Protein 9HFS (pdb70)

Radius of gyration: 37.98 Å; Cα contacts (8 Å, |Δi|>4): 5469; chains: 6; bounding box: 94×90×96 Å

InterPro domains:
  IPR002125 Cytidine and deoxycytidylate deaminase domain [PF00383] (88-151)
  IPR002125 Cytidine and deoxycytidylate deaminase domain [PF00383] (320-443)
  IPR002125 Cytidine and deoxycytidylate deaminase domain [PS51747] (70-168)
  IPR002125 Cytidine and deoxycytidylate deaminase domain [PS51747] (317-482)
  IPR015517 Deoxycytidylate deaminase-related [PTHR11086] (156-470)
  IPR016192 APOBEC/CMP deaminase, zinc-binding [PS00903] (398-433)
  IPR016193 Cytidine deaminase-like [SSF53927] (79-162)
  IPR016193 Cytidine deaminase-like [SSF53927] (321-460)
  IPR035105 Deoxycytidylate deaminase domain [cd01286] (319-454)

Sequence (2358 aa):
IPRLSKVNLFTLLSLWMELFPAVKRTGLVVVKNMKIVGLHCSSEDLHAGQIALIKHGSRLKNCDLYFSRKPCSACLKMIVNAGVNRISYWPADPEISLLTSEDAKLDAKAVERLKSNSRAHVCVLLQPLVCYMVQFVEETSYKCDFIQKITKTFYYECKQERIKEYEMLFLVSNEEMHKQILMTIGLENLCENPYFSNLRQNMKDLILLLATVASSVPNFKHFGFYRNQSLPQEIARHCMVQARLLAYRTEDHKTGVGAVIWAEGKSRSCDGTGAMYFVGCGYNAFPVGSEYADFPHMDDKQKDREIRKFRYIIHAAQNALTFRCQEIKPEERSMIFVTKCPCDECVPLIKGAGIKQIYAGDVDVGKKKADISYMRFGELEGVSKFTWQLNPSIPRLSKVNLFTLLSLWMELFPAVKRTGLVVVKNMKIVGLHCSSEDLHAGQIALIKHGSRLKNCDLYFSRKPCSACLKMIVNAGVNRISYWPADPEISLLTSEDAKLDAKAVERLKSNSRAHVCVLLQPLVCYMVQFVEETSYKCDFIQKITKTFYYECKQERIKEYEMLFLVSNEEMHKQILMTIGLENLCENPYFSNLRQNMKDLILLLATVASSVPNFKHFGFYRNQSLPQEIARHCMVQARLLAYRTEDHKTGVGAVIWAEGKSRSCDGTGAMYFVGCGYNAFPVGSEYADFPHMDDKQKDREIRKFRYIIHAAQNALTFRCQEIKPEERSMIFVTKCPCDECVPLIKGAGIKQIYAGDVDVGKKKADISYMRFGELEGVSKFTWQLNPSIPRLSKVNLFTLLSLWMELFPAVKRTGLVVVKNMKIVGLHCSSEDLHAGQIALIKHGSRLKNCDLYFSRKPCSACLKMIVNAGVNRISYWPADPEISLLTSEDAKLDAKAVERLKSNSRAHVCVLLQPLVCYMVQFVEETSYKCDFIQKITKTFYYECKQERIKEYEMLFLVSNEEMHKQILMTIGLENLCENPYFSNLRQNMKDLILLLATVASSVPNFKHFGFYRNQSLPQEIARHCMVQARLLAYRTEDHKTGVGAVIWAEGKSRSCDGTGAMYFVGCGYNAFPVGSEYADFPHMDDKQKDREIRKFRYIIHAAQNALTFRCQEIKPEERSMIFVTKCPCDECVPLIKGAGIKQIYAGDVDVGKKKADISYMRFGELEGVSKFTWQLNPSIPRLSKVNLFTLLSLWMELFPAVKRTGLVVVKNMKIVGLHCSSEDLHAGQIALIKHGSRLKNCDLYFSRKPCSACLKMIVNAGVNRISYWPADPEISLLTSEDAKLDAKAVERLKSNSRAHVCVLLQPLVCYMVQFVEETSYKCDFIQKITKTFYYECKQERIKEYEMLFLVSNEEMHKQILMTIGLENLCENPYFSNLRQNMKDLILLLATVASSVPNFKHFGFYRNQSLPQEIARHCMVQARLLAYRTEDHKTGVGAVIWAEGKSRSCDGTGAMYFVGCGYNAFPVGSEYADFPHMDDKQKDREIRKFRYIIHAAQNALTFRCQEIKPEERSMIFVTKCPCDECVPLIKGAGIKQIYAGDVDVGKKKADISYMRFGELEGVSKFTWQLNPSIPRLSKVNLFTLLSLWMELFPAVKRTGLVVVKNMKIVGLHCSSEDLHAGQIALIKHGSRLKNCDLYFSRKPCSACLKMIVNAGVNRISYWPADPEISLLTSEDAKLDAKAVERLKSNSRAHVCVLLQPLVCYMVQFVEETSYKCDFIQKITKTFYYECKQERIKEYEMLFLVSNEEMHKQILMTIGLENLCENPYFSNLRQNMKDLILLLATVASSVPNFKHFGFYRNQSLPQEIARHCMVQARLLAYRTEDHKTGVGAVIWAEGKSRSCDGTGAMYFVGCGYNAFPVGSEYADFPHMDDKQKDREIRKFRYIIHAAQNALTFRCQEIKPEERSMIFVTKCPCDECVPLIKGAGIKQIYAGDVDVGKKKADISYMRFGELEGVSKFTWQLNPSIPRLSKVNLFTLLSLWMELFPAVKRTGLVVVKNMKIVGLHCSSEDLHAGQIALIKHGSRLKNCDLYFSRKPCSACLKMIVNAGVNRISYWPADPEISLLTSEDAKLDAKAVERLKSNSRAHVCVLLQPLVCYMVQFVEETSYKCDFIQKITKTFYYECKQERIKEYEMLFLVSNEEMHKQILMTIGLENLCENPYFSNLRQNMKDLILLLATVASSVPNFKHFGFYRNQSLPQEIARHCMVQARLLAYRTEDHKTGVGAVIWAEGKSRSCDGTGAMYFVGCGYNAFPVGSEYADFPHMDDKQKDREIRKFRYIIHAAQNALTFRCQEIKPEERSMIFVTKCPCDECVPLIKGAGIKQIYAGDVDVGKKKADISYMRFGELEGVSKFTWQLNPS

Nearest PDB structures (foldseek):
  4p9e-assembly1_A  TM=8.039E-01  e=9.738E-06  Cyanophage S-TIM5
  4p9c-assembly1_J  TM=7.623E-01  e=2.051E-05  Cyanophage S-TIM5
  8dqc-assembly1_A  TM=7.287E-01  e=1.373E-05  Klebsiella oxytoca
  4ehi-assembly2_A  TM=5.482E-01  e=1.426E-03  Campylobacter jejuni subsp. jejuni NCTC 11168 = ATCC 700819
  4ehi-assembly2_B-2  TM=5.484E-01  e=1.599E-03  Campylobacter jejuni subsp. jejuni NCTC 11168 = ATCC 700819

Organism: Homo sapiens (NCBI:txid9606)

GO terms:
  GO:0008829 dCTP deaminase activity (F, IDA)
  GO:0006229 dUTP biosynthetic process (P, IDA)
  GO:0070207 protein homotrimerization (P, IDA)
  GO:0061676 importin-alpha family protein binding (F, IDA)
  GO:0042803 protein homodimerization activity (F, IDA)
  GO:0004126 cytidine deaminase activity (F, IDA)
  GO:0070383 DNA cytosine deamination (P, IDA)
  GO:0005634 nucleus (C, IMP)
  GO:0005737 cytoplasm (C, IMP)
  GO:0008270 zinc ion binding (F, IMP)

Secondary structure (DSSP, 8-state):
-----HHHHHHHHHHHHTT-------EEEEEETTEEEEEEE--SSS-HHHHHHHHHGGGGTT-EEEESSPPPHHHHHHHHHTT-SEEEE-SSS-SS-S---HHHHHHHHHHHHHHHTSSSEEE----PPPTTHHHHHHHHHHTSHHHHHHHH--HHHHHHHHHHHHHHHH---SHHHHHHHHHHTT-GGGSSTTHHHHHHHHHHHHHHHHHHHHHTS---TTEEEE--PPPPHHHHHHHHHHHHHHHTT---SS---EEEEEEE-SS--SSTTTTEEEEEEEE-BSSTT--TTTS--B-TTSS-GGGBGGGTPBPHHHHHHHT-SS---TTSEEEEEESS---TTTHHHHHHHT--EEEE--SSTT-B-SS-B--TTTT--SSEEEEEEE---/-----HHHHHHHHHHHHTT-------EEEEEETTEEEEEEE--SSS-HHHHHHHHHGGGGTT-EEEESSPPPHHHHHHHHHTT-SEEEE-SSS-SS-S---HHHHHHHHHHHHHHHTSSSEEE----PPPTTHHHHHHHHHHTSHHHHHHHT--HHHHHHHHHHHHHHHH----HHHHHHHHHHTT-GGGSSTTHHHHHHHHHHHHHHHHHHHHHTS---TTEEEE--PPPPHHHHHHHHHHHHHHHTT---SS---EEEEEEE-SS--SSTTTTEEEEEEEE-BSSTT--TTTS--B-TTSS-GGGBSTTTPBPHHHHHHHT-SS---TTSEEEEEESS---TTTHHHHHHHT--EEEE--SSTT-B-SS-B--TTTT--SSEEEEEEE---/-----HHHHHHHHHHHHHT-------EEEEEETTEEEEEEE--SSS-HHHHHHHHHGGGGTT-EEEESSPPPHHHHHHHHHHT-SEEEE-SSS-SS-S---HHHHHHHHHHHHHHHTSSSEEE----PPPTTHHHHHHHHHHTSHHHHHHHT--HHHHHHHHHHHHHHHH----HHHHHHHHHHTT-GGGSSTTHHHHHHHHHHHHHHHHHHHHHTS---TTEEEE--PPPPHHHHHHHHHHHHHHHTT---SS---EEEEEEE-SS--SSTTTTEEEEEEEE-BSSTT--TTTS--B-TTSS-GGGBGGGTPBPHHHHHHHT-SS---TTSEEEEEESSPPPTTTHHHHHHHT--EEEE--TTTT-B-SS-B--TTTT--SSEEEEEEE---/-----HHHHHHHHHHHHTT-------EEEEEETTEEEEEEE--SSS-HHHHHHHHHGGGGTT-EEEESSPPPHHHHHHHHHTT-SEEEE-SSS-SS-S---HHHHHHHHHHHHHHHTSSSEEE----PPPTTHHHHHHHHHHTSHHHHHHHT--HHHHHHHHHHHHHHHH----HHHHHHHHHHTT-GGGSSTTHHHHHHHHHHHHHHHHHHHHHTS---TTEEEE--PPPPHHHHHHHHHHHHHHGGG---SS---EEEEEEE-SS--SSTTTTEEEEEEEE-BSSTT--TTTS--B-TTSS-GGGBSTTTPBPHHHHHHHT-SS---TTSEEEEEESS---TTTHHHHHHHT--EEEE--SSTT-B-SS-B--TTTT--SSEEEEEEE---/-----HHHHHHHHHHHHTT-------EEEEEETTEEEEEEE--SSS-HHHHHHHHHGGGGTT-EEEESSPPPHHHHHHHHHHT-SEEEE-SSS-SS-S---HHHHHHHHHHHHHHHTSSSEEE----PPPTTHHHHHHHHHHTSHHHHHHHT--HHHHHHHHHHHHHHHH----HHHHHHHHHHTT-GGGSSTTHHHHHHHHHHHHHHHHHHHHHTS---TTEEEE--PPPPHHHHHHHHHHHHHHHTT---SS---EEEEEEE-SS--SSTTTTEEEEEEEE-BSSTT--TTTS--B-TTSS-GGGBSTTTPBPHHHHHHHT-SS---TTSEEEEEESS---TTTHHHHHHHT--EEEE--TTTT-B-SS-B--TTTT--SSEEEEEEE---/-----HHHHHHHHHHHHTT-------EEEEEETTEEEEEEE--SSS-HHHHHHHHHGGGGTT-EEEESSPPPHHHHHHHHHTT-SEEEE-SSS-SS-S---HHHHHHHHHHHHHHHTSSSEEE----PPPTTHHHHHHHHHHTSHHHHHHHH--HHHHHHHHHHHHHHHH---SHHHHHHHHHHTT-GGGSSTTHHHHHHHHHHHHHHHHHHHHHTS---TTEEEE--PPPPHHHHHHHHHHHHHHHTT---SS---EEEEEEE-SS--SSTTTTEEEEEEEE-BSSTT--TTTS--B-TTSS-GGGBGGGTPBPHHHHHHHT-SS---TTSEEEEEESS---TTTHHHHHHHT--EEEE--SSTT-B-SS-B--TTTT--SSEEEEEEE---

B-factor: mean 19.76, std 10.27, range [0.01, 57.8]

Foldseek 3Di:
DFFDDLLLLQQLQFLLLQVAPFCHKKWKFKADPSFTQFTFIAAPVGHRLVQCCVVQPLVQAQIEMEMAFADWLVSQVSSLVSHYAEYAYQLDQHSLGVVVDVVSLVRLVSNVVSCVPGNHHYYHPQDAGDPCVLVVLLVCLCVFLQVVQVVVVQLVVQLVVQLVVLCVVRHDPDLVVSLVSCVSNVNPVQNDPPSVVNSRVSSSSSSSSSSSLLSSLDPDDQWAWDPQDDDPRSNLSSQLSSQSSQQSNELQPPGGKKKWKKWAAPDFGNGSNTSIITWFIFMKYFPPPADNPRAARADVVDPDPRRHCLVGIQHTLNRRVVSTSDQDDLVIAMEMEMSAQDWPVRLVVCVVSNHAEYEYRYPQAQPDDDRIHRDCRVVPPRHHYIYTDRDPD/DFFDDLLLLQQLLFLLLQVFPQCHKKWKFKADPSFTQFTFIAAPVGHRLVQCCVVQPLVQAQIEMEMQFADWLVSQVSSLVSHYAEYAYQLDQHSLGVVVDVVSLVRLVSNVVSCVPGNYHYYHDQDAGDPCVLVVLLVCLCVFLQNVQVVVVQLVVQLVVQLVVLCVVRHDPDLVVSLVSCVSNVNPVQNDPPSVVVSRVRSSSSSSSSSSLLSSLDPDDQWAWDQQDDDPRSNLSSQLSSQSSQQSNELAPPGGKKKWKKWFAPDFGNGSNTSIITWFIFMKYFPPPDDNPRAARADVVDPDPRRHCLVGIQHTLNRRVVSTSDQDDLVIAMEMEMSAQDWPVRLVVCVVSNHAEYEYRCPQAQPDDDRIGRDCRVVPPRHGYIYTDHDPD/DFFDDLVLLQQLLFLLLQVFPFCHKKWKFKADPSFTQFTFIAAPVGHRLVQCCVVQPLVQAQIEMEMQFADWLVSQVSSLVSHYAEYAYQLDQHSLGVVVDVVSLVRLVSNVVSCVPGNHHYYHPQDAGDPCVLVVLLVCLCVFLQNVQVVVVQLVVQLVVQLVVLCVVRHDPDLVVSLVSCVSNVNPVQNDPPSVVNSRVRSSSSSSSSSSLLSSLPPDDQWAWDQQDDDDRSNLSSQLSSQSSQQSNELAPPGGKKKWKKWFAPDFGNGSNTRIITWFIFMKYFPPPDDNPRAARADVVDPDPRRHCLVGIQHTLNRRVVSTSDQDDLVIAMEMEMSAQDWPVRLVVCVVSNHAEYEHRDPQAQPDDDRIHRPCRVVPPRHGYIYTDRDPD/DFFDDLVLLQQLLFLLLQVAPFCHKKWKFKADPSFTQFTFIAAPVGHRLVQCCVVQPLVQAQIEMEMQFADWLVSLVSSLVSHYAEYAYQLDQHSQGVVVDVVSLVRLVSNVVSCVPGNYHYYHDQDAGDPCVLVVLLVVLCVFQQVVQVVVVQLVVQLVVQLVVLCVVRHDPDLVVSLVSCVSNVNPVQNDPPSVVVSRVRSSSSSSSSSSLLSSLDPDDQWAWDQQDDDPRSNLSSQLSSQSSQQSNELAPPGGKKKWKKWFAPDFGNGSNTSIITWFIFMKYFPPPADNPRAARADVVDPDPRRHCLVGIQHTLNRRVVPTSDQDDLVIAMEMEMSAQDWPVRLVVCVVSNHAEYEYRCPQAQPDDDRIGRDCRVVPPRHGYIYTDHDPD/DFFDDLLLLQQLQFLLLQVFPFCHKKWKFKADPSFTQFTFIAAPVGHRLVQCCVVQPLVQAQIEMEMQFADWLVSLVSSLVSHYAEYAYQLDQHSLGVVVDVVSLVRLVSNVVSCVPGNHHYYHDQDAGPPCPLVVLLVCLCVFLQNVQVVVVQLVVQLVVQLVVLCVVRHDPDLVVSLVSCVSNVNPVQNDPPSVVVSRVRSSSSSSSSSSLLSSLDPPDQWAWDQQDDDPRSNLSSQLSSQSSQQSNELAPPGGKKKWKKWAAPDFGNGSNTSIITWFIFMKYFPPPADNPRAANADVVDPDPRRHCLVGIQHTLNRRVVSTSDQDDLVIAMEMEMSAQDWPVRLVVCVVSNHAEYEYRPPQAQPDDDRIHRPCRVVPPRHGYIYTDRDPD/DFFDDLLLLQQLQFLLLQVAPFCHKKWKFKADPSFTQFTFIAAPVGHRLVQCCVVQPLVQAQIEMEMQFADWLVSQVSSLVSHYAEYAYQLDQHSLGVVVDVVSLVRLVSNVVSCVPGNHHYYHDQDAGDPCVLVVLLVCLCVFLQVVQVVVVPLVVQLVVQLVVLCVVRHDPDLVVSLVSCVSNVNPVQNDPPSVVVSRVRSSSSSSSSSSLLSSLDPDDQWAWDQQDDDPRSNLSSQLSSQSSQQSNELQPPGGKKKWKKWFAPDFGNGSNTSIITWFIFMKYFPPPADNPRAARADVVDPDPRRHCLVGIQHTLNRRVVSTSDQDDLVIAMEMEMSEQDWPVRLVVCVVSNHAEYEYRYPQAQPDDDRIHRDCRVVPPRHGYIHTDRDPD

Solvent-accessible surface area: 80419 Å² total; per-residue (Å²): 90,21,90,3,28,76,24,2,4,3,6,1,2,0,0,18,0,6,39,2,34,127,120,69,72,0,0,0,0,0,2,63,126,82,60,6,27,3,3,12,0,6,33,176,96,3,36,0,1,13,0,0,0,13,57,12,1,47,99,0,112,95,0,16,0,2,2,1,6,7,3,5,3,24,0,0,2,1,1,12,3,3,13,8,70,58,0,4,8,1,0,3,3,10,0,39,17,36,71,114,90,76,66,5,98,46,10,8,107,0,3,40,71,0,25,23,10,12,76,5,10,6,6,10,26,17,76,91,28,80,113,101,1,30,91,20,0,28,81,44,0,84,63,13,20,1,0,42,55,10,64,151,97,67,0,109,121,20,19,108,106,55,25,56,73,8,49,162,62,3,33,10,104,70,83,102,77,1,57,119,2,0,118,27,1,40,12,22,11,20,13,52,104,77,35,2,52,80,11,49,94,21,1,102,40,0,0,50,0,0,0,0,0,6,0,0,3,2,115,75,83,51,13,0,0,42,160,111,66,45,7,74,37,90,25,0,26,5,0,0,2,0,0,12,0,2,3,8,13,8,54,6,83,119,48,28,17,0,0,1,0,0,1,44,9,141,46,105,45,12,8,11,8,34,31,8,38,8,0,0,17,4,40,11,5,6,2,88,61,32,18,82,16,7,2,0,19,14,35,47,94,17,102,48,37,31,36,30,13,19,58,2,10,0,23,2,4,0,9,0,1,0,27,22,39,63,85,26,88,70,106,8,58,0,0,0,0,5,10,40,3,5,5,24,48,4,2,10,1,0,90,20,12,26,2,71,0,0,1,0,1,38,83,25,62,41,79,150,59,98,46,30,13,8,79,94,6,50,110,18,131,75,9,26,12,7,12,2,62,76,60,100,119,91,22,94,1,38,76,16,2,4,4,6,0,0,0,0,18,0,6,38,2,36,124,119,80,70,0,0,0,0,0,2,67,126,85,60,6,26,2,4,12,0,7,34,176,97,3,36,0,1,15,0,0,0,12,58,15,1,46,109,0,110,99,1,13,0,3,2,1,8,6,3,5,1,24,0,0,2,0,1,12,2,2,16,8,78,62,0,4,8,0,0,3,5,10,0,38,16,31,70,112,88,76,76,5,95,51,11,9,107,0,3,40,73,0,17,23,10,7,77,5,14,5,6,10,27,19,83,93,28,83,116,101,2,32,90,19,0,29,80,43,0,88,64,16,21,0,0,57,43,10,71,130,99,78,1,113,107,18,24,104,92,56,25,64,63,10,48,133,55,3,32,15,104,69,84,123,74,2,67,113,2,0,118,19,2,40,12,24,11,20,15,52,104,77,32,2,52,82,13,51,92,21,1,101,38,0,0,50,0,0,0,0,0,6,0,0,3,2,114,73,83,51,12,0,0,38,217,111,65,46,6,73,37,92,24,0,26,4,0,0,2,0,0,12,0,4,3,11,14,6,56,9,88,122,47,31,17,0,0,0,0,0,0,51,13,149,48,102,47,12,9,10,8,35,32,7,41,7,0,0,16,4,40,10,5,7,4,91,62,31,18,88,14,6,1,0,19,15,34,48,93,17,102,47,39,33,34,26,13,19,62,2,8,0,25,1,4,0,9,0,0,0,25,26,40,59,86,26,66,68,113,18,48,0,0,0,0,6,12,42,3,5,5,28,50,3,3,14,1,0,92,20,14,26,2,71,0,0,0,0,0,36,70,15,62,38,77,133,58,88,46,29,19,8,85,105,6,51,113,13,124,74,11,33,45,5,17,1,30,81,59,96,121,90,24,92,1,30,74,19,2,4,3,7,1,1,0,1,17,0,6,39,2,36,113,122,71,68,0,0,0,0,0,2,71,124,85,64,5,32,2,3,12,0,5,34,164,96,3,35,0,0,14,0,0,0,12,59,15,1,48,119,0,110,90,1,15,0,4,2,1,6,10,2,5,2,24,0,0,1,0,0,12,3,2,14,9,70,64,0,5,7,2,0,3,3,10,0,37,16,31,69,114,91,75,67,5,103,48,12,8,106,0,3,42,71,0,24,20,11,7,76,4,10,6,7,9,27,18,75,88,30,82,114,102,2,31,92,21,0,26,79,44,0,86,62,16,20,0,0,58,47,9,69,132,96,79,1,115,108,19,21,100,93,61,26,63,59,9,49,134,53,3,33,12,104,69,86,124,74,1,69,115,2,0,111,20,2,41,12,20,11,21,8,59,105,78,33,2,51,81,11,49,91,22,0,102,39,1,0,53,0,0,0,0,0,6,0,0,4,2,113,73,78,49,14,0,0,41,220,111,68,44,6,70,36,89,24,0,26,5,0,0,2,0,0,11,0,4,3,11,12,8,53,8,88,119,46,30,20,0,0,0,0,0,1,51,14,145,48,106,43,13,8,10,8,33,31,7,35,8,0,0,17,5,40,10,5,7,2,89,63,31,20,86,14,6,1,0,19,15,33,43,96,19,103,48,34,35,29,28,13,18,59,1,8,0,26,2,4,0,9,0,1,0,26,22,39,64,81,25,74,69,106,14,47,0,0,0,0,4,12,46,4,6,5,24,48,3,3,13,1,0,94,20,13,28,2,72,0,0,0,0,0,50,73,15,54,38,78,147,61,99,41,30,13,6,80,104,6,52,116,13,124,73,12,33,45,6,14,2,32,81,59,101,124,91,22,97,2,35,74,18,2,4,4,6,0,1,0,0,17,0,6,40,2,30,119,120,80,69,0,0,0,0,0,2,66,125,84,62,5,28,2,3,12,0,6,32,164,97,3,35,0,1,14,0,0,0,12,60,14,1,46,108,0,111,91,0,17,0,3,2,1,9,9,2,4,1,24,1,0,1,1,0,11,2,3,14,8,83,61,0,4,8,0,0,3,5,10,0,38,17,29,67,112,87,76,74,6,96,51,8,8,105,0,4,39,72,0,26,23,14,11,76,6,14,7,5,10,29,19,84,92,31,83,115,100,2,30,89,19,0,27,80,39,0,85,62,14,22,1,0,56,64,9,70,133,93,79,1,116,106,18,22,104,95,59,26,62,63,9,49,135,54,3,33,13,104,68,82,123,75,1,66,111,1,0,105,16,2,44,12,22,11,21,4,56,105,79,30,2,49,82,11,50,91,21,1,100,38,0,0,52,0,0,0,0,0,6,0,0,3,2,118,74,79,52,16,0,0,38,205,109,65,45,5,66,37,84,24,0,38,5,0,0,1,0,0,13,0,3,3,8,13,6,55,8,86,121,47,28,20,0,0,1,0,0,0,50,14,134,48,108,47,12,9,11,7,34,33,7,42,7,0,0,16,5,40,10,6,7,4,90,62,32,17,82,16,6,1,0,19,16,34,49,95,18,102,48,39,31,30,28,14,18,59,1,7,0,25,2,5,1,10,0,2,0,26,24,39,60,85,26,65,70,117,18,50,0,0,0,0,4,11,42,3,6,5,26,50,4,1,14,1,0,93,20,13,26,2,71,0,0,0,0,2,52,71,17,63,39,76,132,58,91,46,29,19,8,84,108,4,52,113,12,124,73,12,31,46,5,17,6,31,82,59,97,122,87,11,99,2,35,78,18,2,4,4,6,1,1,0,0,17,0,6,38,2,36,117,123,69,66,0,0,0,0,0,2,64,123,84,63,4,28,3,4,12,0,6,32,161,97,3,35,0,1,14,0,0,0,12,59,15,1,46,110,0,112,97,0,15,0,2,2,1,7,10,2,5,2,23,1,0,1,0,0,12,2,2,14,9,67,65,0,4,8,1,0,3,2,10,0,39,16,33,72,115,90,76,67,4,101,48,12,8,107,0,4,39,72,0,26,23,9,12,72,7,10,7,6,10,25,17,86,91,27,75,114,126,2,31,102,30,0,28,99,44,0,89,64,15,21,1,0,56,45,10,71,132,88,80,1,112,106,17,22,96,93,61,25,62,59,8,48,134,53,3,32,12,104,71,88,124,72,1,68,117,2,0,115,21,1,41,11,22,10,20,10,52,103,78,31,2,55,82,11,48,92,24,1,100,38,0,0,51,0,0,0,0,0,5,0,0,3,3,115,69,64,75,20,0,0,40,211,113,68,45,6,74,36,90,25,0,25,4,0,0,2,0,0,13,0,4,4,11,12,7,54,8,84,121,48,30,18,0,0,0,0,0,0,45,9,138,48,106,44,12,8,10,8,34,32,8,38,8,0,0,16,5,41,10,5,8,4,90,63,32,18,82,15,7,1,0,20,14,35,47,96,18,103,48,35,36,37,28,14,17,68,2,8,0,24,2,4,0,9,0,1,0,24,23,38,63,79,26,75,66,108,15,55,0,0,0,0,5,12,42,3,4,4,26,48,3,3,13,1,0,93,19,13,26,2,72,0,0,1,0,0,38,78,15,63,38,80,155,60,97,45,29,20,8,85,106,6,49,117,12,126,73,11,30,45,6,18,2,57,97,64,99,126,90,24,96,2,34,79,18,3,4,4,6,0,1,0,0,18,0,6,39,2,30,128,121,73,73,0,0,0,0,0,2,62,124,83,61,6,27,2,3,12,0,7,33,178,108,4,37,0,0,13,0,0,0,13,58,12,2,48,99,0,111,95,1,16,0,2,3,1,7,8,3,4,2,26,0,0,1,2,0,12,2,2,14,8,73,60,0,4,8,1,0,3,3,10,1,40,17,31,70,117,91,75,68,5,97,46,12,8,110,0,2,40,70,0,23,25,11,12,76,6,12,7,6,11,24,18,83,92,28,83,114,101,2,31,92,20,0,48,79,44,0,108,63,14,20,0,0,51,48,11,71,132,98,82,8,152,100,18,17,65,95,61,25,58,73,9,48,162,66,3,33,10,103,72,86,113,78,1,58,115,1,0,113,20,1,41,12,23,10,21,12,52,104,77,34,3,53,80,13,50,94,21,1,101,40,0,0,50,0,0,0,0,0,6,0,0,3,3,117,73,84,53,14,0,0,41,210,111,67,46,7,67,36,83,23,0,36,5,0,0,2,0,0,12,0,2,3,9,14,7,53,6,86,118,48,28,17,0,0,1,0,0,0,44,8,122,50,103,45,11,8,11,8,34,31,8,38,8,0,0,16,4,39,11,5,8,5,89,56,31,19,82,15,5,1,0,20,14,36,46,94,17,103,47,37,32,36,28,16,20,60,2,9,0,25,1,4,0,8,0,1,0,26,26,38,63,84,26,89,66,112,7,56,1,0,0,0,5,11,42,2,5,5,28,49,4,2,14,1,0,92,20,13,26,2,71,0,0,1,0,1,38,72,18,61,40,78,132,57,88,47,28,18,9,83,104,6,50,112,18,129,74,11,33,47,6,16,0,57,76,61,99,126

Structure (mmCIF, N/CA/C/O backbone):
data_9HFS
#
_entry.id   9HFS
#
_cell.length_a   1.00
_cell.length_b   1.00
_cell.length_c   1.00
_cell.angle_alpha   90.00
_cell.angle_beta   90.00
_cell.angle_gamma   90.00
#
_symmetry.space_group_name_H-M   'P 1'
#
loop_
_entity.id
_entity.type
_entity.pdbx_description
1 polymer 'Cytidine and dCMP deaminase domain-containing protein 1'
2 non-polymer 'ZINC ION'
3 non-polymer "2'-DEOXYCYTIDINE-5'-TRIPHOSPHATE"
4 water water
#
loop_
_atom_site.group_PDB
_atom_site.id
_atom_site.type_symbol
_atom_site.label_atom_id
_atom_site.label_alt_id
_atom_site.label_comp_id
_atom_site.label_asym_id
_atom_site.label_entity_id
_atom_site.label_seq_id
_atom_site.pdbx_PDB_ins_code
_atom_site.Cartn_x
_atom_site.Cartn_y
_atom_site.Cartn_z
_atom_site.occupancy
_atom_site.B_iso_or_equiv
_atom_site.auth_seq_id
_atom_sit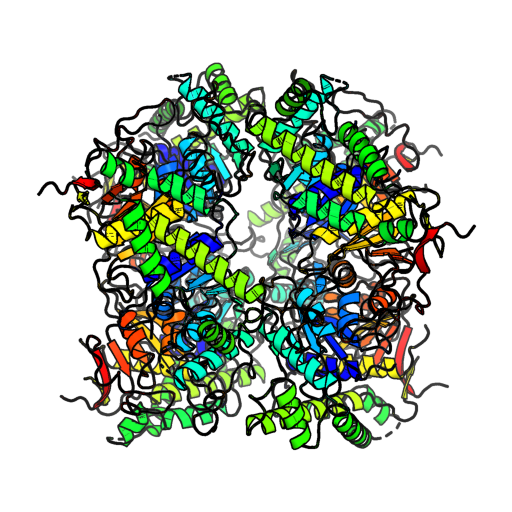e.auth_comp_id
_atom_site.auth_asym_id
_atom_site.auth_atom_id
_atom_site.pdbx_PDB_model_num
ATOM 1 N N . ILE A 1 50 ? 94.32645 68.19271 96.34264 1.000 30.16925 30 ILE A N 1
ATOM 2 C CA . ILE A 1 50 ? 95.49049 68.05509 95.47737 1.000 29.44726 30 ILE A CA 1
ATOM 3 C C . ILE A 1 50 ? 96.64957 68.88999 96.01658 1.000 29.37628 30 ILE A C 1
ATOM 4 O O . ILE A 1 50 ? 96.43814 69.96929 96.57004 1.000 30.32277 30 ILE A O 1
ATOM 9 N N . PRO A 1 51 ? 97.87247 68.38276 95.87724 1.000 24.76244 31 PRO A N 1
ATOM 10 C CA . PRO A 1 51 ? 99.03846 69.15566 96.31417 1.000 26.56351 31 PRO A CA 1
ATOM 11 C C . PRO A 1 51 ? 99.23281 70.39451 95.45649 1.000 24.72712 31 PRO A C 1
ATOM 12 O O . PRO A 1 51 ? 98.88454 70.42490 94.27403 1.000 27.19471 31 PRO A O 1
ATOM 16 N N . ARG A 1 52 ? 99.80055 71.42671 96.07094 1.000 21.19680 32 ARG A N 1
ATOM 17 C CA . ARG A 1 52 ? 100.00000 72.71482 95.42365 1.000 14.96683 32 ARG A CA 1
ATOM 18 C C . ARG A 1 52 ? 101.48529 73.03354 95.36019 1.000 20.46305 32 ARG A C 1
ATOM 19 O O . ARG A 1 52 ? 102.19334 72.91961 96.36581 1.000 29.56443 32 ARG A O 1
ATOM 27 N N . LEU A 1 53 ? 101.95045 73.42529 94.17853 1.000 17.28367 33 LEU A N 1
ATOM 28 C CA . LEU A 1 53 ? 103.31340 73.91224 94.03197 1.000 12.91598 33 LEU A CA 1
ATOM 29 C C . LEU A 1 53 ? 103.46217 75.25575 94.73607 1.000 12.11372 33 LEU A C 1
ATOM 30 O O . LEU A 1 53 ? 102.55863 76.09457 94.70204 1.000 20.57808 33 LEU A O 1
ATOM 35 N N . SER A 1 54 ? 104.59941 75.45252 95.39446 1.000 7.60450 34 SER A N 1
ATOM 36 C CA . SER A 1 54 ? 104.83222 76.70026 96.10308 1.000 8.14161 34 SER A CA 1
ATOM 37 C C . SER A 1 54 ? 105.27807 77.79566 95.13714 1.000 10.52949 34 SER A C 1
ATOM 38 O O . SER A 1 54 ? 105.70553 77.53361 94.00997 1.000 14.11156 34 SER A O 1
ATOM 41 N N . LYS A 1 55 ? 105.16219 79.04356 95.59726 1.000 11.96268 35 LYS A N 1
ATOM 42 C CA . LYS A 1 55 ? 105.53293 80.18249 94.76249 1.000 11.39753 35 LYS A CA 1
ATOM 43 C C . LYS A 1 55 ? 107.02086 80.16869 94.43581 1.000 8.58400 35 LYS A C 1
ATOM 44 O O . LYS A 1 55 ? 107.41520 80.36300 93.28060 1.000 11.04208 35 LYS A O 1
ATOM 50 N N . VAL A 1 56 ? 107.86523 79.93440 95.44338 1.000 7.58594 36 VAL A N 1
ATOM 51 C CA . VAL A 1 56 ? 109.30466 79.94797 95.20498 1.000 8.57187 36 VAL A CA 1
ATOM 52 C C . VAL A 1 56 ? 109.71743 78.78561 94.31189 1.000 5.73733 36 VAL A C 1
ATOM 53 O O . VAL A 1 56 ? 110.58660 78.94047 93.44591 1.000 11.54203 36 VAL A O 1
ATOM 57 N N . ASN A 1 57 ? 109.09753 77.61617 94.48253 1.000 2.76286 37 ASN A N 1
ATOM 58 C CA . ASN A 1 57 ? 109.41115 76.49274 93.60776 1.000 6.83194 37 ASN A CA 1
ATOM 59 C C . ASN A 1 57 ? 108.89673 76.73961 92.19671 1.000 6.39565 37 ASN A C 1
ATOM 60 O O . ASN A 1 57 ? 109.55466 76.36801 91.21961 1.000 11.15288 37 ASN A O 1
ATOM 65 N N . LEU A 1 58 ? 107.73090 77.37872 92.07055 1.000 9.40015 38 LEU A N 1
ATOM 66 C CA . LEU A 1 58 ? 107.24242 77.77958 90.75487 1.000 4.96441 38 LEU A CA 1
ATOM 67 C C . LEU A 1 58 ? 108.23401 78.70305 90.06145 1.000 4.13583 38 LEU A C 1
ATOM 68 O O . LEU A 1 58 ? 108.54033 78.52641 88.87912 1.000 3.52800 38 LEU A O 1
ATOM 73 N N . PHE A 1 59 ? 108.74634 79.69880 90.78646 1.000 6.02740 39 PHE A N 1
ATOM 74 C CA . PHE A 1 59 ? 109.66880 80.65479 90.18140 1.000 2.45386 39 PHE A CA 1
ATOM 75 C C . PHE A 1 59 ? 111.00284 80.00214 89.83266 1.000 2.60885 39 PHE A C 1
ATOM 76 O O . PHE A 1 59 ? 111.58546 80.29652 88.78282 1.000 11.64760 39 PHE A O 1
ATOM 84 N N . THR A 1 60 ? 111.49870 79.10772 90.69143 1.000 2.00231 40 THR A N 1
ATOM 85 C CA . THR A 1 60 ? 112.72805 78.38201 90.38088 1.000 3.77458 40 THR A CA 1
ATOM 86 C C . THR A 1 60 ? 112.55505 77.51582 89.13758 1.000 4.11066 40 THR A C 1
ATOM 87 O O . THR A 1 60 ? 113.41154 77.50685 88.24225 1.000 8.51326 40 THR A O 1
ATOM 91 N N . LEU A 1 61 ? 111.44070 76.78334 89.06537 1.000 0.00000 41 LEU A N 1
ATOM 92 C CA . LEU A 1 61 ? 111.16809 75.94435 87.90614 1.000 1.51156 41 LEU A CA 1
ATOM 93 C C . LEU A 1 61 ? 111.02149 76.78498 86.64816 1.000 3.24361 41 LEU A C 1
ATOM 94 O O . LEU A 1 61 ? 111.48605 76.39358 85.57359 1.000 2.38354 41 LEU A O 1
ATOM 99 N N . LEU A 1 62 ? 110.38096 77.94902 86.76411 1.000 10.99936 42 LEU A N 1
ATOM 100 C CA . LEU A 1 62 ? 110.19249 78.80814 85.60384 1.000 4.48309 42 LEU A CA 1
ATOM 101 C C . LEU A 1 62 ? 111.51029 79.40563 85.13301 1.000 3.43083 42 LEU A C 1
ATOM 102 O O . LEU A 1 62 ? 111.71884 79.56745 83.93098 1.000 8.98368 42 LEU A O 1
ATOM 107 N N . SER A 1 63 ? 112.41172 79.74538 86.05691 1.000 7.24392 43 SER A N 1
ATOM 108 C CA . SER A 1 63 ? 113.72364 80.23893 85.64304 1.000 2.62009 43 SER A CA 1
ATOM 109 C C . SER A 1 63 ? 114.53364 79.14075 84.96427 1.000 8.76179 43 SER A C 1
ATOM 110 O O . SER A 1 63 ? 115.19171 79.37952 83.93970 1.000 9.69408 43 SER A O 1
ATOM 113 N N . LEU A 1 64 ? 114.47500 77.92340 85.50761 1.000 5.99248 44 LEU A N 1
ATOM 114 C CA . LEU A 1 64 ? 115.15462 76.80058 84.87172 1.000 0.00000 44 LEU A CA 1
ATOM 115 C C . LEU A 1 64 ? 114.57983 76.52078 83.48681 1.000 6.22589 44 LEU A C 1
ATOM 116 O O . LEU A 1 64 ? 115.32172 76.19005 82.55528 1.000 19.22881 44 LEU A O 1
ATOM 121 N N . TRP A 1 65 ? 113.26000 76.64796 83.33432 1.000 5.44858 45 TRP A N 1
ATOM 122 C CA . TRP A 1 65 ? 112.62881 76.44861 82.03472 1.000 8.16479 45 TRP A CA 1
ATOM 123 C C . TRP A 1 65 ? 112.94807 77.58647 81.07124 1.000 10.13734 45 TRP A C 1
ATOM 124 O O . TRP A 1 65 ? 113.09723 77.35330 79.86686 1.000 11.30756 45 TRP A O 1
ATOM 135 N N . MET A 1 66 ? 113.05086 78.81674 81.58058 1.000 1.29004 46 MET A N 1
ATOM 136 C CA . MET A 1 66 ? 113.42818 79.95521 80.75360 1.000 5.46297 46 MET A CA 1
ATOM 137 C C . MET A 1 66 ? 114.84421 79.80742 80.22616 1.000 9.96756 46 MET A C 1
ATOM 138 O O . MET A 1 66 ? 115.14003 80.26072 79.11558 1.000 12.90321 46 MET A O 1
ATOM 143 N N . GLU A 1 67 ? 115.73041 79.18331 81.00601 1.000 10.71960 47 GLU A N 1
ATOM 144 C CA . GLU A 1 67 ? 117.05624 78.86541 80.48515 1.000 8.09496 47 GLU A CA 1
ATOM 145 C C . GLU A 1 67 ? 116.98347 77.95198 79.26401 1.000 11.62838 47 GLU A C 1
ATOM 146 O O . GLU A 1 67 ? 117.92017 77.93079 78.45817 1.000 16.88682 47 GLU A O 1
ATOM 152 N N . LEU A 1 68 ? 115.88393 77.22126 79.09402 1.000 9.79236 48 LEU A N 1
ATOM 153 C CA . LEU A 1 68 ? 115.69160 76.32769 77.96051 1.000 10.08297 48 LEU A CA 1
ATOM 154 C C . LEU A 1 68 ? 114.89287 76.96144 76.82785 1.000 9.35089 48 LEU A C 1
ATOM 155 O O . LEU A 1 68 ? 114.47917 76.24741 75.90928 1.000 11.94763 48 LEU A O 1
ATOM 160 N N . PHE A 1 69 ? 114.65638 78.26809 76.87713 1.000 10.34567 49 PHE A N 1
ATOM 161 C CA . PHE A 1 69 ? 113.87974 78.92686 75.83540 1.000 12.79256 49 PHE A CA 1
ATOM 162 C C . PHE A 1 69 ? 114.57390 78.76379 74.48572 1.000 17.66943 49 PHE A C 1
ATOM 163 O O . PHE A 1 69 ? 115.79908 78.92791 74.40067 1.000 16.58896 49 PHE A O 1
ATOM 171 N N . PRO A 1 70 ? 113.84203 78.43328 73.42278 1.000 20.07225 50 PRO A N 1
ATOM 172 C CA . PRO A 1 70 ? 114.48569 78.20434 72.12184 1.000 15.16737 50 PRO A CA 1
ATOM 173 C C . PRO A 1 70 ? 115.14503 79.46982 71.59292 1.000 21.21857 50 PRO A C 1
ATOM 174 O O . PRO A 1 70 ? 114.52995 80.53680 71.53683 1.000 25.28694 50 PRO A O 1
ATOM 178 N N . ALA A 1 71 ? 116.40827 79.33927 71.20075 1.000 25.63924 51 ALA A N 1
ATOM 179 C CA . ALA A 1 71 ? 117.17752 80.46621 70.68593 1.000 23.66341 51 ALA A CA 1
ATOM 180 C C . ALA A 1 71 ? 116.71644 80.86016 69.28642 1.000 22.48555 51 ALA A C 1
ATOM 181 O O . ALA A 1 71 ? 115.92130 80.15822 68.66278 1.000 27.78469 51 ALA A O 1
ATOM 183 N N . VAL A 1 105 ? 130.84525 81.04379 80.15421 1.000 25.06871 85 VAL A N 1
ATOM 184 C CA . VAL A 1 105 ? 129.58880 81.72538 80.43791 1.000 20.76202 85 VAL A CA 1
ATOM 185 C C . VAL A 1 105 ? 128.41523 80.88509 79.95360 1.000 23.18664 85 VAL A C 1
ATOM 186 O O . VAL A 1 105 ? 128.19297 80.74508 78.75193 1.000 25.37979 85 VAL A O 1
ATOM 190 N N . LYS A 1 106 ? 127.66615 80.32773 80.89812 1.000 22.05048 86 LYS A N 1
ATOM 191 C CA . LYS A 1 106 ? 126.54466 79.45891 80.58130 1.000 19.53533 86 LYS A CA 1
ATOM 192 C C . LYS A 1 106 ? 125.24754 80.25373 80.49157 1.000 15.36212 86 LYS A C 1
ATOM 193 O O . LYS A 1 106 ? 125.11068 81.33086 81.07752 1.000 19.88973 86 LYS A O 1
ATOM 199 N N . ARG A 1 107 ? 124.29564 79.70611 79.74069 1.000 18.69188 87 ARG A N 1
ATOM 200 C CA . ARG A 1 107 ? 122.99624 80.34099 79.57172 1.000 14.53143 87 ARG A CA 1
ATOM 201 C C . ARG A 1 107 ? 122.23834 80.36751 80.89386 1.000 12.88457 87 ARG A C 1
ATOM 202 O O . ARG A 1 107 ? 122.31449 79.42901 81.69047 1.000 19.46954 87 ARG A O 1
ATOM 210 N N . THR A 1 108 ? 121.49967 81.45031 81.12544 1.000 9.21680 88 THR A N 1
ATOM 211 C CA . THR A 1 108 ? 120.79114 81.65314 82.38216 1.000 9.62955 88 THR A CA 1
ATOM 212 C C . THR A 1 108 ? 119.35891 82.08889 82.11220 1.000 8.28418 88 THR A C 1
ATOM 213 O O . THR A 1 108 ? 119.12258 83.00246 81.31574 1.000 13.86370 88 THR A O 1
ATOM 217 N N . GLY A 1 109 ? 118.41073 81.43385 82.77615 1.000 5.26530 89 GLY A N 1
ATOM 218 C CA . GLY A 1 109 ? 117.03906 81.89543 82.79107 1.000 2.35102 89 GLY A CA 1
ATOM 219 C C . GLY A 1 109 ? 116.75767 82.73087 84.02755 1.000 1.00451 89 GLY A C 1
ATOM 220 O O . GLY A 1 109 ? 117.37553 82.55286 85.07206 1.000 2.79642 89 GLY A O 1
ATOM 221 N N . LEU A 1 110 ? 115.81297 83.65868 83.89835 1.000 5.69775 90 LEU A N 1
ATOM 222 C CA . LEU A 1 110 ? 115.53794 84.61453 84.96062 1.000 3.06243 90 LEU A CA 1
ATOM 223 C C . LEU A 1 110 ? 114.04784 84.90167 85.03698 1.000 3.75743 90 LEU A C 1
ATOM 224 O O . LEU A 1 110 ? 113.40099 85.14410 84.01301 1.000 8.92299 90 LEU A O 1
ATOM 229 N N . VAL A 1 111 ? 113.51602 84.87379 86.25520 1.000 1.51515 91 VAL A N 1
ATOM 230 C CA . VAL A 1 111 ? 112.13124 85.23307 86.53560 1.000 3.75140 91 VAL A CA 1
ATOM 231 C C . VAL A 1 111 ? 112.14300 86.45008 87.44831 1.000 0.00000 91 VAL A C 1
ATOM 232 O O . VAL A 1 111 ? 112.70306 86.40162 88.54879 1.000 2.07506 91 VAL A O 1
ATOM 236 N N . VAL A 1 112 ? 111.52758 87.53467 86.99452 1.000 7.31761 92 VAL A N 1
ATOM 237 C CA . VAL A 1 112 ? 111.38597 88.75588 87.77552 1.000 3.36153 92 VAL A CA 1
ATOM 238 C C . VAL A 1 112 ? 109.97278 88.79887 88.33207 1.000 0.00000 92 VAL A C 1
ATOM 239 O O . VAL A 1 112 ? 108.99941 88.78873 87.56577 1.000 4.97297 92 VAL A O 1
ATOM 243 N N . VAL A 1 113 ? 109.86321 88.87111 89.65871 1.000 2.31940 93 VAL A N 1
ATOM 244 C CA . VAL A 1 113 ? 108.59611 88.80671 90.37481 1.000 5.47635 93 VAL A CA 1
ATOM 245 C C . VAL A 1 113 ? 108.45479 90.06844 91.21400 1.000 4.86441 93 VAL A C 1
ATOM 246 O O . VAL A 1 113 ? 109.39924 90.46924 91.90187 1.000 11.04187 93 VAL A O 1
ATOM 250 N N . LYS A 1 114 ? 107.28208 90.69528 91.15315 1.000 12.64813 94 LYS A N 1
ATOM 251 C CA . LYS A 1 114 ? 106.97845 91.86851 91.96411 1.000 11.29032 94 LYS A CA 1
ATOM 252 C C . LYS A 1 114 ? 105.62901 91.65884 92.63236 1.000 12.50080 94 LYS A C 1
ATOM 253 O O . LYS A 1 114 ? 104.63543 91.38628 91.95076 1.000 19.61582 94 LYS A O 1
ATOM 259 N N . ASN A 1 115 ? 105.59634 91.79617 93.95997 1.000 11.93210 95 ASN A N 1
ATOM 260 C CA . ASN A 1 115 ? 104.38770 91.56247 94.75440 1.000 14.64711 95 ASN A CA 1
ATOM 261 C C . ASN A 1 115 ? 103.81365 90.17241 94.48966 1.000 15.84024 95 ASN A C 1
ATOM 262 O O . ASN A 1 115 ? 102.60545 89.99647 94.31830 1.000 15.71013 95 ASN A O 1
ATOM 267 N N . MET A 1 116 ? 104.70095 89.17770 94.44251 1.000 16.75207 96 MET A N 1
ATOM 268 C CA . MET A 1 116 ? 104.35791 87.77434 94.21081 1.000 13.44763 96 MET A CA 1
ATOM 269 C C . MET A 1 116 ? 103.71058 87.54471 92.84810 1.000 12.99198 96 MET A C 1
ATOM 270 O O . MET A 1 116 ? 103.09646 86.49896 92.61798 1.000 19.24387 96 MET A O 1
ATOM 275 N N . LYS A 1 117 ? 103.84062 88.50230 91.93538 1.000 10.97990 97 LYS A N 1
ATOM 276 C CA . LYS A 1 117 ? 103.38390 88.35785 90.56313 1.000 10.75646 97 LYS A CA 1
ATOM 277 C C . LYS A 1 117 ? 104.57900 88.43046 89.62451 1.000 11.56549 97 LYS A C 1
ATOM 278 O O . LYS A 1 117 ? 105.49168 89.23696 89.82030 1.000 13.62865 97 LYS A O 1
ATOM 284 N N . ILE A 1 118 ? 104.56496 87.58879 88.59787 1.000 8.11978 98 ILE A N 1
ATOM 285 C CA . ILE A 1 118 ? 105.65300 87.56422 87.62828 1.000 3.28902 98 ILE A CA 1
ATOM 286 C C . ILE A 1 118 ? 105.54199 88.78382 86.72609 1.000 4.88481 98 ILE A C 1
ATOM 287 O O . ILE A 1 118 ? 104.51001 89.00792 86.08360 1.000 13.59447 98 ILE A O 1
ATOM 292 N N . VAL A 1 119 ? 106.60910 89.57719 86.67639 1.000 10.72548 99 VAL A N 1
ATOM 293 C CA . VAL A 1 119 ? 106.67941 90.74302 85.80842 1.000 8.93114 99 VAL A CA 1
ATOM 294 C C . VAL A 1 119 ? 107.72787 90.59328 84.72096 1.000 3.00203 99 VAL A C 1
ATOM 295 O O . VAL A 1 119 ? 107.82738 91.46335 83.85174 1.000 13.85332 99 VAL A O 1
ATOM 299 N N . GLY A 1 120 ? 108.51476 89.52090 84.73998 1.000 0.00000 100 GLY A N 1
ATOM 300 C CA . GLY A 1 120 ? 109.47418 89.31654 83.67262 1.000 0.40578 100 GLY A CA 1
ATOM 301 C C . GLY A 1 120 ? 109.95241 87.89068 83.49762 1.000 1.28348 100 GLY A C 1
ATOM 302 O O . GLY A 1 120 ? 110.21674 87.19538 84.47862 1.000 9.42585 100 GLY A O 1
ATOM 303 N N . LEU A 1 121 ? 110.07216 87.44633 82.24911 1.000 2.13076 101 LEU A N 1
ATOM 304 C CA . LEU A 1 121 ? 110.67292 86.15877 81.92073 1.000 3.83959 101 LEU A CA 1
ATOM 305 C C . LEU A 1 121 ? 111.77343 86.40943 80.90461 1.000 7.78414 101 LEU A C 1
ATOM 306 O O . LEU A 1 121 ? 111.49544 86.86066 79.78931 1.000 18.31599 101 LEU A O 1
ATOM 311 N N . HIS A 1 122 ? 113.01602 86.11830 81.28004 1.000 4.89870 102 HIS A N 1
ATOM 312 C CA . HIS A 1 122 ? 114.15877 86.48510 80.46021 1.000 6.72913 102 HIS A CA 1
ATOM 313 C C . HIS A 1 122 ? 115.12462 85.31756 80.34361 1.000 4.92792 102 HIS A C 1
ATOM 314 O O . HIS A 1 122 ? 115.17317 84.43830 81.20488 1.000 8.98061 102 HIS A O 1
ATOM 321 N N . CYS A 1 123 ? 115.89077 85.31844 79.25872 1.000 11.19861 103 CYS A N 1
ATOM 322 C CA . CYS A 1 123 ? 116.94483 84.34134 79.05220 1.000 8.82261 103 CYS A CA 1
ATOM 323 C C . CYS A 1 123 ? 118.18629 85.05672 78.54822 1.000 7.73439 103 CYS A C 1
ATOM 324 O O . CYS A 1 123 ? 118.09582 86.07816 77.86416 1.000 15.01287 103 CYS A O 1
ATOM 327 N N . SER A 1 124 ? 119.34837 84.51654 78.90249 1.000 10.18058 104 SER A N 1
ATOM 328 C CA . SER A 1 124 ? 120.59969 85.05468 78.39086 1.000 6.81572 104 SER A CA 1
ATOM 329 C C . SER A 1 124 ? 120.66032 84.89229 76.87862 1.000 13.61696 104 SER A C 1
ATOM 330 O O . SER A 1 124 ? 120.35043 83.82510 76.34255 1.000 18.95672 104 SER A O 1
ATOM 333 N N . SER A 1 125 ? 121.05056 85.95652 76.19237 1.000 14.66183 105 SER A N 1
ATOM 334 C CA . SER A 1 125 ? 121.28189 85.91474 74.76130 1.000 11.55058 105 SER A CA 1
ATOM 335 C C . SER A 1 125 ? 122.76858 85.67780 74.50878 1.000 15.48663 105 SER A C 1
ATOM 336 O O . SER A 1 125 ? 123.54802 85.43473 75.43441 1.000 15.47440 105 SER A O 1
ATOM 339 N N . GLU A 1 126 ? 123.17521 85.74179 73.24124 1.000 22.58230 106 GLU A N 1
ATOM 340 C CA . GLU A 1 126 ? 124.58976 85.58077 72.92815 1.000 24.30311 106 GLU A CA 1
ATOM 341 C C . GLU A 1 126 ? 125.39920 86.79450 73.36339 1.000 22.46997 106 GLU A C 1
ATOM 342 O O . GLU A 1 126 ? 126.59075 86.66760 73.66613 1.000 24.63436 106 GLU A O 1
ATOM 348 N N . ASP A 1 127 ? 124.77371 87.96996 73.40738 1.000 20.71232 107 ASP A N 1
ATOM 349 C CA . ASP A 1 127 ? 125.47130 89.19979 73.75841 1.000 19.36482 107 ASP A CA 1
ATOM 350 C C . ASP A 1 127 ? 125.38726 89.52495 75.24487 1.000 17.69563 107 ASP A C 1
ATOM 351 O O . ASP A 1 127 ? 126.38383 89.94783 75.83980 1.000 23.72635 107 ASP A O 1
ATOM 356 N N . LEU A 1 128 ? 124.22363 89.33437 75.86197 1.000 12.23925 108 LEU A N 1
ATOM 357 C CA . LEU A 1 128 ? 123.97394 89.82735 77.20825 1.000 11.09919 108 LEU A CA 1
ATOM 358 C C . LEU A 1 128 ? 123.48828 88.70886 78.11640 1.000 11.62430 108 LEU A C 1
ATOM 359 O O . LEU A 1 128 ? 122.77665 87.80024 77.67893 1.000 17.23618 108 LEU A O 1
ATOM 364 N N . HIS A 1 129 ? 123.88273 88.78721 79.38393 1.000 11.48238 109 HIS A N 1
ATOM 365 C CA . HIS A 1 129 ? 123.39647 87.86773 80.39830 1.000 10.38766 109 HIS A CA 1
ATOM 366 C C . HIS A 1 129 ? 121.96332 88.21396 80.79235 1.000 9.71480 109 HIS A C 1
ATOM 367 O O . HIS A 1 129 ? 121.44994 89.29446 80.49169 1.000 9.05005 109 HIS A O 1
ATOM 374 N N . ALA A 1 130 ? 121.31842 87.27132 81.48487 1.000 10.27997 110 ALA A N 1
ATOM 375 C CA . ALA A 1 130 ? 119.93555 87.47195 81.90717 1.000 7.30947 110 ALA A CA 1
ATOM 376 C C . ALA A 1 130 ? 119.80042 88.67814 82.83015 1.000 9.51468 110 ALA A C 1
ATOM 377 O O . ALA A 1 130 ? 118.81915 89.42367 82.74403 1.000 12.06600 110 ALA A O 1
ATOM 379 N N . GLY A 1 131 ? 120.77068 88.88458 83.72328 1.000 4.99628 111 GLY A N 1
ATOM 380 C CA . GLY A 1 131 ? 120.70610 90.03063 84.61813 1.000 3.34077 111 GLY A CA 1
ATOM 381 C C . GLY A 1 131 ? 120.82931 91.35616 83.89041 1.000 9.37427 111 GLY A C 1
ATOM 382 O O . GLY A 1 131 ? 120.10790 92.31091 84.19106 1.000 13.56989 111 GLY A O 1
ATOM 383 N N . GLN A 1 132 ? 121.74787 91.43441 82.92433 1.000 12.15221 112 GLN A N 1
ATOM 384 C CA . GLN A 1 132 ? 121.88053 92.64551 82.12086 1.000 6.36638 112 GLN A CA 1
ATOM 385 C C . GLN A 1 132 ? 120.62064 92.90691 81.30567 1.000 7.69666 112 GLN A C 1
ATOM 386 O O . GLN A 1 132 ? 120.19275 94.05868 81.16197 1.000 13.84183 112 GLN A O 1
ATOM 392 N N . ILE A 1 133 ? 120.01867 91.84914 80.75916 1.000 6.37342 113 ILE A N 1
ATOM 393 C CA . ILE A 1 133 ? 118.78450 92.00486 79.99873 1.000 10.42817 113 ILE A CA 1
ATOM 394 C C . ILE A 1 133 ? 117.65937 92.48790 80.90359 1.000 10.44052 113 ILE A C 1
ATOM 395 O O . ILE A 1 133 ? 116.85823 93.34457 80.51467 1.000 8.64432 113 ILE A O 1
ATOM 400 N N . ALA A 1 134 ? 117.58071 91.94995 82.12291 1.000 10.86112 114 ALA A N 1
ATOM 401 C CA . ALA A 1 134 ? 116.57270 92.41075 83.07069 1.000 9.22193 114 ALA A CA 1
ATOM 402 C C . ALA A 1 134 ? 116.78293 93.87483 83.42202 1.000 8.00537 114 ALA A C 1
ATOM 403 O O . ALA A 1 134 ? 115.81763 94.63987 83.53124 1.000 10.15460 114 ALA A O 1
ATOM 405 N N . LEU A 1 135 ? 118.04056 94.28260 83.60470 1.000 10.96963 115 LEU A N 1
ATOM 406 C CA . LEU A 1 135 ? 118.32248 95.69339 83.83872 1.000 8.47429 115 LEU A CA 1
ATOM 407 C C . LEU A 1 135 ? 117.83702 96.54767 82.67621 1.000 9.74360 115 LEU A C 1
ATOM 408 O O . LEU A 1 135 ? 117.09249 97.51047 82.87871 1.000 15.22101 115 LEU A O 1
ATOM 413 N N . ILE A 1 136 ? 118.20578 96.17808 81.44871 1.000 8.46184 116 ILE A N 1
ATOM 414 C CA . ILE A 1 136 ? 117.80387 96.95702 80.27871 1.000 10.58079 116 ILE A CA 1
ATOM 415 C C . ILE A 1 136 ? 116.28377 97.04427 80.19084 1.000 8.15813 116 ILE A C 1
ATOM 416 O O . ILE A 1 136 ? 115.71944 98.10244 79.88876 1.000 17.49124 116 ILE A O 1
ATOM 421 N N . LYS A 1 137 ? 115.59825 95.93525 80.47298 1.000 7.88246 117 LYS A N 1
ATOM 422 C CA . LYS A 1 137 ? 114.15469 95.88322 80.27229 1.000 5.24349 117 LYS A CA 1
ATOM 423 C C . LYS A 1 137 ? 113.39557 96.63155 81.36317 1.000 8.77921 117 LYS A C 1
ATOM 424 O O . LYS A 1 137 ? 112.35778 97.24354 81.08716 1.000 18.13870 117 LYS A O 1
ATOM 430 N N . HIS A 1 138 ? 113.88187 96.59875 82.60492 1.000 8.92115 118 HIS A N 1
ATOM 431 C CA . HIS A 1 138 ? 113.10443 97.12071 83.72158 1.000 6.97575 118 HIS A CA 1
ATOM 432 C C . HIS A 1 138 ? 113.61543 98.43168 84.30169 1.000 11.64835 118 HIS A C 1
ATOM 433 O O . HIS A 1 138 ? 112.79838 99.25523 84.71538 1.000 19.00458 118 HIS A O 1
ATOM 440 N N . GLY A 1 139 ? 114.92641 98.65624 84.35215 1.000 8.67231 119 GLY A N 1
ATOM 441 C CA . GLY A 1 139 ? 115.43085 99.88841 84.93320 1.000 13.16538 119 GLY A CA 1
ATOM 442 C C . GLY A 1 139 ? 115.21539 99.92584 86.43116 1.000 15.32018 119 GLY A C 1
ATOM 443 O O . GLY A 1 139 ? 115.51097 98.96705 87.15179 1.000 16.09065 119 GLY A O 1
ATOM 444 N N . SER A 1 140 ? 114.69195 101.05190 86.91303 1.000 17.09171 120 SER A N 1
ATOM 445 C CA . SER A 1 140 ? 114.41554 101.22394 88.33216 1.000 12.18485 120 SER A CA 1
ATOM 446 C C . SER A 1 140 ? 113.21600 100.41609 88.80329 1.000 14.63008 120 SER A C 1
ATOM 447 O O . SER A 1 140 ? 112.99918 100.31250 90.01467 1.000 17.28095 120 SER A O 1
ATOM 450 N N . ARG A 1 141 ? 112.43630 99.84563 87.88271 1.000 10.21785 121 ARG A N 1
ATOM 451 C CA . ARG A 1 141 ? 111.30362 99.01054 88.25897 1.000 7.82431 121 ARG A CA 1
ATOM 452 C C . ARG A 1 141 ? 111.73204 97.71046 88.92455 1.000 12.02304 121 ARG A C 1
ATOM 453 O O . ARG A 1 141 ? 110.88428 97.02114 89.49952 1.000 16.25715 121 ARG A O 1
ATOM 461 N N . LEU A 1 142 ? 113.01919 97.36460 88.86380 1.000 12.13678 122 LEU A N 1
ATOM 462 C CA . LEU A 1 142 ? 113.54616 96.22643 89.60415 1.000 9.36327 122 LEU A CA 1
ATOM 463 C C . LEU A 1 142 ? 113.57637 96.46927 91.10620 1.000 8.37187 122 LEU A C 1
ATOM 464 O O . LEU A 1 142 ? 113.86470 95.53429 91.85885 1.000 15.72028 122 LEU A O 1
ATOM 469 N N . LYS A 1 143 ? 113.31145 97.69540 91.55255 1.000 7.55806 123 LYS A N 1
ATOM 470 C CA . LYS A 1 143 ? 113.29816 97.99776 92.97734 1.000 12.04247 123 LYS A CA 1
ATOM 471 C C . LYS A 1 143 ? 112.28120 97.12622 93.70412 1.000 9.05817 123 LYS A C 1
ATOM 472 O O . LYS A 1 143 ? 111.12993 97.00564 93.27555 1.000 16.61345 123 LYS A O 1
ATOM 478 N N . ASN A 1 144 ? 112.72026 96.51454 94.80708 1.000 9.18792 124 ASN A N 1
ATOM 479 C CA . ASN A 1 144 ? 111.88332 95.64350 95.63598 1.000 9.45091 124 ASN A CA 1
ATOM 480 C C . ASN A 1 144 ? 111.34327 94.45090 94.85174 1.000 8.87571 124 ASN A C 1
ATOM 481 O O . ASN A 1 144 ? 110.24689 93.95892 95.12707 1.000 17.23478 124 ASN A O 1
ATOM 486 N N . CYS A 1 145 ? 112.10393 93.97453 93.87350 1.000 11.46776 125 CYS A N 1
ATOM 487 C CA . CYS A 1 145 ? 111.72127 92.81364 93.08661 1.000 7.74061 125 CYS A CA 1
ATOM 488 C C . CYS A 1 145 ? 112.50328 91.58673 93.53487 1.000 7.95730 125 CYS A C 1
ATOM 489 O O . CYS A 1 145 ? 113.62067 91.68889 94.04620 1.000 13.39518 125 CYS A O 1
ATOM 492 N N . ASP A 1 146 ? 111.89801 90.42156 93.33848 1.000 6.36655 126 ASP A N 1
ATOM 493 C CA . ASP A 1 146 ? 112.54822 89.14438 93.58887 1.000 4.77156 126 ASP A CA 1
ATOM 494 C C . ASP A 1 146 ? 112.98131 88.55577 92.25293 1.000 3.53398 126 ASP A C 1
ATOM 495 O O . ASP A 1 146 ? 112.15114 88.33930 91.36418 1.000 8.62376 126 ASP A O 1
ATOM 500 N N . LEU A 1 147 ? 114.27553 88.30493 92.11118 1.000 2.31757 127 LEU A N 1
ATOM 501 C CA . LEU A 1 147 ? 114.83803 87.74296 90.89476 1.000 3.93682 127 LEU A CA 1
ATOM 502 C C . LEU A 1 147 ? 115.20549 86.29339 91.15916 1.000 0.41634 127 LEU A C 1
ATOM 503 O O . LEU A 1 147 ? 115.84470 85.98931 92.16917 1.000 5.78483 127 LEU A O 1
ATOM 508 N N . TYR A 1 148 ? 114.78553 85.40869 90.26302 1.000 0.00000 128 TYR A N 1
ATOM 509 C CA . TYR A 1 148 ? 115.04343 83.97862 90.36716 1.000 1.36573 128 TYR A CA 1
ATOM 510 C C . TYR A 1 148 ? 115.88968 83.58087 89.16824 1.000 0.26436 128 TYR A C 1
ATOM 511 O O . TYR A 1 148 ? 115.40130 83.57158 88.03484 1.000 5.94181 128 TYR A O 1
ATOM 520 N N . PHE A 1 149 ? 117.15742 83.28536 89.42138 1.000 0.70272 129 PHE A N 1
ATOM 521 C CA . PHE A 1 149 ? 118.12658 82.95460 88.39151 1.000 4.24416 129 PHE A CA 1
ATOM 522 C C . PHE A 1 149 ? 118.29176 81.44494 88.30645 1.000 6.82946 129 PHE A C 1
ATOM 523 O O . PHE A 1 149 ? 118.26277 80.74959 89.32500 1.000 13.23432 129 PHE A O 1
ATOM 531 N N . SER A 1 150 ? 118.46663 80.94066 87.08688 1.000 1.58127 130 SER A N 1
ATOM 532 C CA . SER A 1 150 ? 118.79789 79.53380 86.91448 1.000 5.46304 130 SER A CA 1
ATOM 533 C C . SER A 1 150 ? 120.25497 79.23957 87.24961 1.000 8.05726 130 SER A C 1
ATOM 534 O O . SER A 1 150 ? 120.60382 78.07759 87.47732 1.000 11.33162 130 SER A O 1
ATOM 537 N N . ARG A 1 151 ? 121.10713 80.26233 87.27558 1.000 9.70334 131 ARG A N 1
ATOM 538 C CA . ARG A 1 151 ? 122.49803 80.13902 87.68410 1.000 4.15915 131 ARG A CA 1
ATOM 539 C C . ARG A 1 151 ? 122.86631 81.36697 88.50043 1.000 9.53090 131 ARG A C 1
ATOM 540 O O . ARG A 1 151 ? 122.26736 82.43151 88.33957 1.000 13.38720 131 ARG A O 1
ATOM 548 N N . LYS A 1 152 ? 123.85842 81.21955 89.36762 1.000 11.37446 132 LYS A N 1
ATOM 549 C CA . LYS A 1 152 ? 124.29215 82.34437 90.18378 1.000 4.76093 132 LYS A CA 1
ATOM 550 C C . LYS A 1 152 ? 124.84037 83.44699 89.28471 1.000 4.77407 132 LYS A C 1
ATOM 551 O O . LYS A 1 152 ? 125.77250 83.19465 88.50650 1.000 9.84013 132 LYS A O 1
ATOM 557 N N . PRO A 1 153 ? 124.29921 84.66093 89.34821 1.000 8.12685 133 PRO A N 1
ATOM 558 C CA . PRO A 1 153 ? 124.75021 85.71773 88.43755 1.000 8.57347 133 PRO A CA 1
ATOM 559 C C . PRO A 1 153 ? 126.18900 86.12811 88.70498 1.000 10.38687 133 PRO A C 1
ATOM 560 O O . PRO A 1 153 ? 126.71079 85.98589 89.81336 1.000 10.39300 133 PRO A O 1
ATOM 564 N N . CYS A 1 154 ? 126.83094 86.63829 87.65800 1.000 11.99217 134 CYS A N 1
ATOM 565 C CA . CYS A 1 154 ? 128.19256 87.13347 87.76440 1.000 7.12116 134 CYS A CA 1
ATOM 566 C C . CYS A 1 154 ? 128.22389 88.44325 88.55178 1.000 7.22220 134 CYS A C 1
ATOM 567 O O . CYS A 1 154 ? 127.19201 89.05003 88.85089 1.000 13.49336 134 CYS A O 1
ATOM 570 N N . SER A 1 155 ? 129.43986 88.87613 88.89344 1.000 10.14722 135 SER A N 1
ATOM 571 C CA . SER A 1 155 ? 129.59768 90.10527 89.66433 1.000 11.53958 135 SER A CA 1
ATOM 572 C C . SER A 1 155 ? 129.11372 91.31821 88.87953 1.000 8.22126 135 SER A C 1
ATOM 573 O O . SER A 1 155 ? 128.51995 92.23908 89.45239 1.000 7.75489 135 SER A O 1
ATOM 576 N N . ALA A 1 156 ? 129.35853 91.33739 87.56648 1.000 12.30075 136 ALA A N 1
ATOM 577 C CA . ALA A 1 156 ? 128.89342 92.44971 86.74421 1.000 7.32379 136 ALA A CA 1
ATOM 578 C C . ALA A 1 156 ? 127.37244 92.52458 86.72814 1.000 9.96604 136 ALA A C 1
ATOM 579 O O . ALA A 1 156 ? 126.79800 93.61733 86.78947 1.000 11.82035 136 ALA A O 1
ATOM 581 N N . CYS A 1 157 ? 126.70327 91.37433 86.64246 1.000 10.13019 137 CYS A N 1
ATOM 582 C CA . CYS A 1 157 ? 125.24780 91.36287 86.72538 1.000 9.84315 137 CYS A CA 1
ATOM 583 C C . CYS A 1 157 ? 124.77129 91.70083 88.13117 1.000 10.91344 137 CYS A C 1
ATOM 584 O O . CYS A 1 157 ? 123.81471 92.46610 88.30025 1.000 12.96407 137 CYS A O 1
ATOM 587 N N . LEU A 1 158 ? 125.42551 91.13666 89.14976 1.000 10.18581 138 LEU A N 1
ATOM 588 C CA . LEU A 1 158 ? 124.96098 91.31345 90.52097 1.000 9.88674 138 LEU A CA 1
ATOM 589 C C . LEU A 1 158 ? 125.06139 92.76526 90.96818 1.000 7.95946 138 LEU A C 1
ATOM 590 O O . LEU A 1 158 ? 124.16372 93.26662 91.65322 1.000 11.89475 138 LEU A O 1
ATOM 595 N N . LYS A 1 159 ? 126.15057 93.45236 90.61319 1.000 8.76013 139 LYS A N 1
ATOM 596 C CA . LYS A 1 159 ? 126.30198 94.83722 91.04769 1.000 6.05042 139 LYS A CA 1
ATOM 597 C C . LYS A 1 159 ? 125.21736 95.72357 90.44823 1.000 6.67774 139 LYS A C 1
ATOM 598 O O . LYS A 1 159 ? 124.63295 96.55350 91.15053 1.000 12.34891 139 LYS A O 1
ATOM 604 N N . MET A 1 160 ? 124.90381 95.53576 89.16498 1.000 9.25294 140 MET A N 1
ATOM 605 C CA . MET A 1 160 ? 123.84489 96.32137 88.54324 1.000 5.89549 140 MET A CA 1
ATOM 606 C C . MET A 1 160 ? 122.47599 95.95747 89.10216 1.000 5.23627 140 MET A C 1
ATOM 607 O O . MET A 1 160 ? 121.62268 96.83688 89.27526 1.000 12.31004 140 MET A O 1
ATOM 612 N N . ILE A 1 161 ? 122.25379 94.67690 89.40300 1.000 5.65784 141 ILE A N 1
ATOM 613 C CA . ILE A 1 161 ? 120.96838 94.25364 89.94576 1.000 9.90386 141 ILE A CA 1
ATOM 614 C C . ILE A 1 161 ? 120.74896 94.84104 91.33702 1.000 9.97048 141 ILE A C 1
ATOM 615 O O . ILE A 1 161 ? 119.65995 95.33766 91.64788 1.000 7.11894 141 ILE A O 1
ATOM 620 N N . VAL A 1 162 ? 121.77438 94.80709 92.19320 1.000 10.57863 142 VAL A N 1
ATOM 621 C CA . VAL A 1 162 ? 121.62799 95.38753 93.52628 1.000 6.86751 142 VAL A CA 1
ATOM 622 C C . VAL A 1 162 ? 121.58450 96.90968 93.45533 1.000 12.76790 142 VAL A C 1
ATOM 623 O O . VAL A 1 162 ? 120.94848 97.55549 94.29649 1.000 18.66404 142 VAL A O 1
ATOM 627 N N . ASN A 1 163 ? 122.25369 97.50993 92.46665 1.000 9.60320 143 ASN A N 1
ATOM 628 C CA . ASN A 1 163 ? 122.14428 98.94858 92.26208 1.000 1.32951 143 ASN A CA 1
ATOM 629 C C . ASN A 1 163 ? 120.72044 99.33927 91.89142 1.000 5.90290 143 ASN A C 1
ATOM 630 O O . ASN A 1 163 ? 120.22342 100.38668 92.32096 1.000 8.14171 143 ASN A O 1
ATOM 635 N N . ALA A 1 164 ? 120.04752 98.50736 91.09327 1.000 5.33365 144 ALA A N 1
ATOM 636 C CA . ALA A 1 164 ? 118.65527 98.75950 90.74455 1.000 5.91300 144 ALA A CA 1
ATOM 637 C C . ALA A 1 164 ? 117.71509 98.64664 91.93872 1.000 10.39706 144 ALA A C 1
ATOM 638 O O . ALA A 1 164 ? 116.57201 99.10489 91.84607 1.000 14.86015 144 ALA A O 1
ATOM 640 N N . GLY A 1 165 ? 118.15871 98.05362 93.04489 1.000 10.30859 145 GLY A N 1
ATOM 641 C CA . GLY A 1 165 ? 117.37402 98.04523 94.26158 1.000 8.26811 145 GLY A CA 1
ATOM 642 C C . GLY A 1 165 ? 116.49070 96.83863 94.47406 1.000 10.67074 145 GLY A C 1
ATOM 643 O O . GLY A 1 165 ? 115.45285 96.95623 95.13470 1.000 12.06351 145 GLY A O 1
ATOM 644 N N . VAL A 1 166 ? 116.86976 95.67412 93.94446 1.000 13.81587 146 VAL A N 1
ATOM 645 C CA . VAL A 1 166 ? 116.04744 94.48144 94.11579 1.000 12.20784 146 VAL A CA 1
ATOM 646 C C . VAL A 1 166 ? 116.07131 94.03021 95.57336 1.000 12.71494 146 VAL A C 1
ATOM 647 O O . VAL A 1 166 ? 116.94634 94.40252 96.36370 1.000 21.06541 146 VAL A O 1
ATOM 651 N N . ASN A 1 167 ? 115.08654 93.20753 95.93103 1.000 13.48931 147 ASN A N 1
ATOM 652 C CA . ASN A 1 167 ? 114.97730 92.69143 97.29163 1.000 9.82130 147 ASN A CA 1
ATOM 653 C C . ASN A 1 167 ? 115.74841 91.38476 97.46940 1.000 12.41183 147 ASN A C 1
ATOM 654 O O . ASN A 1 167 ? 116.64579 91.29670 98.31254 1.000 16.96092 147 ASN A O 1
ATOM 659 N N . ARG A 1 168 ? 115.40902 90.36442 96.68419 1.000 13.25882 148 ARG A N 1
ATOM 660 C CA . ARG A 1 168 ? 115.99368 89.03743 96.82677 1.000 9.72236 148 ARG A CA 1
ATOM 661 C C . ARG A 1 168 ? 116.51909 88.55219 95.48575 1.000 12.73778 148 ARG A C 1
ATOM 662 O O . ARG A 1 168 ? 115.89305 88.78672 94.44865 1.000 12.82584 148 ARG A O 1
ATOM 670 N N . ILE A 1 169 ? 117.67416 87.89620 95.51152 1.000 11.11271 149 ILE A N 1
ATOM 671 C CA . ILE A 1 169 ? 118.20720 87.16098 94.37260 1.000 7.69594 149 ILE A CA 1
ATOM 672 C C . ILE A 1 169 ? 118.29978 85.70154 94.79479 1.000 8.07740 149 ILE A C 1
ATOM 673 O O . ILE A 1 169 ? 119.23206 85.31169 95.50646 1.000 18.56373 149 ILE A O 1
ATOM 678 N N . SER A 1 170 ? 117.34561 84.88930 94.36143 1.000 4.57711 150 SER A N 1
ATOM 679 C CA . SER A 1 170 ? 117.39615 83.45119 94.56152 1.000 6.30271 150 SER A CA 1
ATOM 680 C C . SER A 1 170 ? 118.05471 82.82089 93.34682 1.000 4.50701 150 SER A C 1
ATOM 681 O O . SER A 1 170 ? 117.78907 83.22620 92.21365 1.000 8.54901 150 SER A O 1
ATOM 684 N N . TYR A 1 171 ? 118.93538 81.85369 93.57967 1.000 10.32424 151 TYR A N 1
ATOM 685 C CA . TYR A 1 171 ? 119.60632 81.20848 92.46108 1.000 6.05239 151 TYR A CA 1
ATOM 686 C C . TYR A 1 171 ? 119.61072 79.69817 92.63821 1.000 7.75965 151 TYR A C 1
ATOM 687 O O . TYR A 1 171 ? 119.58227 79.18045 93.75714 1.000 11.25235 151 TYR A O 1
ATOM 696 N N . TRP A 1 172 ? 119.63947 79.00589 91.50710 1.000 5.57568 152 TRP A N 1
ATOM 697 C CA . TRP A 1 172 ? 119.74698 77.55478 91.48205 1.000 4.61745 152 TRP A CA 1
ATOM 698 C C . TRP A 1 172 ? 121.19878 77.16772 91.74112 1.000 8.24073 152 TRP A C 1
ATOM 699 O O . TRP A 1 172 ? 122.08308 77.59249 90.98958 1.000 8.62791 152 TRP A O 1
ATOM 710 N N . PRO A 1 173 ? 121.49196 76.38068 92.78133 1.000 9.16213 153 PRO A N 1
ATOM 711 C CA . PRO A 1 173 ? 122.88902 76.21049 93.20349 1.000 12.56228 153 PRO A CA 1
ATOM 712 C C . PRO A 1 173 ? 123.65935 75.17366 92.40016 1.000 9.02701 153 PRO A C 1
ATOM 713 O O . PRO A 1 173 ? 124.37429 74.34236 92.96735 1.000 18.63283 153 PRO A O 1
ATOM 717 N N . ALA A 1 174 ? 123.51992 75.21674 91.08220 1.000 11.28433 154 ALA A N 1
ATOM 718 C CA . ALA A 1 174 ? 124.36427 74.45462 90.17428 1.000 11.20106 154 ALA A CA 1
ATOM 719 C C . ALA A 1 174 ? 125.53748 75.33769 89.74476 1.000 13.17853 154 ALA A C 1
ATOM 720 O O . ALA A 1 174 ? 125.82493 76.35474 90.38117 1.000 20.42171 154 ALA A O 1
ATOM 722 N N . ASP A 1 175 ? 126.24649 74.93667 88.69434 1.000 16.65833 155 ASP A N 1
ATOM 723 C CA . ASP A 1 175 ? 127.29990 75.74043 88.09484 1.000 16.26459 155 ASP A CA 1
ATOM 724 C C . ASP A 1 175 ? 126.80593 77.16816 87.85332 1.000 12.85929 155 ASP A C 1
ATOM 725 O O . ASP A 1 175 ? 125.77745 77.35550 87.18676 1.000 18.56156 155 ASP A O 1
ATOM 730 N N . PRO A 1 176 ? 127.49752 78.18915 88.37140 1.000 16.49411 156 PRO A N 1
ATOM 731 C CA . PRO A 1 176 ? 127.01988 79.56853 88.19974 1.000 10.69984 156 PRO A CA 1
ATOM 732 C C . PRO A 1 176 ? 127.16029 80.08559 86.77674 1.000 11.97965 156 PRO A C 1
ATOM 733 O O . PRO A 1 176 ? 127.56618 79.34949 85.87211 1.000 18.27596 156 PRO A O 1
ATOM 737 N N . GLU A 1 177 ? 126.81160 81.35929 86.57795 1.000 13.05487 157 GLU A N 1
ATOM 738 C CA . GLU A 1 177 ? 126.86550 81.95965 85.24774 1.000 13.69711 157 GLU A CA 1
ATOM 739 C C . GLU A 1 177 ? 128.27335 81.89265 84.66866 1.000 16.93498 157 GLU A C 1
ATOM 740 O O . GLU A 1 177 ? 128.46803 81.46152 83.52670 1.000 20.60017 157 GLU A O 1
ATOM 746 N N . ILE A 1 178 ? 129.26838 82.31855 85.44146 1.000 18.47756 158 ILE A N 1
ATOM 747 C CA . ILE A 1 178 ? 130.66551 82.12434 85.06870 1.000 18.77774 158 ILE A CA 1
ATOM 748 C C . ILE A 1 178 ? 131.04437 80.70989 85.49131 1.000 17.30617 158 ILE A C 1
ATOM 749 O O . ILE A 1 178 ? 131.18034 80.42473 86.68326 1.000 20.14575 158 ILE A O 1
ATOM 754 N N . SER A 1 179 ? 131.20287 79.82145 84.51269 1.000 19.62208 159 SER A N 1
ATOM 755 C CA . SER A 1 179 ? 131.31942 78.39746 84.79684 1.000 19.34885 159 SER A CA 1
ATOM 756 C C . SER A 1 179 ? 132.53532 78.10219 85.66503 1.000 21.56589 159 SER A C 1
ATOM 757 O O . SER A 1 179 ? 133.64896 78.54867 85.37584 1.000 25.44274 159 SER A O 1
ATOM 760 N N . LEU A 1 180 ? 132.31118 77.34523 86.73498 1.000 22.66837 160 LEU A N 1
ATOM 761 C CA . LEU A 1 180 ? 133.37886 76.85003 87.58964 1.000 21.78176 160 LEU A CA 1
ATOM 762 C C . LEU A 1 180 ? 133.86973 75.47343 87.16672 1.000 21.87798 160 LEU A C 1
ATOM 763 O O . LEU A 1 180 ? 134.83974 74.97140 87.74327 1.000 21.10605 160 LEU A O 1
ATOM 768 N N . LEU A 1 181 ? 133.22506 74.85695 86.17847 1.000 24.00808 161 LEU A N 1
ATOM 769 C CA . LEU A 1 181 ? 133.61014 73.54697 85.67592 1.000 26.66492 161 LEU A CA 1
ATOM 770 C C . LEU A 1 181 ? 134.49346 73.62480 84.43935 1.000 28.03797 161 LEU A C 1
ATOM 771 O O . LEU A 1 181 ? 134.83200 72.58288 83.86970 1.000 29.62907 161 LEU A O 1
ATOM 776 N N . THR A 1 182 ? 134.87200 74.82467 84.01275 1.000 28.72354 162 THR A N 1
ATOM 777 C CA . THR A 1 182 ? 135.70826 74.99086 82.83094 1.000 31.25651 162 THR A CA 1
ATOM 778 C C . THR A 1 182 ? 137.17883 74.75909 83.16236 1.000 31.84302 162 THR A C 1
ATOM 779 O O . THR A 1 182 ? 137.70113 73.66001 82.97745 1.000 31.21382 162 THR A O 1
ATOM 781 N N . SER A 1 187 ? 139.30360 79.40149 85.04111 1.000 33.19505 167 SER A N 1
ATOM 782 C CA . SER A 1 187 ? 139.25404 78.85133 86.39006 1.000 32.74899 167 SER A CA 1
ATOM 783 C C . SER A 1 187 ? 139.50375 79.93547 87.43180 1.000 32.79844 167 SER A C 1
ATOM 784 O O . SER A 1 187 ? 138.65919 80.19010 88.28973 1.000 34.18251 167 SER A O 1
ATOM 786 N N . GLU A 1 188 ? 140.67675 80.56806 87.35129 1.000 34.57724 168 GLU A N 1
ATOM 787 C CA . GLU A 1 188 ? 141.00599 81.63939 88.28576 1.000 32.39161 168 GLU A CA 1
ATOM 788 C C . GLU A 1 188 ? 140.05655 82.82027 88.12849 1.000 31.56902 168 GLU A C 1
ATOM 789 O O . GLU A 1 188 ? 139.63811 83.42634 89.12178 1.000 32.62607 168 GLU A O 1
ATOM 791 N N . ASP A 1 189 ? 139.71241 83.16696 86.88555 1.000 28.65321 169 ASP A N 1
ATOM 792 C CA . ASP A 1 189 ? 138.78499 84.26949 86.65280 1.000 29.41653 169 ASP A CA 1
ATOM 793 C C . ASP A 1 189 ? 137.40803 83.96661 87.23118 1.000 25.43972 169 ASP A C 1
ATOM 794 O O . ASP A 1 189 ? 136.77003 84.84329 87.82490 1.000 25.37769 169 ASP A O 1
ATOM 796 N N . ALA A 1 190 ? 136.93245 82.72961 87.06612 1.000 25.42739 170 ALA A N 1
ATOM 797 C CA . ALA A 1 190 ? 135.63761 82.35104 87.62360 1.000 24.00862 170 ALA A CA 1
ATOM 798 C C . ALA A 1 190 ? 135.65259 82.40075 89.14667 1.000 25.37348 170 ALA A C 1
ATOM 799 O O . ALA A 1 190 ? 134.68373 82.85188 89.76948 1.000 27.06908 170 ALA A O 1
ATOM 801 N N . LYS A 1 191 ? 136.74154 81.93821 89.76421 1.000 20.70132 171 LYS A N 1
ATOM 802 C CA . LYS A 1 191 ? 136.85037 82.00411 91.21763 1.000 21.34466 171 LYS A CA 1
ATOM 803 C C . LYS A 1 191 ? 136.88749 83.44826 91.70373 1.000 24.46517 171 LYS A C 1
ATOM 804 O O . LYS A 1 191 ? 136.26517 83.78667 92.71738 1.000 26.72880 171 LYS A O 1
ATOM 810 N N . LEU A 1 192 ? 137.61024 84.31561 90.99204 1.000 21.68041 172 LEU A N 1
ATOM 811 C CA . LEU A 1 192 ? 137.63254 85.72926 91.35249 1.000 19.04862 172 LEU A CA 1
ATOM 812 C C . LEU A 1 192 ? 136.24775 86.35128 91.21934 1.000 24.47423 172 LEU A C 1
ATOM 813 O O . LEU A 1 192 ? 135.83809 87.16336 92.05796 1.000 26.80133 172 LEU A O 1
ATOM 818 N N . ASP A 1 193 ? 135.51364 85.98325 90.16663 1.000 20.07095 173 ASP A N 1
ATOM 819 C CA . ASP A 1 193 ? 134.15110 86.47685 90.00207 1.000 20.34976 173 ASP A CA 1
ATOM 820 C C . ASP A 1 193 ? 133.25525 86.00831 91.14126 1.000 20.57104 173 ASP A C 1
ATOM 821 O O . ASP A 1 193 ? 132.41954 86.77148 91.63594 1.000 20.28090 173 ASP A O 1
ATOM 826 N N . ALA A 1 194 ? 133.41076 84.75247 91.56655 1.000 15.01690 174 ALA A N 1
ATOM 827 C CA . ALA A 1 194 ? 132.62542 84.24999 92.69073 1.000 17.67843 174 ALA A CA 1
ATOM 828 C C . ALA A 1 194 ? 132.95988 84.99457 93.97927 1.000 20.31021 174 ALA A C 1
ATOM 829 O O . ALA A 1 194 ? 132.06441 85.31866 94.77028 1.000 18.93596 174 ALA A O 1
ATOM 831 N N . LYS A 1 195 ? 134.24634 85.27073 94.20965 1.000 21.64148 175 LYS A N 1
ATOM 832 C CA . LYS A 1 195 ? 134.63758 86.04478 95.38535 1.000 18.64475 175 LYS A CA 1
ATOM 833 C C . LYS A 1 195 ? 134.04569 87.44891 95.34337 1.000 18.30288 175 LYS A C 1
ATOM 834 O O . LYS A 1 195 ? 133.58316 87.96964 96.36648 1.000 22.50756 175 LYS A O 1
ATOM 840 N N . ALA A 1 196 ? 134.05516 88.07947 94.16701 1.000 17.82379 176 ALA A N 1
ATOM 841 C CA . ALA A 1 196 ? 133.45155 89.40037 94.03158 1.000 14.76768 176 ALA A CA 1
ATOM 842 C C . ALA A 1 196 ? 131.94663 89.35608 94.25932 1.000 15.48242 176 ALA A C 1
ATOM 843 O O . ALA A 1 196 ? 131.38401 90.28476 94.84847 1.000 17.62741 176 ALA A O 1
ATOM 845 N N . VAL A 1 197 ? 131.28264 88.29436 93.79732 1.000 17.48870 177 VAL A N 1
ATOM 846 C CA . VAL A 1 197 ? 129.85465 88.13157 94.05618 1.000 16.88062 177 VAL A CA 1
ATOM 847 C C . VAL A 1 197 ? 129.59747 88.02105 95.55203 1.000 15.83517 177 VAL A C 1
ATOM 848 O O . VAL A 1 197 ? 128.66200 88.63107 96.08402 1.000 17.76606 177 VAL A O 1
ATOM 852 N N . GLU A 1 198 ? 130.42286 87.24142 96.25345 1.000 16.03267 178 GLU A N 1
ATOM 853 C CA . GLU A 1 198 ? 130.26428 87.11407 97.69928 1.000 17.35980 178 GLU A CA 1
ATOM 854 C C . GLU A 1 198 ? 130.47295 88.45195 98.40035 1.000 17.49261 178 GLU A C 1
ATOM 855 O O . GLU A 1 198 ? 129.72884 88.79911 99.32610 1.000 19.58227 178 GLU A O 1
ATOM 861 N N . ARG A 1 199 ? 131.48040 89.21760 97.97206 1.000 19.08956 179 ARG A N 1
ATOM 862 C CA . ARG A 1 199 ? 131.72207 90.52515 98.57739 1.000 14.07704 179 ARG A CA 1
ATOM 863 C C . ARG A 1 199 ? 130.56477 91.48323 98.31622 1.000 17.10962 179 ARG A C 1
ATOM 864 O O . ARG A 1 199 ? 130.17342 92.24773 99.20564 1.000 22.00151 179 ARG A O 1
ATOM 872 N N . LEU A 1 200 ? 130.01174 91.46334 97.10071 1.000 14.70211 180 LEU A N 1
ATOM 873 C CA . LEU A 1 200 ? 128.84345 92.28519 96.80060 1.000 12.25304 180 LEU A CA 1
ATOM 874 C C . LEU A 1 200 ? 127.65441 91.88209 97.66078 1.000 16.28379 180 LEU A C 1
ATOM 875 O O . LEU A 1 200 ? 126.90320 92.73947 98.13895 1.000 19.56567 180 LEU A O 1
ATOM 880 N N . LYS A 1 201 ? 127.46555 90.57661 97.85951 1.000 18.26856 181 LYS A N 1
ATOM 881 C CA . LYS A 1 201 ? 126.36667 90.09350 98.68751 1.000 15.49360 181 LYS A CA 1
ATOM 882 C C . LYS A 1 201 ? 126.53033 90.52813 100.13844 1.000 17.36043 181 LYS A C 1
ATOM 883 O O . LYS A 1 201 ? 125.54906 90.87975 100.80324 1.000 22.51783 181 LYS A O 1
ATOM 889 N N . SER A 1 202 ? 127.76400 90.50815 100.64817 1.000 14.25764 182 SER A N 1
ATOM 890 C CA . SER A 1 202 ? 127.99071 90.85050 102.04879 1.000 14.12102 182 SER A CA 1
ATOM 891 C C . SER A 1 202 ? 127.70504 92.32002 102.33760 1.000 16.28889 182 SER A C 1
ATOM 892 O O . SER A 1 202 ? 127.27224 92.65573 103.44538 1.000 20.47474 182 SER A O 1
ATOM 895 N N . ASN A 1 203 ? 127.93519 93.20612 101.36795 1.000 21.46886 183 ASN A N 1
ATOM 896 C CA . ASN A 1 203 ? 127.84007 94.64575 101.58030 1.000 17.86202 183 ASN A CA 1
ATOM 897 C C . ASN A 1 203 ? 126.65281 95.26950 100.85084 1.000 16.67826 183 ASN A C 1
ATOM 898 O O . ASN A 1 203 ? 126.71266 96.43091 100.44141 1.000 21.80703 183 ASN A O 1
ATOM 903 N N . SER A 1 204 ? 125.56876 94.51725 100.68186 1.000 14.18104 184 SER A N 1
ATOM 904 C CA . SER A 1 204 ? 124.36929 95.02258 100.03249 1.000 13.44507 184 SER A CA 1
ATOM 905 C C . SER A 1 204 ? 123.14086 94.63065 100.83855 1.000 15.59517 184 SER A C 1
ATOM 906 O O . SER A 1 204 ? 123.13179 93.61022 101.53197 1.000 16.88071 184 SER A O 1
ATOM 909 N N . ARG A 1 205 ? 122.09694 95.45473 100.73610 1.000 16.79956 185 ARG A N 1
ATOM 910 C CA . ARG A 1 205 ? 120.83263 95.14123 101.38730 1.000 12.47252 185 ARG A CA 1
ATOM 911 C C . ARG A 1 205 ? 120.06757 94.04131 100.66650 1.000 17.24159 185 ARG A C 1
ATOM 912 O O . ARG A 1 205 ? 119.15991 93.44645 101.25729 1.000 23.11287 185 ARG A O 1
ATOM 920 N N . ALA A 1 206 ? 120.40930 93.76253 99.41151 1.000 17.70825 186 ALA A N 1
ATOM 921 C CA . ALA A 1 206 ? 119.78049 92.66706 98.69033 1.000 16.50273 186 ALA A CA 1
ATOM 922 C C . ALA A 1 206 ? 120.21292 91.33043 99.27799 1.000 16.53989 186 ALA A C 1
ATOM 923 O O . ALA A 1 206 ? 121.37834 91.13475 99.63254 1.000 18.64753 186 ALA A O 1
ATOM 925 N N . HIS A 1 207 ? 119.26453 90.40621 99.37308 1.000 14.05573 187 HIS A N 1
ATOM 926 C CA . HIS A 1 207 ? 119.48931 89.09750 99.97422 1.000 8.85627 187 HIS A CA 1
ATOM 927 C C . HIS A 1 207 ? 119.70138 88.07224 98.86620 1.000 12.46150 187 HIS A C 1
ATOM 928 O O . HIS A 1 207 ? 118.76300 87.73223 98.14345 1.000 22.22273 187 HIS A O 1
ATOM 935 N N . VAL A 1 208 ? 120.92713 87.57433 98.73929 1.000 13.09660 188 VAL A N 1
ATOM 936 C CA . VAL A 1 208 ? 121.26720 86.55698 97.75056 1.000 12.08993 188 VAL A CA 1
ATOM 937 C C . VAL A 1 208 ? 121.22649 85.20289 98.44396 1.000 17.92007 188 VAL A C 1
ATOM 938 O O . VAL A 1 208 ? 121.93027 84.98358 99.43683 1.000 25.76531 188 VAL A O 1
ATOM 942 N N . CYS A 1 209 ? 120.40427 84.29385 97.92596 1.000 12.76290 189 CYS A N 1
ATOM 943 C CA . CYS A 1 209 ? 120.10744 83.05829 98.63261 1.000 11.74642 189 CYS A CA 1
ATOM 944 C C . CYS A 1 209 ? 119.69614 81.96571 97.65398 1.000 12.86514 189 CYS A C 1
ATOM 945 O O . CYS A 1 209 ? 119.60670 82.17462 96.43921 1.000 18.09339 189 CYS A O 1
ATOM 948 N N . VAL A 1 210 ? 119.46608 80.78235 98.21444 1.000 12.59539 190 VAL A N 1
ATOM 949 C CA . VAL A 1 210 ? 118.89154 79.64384 97.51055 1.000 11.90309 190 VAL A CA 1
ATOM 950 C C . VAL A 1 210 ? 117.53238 79.38314 98.14435 1.000 10.91495 190 VAL A C 1
ATOM 951 O O . VAL A 1 210 ? 117.45007 78.95405 99.30141 1.000 18.49723 190 VAL A O 1
ATOM 955 N N . LEU A 1 211 ? 116.46188 79.64594 97.39686 1.000 16.23120 191 LEU A N 1
ATOM 956 C CA . LEU A 1 211 ? 115.11504 79.59523 97.94814 1.000 10.09398 191 LEU A CA 1
ATOM 957 C C . LEU A 1 211 ? 114.36281 78.31420 97.61963 1.000 12.10917 191 LEU A C 1
ATOM 958 O O . LEU A 1 211 ? 113.22494 78.15806 98.07373 1.000 22.77947 191 LEU A O 1
ATOM 963 N N . LEU A 1 212 ? 114.95082 77.40434 96.84642 1.000 14.44445 192 LEU A N 1
ATOM 964 C CA . LEU A 1 212 ? 114.26227 76.16164 96.52697 1.000 13.21103 192 LEU A CA 1
ATOM 965 C C . LEU A 1 212 ? 114.01966 75.35722 97.79827 1.000 16.46948 192 LEU A C 1
ATOM 966 O O . LEU A 1 212 ? 114.90217 75.23503 98.65268 1.000 18.89529 192 LEU A O 1
ATOM 971 N N . GLN A 1 213 ? 112.81419 74.82313 97.92592 1.000 14.55865 193 GLN A N 1
ATOM 972 C CA . GLN A 1 213 ? 112.37827 74.09951 99.10541 1.000 14.94943 193 GLN A CA 1
ATOM 973 C C . GLN A 1 213 ? 111.90231 72.70878 98.71002 1.000 17.79210 193 GLN A C 1
ATOM 974 O O . GLN A 1 213 ? 111.56152 72.47010 97.54552 1.000 20.33322 193 GLN A O 1
ATOM 980 N N . PRO A 1 214 ? 111.89362 71.75766 99.64505 1.000 20.49570 194 PRO A N 1
ATOM 981 C CA . PRO A 1 214 ? 111.44159 70.40346 99.30377 1.000 19.08556 194 PRO A CA 1
ATOM 982 C C . PRO A 1 214 ? 110.00162 70.39960 98.81353 1.000 16.71031 194 PRO A C 1
ATOM 983 O O . PRO A 1 214 ? 109.15117 71.14020 99.31069 1.000 19.82593 194 PRO A O 1
ATOM 987 N N . LEU A 1 215 ? 109.73926 69.55530 97.82136 1.000 17.51048 195 LEU A N 1
ATOM 988 C CA . LEU A 1 215 ? 108.39272 69.39533 97.30168 1.000 18.36276 195 LEU A CA 1
ATOM 989 C C . LEU A 1 215 ? 107.53798 68.58720 98.27263 1.000 23.59015 195 LEU A C 1
ATOM 990 O O . LEU A 1 215 ? 108.04209 67.87822 99.14841 1.000 26.17328 195 LEU A O 1
ATOM 995 N N . VAL A 1 216 ? 106.21872 68.71509 98.11376 1.000 27.35817 196 VAL A N 1
ATOM 996 C CA . VAL A 1 216 ? 105.30220 67.84715 98.83769 1.000 28.93427 196 VAL A CA 1
ATOM 997 C C . VAL A 1 216 ? 105.59278 66.39603 98.45662 1.000 29.99629 196 VAL A C 1
ATOM 998 O O . VAL A 1 216 ? 106.04091 66.09963 97.34136 1.000 32.54076 196 VAL A O 1
ATOM 1002 N N . CYS A 1 217 ? 105.35062 65.48273 99.40144 1.000 32.68408 197 CYS A N 1
ATOM 1003 C CA . CYS A 1 217 ? 105.68675 64.07802 99.18299 1.000 35.17655 197 CYS A CA 1
ATOM 1004 C C . CYS A 1 217 ? 104.93417 63.50119 97.98984 1.000 35.17801 197 CYS A C 1
ATOM 1005 O O . CYS A 1 217 ? 105.47739 62.67991 97.24192 1.000 34.98225 197 CYS A O 1
ATOM 1007 N N . TYR A 1 218 ? 103.68485 63.91429 97.79797 1.000 31.45541 198 TYR A N 1
ATOM 1008 C CA . TYR A 1 218 ? 102.85765 63.43002 96.70172 1.000 31.38301 198 TYR A CA 1
ATOM 1009 C C . TYR A 1 218 ? 102.93292 64.32577 95.46785 1.000 31.53641 198 TYR A C 1
ATOM 1010 O O . TYR A 1 218 ? 102.30865 64.01219 94.44934 1.000 33.55343 198 TYR A O 1
ATOM 1019 N N . MET A 1 219 ? 103.70660 65.41329 95.52363 1.000 30.56850 199 MET A N 1
ATOM 1020 C CA . MET A 1 219 ? 103.67785 66.40366 94.45041 1.000 27.58120 199 MET A CA 1
ATOM 1021 C C . MET A 1 219 ? 104.13692 65.81553 93.12071 1.000 28.84666 199 MET A C 1
ATOM 1022 O O . MET A 1 219 ? 103.52016 66.06870 92.08101 1.000 29.64129 199 MET A O 1
ATOM 1027 N N . VAL A 1 220 ? 105.21235 65.02586 93.12989 1.000 27.98633 200 VAL A N 1
ATOM 1028 C CA . VAL A 1 220 ? 105.74925 64.50235 91.87634 1.000 26.56669 200 VAL A CA 1
ATOM 1029 C C . VAL A 1 220 ? 104.80085 63.47488 91.26865 1.000 29.32585 200 VAL A C 1
ATOM 1030 O O . VAL A 1 220 ? 104.55475 63.47736 90.05531 1.000 29.90862 200 VAL A O 1
ATOM 1034 N N . GLN A 1 221 ? 104.25244 62.58305 92.09673 1.000 30.47477 201 GLN A N 1
ATOM 1035 C CA . GLN A 1 221 ? 103.30792 61.59126 91.59328 1.000 24.67537 201 GLN A CA 1
ATOM 1036 C C . GLN A 1 221 ? 102.05329 62.25817 91.04353 1.000 27.92241 201 GLN A C 1
ATOM 1037 O O . GLN A 1 221 ? 101.53557 61.85838 89.99377 1.000 28.92743 201 GLN A O 1
ATOM 1043 N N . PHE A 1 222 ? 101.55238 63.28094 91.74053 1.000 28.67850 202 PHE A N 1
ATOM 1044 C CA . PHE A 1 222 ? 100.38216 64.00997 91.26250 1.000 26.83061 202 PHE A CA 1
ATOM 1045 C C . PHE A 1 222 ? 100.67342 64.73242 89.95304 1.000 25.92073 202 PHE A C 1
ATOM 1046 O O . PHE A 1 222 ? 99.82726 64.75866 89.05038 1.000 27.35606 202 PHE A O 1
ATOM 1054 N N . VAL A 1 223 ? 101.85995 65.33300 89.83496 1.000 22.75783 203 VAL A N 1
ATOM 1055 C CA . VAL A 1 223 ? 102.22851 66.00846 88.59490 1.000 24.68918 203 VAL A CA 1
ATOM 1056 C C . VAL A 1 223 ? 102.30059 65.00937 87.44921 1.000 23.42044 203 VAL A C 1
ATOM 1057 O O . VAL A 1 223 ? 101.83152 65.28525 86.34142 1.000 24.42128 203 VAL A O 1
ATOM 1061 N N . GLU A 1 224 ? 102.87722 63.83084 87.69686 1.000 27.70308 204 GLU A N 1
ATOM 1062 C CA . GLU A 1 224 ? 102.92422 62.80370 86.65913 1.000 28.49144 204 GLU A CA 1
ATOM 1063 C C . GLU A 1 224 ? 101.52258 62.36095 86.25427 1.000 31.12482 204 GLU A C 1
ATOM 1064 O O . GLU A 1 224 ? 101.22333 62.22906 85.05898 1.000 31.39551 204 GLU A O 1
ATOM 1070 N N . GLU A 1 225 ? 100.64657 62.14177 87.23844 1.000 30.02916 205 GLU A N 1
ATOM 1071 C CA . GLU A 1 225 ? 99.28602 61.70166 86.94698 1.000 26.33612 205 GLU A CA 1
ATOM 1072 C C . GLU A 1 225 ? 98.54151 62.73334 86.11003 1.000 29.91839 205 GLU A C 1
ATOM 1073 O O . GLU A 1 225 ? 97.87701 62.38987 85.12565 1.000 32.38318 205 GLU A O 1
ATOM 1079 N N . THR A 1 226 ? 98.63926 64.00935 86.48980 1.000 28.05505 206 THR A N 1
ATOM 1080 C CA . THR A 1 226 ? 97.93685 65.05090 85.74821 1.000 24.46914 206 THR A CA 1
ATOM 1081 C C . THR A 1 226 ? 98.56407 65.29660 84.38178 1.000 26.41695 206 THR A C 1
ATOM 1082 O O . THR A 1 226 ? 97.85088 65.62233 83.42662 1.000 28.97505 206 THR A O 1
ATOM 1086 N N . SER A 1 227 ? 99.88640 65.15325 84.26731 1.000 26.31173 207 SER A N 1
ATOM 1087 C CA . SER A 1 227 ? 100.54996 65.36260 82.98719 1.000 24.34764 207 SER A CA 1
ATOM 1088 C C . SER A 1 227 ? 100.18206 64.27328 81.99228 1.000 26.96463 207 SER A C 1
ATOM 1089 O O . SER A 1 227 ? 99.99809 64.54824 80.80095 1.000 28.08073 207 SER A O 1
ATOM 1092 N N . TYR A 1 228 ? 100.07890 63.02547 82.45741 1.000 31.91170 208 TYR A N 1
ATOM 1093 C CA . TYR A 1 228 ? 99.63124 61.96497 81.56224 1.000 31.80858 208 TYR A CA 1
ATOM 1094 C C . TYR A 1 228 ? 98.18326 62.17054 81.13480 1.000 32.23632 208 TYR A C 1
ATOM 1095 O O . TYR A 1 228 ? 97.79414 61.74370 80.04225 1.000 36.87420 208 TYR A O 1
ATOM 1104 N N . LYS A 1 229 ? 97.37747 62.82162 81.97119 1.000 30.08566 209 LYS A N 1
ATOM 1105 C CA . LYS A 1 229 ? 95.96862 63.05266 81.68660 1.000 28.46619 209 LYS A CA 1
ATOM 1106 C C . LYS A 1 229 ? 95.69518 64.44819 81.13826 1.000 28.64814 209 LYS A C 1
ATOM 1107 O O . LYS A 1 229 ? 94.52879 64.83253 81.01070 1.000 31.11807 209 LYS A O 1
ATOM 1109 N N . CYS A 1 230 ? 96.73485 65.21141 80.80977 1.000 26.97834 210 CYS A N 1
ATOM 1110 C CA . CYS A 1 230 ? 96.53615 66.55336 80.28682 1.000 28.35832 210 CYS A CA 1
ATOM 1111 C C . CYS A 1 230 ? 96.00553 66.49133 78.85474 1.000 28.67905 210 CYS A C 1
ATOM 1112 O O . CYS A 1 230 ? 95.99704 65.44101 78.20758 1.000 29.88630 210 CYS A O 1
ATOM 1115 N N . ASP A 1 231 ? 95.55641 67.64896 78.36272 1.000 29.36552 211 ASP A N 1
ATOM 1116 C CA . ASP A 1 231 ? 94.87627 67.70077 77.07142 1.000 29.03196 211 ASP A CA 1
ATOM 1117 C C . ASP A 1 231 ? 95.77414 67.21824 75.93924 1.000 28.26137 211 ASP A C 1
ATOM 1118 O O . ASP A 1 231 ? 95.31900 66.50401 75.04060 1.000 35.34416 211 ASP A O 1
ATOM 1123 N N . PHE A 1 232 ? 97.05101 67.60008 75.96307 1.000 22.36077 212 PHE A N 1
ATOM 1124 C CA . PHE A 1 232 ? 97.93431 67.32216 74.83424 1.000 24.26316 212 PHE A CA 1
ATOM 1125 C C . PHE A 1 232 ? 98.33502 65.85112 74.78219 1.000 26.47380 212 PHE A C 1
ATOM 1126 O O . PHE A 1 232 ? 98.30975 65.22910 73.70991 1.000 27.72663 212 PHE A O 1
ATOM 1134 N N . ILE A 1 233 ? 98.68926 65.27327 75.93216 1.000 27.90580 213 ILE A N 1
ATOM 1135 C CA . ILE A 1 233 ? 99.01532 63.85215 75.97866 1.000 29.74241 213 ILE A CA 1
ATOM 1136 C C . ILE A 1 233 ? 97.79625 63.01862 75.60947 1.000 30.70628 213 ILE A C 1
ATOM 1137 O O . ILE A 1 233 ? 97.90187 62.02957 74.87478 1.000 29.69776 213 ILE A O 1
ATOM 1142 N N . GLN A 1 234 ? 96.62001 63.40689 76.10774 1.000 33.75129 214 GLN A N 1
ATOM 1143 C CA . GLN A 1 234 ? 95.39535 62.69545 75.75886 1.000 33.11400 214 GLN A CA 1
ATOM 1144 C C . GLN A 1 234 ? 95.10547 62.79567 74.26670 1.000 33.56215 214 GLN A C 1
ATOM 1145 O O . GLN A 1 234 ? 94.69589 61.81233 73.63978 1.000 36.15686 214 GLN A O 1
ATOM 1151 N N . LYS A 1 235 ? 95.31689 63.97638 73.68004 1.000 31.44841 215 LYS A N 1
ATOM 1152 C CA . LYS A 1 235 ? 95.06992 64.15422 72.25333 1.000 32.99769 215 LYS A CA 1
ATOM 1153 C C . LYS A 1 235 ? 96.00133 63.28422 71.42222 1.000 33.22099 215 LYS A C 1
ATOM 1154 O O . LYS A 1 235 ? 95.58412 62.70240 70.41398 1.000 36.94009 215 LYS A O 1
ATOM 1160 N N . ILE A 1 236 ? 97.26950 63.18525 71.82528 1.000 33.60801 216 ILE A N 1
ATOM 1161 C CA . ILE A 1 236 ? 98.17875 62.26981 71.13920 1.000 33.90760 216 ILE A CA 1
ATOM 1162 C C . ILE A 1 236 ? 97.71364 60.82837 71.31363 1.000 35.41687 216 ILE A C 1
ATOM 1163 O O . ILE A 1 236 ? 97.76925 60.02394 70.37497 1.000 36.82693 216 ILE A O 1
ATOM 1168 N N . THR A 1 237 ? 97.24877 60.47933 72.51653 1.000 36.90602 217 THR A N 1
ATOM 1169 C CA . THR A 1 237 ? 96.79986 59.11382 72.77538 1.000 38.48635 217 THR A CA 1
ATOM 1170 C C . THR A 1 237 ? 95.59546 58.74707 71.91426 1.000 39.88019 217 THR A C 1
ATOM 1171 O O . THR A 1 237 ? 95.53771 57.64654 71.35355 1.000 43.59721 217 THR A O 1
ATOM 1175 N N . LYS A 1 238 ? 94.62644 59.65714 71.78793 1.000 39.35697 218 LYS A N 1
ATOM 1176 C CA . LYS A 1 238 ? 93.45311 59.38542 70.96446 1.000 39.50707 218 LYS A CA 1
ATOM 1177 C C . LYS A 1 238 ? 93.76433 59.38026 69.47431 1.000 40.70438 218 LYS A C 1
ATOM 1178 O O . LYS A 1 238 ? 92.89898 58.99354 68.68179 1.000 43.26531 218 LYS A O 1
ATOM 1184 N N . THR A 1 239 ? 94.96049 59.79896 69.07579 1.000 40.08188 219 THR A N 1
ATOM 1185 C CA . THR A 1 239 ? 95.32814 59.83686 67.66718 1.000 42.17538 219 THR A CA 1
ATOM 1186 C C . THR A 1 239 ? 96.41691 58.81628 67.35464 1.000 41.63535 219 THR A C 1
ATOM 1187 O O . THR A 1 239 ? 96.23309 57.61624 67.55802 1.000 43.21619 219 THR A O 1
ATOM 1191 N N . PHE A 1 247 ? 104.34091 56.33284 74.96262 1.000 32.84188 227 PHE A N 1
ATOM 1192 C CA . PHE A 1 247 ? 105.07822 57.39980 74.29805 1.000 33.54618 227 PHE A CA 1
ATOM 1193 C C . PHE A 1 247 ? 105.45602 58.49396 75.29047 1.000 35.43274 227 PHE A C 1
ATOM 1194 O O . PHE A 1 247 ? 106.50874 59.12028 75.17125 1.000 36.72952 227 PHE A O 1
ATOM 1202 N N . TYR A 1 248 ? 104.57963 58.72166 76.27051 1.000 33.65012 228 TYR A N 1
ATOM 1203 C CA . TYR A 1 248 ? 104.78985 59.81864 77.20742 1.000 31.00831 228 TYR A CA 1
ATOM 1204 C C . TYR A 1 248 ? 105.91125 59.50719 78.18974 1.000 33.23088 228 TYR A C 1
ATOM 1205 O O . TYR A 1 248 ? 106.71809 60.38440 78.51424 1.000 34.15182 228 TYR A O 1
ATOM 1214 N N . TYR A 1 249 ? 105.97897 58.26640 78.67552 1.000 35.56125 229 TYR A N 1
ATOM 1215 C CA . TYR A 1 249 ? 106.99059 57.91895 79.66876 1.000 33.98947 229 TYR A CA 1
ATOM 1216 C C . TYR A 1 249 ? 108.38446 57.85477 79.05335 1.000 35.36610 229 TYR A C 1
ATOM 1217 O O . TYR A 1 249 ? 109.37288 58.19655 79.71130 1.000 35.01633 229 TYR A O 1
ATOM 1226 N N . GLU A 1 250 ? 108.48825 57.42820 77.79315 1.000 35.83683 230 GLU A N 1
ATOM 1227 C CA . GLU A 1 250 ? 109.78767 57.42471 77.12621 1.000 36.19557 230 GLU A CA 1
ATOM 1228 C C . GLU A 1 250 ? 110.30561 58.84465 76.92237 1.000 37.53483 230 GLU A C 1
ATOM 1229 O O . GLU A 1 250 ? 111.48449 59.13074 77.17830 1.000 38.92026 230 GLU A O 1
ATOM 1235 N N . CYS A 1 251 ? 109.43507 59.74852 76.46646 1.000 34.36879 231 CYS A N 1
ATOM 1236 C CA . CYS A 1 251 ? 109.81480 61.15191 76.35961 1.000 34.59062 231 CYS A CA 1
ATOM 1237 C C . CYS A 1 251 ? 110.15444 61.72729 77.72696 1.000 33.85503 231 CYS A C 1
ATOM 1238 O O . CYS A 1 251 ? 111.06482 62.55351 77.85188 1.000 32.58214 231 CYS A O 1
ATOM 1241 N N . LYS A 1 252 ? 109.43061 61.30249 78.76557 1.000 29.67693 232 LYS A N 1
ATOM 1242 C CA . LYS A 1 252 ? 109.74277 61.75537 80.11534 1.000 29.28054 232 LYS A CA 1
ATOM 1243 C C . LYS A 1 252 ? 111.13505 61.31091 80.53725 1.000 29.10215 232 LYS A C 1
ATOM 1244 O O . LYS A 1 252 ? 111.87788 62.08415 81.14442 1.000 32.66667 232 LYS A O 1
ATOM 1250 N N . GLN A 1 253 ? 111.50420 60.06732 80.22635 1.000 31.22772 233 GLN A N 1
ATOM 1251 C CA . GLN A 1 253 ? 112.84758 59.58917 80.54292 1.000 32.67036 233 GLN A CA 1
ATOM 1252 C C . GLN A 1 253 ? 113.90703 60.37815 79.78172 1.000 32.89212 233 GLN A C 1
ATOM 1253 O O . GLN A 1 253 ? 114.96088 60.72255 80.33674 1.000 34.08045 233 GLN A O 1
ATOM 1259 N N . GLU A 1 254 ? 113.64504 60.66846 78.50447 1.000 33.50903 234 GLU A N 1
ATOM 1260 C CA . GLU A 1 254 ? 114.58274 61.47100 77.72281 1.000 32.04896 234 GLU A CA 1
ATOM 1261 C C . GLU A 1 254 ? 114.76582 62.85800 78.33226 1.000 32.09474 234 GLU A C 1
ATOM 1262 O O . GLU A 1 254 ? 115.89790 63.34470 78.46908 1.000 35.04253 234 GLU A O 1
ATOM 1268 N N . ARG A 1 255 ? 113.66075 63.50512 78.71257 1.000 29.82562 235 ARG A N 1
ATOM 1269 C CA . ARG A 1 255 ? 113.74845 64.81765 79.34384 1.000 25.99872 235 ARG A CA 1
ATOM 1270 C C . ARG A 1 255 ? 114.44653 64.73607 80.69392 1.000 26.87318 235 ARG A C 1
ATOM 1271 O O . ARG A 1 255 ? 115.19096 65.64757 81.06358 1.000 27.60601 235 ARG A O 1
ATOM 1279 N N . ILE A 1 256 ? 114.21328 63.65830 81.44620 1.000 28.96908 236 ILE A N 1
ATOM 1280 C CA . ILE A 1 256 ? 114.88995 63.47956 82.72741 1.000 27.59374 236 ILE A CA 1
ATOM 1281 C C . ILE A 1 256 ? 116.39513 63.44820 82.52100 1.000 27.62499 236 ILE A C 1
ATOM 1282 O O . ILE A 1 256 ? 117.14707 64.15744 83.19822 1.000 30.44193 236 ILE A O 1
ATOM 1287 N N . LYS A 1 257 ? 116.85360 62.64027 81.56216 1.000 27.71492 237 LYS A N 1
ATOM 1288 C CA . LYS A 1 257 ? 118.28723 62.55685 81.30044 1.000 29.42300 237 LYS A CA 1
ATOM 1289 C C . LYS A 1 257 ? 118.85088 63.90398 80.86073 1.000 27.72517 237 LYS A C 1
ATOM 1290 O O . LYS A 1 257 ? 119.86803 64.36439 81.39892 1.000 32.94868 237 LYS A O 1
ATOM 1292 N N . GLU A 1 258 ? 118.18700 64.56508 79.90722 1.000 26.80384 238 GLU A N 1
ATOM 1293 C CA . GLU A 1 258 ? 118.70892 65.82710 79.38861 1.000 28.46162 238 GLU A CA 1
ATOM 1294 C C . GLU A 1 258 ? 118.74924 66.90613 80.46668 1.000 27.22742 238 GLU A C 1
ATOM 1295 O O . GLU A 1 258 ? 119.74772 67.62536 80.59935 1.000 28.05306 238 GLU A O 1
ATOM 1301 N N . TYR A 1 259 ? 117.68749 67.02052 81.26415 1.000 20.17442 239 TYR A N 1
ATOM 1302 C CA . TYR A 1 259 ? 117.61421 68.08189 82.25758 1.000 20.23634 239 TYR A CA 1
ATOM 1303 C C . TYR A 1 259 ? 118.49197 67.79186 83.46551 1.000 23.90727 239 TYR A C 1
ATOM 1304 O O . TYR A 1 259 ? 118.98964 68.72887 84.09688 1.000 22.36506 239 TYR A O 1
ATOM 1313 N N . GLU A 1 260 ? 118.70245 66.51614 83.80258 1.000 27.10203 240 GLU A N 1
ATOM 1314 C CA . GLU A 1 260 ? 119.66729 66.18954 84.84318 1.000 25.84486 240 GLU A CA 1
ATOM 1315 C C . GLU A 1 260 ? 121.08864 66.46976 84.38063 1.000 27.80496 240 GLU A C 1
ATOM 1316 O O . GLU A 1 260 ? 121.93598 66.85919 85.19119 1.000 30.54842 240 GLU A O 1
ATOM 1322 N N . MET A 1 261 ? 121.37140 66.27523 83.08976 1.000 27.11205 241 MET A N 1
ATOM 1323 C CA . MET A 1 261 ? 122.65771 66.70799 82.55417 1.000 26.40886 241 MET A CA 1
ATOM 1324 C C . MET A 1 261 ? 122.80957 68.22286 82.63229 1.000 26.30345 241 MET A C 1
ATOM 1325 O O . MET A 1 261 ? 123.86534 68.73005 83.02855 1.000 25.89790 241 MET A O 1
ATOM 1330 N N . LEU A 1 262 ? 121.76282 68.96181 82.25950 1.000 22.30321 242 LEU A N 1
ATOM 1331 C CA . LEU A 1 262 ? 121.88880 70.41055 82.12664 1.000 17.58857 242 LEU A CA 1
ATOM 1332 C C . LEU A 1 262 ? 121.89669 71.12875 83.47406 1.000 18.36785 242 LEU A C 1
ATOM 1333 O O . LEU A 1 262 ? 122.63842 72.10096 83.65223 1.000 22.69615 242 LEU A O 1
ATOM 1338 N N . PHE A 1 263 ? 121.09198 70.67316 84.43425 1.000 21.75088 243 PHE A N 1
ATOM 1339 C CA . PHE A 1 263 ? 120.83919 71.43911 85.64625 1.000 16.14601 243 PHE A CA 1
ATOM 1340 C C . PHE A 1 263 ? 121.45399 70.84584 86.90501 1.000 15.76354 243 PHE A C 1
ATOM 1341 O O . PHE A 1 263 ? 121.52092 71.54333 87.92225 1.000 15.00580 243 PHE A O 1
ATOM 1349 N N . LEU A 1 264 ? 121.88850 69.59218 86.87990 1.000 17.66247 244 LEU A N 1
ATOM 1350 C CA . LEU A 1 264 ? 122.44452 68.95259 88.06059 1.000 16.13728 244 LEU A CA 1
ATOM 1351 C C . LEU A 1 264 ? 123.93574 68.70510 87.88397 1.000 18.81540 244 LEU A C 1
ATOM 1352 O O . LEU A 1 264 ? 124.45562 68.64480 86.76692 1.000 25.94634 244 LEU A O 1
ATOM 1357 N N . VAL A 1 265 ? 124.61871 68.56989 89.01350 1.000 25.58116 245 VAL A N 1
ATOM 1358 C CA . VAL A 1 265 ? 126.02979 68.21176 89.05888 1.000 24.18114 245 VAL A CA 1
ATOM 1359 C C . VAL A 1 265 ? 126.09381 66.80745 89.64402 1.000 24.16646 245 VAL A C 1
ATOM 1360 O O . VAL A 1 265 ? 126.03459 66.62789 90.86546 1.000 27.71874 245 VAL A O 1
ATOM 1364 N N . SER A 1 266 ? 126.20575 65.80505 88.76875 1.000 25.52712 246 SER A N 1
ATOM 1365 C CA . SER A 1 266 ? 126.14490 64.41610 89.21502 1.000 29.42965 246 SER A CA 1
ATOM 1366 C C . SER A 1 266 ? 127.29934 64.07870 90.14962 1.000 28.45562 246 SER A C 1
ATOM 1367 O O . SER A 1 266 ? 127.11884 63.35039 91.13241 1.000 31.53926 246 SER A O 1
ATOM 1370 N N . ASN A 1 267 ? 128.49013 64.59609 89.86263 1.000 28.23743 247 ASN A N 1
ATOM 1371 C CA . ASN A 1 267 ? 129.64209 64.34976 90.71977 1.000 29.19523 247 ASN A CA 1
ATOM 1372 C C . ASN A 1 267 ? 129.49072 65.13354 92.01769 1.000 30.32744 247 ASN A C 1
ATOM 1373 O O . ASN A 1 267 ? 129.39985 66.36546 92.00033 1.000 31.08024 247 ASN A O 1
ATOM 1378 N N . GLU A 1 268 ? 129.45918 64.41734 93.14412 1.000 29.75061 248 GLU A N 1
ATOM 1379 C CA . GLU A 1 268 ? 129.24745 65.07125 94.43098 1.000 31.62854 248 GLU A CA 1
ATOM 1380 C C . GLU A 1 268 ? 130.41390 65.97422 94.81115 1.000 33.51870 248 GLU A C 1
ATOM 1381 O O . GLU A 1 268 ? 130.20147 67.03280 95.41086 1.000 36.21315 248 GLU A O 1
ATOM 1387 N N . GLU A 1 269 ? 131.64565 65.57975 94.48091 1.000 31.37940 249 GLU A N 1
ATOM 1388 C CA . GLU A 1 269 ? 132.79456 66.41081 94.82567 1.000 32.59894 249 GLU A CA 1
ATOM 1389 C C . GLU A 1 269 ? 132.84724 67.67963 93.98429 1.000 31.77154 249 GLU A C 1
ATOM 1390 O O . GLU A 1 269 ? 133.21154 68.74434 94.49585 1.000 33.93588 249 GLU A O 1
ATOM 1396 N N . MET A 1 270 ? 132.48815 67.59190 92.70151 1.000 32.71185 250 MET A N 1
ATOM 1397 C CA . MET A 1 270 ? 132.41030 68.79278 91.87582 1.000 31.89381 250 MET A CA 1
ATOM 1398 C C . MET A 1 270 ? 131.34430 69.74631 92.40108 1.000 29.78808 250 MET A C 1
ATOM 1399 O O . MET A 1 270 ? 131.55398 70.96576 92.44764 1.000 31.81601 250 MET A O 1
ATOM 1404 N N . HIS A 1 271 ? 130.19478 69.20540 92.81132 1.000 23.83355 251 HIS A N 1
ATOM 1405 C CA . HIS A 1 271 ? 129.15019 70.04101 93.39103 1.000 26.23884 251 HIS A CA 1
ATOM 1406 C C . HIS A 1 271 ? 129.60797 70.66709 94.70162 1.000 27.03769 251 HIS A C 1
ATOM 1407 O O . HIS A 1 271 ? 129.29138 71.82723 94.98146 1.000 25.99645 251 HIS A O 1
ATOM 1414 N N . LYS A 1 272 ? 130.34454 69.91310 95.52150 1.000 27.44208 252 LYS A N 1
ATOM 1415 C CA . LYS A 1 272 ? 130.87879 70.47211 96.75918 1.000 26.73086 252 LYS A CA 1
ATOM 1416 C C . LYS A 1 272 ? 131.85382 71.60569 96.47300 1.000 27.69113 252 LYS A C 1
ATOM 1417 O O . LYS A 1 272 ? 131.84329 72.63244 97.16179 1.000 31.03653 252 LYS A O 1
ATOM 1423 N N . GLN A 1 273 ? 132.70760 71.43387 95.46099 1.000 25.69362 253 GLN A N 1
ATOM 1424 C CA . GLN A 1 273 ? 133.61549 72.50549 95.06600 1.000 29.66513 253 GLN A CA 1
ATOM 1425 C C . GLN A 1 273 ? 132.84352 73.74142 94.62462 1.000 28.67416 253 GLN A C 1
ATOM 1426 O O . GLN A 1 273 ? 133.18859 74.86804 95.00305 1.000 29.42001 253 GLN A O 1
ATOM 1432 N N . ILE A 1 274 ? 131.79215 73.54744 93.82487 1.000 26.50556 254 ILE A N 1
ATOM 1433 C CA . ILE A 1 274 ? 130.98264 74.67548 93.36899 1.000 23.08249 254 ILE A CA 1
ATOM 1434 C C . ILE A 1 274 ? 130.34891 75.38906 94.55725 1.000 23.14320 254 ILE A C 1
ATOM 1435 O O . ILE A 1 274 ? 130.39067 76.62038 94.65981 1.000 22.99555 254 ILE A O 1
ATOM 1440 N N . LEU A 1 275 ? 129.76216 74.62172 95.47915 1.000 24.03425 255 LEU A N 1
ATOM 1441 C CA . LEU A 1 275 ? 129.07827 75.21973 96.62153 1.000 25.35690 255 LEU A CA 1
ATOM 1442 C C . LEU A 1 275 ? 130.05298 75.96857 97.52088 1.000 26.22604 255 LEU A C 1
ATOM 1443 O O . LEU A 1 275 ? 129.72801 77.04196 98.04121 1.000 27.43731 255 LEU A O 1
ATOM 1448 N N . MET A 1 276 ? 131.25010 75.41368 97.72450 1.000 26.18491 256 MET A N 1
ATOM 1449 C CA . MET A 1 276 ? 132.26912 76.11792 98.49453 1.000 29.05624 256 MET A CA 1
ATOM 1450 C C . MET A 1 276 ? 132.68377 77.41120 97.80460 1.000 28.34142 256 MET A C 1
ATOM 1451 O O . MET A 1 276 ? 132.85453 78.44631 98.45919 1.000 29.66216 256 MET A O 1
ATOM 1456 N N . THR A 1 277 ? 132.85376 77.36980 96.48063 1.000 24.64898 257 THR A N 1
ATOM 1457 C CA . THR A 1 277 ? 133.28184 78.55897 95.75086 1.000 24.51140 257 THR A CA 1
ATOM 1458 C C . THR A 1 277 ? 132.22131 79.65473 95.78999 1.000 27.47267 257 THR A C 1
ATOM 1459 O O . THR A 1 277 ? 132.55205 80.84063 95.90356 1.000 27.39758 257 THR A O 1
ATOM 1463 N N . ILE A 1 278 ? 130.94485 79.28230 95.70894 1.000 22.25584 258 ILE A N 1
ATOM 1464 C CA . ILE A 1 278 ? 129.86564 80.26111 95.62467 1.000 18.56739 258 ILE A CA 1
ATOM 1465 C C . ILE A 1 278 ? 129.33998 80.58191 97.01824 1.000 21.40633 258 ILE A C 1
ATOM 1466 O O . ILE A 1 278 ? 128.25795 81.16034 97.16891 1.000 24.85464 258 ILE A O 1
ATOM 1471 N N . GLY A 1 279 ? 130.10453 80.21738 98.04162 1.000 22.72465 259 GLY A N 1
ATOM 1472 C CA . GLY A 1 279 ? 129.75831 80.56483 99.40908 1.000 21.67745 259 GLY A CA 1
ATOM 1473 C C . GLY A 1 279 ? 128.53549 79.87164 99.96866 1.000 25.65710 259 GLY A C 1
ATOM 1474 O O . GLY A 1 279 ? 127.72960 80.50809 100.65919 1.000 28.00555 259 GLY A O 1
ATOM 1475 N N . LEU A 1 280 ? 128.37561 78.58206 99.69020 1.000 25.89983 260 LEU A N 1
ATOM 1476 C CA . LEU A 1 280 ? 127.30814 77.77059 100.25959 1.000 21.46727 260 LEU A CA 1
ATOM 1477 C C . LEU A 1 280 ? 127.88509 76.66954 101.14150 1.000 23.78171 260 LEU A C 1
ATOM 1478 O O . LEU A 1 280 ? 127.46952 75.51072 101.07751 1.000 26.44650 260 LEU A O 1
ATOM 1483 N N . GLU A 1 281 ? 128.86345 77.03106 101.97671 1.000 26.69886 261 GLU A N 1
ATOM 1484 C CA . GLU A 1 281 ? 129.50073 76.06521 102.86450 1.000 27.13089 261 GLU A CA 1
ATOM 1485 C C . GLU A 1 281 ? 128.52886 75.47642 103.87772 1.000 27.82443 261 GLU A C 1
ATOM 1486 O O . GLU A 1 281 ? 128.76223 74.36793 104.37068 1.000 29.09977 261 GLU A O 1
ATOM 1488 N N . ASN A 1 282 ? 127.44717 76.18807 104.19944 1.000 29.38636 262 ASN A N 1
ATOM 1489 C CA . ASN A 1 282 ? 126.44101 75.66519 105.11473 1.000 30.21009 262 ASN A CA 1
ATOM 1490 C C . ASN A 1 282 ? 125.68567 74.47394 104.54163 1.000 32.15238 262 ASN A C 1
ATOM 1491 O O . ASN A 1 282 ? 124.99086 73.78407 105.29519 1.000 33.70187 262 ASN A O 1
ATOM 1496 N N . LEU A 1 283 ? 125.80176 74.21845 103.23686 1.000 28.86858 263 LEU A N 1
ATOM 1497 C CA . LEU A 1 283 ? 125.13146 73.09828 102.58733 1.000 27.37455 263 LEU A CA 1
ATOM 1498 C C . LEU A 1 283 ? 126.12328 72.11431 101.97709 1.000 28.35920 263 LEU A C 1
ATOM 1499 O O . LEU A 1 283 ? 125.76942 71.37815 101.05206 1.000 31.41139 263 LEU A O 1
ATOM 1504 N N . CYS A 1 284 ? 127.36125 72.09015 102.46893 1.000 29.67207 264 CYS A N 1
ATOM 1505 C CA . CYS A 1 284 ? 128.39838 71.23361 101.91077 1.000 28.59025 264 CYS A CA 1
ATOM 1506 C C . CYS A 1 284 ? 128.59275 69.93343 102.67866 1.000 32.37844 264 CYS A C 1
ATOM 1507 O O . CYS A 1 284 ? 129.34013 69.06744 102.21339 1.000 35.98826 264 CYS A O 1
ATOM 1510 N N . GLU A 1 285 ? 127.94827 69.77184 103.83012 1.000 30.15203 265 GLU A N 1
ATOM 1511 C CA . GLU A 1 285 ? 128.05380 68.55189 104.61478 1.000 31.37960 265 GLU A CA 1
ATOM 1512 C C . GLU A 1 285 ? 126.66668 67.98816 104.88353 1.000 32.13212 265 GLU A C 1
ATOM 1513 O O . GLU A 1 285 ? 125.67969 68.72492 104.95678 1.000 32.25334 265 GLU A O 1
ATOM 1519 N N . ASN A 1 286 ? 126.60778 66.66704 105.02527 1.000 32.69715 266 ASN A N 1
ATOM 1520 C CA . ASN A 1 286 ? 125.33967 65.98301 105.20338 1.000 31.42354 266 ASN A CA 1
ATOM 1521 C C . ASN A 1 286 ? 124.72485 66.33289 106.55863 1.000 31.69543 266 ASN A C 1
ATOM 1522 O O . ASN A 1 286 ? 125.44081 66.65278 107.51075 1.000 33.80093 266 ASN A O 1
ATOM 1527 N N . PRO A 1 287 ? 123.38966 66.27835 106.67358 1.000 27.65061 267 PRO A N 1
ATOM 1528 C CA . PRO A 1 287 ? 122.40837 65.87066 105.65899 1.000 29.05797 267 PRO A CA 1
ATOM 1529 C C . PRO A 1 287 ? 121.99994 67.00648 104.72807 1.000 27.57527 267 PRO A C 1
ATOM 1530 O O . PRO A 1 287 ? 121.24753 66.79501 103.78373 1.000 28.72713 267 PRO A O 1
ATOM 1534 N N . TYR A 1 288 ? 122.49375 68.22133 104.97356 1.000 27.38726 268 TYR A N 1
ATOM 1535 C CA . TYR A 1 288 ? 122.06865 69.37431 104.18551 1.000 25.87958 268 TYR A CA 1
ATOM 1536 C C . TYR A 1 288 ? 122.53026 69.26591 102.73757 1.000 26.66569 268 TYR A C 1
ATOM 1537 O O . TYR A 1 288 ? 121.80241 69.65912 101.82035 1.000 28.58675 268 TYR A O 1
ATOM 1546 N N . PHE A 1 289 ? 123.73477 68.73779 102.51271 1.000 26.47619 269 PHE A N 1
ATOM 1547 C CA . PHE A 1 289 ? 124.21396 68.53181 101.14927 1.000 22.39068 269 PHE A CA 1
ATOM 1548 C C . PHE A 1 289 ? 123.33108 67.53896 100.40158 1.000 24.69705 269 PHE A C 1
ATOM 1549 O O . PHE A 1 289 ? 122.87280 67.81450 99.28281 1.000 26.00256 269 PHE A O 1
ATOM 1557 N N . SER A 1 290 ? 123.06222 66.38622 101.01928 1.000 22.86709 270 SER A N 1
ATOM 1558 C CA . SER A 1 290 ? 122.21450 65.38106 100.38986 1.000 18.77377 270 SER A CA 1
ATOM 1559 C C . SER A 1 290 ? 120.78258 65.87683 100.24731 1.000 19.18579 270 SER A C 1
ATOM 1560 O O . SER A 1 290 ? 120.12331 65.59518 99.24194 1.000 20.12563 270 SER A O 1
ATOM 1563 N N . ASN A 1 291 ? 120.28176 66.61094 101.24408 1.000 22.20205 271 ASN A N 1
ATOM 1564 C CA . ASN A 1 291 ? 118.93340 67.16061 101.14690 1.000 19.92753 271 ASN A CA 1
ATOM 1565 C C . ASN A 1 291 ? 118.82085 68.14391 99.98981 1.000 22.69475 271 ASN A C 1
ATOM 1566 O O . ASN A 1 291 ? 117.83859 68.11982 99.23995 1.000 21.69844 271 ASN A O 1
ATOM 1571 N N . LEU A 1 292 ? 119.81968 69.01528 99.82657 1.000 21.25719 272 LEU A N 1
ATOM 1572 C CA . LEU A 1 292 ? 119.79997 69.96642 98.72072 1.000 17.96437 272 LEU A CA 1
ATOM 1573 C C . LEU A 1 292 ? 119.86471 69.25147 97.37838 1.000 18.83335 272 LEU A C 1
ATOM 1574 O O . LEU A 1 292 ? 119.13369 69.60254 96.44261 1.000 22.25926 272 LEU A O 1
ATOM 1579 N N . ARG A 1 293 ? 120.72996 68.24041 97.26475 1.000 20.27835 273 ARG A N 1
ATOM 1580 C CA . ARG A 1 293 ? 120.82750 67.51115 96.00423 1.000 19.40590 273 ARG A CA 1
ATOM 1581 C C . ARG A 1 293 ? 119.53176 66.77070 95.68882 1.000 20.88836 273 ARG A C 1
ATOM 1582 O O . ARG A 1 293 ? 119.09124 66.74512 94.53380 1.000 25.49584 273 ARG A O 1
ATOM 1590 N N . GLN A 1 294 ? 118.89942 66.17487 96.70281 1.000 20.21476 274 GLN A N 1
ATOM 1591 C CA . GLN A 1 294 ? 117.63385 65.48183 96.48685 1.000 17.62045 274 GLN A CA 1
ATOM 1592 C C . GLN A 1 294 ? 116.52493 66.45355 96.10228 1.000 21.99955 274 GLN A C 1
ATOM 1593 O O . GLN A 1 294 ? 115.68621 66.13813 95.25194 1.000 21.98051 274 GLN A O 1
ATOM 1599 N N . ASN A 1 295 ? 116.49656 67.63489 96.72362 1.000 17.15543 275 ASN A N 1
ATOM 1600 C CA . ASN A 1 295 ? 115.50434 68.63974 96.35716 1.000 15.85735 275 ASN A CA 1
ATOM 1601 C C . ASN A 1 295 ? 115.69158 69.09132 94.91510 1.000 19.02148 275 ASN A C 1
ATOM 1602 O O . ASN A 1 295 ? 114.71567 69.23859 94.16524 1.000 21.88579 275 ASN A O 1
ATOM 1607 N N . MET A 1 296 ? 116.94427 69.31260 94.50967 1.000 13.40418 276 MET A N 1
ATOM 1608 C CA . MET A 1 296 ? 117.22006 69.67868 93.12581 1.000 12.60845 276 MET A CA 1
ATOM 1609 C C . MET A 1 296 ? 116.79312 68.57359 92.16842 1.000 16.53571 276 MET A C 1
ATOM 1610 O O . MET A 1 296 ? 116.20536 68.84991 91.11687 1.000 18.42044 276 MET A O 1
ATOM 1615 N N . LYS A 1 297 ? 117.07454 67.31620 92.51959 1.000 17.14433 277 LYS A N 1
ATOM 1616 C CA . LYS A 1 297 ? 116.66882 66.19858 91.67364 1.000 12.38301 277 LYS A CA 1
ATOM 1617 C C . LYS A 1 297 ? 115.15219 66.11373 91.55554 1.000 15.18602 277 LYS A C 1
ATOM 1618 O O . LYS A 1 297 ? 114.62204 65.84355 90.47324 1.000 17.82852 277 LYS A O 1
ATOM 1624 N N . ASP A 1 298 ? 114.43750 66.33338 92.66110 1.000 16.93352 278 ASP A N 1
ATOM 1625 C CA . ASP A 1 298 ? 112.97883 66.28947 92.62512 1.000 14.22289 278 ASP A CA 1
ATOM 1626 C C . ASP A 1 298 ? 112.41196 67.40273 91.75244 1.000 15.62612 278 ASP A C 1
ATOM 1627 O O . ASP A 1 298 ? 111.47439 67.17731 90.97404 1.000 20.79765 278 ASP A O 1
ATOM 1632 N N . LEU A 1 299 ? 112.96795 68.61163 91.86469 1.000 13.62390 279 LEU A N 1
ATOM 1633 C CA . LEU A 1 299 ? 112.50216 69.70168 91.01460 1.000 11.38890 279 LEU A CA 1
ATOM 1634 C C . LEU A 1 299 ? 112.81739 69.44190 89.54593 1.000 11.23182 279 LEU A C 1
ATOM 1635 O O . LEU A 1 299 ? 112.00218 69.76300 88.67427 1.000 15.02378 279 LEU A O 1
ATOM 1640 N N . ILE A 1 300 ? 113.97553 68.84673 89.25229 1.000 13.16299 280 ILE A N 1
ATOM 1641 C CA . ILE A 1 300 ? 114.30072 68.50312 87.87090 1.000 12.80145 280 ILE A CA 1
ATOM 1642 C C . ILE A 1 300 ? 113.35006 67.43456 87.34697 1.000 12.54409 280 ILE A C 1
ATOM 1643 O O . ILE A 1 300 ? 112.93808 67.46856 86.18232 1.000 14.93611 280 ILE A O 1
ATOM 1648 N N . LEU A 1 301 ? 112.98701 66.47082 88.19488 1.000 14.02223 281 LEU A N 1
ATOM 1649 C CA . LEU A 1 301 ? 112.02383 65.45249 87.79264 1.000 12.09115 281 LEU A CA 1
ATOM 1650 C C . LEU A 1 301 ? 110.67093 66.07260 87.47329 1.000 14.58533 281 LEU A C 1
ATOM 1651 O O . LEU A 1 301 ? 110.03747 65.71945 86.47101 1.000 16.49569 281 LEU A O 1
ATOM 1656 N N . LEU A 1 302 ? 110.21487 67.00455 88.31303 1.000 13.97737 282 LEU A N 1
ATOM 1657 C CA . LEU A 1 302 ? 108.94503 67.67354 88.04651 1.000 11.96327 282 LEU A CA 1
ATOM 1658 C C . LEU A 1 302 ? 109.01301 68.47765 86.75137 1.000 12.22524 282 LEU A C 1
ATOM 1659 O O . LEU A 1 302 ? 108.06132 68.47768 85.95850 1.000 11.80121 282 LEU A O 1
ATOM 1664 N N . LEU A 1 303 ? 110.12967 69.17661 86.52440 1.000 13.00216 283 LEU A N 1
ATOM 1665 C CA . LEU A 1 303 ? 110.28658 69.94549 85.29336 1.000 10.39773 283 LEU A CA 1
ATOM 1666 C C . LEU A 1 303 ? 110.26875 69.04200 84.06849 1.000 13.23146 283 LEU A C 1
ATOM 1667 O O . LEU A 1 303 ? 109.64371 69.37273 83.05580 1.000 14.42555 283 LEU A O 1
ATOM 1672 N N . ALA A 1 304 ? 110.95831 67.90204 84.13835 1.000 11.51778 284 ALA A N 1
ATOM 1673 C CA . ALA A 1 304 ? 110.94900 66.96041 83.02497 1.000 17.94736 284 ALA A CA 1
ATOM 1674 C C . ALA A 1 304 ? 109.54823 66.41879 82.77913 1.000 16.45754 284 ALA A C 1
ATOM 1675 O O . ALA A 1 304 ? 109.12433 66.27311 81.62808 1.000 15.88582 284 ALA A O 1
ATOM 1677 N N . THR A 1 305 ? 108.81343 66.12413 83.85276 1.000 15.45018 285 THR A N 1
ATOM 1678 C CA . THR A 1 305 ? 107.43816 65.65477 83.71933 1.000 16.06532 285 THR A CA 1
ATOM 1679 C C . THR A 1 305 ? 106.56983 66.68409 83.00108 1.000 17.05048 285 THR A C 1
ATOM 1680 O O . THR A 1 305 ? 105.85150 66.35878 82.04495 1.000 18.57529 285 THR A O 1
ATOM 1684 N N . VAL A 1 306 ? 106.64293 67.94310 83.43551 1.000 13.92361 286 VAL A N 1
ATOM 1685 C CA . VAL A 1 306 ? 105.80003 68.97603 82.83996 1.000 11.70775 286 VAL A CA 1
ATOM 1686 C C . VAL A 1 306 ? 106.21557 69.24893 81.39737 1.000 17.19674 286 VAL A C 1
ATOM 1687 O O . VAL A 1 306 ? 105.36637 69.47644 80.52730 1.000 21.79387 286 VAL A O 1
ATOM 1691 N N . ALA A 1 307 ? 107.52131 69.22551 81.11497 1.000 14.02014 287 ALA A N 1
ATOM 1692 C CA . ALA A 1 307 ? 107.98565 69.46097 79.75246 1.000 16.75067 287 ALA A CA 1
ATOM 1693 C C . ALA A 1 307 ? 107.60730 68.31577 78.82478 1.000 17.68732 287 ALA A C 1
ATOM 1694 O O . ALA A 1 307 ? 107.35936 68.54054 77.63497 1.000 23.95493 287 ALA A O 1
ATOM 1696 N N . SER A 1 308 ? 107.55961 67.08853 79.34447 1.000 14.56647 288 SER A N 1
ATOM 1697 C CA . SER A 1 308 ? 107.09843 65.95072 78.56385 1.000 19.45054 288 SER A CA 1
ATOM 1698 C C . SER A 1 308 ? 105.59115 65.95547 78.36895 1.000 19.56270 288 SER A C 1
ATOM 1699 O O . SER A 1 308 ? 105.10310 65.35292 77.40748 1.000 22.19324 288 SER A O 1
ATOM 1702 N N . SER A 1 309 ? 104.84707 66.61211 79.26296 1.000 19.42522 289 SER A N 1
ATOM 1703 C CA . SER A 1 309 ? 103.40403 66.72892 79.07824 1.000 15.99529 289 SER A CA 1
ATOM 1704 C C . SER A 1 309 ? 103.03659 67.43815 77.77811 1.000 18.91682 289 SER A C 1
ATOM 1705 O O . SER A 1 309 ? 101.91047 67.27666 77.29699 1.000 22.14368 289 SER A O 1
ATOM 1708 N N . VAL A 1 310 ? 103.94945 68.21667 77.20454 1.000 16.83262 290 VAL A N 1
ATOM 1709 C CA . VAL A 1 310 ? 103.74015 68.83772 75.89859 1.000 20.02984 290 VAL A CA 1
ATOM 1710 C C . VAL A 1 310 ? 104.92087 68.39968 75.03816 1.000 17.93873 290 VAL A C 1
ATOM 1711 O O . VAL A 1 310 ? 105.88746 69.15673 74.86513 1.000 21.75428 290 VAL A O 1
ATOM 1715 N N . PRO A 1 311 ? 104.90445 67.17674 74.51819 1.000 25.87443 291 PRO A N 1
ATOM 1716 C CA . PRO A 1 311 ? 106.12003 66.59691 73.94367 1.000 24.86363 291 PRO A CA 1
ATOM 1717 C C . PRO A 1 311 ? 106.34708 66.98043 72.49084 1.000 23.16903 291 PRO A C 1
ATOM 1718 O O . PRO A 1 311 ? 105.41977 67.30531 71.74586 1.000 26.36732 291 PRO A O 1
ATOM 1722 N N . ASN A 1 312 ? 107.62084 66.93374 72.09862 1.000 26.22339 292 ASN A N 1
ATOM 1723 C CA . ASN A 1 312 ? 108.02208 67.01040 70.69477 1.000 28.58265 292 ASN A CA 1
ATOM 1724 C C . ASN A 1 312 ? 107.92666 65.60208 70.11331 1.000 31.84566 292 ASN A C 1
ATOM 1725 O O . ASN A 1 312 ? 108.92106 64.90089 69.91014 1.000 34.76324 292 ASN A O 1
ATOM 1730 N N . PHE A 1 313 ? 106.69351 65.18365 69.84389 1.000 33.98327 293 PHE A N 1
ATOM 1731 C CA . PHE A 1 313 ? 106.38736 63.81033 69.46950 1.000 34.40051 293 PHE A CA 1
ATOM 1732 C C . PHE A 1 313 ? 105.71369 63.78134 68.10694 1.000 33.41961 293 PHE A C 1
ATOM 1733 O O . PHE A 1 313 ? 104.74739 64.51527 67.87352 1.000 36.24758 293 PHE A O 1
ATOM 1741 N N . LYS A 1 314 ? 106.22210 62.92296 67.22123 1.000 33.44667 294 LYS A N 1
ATOM 1742 C CA . LYS A 1 314 ? 105.66866 62.69098 65.87956 1.000 35.19462 294 LYS A CA 1
ATOM 1743 C C . LYS A 1 314 ? 105.57119 64.04113 65.16878 1.000 35.49223 294 LYS A C 1
ATOM 1744 O O . LYS A 1 314 ? 106.56091 64.78552 65.14468 1.000 37.14722 294 LYS A O 1
ATOM 1746 N N . HIS A 1 315 ? 104.42648 64.39409 64.58775 1.000 33.00774 295 HIS A N 1
ATOM 1747 C CA . HIS A 1 315 ? 104.22452 65.69810 63.97016 1.000 33.49865 295 HIS A CA 1
ATOM 1748 C C . HIS A 1 315 ? 103.17271 66.50495 64.72377 1.000 33.53897 295 HIS A C 1
ATOM 1749 O O . HIS A 1 315 ? 102.48884 67.34754 64.14014 1.000 36.91283 295 HIS A O 1
ATOM 1751 N N . PHE A 1 316 ? 103.03412 66.25450 66.02309 1.000 30.62923 296 PHE A N 1
ATOM 1752 C CA . PHE A 1 316 ? 102.05771 66.96888 66.83213 1.000 31.31461 296 PHE A CA 1
ATOM 1753 C C . PHE A 1 316 ? 102.56752 68.36388 67.16496 1.000 30.09172 296 PHE A C 1
ATOM 1754 O O . PHE A 1 316 ? 103.71180 68.53451 67.59670 1.000 35.74634 296 PHE A O 1
ATOM 1762 N N . GLY A 1 317 ? 101.71300 69.35606 66.96018 1.000 22.53031 297 GLY A N 1
ATOM 1763 C CA . GLY A 1 317 ? 102.05238 70.72961 67.24143 1.000 22.81899 297 GLY A CA 1
ATOM 1764 C C . GLY A 1 317 ? 100.79509 71.56258 67.31550 1.000 20.83782 297 GLY A C 1
ATOM 1765 O O . GLY A 1 317 ? 99.68327 71.03827 67.38072 1.000 24.33486 297 GLY A O 1
ATOM 1766 N N . PHE A 1 318 ? 100.97758 72.87514 67.29336 1.000 18.05976 298 PHE A N 1
ATOM 1767 C CA . PHE A 1 318 ? 99.86137 73.80497 67.38130 1.000 20.72274 298 PHE A CA 1
ATOM 1768 C C . PHE A 1 318 ? 99.50117 74.28236 65.98106 1.000 19.33318 298 PHE A C 1
ATOM 1769 O O . PHE A 1 318 ? 100.30259 74.95205 65.32134 1.000 23.16459 298 PHE A O 1
ATOM 1777 N N . TYR A 1 319 ? 98.29878 73.92937 65.53239 1.000 21.69482 299 TYR A N 1
ATOM 1778 C CA . TYR A 1 319 ? 97.84849 74.28531 64.19374 1.000 22.04358 299 TYR A CA 1
ATOM 1779 C C . TYR A 1 319 ? 96.35900 74.58668 64.22018 1.000 25.45586 299 TYR A C 1
ATOM 1780 O O . TYR A 1 319 ? 95.65858 74.24794 65.17691 1.000 29.07550 299 TYR A O 1
ATOM 1789 N N . ARG A 1 320 ? 95.91120 75.28071 63.16997 1.000 27.63341 300 ARG A N 1
ATOM 1790 C CA . ARG A 1 320 ? 94.51195 75.37389 62.72410 1.000 26.85411 300 ARG A CA 1
ATOM 1791 C C . ARG A 1 320 ? 94.39074 76.49199 61.69498 1.000 28.13510 300 ARG A C 1
ATOM 1792 O O . ARG A 1 320 ? 94.92110 77.58579 61.88870 1.000 29.26583 300 ARG A O 1
ATOM 1800 N N . ASN A 1 331 ? 97.90621 85.54746 62.34773 1.000 27.72626 311 ASN A N 1
ATOM 1801 C CA . ASN A 1 331 ? 97.39515 84.48568 61.48902 1.000 30.33121 311 ASN A CA 1
ATOM 1802 C C . ASN A 1 331 ? 98.44378 83.39936 61.27461 1.000 30.47852 311 ASN A C 1
ATOM 1803 O O . ASN A 1 331 ? 98.11059 82.25124 60.98215 1.000 32.05102 311 ASN A O 1
ATOM 1805 N N . GLN A 1 332 ? 99.71207 83.76965 61.42251 1.000 26.62879 312 GLN A N 1
ATOM 1806 C CA . GLN A 1 332 ? 100.82553 82.84540 61.25952 1.000 27.10370 312 GLN A CA 1
ATOM 1807 C C . GLN A 1 332 ? 101.25321 82.32198 62.62356 1.000 27.00341 312 GLN A C 1
ATOM 1808 O O . GLN A 1 332 ? 101.45486 83.10358 63.55879 1.000 27.00213 312 GLN A O 1
ATOM 1810 N N . SER A 1 333 ? 101.38906 81.00376 62.73194 1.000 23.97392 313 SER A N 1
ATOM 1811 C CA . SER A 1 333 ? 101.74908 80.39377 64.00034 1.000 22.46062 313 SER A CA 1
ATOM 1812 C C . SER A 1 333 ? 103.21705 80.64830 64.33119 1.000 24.03385 313 SER A C 1
ATOM 1813 O O . SER A 1 333 ? 104.03808 80.96696 63.46667 1.000 29.34380 313 SER A O 1
ATOM 1816 N N . LEU A 1 334 ? 103.53652 80.50247 65.61351 1.000 20.92322 314 LEU A N 1
ATOM 1817 C CA . LEU A 1 334 ? 104.89960 80.61112 66.08901 1.000 18.19335 314 LEU A CA 1
ATOM 1818 C C . LEU A 1 334 ? 105.68203 79.36416 65.69498 1.000 20.35344 314 LEU A C 1
ATOM 1819 O O . LEU A 1 334 ? 105.09844 78.34939 65.30688 1.000 27.14240 314 LEU A O 1
ATOM 1824 N N . PRO A 1 335 ? 107.01237 79.41356 65.76263 1.000 23.00917 315 PRO A N 1
ATOM 1825 C CA . PRO A 1 335 ? 107.78374 78.16868 65.69025 1.000 19.24448 315 PRO A CA 1
ATOM 1826 C C . PRO A 1 335 ? 107.32614 77.21252 66.78050 1.000 19.38211 315 PRO A C 1
ATOM 1827 O O . PRO A 1 335 ? 107.04961 77.61915 67.91094 1.000 20.23061 315 PRO A O 1
ATOM 1831 N N . GLN A 1 336 ? 107.23322 75.92987 66.42361 1.000 20.11735 316 GLN A N 1
ATOM 1832 C CA . GLN A 1 336 ? 106.60457 74.96026 67.31430 1.000 15.76024 316 GLN A CA 1
ATOM 1833 C C . GLN A 1 336 ? 107.36606 74.81352 68.62466 1.000 16.08760 316 GLN A C 1
ATOM 1834 O O . GLN A 1 336 ? 106.76199 74.51579 69.66127 1.000 22.52905 316 GLN A O 1
ATOM 1840 N N . GLU A 1 337 ? 108.68327 75.02844 68.60413 1.000 14.23853 317 GLU A N 1
ATOM 1841 C CA . GLU A 1 337 ? 109.46522 74.94273 69.83230 1.000 16.34246 317 GLU A CA 1
ATOM 1842 C C . GLU A 1 337 ? 109.06786 76.02422 70.83014 1.000 16.67044 317 GLU A C 1
ATOM 1843 O O . GLU A 1 337 ? 108.91086 75.73893 72.02306 1.000 21.72816 317 GLU A O 1
ATOM 1849 N N . ILE A 1 338 ? 108.87315 77.25709 70.36272 1.000 14.11748 318 ILE A N 1
ATOM 1850 C CA . ILE A 1 338 ? 108.48523 78.33862 71.26141 1.000 13.56353 318 ILE A CA 1
ATOM 1851 C C . ILE A 1 338 ? 107.06027 78.14167 71.76217 1.000 16.07170 318 ILE A C 1
ATOM 1852 O O . ILE A 1 338 ? 106.75273 78.43406 72.92362 1.000 22.23637 318 ILE A O 1
ATOM 1857 N N . ALA A 1 339 ? 106.16801 77.65338 70.89766 1.000 16.23768 319 ALA A N 1
ATOM 1858 C CA . ALA A 1 339 ? 104.80647 77.36468 71.33230 1.000 14.66413 319 ALA A CA 1
ATOM 1859 C C . ALA A 1 339 ? 104.79341 76.28678 72.40762 1.000 12.52973 319 ALA A C 1
ATOM 1860 O O . ALA A 1 339 ? 104.07347 76.40408 73.40637 1.000 19.48906 319 ALA A O 1
ATOM 1862 N N . ARG A 1 340 ? 105.60112 75.23813 72.23086 1.000 14.95398 320 ARG A N 1
ATOM 1863 C CA . ARG A 1 340 ? 105.70285 74.20224 73.25286 1.000 16.36820 320 ARG A CA 1
ATOM 1864 C C . ARG A 1 340 ? 106.28195 74.75844 74.54788 1.000 10.69241 320 ARG A C 1
ATOM 1865 O O . ARG A 1 340 ? 105.81572 74.41431 75.63871 1.000 16.37400 320 ARG A O 1
ATOM 1873 N N . HIS A 1 341 ? 107.29578 75.62146 74.44746 1.000 9.23290 321 HIS A N 1
ATOM 1874 C CA . HIS A 1 341 ? 107.89944 76.20446 75.64248 1.000 9.42555 321 HIS A CA 1
ATOM 1875 C C . HIS A 1 341 ? 106.89205 77.05152 76.41660 1.000 5.49869 321 HIS A C 1
ATOM 1876 O O . HIS A 1 341 ? 106.79362 76.95017 77.64689 1.000 2.21962 321 HIS A O 1
ATOM 1883 N N . CYS A 1 342 ? 106.11505 77.87506 75.70836 1.000 9.12825 322 CYS A N 1
ATOM 1884 C CA . CYS A 1 342 ? 105.11096 78.70410 76.37053 1.000 3.45921 322 CYS A CA 1
ATOM 1885 C C . CYS A 1 342 ? 103.98901 77.85461 76.95670 1.000 5.91437 322 CYS A C 1
ATOM 1886 O O . CYS A 1 342 ? 103.47943 78.14698 78.04817 1.000 11.17894 322 CYS A O 1
ATOM 1889 N N . MET A 1 343 ? 103.59131 76.79498 76.25033 1.000 8.48086 323 MET A N 1
ATOM 1890 C CA . MET A 1 343 ? 102.57189 75.90506 76.78775 1.000 5.94079 323 MET A CA 1
ATOM 1891 C C . MET A 1 343 ? 103.06386 75.20719 78.04833 1.000 8.42869 323 MET A C 1
ATOM 1892 O O . MET A 1 343 ? 102.28982 74.98459 78.98338 1.000 8.85966 323 MET A O 1
ATOM 1897 N N . VAL A 1 344 ? 104.34935 74.85322 78.09320 1.000 7.42849 324 VAL A N 1
ATOM 1898 C CA . VAL A 1 344 ? 104.90994 74.26453 79.30530 1.000 3.25244 324 VAL A CA 1
ATOM 1899 C C . VAL A 1 344 ? 104.94875 75.29199 80.43193 1.000 1.60185 324 VAL A C 1
ATOM 1900 O O . VAL A 1 344 ? 104.74871 74.95084 81.60262 1.000 7.43770 324 VAL A O 1
ATOM 1904 N N . GLN A 1 345 ? 105.21046 76.56125 80.10475 1.000 10.05632 325 GLN A N 1
ATOM 1905 C CA . GLN A 1 345 ? 105.09305 77.61349 81.11510 1.000 3.23667 325 GLN A CA 1
ATOM 1906 C C . GLN A 1 345 ? 103.69147 77.63414 81.71467 1.000 2.77943 325 GLN A C 1
ATOM 1907 O O . GLN A 1 345 ? 103.51881 77.68679 82.94103 1.000 11.77375 325 GLN A O 1
ATOM 1913 N N . ALA A 1 346 ? 102.67469 77.59352 80.85105 1.000 10.27100 326 ALA A N 1
ATOM 1914 C CA . ALA A 1 346 ? 101.29407 77.59739 81.32713 1.000 1.18341 326 ALA A CA 1
ATOM 1915 C C . ALA A 1 346 ? 100.98623 76.34787 82.14760 1.000 7.61266 326 ALA A C 1
ATOM 1916 O O . ALA A 1 346 ? 100.27242 76.41589 83.15441 1.000 11.81507 326 ALA A O 1
ATOM 1918 N N . ARG A 1 347 ? 101.51511 75.19601 81.73060 1.000 4.44568 327 ARG A N 1
ATOM 1919 C CA . ARG A 1 347 ? 101.29874 73.96000 82.47754 1.000 5.10466 327 ARG A CA 1
ATOM 1920 C C . ARG A 1 347 ? 101.93814 74.02912 83.85892 1.000 4.93180 327 ARG A C 1
ATOM 1921 O O . ARG A 1 347 ? 101.36024 73.55063 84.84130 1.000 11.22759 327 ARG A O 1
ATOM 1929 N N . LEU A 1 348 ? 103.13450 74.61339 83.95024 1.000 9.97200 328 LEU A N 1
ATOM 1930 C CA . LEU A 1 348 ? 103.77025 74.81392 85.24784 1.000 4.19980 328 LEU A CA 1
ATOM 1931 C C . LEU A 1 348 ? 102.93871 75.73796 86.12543 1.000 6.61070 328 LEU A C 1
ATOM 1932 O O . LEU A 1 348 ? 102.79923 75.50274 87.33120 1.000 10.46361 328 LEU A O 1
ATOM 1937 N N . LEU A 1 349 ? 102.38482 76.80165 85.53797 1.000 10.47534 329 LEU A N 1
ATOM 1938 C CA . LEU A 1 349 ? 101.51219 77.68899 86.30235 1.000 8.19897 329 LEU A CA 1
ATOM 1939 C C . LEU A 1 349 ? 100.24471 76.98256 86.76567 1.000 10.95216 329 LEU A C 1
ATOM 1940 O O . LEU A 1 349 ? 99.70841 77.31170 87.82931 1.000 12.84562 329 LEU A O 1
ATOM 1945 N N . ALA A 1 350 ? 99.75038 76.02227 85.98133 1.000 8.82159 330 ALA A N 1
ATOM 1946 C CA . ALA A 1 350 ? 98.51430 75.32818 86.32752 1.000 4.32770 330 ALA A CA 1
ATOM 1947 C C . ALA A 1 350 ? 98.61219 74.57249 87.64707 1.000 9.88193 330 ALA A C 1
ATOM 1948 O O . ALA A 1 350 ? 97.57692 74.24873 88.23796 1.000 18.82241 330 ALA A O 1
ATOM 1950 N N . TYR A 1 351 ? 99.82152 74.28824 88.12430 1.000 11.07843 331 TYR A N 1
ATOM 1951 C CA . TYR A 1 351 ? 100.01588 73.59314 89.38958 1.000 8.20287 331 TYR A CA 1
ATOM 1952 C C . TYR A 1 351 ? 99.98550 74.52639 90.59229 1.000 12.35924 331 TYR A C 1
ATOM 1953 O O . TYR A 1 351 ? 100.12158 74.05743 91.72594 1.000 21.19096 331 TYR A O 1
ATOM 1962 N N . ARG A 1 352 ? 99.81530 75.82664 90.37371 1.000 13.25618 332 ARG A N 1
ATOM 1963 C CA . ARG A 1 352 ? 99.55757 76.78298 91.43970 1.000 11.84180 332 ARG A CA 1
ATOM 1964 C C . ARG A 1 352 ? 98.07066 76.96108 91.70378 1.000 10.16437 332 ARG A C 1
ATOM 1965 O O . ARG A 1 352 ? 97.69142 77.84699 92.47561 1.000 18.03560 332 ARG A O 1
ATOM 1973 N N . THR A 1 353 ? 97.23051 76.14016 91.07899 1.000 10.38737 333 THR A N 1
ATOM 1974 C CA . THR A 1 353 ? 95.78890 76.33052 91.12828 1.000 14.96462 333 THR A CA 1
ATOM 1975 C C . THR A 1 353 ? 95.25520 76.21284 92.55138 1.000 18.54944 333 THR A C 1
ATOM 1976 O O . THR A 1 353 ? 95.78133 75.46911 93.38394 1.000 20.77042 333 THR A O 1
ATOM 1980 N N . GLU A 1 354 ? 94.20359 76.98143 92.82769 1.000 21.28283 334 GLU A N 1
ATOM 1981 C CA . GLU A 1 354 ? 93.45166 76.84233 94.06469 1.000 20.02999 334 GLU A CA 1
ATOM 1982 C C . GLU A 1 354 ? 92.24445 75.92976 93.91209 1.000 23.11672 334 GLU A C 1
ATOM 1983 O O . GLU A 1 354 ? 91.69019 75.48317 94.92249 1.000 28.46088 334 GLU A O 1
ATOM 1989 N N . ASP A 1 355 ? 91.82475 75.65048 92.68079 1.000 26.21316 335 ASP A N 1
ATOM 1990 C CA . ASP A 1 355 ? 90.75430 74.69208 92.45356 1.000 26.09026 335 ASP A CA 1
ATOM 1991 C C . ASP A 1 355 ? 91.21576 73.29557 92.84800 1.000 27.99318 335 ASP A C 1
ATOM 1992 O O . ASP A 1 355 ? 92.34329 72.88917 92.55475 1.000 34.00577 335 ASP A O 1
ATOM 1997 N N . HIS A 1 356 ? 90.33417 72.55898 93.51992 1.000 29.35107 336 HIS A N 1
ATOM 1998 C CA . HIS A 1 356 ? 90.70257 71.27019 94.08808 1.000 29.73221 336 HIS A CA 1
ATOM 1999 C C . HIS A 1 356 ? 90.62849 70.12449 93.08806 1.000 30.32951 336 HIS A C 1
ATOM 2000 O O . HIS A 1 356 ? 91.04139 69.00969 93.42358 1.000 35.16936 336 HIS A O 1
ATOM 2007 N N . LYS A 1 357 ? 90.11922 70.35994 91.88061 1.000 31.70937 337 LYS A N 1
ATOM 2008 C CA . LYS A 1 357 ? 89.96450 69.30481 90.88775 1.000 30.23656 337 LYS A CA 1
ATOM 2009 C C . LYS A 1 357 ? 90.81469 69.51923 89.64490 1.000 32.71085 337 LYS A C 1
ATOM 2010 O O . LYS A 1 357 ? 91.56602 68.62242 89.25071 1.000 35.88694 337 LYS A O 1
ATOM 2016 N N . THR A 1 358 ? 90.72204 70.68722 89.01250 1.000 26.77480 338 THR A N 1
ATOM 2017 C CA . THR A 1 358 ? 91.38050 70.93464 87.73638 1.000 27.00788 338 THR A CA 1
ATOM 2018 C C . THR A 1 358 ? 92.24854 72.17953 87.83133 1.000 26.20573 338 THR A C 1
ATOM 2019 O O . THR A 1 358 ? 91.78642 73.23011 88.28723 1.000 26.92020 338 THR A O 1
ATOM 2023 N N . GLY A 1 359 ? 93.50115 72.05750 87.39836 1.000 19.67128 339 GLY A N 1
ATOM 2024 C CA . GLY A 1 359 ? 94.41496 73.18379 87.34160 1.000 12.55422 339 GLY A CA 1
ATOM 2025 C C . GLY A 1 359 ? 94.57903 73.67560 85.91560 1.000 9.74302 339 GLY A C 1
ATOM 2026 O O . GLY A 1 359 ? 94.83384 72.89017 85.00018 1.000 17.85274 339 GLY A O 1
ATOM 2027 N N . VAL A 1 360 ? 94.42730 74.98524 85.74036 1.000 12.18874 340 VAL A N 1
ATOM 2028 C CA . VAL A 1 360 ? 94.52986 75.63037 84.43775 1.000 10.59936 340 VAL A CA 1
ATOM 2029 C C . VAL A 1 360 ? 95.56137 76.74401 84.52947 1.000 6.47089 340 VAL A C 1
ATOM 2030 O O . VAL A 1 360 ? 95.58116 77.50305 85.50342 1.000 9.59284 340 VAL A O 1
ATOM 2034 N N . GLY A 1 361 ? 96.41818 76.83693 83.52115 1.000 6.80185 341 GLY A N 1
ATOM 2035 C CA . GLY A 1 361 ? 97.40930 77.89151 83.46095 1.000 1.65360 341 GLY A CA 1
ATOM 2036 C C . GLY A 1 361 ? 97.34193 78.62981 82.14141 1.000 5.31825 341 GLY A C 1
ATOM 2037 O O . GLY A 1 361 ? 96.92061 78.08668 81.12157 1.000 5.64856 341 GLY A O 1
ATOM 2038 N N . ALA A 1 362 ? 97.76935 79.89106 82.17606 1.000 7.43824 342 ALA A N 1
ATOM 2039 C CA . ALA A 1 362 ? 97.73396 80.75510 81.00480 1.000 5.18316 342 ALA A CA 1
ATOM 2040 C C . ALA A 1 362 ? 98.92641 81.69799 81.02680 1.000 5.96435 342 ALA A C 1
ATOM 2041 O O . ALA A 1 362 ? 99.23060 82.29702 82.06241 1.000 8.49444 342 ALA A O 1
ATOM 2043 N N . VAL A 1 363 ? 99.59683 81.81888 79.88421 1.000 5.14414 343 VAL A N 1
ATOM 2044 C CA . VAL A 1 363 ? 100.68095 82.77543 79.69014 1.000 7.84270 343 VAL A CA 1
ATOM 2045 C C . VAL A 1 363 ? 100.37756 83.61871 78.46078 1.000 6.52502 343 VAL A C 1
ATOM 2046 O O . VAL A 1 363 ? 100.00166 83.09200 77.41161 1.000 8.67761 343 VAL A O 1
ATOM 2050 N N . ILE A 1 364 ? 100.55684 84.92736 78.58509 1.000 8.71977 344 ILE A N 1
ATOM 2051 C CA . ILE A 1 364 ? 100.40916 85.85988 77.47771 1.000 5.48205 344 ILE A CA 1
ATOM 2052 C C . ILE A 1 364 ? 101.78964 86.38713 77.12385 1.000 6.01790 344 ILE A C 1
ATOM 2053 O O . ILE A 1 364 ? 102.48156 86.95512 77.97984 1.000 12.46000 344 ILE A O 1
ATOM 2058 N N . TRP A 1 365 ? 102.17568 86.19769 75.86303 1.000 6.39061 345 TRP A N 1
ATOM 2059 C CA . TRP A 1 365 ? 103.42717 86.67308 75.29700 1.000 6.63715 345 TRP A CA 1
ATOM 2060 C C . TRP A 1 365 ? 103.10580 87.56977 74.11131 1.000 8.88156 345 TRP A C 1
ATOM 2061 O O . TRP A 1 365 ? 102.01865 87.49183 73.53726 1.000 11.91813 345 TRP A O 1
ATOM 2072 N N . ALA A 1 366 ? 104.04235 88.44384 73.76054 1.000 15.21221 346 ALA A N 1
ATOM 2073 C CA . ALA A 1 366 ? 103.88341 89.29964 72.59494 1.000 9.55702 346 ALA A CA 1
ATOM 2074 C C . ALA A 1 366 ? 105.18050 89.34335 71.80225 1.000 13.58022 346 ALA A C 1
ATOM 2075 O O . ALA A 1 366 ? 106.27483 89.28447 72.36608 1.000 18.67057 346 ALA A O 1
ATOM 2077 N N . GLU A 1 367 ? 105.04200 89.45164 70.48439 1.000 22.40100 347 GLU A N 1
ATOM 2078 C CA . GLU A 1 367 ? 106.17066 89.51187 69.56014 1.000 22.86640 347 GLU A CA 1
ATOM 2079 C C . GLU A 1 367 ? 106.36038 90.96650 69.14599 1.000 24.16009 347 GLU A C 1
ATOM 2080 O O . GLU A 1 367 ? 105.56348 91.51476 68.38075 1.000 28.77712 347 GLU A O 1
ATOM 2086 N N . GLY A 1 368 ? 107.41622 91.59174 69.66015 1.000 26.01132 348 GLY A N 1
ATOM 2087 C CA . GLY A 1 368 ? 107.70070 92.96545 69.29987 1.000 25.25914 348 GLY A CA 1
ATOM 2088 C C . GLY A 1 368 ? 108.15386 93.09468 67.85803 1.000 29.21882 348 GLY A C 1
ATOM 2089 O O . GLY A 1 368 ? 108.69509 92.16546 67.26018 1.000 27.46316 348 GLY A O 1
ATOM 2090 N N . LYS A 1 369 ? 107.92312 94.27892 67.29075 1.000 34.82339 349 LYS A N 1
ATOM 2091 C CA . LYS A 1 369 ? 108.29387 94.51780 65.90051 1.000 34.93717 349 LYS A CA 1
ATOM 2092 C C . LYS A 1 369 ? 109.79440 94.73321 65.74343 1.000 36.04443 349 LYS A C 1
ATOM 2093 O O . LYS A 1 369 ? 110.38196 94.31037 64.74177 1.000 36.89372 349 LYS A O 1
ATOM 2099 N N . SER A 1 370 ? 110.42736 95.37994 66.71489 1.000 34.51017 350 SER A N 1
ATOM 2100 C CA . SER A 1 370 ? 111.83458 95.73678 66.63050 1.000 34.87809 350 SER A CA 1
ATOM 2101 C C . SER A 1 370 ? 112.70412 94.70375 67.34013 1.000 36.49033 350 SER A C 1
ATOM 2102 O O . SER A 1 370 ? 112.22155 93.83155 68.06606 1.000 36.04298 350 SER A O 1
ATOM 2105 N N . ARG A 1 371 ? 114.01056 94.81669 67.11336 1.000 34.84517 351 ARG A N 1
ATOM 2106 C CA . ARG A 1 371 ? 114.97065 93.92057 67.74004 1.000 33.28027 351 ARG A CA 1
ATOM 2107 C C . ARG A 1 371 ? 115.00754 94.13769 69.24860 1.000 34.31974 351 ARG A C 1
ATOM 2108 O O . ARG A 1 371 ? 114.80962 95.24899 69.74631 1.000 35.56185 351 ARG A O 1
ATOM 2110 N N . SER A 1 372 ? 115.26455 93.05561 69.97801 1.000 28.09035 352 SER A N 1
ATOM 2111 C CA . SER A 1 372 ? 115.31770 93.08769 71.43017 1.000 24.81491 352 SER A CA 1
ATOM 2112 C C . SER A 1 372 ? 116.63726 92.50197 71.91198 1.000 22.04609 352 SER A C 1
ATOM 2113 O O . SER A 1 372 ? 117.28186 91.70866 71.22180 1.000 27.90597 352 SER A O 1
ATOM 2116 N N . CYS A 1 373 ? 117.03471 92.91503 73.11547 1.000 19.05425 353 CYS A N 1
ATOM 2117 C CA . CYS A 1 373 ? 118.25769 92.41607 73.72945 1.000 17.05702 353 CYS A CA 1
ATOM 2118 C C . CYS A 1 373 ? 118.06782 91.07007 74.41494 1.000 16.71923 353 CYS A C 1
ATOM 2119 O O . CYS A 1 373 ? 119.06061 90.41554 74.74887 1.000 21.87754 353 CYS A O 1
ATOM 2122 N N . ASP A 1 374 ? 116.82524 90.64687 74.62772 1.000 18.70052 354 ASP A N 1
ATOM 2123 C CA . ASP A 1 374 ? 116.54649 89.43003 75.37294 1.000 14.66138 354 ASP A CA 1
ATOM 2124 C C . ASP A 1 374 ? 116.95257 88.19181 74.57875 1.000 17.18328 354 ASP A C 1
ATOM 2125 O O . ASP A 1 374 ? 117.05914 88.21006 73.34972 1.000 20.08525 354 ASP A O 1
ATOM 2130 N N . GLY A 1 375 ? 117.18172 87.10028 75.30897 1.000 11.85212 355 GLY A N 1
ATOM 2131 C CA . GLY A 1 375 ? 117.40971 85.81157 74.68356 1.000 7.83214 355 GLY A CA 1
ATOM 2132 C C . GLY A 1 375 ? 116.16658 85.17888 74.09876 1.000 11.40063 355 GLY A C 1
ATOM 2133 O O . GLY A 1 375 ? 116.27948 84.18497 73.37354 1.000 22.40807 355 GLY A O 1
ATOM 2134 N N . THR A 1 376 ? 114.99128 85.72904 74.39660 1.000 13.94908 356 THR A N 1
ATOM 2135 C CA . THR A 1 376 ? 113.74128 85.28820 73.79438 1.000 11.90340 356 THR A CA 1
ATOM 2136 C C . THR A 1 376 ? 113.48256 85.93859 72.44255 1.000 13.97665 356 THR A C 1
ATOM 2137 O O . THR A 1 376 ? 112.43106 85.69004 71.84407 1.000 17.75270 356 THR A O 1
ATOM 2141 N N . GLY A 1 377 ? 114.40757 86.76205 71.95442 1.000 14.90663 357 GLY A N 1
ATOM 2142 C CA . GLY A 1 377 ? 114.20014 87.43338 70.68359 1.000 14.29568 357 GLY A CA 1
ATOM 2143 C C . GLY A 1 377 ? 113.19965 88.56447 70.81547 1.000 18.06551 357 GLY A C 1
ATOM 2144 O O . GLY A 1 377 ? 113.12772 89.25040 71.84060 1.000 23.92612 357 GLY A O 1
ATOM 2145 N N . ALA A 1 378 ? 112.40997 88.76407 69.75903 1.000 20.72429 358 ALA A N 1
ATOM 2146 C CA . ALA A 1 378 ? 111.39722 89.81152 69.77218 1.000 20.48645 358 ALA A CA 1
ATOM 2147 C C . ALA A 1 378 ? 110.26103 89.50677 70.73806 1.000 21.93321 358 ALA A C 1
ATOM 2148 O O . ALA A 1 378 ? 109.49733 90.41399 71.08409 1.000 23.06977 358 ALA A O 1
ATOM 2150 N N . MET A 1 379 ? 110.13278 88.25884 71.17763 1.000 19.17942 359 MET A N 1
ATOM 2151 C CA . MET A 1 379 ? 109.05796 87.87546 72.07939 1.000 15.00100 359 MET A CA 1
ATOM 2152 C C . MET A 1 379 ? 109.37029 88.31787 73.50216 1.000 12.33382 359 MET A C 1
ATOM 2153 O O . MET A 1 379 ? 110.48569 88.12307 73.99326 1.000 19.75746 359 MET A O 1
ATOM 2158 N N . TYR A 1 380 ? 108.38376 88.91928 74.16004 1.000 11.43497 360 TYR A N 1
ATOM 2159 C CA . TYR A 1 380 ? 108.51743 89.34736 75.54222 1.000 10.61778 360 TYR A CA 1
ATOM 2160 C C . TYR A 1 380 ? 107.29107 88.91833 76.33344 1.000 5.11001 360 TYR A C 1
ATOM 2161 O O . TYR A 1 380 ? 106.17493 88.86923 75.81036 1.000 5.88736 360 TYR A O 1
ATOM 2170 N N . PHE A 1 381 ? 107.51990 88.59957 77.60265 1.000 6.11701 361 PHE A N 1
ATOM 2171 C CA . PHE A 1 381 ? 106.45609 88.12293 78.47294 1.000 5.41846 361 PHE A CA 1
ATOM 2172 C C . PHE A 1 381 ? 105.50917 89.26257 78.82999 1.000 5.91813 361 PHE A C 1
ATOM 2173 O O . PHE A 1 381 ? 105.94033 90.36253 79.18526 1.000 14.90552 361 PHE A O 1
ATOM 2181 N N . VAL A 1 382 ? 104.21044 88.99451 78.73354 1.000 5.73488 362 VAL A N 1
ATOM 2182 C CA . VAL A 1 382 ? 103.17502 89.98998 78.97890 1.000 8.75730 362 VAL A CA 1
ATOM 2183 C C . VAL A 1 382 ? 102.43287 89.71525 80.28173 1.000 8.80585 362 VAL A C 1
ATOM 2184 O O . VAL A 1 382 ? 102.22591 90.62133 81.08878 1.000 12.73373 362 VAL A O 1
ATOM 2188 N N . GLY A 1 383 ? 102.02598 88.47412 80.50476 1.000 4.27797 363 GLY A N 1
ATOM 2189 C CA . GLY A 1 383 ? 101.24922 88.17474 81.69788 1.000 0.59065 363 GLY A CA 1
ATOM 2190 C C . GLY A 1 383 ? 101.15489 86.68561 81.94189 1.000 3.05782 363 GLY A C 1
ATOM 2191 O O . GLY A 1 383 ? 101.46809 85.86942 81.07407 1.000 9.49798 363 GLY A O 1
ATOM 2192 N N . CYS A 1 384 ? 100.71867 86.34640 83.15152 1.000 2.74255 364 CYS A N 1
ATOM 2193 C CA . CYS A 1 384 ? 100.56715 84.94907 83.52600 1.000 3.08302 364 CYS A CA 1
ATOM 2194 C C . CYS A 1 384 ? 99.45332 84.82417 84.55364 1.000 6.19902 364 CYS A C 1
ATOM 2195 O O . CYS A 1 384 ? 99.12571 85.77856 85.26262 1.000 7.64853 364 CYS A O 1
ATOM 2198 N N . GLY A 1 385 ? 98.87551 83.63135 84.62899 1.000 6.10979 365 GLY A N 1
ATOM 2199 C CA . GLY A 1 385 ? 97.81139 83.39095 85.58274 1.000 2.03198 365 GLY A CA 1
ATOM 2200 C C . GLY A 1 385 ? 97.44182 81.92849 85.65547 1.000 5.45184 365 GLY A C 1
ATOM 2201 O O . GLY A 1 385 ? 97.79865 81.12886 84.78492 1.000 8.60026 365 GLY A O 1
ATOM 2202 N N . TYR A 1 386 ? 96.72777 81.58933 86.72379 1.000 9.09320 366 TYR A N 1
ATOM 2203 C CA . TYR A 1 386 ? 96.15588 80.26786 86.92279 1.000 7.80835 366 TYR A CA 1
ATOM 2204 C C . TYR A 1 386 ? 94.76189 80.43405 87.50972 1.000 5.07422 366 TYR A C 1
ATOM 2205 O O . TYR A 1 386 ? 94.39035 81.51120 87.98154 1.000 12.64442 366 TYR A O 1
ATOM 2214 N N . ASN A 1 387 ? 93.97998 79.35942 87.47897 1.000 7.20080 367 ASN A N 1
ATOM 2215 C CA . ASN A 1 387 ? 92.63356 79.41303 88.02799 1.000 6.56657 367 ASN A CA 1
ATOM 2216 C C . ASN A 1 387 ? 92.69324 79.40522 89.55056 1.000 7.69568 367 ASN A C 1
ATOM 2217 O O . ASN A 1 387 ? 93.27801 78.50339 90.15772 1.000 14.90915 367 ASN A O 1
ATOM 2222 N N . ALA A 1 388 ? 92.09869 80.42522 90.16167 1.000 11.71973 368 ALA A N 1
ATOM 2223 C CA . ALA A 1 388 ? 92.13374 80.58989 91.60702 1.000 11.53165 368 ALA A CA 1
ATOM 2224 C C . ALA A 1 388 ? 90.98014 81.49142 92.01718 1.000 14.16179 368 ALA A C 1
ATOM 2225 O O . ALA A 1 388 ? 90.35806 82.15573 91.18775 1.000 16.70554 368 ALA A O 1
ATOM 2227 N N . PHE A 1 389 ? 90.69636 81.49430 93.30915 1.000 15.37781 369 PHE A N 1
ATOM 2228 C CA . PHE A 1 389 ? 89.69573 82.38192 93.87117 1.000 15.95818 369 PHE A CA 1
ATOM 2229 C C . PHE A 1 389 ? 90.26692 83.79287 93.99894 1.000 15.18644 369 PHE A C 1
ATOM 2230 O O . PHE A 1 389 ? 91.48396 83.98023 93.93361 1.000 21.26796 369 PHE A O 1
ATOM 2238 N N . PRO A 1 390 ? 89.41032 84.80828 94.15531 1.000 16.15753 370 PRO A N 1
ATOM 2239 C CA . PRO A 1 390 ? 89.90544 86.19200 94.14652 1.000 16.61352 370 PRO A CA 1
ATOM 2240 C C . PRO A 1 390 ? 90.98044 86.42461 95.19826 1.000 18.82608 370 PRO A C 1
ATOM 2241 O O . PRO A 1 390 ? 90.94585 85.85107 96.28833 1.000 19.84096 370 PRO A O 1
ATOM 2245 N N . VAL A 1 391 ? 91.95088 87.27063 94.83949 1.000 17.18573 371 VAL A N 1
ATOM 2246 C CA . VAL A 1 391 ? 93.14014 87.47273 95.65808 1.000 20.40493 371 VAL A CA 1
ATOM 2247 C C . VAL A 1 391 ? 92.75193 87.87092 97.07595 1.000 23.22292 371 VAL A C 1
ATOM 2248 O O . VAL A 1 391 ? 91.86188 88.70093 97.29026 1.000 25.51682 371 VAL A O 1
ATOM 2252 N N . GLY A 1 392 ? 93.42605 87.26704 98.05216 1.000 28.03233 372 GLY A N 1
ATOM 2253 C CA . GLY A 1 392 ? 93.14709 87.52922 99.44804 1.000 27.85092 372 GLY A CA 1
ATOM 2254 C C . GLY A 1 392 ? 92.04515 86.69207 100.05046 1.000 29.19234 372 GLY A C 1
ATOM 2255 O O . GLY A 1 392 ? 91.48693 87.08095 101.08214 1.000 33.22056 372 GLY A O 1
ATOM 2256 N N . SER A 1 393 ? 91.71201 85.55763 99.44473 1.000 28.96373 373 SER A N 1
ATOM 2257 C CA . SER A 1 393 ? 90.63674 84.70072 99.91936 1.000 29.03982 373 SER A CA 1
ATOM 2258 C C . SER A 1 393 ? 91.19949 83.54130 100.72958 1.000 30.01894 373 SER A C 1
ATOM 2259 O O . SER A 1 393 ? 92.22254 82.95335 100.36751 1.000 30.82166 373 SER A O 1
ATOM 2262 N N . GLU A 1 394 ? 90.52537 83.22145 101.82954 1.000 34.35804 374 GLU A N 1
ATOM 2263 C CA . GLU A 1 394 ? 90.86396 82.05243 102.62106 1.000 34.10009 374 GLU A CA 1
ATOM 2264 C C . GLU A 1 394 ? 90.30527 80.79218 101.96328 1.000 32.50262 374 GLU A C 1
ATOM 2265 O O . GLU A 1 394 ? 89.53928 80.84766 100.99784 1.000 33.42856 374 GLU A O 1
ATOM 2267 N N . TYR A 1 395 ? 90.70642 79.63769 102.50056 1.000 36.31420 375 TYR A N 1
ATOM 2268 C CA . TYR A 1 395 ? 90.27975 78.36437 101.92716 1.000 32.73595 375 TYR A CA 1
ATOM 2269 C C . TYR A 1 395 ? 88.76760 78.19108 102.01226 1.000 35.70566 375 TYR A C 1
ATOM 2270 O O . TYR A 1 395 ? 88.13685 77.70771 101.06486 1.000 38.42393 375 TYR A O 1
ATOM 2272 N N . ALA A 1 396 ? 88.16822 78.57914 103.13481 1.000 34.78451 376 ALA A N 1
ATOM 2273 C CA . ALA A 1 396 ? 86.73628 78.42365 103.35011 1.000 33.86534 376 ALA A CA 1
ATOM 2274 C C . ALA A 1 396 ? 85.93221 79.64678 102.92472 1.000 34.32027 376 ALA A C 1
ATOM 2275 O O . ALA A 1 396 ? 84.72097 79.68773 103.16310 1.000 34.06521 376 ALA A O 1
ATOM 2277 N N . ASP A 1 397 ? 86.57566 80.64305 102.31109 1.000 34.38053 377 ASP A N 1
ATOM 2278 C CA . ASP A 1 397 ? 85.86123 81.85235 101.91171 1.000 32.13810 377 ASP A CA 1
ATOM 2279 C C . ASP A 1 397 ? 84.79633 81.55683 100.86377 1.000 31.71572 377 ASP A C 1
ATOM 2280 O O . ASP A 1 397 ? 83.67894 82.08046 100.93945 1.000 36.81014 377 ASP A O 1
ATOM 2285 N N . PHE A 1 398 ? 85.11819 80.72227 99.88266 1.000 29.77889 378 PHE A N 1
ATOM 2286 C CA . PHE A 1 398 ? 84.22825 80.49606 98.75784 1.000 29.96031 378 PHE A CA 1
ATOM 2287 C C . PHE A 1 398 ? 83.95780 79.01035 98.59040 1.000 27.87161 378 PHE A C 1
ATOM 2288 O O . PHE A 1 398 ? 84.77374 78.17576 98.99420 1.000 29.55029 378 PHE A O 1
ATOM 2296 N N . PRO A 1 399 ? 82.80993 78.65235 98.01760 1.000 28.18280 379 PRO A N 1
ATOM 2297 C CA . PRO A 1 399 ? 82.53872 77.23735 97.74351 1.000 30.14057 379 PRO A CA 1
ATOM 2298 C C . PRO A 1 399 ? 83.56048 76.65475 96.77801 1.000 31.82660 379 PRO A C 1
ATOM 2299 O O . PRO A 1 399 ? 83.97517 77.30219 95.81468 1.000 32.11910 379 PRO A O 1
ATOM 2303 N N . HIS A 1 400 ? 83.96243 75.41465 97.04712 1.000 33.11238 380 HIS A N 1
ATOM 2304 C CA . HIS A 1 400 ? 84.92193 74.70136 96.21765 1.000 31.36779 380 HIS A CA 1
ATOM 2305 C C . HIS A 1 400 ? 84.28478 73.57632 95.41607 1.000 32.71760 380 HIS A C 1
ATOM 2306 O O . HIS A 1 400 ? 85.00075 72.83910 94.73078 1.000 36.15191 380 HIS A O 1
ATOM 2313 N N . MET A 1 401 ? 82.96550 73.42688 95.48018 1.000 34.92789 381 MET A N 1
ATOM 2314 C CA . MET A 1 401 ? 82.28621 72.29615 94.87179 1.000 36.69340 381 MET A CA 1
ATOM 2315 C C . MET A 1 401 ? 82.12154 72.49713 93.36639 1.000 38.57060 381 MET A C 1
ATOM 2316 O O . MET A 1 401 ? 82.36231 73.57518 92.81749 1.000 37.30234 381 MET A O 1
ATOM 2321 N N . ASP A 1 402 ? 81.69702 71.42932 92.70263 1.000 40.60494 382 ASP A N 1
ATOM 2322 C CA . ASP A 1 402 ? 81.45980 71.38933 91.26687 1.000 38.64206 382 ASP A CA 1
ATOM 2323 C C . ASP A 1 402 ? 79.98485 71.07709 91.00913 1.000 40.56739 382 ASP A C 1
ATOM 2324 O O . ASP A 1 402 ? 79.15072 71.11951 91.91821 1.000 40.10588 382 ASP A O 1
ATOM 2329 N N . ASP A 1 403 ? 79.66821 70.77094 89.74806 1.000 42.13973 383 ASP A N 1
ATOM 2330 C CA . ASP A 1 403 ? 78.28870 70.50204 89.35571 1.000 41.57546 383 ASP A CA 1
ATOM 2331 C C . ASP A 1 403 ? 77.67384 69.33937 90.12548 1.000 42.30384 383 ASP A C 1
ATOM 2332 O O . ASP A 1 403 ? 76.44374 69.22911 90.17363 1.000 43.35330 383 ASP A O 1
ATOM 2334 N N . LYS A 1 404 ? 78.49500 68.46437 90.71474 1.000 42.49428 384 LYS A N 1
ATOM 2335 C CA . LYS A 1 404 ? 77.95735 67.38263 91.53448 1.000 43.27674 384 LYS A CA 1
ATOM 2336 C C . LYS A 1 404 ? 77.14654 67.91737 92.70843 1.000 43.44397 384 LYS A C 1
ATOM 2337 O O . LYS A 1 404 ? 76.16352 67.28990 93.11905 1.000 43.64972 384 LYS A O 1
ATOM 2339 N N . GLN A 1 405 ? 77.54288 69.06012 93.26514 1.000 43.61113 385 GLN A N 1
ATOM 2340 C CA . GLN A 1 405 ? 76.74149 69.70187 94.29788 1.000 43.91004 385 GLN A CA 1
ATOM 2341 C C . GLN A 1 405 ? 75.39685 70.13441 93.72587 1.000 45.23756 385 GLN A C 1
ATOM 2342 O O . GLN A 1 405 ? 75.32019 70.68880 92.62607 1.000 41.95531 385 GLN A O 1
ATOM 2344 N N . LYS A 1 406 ? 74.32895 69.87234 94.48261 1.000 47.12969 386 LYS A N 1
ATOM 2345 C CA . LYS A 1 406 ? 72.98152 70.13290 93.98377 1.000 46.30232 386 LYS A CA 1
ATOM 2346 C C . LYS A 1 406 ? 72.72617 71.62659 93.81459 1.000 45.70689 386 LYS A C 1
ATOM 2347 O O . LYS A 1 406 ? 72.21860 72.06542 92.77602 1.000 45.96724 386 LYS A O 1
ATOM 2349 N N . ASP A 1 407 ? 73.07092 72.42359 94.82221 1.000 44.35943 387 ASP A N 1
ATOM 2350 C CA . ASP A 1 407 ? 72.78283 73.85250 94.79616 1.000 44.88811 387 ASP A CA 1
ATOM 2351 C C . ASP A 1 407 ? 73.82899 74.57885 93.95860 1.000 45.60122 387 ASP A C 1
ATOM 2352 O O . ASP A 1 407 ? 75.02808 74.50108 94.24642 1.000 46.02075 387 ASP A O 1
ATOM 2354 N N . ARG A 1 408 ? 73.37391 75.28572 92.92127 1.000 41.84594 388 ARG A N 1
ATOM 2355 C CA . ARG A 1 408 ? 74.28618 76.05322 92.08212 1.000 40.51006 388 ARG A CA 1
ATOM 2356 C C . ARG A 1 408 ? 74.86748 77.25732 92.81008 1.000 42.09755 388 ARG A C 1
ATOM 2357 O O . ARG A 1 408 ? 75.93789 77.74060 92.42588 1.000 41.42874 388 ARG A O 1
ATOM 2359 N N . GLU A 1 409 ? 74.18821 77.75079 93.84819 1.000 41.68647 389 GLU A N 1
ATOM 2360 C CA . GLU A 1 409 ? 74.68824 78.89553 94.59966 1.000 41.42054 389 GLU A CA 1
ATOM 2361 C C . GLU A 1 409 ? 75.95278 78.57107 95.38305 1.000 40.43809 389 GLU A C 1
ATOM 2362 O O . GLU A 1 409 ? 76.67767 79.49219 95.77335 1.000 41.34502 389 GLU A O 1
ATOM 2364 N N . ILE A 1 410 ? 76.23658 77.29168 95.61722 1.000 40.36525 390 ILE A N 1
ATOM 2365 C CA . ILE A 1 410 ? 77.40203 76.89366 96.39766 1.000 39.55659 390 ILE A CA 1
ATOM 2366 C C . ILE A 1 410 ? 78.37397 76.12327 95.51320 1.000 40.44279 390 ILE A C 1
ATOM 2367 O O . ILE A 1 410 ? 79.05234 75.19851 95.97333 1.000 41.89580 390 ILE A O 1
ATOM 2372 N N . ARG A 1 411 ? 78.43850 76.48771 94.23745 1.000 36.87154 391 ARG A N 1
ATOM 2373 C CA . ARG A 1 411 ? 79.42599 75.93773 93.32225 1.000 36.57480 391 ARG A CA 1
ATOM 2374 C C . ARG A 1 411 ? 80.53514 76.95350 93.07297 1.000 36.14565 391 ARG A C 1
ATOM 2375 O O . ARG A 1 411 ? 80.33114 78.16514 93.18008 1.000 37.66835 391 ARG A O 1
ATOM 2383 N N . LYS A 1 412 ? 81.71983 76.43854 92.73779 1.000 30.56536 392 LYS A N 1
ATOM 2384 C CA . LYS A 1 412 ? 82.91046 77.27212 92.60974 1.000 29.55269 392 LYS A CA 1
ATOM 2385 C C . LYS A 1 412 ? 82.86269 78.20598 91.40686 1.000 28.99851 392 LYS A C 1
ATOM 2386 O O . LYS A 1 412 ? 83.59809 79.19807 91.38447 1.000 31.69722 392 LYS A O 1
ATOM 2392 N N . PHE A 1 413 ? 82.01741 77.91390 90.41543 1.000 29.34899 393 PHE A N 1
ATOM 2393 C CA . PHE A 1 413 ? 82.17976 78.50981 89.09164 1.000 26.91322 393 PHE A CA 1
ATOM 2394 C C . PHE A 1 413 ? 81.98564 80.02159 89.11216 1.000 26.58773 393 PHE A C 1
ATOM 2395 O O . PHE A 1 413 ? 82.72827 80.75656 88.45066 1.000 32.02751 393 PHE A O 1
ATOM 2403 N N . ARG A 1 414 ? 80.99797 80.50833 89.86016 1.000 22.67348 394 ARG A N 1
ATOM 2404 C CA . ARG A 1 414 ? 80.73134 81.94024 89.88869 1.000 24.71936 394 ARG A CA 1
ATOM 2405 C C . ARG A 1 414 ? 81.73947 82.72149 90.71984 1.000 23.68113 394 ARG A C 1
ATOM 2406 O O . ARG A 1 414 ? 81.69865 83.95614 90.70912 1.000 24.04215 394 ARG A O 1
ATOM 2414 N N . TYR A 1 415 ? 82.63878 82.04352 91.43141 1.000 21.36157 395 TYR A N 1
ATOM 2415 C CA . TYR A 1 415 ? 83.61764 82.71108 92.27247 1.000 19.23650 395 TYR A CA 1
ATOM 2416 C C . TYR A 1 415 ? 85.05954 82.44100 91.87297 1.000 21.31625 395 TYR A C 1
ATOM 2417 O O . TYR A 1 415 ? 85.95895 83.10575 92.39723 1.000 24.69611 395 TYR A O 1
ATOM 2426 N N . ILE A 1 416 ? 85.30825 81.50491 90.96676 1.000 18.08786 396 ILE A N 1
ATOM 2427 C CA . ILE A 1 416 ? 86.66472 81.13804 90.58073 1.000 18.65994 396 ILE A CA 1
ATOM 2428 C C . ILE A 1 416 ? 87.13270 82.05755 89.45736 1.000 11.62029 396 ILE A C 1
ATOM 2429 O O . ILE A 1 416 ? 86.41105 82.28442 88.47873 1.000 15.87693 396 ILE A O 1
ATOM 2434 N N . ILE A 1 417 ? 88.32414 82.62435 89.61849 1.000 9.02101 397 ILE A N 1
ATOM 2435 C CA . ILE A 1 417 ? 88.93655 83.43320 88.56968 1.000 12.98628 397 ILE A CA 1
ATOM 2436 C C . ILE A 1 417 ? 89.70543 82.50265 87.64266 1.000 9.66829 397 ILE A C 1
ATOM 2437 O O . ILE A 1 417 ? 90.57626 81.75008 88.08816 1.000 13.52778 397 ILE A O 1
ATOM 2442 N N . HIS A 1 418 ? 89.38801 82.55320 86.35402 1.000 5.78917 398 HIS A N 1
ATOM 2443 C CA . HIS A 1 418 ? 90.01563 81.65442 85.40000 1.000 9.25381 398 HIS A CA 1
ATOM 2444 C C . HIS A 1 418 ? 91.46178 82.06553 85.13234 1.000 12.82969 398 HIS A C 1
ATOM 2445 O O . HIS A 1 418 ? 91.89471 83.17455 85.45663 1.000 14.55023 398 HIS A O 1
ATOM 2452 N N . ALA A 1 419 ? 92.21451 81.13695 84.53485 1.000 9.97252 399 ALA A N 1
ATOM 2453 C CA . ALA A 1 419 ? 93.63042 81.37627 84.27225 1.000 4.93501 399 ALA A CA 1
ATOM 2454 C C . ALA A 1 419 ? 93.83438 82.55580 83.32959 1.000 4.90036 399 ALA A C 1
ATOM 2455 O O . ALA A 1 419 ? 94.70708 83.39926 83.56148 1.000 10.70506 399 ALA A O 1
ATOM 2457 N N . ALA A 1 420 ? 93.04362 82.62981 82.25702 1.000 5.59694 400 ALA A N 1
ATOM 2458 C CA . ALA A 1 420 ? 93.16776 83.74675 81.32581 1.000 3.72488 400 ALA A CA 1
ATOM 2459 C C . ALA A 1 420 ? 92.75478 85.05962 81.97900 1.000 10.48890 400 ALA A C 1
ATOM 2460 O O . ALA A 1 420 ? 93.36282 86.10617 81.72269 1.000 14.00431 400 ALA A O 1
ATOM 2462 N N . GLN A 1 421 ? 91.72133 85.02331 82.82404 1.000 10.94255 401 GLN A N 1
ATOM 2463 C CA . GLN A 1 421 ? 91.30317 86.22544 83.53638 1.000 10.96341 401 GLN A CA 1
ATOM 2464 C C . GLN A 1 421 ? 92.41350 86.74159 84.44148 1.000 8.26680 401 GLN A C 1
ATOM 2465 O O . GLN A 1 421 ? 92.66663 87.94994 84.49943 1.000 11.09206 401 GLN A O 1
ATOM 2471 N N . ASN A 1 422 ? 93.09408 85.83752 85.14931 1.000 7.23054 402 ASN A N 1
ATOM 2472 C CA . ASN A 1 422 ? 94.20013 86.24585 86.00724 1.000 8.67522 402 ASN A CA 1
ATOM 2473 C C . ASN A 1 422 ? 95.39986 86.71292 85.19469 1.000 4.52744 402 ASN A C 1
ATOM 2474 O O . ASN A 1 422 ? 96.10674 87.63627 85.61257 1.000 7.40988 402 ASN A O 1
ATOM 2479 N N . ALA A 1 423 ? 95.64935 86.08619 84.04327 1.000 7.43663 403 ALA A N 1
ATOM 2480 C CA . ALA A 1 423 ? 96.75346 86.51252 83.19121 1.000 5.52625 403 ALA A CA 1
ATOM 2481 C C . ALA A 1 423 ? 96.52244 87.91796 82.65385 1.000 6.70485 403 ALA A C 1
ATOM 2482 O O . ALA A 1 423 ? 97.45924 88.72047 82.57360 1.000 11.21802 403 ALA A O 1
ATOM 2484 N N . LEU A 1 424 ? 95.28152 88.23240 82.27897 1.000 10.65481 404 LEU A N 1
ATOM 2485 C CA . LEU A 1 424 ? 94.97479 89.57808 81.80780 1.000 5.57633 404 LEU A CA 1
ATOM 2486 C C . LEU A 1 424 ? 94.97115 90.58168 82.95444 1.000 11.51487 404 LEU A C 1
ATOM 2487 O O . LEU A 1 424 ? 95.39161 91.73074 82.77992 1.000 13.83410 404 LEU A O 1
ATOM 2492 N N . THR A 1 425 ? 94.49600 90.16894 84.13158 1.000 10.09360 405 THR A N 1
ATOM 2493 C CA . THR A 1 425 ? 94.40043 91.08772 85.26202 1.000 6.82413 405 THR A CA 1
ATOM 2494 C C . THR A 1 425 ? 95.77772 91.54944 85.72344 1.000 8.72868 405 THR A C 1
ATOM 2495 O O . THR A 1 425 ? 96.00878 92.74597 85.92788 1.000 15.05334 405 THR A O 1
ATOM 2499 N N . PHE A 1 426 ? 96.70851 90.61394 85.89016 1.000 5.86668 406 PHE A N 1
ATOM 2500 C CA . PHE A 1 426 ? 98.02631 90.91095 86.44678 1.000 10.22640 406 PHE A CA 1
ATOM 2501 C C . PHE A 1 426 ? 99.10609 90.93671 85.37502 1.000 11.15381 406 PHE A C 1
ATOM 2502 O O . PHE A 1 426 ? 100.24138 90.51330 85.60731 1.000 19.32808 406 PHE A O 1
ATOM 2510 N N . ARG A 1 427 ? 98.76811 91.43025 84.18815 1.000 7.98074 407 ARG A N 1
ATOM 2511 C CA . ARG A 1 427 ? 99.74800 91.56892 83.12253 1.000 9.67044 407 ARG A CA 1
ATOM 2512 C C . ARG A 1 427 ? 100.76049 92.65503 83.46669 1.000 9.73752 407 ARG A C 1
ATOM 2513 O O . ARG A 1 427 ? 100.41309 93.70197 84.01966 1.000 13.64680 407 ARG A O 1
ATOM 2521 N N . CYS A 1 428 ? 102.02583 92.39217 83.15285 1.000 14.16799 408 CYS A N 1
ATOM 2522 C CA . CYS A 1 428 ? 103.08488 93.37054 83.35392 1.000 9.71423 408 CYS A CA 1
ATOM 2523 C C . CYS A 1 428 ? 103.28575 94.27965 82.15036 1.000 11.42366 408 CYS A C 1
ATOM 2524 O O . CYS A 1 428 ? 104.04038 95.25262 82.24682 1.000 14.37019 408 CYS A O 1
ATOM 2527 N N . GLN A 1 429 ? 102.63393 93.98806 81.02818 1.000 16.88176 409 GLN A N 1
ATOM 2528 C CA . GLN A 1 429 ? 102.76823 94.76818 79.80917 1.000 10.75968 409 GLN A CA 1
ATOM 2529 C C . GLN A 1 429 ? 101.39210 95.01918 79.21387 1.000 12.42312 409 GLN A C 1
ATOM 2530 O O . GLN A 1 429 ? 100.45834 94.23912 79.41663 1.000 19.99249 409 GLN A O 1
ATOM 2536 N N . GLU A 1 430 ? 101.27626 96.11762 78.47535 1.000 19.58970 410 GLU A N 1
ATOM 2537 C CA . GLU A 1 430 ? 100.04567 96.42207 77.76309 1.000 19.77583 410 GLU A CA 1
ATOM 2538 C C . GLU A 1 430 ? 100.00452 95.66808 76.44136 1.000 20.66087 410 GLU A C 1
ATOM 2539 O O . GLU A 1 430 ? 101.03254 95.47819 75.78584 1.000 24.16246 410 GLU A O 1
ATOM 2545 N N . ILE A 1 431 ? 98.80889 95.23387 76.05377 1.000 19.88153 411 ILE A N 1
ATOM 2546 C CA . ILE A 1 431 ? 98.61974 94.54542 74.78114 1.000 19.82318 411 ILE A CA 1
ATOM 2547 C C . ILE A 1 431 ? 98.66402 95.59324 73.67406 1.000 19.16956 411 ILE A C 1
ATOM 2548 O O . ILE A 1 431 ? 97.75355 96.41448 73.54651 1.000 21.41004 411 ILE A O 1
ATOM 2553 N N . LYS A 1 432 ? 99.72165 95.56903 72.87730 1.000 26.75664 412 LYS A N 1
ATOM 2554 C CA . LYS A 1 432 ? 99.86606 96.53774 71.79785 1.000 25.94077 412 LYS A CA 1
ATOM 2555 C C . LYS A 1 432 ? 99.08079 96.07398 70.57604 1.000 25.49911 412 LYS A C 1
ATOM 2556 O O . LYS A 1 432 ? 99.28797 94.95187 70.10418 1.000 27.80583 412 LYS A O 1
ATOM 2562 N N . PRO A 1 433 ? 98.16957 96.89714 70.05128 1.000 27.14978 413 PRO A N 1
ATOM 2563 C CA . PRO A 1 433 ? 97.33282 96.44808 68.92504 1.000 27.71885 413 PRO A CA 1
ATOM 2564 C C . PRO A 1 433 ? 98.12160 96.05995 67.68779 1.000 29.16175 413 PRO A C 1
ATOM 2565 O O . PRO A 1 433 ? 97.71236 95.14004 66.96905 1.000 29.03894 413 PRO A O 1
ATOM 2569 N N . GLU A 1 434 ? 99.24013 96.72960 67.41388 1.000 27.64584 414 GLU A N 1
ATOM 2570 C CA . GLU A 1 434 ? 100.02070 96.44308 66.21787 1.000 29.30417 414 GLU A CA 1
ATOM 2571 C C . GLU A 1 434 ? 100.91072 95.21624 66.36404 1.000 30.44883 414 GLU A C 1
ATOM 2572 O O . GLU A 1 434 ? 101.40314 94.70664 65.35212 1.000 32.40221 414 GLU A O 1
ATOM 2578 N N . GLU A 1 435 ? 101.12632 94.73255 67.58205 1.000 27.86140 415 GLU A N 1
ATOM 2579 C CA . GLU A 1 435 ? 101.96973 93.57186 67.81733 1.000 24.38372 415 GLU A CA 1
ATOM 2580 C C . GLU A 1 435 ? 101.14748 92.29083 67.77746 1.000 24.18210 415 GLU A C 1
ATOM 2581 O O . GLU A 1 435 ? 99.94241 92.29327 68.04115 1.000 26.75358 415 GLU A O 1
ATOM 2587 N N . ARG A 1 436 ? 101.81437 91.18992 67.44122 1.000 20.61657 416 ARG A N 1
ATOM 2588 C CA . ARG A 1 436 ? 101.19661 89.87361 67.52524 1.000 19.36428 416 ARG A CA 1
ATOM 2589 C C . ARG A 1 436 ? 101.25297 89.38738 68.96804 1.000 21.11312 416 ARG A C 1
ATOM 2590 O O . ARG A 1 436 ? 102.33792 89.21901 69.53144 1.000 19.06838 416 ARG A O 1
ATOM 2598 N N . SER A 1 437 ? 100.09197 89.13993 69.56044 1.000 18.92677 417 SER A N 1
ATOM 2599 C CA . SER A 1 437 ? 100.00267 88.71877 70.94933 1.000 14.11366 417 SER A CA 1
ATOM 2600 C C . SER A 1 437 ? 99.35247 87.34602 71.02493 1.000 13.05642 417 SER A C 1
ATOM 2601 O O . SER A 1 437 ? 98.35786 87.07956 70.34570 1.000 19.38563 417 SER A O 1
ATOM 2604 N N . MET A 1 438 ? 99.92746 86.47755 71.85184 1.000 11.17608 418 MET A N 1
ATOM 2605 C CA . MET A 1 438 ? 99.53698 85.07980 71.94096 1.000 11.54656 418 MET A CA 1
ATOM 2606 C C . MET A 1 438 ? 99.23929 84.74260 73.39194 1.000 9.76720 418 MET A C 1
ATOM 2607 O O . MET A 1 438 ? 100.01675 85.09176 74.28496 1.000 10.68289 418 MET A O 1
ATOM 2612 N N . ILE A 1 439 ? 98.12226 84.06447 73.62918 1.000 9.68370 419 ILE A N 1
ATOM 2613 C CA . ILE A 1 439 ? 97.80433 83.52018 74.94348 1.000 9.88058 419 ILE A CA 1
ATOM 2614 C C . ILE A 1 439 ? 97.79571 82.00071 74.84257 1.000 8.67341 419 ILE A C 1
ATOM 2615 O O . ILE A 1 439 ? 97.10016 81.42822 73.99807 1.000 14.04531 419 ILE A O 1
ATOM 2620 N N . PHE A 1 440 ? 98.58289 81.35494 75.69399 1.000 5.46319 420 PHE A N 1
ATOM 2621 C CA . PHE A 1 440 ? 98.68771 79.90533 75.76629 1.000 7.21335 420 PHE A CA 1
ATOM 2622 C C . PHE A 1 440 ? 97.95833 79.46100 77.02188 1.000 6.88234 420 PHE A C 1
ATOM 2623 O O . PHE A 1 440 ? 98.30675 79.89124 78.12602 1.000 14.48029 420 PHE A O 1
ATOM 2631 N N . VAL A 1 441 ? 96.94881 78.61439 76.85470 1.000 5.91871 421 VAL A N 1
ATOM 2632 C CA . VAL A 1 441 ? 96.12648 78.16067 77.96810 1.000 9.81082 421 VAL A CA 1
ATOM 2633 C C . VAL A 1 441 ? 96.01184 76.64347 77.90229 1.000 9.49454 421 VAL A C 1
ATOM 2634 O O . VAL A 1 441 ? 95.76931 76.07795 76.83079 1.000 12.39067 421 VAL A O 1
ATOM 2638 N N . THR A 1 442 ? 96.21133 75.98673 79.04794 1.000 12.08279 422 THR A N 1
ATOM 2639 C CA . THR A 1 442 ? 96.28320 74.53039 79.09073 1.000 9.57258 422 THR A CA 1
ATOM 2640 C C . THR A 1 442 ? 94.93975 73.86401 78.82570 1.000 15.44341 422 THR A C 1
ATOM 2641 O O . THR A 1 442 ? 94.90689 72.67203 78.50446 1.000 20.58080 422 THR A O 1
ATOM 2645 N N . LYS A 1 443 ? 93.84014 74.59846 78.95533 1.000 18.41642 423 LYS A N 1
ATOM 2646 C CA . LYS A 1 443 ? 92.50837 74.08802 78.67696 1.000 17.89968 423 LYS A CA 1
ATOM 2647 C C . LYS A 1 443 ? 91.82496 75.04359 77.70865 1.000 19.69083 423 LYS A C 1
ATOM 2648 O O . LYS A 1 443 ? 92.15892 76.22800 77.64357 1.000 26.56119 423 LYS A O 1
ATOM 2654 N N . CYS A 1 444 ? 90.88399 74.51242 76.93471 1.000 22.88478 424 CYS A N 1
ATOM 2655 C CA . CYS A 1 444 ? 90.14965 75.33421 75.98400 1.000 24.02637 424 CYS A CA 1
ATOM 2656 C C . CYS A 1 444 ? 89.49747 76.50789 76.70847 1.000 21.93805 424 CYS A C 1
ATOM 2657 O O . CYS A 1 444 ? 88.86898 76.30947 77.75681 1.000 22.07131 424 CYS A O 1
ATOM 2660 N N . PRO A 1 445 ? 89.65005 77.73490 76.21185 1.000 23.84685 425 PRO A N 1
ATOM 2661 C CA . PRO A 1 445 ? 89.04616 78.88484 76.89480 1.000 24.37906 425 PRO A CA 1
ATOM 2662 C C . PRO A 1 445 ? 87.53114 78.76272 76.95822 1.000 22.78858 425 PRO A C 1
ATOM 2663 O O . PRO A 1 445 ? 86.88122 78.32732 76.00580 1.000 26.85823 425 PRO A O 1
ATOM 2667 N N . CYS A 1 446 ? 86.97277 79.15872 78.09808 1.000 20.84537 426 CYS A N 1
ATOM 2668 C CA . CYS A 1 446 ? 85.54330 79.04731 78.33267 1.000 19.82130 426 CYS A CA 1
ATOM 2669 C C . CYS A 1 446 ? 84.80842 80.24471 77.73160 1.000 22.36204 426 CYS A C 1
ATOM 2670 O O . CYS A 1 446 ? 85.40939 81.16222 77.16618 1.000 21.07318 426 CYS A O 1
ATOM 2673 N N . ASP A 1 447 ? 83.47911 80.23296 77.85740 1.000 26.89678 427 ASP A N 1
ATOM 2674 C CA . ASP A 1 447 ? 82.65237 81.23235 77.19115 1.000 20.67572 427 ASP A CA 1
ATOM 2675 C C . ASP A 1 447 ? 82.71810 82.60179 77.85446 1.000 22.75706 427 ASP A C 1
ATOM 2676 O O . ASP A 1 447 ? 82.30937 83.58856 77.23550 1.000 28.06475 427 ASP A O 1
ATOM 2681 N N . GLU A 1 448 ? 83.19483 82.69254 79.09387 1.000 20.71760 428 GLU A N 1
ATOM 2682 C CA . GLU A 1 448 ? 83.40866 83.98665 79.72700 1.000 21.49523 428 GLU A CA 1
ATOM 2683 C C . GLU A 1 448 ? 84.85506 84.45194 79.63433 1.000 23.57533 428 GLU A C 1
ATOM 2684 O O . GLU A 1 448 ? 85.16414 85.56233 80.07514 1.000 28.36381 428 GLU A O 1
ATOM 2690 N N . CYS A 1 449 ? 85.74294 83.63468 79.07067 1.000 25.20993 429 CYS A N 1
ATOM 2691 C CA . CYS A 1 449 ? 87.12915 84.02079 78.84311 1.000 19.35246 429 CYS A CA 1
ATOM 2692 C C . CYS A 1 449 ? 87.40621 84.42947 77.40619 1.000 18.00906 429 CYS A C 1
ATOM 2693 O O . CYS A 1 449 ? 88.21878 85.33084 77.17716 1.000 17.64219 429 CYS A O 1
ATOM 2696 N N . VAL A 1 450 ? 86.75643 83.77971 76.43824 1.000 16.02499 430 VAL A N 1
ATOM 2697 C CA . VAL A 1 450 ? 86.97451 84.11797 75.02988 1.000 16.39839 430 VAL A CA 1
ATOM 2698 C C . VAL A 1 450 ? 86.62999 85.57785 74.73361 1.000 20.20014 430 VAL A C 1
ATOM 2699 O O . VAL A 1 450 ? 87.42949 86.25297 74.06671 1.000 22.48701 430 VAL A O 1
ATOM 2703 N N . PRO A 1 451 ? 85.48130 86.11639 75.16732 1.000 20.69404 431 PRO A N 1
ATOM 2704 C CA . PRO A 1 451 ? 85.23960 87.55123 74.94165 1.000 13.84349 431 PRO A CA 1
ATOM 2705 C C . PRO A 1 451 ? 86.27340 88.44819 75.59483 1.000 11.08492 431 PRO A C 1
ATOM 2706 O O . PRO A 1 451 ? 86.62034 89.48536 75.02216 1.000 15.83693 431 PRO A O 1
ATOM 2710 N N . LEU A 1 452 ? 86.78831 88.07988 76.76967 1.000 15.96859 432 LEU A N 1
ATOM 2711 C CA . LEU A 1 452 ? 87.82791 88.88757 77.40056 1.000 12.59626 432 LEU A CA 1
ATOM 2712 C C . LEU A 1 452 ? 89.11885 88.85905 76.59277 1.000 13.57099 432 LEU A C 1
ATOM 2713 O O . LEU A 1 452 ? 89.78179 89.89073 76.43482 1.000 19.05553 432 LEU A O 1
ATOM 2718 N N . ILE A 1 453 ? 89.49257 87.68588 76.07850 1.000 14.84263 433 ILE A N 1
ATOM 2719 C CA . ILE A 1 453 ? 90.68865 87.57982 75.24740 1.000 14.82873 433 ILE A CA 1
ATOM 2720 C C . ILE A 1 453 ? 90.52185 88.40458 73.97792 1.000 13.08345 433 ILE A C 1
ATOM 2721 O O . ILE A 1 453 ? 91.43942 89.11465 73.54994 1.000 12.71895 433 ILE A O 1
ATOM 2726 N N . LYS A 1 454 ? 89.34313 88.31979 73.35681 1.000 13.54139 434 LYS A N 1
ATOM 2727 C CA . LYS A 1 454 ? 89.08602 89.08053 72.13828 1.000 14.65461 434 LYS A CA 1
ATOM 2728 C C . LYS A 1 454 ? 89.11185 90.58246 72.39995 1.000 16.99586 434 LYS A C 1
ATOM 2729 O O . LYS A 1 454 ? 89.69225 91.34542 71.61904 1.000 20.55076 434 LYS A O 1
ATOM 2735 N N . GLY A 1 455 ? 88.49132 91.02672 73.49507 1.000 13.12301 435 GLY A N 1
ATOM 2736 C CA . GLY A 1 455 ? 88.46743 92.44458 73.80328 1.000 10.15044 435 GLY A CA 1
ATOM 2737 C C . GLY A 1 455 ? 89.81101 92.98981 74.23665 1.000 9.98056 435 GLY A C 1
ATOM 2738 O O . GLY A 1 455 ? 90.09232 94.17593 74.04582 1.000 14.66166 435 GLY A O 1
ATOM 2739 N N . ALA A 1 456 ? 90.65588 92.14352 74.82595 1.000 11.99500 436 ALA A N 1
ATOM 2740 C CA . ALA A 1 456 ? 91.99528 92.56801 75.20720 1.000 9.42974 436 ALA A CA 1
ATOM 2741 C C . ALA A 1 456 ? 92.89898 92.81264 74.00828 1.000 13.62009 436 ALA A C 1
ATOM 2742 O O . ALA A 1 456 ? 93.95690 93.42910 74.16922 1.000 20.13387 436 ALA A O 1
ATOM 2744 N N . GLY A 1 457 ? 92.51176 92.35545 72.82227 1.000 13.31515 437 GLY A N 1
ATOM 2745 C CA . GLY A 1 457 ? 93.32640 92.51563 71.63973 1.000 12.83283 437 GLY A CA 1
ATOM 2746 C C . GLY A 1 457 ? 94.28868 91.38550 71.36395 1.000 12.99749 437 GLY A C 1
ATOM 2747 O O . GLY A 1 457 ? 95.14143 91.52608 70.48004 1.000 21.28760 437 GLY A O 1
ATOM 2748 N N . ILE A 1 458 ? 94.18341 90.27108 72.08810 1.000 13.19046 438 ILE A N 1
ATOM 2749 C CA . ILE A 1 458 ? 95.08610 89.14794 71.87270 1.000 14.83759 438 ILE A CA 1
ATOM 2750 C C . ILE A 1 458 ? 94.79157 88.51712 70.51898 1.000 15.90288 438 ILE A C 1
ATOM 2751 O O . ILE A 1 458 ? 93.64523 88.16415 70.21405 1.000 15.05378 438 ILE A O 1
ATOM 2756 N N . LYS A 1 459 ? 95.83284 88.37392 69.69734 1.000 9.51616 439 LYS A N 1
ATOM 2757 C CA . LYS A 1 459 ? 95.64365 87.96195 68.31113 1.000 13.20593 439 LYS A CA 1
ATOM 2758 C C . LYS A 1 459 ? 95.50360 86.45105 68.17282 1.000 15.22201 439 LYS A C 1
ATOM 2759 O O . LYS A 1 459 ? 94.75314 85.97397 67.31531 1.000 18.10194 439 LYS A O 1
ATOM 2765 N N . GLN A 1 460 ? 96.22221 85.68383 68.98918 1.000 13.63141 440 GLN A N 1
ATOM 2766 C CA . GLN A 1 460 ? 96.28381 84.23775 68.83984 1.000 15.33924 440 GLN A CA 1
ATOM 2767 C C . GLN A 1 460 ? 96.03263 83.55302 70.17434 1.000 14.34015 440 GLN A C 1
ATOM 2768 O O . GLN A 1 460 ? 96.49804 84.01233 71.22144 1.000 17.99248 440 GLN A O 1
ATOM 2774 N N . ILE A 1 461 ? 95.28271 82.45707 70.12439 1.000 13.86062 441 ILE A N 1
ATOM 2775 C CA . ILE A 1 461 ? 95.03519 81.60073 71.27621 1.000 11.26123 441 ILE A CA 1
ATOM 2776 C C . ILE A 1 461 ? 95.58226 80.21798 70.96076 1.000 13.69506 441 ILE A C 1
ATOM 2777 O O . ILE A 1 461 ? 95.10073 79.55192 70.03913 1.000 18.99563 441 ILE A O 1
ATOM 2782 N N . TYR A 1 462 ? 96.56525 79.77964 71.73624 1.000 15.05533 442 TYR A N 1
ATOM 2783 C CA . TYR A 1 462 ? 97.08300 78.42066 71.67719 1.000 12.92525 442 TYR A CA 1
ATOM 2784 C C . TYR A 1 462 ? 96.48156 77.66197 72.84935 1.000 13.56265 442 TYR A C 1
ATOM 2785 O O . TYR A 1 462 ? 96.57228 78.11573 73.99640 1.000 14.69504 442 TYR A O 1
ATOM 2794 N N . ALA A 1 463 ? 95.84154 76.53244 72.56156 1.000 18.43445 443 ALA A N 1
ATOM 2795 C CA . ALA A 1 463 ? 95.09485 75.84968 73.60657 1.000 17.40891 443 ALA A CA 1
ATOM 2796 C C . ALA A 1 463 ? 94.97587 74.36620 73.30217 1.000 19.76194 443 ALA A C 1
ATOM 2797 O O . ALA A 1 463 ? 95.12803 73.92691 72.16036 1.000 22.72183 443 ALA A O 1
ATOM 2799 N N . GLY A 1 464 ? 94.70957 73.59809 74.35579 1.000 22.97031 444 GLY A N 1
ATOM 2800 C CA . GLY A 1 464 ? 94.23221 72.23723 74.20483 1.000 26.16967 444 GLY A CA 1
ATOM 2801 C C . GLY A 1 464 ? 92.71252 72.23845 74.16516 1.000 27.60513 444 GLY A C 1
ATOM 2802 O O . GLY A 1 464 ? 92.05892 72.91852 74.95185 1.000 30.16007 444 GLY A O 1
ATOM 2803 N N . ASP A 1 465 ? 92.15789 71.46178 73.23761 1.000 32.32531 445 ASP A N 1
ATOM 2804 C CA . ASP A 1 465 ? 90.73232 71.55186 72.94603 1.000 30.36292 445 ASP A CA 1
ATOM 2805 C C . ASP A 1 465 ? 90.00065 70.24773 73.23817 1.000 32.29856 445 ASP A C 1
ATOM 2806 O O . ASP A 1 465 ? 89.21435 69.77088 72.41440 1.000 34.69520 445 ASP A O 1
ATOM 2811 N N . VAL A 1 466 ? 90.26001 69.65715 74.40482 1.000 32.51349 446 VAL A N 1
ATOM 2812 C CA . VAL A 1 466 ? 89.51160 68.47308 74.81239 1.000 30.35338 446 VAL A CA 1
ATOM 2813 C C . VAL A 1 466 ? 88.06490 68.83762 75.12771 1.000 32.93123 446 VAL A C 1
ATOM 2814 O O . VAL A 1 466 ? 87.13120 68.12065 74.74706 1.000 34.06713 446 VAL A O 1
ATOM 2818 N N . ASP A 1 467 ? 87.85433 69.96396 75.80493 1.000 34.26107 447 ASP A N 1
ATOM 2819 C CA . ASP A 1 467 ? 86.54203 70.35710 76.29896 1.000 32.17348 447 ASP A CA 1
ATOM 2820 C C . ASP A 1 467 ? 85.78324 71.27351 75.34567 1.000 32.76909 447 ASP A C 1
ATOM 2821 O O . ASP A 1 467 ? 84.72132 71.78142 75.71914 1.000 32.53478 447 ASP A O 1
ATOM 2826 N N . VAL A 1 468 ? 86.29959 71.50769 74.13638 1.000 30.10297 448 VAL A N 1
ATOM 2827 C CA . VAL A 1 468 ? 85.60747 72.38398 73.19800 1.000 29.83914 448 VAL A CA 1
ATOM 2828 C C . VAL A 1 468 ? 84.24911 71.78814 72.85364 1.000 32.87632 448 VAL A C 1
ATOM 2829 O O . VAL A 1 468 ? 84.12449 70.58868 72.57462 1.000 31.98460 448 VAL A O 1
ATOM 2833 N N . GLY A 1 469 ? 83.21316 72.62413 72.90620 1.000 30.13910 449 GLY A N 1
ATOM 2834 C CA . GLY A 1 469 ? 81.85870 72.19047 72.65087 1.000 32.31919 449 GLY A CA 1
ATOM 2835 C C . GLY A 1 469 ? 81.08492 71.73966 73.87094 1.000 32.99230 449 GLY A C 1
ATOM 2836 O O . GLY A 1 469 ? 79.87397 71.50742 73.76337 1.000 36.18314 449 GLY A O 1
ATOM 2837 N N . LYS A 1 470 ? 81.73659 71.60601 75.02309 1.000 30.84607 450 LYS A N 1
ATOM 2838 C CA . LYS A 1 470 ? 81.03732 71.19497 76.23200 1.000 32.53881 450 LYS A CA 1
ATOM 2839 C C . LYS A 1 470 ? 80.16185 72.32883 76.75159 1.000 33.76838 450 LYS A C 1
ATOM 2840 O O . LYS A 1 470 ? 80.55206 73.49937 76.72723 1.000 31.06886 450 LYS A O 1
ATOM 2846 N N . LYS A 1 471 ? 78.96811 71.97402 77.22712 1.000 35.94891 451 LYS A N 1
ATOM 2847 C CA . LYS A 1 471 ? 77.98522 72.94036 77.71896 1.000 36.20164 451 LYS A CA 1
ATOM 2848 C C . LYS A 1 471 ? 77.47813 72.46866 79.07896 1.000 38.21763 451 LYS A C 1
ATOM 2849 O O . LYS A 1 471 ? 76.51511 71.70210 79.16224 1.000 40.88631 451 LYS A O 1
ATOM 2855 N N . LYS A 1 472 ? 78.13072 72.92362 80.14212 1.000 34.65840 452 LYS A N 1
ATOM 2856 C CA . LYS A 1 472 ? 77.67569 72.67396 81.50044 1.000 34.98710 452 LYS A CA 1
ATOM 2857 C C . LYS A 1 472 ? 76.86137 73.86313 82.00211 1.000 37.90799 452 LYS A C 1
ATOM 2858 O O . LYS A 1 472 ? 76.79786 74.91906 81.36849 1.000 36.27726 452 LYS A O 1
ATOM 2864 N N . ALA A 1 473 ? 76.22489 73.67196 83.16057 1.000 38.19643 453 ALA A N 1
ATOM 2865 C CA . ALA A 1 473 ? 75.28010 74.66596 83.66221 1.000 38.22804 453 ALA A CA 1
ATOM 2866 C C . ALA A 1 473 ? 75.95946 75.99945 83.95111 1.000 38.11759 453 ALA A C 1
ATOM 2867 O O . ALA A 1 473 ? 75.42821 77.06133 83.60557 1.000 40.69004 453 ALA A O 1
ATOM 2869 N N . ASP A 1 474 ? 77.13201 75.96983 84.58042 1.000 37.51327 454 ASP A N 1
ATOM 2870 C CA . ASP A 1 474 ? 77.81250 77.18832 84.99464 1.000 38.04626 454 ASP A CA 1
ATOM 2871 C C . ASP A 1 474 ? 79.06891 77.48639 84.18791 1.000 36.16058 454 ASP A C 1
ATOM 2872 O O . ASP A 1 474 ? 79.74710 78.47898 84.47264 1.000 37.39510 454 ASP A O 1
ATOM 2874 N N . ILE A 1 475 ? 79.39625 76.66626 83.19328 1.000 35.21148 455 ILE A N 1
ATOM 2875 C CA . ILE A 1 475 ? 80.56867 76.89994 82.35670 1.000 32.94816 455 ILE A CA 1
ATOM 2876 C C . ILE A 1 475 ? 80.34397 76.20161 81.02311 1.000 32.93598 455 ILE A C 1
ATOM 2877 O O . ILE A 1 475 ? 79.81486 75.08892 80.97025 1.000 35.45341 455 ILE A O 1
ATOM 2882 N N . SER A 1 476 ? 80.73582 76.87190 79.94208 1.000 32.11489 456 SER A N 1
ATOM 2883 C CA . SER A 1 476 ? 80.52863 76.35475 78.59853 1.000 31.30785 456 SER A CA 1
ATOM 2884 C C . SER A 1 476 ? 81.74068 76.67491 77.73658 1.000 31.25340 456 SER A C 1
ATOM 2885 O O . SER A 1 476 ? 82.53980 77.55929 78.05194 1.000 31.47386 456 SER A O 1
ATOM 2888 N N . TYR A 1 477 ? 81.86621 75.93722 76.63692 1.000 32.39345 457 TYR A N 1
ATOM 2889 C CA . TYR A 1 477 ? 82.98397 76.06040 75.70729 1.000 30.43745 457 TYR A CA 1
ATOM 2890 C C . TYR A 1 477 ? 82.47359 76.13440 74.27533 1.000 30.90370 457 TYR A C 1
ATOM 2891 O O . TYR A 1 477 ? 82.98881 75.48027 73.36684 1.000 35.16566 457 TYR A O 1
ATOM 2900 N N . MET A 1 478 ? 81.43886 76.94349 74.05735 1.000 31.18299 458 MET A N 1
ATOM 2901 C CA . MET A 1 478 ? 80.82711 77.05451 72.73957 1.000 31.56929 458 MET A CA 1
ATOM 2902 C C . MET A 1 478 ? 81.40746 78.18606 71.90489 1.000 33.33075 458 MET A C 1
ATOM 2903 O O . MET A 1 478 ? 81.38993 78.10588 70.67141 1.000 37.00038 458 MET A O 1
ATOM 2908 N N . ARG A 1 479 ? 81.92135 79.23537 72.54120 1.000 31.04820 459 ARG A N 1
ATOM 2909 C CA . ARG A 1 479 ? 82.36504 80.42074 71.82223 1.000 32.59330 459 ARG A CA 1
ATOM 2910 C C . ARG A 1 479 ? 83.78607 80.30844 71.28591 1.000 31.70410 459 ARG A C 1
ATOM 2911 O O . ARG A 1 479 ? 84.18711 81.14369 70.46907 1.000 34.60327 459 ARG A O 1
ATOM 2919 N N . PHE A 1 480 ? 84.55565 79.30662 71.71635 1.000 29.85709 460 PHE A N 1
ATOM 2920 C CA . PHE A 1 480 ? 85.90313 79.14307 71.18024 1.000 28.43594 460 PHE A CA 1
ATOM 2921 C C . PHE A 1 480 ? 85.87205 78.58319 69.76384 1.000 30.60028 460 PHE A C 1
ATOM 2922 O O . PHE A 1 480 ? 86.63629 79.02629 68.89982 1.000 31.47030 460 PHE A O 1
ATOM 2930 N N . GLY A 1 481 ? 84.99690 77.60929 69.50628 1.000 34.79181 461 GLY A N 1
ATOM 2931 C CA . GLY A 1 481 ? 84.92376 77.02113 68.18026 1.000 32.61678 461 GLY A CA 1
ATOM 2932 C C . GLY A 1 481 ? 84.46418 77.99373 67.11402 1.000 35.23305 461 GLY A C 1
ATOM 2933 O O . GLY A 1 481 ? 84.91564 77.92071 65.96756 1.000 37.57942 461 GLY A O 1
ATOM 2934 N N . GLU A 1 482 ? 83.56787 78.91156 67.46909 1.000 37.32384 462 GLU A N 1
ATOM 2935 C CA . GLU A 1 482 ? 83.00812 79.87721 66.53474 1.000 36.44800 462 GLU A CA 1
ATOM 2936 C C . GLU A 1 482 ? 83.66046 81.24992 66.64290 1.000 36.85920 462 GLU A C 1
ATOM 2937 O O . GLU A 1 482 ? 83.14854 82.21390 66.06586 1.000 36.57506 462 GLU A O 1
ATOM 2943 N N . LEU A 1 483 ? 84.77313 81.35992 67.36450 1.000 35.18972 463 LEU A N 1
ATOM 2944 C CA . LEU A 1 483 ? 85.39368 82.65624 67.60434 1.000 31.91829 463 LEU A CA 1
ATOM 2945 C C . LEU A 1 483 ? 85.93815 83.24793 66.30916 1.000 32.40908 463 LEU A C 1
ATOM 2946 O O . LEU A 1 483 ? 86.65505 82.57903 65.55895 1.000 34.00253 463 LEU A O 1
ATOM 2951 N N . GLU A 1 484 ? 85.59952 84.50864 66.05353 1.000 29.25005 464 GLU A N 1
ATOM 2952 C CA . GLU A 1 484 ? 86.03745 85.22570 64.86640 1.000 31.52078 464 GLU A CA 1
ATOM 2953 C C . GLU A 1 484 ? 86.98576 86.35423 65.24997 1.000 32.39370 464 GLU A C 1
ATOM 2954 O O . GLU A 1 484 ? 86.84759 86.97375 66.30831 1.000 35.29867 464 GLU A O 1
ATOM 2960 N N . GLY A 1 485 ? 87.95599 86.61286 64.37528 1.000 29.42377 465 GLY A N 1
ATOM 2961 C CA . GLY A 1 485 ? 88.89837 87.69217 64.56346 1.000 27.49871 465 GLY A CA 1
ATOM 2962 C C . GLY A 1 485 ? 90.12024 87.34310 65.38241 1.000 27.42187 465 GLY A C 1
ATOM 2963 O O . GLY A 1 485 ? 91.04010 88.16564 65.47308 1.000 27.45004 465 GLY A O 1
ATOM 2964 N N . VAL A 1 486 ? 90.16069 86.15755 65.98275 1.000 25.25294 466 VAL A N 1
ATOM 2965 C CA . VAL A 1 486 ? 91.31068 85.68701 66.74313 1.000 24.94030 466 VAL A CA 1
ATOM 2966 C C . VAL A 1 486 ? 91.74857 84.35411 66.15629 1.000 22.43450 466 VAL A C 1
ATOM 2967 O O . VAL A 1 486 ? 90.93974 83.42598 66.04149 1.000 30.11487 466 VAL A O 1
ATOM 2971 N N . SER A 1 487 ? 93.02049 84.26386 65.77938 1.000 18.64854 467 SER A N 1
ATOM 2972 C CA . SER A 1 487 ? 93.56681 83.00480 65.29424 1.000 21.33674 467 SER A CA 1
ATOM 2973 C C . SER A 1 487 ? 93.62573 81.99934 66.43572 1.000 22.55358 467 SER A C 1
ATOM 2974 O O . SER A 1 487 ? 93.97666 82.34983 67.56494 1.000 23.24350 467 SER A O 1
ATOM 2977 N N . LYS A 1 488 ? 93.25477 80.75573 66.15028 1.000 23.40462 468 LYS A N 1
ATOM 2978 C CA . LYS A 1 488 ? 93.25331 79.69009 67.14189 1.000 18.85366 468 LYS A CA 1
ATOM 2979 C C . LYS A 1 488 ? 94.17101 78.57075 66.67770 1.000 23.65613 468 LYS A C 1
ATOM 2980 O O . LYS A 1 488 ? 94.10635 78.15078 65.51930 1.000 26.98970 468 LYS A O 1
ATOM 2986 N N . PHE A 1 489 ? 95.03164 78.10496 67.57722 1.000 24.03948 469 PHE A N 1
ATOM 2987 C CA . PHE A 1 489 ? 95.92888 76.99077 67.31822 1.000 19.54637 469 PHE A CA 1
ATOM 2988 C C . PHE A 1 489 ? 95.75155 75.96549 68.42635 1.000 19.89090 469 PHE A C 1
ATOM 2989 O O . PHE A 1 489 ? 95.83569 76.30367 69.61378 1.000 21.24072 469 PHE A O 1
ATOM 2997 N N . THR A 1 490 ? 95.49546 74.72266 68.03637 1.000 20.71751 470 THR A N 1
ATOM 2998 C CA . THR A 1 490 ? 95.26859 73.63834 68.97319 1.000 21.84191 470 THR A CA 1
ATOM 2999 C C . THR A 1 490 ? 96.31867 72.55772 68.76977 1.000 20.65459 470 THR A C 1
ATOM 3000 O O . THR A 1 490 ? 96.94616 72.47006 67.70750 1.000 21.85700 470 THR A O 1
ATOM 3004 N N . TRP A 1 491 ? 96.52167 71.76129 69.81750 1.000 24.72068 471 TRP A N 1
ATOM 3005 C CA . TRP A 1 491 ? 97.37176 70.58491 69.71940 1.000 21.56787 471 TRP A CA 1
ATOM 3006 C C . TRP A 1 491 ? 96.74849 69.59627 68.74550 1.000 25.68951 471 TRP A C 1
ATOM 3007 O O . TRP A 1 491 ? 95.58414 69.21344 68.89094 1.000 29.69668 471 TRP A O 1
ATOM 3018 N N . GLN A 1 492 ? 97.53033 69.17363 67.75856 1.000 26.21888 472 GLN A N 1
ATOM 3019 C CA . GLN A 1 492 ? 96.96113 68.51033 66.59676 1.000 26.96093 472 GLN A CA 1
ATOM 3020 C C . GLN A 1 492 ? 98.08957 67.96991 65.73530 1.000 31.09183 472 GLN A C 1
ATOM 3021 O O . GLN A 1 492 ? 99.21010 68.48700 65.76585 1.000 30.50893 472 GLN A O 1
ATOM 3027 N N . LEU A 1 493 ? 97.78320 66.92501 64.97187 1.000 35.53487 473 LEU A N 1
ATOM 3028 C CA . LEU A 1 493 ? 98.67108 66.52452 63.89244 1.000 34.65361 473 LEU A CA 1
ATOM 3029 C C . LEU A 1 493 ? 98.73394 67.63253 62.84979 1.000 34.94053 473 LEU A C 1
ATOM 3030 O O . LEU A 1 493 ? 97.75808 68.35068 62.61780 1.000 36.20443 473 LEU A O 1
ATOM 3035 N N . ASN A 1 494 ? 99.89514 67.77920 62.22960 1.000 36.03928 474 ASN A N 1
ATOM 3036 C CA . ASN A 1 494 ? 100.06328 68.80163 61.20917 1.000 34.36461 474 ASN A CA 1
ATOM 3037 C C . ASN A 1 494 ? 99.13430 68.50204 60.03740 1.000 39.35484 474 ASN A C 1
ATOM 3038 O O . ASN A 1 494 ? 99.23617 67.42028 59.43848 1.000 41.57197 474 ASN A O 1
ATOM 3043 N N . PRO A 1 495 ? 98.21595 69.40667 59.68752 1.000 43.60121 475 PRO A N 1
ATOM 3044 C CA . PRO A 1 495 ? 97.30733 69.13025 58.56265 1.000 41.15678 475 PRO A CA 1
ATOM 3045 C C . PRO A 1 495 ? 98.01640 68.98177 57.23000 1.000 42.14545 475 PRO A C 1
ATOM 3046 O O . PRO A 1 495 ? 97.45760 68.36490 56.31468 1.000 43.72273 475 PRO A O 1
ATOM 3050 N N . SER A 1 496 ? 99.22239 69.52138 57.08919 1.000 42.82743 476 SER A N 1
ATOM 3051 C CA . SER A 1 496 ? 99.98026 69.39118 55.85181 1.000 44.01025 476 SER A CA 1
ATOM 3052 C C . SER A 1 496 ? 100.66727 68.03205 55.77810 1.000 45.83418 476 SER A C 1
ATOM 3053 O O . SER A 1 496 ? 101.41642 67.65515 56.67926 1.000 45.54304 476 SER A O 1
ATOM 3055 N N . ILE B 1 50 ? 139.09494 113.35090 96.35430 1.000 27.75959 30 ILE B N 1
ATOM 3056 C CA . ILE B 1 50 ? 138.62531 114.42865 95.49394 1.000 29.74016 30 ILE B CA 1
ATOM 3057 C C . ILE B 1 50 ? 137.32055 115.00633 96.03670 1.000 27.10160 30 ILE B C 1
ATOM 3058 O O . ILE B 1 50 ? 136.49848 114.27882 96.59432 1.000 26.29962 30 ILE B O 1
ATOM 3063 N N . PRO B 1 51 ? 137.13893 116.31747 95.89621 1.000 26.22304 31 PRO B N 1
ATOM 3064 C CA . PRO B 1 51 ? 135.88218 116.93182 96.33233 1.000 24.97872 31 PRO B CA 1
ATOM 3065 C C . PRO B 1 51 ? 134.71557 116.47098 95.47540 1.000 24.49545 31 PRO B C 1
ATOM 3066 O O . PRO B 1 51 ? 134.86223 116.17311 94.28789 1.000 26.14891 31 PRO B O 1
ATOM 3070 N N . ARG B 1 52 ? 133.54178 116.41809 96.09561 1.000 20.76168 32 ARG B N 1
ATOM 3071 C CA . ARG B 1 52 ? 132.32963 115.94494 95.44410 1.000 14.26317 32 ARG B CA 1
ATOM 3072 C C . ARG B 1 52 ? 131.32050 117.07850 95.35850 1.000 19.90423 32 ARG B C 1
ATOM 3073 O O . ARG B 1 52 ? 131.05521 117.75694 96.35595 1.000 25.11865 32 ARG B O 1
ATOM 3081 N N . LEU B 1 53 ? 130.76763 117.28133 94.16747 1.000 16.88456 33 LEU B N 1
ATOM 3082 C CA . LEU B 1 53 ? 129.69801 118.25108 93.99327 1.000 12.87685 33 LEU B CA 1
ATOM 3083 C C . LEU B 1 53 ? 128.43850 117.77081 94.70405 1.000 11.98349 33 LEU B C 1
ATOM 3084 O O . LEU B 1 53 ? 128.10388 116.58407 94.67506 1.000 19.93869 33 LEU B O 1
ATOM 3089 N N . SER B 1 54 ? 127.74966 118.69706 95.36222 1.000 9.62080 34 SER B N 1
ATOM 3090 C CA . SER B 1 54 ? 126.53106 118.35374 96.07651 1.000 7.79875 34 SER B CA 1
ATOM 3091 C C . SER B 1 54 ? 125.39911 118.05537 95.09585 1.000 9.89037 34 SER B C 1
ATOM 3092 O O . SER B 1 54 ? 125.39571 118.51332 93.95045 1.000 14.08531 34 SER B O 1
ATOM 3095 N N . LYS B 1 55 ? 124.43058 117.26092 95.56048 1.000 9.17513 35 LYS B N 1
ATOM 3096 C CA . LYS B 1 55 ? 123.26005 116.96957 94.73795 1.000 14.69047 35 LYS B CA 1
ATOM 3097 C C . LYS B 1 55 ? 122.49169 118.24058 94.40714 1.000 7.91225 35 LYS B C 1
ATOM 3098 O O . LYS B 1 55 ? 122.11714 118.46840 93.25051 1.000 8.77222 35 LYS B O 1
ATOM 3104 N N . VAL B 1 56 ? 122.25785 119.08666 95.41141 1.000 6.79391 36 VAL B N 1
ATOM 3105 C CA . VAL B 1 56 ? 121.47850 120.29696 95.18921 1.000 9.22167 36 VAL B CA 1
ATOM 3106 C C . VAL B 1 56 ? 122.24363 121.28522 94.31666 1.000 4.66045 36 VAL B C 1
ATOM 3107 O O . VAL B 1 56 ? 121.65036 121.95672 93.46401 1.000 11.54414 36 VAL B O 1
ATOM 3111 N N . ASN B 1 57 ? 123.56416 121.37721 94.48580 1.000 1.57103 37 ASN B N 1
ATOM 3112 C CA . ASN B 1 57 ? 124.35501 122.23018 93.60929 1.000 7.56712 37 ASN B CA 1
ATOM 3113 C C . ASN B 1 57 ? 124.43206 121.66399 92.19961 1.000 6.37495 37 ASN B C 1
ATOM 3114 O O . ASN B 1 57 ? 124.43530 122.43044 91.23213 1.000 9.51939 37 ASN B O 1
ATOM 3119 N N . LEU B 1 58 ? 124.47594 120.33636 92.06396 1.000 9.59847 38 LEU B N 1
ATOM 3120 C CA . LEU B 1 58 ? 124.37751 119.72259 90.74383 1.000 5.54385 38 LEU B CA 1
ATOM 3121 C C . LEU B 1 58 ? 123.07188 120.10487 90.06086 1.000 2.26040 38 LEU B C 1
ATOM 3122 O O . LEU B 1 58 ? 123.06023 120.46978 88.88190 1.000 0.09614 38 LEU B O 1
ATOM 3127 N N . PHE B 1 59 ? 121.95766 120.02753 90.79154 1.000 6.18261 39 PHE B N 1
ATOM 3128 C CA . PHE B 1 59 ? 120.66312 120.35961 90.20234 1.000 1.82067 39 PHE B CA 1
ATOM 3129 C C . PHE B 1 59 ? 120.56762 121.84252 89.85682 1.000 3.54741 39 PHE B C 1
ATOM 3130 O O . PHE B 1 59 ? 120.00674 122.20624 88.81692 1.000 10.67228 39 PHE B O 1
ATOM 3138 N N . THR B 1 60 ? 121.10887 122.71305 90.71191 1.000 1.46951 40 THR B N 1
ATOM 3139 C CA . THR B 1 60 ? 121.11854 124.14290 90.41170 1.000 2.69913 40 THR B CA 1
ATOM 3140 C C . THR B 1 60 ? 121.93918 124.43743 89.15984 1.000 6.56617 40 THR B C 1
ATOM 3141 O O . THR B 1 60 ? 121.50398 125.18652 88.27327 1.000 9.48139 40 THR B O 1
ATOM 3145 N N . LEU B 1 61 ? 123.13347 123.84571 89.07050 1.000 0.11870 41 LEU B N 1
ATOM 3146 C CA . LEU B 1 61 ? 123.97639 124.03334 87.89692 1.000 1.18580 41 LEU B CA 1
ATOM 3147 C C . LEU B 1 61 ? 123.30109 123.48805 86.64878 1.000 5.79543 41 LEU B C 1
ATOM 3148 O O . LEU B 1 61 ? 123.39519 124.08505 85.57247 1.000 5.10462 41 LEU B O 1
ATOM 3153 N N . LEU B 1 62 ? 122.61191 122.35311 86.77429 1.000 13.11129 42 LEU B N 1
ATOM 3154 C CA . LEU B 1 62 ? 121.94689 121.76188 85.62175 1.000 5.64679 42 LEU B CA 1
ATOM 3155 C C . LEU B 1 62 ? 120.76460 122.60552 85.16845 1.000 3.54822 42 LEU B C 1
ATOM 3156 O O . LEU B 1 62 ? 120.49995 122.70088 83.97073 1.000 8.31003 42 LEU B O 1
ATOM 3161 N N . SER B 1 63 ? 120.03935 123.22417 86.10296 1.000 10.36942 43 SER B N 1
ATOM 3162 C CA . SER B 1 63 ? 118.96317 124.13077 85.70725 1.000 1.56967 43 SER B CA 1
ATOM 3163 C C . SER B 1 63 ? 119.51451 125.36826 85.00698 1.000 6.01407 43 SER B C 1
ATOM 3164 O O . SER B 1 63 ? 118.97701 125.80487 83.97698 1.000 5.37781 43 SER B O 1
ATOM 3167 N N . LEU B 1 64 ? 120.60230 125.93259 85.53853 1.000 5.70844 44 LEU B N 1
ATOM 3168 C CA . LEU B 1 64 ? 121.22905 127.07472 84.88101 1.000 0.00000 44 LEU B CA 1
ATOM 3169 C C . LEU B 1 64 ? 121.71754 126.70437 83.48475 1.000 5.40490 44 LEU B C 1
ATOM 3170 O O . LEU B 1 64 ? 121.56868 127.48538 82.53831 1.000 15.67433 44 LEU B O 1
ATOM 3175 N N . TRP B 1 65 ? 122.30266 125.51385 83.33853 1.000 5.66799 45 TRP B N 1
ATOM 3176 C CA . TRP B 1 65 ? 122.78015 125.06141 82.03693 1.000 6.81800 45 TRP B CA 1
ATOM 3177 C C . TRP B 1 65 ? 121.62832 124.74341 81.08929 1.000 10.18045 45 TRP B C 1
ATOM 3178 O O . TRP B 1 65 ? 121.74354 124.96753 79.87951 1.000 11.11454 45 TRP B O 1
ATOM 3189 N N . MET B 1 66 ? 120.52143 124.21391 81.61646 1.000 0.87858 46 MET B N 1
ATOM 3190 C CA . MET B 1 66 ? 119.33901 123.96123 80.80416 1.000 6.48663 46 MET B CA 1
ATOM 3191 C C . MET B 1 66 ? 118.75864 125.25559 80.26464 1.000 8.82804 46 MET B C 1
ATOM 3192 O O . MET B 1 66 ? 118.21570 125.27678 79.15491 1.000 9.65164 46 MET B O 1
ATOM 3197 N N . GLU B 1 67 ? 118.85993 126.34273 81.03347 1.000 12.43404 47 GLU B N 1
ATOM 3198 C CA . GLU B 1 67 ? 118.47368 127.64348 80.49636 1.000 7.95784 47 GLU B CA 1
ATOM 3199 C C . GLU B 1 67 ? 119.30494 128.02728 79.27495 1.000 9.40440 47 GLU B C 1
ATOM 3200 O O . GLU B 1 67 ? 118.85499 128.84115 78.46169 1.000 13.25079 47 GLU B O 1
ATOM 3206 N N . LEU B 1 68 ? 120.49103 127.44465 79.11596 1.000 10.76379 48 LEU B N 1
ATOM 3207 C CA . LEU B 1 68 ? 121.36869 127.72386 77.98808 1.000 9.86782 48 LEU B CA 1
ATOM 3208 C C . LEU B 1 68 ? 121.21316 126.72628 76.84671 1.000 9.61559 48 LEU B C 1
ATOM 3209 O O . LEU B 1 68 ? 122.02881 126.73978 75.91979 1.000 11.86991 48 LEU B O 1
ATOM 3214 N N . PHE B 1 69 ? 120.20545 125.86144 76.89714 1.000 10.60334 49 PHE B N 1
ATOM 3215 C CA . PHE B 1 69 ? 120.00626 124.88652 75.83349 1.000 11.60975 49 PHE B CA 1
ATOM 3216 C C . PHE B 1 69 ? 119.78435 125.60599 74.50585 1.000 15.95717 49 PHE B C 1
ATOM 3217 O O . PHE B 1 69 ? 118.96311 126.53102 74.43708 1.000 16.52595 49 PHE B O 1
ATOM 3225 N N . PRO B 1 70 ? 120.49349 125.22669 73.44281 1.000 20.20344 50 PRO B N 1
ATOM 3226 C CA . PRO B 1 70 ? 120.37017 125.95615 72.17205 1.000 16.34828 50 PRO B CA 1
ATOM 3227 C C . PRO B 1 70 ? 118.99411 125.75978 71.55213 1.000 19.58679 50 PRO B C 1
ATOM 3228 O O . PRO B 1 70 ? 118.52333 124.63193 71.39011 1.000 24.02884 50 PRO B O 1
ATOM 3232 N N . ALA B 1 71 ? 118.35404 126.87157 71.20450 1.000 23.16412 51 ALA B N 1
ATOM 3233 C CA . ALA B 1 71 ? 117.02307 126.84207 70.60999 1.000 21.75444 51 ALA B CA 1
ATOM 3234 C C . ALA B 1 71 ? 117.09394 126.58204 69.10896 1.000 20.73069 51 ALA B C 1
ATOM 3235 O O . ALA B 1 71 ? 117.92412 125.80325 68.64150 1.000 24.70979 51 ALA B O 1
ATOM 3237 N N . VAL B 1 105 ? 109.64603 138.57232 80.14855 1.000 22.64899 85 VAL B N 1
ATOM 3238 C CA . VAL B 1 105 ? 109.71344 137.14430 80.43067 1.000 21.95574 85 VAL B CA 1
ATOM 3239 C C . VAL B 1 105 ? 111.04005 136.57709 79.94351 1.000 21.29774 85 VAL B C 1
ATOM 3240 O O . VAL B 1 105 ? 111.32555 136.57889 78.74696 1.000 21.38181 85 VAL B O 1
ATOM 3244 N N . LYS B 1 106 ? 111.84740 136.09160 80.87951 1.000 20.55726 86 LYS B N 1
ATOM 3245 C CA . LYS B 1 106 ? 113.17225 135.57327 80.58028 1.000 17.84122 86 LYS B CA 1
ATOM 3246 C C . LYS B 1 106 ? 113.14923 134.05219 80.48778 1.000 15.36208 86 LYS B C 1
ATOM 3247 O O . LYS B 1 106 ? 112.29811 133.38601 81.08227 1.000 21.55992 86 LYS B O 1
ATOM 3253 N N . ARG B 1 107 ? 114.09699 133.51263 79.72409 1.000 16.77546 87 ARG B N 1
ATOM 3254 C CA . ARG B 1 107 ? 114.20899 132.06998 79.55757 1.000 14.83737 87 ARG B CA 1
ATOM 3255 C C . ARG B 1 107 ? 114.57408 131.40763 80.88051 1.000 14.37879 87 ARG B C 1
ATOM 3256 O O . ARG B 1 107 ? 115.34299 131.95316 81.67551 1.000 16.73274 87 ARG B O 1
ATOM 3264 N N . THR B 1 108 ? 114.01916 130.22107 81.11516 1.000 10.35510 88 THR B N 1
ATOM 3265 C CA . THR B 1 108 ? 114.19919 129.51695 82.37740 1.000 11.26798 88 THR B CA 1
ATOM 3266 C C . THR B 1 108 ? 114.52838 128.05530 82.11704 1.000 6.60061 88 THR B C 1
ATOM 3267 O O . THR B 1 108 ? 113.84003 127.38865 81.33823 1.000 10.37056 88 THR B O 1
ATOM 3271 N N . GLY B 1 109 ? 115.57699 127.56372 82.77041 1.000 4.76946 89 GLY B N 1
ATOM 3272 C CA . GLY B 1 109 ? 115.85551 126.14405 82.79485 1.000 3.40148 89 GLY B CA 1
ATOM 3273 C C . GLY B 1 109 ? 115.24458 125.48758 84.02013 1.000 1.29665 89 GLY B C 1
ATOM 3274 O O . GLY B 1 109 ? 115.04796 126.12034 85.05214 1.000 2.19977 89 GLY B O 1
ATOM 3275 N N . LEU B 1 110 ? 114.93997 124.19915 83.89469 1.000 2.88629 90 LEU B N 1
ATOM 3276 C CA . LEU B 1 110 ? 114.24193 123.47569 84.94471 1.000 2.45305 90 LEU B CA 1
ATOM 3277 C C . LEU B 1 110 ? 114.74870 122.04549 85.02594 1.000 1.45226 90 LEU B C 1
ATOM 3278 O O . LEU B 1 110 ? 114.88293 121.36160 84.00645 1.000 6.04020 90 LEU B O 1
ATOM 3283 N N . VAL B 1 111 ? 115.02216 121.60431 86.24964 1.000 1.12032 91 VAL B N 1
ATOM 3284 C CA . VAL B 1 111 ? 115.41394 120.22962 86.53560 1.000 2.94288 91 VAL B CA 1
ATOM 3285 C C . VAL B 1 111 ? 114.36121 119.62744 87.45382 1.000 0.00000 91 VAL B C 1
ATOM 3286 O O . VAL B 1 111 ? 114.14341 120.12198 88.56538 1.000 0.00000 91 VAL B O 1
ATOM 3290 N N . VAL B 1 112 ? 113.71179 118.56672 86.99007 1.000 6.85355 92 VAL B N 1
ATOM 3291 C CA . VAL B 1 112 ? 112.72619 117.82968 87.76907 1.000 5.46125 92 VAL B CA 1
ATOM 3292 C C . VAL B 1 112 ? 113.40610 116.58513 88.31623 1.000 0.00000 92 VAL B C 1
ATOM 3293 O O . VAL B 1 112 ? 113.90623 115.75648 87.54422 1.000 1.25929 92 VAL B O 1
ATOM 3297 N N . VAL B 1 113 ? 113.40232 116.44794 89.64159 1.000 0.44645 93 VAL B N 1
ATOM 3298 C CA . VAL B 1 113 ? 114.09179 115.37971 90.35259 1.000 6.43484 93 VAL B CA 1
ATOM 3299 C C . VAL B 1 113 ? 113.07079 114.63045 91.19610 1.000 1.35605 93 VAL B C 1
ATOM 3300 O O . VAL B 1 113 ? 112.27544 115.25081 91.90848 1.000 5.25588 93 VAL B O 1
ATOM 3304 N N . LYS B 1 114 ? 113.08820 113.30281 91.11330 1.000 12.79886 94 LYS B N 1
ATOM 3305 C CA . LYS B 1 114 ? 112.21725 112.46338 91.92461 1.000 10.40388 94 LYS B CA 1
ATOM 3306 C C . LYS B 1 114 ? 113.05600 111.39193 92.60263 1.000 8.89901 94 LYS B C 1
ATOM 3307 O O . LYS B 1 114 ? 113.79984 110.66857 91.93284 1.000 17.37209 94 LYS B O 1
ATOM 3313 N N . ASN B 1 115 ? 112.92395 111.28915 93.92692 1.000 12.10573 95 ASN B N 1
ATOM 3314 C CA . ASN B 1 115 ? 113.71544 110.35862 94.73535 1.000 14.32376 95 ASN B CA 1
ATOM 3315 C C . ASN B 1 115 ? 115.21056 110.55137 94.49165 1.000 14.38011 95 ASN B C 1
ATOM 3316 O O . ASN B 1 115 ? 115.96567 109.59045 94.32819 1.000 16.93209 95 ASN B O 1
ATOM 3321 N N . MET B 1 116 ? 115.63340 111.81586 94.45237 1.000 14.82921 96 MET B N 1
ATOM 3322 C CA . MET B 1 116 ? 117.02472 112.21590 94.24104 1.000 14.14053 96 MET B CA 1
ATOM 3323 C C . MET B 1 116 ? 117.56330 111.77566 92.88276 1.000 10.10088 96 MET B C 1
ATOM 3324 O O . MET B 1 116 ? 118.77923 111.75283 92.67247 1.000 16.55450 96 MET B O 1
ATOM 3329 N N . LYS B 1 117 ? 116.68027 111.42952 91.95098 1.000 10.26142 97 LYS B N 1
ATOM 3330 C CA . LYS B 1 117 ? 117.05470 111.09575 90.58533 1.000 9.77263 97 LYS B CA 1
ATOM 3331 C C . LYS B 1 117 ? 116.42036 112.09838 89.63440 1.000 11.96343 97 LYS B C 1
ATOM 3332 O O . LYS B 1 117 ? 115.26056 112.48226 89.80869 1.000 9.25093 97 LYS B O 1
ATOM 3338 N N . ILE B 1 118 ? 117.17766 112.51339 88.62605 1.000 7.45402 98 ILE B N 1
ATOM 3339 C CA . ILE B 1 118 ? 116.67041 113.45963 87.64046 1.000 3.94530 98 ILE B CA 1
ATOM 3340 C C . ILE B 1 118 ? 115.67916 112.74646 86.73368 1.000 4.41757 98 ILE B C 1
ATOM 3341 O O . ILE B 1 118 ? 116.00506 111.73068 86.10915 1.000 10.11978 98 ILE B O 1
ATOM 3346 N N . VAL B 1 119 ? 114.46241 113.27940 86.65922 1.000 11.83043 99 VAL B N 1
ATOM 3347 C CA . VAL B 1 119 ? 113.42354 112.74363 85.79266 1.000 5.49639 99 VAL B CA 1
ATOM 3348 C C . VAL B 1 119 ? 112.99906 113.72993 84.71968 1.000 2.90099 99 VAL B C 1
ATOM 3349 O O . VAL B 1 119 ? 112.16421 113.38770 83.87796 1.000 14.59368 99 VAL B O 1
ATOM 3353 N N . GLY B 1 120 ? 113.54098 114.94457 84.72339 1.000 0.00000 100 GLY B N 1
ATOM 3354 C CA . GLY B 1 120 ? 113.22556 115.87591 83.65817 1.000 2.08680 100 GLY B CA 1
ATOM 3355 C C . GLY B 1 120 ? 114.20961 117.01412 83.48803 1.000 0.73150 100 GLY B C 1
ATOM 3356 O O . GLY B 1 120 ? 114.65403 117.60713 84.47097 1.000 7.10910 100 GLY B O 1
ATOM 3357 N N . LEU B 1 121 ? 114.55629 117.32911 82.24337 1.000 2.05827 101 LEU B N 1
ATOM 3358 C CA . LEU B 1 121 ? 115.35003 118.50649 81.91294 1.000 2.93061 101 LEU B CA 1
ATOM 3359 C C . LEU B 1 121 ? 114.56426 119.32685 80.90385 1.000 8.81339 101 LEU B C 1
ATOM 3360 O O . LEU B 1 121 ? 114.27628 118.84685 79.80269 1.000 18.59102 101 LEU B O 1
ATOM 3365 N N . HIS B 1 122 ? 114.21817 120.55717 81.27227 1.000 2.48583 102 HIS B N 1
ATOM 3366 C CA . HIS B 1 122 ? 113.32551 121.36611 80.45953 1.000 2.45075 102 HIS B CA 1
ATOM 3367 C C . HIS B 1 122 ? 113.85995 122.78310 80.33503 1.000 4.91308 102 HIS B C 1
ATOM 3368 O O . HIS B 1 122 ? 114.59533 123.26785 81.19611 1.000 9.30650 102 HIS B O 1
ATOM 3375 N N . CYS B 1 123 ? 113.48361 123.43936 79.24483 1.000 13.10532 103 CYS B N 1
ATOM 3376 C CA . CYS B 1 123 ? 113.79074 124.84199 79.03050 1.000 10.01548 103 CYS B CA 1
ATOM 3377 C C . CYS B 1 123 ? 112.55039 125.54654 78.50821 1.000 8.07144 103 CYS B C 1
ATOM 3378 O O . CYS B 1 123 ? 111.72519 124.94806 77.81477 1.000 14.30205 103 CYS B O 1
ATOM 3381 N N . SER B 1 124 ? 112.42116 126.82294 78.85695 1.000 10.57016 104 SER B N 1
ATOM 3382 C CA . SER B 1 124 ? 111.31336 127.61960 78.35172 1.000 8.29311 104 SER B CA 1
ATOM 3383 C C . SER B 1 124 ? 111.42395 127.77556 76.84172 1.000 11.60887 104 SER B C 1
ATOM 3384 O O . SER B 1 124 ? 112.49722 128.07523 76.31218 1.000 16.69426 104 SER B O 1
ATOM 3387 N N . SER B 1 125 ? 110.31265 127.55997 76.14898 1.000 11.84999 105 SER B N 1
ATOM 3388 C CA . SER B 1 125 ? 110.24193 127.80448 74.71855 1.000 11.08874 105 SER B CA 1
ATOM 3389 C C . SER B 1 125 ? 109.71078 129.21796 74.48675 1.000 14.54029 105 SER B C 1
ATOM 3390 O O . SER B 1 125 ? 109.52905 129.99755 75.42517 1.000 16.06955 105 SER B O 1
ATOM 3393 N N . GLU B 1 126 ? 109.45893 129.56866 73.22543 1.000 20.97806 106 GLU B N 1
ATOM 3394 C CA . GLU B 1 126 ? 108.90273 130.88485 72.93632 1.000 23.56458 106 GLU B CA 1
ATOM 3395 C C . GLU B 1 126 ? 107.45282 130.99099 73.38834 1.000 20.49216 106 GLU B C 1
ATOM 3396 O O . GLU B 1 126 ? 106.97565 132.09242 73.68295 1.000 22.66702 106 GLU B O 1
ATOM 3402 N N . ASP B 1 127 ? 106.74271 129.86571 73.45493 1.000 20.11807 107 ASP B N 1
ATOM 3403 C CA . ASP B 1 127 ? 105.33411 129.86710 73.82652 1.000 19.93799 107 ASP B CA 1
ATOM 3404 C C . ASP B 1 127 ? 105.11382 129.60563 75.31140 1.000 18.60295 107 ASP B C 1
ATOM 3405 O O . ASP B 1 127 ? 104.28824 130.27671 75.93928 1.000 25.51897 107 ASP B O 1
ATOM 3410 N N . LEU B 1 128 ? 105.83413 128.64912 75.88943 1.000 13.94887 108 LEU B N 1
ATOM 3411 C CA . LEU B 1 128 ? 105.54492 128.15490 77.22701 1.000 12.59552 108 LEU B CA 1
ATOM 3412 C C . LEU B 1 128 ? 106.75956 128.28525 78.13342 1.000 11.71661 108 LEU B C 1
ATOM 3413 O O . LEU B 1 128 ? 107.89579 128.05540 77.70868 1.000 15.87935 108 LEU B O 1
ATOM 3418 N N . HIS B 1 129 ? 106.50521 128.65783 79.38402 1.000 10.80999 109 HIS B N 1
ATOM 3419 C CA . HIS B 1 129 ? 107.54053 128.68422 80.40285 1.000 9.25680 109 HIS B CA 1
ATOM 3420 C C . HIS B 1 129 ? 107.93942 127.26479 80.79773 1.000 9.59976 109 HIS B C 1
ATOM 3421 O O . HIS B 1 129 ? 107.24549 126.28883 80.50178 1.000 8.64154 109 HIS B O 1
ATOM 3428 N N . ALA B 1 130 ? 109.08138 127.16269 81.48292 1.000 10.69036 110 ALA B N 1
ATOM 3429 C CA . ALA B 1 130 ? 109.59092 125.85770 81.89375 1.000 6.75014 110 ALA B CA 1
ATOM 3430 C C . ALA B 1 130 ? 108.61292 125.13607 82.81493 1.000 8.76227 110 ALA B C 1
ATOM 3431 O O . ALA B 1 130 ? 108.45526 123.91399 82.72377 1.000 11.16150 110 ALA B O 1
ATOM 3433 N N . GLY B 1 131 ? 107.95359 125.87028 83.71371 1.000 6.78899 111 GLY B N 1
ATOM 3434 C CA . GLY B 1 131 ? 106.99577 125.23912 84.60901 1.000 4.76424 111 GLY B CA 1
ATOM 3435 C C . GLY B 1 131 ? 105.78258 124.68757 83.88361 1.000 5.93904 111 GLY B C 1
ATOM 3436 O O . GLY B 1 131 ? 105.31354 123.58629 84.18658 1.000 9.66819 111 GLY B O 1
ATOM 3437 N N . GLN B 1 132 ? 105.25847 125.44257 82.91516 1.000 10.16149 112 GLN B N 1
ATOM 3438 C CA . GLN B 1 132 ? 104.14224 124.95219 82.11334 1.000 5.90597 112 GLN B CA 1
ATOM 3439 C C . GLN B 1 132 ? 104.54564 123.72829 81.30109 1.000 8.56255 112 GLN B C 1
ATOM 3440 O O . GLN B 1 132 ? 103.76232 122.78194 81.15435 1.000 13.34617 112 GLN B O 1
ATOM 3446 N N . ILE B 1 133 ? 105.76541 123.73346 80.76073 1.000 8.77937 113 ILE B N 1
ATOM 3447 C CA . ILE B 1 133 ? 106.25269 122.58581 80.00451 1.000 8.83623 113 ILE B CA 1
ATOM 3448 C C . ILE B 1 133 ? 106.38607 121.36853 80.90938 1.000 7.78848 113 ILE B C 1
ATOM 3449 O O . ILE B 1 133 ? 106.04271 120.24796 80.51713 1.000 9.13076 113 ILE B O 1
ATOM 3454 N N . ALA B 1 134 ? 106.89085 121.56515 82.12968 1.000 10.65347 114 ALA B N 1
ATOM 3455 C CA . ALA B 1 134 ? 106.98794 120.45953 83.07589 1.000 9.60240 114 ALA B CA 1
ATOM 3456 C C . ALA B 1 134 ? 105.61126 119.91417 83.42104 1.000 6.31220 114 ALA B C 1
ATOM 3457 O O . ALA B 1 134 ? 105.42552 118.69571 83.52467 1.000 7.63166 114 ALA B O 1
ATOM 3459 N N . LEU B 1 135 ? 104.63303 120.80329 83.60635 1.000 9.60066 115 LEU B N 1
ATOM 3460 C CA . LEU B 1 135 ? 103.26833 120.34638 83.83787 1.000 7.88123 115 LEU B CA 1
ATOM 3461 C C . LEU B 1 135 ? 102.76875 119.50274 82.67344 1.000 9.11290 115 LEU B C 1
ATOM 3462 O O . LEU B 1 135 ? 102.28002 118.38818 82.87563 1.000 15.93207 115 LEU B O 1
ATOM 3467 N N . ILE B 1 136 ? 102.92967 119.99600 81.44454 1.000 7.94802 116 ILE B N 1
ATOM 3468 C CA . ILE B 1 136 ? 102.45367 119.25499 80.27855 1.000 8.94956 116 ILE B CA 1
ATOM 3469 C C . ILE B 1 136 ? 103.13748 117.89538 80.19079 1.000 7.18916 116 ILE B C 1
ATOM 3470 O O . ILE B 1 136 ? 102.49833 116.87870 79.89386 1.000 14.46430 116 ILE B O 1
ATOM 3475 N N . LYS B 1 137 ? 104.44130 117.85206 80.46441 1.000 9.24603 117 LYS B N 1
ATOM 3476 C CA . LYS B 1 137 ? 105.20934 116.62745 80.27542 1.000 1.59288 117 LYS B CA 1
ATOM 3477 C C . LYS B 1 137 ? 104.95089 115.59912 81.37195 1.000 6.13136 117 LYS B C 1
ATOM 3478 O O . LYS B 1 137 ? 105.00480 114.39309 81.10935 1.000 13.35860 117 LYS B O 1
ATOM 3484 N N . HIS B 1 138 ? 104.67361 116.03735 82.60094 1.000 8.83441 118 HIS B N 1
ATOM 3485 C CA . HIS B 1 138 ? 104.60863 115.10752 83.72125 1.000 7.94148 118 HIS B CA 1
ATOM 3486 C C . HIS B 1 138 ? 103.21834 114.89889 84.30393 1.000 9.38321 118 HIS B C 1
ATOM 3487 O O . HIS B 1 138 ? 102.94594 113.80998 84.81033 1.000 13.65160 118 HIS B O 1
ATOM 3494 N N . GLY B 1 139 ? 102.33200 115.88918 84.25465 1.000 8.78100 119 GLY B N 1
ATOM 3495 C CA . GLY B 1 139 ? 101.02191 115.71818 84.85858 1.000 11.40219 119 GLY B CA 1
ATOM 3496 C C . GLY B 1 139 ? 101.12467 115.66074 86.36800 1.000 13.29554 119 GLY B C 1
ATOM 3497 O O . GLY B 1 139 ? 101.81083 116.47130 86.99926 1.000 15.09879 119 GLY B O 1
ATOM 3498 N N . SER B 1 140 ? 100.43720 114.68852 86.96066 1.000 15.90753 120 SER B N 1
ATOM 3499 C CA . SER B 1 140 ? 100.47864 114.49115 88.40228 1.000 10.22465 120 SER B CA 1
ATOM 3500 C C . SER B 1 140 ? 101.69464 113.69251 88.84939 1.000 13.03540 120 SER B C 1
ATOM 3501 O O . SER B 1 140 ? 101.85907 113.46771 90.05253 1.000 13.35180 120 SER B O 1
ATOM 3504 N N . ARG B 1 141 ? 102.54700 113.26233 87.91613 1.000 10.42725 121 ARG B N 1
ATOM 3505 C CA . ARG B 1 141 ? 103.81428 112.64264 88.28003 1.000 7.37917 121 ARG B CA 1
ATOM 3506 C C . ARG B 1 141 ? 104.77234 113.62806 88.93298 1.000 8.45974 121 ARG B C 1
ATOM 3507 O O . ARG B 1 141 ? 105.79020 113.20265 89.48781 1.000 11.97687 121 ARG B O 1
ATOM 3515 N N . LEU B 1 142 ? 104.47031 114.92651 88.87907 1.000 9.62068 122 LEU B N 1
ATOM 3516 C CA . LEU B 1 142 ? 105.21732 115.92816 89.62629 1.000 9.12373 122 LEU B CA 1
ATOM 3517 C C . LEU B 1 142 ? 104.97597 115.83660 91.12586 1.000 5.66455 122 LEU B C 1
ATOM 3518 O O . LEU B 1 142 ? 105.61552 116.57341 91.88182 1.000 12.48328 122 LEU B O 1
ATOM 3523 N N . LYS B 1 143 ? 104.05989 114.97608 91.56565 1.000 9.87296 123 LYS B N 1
ATOM 3524 C CA . LYS B 1 143 ? 103.79123 114.81312 92.98782 1.000 12.31641 123 LYS B CA 1
ATOM 3525 C C . LYS B 1 143 ? 105.05495 114.39919 93.73108 1.000 8.44219 123 LYS B C 1
ATOM 3526 O O . LYS B 1 143 ? 105.76377 113.47960 93.31196 1.000 14.05853 123 LYS B O 1
ATOM 3532 N N . ASN B 1 144 ? 105.33214 115.09187 94.83802 1.000 7.60664 124 ASN B N 1
ATOM 3533 C CA . ASN B 1 144 ? 106.49905 114.82996 95.68326 1.000 7.47134 124 ASN B CA 1
ATOM 3534 C C . ASN B 1 144 ? 107.80831 114.96378 94.91085 1.000 8.09330 124 ASN B C 1
ATOM 3535 O O . ASN B 1 144 ? 108.80184 114.31009 95.23555 1.000 14.71377 124 ASN B O 1
ATOM 3540 N N . CYS B 1 145 ? 107.82514 115.80857 93.88707 1.000 10.83707 125 CYS B N 1
ATOM 3541 C CA . CYS B 1 145 ? 109.02445 116.05013 93.10223 1.000 5.93471 125 CYS B CA 1
ATOM 3542 C C . CYS B 1 145 ? 109.69740 117.34130 93.54700 1.000 5.45240 125 CYS B C 1
ATOM 3543 O O . CYS B 1 145 ? 109.05456 118.25291 94.07275 1.000 11.53879 125 CYS B O 1
ATOM 3546 N N . ASP B 1 146 ? 111.00503 117.40580 93.33055 1.000 3.87746 126 ASP B N 1
ATOM 3547 C CA . ASP B 1 146 ? 111.78364 118.60988 93.57011 1.000 5.57942 126 ASP B CA 1
ATOM 3548 C C . ASP B 1 146 ? 112.06890 119.28359 92.23612 1.000 2.82486 126 ASP B C 1
ATOM 3549 O O . ASP B 1 146 ? 112.62863 118.66520 91.32623 1.000 3.84380 126 ASP B O 1
ATOM 3554 N N . LEU B 1 147 ? 111.68371 120.54601 92.12281 1.000 0.00000 127 LEU B N 1
ATOM 3555 C CA . LEU B 1 147 ? 111.89138 121.32059 90.91037 1.000 3.48717 127 LEU B CA 1
ATOM 3556 C C . LEU B 1 147 ? 112.97964 122.34622 91.17524 1.000 1.58063 127 LEU B C 1
ATOM 3557 O O . LEU B 1 147 ? 112.97047 123.00421 92.21759 1.000 7.13994 127 LEU B O 1
ATOM 3562 N N . TYR B 1 148 ? 113.93183 122.44665 90.25448 1.000 0.00000 128 TYR B N 1
ATOM 3563 C CA . TYR B 1 148 ? 115.04048 123.38791 90.35370 1.000 2.84808 128 TYR B CA 1
ATOM 3564 C C . TYR B 1 148 ? 114.95442 124.32852 89.16240 1.000 0.00000 128 TYR B C 1
ATOM 3565 O O . TYR B 1 148 ? 115.14895 123.90739 88.01826 1.000 5.75061 128 TYR B O 1
ATOM 3574 N N . PHE B 1 149 ? 114.64895 125.58980 89.43708 1.000 0.00000 129 PHE B N 1
ATOM 3575 C CA . PHE B 1 149 ? 114.41246 126.59893 88.41931 1.000 4.31865 129 PHE B CA 1
ATOM 3576 C C . PHE B 1 149 ? 115.62155 127.51617 88.31016 1.000 4.68357 129 PHE B C 1
ATOM 3577 O O . PHE B 1 149 ? 116.21929 127.89437 89.32112 1.000 5.98968 129 PHE B O 1
ATOM 3585 N N . SER B 1 150 ? 115.98103 127.87123 87.07689 1.000 2.54355 130 SER B N 1
ATOM 3586 C CA . SER B 1 150 ? 117.03524 128.85660 86.87889 1.000 7.17225 130 SER B CA 1
ATOM 3587 C C . SER B 1 150 ? 116.57048 130.26542 87.22749 1.000 5.17958 130 SER B C 1
ATOM 3588 O O . SER B 1 150 ? 117.40643 131.13761 87.48035 1.000 9.44665 130 SER B O 1
ATOM 3591 N N . ARG B 1 151 ? 115.26101 130.50683 87.22622 1.000 7.63975 131 ARG B N 1
ATOM 3592 C CA . ARG B 1 151 ? 114.67447 131.76196 87.67121 1.000 4.52083 131 ARG B CA 1
ATOM 3593 C C . ARG B 1 151 ? 113.41720 131.44205 88.46297 1.000 8.42726 131 ARG B C 1
ATOM 3594 O O . ARG B 1 151 ? 112.78445 130.40752 88.24502 1.000 12.35189 131 ARG B O 1
ATOM 3602 N N . LYS B 1 152 ? 113.05367 132.33268 89.37569 1.000 9.41660 132 LYS B N 1
ATOM 3603 C CA . LYS B 1 152 ? 111.86213 132.10676 90.18113 1.000 4.60462 132 LYS B CA 1
ATOM 3604 C C . LYS B 1 152 ? 110.63083 132.07284 89.28258 1.000 4.13987 132 LYS B C 1
ATOM 3605 O O . LYS B 1 152 ? 110.39355 133.03184 88.53266 1.000 8.41692 132 LYS B O 1
ATOM 3611 N N . PRO B 1 153 ? 109.83551 131.00702 89.31863 1.000 10.07857 133 PRO B N 1
ATOM 3612 C CA . PRO B 1 153 ? 108.69681 130.90423 88.40120 1.000 10.05069 133 PRO B CA 1
ATOM 3613 C C . PRO B 1 153 ? 107.63077 131.94826 88.69030 1.000 13.02260 133 PRO B C 1
ATOM 3614 O O . PRO B 1 153 ? 107.49505 132.44716 89.80994 1.000 8.61084 133 PRO B O 1
ATOM 3618 N N . CYS B 1 154 ? 106.87168 132.27772 87.64940 1.000 13.25039 134 CYS B N 1
ATOM 3619 C CA . CYS B 1 154 ? 105.76634 133.21216 87.77407 1.000 8.61650 134 CYS B CA 1
ATOM 3620 C C . CYS B 1 154 ? 104.61345 132.57567 88.55029 1.000 6.07495 134 CYS B C 1
ATOM 3621 O O . CYS B 1 154 ? 104.60127 131.37481 88.83326 1.000 12.66339 134 CYS B O 1
ATOM 3624 N N . SER B 1 155 ? 103.63159 133.40970 88.90104 1.000 11.18102 135 SER B N 1
ATOM 3625 C CA . SER B 1 155 ? 102.48596 132.92510 89.66425 1.000 10.44311 135 SER B CA 1
ATOM 3626 C C . SER B 1 155 ? 101.69043 131.89342 88.87493 1.000 8.69076 135 SER B C 1
ATOM 3627 O O . SER B 1 155 ? 101.19899 130.91224 89.44411 1.000 8.59177 135 SER B O 1
ATOM 3630 N N . ALA B 1 156 ? 101.55154 132.09835 87.56229 1.000 14.01489 136 ALA B N 1
ATOM 3631 C CA . ALA B 1 156 ? 100.82560 131.13831 86.73721 1.000 8.08560 136 ALA B CA 1
ATOM 3632 C C . ALA B 1 156 ? 101.52305 129.78469 86.72561 1.000 11.58942 136 ALA B C 1
ATOM 3633 O O . ALA B 1 156 ? 100.86712 128.73886 86.78857 1.000 15.84520 136 ALA B O 1
ATOM 3635 N N . CYS B 1 157 ? 102.85425 129.78311 86.64465 1.000 9.40147 137 CYS B N 1
ATOM 3636 C CA . CYS B 1 157 ? 103.59240 128.52817 86.72301 1.000 9.80381 137 CYS B CA 1
ATOM 3637 C C . CYS B 1 157 ? 103.54806 127.94780 88.12959 1.000 11.22385 137 CYS B C 1
ATOM 3638 O O . CYS B 1 157 ? 103.39666 126.73239 88.30063 1.000 11.10481 137 CYS B O 1
ATOM 3641 N N . LEU B 1 158 ? 103.67861 128.80239 89.14706 1.000 9.52575 138 LEU B N 1
ATOM 3642 C CA . LEU B 1 158 ? 103.75668 128.31488 90.51908 1.000 9.31619 138 LEU B CA 1
ATOM 3643 C C . LEU B 1 158 ? 102.45242 127.66603 90.96195 1.000 7.78816 138 LEU B C 1
ATOM 3644 O O . LEU B 1 158 ? 102.47257 126.63715 91.64382 1.000 12.77740 138 LEU B O 1
ATOM 3649 N N . LYS B 1 159 ? 101.30931 128.25476 90.60195 1.000 10.01746 139 LYS B N 1
ATOM 3650 C CA . LYS B 1 159 ? 100.03577 127.68169 91.02662 1.000 3.89310 139 LYS B CA 1
ATOM 3651 C C . LYS B 1 159 ? 99.81351 126.30892 90.40343 1.000 5.43402 139 LYS B C 1
ATOM 3652 O O . LYS B 1 159 ? 99.31991 125.39348 91.07002 1.000 10.53901 139 LYS B O 1
ATOM 3658 N N . MET B 1 160 ? 100.18648 126.14062 89.13311 1.000 9.54270 140 MET B N 1
ATOM 3659 C CA . MET B 1 160 ? 100.02435 124.84579 88.48174 1.000 5.11492 140 MET B CA 1
ATOM 3660 C C . MET B 1 160 ? 101.01303 123.82493 89.02847 1.000 5.74736 140 MET B C 1
ATOM 3661 O O . MET B 1 160 ? 100.68051 122.64218 89.16607 1.000 12.99976 140 MET B O 1
ATOM 3666 N N . ILE B 1 161 ? 102.23521 124.26114 89.33583 1.000 9.13634 141 ILE B N 1
ATOM 3667 C CA . ILE B 1 161 ? 103.22940 123.35720 89.90237 1.000 7.87391 141 ILE B CA 1
ATOM 3668 C C . ILE B 1 161 ? 102.80440 122.89366 91.29263 1.000 8.06350 141 ILE B C 1
ATOM 3669 O O . ILE B 1 161 ? 102.92327 121.71029 91.63087 1.000 5.63321 141 ILE B O 1
ATOM 3674 N N . VAL B 1 162 ? 102.29279 123.81251 92.11418 1.000 12.13178 142 VAL B N 1
ATOM 3675 C CA . VAL B 1 162 ? 101.82501 123.45673 93.45028 1.000 8.98957 142 VAL B CA 1
ATOM 3676 C C . VAL B 1 162 ? 100.59193 122.56619 93.36698 1.000 11.75656 142 VAL B C 1
ATOM 3677 O O . VAL B 1 162 ? 100.45418 121.59941 94.12633 1.000 17.12069 142 VAL B O 1
ATOM 3681 N N . ASN B 1 163 ? 99.67913 122.87554 92.44292 1.000 8.24248 143 ASN B N 1
ATOM 3682 C CA . ASN B 1 163 ? 98.48778 122.05498 92.25941 1.000 3.44743 143 ASN B CA 1
ATOM 3683 C C . ASN B 1 163 ? 98.85579 120.62240 91.89206 1.000 8.55878 143 ASN B C 1
ATOM 3684 O O . ASN B 1 163 ? 98.15227 119.67703 92.26614 1.000 10.37757 143 ASN B O 1
ATOM 3689 N N . ALA B 1 164 ? 99.96060 120.44149 91.16522 1.000 5.34473 144 ALA B N 1
ATOM 3690 C CA . ALA B 1 164 ? 100.42616 119.10801 90.80709 1.000 3.86830 144 ALA B CA 1
ATOM 3691 C C . ALA B 1 164 ? 101.01104 118.34659 91.98971 1.000 10.30210 144 ALA B C 1
ATOM 3692 O O . ALA B 1 164 ? 101.25577 117.14270 91.86429 1.000 16.65423 144 ALA B O 1
ATOM 3694 N N . GLY B 1 165 ? 101.24307 119.00802 93.12095 1.000 6.28049 145 GLY B N 1
ATOM 3695 C CA . GLY B 1 165 ? 101.66782 118.31886 94.32072 1.000 6.73243 145 GLY B CA 1
ATOM 3696 C C . GLY B 1 165 ? 103.15903 118.16655 94.50421 1.000 8.18923 145 GLY B C 1
ATOM 3697 O O . GLY B 1 165 ? 103.59324 117.22392 95.17548 1.000 11.94732 145 GLY B O 1
ATOM 3698 N N . VAL B 1 166 ? 103.96353 119.06472 93.93422 1.000 10.98106 146 VAL B N 1
ATOM 3699 C CA . VAL B 1 166 ? 105.41001 118.96232 94.07561 1.000 11.44528 146 VAL B CA 1
ATOM 3700 C C . VAL B 1 166 ? 105.80879 119.20057 95.52709 1.000 9.84143 146 VAL B C 1
ATOM 3701 O O . VAL B 1 166 ? 105.08750 119.84111 96.30349 1.000 17.85718 146 VAL B O 1
ATOM 3705 N N . ASN B 1 167 ? 106.97296 118.67232 95.90032 1.000 8.79440 147 ASN B N 1
ATOM 3706 C CA . ASN B 1 167 ? 107.44933 118.81178 97.27046 1.000 9.55940 147 ASN B CA 1
ATOM 3707 C C . ASN B 1 167 ? 108.14121 120.15174 97.49410 1.000 11.27183 147 ASN B C 1
ATOM 3708 O O . ASN B 1 167 ? 107.83580 120.86171 98.45785 1.000 13.98097 147 ASN B O 1
ATOM 3713 N N . ARG B 1 168 ? 109.07270 120.51536 96.61591 1.000 13.73171 148 ARG B N 1
ATOM 3714 C CA . ARG B 1 168 ? 110.00599 121.59532 96.90144 1.000 9.05621 148 ARG B CA 1
ATOM 3715 C C . ARG B 1 168 ? 110.44913 122.27394 95.61458 1.000 10.11823 148 ARG B C 1
ATOM 3716 O O . ARG B 1 168 ? 110.96957 121.61394 94.71152 1.000 12.57720 148 ARG B O 1
ATOM 3724 N N . ILE B 1 169 ? 110.25137 123.58812 95.54127 1.000 9.36394 149 ILE B N 1
ATOM 3725 C CA . ILE B 1 169 ? 110.70273 124.40555 94.42134 1.000 5.48506 149 ILE B CA 1
ATOM 3726 C C . ILE B 1 169 ? 111.90424 125.21421 94.88905 1.000 6.32501 149 ILE B C 1
ATOM 3727 O O . ILE B 1 169 ? 111.75875 126.14250 95.69186 1.000 16.40211 149 ILE B O 1
ATOM 3732 N N . SER B 1 170 ? 113.08106 124.88518 94.37271 1.000 3.03040 150 SER B N 1
ATOM 3733 C CA . SER B 1 170 ? 114.28540 125.66953 94.58773 1.000 6.81132 150 SER B CA 1
ATOM 3734 C C . SER B 1 170 ? 114.52030 126.54217 93.36644 1.000 4.81658 150 SER B C 1
ATOM 3735 O O . SER B 1 170 ? 114.27334 126.11469 92.23657 1.000 6.52549 150 SER B O 1
ATOM 3738 N N . TYR B 1 171 ? 114.97467 127.77071 93.59055 1.000 8.97094 151 TYR B N 1
ATOM 3739 C CA . TYR B 1 171 ? 115.20453 128.66937 92.46859 1.000 4.20764 151 TYR B CA 1
ATOM 3740 C C . TYR B 1 171 ? 116.50539 129.43746 92.64714 1.000 4.76186 151 TYR B C 1
ATOM 3741 O O . TYR B 1 171 ? 116.97045 129.66683 93.76600 1.000 8.46061 151 TYR B O 1
ATOM 3750 N N . TRP B 1 172 ? 117.08338 129.82135 91.51576 1.000 6.11930 152 TRP B N 1
ATOM 3751 C CA . TRP B 1 172 ? 118.27784 130.65394 91.48770 1.000 4.46866 152 TRP B CA 1
ATOM 3752 C C . TRP B 1 172 ? 117.88057 132.10031 91.76222 1.000 6.82598 152 TRP B C 1
ATOM 3753 O O . TRP B 1 172 ? 117.05212 132.65143 91.02942 1.000 5.20703 152 TRP B O 1
ATOM 3764 N N . PRO B 1 173 ? 118.43431 132.74811 92.79341 1.000 8.87441 153 PRO B N 1
ATOM 3765 C CA . PRO B 1 173 ? 117.89648 134.04713 93.22269 1.000 10.48165 153 PRO B CA 1
ATOM 3766 C C . PRO B 1 173 ? 118.39896 135.23086 92.40921 1.000 7.54008 153 PRO B C 1
ATOM 3767 O O . PRO B 1 173 ? 118.77640 136.26432 92.96912 1.000 16.37453 153 PRO B O 1
ATOM 3771 N N . ALA B 1 174 ? 118.40570 135.08806 91.09204 1.000 9.61343 154 ALA B N 1
ATOM 3772 C CA . ALA B 1 174 ? 118.64208 136.17500 90.15901 1.000 9.31493 154 ALA B CA 1
ATOM 3773 C C . ALA B 1 174 ? 117.29583 136.77930 89.75337 1.000 14.61108 154 ALA B C 1
ATOM 3774 O O . ALA B 1 174 ? 116.27701 136.55676 90.41739 1.000 19.35483 154 ALA B O 1
ATOM 3776 N N . ASP B 1 175 ? 117.29155 137.57177 88.68797 1.000 15.53590 155 ASP B N 1
ATOM 3777 C CA . ASP B 1 175 ? 116.05233 138.10493 88.14666 1.000 14.58500 155 ASP B CA 1
ATOM 3778 C C . ASP B 1 175 ? 115.08051 136.96116 87.85341 1.000 12.54793 155 ASP B C 1
ATOM 3779 O O . ASP B 1 175 ? 115.44698 136.00903 87.15085 1.000 18.29153 155 ASP B O 1
ATOM 3784 N N . PRO B 1 176 ? 113.84663 137.01340 88.36677 1.000 15.69856 156 PRO B N 1
ATOM 3785 C CA . PRO B 1 176 ? 112.91823 135.89032 88.17511 1.000 10.77887 156 PRO B CA 1
ATOM 3786 C C . PRO B 1 176 ? 112.38560 135.77782 86.75578 1.000 11.16005 156 PRO B C 1
ATOM 3787 O O . PRO B 1 176 ? 112.81465 136.50846 85.85763 1.000 14.99731 156 PRO B O 1
ATOM 3791 N N . GLU B 1 177 ? 111.44883 134.84736 86.55453 1.000 11.95310 157 GLU B N 1
ATOM 3792 C CA . GLU B 1 177 ? 110.88545 134.60696 85.22897 1.000 12.08961 157 GLU B CA 1
ATOM 3793 C C . GLU B 1 177 ? 110.25964 135.87145 84.65342 1.000 15.38922 157 GLU B C 1
ATOM 3794 O O . GLU B 1 177 ? 110.53687 136.25271 83.51108 1.000 15.90335 157 GLU B O 1
ATOM 3800 N N . ILE B 1 178 ? 109.40790 136.53291 85.43153 1.000 17.33360 158 ILE B N 1
ATOM 3801 C CA . ILE B 1 178 ? 108.89070 137.84534 85.05969 1.000 14.84798 158 ILE B CA 1
ATOM 3802 C C . ILE B 1 178 ? 109.93671 138.87150 85.47878 1.000 16.38048 158 ILE B C 1
ATOM 3803 O O . ILE B 1 178 ? 110.13076 139.12161 86.67056 1.000 19.15169 158 ILE B O 1
ATOM 3808 N N . SER B 1 179 ? 110.61958 139.45597 84.49712 1.000 20.10510 159 SER B N 1
ATOM 3809 C CA . SER B 1 179 ? 111.78769 140.28006 84.77644 1.000 18.22323 159 SER B CA 1
ATOM 3810 C C . SER B 1 179 ? 111.42544 141.48217 85.63839 1.000 19.72007 159 SER B C 1
ATOM 3811 O O . SER B 1 179 ? 110.48681 142.22410 85.33569 1.000 25.38277 159 SER B O 1
ATOM 3814 N N . LEU B 1 180 ? 112.17882 141.66747 86.71814 1.000 21.93945 160 LEU B N 1
ATOM 3815 C CA . LEU B 1 180 ? 112.07121 142.84874 87.55982 1.000 21.76405 160 LEU B CA 1
ATOM 3816 C C . LEU B 1 180 ? 113.01856 143.95728 87.12589 1.000 24.63239 160 LEU B C 1
ATOM 3817 O O . LEU B 1 180 ? 113.00518 145.03691 87.72547 1.000 23.92814 160 LEU B O 1
ATOM 3822 N N . LEU B 1 181 ? 113.83642 143.71403 86.10356 1.000 25.43873 161 LEU B N 1
ATOM 3823 C CA . LEU B 1 181 ? 114.75836 144.70382 85.56771 1.000 27.31848 161 LEU B CA 1
ATOM 3824 C C . LEU B 1 181 ? 114.26727 145.31043 84.26051 1.000 28.13888 161 LEU B C 1
ATOM 3825 O O . LEU B 1 181 ? 115.04649 145.96563 83.56160 1.000 29.18316 161 LEU B O 1
ATOM 3830 N N . THR B 1 182 ? 113.00048 145.10556 83.91482 1.000 27.16454 162 THR B N 1
ATOM 3831 C CA . THR B 1 182 ? 112.44933 145.61358 82.66396 1.000 28.43912 162 THR B CA 1
ATOM 3832 C C . THR B 1 182 ? 112.34568 147.13614 82.67104 1.000 31.05266 162 THR B C 1
ATOM 3833 O O . THR B 1 182 ? 112.53452 147.77842 83.70359 1.000 30.56791 162 THR B O 1
ATOM 3835 N N . SER B 1 187 ? 106.92057 146.57579 85.04710 1.000 30.13180 167 SER B N 1
ATOM 3836 C CA . SER B 1 187 ? 107.42174 146.87018 86.38375 1.000 32.31434 167 SER B CA 1
ATOM 3837 C C . SER B 1 187 ? 106.36898 146.55432 87.43900 1.000 32.55428 167 SER B C 1
ATOM 3838 O O . SER B 1 187 ? 106.57786 145.70054 88.30028 1.000 33.27738 167 SER B O 1
ATOM 3840 N N . GLU B 1 188 ? 105.23576 147.25640 87.36586 1.000 33.52123 168 GLU B N 1
ATOM 3841 C CA . GLU B 1 188 ? 104.14844 147.00702 88.30640 1.000 31.05806 168 GLU B CA 1
ATOM 3842 C C . GLU B 1 188 ? 103.59622 145.59600 88.14913 1.000 29.63722 168 GLU B C 1
ATOM 3843 O O . GLU B 1 188 ? 103.29079 144.92609 89.14305 1.000 29.41291 168 GLU B O 1
ATOM 3845 N N . ASP B 1 189 ? 103.45692 145.12952 86.90551 1.000 26.51781 169 ASP B N 1
ATOM 3846 C CA . ASP B 1 189 ? 102.96019 143.77745 86.67286 1.000 26.12949 169 ASP B CA 1
ATOM 3847 C C . ASP B 1 189 ? 103.91463 142.73346 87.23896 1.000 24.23403 169 ASP B C 1
ATOM 3848 O O . ASP B 1 189 ? 103.47854 141.74373 87.83668 1.000 23.25367 169 ASP B O 1
ATOM 3850 N N . ALA B 1 190 ? 105.22248 142.93860 87.06279 1.000 24.16126 170 ALA B N 1
ATOM 3851 C CA . ALA B 1 190 ? 106.20056 142.00097 87.60605 1.000 22.27645 170 ALA B CA 1
ATOM 3852 C C . ALA B 1 190 ? 106.16635 141.98240 89.12942 1.000 23.78787 170 ALA B C 1
ATOM 3853 O O . ALA B 1 190 ? 106.24119 140.91366 89.74807 1.000 24.72637 170 ALA B O 1
ATOM 3855 N N . LYS B 1 191 ? 106.06080 143.15742 89.75327 1.000 19.63460 171 LYS B N 1
ATOM 3856 C CA . LYS B 1 191 ? 105.98305 143.21432 91.20911 1.000 20.26407 171 LYS B CA 1
ATOM 3857 C C . LYS B 1 191 ? 104.71855 142.53611 91.72188 1.000 23.88597 171 LYS B C 1
ATOM 3858 O O . LYS B 1 191 ? 104.75167 141.82304 92.73218 1.000 26.73565 171 LYS B O 1
ATOM 3864 N N . LEU B 1 192 ? 103.59366 142.74126 91.03519 1.000 20.74976 172 LEU B N 1
ATOM 3865 C CA . LEU B 1 192 ? 102.35467 142.08715 91.43936 1.000 20.29164 172 LEU B CA 1
ATOM 3866 C C . LEU B 1 192 ? 102.45531 140.57614 91.26441 1.000 21.30467 172 LEU B C 1
ATOM 3867 O O . LEU B 1 192 ? 101.93456 139.81300 92.08659 1.000 23.13081 172 LEU B O 1
ATOM 3872 N N . ASP B 1 193 ? 103.12548 140.12771 90.20009 1.000 18.90083 173 ASP B N 1
ATOM 3873 C CA . ASP B 1 193 ? 103.35732 138.70018 90.01536 1.000 17.71815 173 ASP B CA 1
ATOM 3874 C C . ASP B 1 193 ? 104.21008 138.13255 91.14141 1.000 21.53148 173 ASP B C 1
ATOM 3875 O O . ASP B 1 193 ? 103.95140 137.02703 91.62662 1.000 19.60798 173 ASP B O 1
ATOM 3880 N N . ALA B 1 194 ? 105.23617 138.87343 91.56575 1.000 14.61806 174 ALA B N 1
ATOM 3881 C CA . ALA B 1 194 ? 106.06206 138.42382 92.68350 1.000 17.01168 174 ALA B CA 1
ATOM 3882 C C . ALA B 1 194 ? 105.25414 138.34639 93.97501 1.000 17.62443 174 ALA B C 1
ATOM 3883 O O . ALA B 1 194 ? 105.41366 137.40534 94.76407 1.000 18.14037 174 ALA B O 1
ATOM 3885 N N . LYS B 1 195 ? 104.38561 139.33295 94.21124 1.000 19.35212 175 LYS B N 1
ATOM 3886 C CA . LYS B 1 195 ? 103.52325 139.29255 95.38992 1.000 17.42436 175 LYS B CA 1
ATOM 3887 C C . LYS B 1 195 ? 102.58869 138.08858 95.34953 1.000 15.31093 175 LYS B C 1
ATOM 3888 O O . LYS B 1 195 ? 102.37495 137.42164 96.36994 1.000 19.56617 175 LYS B O 1
ATOM 3894 N N . ALA B 1 196 ? 102.01693 137.79913 94.17845 1.000 16.03000 176 ALA B N 1
ATOM 3895 C CA . ALA B 1 196 ? 101.16389 136.62373 94.04141 1.000 14.91214 176 ALA B CA 1
ATOM 3896 C C . ALA B 1 196 ? 101.94789 135.33460 94.25048 1.000 13.18795 176 ALA B C 1
ATOM 3897 O O . ALA B 1 196 ? 101.42377 134.38177 94.83677 1.000 16.06071 176 ALA B O 1
ATOM 3899 N N . VAL B 1 197 ? 103.19715 135.28854 93.78137 1.000 16.08579 177 VAL B N 1
ATOM 3900 C CA . VAL B 1 197 ? 104.05026 134.12633 94.01609 1.000 16.79696 177 VAL B CA 1
ATOM 3901 C C . VAL B 1 197 ? 104.27176 133.92389 95.50768 1.000 12.50215 177 VAL B C 1
ATOM 3902 O O . VAL B 1 197 ? 104.18779 132.79999 96.01827 1.000 13.96875 177 VAL B O 1
ATOM 3906 N N . GLU B 1 198 ? 104.56280 135.00732 96.22922 1.000 13.43260 178 GLU B N 1
ATOM 3907 C CA . GLU B 1 198 ? 104.77050 134.89151 97.66897 1.000 15.08502 178 GLU B CA 1
ATOM 3908 C C . GLU B 1 198 ? 103.49906 134.46153 98.39179 1.000 15.44763 178 GLU B C 1
ATOM 3909 O O . GLU B 1 198 ? 103.56467 133.65817 99.33047 1.000 19.04093 178 GLU B O 1
ATOM 3915 N N . ARG B 1 199 ? 102.34019 134.97737 97.97293 1.000 17.28717 179 ARG B N 1
ATOM 3916 C CA . ARG B 1 199 ? 101.08221 134.54050 98.57295 1.000 12.93120 179 ARG B CA 1
ATOM 3917 C C . ARG B 1 199 ? 100.82601 133.06124 98.30797 1.000 16.34971 179 ARG B C 1
ATOM 3918 O O . ARG B 1 199 ? 100.36113 132.33854 99.19685 1.000 19.88473 179 ARG B O 1
ATOM 3926 N N . LEU B 1 200 ? 101.11713 132.59481 97.09044 1.000 13.02031 180 LEU B N 1
ATOM 3927 C CA . LEU B 1 200 ? 100.98672 131.17270 96.78834 1.000 10.52933 180 LEU B CA 1
ATOM 3928 C C . LEU B 1 200 ? 101.91697 130.33966 97.65812 1.000 14.16520 180 LEU B C 1
ATOM 3929 O O . LEU B 1 200 ? 101.53406 129.26963 98.14435 1.000 19.77020 180 LEU B O 1
ATOM 3934 N N . LYS B 1 201 ? 103.14789 130.81418 97.85672 1.000 15.45576 181 LYS B N 1
ATOM 3935 C CA . LYS B 1 201 ? 104.10189 130.09323 98.69239 1.000 12.94989 181 LYS B CA 1
ATOM 3936 C C . LYS B 1 201 ? 103.62584 130.01587 100.13787 1.000 15.99867 181 LYS B C 1
ATOM 3937 O O . LYS B 1 201 ? 103.77037 128.97680 100.79226 1.000 21.57708 181 LYS B O 1
ATOM 3943 N N . SER B 1 202 ? 103.04854 131.10487 100.65140 1.000 14.09198 182 SER B N 1
ATOM 3944 C CA . SER B 1 202 ? 102.63438 131.13383 102.05083 1.000 11.68750 182 SER B CA 1
ATOM 3945 C C . SER B 1 202 ? 101.48465 130.17313 102.33410 1.000 16.30125 182 SER B C 1
ATOM 3946 O O . SER B 1 202 ? 101.39143 129.63656 103.44344 1.000 16.66583 182 SER B O 1
ATOM 3949 N N . ASN B 1 203 ? 100.60498 129.94209 101.35900 1.000 22.81109 183 ASN B N 1
ATOM 3950 C CA . ASN B 1 203 ? 99.39658 129.15136 101.56187 1.000 17.15731 183 ASN B CA 1
ATOM 3951 C C . ASN B 1 203 ? 99.45323 127.80346 100.84798 1.000 15.27842 183 ASN B C 1
ATOM 3952 O O . ASN B 1 203 ? 98.41836 127.26373 100.45096 1.000 20.35946 183 ASN B O 1
ATOM 3957 N N . SER B 1 204 ? 100.64915 127.24666 100.67836 1.000 14.65585 184 SER B N 1
ATOM 3958 C CA . SER B 1 204 ? 100.81743 125.95635 100.02868 1.000 13.05565 184 SER B CA 1
ATOM 3959 C C . SER B 1 204 ? 101.76886 125.08905 100.83769 1.000 14.02689 184 SER B C 1
ATOM 3960 O O . SER B 1 204 ? 102.65243 125.59164 101.53674 1.000 17.85091 184 SER B O 1
ATOM 3963 N N . ARG B 1 205 ? 101.58118 123.77304 100.73028 1.000 12.99212 185 ARG B N 1
ATOM 3964 C CA . ARG B 1 205 ? 102.47724 122.83596 101.39297 1.000 11.34005 185 ARG B CA 1
ATOM 3965 C C . ARG B 1 205 ? 103.80723 122.69465 100.66782 1.000 18.34032 185 ARG B C 1
ATOM 3966 O O . ARG B 1 205 ? 104.76824 122.18959 101.25702 1.000 20.86334 185 ARG B O 1
ATOM 3974 N N . ALA B 1 206 ? 103.88292 123.12302 99.41093 1.000 18.22123 186 ALA B N 1
ATOM 3975 C CA . ALA B 1 206 ? 105.15186 123.13218 98.69999 1.000 15.46048 186 ALA B CA 1
ATOM 3976 C C . ALA B 1 206 ? 106.07238 124.19597 99.28320 1.000 17.33438 186 ALA B C 1
ATOM 3977 O O . ALA B 1 206 ? 105.63721 125.29722 99.63006 1.000 16.37818 186 ALA B O 1
ATOM 3979 N N . HIS B 1 207 ? 107.35336 123.86199 99.38516 1.000 12.21549 187 HIS B N 1
ATOM 3980 C CA . HIS B 1 207 ? 108.35454 124.73857 99.97997 1.000 8.19420 187 HIS B CA 1
ATOM 3981 C C . HIS B 1 207 ? 109.13167 125.43313 98.86739 1.000 11.00651 187 HIS B C 1
ATOM 3982 O O . HIS B 1 207 ? 109.84933 124.78132 98.10624 1.000 17.20270 187 HIS B O 1
ATOM 3989 N N . VAL B 1 208 ? 108.99807 126.75302 98.78335 1.000 12.12756 188 VAL B N 1
ATOM 3990 C CA . VAL B 1 208 ? 109.70156 127.56099 97.79316 1.000 10.13266 188 VAL B CA 1
ATOM 3991 C C . VAL B 1 208 ? 110.91549 128.17711 98.47366 1.000 13.90469 188 VAL B C 1
ATOM 3992 O O . VAL B 1 208 ? 110.78000 128.89633 99.47025 1.000 24.88227 188 VAL B O 1
ATOM 3996 N N . CYS B 1 209 ? 112.10267 127.89757 97.94239 1.000 10.13730 189 CYS B N 1
ATOM 3997 C CA . CYS B 1 209 ? 113.33242 128.23116 98.64228 1.000 9.52380 189 CYS B CA 1
ATOM 3998 C C . CYS B 1 209 ? 114.47524 128.43489 97.65597 1.000 9.88003 189 CYS B C 1
ATOM 3999 O O . CYS B 1 209 ? 114.36183 128.16052 96.45623 1.000 15.33437 189 CYS B O 1
ATOM 4002 N N . VAL B 1 210 ? 115.57673 128.95265 98.19013 1.000 9.91709 190 VAL B N 1
ATOM 4003 C CA . VAL B 1 210 ? 116.86113 129.01810 97.50688 1.000 13.23174 190 VAL B CA 1
ATOM 4004 C C . VAL B 1 210 ? 117.75726 127.98749 98.17753 1.000 11.07063 190 VAL B C 1
ATOM 4005 O O . VAL B 1 210 ? 118.11554 128.13363 99.35220 1.000 17.75502 190 VAL B O 1
ATOM 4009 N N . LEU B 1 211 ? 118.11790 126.94047 97.44148 1.000 15.42533 191 LEU B N 1
ATOM 4010 C CA . LEU B 1 211 ? 118.79772 125.79114 98.01914 1.000 11.06886 191 LEU B CA 1
ATOM 4011 C C . LEU B 1 211 ? 120.27282 125.70211 97.66121 1.000 10.62213 191 LEU B C 1
ATOM 4012 O O . LEU B 1 211 ? 120.93366 124.74526 98.07779 1.000 22.09587 191 LEU B O 1
ATOM 4017 N N . LEU B 1 212 ? 120.80718 126.65450 96.90165 1.000 9.32049 192 LEU B N 1
ATOM 4018 C CA . LEU B 1 212 ? 122.20708 126.58018 96.50754 1.000 12.69601 192 LEU B CA 1
ATOM 4019 C C . LEU B 1 212 ? 123.10954 126.67167 97.73299 1.000 15.72410 192 LEU B C 1
ATOM 4020 O O . LEU B 1 212 ? 122.89142 127.49685 98.62484 1.000 15.76282 192 LEU B O 1
ATOM 4025 N N . GLN B 1 213 ? 124.11376 125.80826 97.77873 1.000 13.34755 193 GLN B N 1
ATOM 4026 C CA . GLN B 1 213 ? 125.03615 125.70815 98.89410 1.000 10.83179 193 GLN B CA 1
ATOM 4027 C C . GLN B 1 213 ? 126.40873 126.23734 98.50880 1.000 16.03192 193 GLN B C 1
ATOM 4028 O O . GLN B 1 213 ? 126.76830 126.26281 97.32711 1.000 18.39429 193 GLN B O 1
ATOM 4034 N N . PRO B 1 214 ? 127.19976 126.68781 99.48075 1.000 21.69502 194 PRO B N 1
ATOM 4035 C CA . PRO B 1 214 ? 128.60062 127.00683 99.18781 1.000 18.05477 194 PRO B CA 1
ATOM 4036 C C . PRO B 1 214 ? 129.35691 125.76093 98.75338 1.000 13.22960 194 PRO B C 1
ATOM 4037 O O . PRO B 1 214 ? 129.13515 124.66476 99.27111 1.000 16.30023 194 PRO B O 1
ATOM 4041 N N . LEU B 1 215 ? 130.25296 125.93643 97.78929 1.000 15.14243 195 LEU B N 1
ATOM 4042 C CA . LEU B 1 215 ? 131.13840 124.85487 97.39646 1.000 18.30724 195 LEU B CA 1
ATOM 4043 C C . LEU B 1 215 ? 132.27357 124.71988 98.40526 1.000 22.66952 195 LEU B C 1
ATOM 4044 O O . LEU B 1 215 ? 132.58834 125.65056 99.15208 1.000 22.32989 195 LEU B O 1
ATOM 4049 N N . VAL B 1 216 ? 132.89173 123.53685 98.42682 1.000 24.72558 196 VAL B N 1
ATOM 4050 C CA . VAL B 1 216 ? 134.06986 123.36488 99.26716 1.000 26.54711 196 VAL B CA 1
ATOM 4051 C C . VAL B 1 216 ? 135.20956 124.22371 98.72687 1.000 26.90999 196 VAL B C 1
ATOM 4052 O O . VAL B 1 216 ? 135.18506 124.70340 97.58666 1.000 27.56007 196 VAL B O 1
ATOM 4056 N N . CYS B 1 217 ? 136.22295 124.42830 99.57175 1.000 32.79588 197 CYS B N 1
ATOM 4057 C CA . CYS B 1 217 ? 137.29560 125.35893 99.23179 1.000 34.10545 197 CYS B CA 1
ATOM 4058 C C . CYS B 1 217 ? 138.04792 124.93276 97.97749 1.000 32.43930 197 CYS B C 1
ATOM 4059 O O . CYS B 1 217 ? 138.51469 125.78673 97.21512 1.000 30.62850 197 CYS B O 1
ATOM 4061 N N . TYR B 1 218 ? 138.17554 123.62895 97.74496 1.000 29.44548 198 TYR B N 1
ATOM 4062 C CA . TYR B 1 218 ? 138.96633 123.10423 96.64109 1.000 29.14030 198 TYR B CA 1
ATOM 4063 C C . TYR B 1 218 ? 138.12326 122.72774 95.42547 1.000 28.79102 198 TYR B C 1
ATOM 4064 O O . TYR B 1 218 ? 138.68208 122.30745 94.40823 1.000 30.77948 198 TYR B O 1
ATOM 4073 N N . MET B 1 219 ? 136.79839 122.88933 95.49348 1.000 31.55172 199 MET B N 1
ATOM 4074 C CA . MET B 1 219 ? 135.93690 122.37580 94.43057 1.000 26.95164 199 MET B CA 1
ATOM 4075 C C . MET B 1 219 ? 136.22092 123.05100 93.09415 1.000 28.45013 199 MET B C 1
ATOM 4076 O O . MET B 1 219 ? 136.31369 122.37840 92.06236 1.000 26.95154 199 MET B O 1
ATOM 4081 N N . VAL B 1 220 ? 136.36664 124.37701 93.08967 1.000 26.04584 200 VAL B N 1
ATOM 4082 C CA . VAL B 1 220 ? 136.56124 125.09039 91.83051 1.000 25.19946 200 VAL B CA 1
ATOM 4083 C C . VAL B 1 220 ? 137.93333 124.78262 91.24276 1.000 26.72202 200 VAL B C 1
ATOM 4084 O O . VAL B 1 220 ? 138.07218 124.57233 90.03095 1.000 28.36800 200 VAL B O 1
ATOM 4088 N N . GLN B 1 221 ? 138.96730 124.75006 92.08624 1.000 27.07914 201 GLN B N 1
ATOM 4089 C CA . GLN B 1 221 ? 140.30313 124.41920 91.60173 1.000 22.62022 201 GLN B CA 1
ATOM 4090 C C . GLN B 1 221 ? 140.35191 122.99772 91.05505 1.000 26.99340 201 GLN B C 1
ATOM 4091 O O . GLN B 1 221 ? 140.96270 122.74593 90.00956 1.000 25.34133 201 GLN B O 1
ATOM 4097 N N . PHE B 1 222 ? 139.71215 122.05446 91.75091 1.000 28.14553 202 PHE B N 1
ATOM 4098 C CA . PHE B 1 222 ? 139.66378 120.67721 91.27050 1.000 26.11552 202 PHE B CA 1
ATOM 4099 C C . PHE B 1 222 ? 138.90688 120.57658 89.95195 1.000 22.80973 202 PHE B C 1
ATOM 4100 O O . PHE B 1 222 ? 139.31216 119.83350 89.04825 1.000 24.39196 202 PHE B O 1
ATOM 4108 N N . VAL B 1 223 ? 137.80102 121.31408 89.82573 1.000 21.66290 203 VAL B N 1
ATOM 4109 C CA . VAL B 1 223 ? 137.03740 121.30301 88.58235 1.000 24.37075 203 VAL B CA 1
ATOM 4110 C C . VAL B 1 223 ? 137.87786 121.85385 87.43879 1.000 22.20304 203 VAL B C 1
ATOM 4111 O O . VAL B 1 223 ? 137.87898 121.30184 86.33533 1.000 24.25827 203 VAL B O 1
ATOM 4115 N N . GLU B 1 224 ? 138.61773 122.93813 87.68466 1.000 24.99676 204 GLU B N 1
ATOM 4116 C CA . GLU B 1 224 ? 139.49362 123.48275 86.64884 1.000 27.10513 204 GLU B CA 1
ATOM 4117 C C . GLU B 1 224 ? 140.58286 122.48814 86.26027 1.000 29.44944 204 GLU B C 1
ATOM 4118 O O . GLU B 1 224 ? 140.86637 122.29601 85.06861 1.000 27.74439 204 GLU B O 1
ATOM 4124 N N . GLU B 1 225 ? 141.19651 121.83959 87.25379 1.000 29.66277 205 GLU B N 1
ATOM 4125 C CA . GLU B 1 225 ? 142.26593 120.88544 86.97689 1.000 25.95803 205 GLU B CA 1
ATOM 4126 C C . GLU B 1 225 ? 141.76014 119.71599 86.14281 1.000 28.31684 205 GLU B C 1
ATOM 4127 O O . GLU B 1 225 ? 142.42167 119.28465 85.19153 1.000 31.29644 205 GLU B O 1
ATOM 4133 N N . THR B 1 226 ? 140.58515 119.18562 86.48720 1.000 27.88566 206 THR B N 1
ATOM 4134 C CA . THR B 1 226 ? 140.02735 118.07890 85.71884 1.000 22.41001 206 THR B CA 1
ATOM 4135 C C . THR B 1 226 ? 139.48934 118.53036 84.36665 1.000 25.75405 206 THR B C 1
ATOM 4136 O O . THR B 1 226 ? 139.44688 117.72831 83.42728 1.000 30.23498 206 THR B O 1
ATOM 4140 N N . SER B 1 227 ? 139.06572 119.79150 84.24750 1.000 25.30122 207 SER B N 1
ATOM 4141 C CA . SER B 1 227 ? 138.55764 120.28752 82.97439 1.000 23.44438 207 SER B CA 1
ATOM 4142 C C . SER B 1 227 ? 139.67912 120.48249 81.96779 1.000 27.46182 2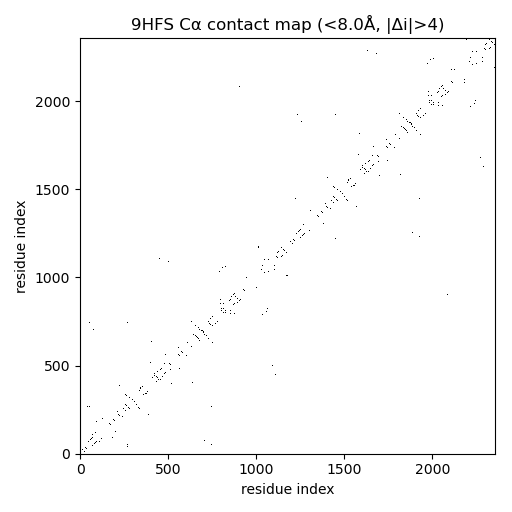07 SER B C 1
ATOM 4143 O O . SER B 1 227 ? 139.50255 120.20585 80.77660 1.000 27.91147 207 SER B O 1
ATOM 4146 N N . TYR B 1 228 ? 140.83539 120.97030 82.41791 1.000 30.02293 208 TYR B N 1
ATOM 4147 C CA . TYR B 1 228 ? 141.95861 121.07744 81.49616 1.000 29.80616 208 TYR B CA 1
ATOM 4148 C C . TYR B 1 228 ? 142.46172 119.70428 81.06163 1.000 31.80618 208 TYR B C 1
ATOM 4149 O O . TYR B 1 228 ? 143.01170 119.56487 79.96343 1.000 34.51052 208 TYR B O 1
ATOM 4158 N N . LYS B 1 229 ? 142.27212 118.68140 81.89218 1.000 28.83817 209 LYS B N 1
ATOM 4159 C CA . LYS B 1 229 ? 142.82170 117.35694 81.63810 1.000 28.29011 209 LYS B CA 1
ATOM 4160 C C . LYS B 1 229 ? 141.79529 116.37747 81.07966 1.000 28.36031 209 LYS B C 1
ATOM 4161 O O . LYS B 1 229 ? 142.07633 115.17740 81.01222 1.000 29.29598 209 LYS B O 1
ATOM 4163 N N . CYS B 1 230 ? 140.62078 116.85330 80.67757 1.000 27.51783 210 CYS B N 1
ATOM 4164 C CA . CYS B 1 230 ? 139.58342 115.95898 80.19067 1.000 27.89417 210 CYS B CA 1
ATOM 4165 C C . CYS B 1 230 ? 139.86445 115.52751 78.75385 1.000 28.17329 210 CYS B C 1
ATOM 4166 O O . CYS B 1 230 ? 140.76141 116.04053 78.08251 1.000 28.83911 210 CYS B O 1
ATOM 4169 N N . ASP B 1 231 ? 139.05808 114.57258 78.28282 1.000 27.50983 211 ASP B N 1
ATOM 4170 C CA . ASP B 1 231 ? 139.28445 113.97203 76.97189 1.000 28.74684 211 ASP B CA 1
ATOM 4171 C C . ASP B 1 231 ? 139.23130 115.00942 75.85759 1.000 28.74348 211 ASP B C 1
ATOM 4172 O O . ASP B 1 231 ? 140.05772 114.98522 74.94038 1.000 33.46314 211 ASP B O 1
ATOM 4177 N N . PHE B 1 232 ? 138.26566 115.92594 75.91716 1.000 22.94411 212 PHE B N 1
ATOM 4178 C CA . PHE B 1 232 ? 138.05371 116.86821 74.82306 1.000 22.66352 212 PHE B CA 1
ATOM 4179 C C . PHE B 1 232 ? 139.13365 117.94466 74.77984 1.000 25.46523 212 PHE B C 1
ATOM 4180 O O . PHE B 1 232 ? 139.67488 118.24544 73.70665 1.000 28.24379 212 PHE B O 1
ATOM 4188 N N . ILE B 1 233 ? 139.47104 118.52121 75.93526 1.000 27.00103 213 ILE B N 1
ATOM 4189 C CA . ILE B 1 233 ? 140.52984 119.52361 75.98055 1.000 27.59620 213 ILE B CA 1
ATOM 4190 C C . ILE B 1 233 ? 141.86862 118.89689 75.61513 1.000 27.80488 213 ILE B C 1
ATOM 4191 O O . ILE B 1 233 ? 142.66976 119.49329 74.88665 1.000 28.70454 213 ILE B O 1
ATOM 4196 N N . GLN B 1 234 ? 142.13179 117.68409 76.10950 1.000 30.32135 214 GLN B N 1
ATOM 4197 C CA . GLN B 1 234 ? 143.36666 116.99335 75.75404 1.000 31.66793 214 GLN B CA 1
ATOM 4198 C C . GLN B 1 234 ? 143.41856 116.66539 74.26766 1.000 31.83430 214 GLN B C 1
ATOM 4199 O O . GLN B 1 234 ? 144.48909 116.74449 73.65510 1.000 33.87621 214 GLN B O 1
ATOM 4205 N N . LYS B 1 235 ? 142.28148 116.29304 73.67554 1.000 27.97738 215 LYS B N 1
ATOM 4206 C CA . LYS B 1 235 ? 142.24664 115.99238 72.24881 1.000 31.41157 215 LYS B CA 1
ATOM 4207 C C . LYS B 1 235 ? 142.51496 117.23815 71.41663 1.000 32.13372 215 LYS B C 1
ATOM 4208 O O . LYS B 1 235 ? 143.22633 117.17457 70.40732 1.000 36.63714 215 LYS B O 1
ATOM 4214 N N . ILE B 1 236 ? 141.95060 118.37908 71.81790 1.000 29.21241 216 ILE B N 1
ATOM 4215 C CA . ILE B 1 236 ? 142.26600 119.62652 71.12665 1.000 30.48259 216 ILE B CA 1
ATOM 4216 C C . ILE B 1 236 ? 143.74231 119.97003 71.29300 1.000 32.77572 216 ILE B C 1
ATOM 4217 O O . ILE B 1 236 ? 144.40647 120.39407 70.33921 1.000 33.62472 216 ILE B O 1
ATOM 4222 N N . THR B 1 237 ? 144.27779 119.79436 72.50415 1.000 33.68806 217 THR B N 1
ATOM 4223 C CA . THR B 1 237 ? 145.68629 120.09048 72.75010 1.000 35.51484 217 THR B CA 1
ATOM 4224 C C . THR B 1 237 ? 146.59525 119.20127 71.90914 1.000 35.74446 217 THR B C 1
ATOM 4225 O O . THR B 1 237 ? 147.59368 119.67145 71.35137 1.000 35.33285 217 THR B O 1
ATOM 4229 N N . LYS B 1 238 ? 146.25934 117.91599 71.79367 1.000 36.18440 218 LYS B N 1
ATOM 4230 C CA . LYS B 1 238 ? 147.05187 116.98918 70.99319 1.000 37.30921 218 LYS B CA 1
ATOM 4231 C C . LYS B 1 238 ? 146.91713 117.22960 69.49596 1.000 38.00820 218 LYS B C 1
ATOM 4232 O O . LYS B 1 238 ? 147.54563 116.50665 68.71490 1.000 36.82504 218 LYS B O 1
ATOM 4238 N N . THR B 1 239 ? 146.12224 118.20852 69.07755 1.000 36.85585 219 THR B N 1
ATOM 4239 C CA . THR B 1 239 ? 145.92107 118.48124 67.66177 1.000 37.78744 219 THR B CA 1
ATOM 4240 C C . THR B 1 239 ? 146.27786 119.92434 67.32029 1.000 38.59673 219 THR B C 1
ATOM 4241 O O . THR B 1 239 ? 147.33633 120.42069 67.70558 1.000 37.29793 219 THR B O 1
ATOM 4245 N N . PHE B 1 247 ? 144.33814 127.98478 74.91243 1.000 29.23488 227 PHE B N 1
ATOM 4246 C CA . PHE B 1 247 ? 143.04395 128.09644 74.25206 1.000 32.64305 227 PHE B CA 1
ATOM 4247 C C . PHE B 1 247 ? 141.91125 127.87567 75.24839 1.000 33.50518 227 PHE B C 1
ATOM 4248 O O . PHE B 1 247 ? 140.85586 128.50154 75.15459 1.000 34.73599 227 PHE B O 1
ATOM 4256 N N . TYR B 1 248 ? 142.14187 126.97284 76.20386 1.000 31.54412 228 TYR B N 1
ATOM 4257 C CA . TYR B 1 248 ? 141.08915 126.60681 77.14352 1.000 30.16181 228 TYR B CA 1
ATOM 4258 C C . TYR B 1 248 ? 140.80612 127.73021 78.13117 1.000 32.59725 228 TYR B C 1
ATOM 4259 O O . TYR B 1 248 ? 139.64630 127.98462 78.46991 1.000 31.12768 228 TYR B O 1
ATOM 4268 N N . TYR B 1 249 ? 141.84950 128.41234 78.60628 1.000 34.06113 229 TYR B N 1
ATOM 4269 C CA . TYR B 1 249 ? 141.64922 129.46044 79.60203 1.000 33.06814 229 TYR B CA 1
ATOM 4270 C C . TYR B 1 249 ? 141.00987 130.70294 78.99099 1.000 33.71056 229 TYR B C 1
ATOM 4271 O O . TYR B 1 249 ? 140.23984 131.40060 79.65970 1.000 32.19812 229 TYR B O 1
ATOM 4280 N N . GLU B 1 250 ? 141.30172 130.99356 77.72165 1.000 33.41183 230 GLU B N 1
ATOM 4281 C CA . GLU B 1 250 ? 140.65195 132.12663 77.06798 1.000 34.90714 230 GLU B CA 1
ATOM 4282 C C . GLU B 1 250 ? 139.15951 131.87226 76.87817 1.000 34.00398 230 GLU B C 1
ATOM 4283 O O . GLU B 1 250 ? 138.32978 132.75249 77.14805 1.000 34.59893 230 GLU B O 1
ATOM 4289 N N . CYS B 1 251 ? 138.79872 130.67079 76.42051 1.000 32.08705 231 CYS B N 1
ATOM 4290 C CA . CYS B 1 251 ? 137.38873 130.30722 76.33816 1.000 33.37893 231 CYS B CA 1
ATOM 4291 C C . CYS B 1 251 ? 136.75322 130.28999 77.72126 1.000 32.38850 231 CYS B C 1
ATOM 4292 O O . CYS B 1 251 ? 135.57819 130.63880 77.87816 1.000 32.43194 231 CYS B O 1
ATOM 4295 N N . LYS B 1 252 ? 137.51973 129.88873 78.73770 1.000 27.55812 232 LYS B N 1
ATOM 4296 C CA . LYS B 1 252 ? 137.02235 129.92689 80.10722 1.000 25.18897 232 LYS B CA 1
ATOM 4297 C C . LYS B 1 252 ? 136.68507 131.34951 80.52786 1.000 27.82627 232 LYS B C 1
ATOM 4298 O O . LYS B 1 252 ? 135.63868 131.59053 81.13436 1.000 33.41542 232 LYS B O 1
ATOM 4304 N N . GLN B 1 253 ? 137.55641 132.30571 80.20187 1.000 30.34707 233 GLN B N 1
ATOM 4305 C CA . GLN B 1 253 ? 137.28469 133.70510 80.51876 1.000 29.91276 233 GLN B CA 1
ATOM 4306 C C . GLN B 1 253 ? 136.05844 134.21220 79.76814 1.000 28.23220 233 GLN B C 1
ATOM 4307 O O . GLN B 1 253 ? 135.23392 134.94894 80.32819 1.000 32.41982 233 GLN B O 1
ATOM 4313 N N . GLU B 1 254 ? 135.92637 133.83215 78.49404 1.000 29.74696 234 GLU B N 1
ATOM 4314 C CA . GLU B 1 254 ? 134.75493 134.23814 77.72075 1.000 30.77445 234 GLU B CA 1
ATOM 4315 C C . GLU B 1 254 ? 133.46824 133.70370 78.34177 1.000 29.50641 234 GLU B C 1
ATOM 4316 O O . GLU B 1 254 ? 132.48262 134.44109 78.48587 1.000 32.80187 234 GLU B O 1
ATOM 4322 N N . ARG B 1 255 ? 133.46179 132.42299 78.72100 1.000 25.28419 235 ARG B N 1
ATOM 4323 C CA . ARG B 1 255 ? 132.28587 131.84643 79.36361 1.000 24.66172 235 ARG B CA 1
ATOM 4324 C C . ARG B 1 255 ? 132.02312 132.49195 80.71635 1.000 24.64568 235 ARG B C 1
ATOM 4325 O O . ARG B 1 255 ? 130.86554 132.69124 81.09370 1.000 24.88296 235 ARG B O 1
ATOM 4333 N N . ILE B 1 256 ? 133.08084 132.81490 81.46441 1.000 25.80537 236 ILE B N 1
ATOM 4334 C CA . ILE B 1 256 ? 132.90719 133.49635 82.74395 1.000 25.70723 236 ILE B CA 1
ATOM 4335 C C . ILE B 1 256 ? 132.17595 134.81312 82.53865 1.000 25.18259 236 ILE B C 1
ATOM 4336 O O . ILE B 1 256 ? 131.18518 135.10496 83.21695 1.000 26.97585 236 ILE B O 1
ATOM 4341 N N . LYS B 1 257 ? 132.64003 135.61583 81.57792 1.000 25.66831 237 LYS B N 1
ATOM 4342 C CA . LYS B 1 257 ? 131.99674 136.90138 81.32276 1.000 28.07386 237 LYS B CA 1
ATOM 4343 C C . LYS B 1 257 ? 130.54673 136.72033 80.88593 1.000 27.24451 237 LYS B C 1
ATOM 4344 O O . LYS B 1 257 ? 129.64068 137.37196 81.42495 1.000 30.00017 237 LYS B O 1
ATOM 4346 N N . GLU B 1 258 ? 130.30330 135.81812 79.92990 1.000 22.83760 238 GLU B N 1
ATOM 4347 C CA . GLU B 1 258 ? 128.94974 135.64399 79.40855 1.000 24.47062 238 GLU B CA 1
ATOM 4348 C C . GLU B 1 258 ? 127.99247 135.13964 80.48392 1.000 24.91248 238 GLU B C 1
ATOM 4349 O O . GLU B 1 258 ? 126.87377 135.65098 80.61976 1.000 25.17286 238 GLU B O 1
ATOM 4355 N N . TYR B 1 259 ? 128.41664 134.15282 81.27259 1.000 20.77449 239 TYR B N 1
ATOM 4356 C CA . TYR B 1 259 ? 127.53098 133.56154 82.26481 1.000 19.00914 239 TYR B CA 1
ATOM 4357 C C . TYR B 1 259 ? 127.35728 134.46041 83.47956 1.000 20.96147 239 TYR B C 1
ATOM 4358 O O . TYR B 1 259 ? 126.30198 134.42408 84.11863 1.000 21.12798 239 TYR B O 1
ATOM 4367 N N . GLU B 1 260 ? 128.36311 135.27376 83.81442 1.000 25.34811 240 GLU B N 1
ATOM 4368 C CA . GLU B 1 260 ? 128.17003 136.28023 84.84895 1.000 25.03491 240 GLU B CA 1
ATOM 4369 C C . GLU B 1 260 ? 127.19720 137.35586 84.39209 1.000 26.01434 240 GLU B C 1
ATOM 4370 O O . GLU B 1 260 ? 126.41553 137.86613 85.20167 1.000 27.91287 240 GLU B O 1
ATOM 4376 N N . MET B 1 261 ? 127.23077 137.71601 83.10656 1.000 25.95885 241 MET B N 1
ATOM 4377 C CA . MET B 1 261 ? 126.22148 138.62793 82.57953 1.000 23.81305 241 MET B CA 1
ATOM 4378 C C . MET B 1 261 ? 124.82933 138.01053 82.64827 1.000 24.88034 241 MET B C 1
ATOM 4379 O O . MET B 1 261 ? 123.86631 138.67258 83.05224 1.000 21.14946 241 MET B O 1
ATOM 4384 N N . LEU B 1 262 ? 124.70517 136.73909 82.26276 1.000 22.06779 242 LEU B N 1
ATOM 4385 C CA . LEU B 1 262 ? 123.38430 136.13069 82.13043 1.000 16.27042 242 LEU B CA 1
ATOM 4386 C C . LEU B 1 262 ? 122.76601 135.76420 83.47772 1.000 16.25212 242 LEU B C 1
ATOM 4387 O O . LEU B 1 262 ? 121.55677 135.93180 83.66927 1.000 22.17388 242 LEU B O 1
ATOM 4392 N N . PHE B 1 263 ? 123.56684 135.27333 84.42400 1.000 22.36623 243 PHE B N 1
ATOM 4393 C CA . PHE B 1 263 ? 123.03873 134.66005 85.63400 1.000 16.96428 243 PHE B CA 1
ATOM 4394 C C . PHE B 1 263 ? 123.23503 135.48874 86.89483 1.000 16.15103 243 PHE B C 1
ATOM 4395 O O . PHE B 1 263 ? 122.61903 135.17398 87.91833 1.000 15.42158 243 PHE B O 1
ATOM 4403 N N . LEU B 1 264 ? 124.06736 136.52362 86.86171 1.000 20.26033 244 LEU B N 1
ATOM 4404 C CA . LEU B 1 264 ? 124.36073 137.31328 88.04658 1.000 17.15848 244 LEU B CA 1
ATOM 4405 C C . LEU B 1 264 ? 123.88359 138.74545 87.85989 1.000 21.66405 244 LEU B C 1
ATOM 4406 O O . LEU B 1 264 ? 123.80866 139.25441 86.73797 1.000 26.46693 244 LEU B O 1
ATOM 4411 N N . VAL B 1 265 ? 123.55513 139.38500 88.97545 1.000 26.46646 245 VAL B N 1
ATOM 4412 C CA . VAL B 1 265 ? 123.18658 140.79375 89.01185 1.000 23.85088 245 VAL B CA 1
ATOM 4413 C C . VAL B 1 265 ? 124.38712 141.53519 89.58444 1.000 23.44703 245 VAL B C 1
ATOM 4414 O O . VAL B 1 265 ? 124.60847 141.53672 90.80042 1.000 27.22766 245 VAL B O 1
ATOM 4418 N N . SER B 1 266 ? 125.17263 142.16116 88.70448 1.000 25.75575 246 SER B N 1
ATOM 4419 C CA . SER B 1 266 ? 126.40915 142.80571 89.13734 1.000 28.64481 246 SER B CA 1
ATOM 4420 C C . SER B 1 266 ? 126.13381 143.94656 90.10846 1.000 27.27535 246 SER B C 1
ATOM 4421 O O . SER B 1 266 ? 126.86268 144.12352 91.09144 1.000 26.92483 246 SER B O 1
ATOM 4424 N N . ASN B 1 267 ? 125.09070 144.73043 89.85180 1.000 26.91734 247 ASN B N 1
ATOM 4425 C CA . ASN B 1 267 ? 124.73999 145.82970 90.74129 1.000 27.43764 247 ASN B CA 1
ATOM 4426 C C . ASN B 1 267 ? 124.17099 145.27531 92.04186 1.000 29.26404 247 ASN B C 1
ATOM 4427 O O . ASN B 1 267 ? 123.16803 144.55403 92.03209 1.000 30.04606 247 ASN B O 1
ATOM 4432 N N . GLU B 1 268 ? 124.81672 145.60879 93.16142 1.000 27.59110 248 GLU B N 1
ATOM 4433 C CA . GLU B 1 268 ? 124.35744 145.11589 94.45577 1.000 29.49895 248 GLU B CA 1
ATOM 4434 C C . GLU B 1 268 ? 122.99542 145.69304 94.82088 1.000 32.38373 248 GLU B C 1
ATOM 4435 O O . GLU B 1 268 ? 122.16434 145.00088 95.41800 1.000 33.60680 248 GLU B O 1
ATOM 4441 N N . GLU B 1 269 ? 122.75227 146.96148 94.48380 1.000 31.06396 249 GLU B N 1
ATOM 4442 C CA . GLU B 1 269 ? 121.46775 147.57624 94.80506 1.000 30.17763 249 GLU B CA 1
ATOM 4443 C C . GLU B 1 269 ? 120.33248 146.94315 94.00916 1.000 29.96004 249 GLU B C 1
ATOM 4444 O O . GLU B 1 269 ? 119.24718 146.70112 94.55063 1.000 32.20568 249 GLU B O 1
ATOM 4450 N N . MET B 1 270 ? 120.56250 146.66763 92.72330 1.000 32.03969 250 MET B N 1
ATOM 4451 C CA . MET B 1 270 ? 119.54562 146.00026 91.91644 1.000 30.32820 250 MET B CA 1
ATOM 4452 C C . MET B 1 270 ? 119.26259 144.59710 92.43899 1.000 29.10591 250 MET B C 1
ATOM 4453 O O . MET B 1 270 ? 118.10418 144.16312 92.47946 1.000 32.70801 250 MET B O 1
ATOM 4458 N N . HIS B 1 271 ? 120.30831 143.87495 92.84797 1.000 24.64447 251 HIS B N 1
ATOM 4459 C CA . HIS B 1 271 ? 120.10911 142.54782 93.41851 1.000 26.89520 251 HIS B CA 1
ATOM 4460 C C . HIS B 1 271 ? 119.33765 142.62011 94.73019 1.000 24.87415 251 HIS B C 1
ATOM 4461 O O . HIS B 1 271 ? 118.47790 141.77383 94.99423 1.000 24.61768 251 HIS B O 1
ATOM 4468 N N . LYS B 1 272 ? 119.63744 143.61620 95.56814 1.000 25.97220 252 LYS B N 1
ATOM 4469 C CA . LYS B 1 272 ? 118.88351 143.79792 96.80483 1.000 26.74302 252 LYS B CA 1
ATOM 4470 C C . LYS B 1 272 ? 117.41814 144.08789 96.51311 1.000 26.70163 252 LYS B C 1
ATOM 4471 O O . LYS B 1 272 ? 116.52552 143.57150 97.19559 1.000 29.02133 252 LYS B O 1
ATOM 4477 N N . GLN B 1 273 ? 117.15526 144.91933 95.50297 1.000 23.68675 253 GLN B N 1
ATOM 4478 C CA . GLN B 1 273 ? 115.78131 145.19709 95.09960 1.000 26.74037 253 GLN B CA 1
ATOM 4479 C C . GLN B 1 273 ? 115.07179 143.92421 94.65505 1.000 27.41176 253 GLN B C 1
ATOM 4480 O O . GLN B 1 273 ? 113.92169 143.67534 95.03974 1.000 26.68523 253 GLN B O 1
ATOM 4486 N N . ILE B 1 274 ? 115.75066 143.10041 93.85299 1.000 26.47590 254 ILE B N 1
ATOM 4487 C CA . ILE B 1 274 ? 115.16050 141.84485 93.39563 1.000 21.62013 254 ILE B CA 1
ATOM 4488 C C . ILE B 1 274 ? 114.86084 140.93312 94.57850 1.000 22.24382 254 ILE B C 1
ATOM 4489 O O . ILE B 1 274 ? 113.77525 140.34759 94.67106 1.000 20.19458 254 ILE B O 1
ATOM 4494 N N . LEU B 1 275 ? 115.81382 140.80548 95.50452 1.000 22.05997 255 LEU B N 1
ATOM 4495 C CA . LEU B 1 275 ? 115.62827 139.91627 96.64671 1.000 21.30702 255 LEU B CA 1
ATOM 4496 C C . LEU B 1 275 ? 114.48732 140.39041 97.53739 1.000 25.11519 255 LEU B C 1
ATOM 4497 O O . LEU B 1 275 ? 113.71397 139.57383 98.05073 1.000 26.32108 255 LEU B O 1
ATOM 4502 N N . MET B 1 276 ? 114.37158 141.70488 97.73961 1.000 23.33834 256 MET B N 1
ATOM 4503 C CA . MET B 1 276 ? 113.24647 142.23871 98.49869 1.000 24.45513 256 MET B CA 1
ATOM 4504 C C . MET B 1 276 ? 111.92527 141.95760 97.79486 1.000 24.82000 256 MET B C 1
ATOM 4505 O O . MET B 1 276 ? 110.93029 141.61109 98.44193 1.000 26.12961 256 MET B O 1
ATOM 4510 N N . THR B 1 277 ? 111.89464 142.10700 96.46797 1.000 20.68247 257 THR B N 1
ATOM 4511 C CA . THR B 1 277 ? 110.65717 141.87783 95.72858 1.000 20.72830 257 THR B CA 1
ATOM 4512 C C . THR B 1 277 ? 110.22761 140.41498 95.78851 1.000 23.67097 257 THR B C 1
ATOM 4513 O O . THR B 1 277 ? 109.03234 140.11938 95.90004 1.000 23.47216 257 THR B O 1
ATOM 4517 N N . ILE B 1 278 ? 111.18154 139.48682 95.72779 1.000 19.07513 258 ILE B N 1
ATOM 4518 C CA . ILE B 1 278 ? 110.86125 138.06464 95.65335 1.000 16.76698 258 ILE B CA 1
ATOM 4519 C C . ILE B 1 278 ? 110.86953 137.44813 97.04678 1.000 19.06416 258 ILE B C 1
ATOM 4520 O O . ILE B 1 278 ? 110.93735 136.22287 97.19636 1.000 21.78248 258 ILE B O 1
ATOM 4525 N N . GLY B 1 279 ? 110.79153 138.28987 98.07147 1.000 21.39657 259 GLY B N 1
ATOM 4526 C CA . GLY B 1 279 ? 110.67524 137.81073 99.43822 1.000 20.62701 259 GLY B CA 1
ATOM 4527 C C . GLY B 1 279 ? 111.89773 137.11112 99.99077 1.000 22.93848 259 GLY B C 1
ATOM 4528 O O . GLY B 1 279 ? 111.76442 136.09147 100.67932 1.000 25.09270 259 GLY B O 1
ATOM 4529 N N . LEU B 1 280 ? 113.08720 137.63202 99.70819 1.000 25.77542 260 LEU B N 1
ATOM 4530 C CA . LEU B 1 280 ? 114.33301 137.12352 100.26627 1.000 21.23359 260 LEU B CA 1
ATOM 4531 C C . LEU B 1 280 ? 114.99788 138.17852 101.14241 1.000 25.09470 260 LEU B C 1
ATOM 4532 O O . LEU B 1 280 ? 116.20733 138.40518 101.06960 1.000 27.05450 260 LEU B O 1
ATOM 4537 N N . GLU B 1 281 ? 114.19791 138.84178 101.98213 1.000 25.39408 261 GLU B N 1
ATOM 4538 C CA . GLU B 1 281 ? 114.71809 139.87814 102.86660 1.000 25.21284 261 GLU B CA 1
ATOM 4539 C C . GLU B 1 281 ? 115.71907 139.33277 103.87561 1.000 26.41437 261 GLU B C 1
ATOM 4540 O O . GLU B 1 281 ? 116.56205 140.09099 104.36652 1.000 26.56404 261 GLU B O 1
ATOM 4542 N N . ASN B 1 282 ? 115.64707 138.04006 104.19686 1.000 29.03396 262 ASN B N 1
ATOM 4543 C CA . ASN B 1 282 ? 116.61078 137.42994 105.10321 1.000 28.89136 262 ASN B CA 1
ATOM 4544 C C . ASN B 1 282 ? 118.01988 137.39257 104.52791 1.000 30.70133 262 ASN B C 1
ATOM 4545 O O . ASN B 1 282 ? 118.96872 137.14959 105.28078 1.000 31.70340 262 ASN B O 1
ATOM 4550 N N . LEU B 1 283 ? 118.17978 137.62109 103.22235 1.000 27.03717 263 LEU B N 1
ATOM 4551 C CA . LEU B 1 283 ? 119.48422 137.59165 102.57106 1.000 25.62015 263 LEU B CA 1
ATOM 4552 C C . LEU B 1 283 ? 119.84578 138.93528 101.94680 1.000 27.30388 263 LEU B C 1
ATOM 4553 O O . LEU B 1 283 ? 120.66899 138.98406 101.02922 1.000 29.07115 263 LEU B O 1
ATOM 4558 N N . CYS B 1 284 ? 119.24245 140.02758 102.41620 1.000 28.25288 264 CYS B N 1
ATOM 4559 C CA . CYS B 1 284 ? 119.48182 141.34799 101.84682 1.000 27.64218 264 CYS B CA 1
ATOM 4560 C C . CYS B 1 284 ? 120.52042 142.16146 102.60523 1.000 32.19389 264 CYS B C 1
ATOM 4561 O O . CYS B 1 284 ? 120.90410 143.23667 102.13280 1.000 34.43368 264 CYS B O 1
ATOM 4564 N N . GLU B 1 285 ? 120.98456 141.68453 103.75393 1.000 29.39220 265 GLU B N 1
ATOM 4565 C CA . GLU B 1 285 ? 122.00752 142.37419 104.52261 1.000 29.76591 265 GLU B CA 1
ATOM 4566 C C . GLU B 1 285 ? 123.16744 141.43964 104.84376 1.000 29.72577 265 GLU B C 1
ATOM 4567 O O . GLU B 1 285 ? 123.00462 140.21852 104.93104 1.000 30.39927 265 GLU B O 1
ATOM 4573 N N . ASN B 1 286 ? 124.34460 142.03761 105.01506 1.000 29.10212 266 ASN B N 1
ATOM 4574 C CA . ASN B 1 286 ? 125.56598 141.27415 105.20350 1.000 29.53819 266 ASN B CA 1
ATOM 4575 C C . ASN B 1 286 ? 125.55473 140.55529 106.55369 1.000 30.98111 266 ASN B C 1
ATOM 4576 O O . ASN B 1 286 ? 124.90204 141.00114 107.50146 1.000 31.69784 266 ASN B O 1
ATOM 4581 N N . PRO B 1 287 ? 126.26999 139.42730 106.66563 1.000 27.35280 267 PRO B N 1
ATOM 4582 C CA . PRO B 1 287 ? 127.10741 138.78566 105.64252 1.000 27.94787 267 PRO B CA 1
ATOM 4583 C C . PRO B 1 287 ? 126.31870 137.86992 104.71245 1.000 26.20324 267 PRO B C 1
ATOM 4584 O O . PRO B 1 287 ? 126.86985 137.31902 103.76613 1.000 27.02109 267 PRO B O 1
ATOM 4588 N N . TYR B 1 288 ? 125.01843 137.70343 104.96241 1.000 25.88976 268 TYR B N 1
ATOM 4589 C CA . TYR B 1 288 ? 124.21425 136.77918 104.16925 1.000 25.05417 268 TYR B CA 1
ATOM 4590 C C . TYR B 1 288 ? 124.07499 137.23780 102.72327 1.000 25.35582 268 TYR B C 1
ATOM 4591 O O . TYR B 1 288 ? 124.09178 136.40613 101.81046 1.000 26.16218 268 TYR B O 1
ATOM 4600 N N . PHE B 1 289 ? 123.93839 138.54548 102.49452 1.000 26.68337 269 PHE B N 1
ATOM 4601 C CA . PHE B 1 289 ? 123.88202 139.05925 101.12916 1.000 21.89842 269 PHE B CA 1
ATOM 4602 C C . PHE B 1 289 ? 125.17910 138.77296 100.38126 1.000 22.22642 269 PHE B C 1
ATOM 4603 O O . PHE B 1 289 ? 125.16196 138.23193 99.26599 1.000 25.37149 269 PHE B O 1
ATOM 4611 N N . SER B 1 290 ? 126.31647 139.10912 100.99339 1.000 23.21225 270 SER B N 1
ATOM 4612 C CA . SER B 1 290 ? 127.61092 138.84912 100.37870 1.000 20.73939 270 SER B CA 1
ATOM 4613 C C . SER B 1 290 ? 127.89107 137.35974 100.25177 1.000 19.22316 270 SER B C 1
ATOM 4614 O O . SER B 1 290 ? 128.47091 136.93103 99.25069 1.000 20.91021 270 SER B O 1
ATOM 4617 N N . ASN B 1 291 ? 127.49198 136.56151 101.24498 1.000 20.80758 271 ASN B N 1
ATOM 4618 C CA . ASN B 1 291 ? 127.67844 135.11760 101.14853 1.000 19.55398 271 ASN B CA 1
ATOM 4619 C C . ASN B 1 291 ? 126.88094 134.53580 99.98945 1.000 19.56912 271 ASN B C 1
ATOM 4620 O O . ASN B 1 291 ? 127.38916 133.69727 99.23648 1.000 19.62700 271 ASN B O 1
ATOM 4625 N N . LEU B 1 292 ? 125.62877 134.97150 99.82829 1.000 21.43225 272 LEU B N 1
ATOM 4626 C CA . LEU B 1 292 ? 124.81417 134.48996 98.71833 1.000 17.99447 272 LEU B CA 1
ATOM 4627 C C . LEU B 1 292 ? 125.41159 134.89853 97.37919 1.000 18.79845 272 LEU B C 1
ATOM 4628 O O . LEU B 1 292 ? 125.47936 134.08699 96.44699 1.000 23.21763 272 LEU B O 1
ATOM 4633 N N . ARG B 1 293 ? 125.85518 136.15287 97.26375 1.000 17.45476 273 ARG B N 1
ATOM 4634 C CA . ARG B 1 293 ? 126.43801 136.59996 96.00269 1.000 17.01127 273 ARG B CA 1
ATOM 4635 C C . ARG B 1 293 ? 127.72891 135.85033 95.68941 1.000 19.80455 273 ARG B C 1
ATOM 4636 O O . ARG B 1 293 ? 127.97427 135.48437 94.53438 1.000 23.81822 273 ARG B O 1
ATOM 4644 N N . GLN B 1 294 ? 128.55854 135.59701 96.70475 1.000 18.33784 274 GLN B N 1
ATOM 4645 C CA . GLN B 1 294 ? 129.79629 134.85692 96.48537 1.000 15.69751 274 GLN B CA 1
ATOM 4646 C C . GLN B 1 294 ? 129.51917 133.40795 96.10454 1.000 19.23888 274 GLN B C 1
ATOM 4647 O O . GLN B 1 294 ? 130.21465 132.84333 95.25456 1.000 20.38249 274 GLN B O 1
ATOM 4653 N N . ASN B 1 295 ? 128.51507 132.78552 96.72651 1.000 15.20914 275 ASN B N 1
ATOM 4654 C CA . ASN B 1 295 ? 128.15453 131.42040 96.35877 1.000 16.41392 275 ASN B CA 1
ATOM 4655 C C . ASN B 1 295 ? 127.64757 131.35648 94.92435 1.000 19.23710 275 ASN B C 1
ATOM 4656 O O . ASN B 1 295 ? 127.99260 130.43473 94.17149 1.000 19.80347 275 ASN B O 1
ATOM 4661 N N . MET B 1 296 ? 126.82768 132.33310 94.52848 1.000 13.92854 276 MET B N 1
ATOM 4662 C CA . MET B 1 296 ? 126.35576 132.38923 93.15039 1.000 12.80774 276 MET B CA 1
ATOM 4663 C C . MET B 1 296 ? 127.51576 132.57307 92.18100 1.000 16.92358 276 MET B C 1
ATOM 4664 O O . MET B 1 296 ? 127.56498 131.92388 91.13008 1.000 17.19508 276 MET B O 1
ATOM 4669 N N . LYS B 1 297 ? 128.46386 133.44896 92.52341 1.000 18.93879 277 LYS B N 1
ATOM 4670 C CA . LYS B 1 297 ? 129.63014 133.65766 91.67209 1.000 14.89999 277 LYS B CA 1
ATOM 4671 C C . LYS B 1 297 ? 130.46700 132.38978 91.55742 1.000 18.32759 277 LYS B C 1
ATOM 4672 O O . LYS B 1 297 ? 130.96549 132.06384 90.47575 1.000 18.38764 277 LYS B O 1
ATOM 4678 N N . ASP B 1 298 ? 130.63927 131.66596 92.66552 1.000 16.95331 278 ASP B N 1
ATOM 4679 C CA . ASP B 1 298 ? 131.41303 130.42877 92.63341 1.000 13.48395 278 ASP B CA 1
ATOM 4680 C C . ASP B 1 298 ? 130.73864 129.37642 91.76222 1.000 14.71331 278 ASP B C 1
ATOM 4681 O O . ASP B 1 298 ? 131.40378 128.68464 90.97927 1.000 20.11892 278 ASP B O 1
ATOM 4686 N N . LEU B 1 299 ? 129.41583 129.23986 91.88122 1.000 13.27826 279 LEU B N 1
ATOM 4687 C CA . LEU B 1 299 ? 128.71170 128.28106 91.03682 1.000 14.01217 279 LEU B CA 1
ATOM 4688 C C . LEU B 1 299 ? 128.75841 128.68506 89.56736 1.000 12.22211 279 LEU B C 1
ATOM 4689 O O . LEU B 1 299 ? 128.87613 127.81918 88.69355 1.000 15.25031 279 LEU B O 1
ATOM 4694 N N . ILE B 1 300 ? 128.68453 129.98469 89.27296 1.000 13.99033 280 ILE B N 1
ATOM 4695 C CA . ILE B 1 300 ? 128.79453 130.43174 87.88741 1.000 13.23124 280 ILE B CA 1
ATOM 4696 C C . ILE B 1 300 ? 130.19694 130.17003 87.35091 1.000 12.19602 280 ILE B C 1
ATOM 4697 O O . ILE B 1 300 ? 130.37116 129.80759 86.18249 1.000 15.44094 280 ILE B O 1
ATOM 4702 N N . LEU B 1 301 ? 131.21693 130.34468 88.19309 1.000 16.46125 281 LEU B N 1
ATOM 4703 C CA . LEU B 1 301 ? 132.58038 130.02282 87.78654 1.000 14.75939 281 LEU B CA 1
ATOM 4704 C C . LEU B 1 301 ? 132.72428 128.53878 87.47733 1.000 15.62791 281 LEU B C 1
ATOM 4705 O O . LEU B 1 301 ? 133.35628 128.16079 86.48331 1.000 17.65132 281 LEU B O 1
ATOM 4710 N N . LEU B 1 302 ? 132.13705 127.68317 88.31692 1.000 14.71415 282 LEU B N 1
ATOM 4711 C CA . LEU B 1 302 ? 132.17512 126.24749 88.05498 1.000 12.72627 282 LEU B CA 1
ATOM 4712 C C . LEU B 1 302 ? 131.46190 125.90897 86.75020 1.000 12.66327 282 LEU B C 1
ATOM 4713 O O . LEU B 1 302 ? 131.94928 125.09032 85.95841 1.000 13.11866 282 LEU B O 1
ATOM 4718 N N . LEU B 1 303 ? 130.30263 126.52876 86.51210 1.000 11.37223 283 LEU B N 1
ATOM 4719 C CA . LEU B 1 303 ? 129.56957 126.28448 85.27393 1.000 10.49527 283 LEU B CA 1
ATOM 4720 C C . LEU B 1 303 ? 130.37172 126.72667 84.05766 1.000 11.22863 283 LEU B C 1
ATOM 4721 O O . LEU B 1 303 ? 130.40668 126.02464 83.04242 1.000 13.70208 283 LEU B O 1
ATOM 4726 N N . ALA B 1 304 ? 131.01501 127.89237 84.13775 1.000 12.42235 284 ALA B N 1
ATOM 4727 C CA . ALA B 1 304 ? 131.83310 128.36438 83.02664 1.000 17.85818 284 ALA B CA 1
ATOM 4728 C C . ALA B 1 304 ? 133.00938 127.43114 82.77718 1.000 14.58410 284 ALA B C 1
ATOM 4729 O O . ALA B 1 304 ? 133.34382 127.14041 81.62422 1.000 15.70390 284 ALA B O 1
ATOM 4731 N N . THR B 1 305 ? 133.63646 126.94229 83.84818 1.000 14.30993 285 THR B N 1
ATOM 4732 C CA . THR B 1 305 ? 134.72999 125.98596 83.71183 1.000 15.47705 285 THR B CA 1
ATOM 4733 C C . THR B 1 305 ? 134.27027 124.72275 82.99056 1.000 18.07999 285 THR B C 1
ATOM 4734 O O . THR B 1 305 ? 134.90028 124.27425 82.02139 1.000 17.66620 285 THR B O 1
ATOM 4738 N N . VAL B 1 306 ? 133.15472 124.14618 83.44194 1.000 15.18874 286 VAL B N 1
ATOM 4739 C CA . VAL B 1 306 ? 132.66412 122.90790 82.84474 1.000 11.88557 286 VAL B CA 1
ATOM 4740 C C . VAL B 1 306 ? 132.24794 123.13156 81.39469 1.000 14.80510 286 VAL B C 1
ATOM 4741 O O . VAL B 1 306 ? 132.52528 122.29956 80.52287 1.000 19.67493 286 VAL B O 1
ATOM 4745 N N . ALA B 1 307 ? 131.58548 124.25521 81.10742 1.000 13.33518 287 ALA B N 1
ATOM 4746 C CA . ALA B 1 307 ? 131.16175 124.53125 79.73945 1.000 16.17322 287 ALA B CA 1
ATOM 4747 C C . ALA B 1 307 ? 132.35020 124.78802 78.82513 1.000 16.41426 287 ALA B C 1
ATOM 4748 O O . ALA B 1 307 ? 132.28667 124.48384 77.62905 1.000 23.81283 287 ALA B O 1
ATOM 4750 N N . SER B 1 308 ? 133.43556 125.34483 79.36233 1.000 13.27609 288 SER B N 1
ATOM 4751 C CA . SER B 1 308 ? 134.65216 125.52321 78.58618 1.000 20.29551 288 SER B CA 1
ATOM 4752 C C . SER B 1 308 ? 135.39855 124.21793 78.37113 1.000 18.50308 288 SER B C 1
ATOM 4753 O O . SER B 1 308 ? 136.15866 124.10745 77.40383 1.000 20.27266 288 SER B O 1
ATOM 4756 N N . SER B 1 309 ? 135.20648 123.23343 79.25056 1.000 18.60889 289 SER B N 1
ATOM 4757 C CA . SER B 1 309 ? 135.84352 121.93772 79.05176 1.000 14.78692 289 SER B CA 1
ATOM 4758 C C . SER B 1 309 ? 135.39978 121.24809 77.76531 1.000 21.40465 289 SER B C 1
ATOM 4759 O O . SER B 1 309 ? 136.09561 120.33952 77.30062 1.000 19.34129 289 SER B O 1
ATOM 4762 N N . VAL B 1 310 ? 134.27338 121.65136 77.18449 1.000 18.49247 290 VAL B N 1
ATOM 4763 C CA . VAL B 1 310 ? 133.83036 121.16010 75.88079 1.000 20.32918 290 VAL B CA 1
ATOM 4764 C C . VAL B 1 310 ? 133.62312 122.38190 74.99315 1.000 17.45499 290 VAL B C 1
ATOM 4765 O O . VAL B 1 310 ? 132.47745 122.77942 74.73754 1.000 22.74648 290 VAL B O 1
ATOM 4769 N N . PRO B 1 311 ? 134.69166 123.00155 74.50303 1.000 22.77938 291 PRO B N 1
ATOM 4770 C CA . PRO B 1 311 ? 134.57430 124.34371 73.92931 1.000 23.65530 291 PRO B CA 1
ATOM 4771 C C . PRO B 1 311 ? 134.12400 124.34769 72.47763 1.000 23.13805 291 PRO B C 1
ATOM 4772 O O . PRO B 1 311 ? 134.30789 123.38411 71.73031 1.000 25.66852 291 PRO B O 1
ATOM 4776 N N . ASN B 1 312 ? 133.51952 125.47114 72.08932 1.000 25.36605 292 ASN B N 1
ATOM 4777 C CA . ASN B 1 312 ? 133.24115 125.77561 70.68683 1.000 28.45626 292 ASN B CA 1
ATOM 4778 C C . ASN B 1 312 ? 134.50493 126.39683 70.09776 1.000 29.72860 292 ASN B C 1
ATOM 4779 O O . ASN B 1 312 ? 134.61021 127.60712 69.88355 1.000 31.48333 292 ASN B O 1
ATOM 4784 N N . PHE B 1 313 ? 135.48752 125.53899 69.83768 1.000 32.46922 293 PHE B N 1
ATOM 4785 C CA . PHE B 1 313 ? 136.82735 125.95995 69.45339 1.000 32.83842 293 PHE B CA 1
ATOM 4786 C C . PHE B 1 313 ? 137.18267 125.38343 68.09211 1.000 33.74922 293 PHE B C 1
ATOM 4787 O O . PHE B 1 313 ? 137.01683 124.18063 67.86242 1.000 35.43746 293 PHE B O 1
ATOM 4795 N N . LYS B 1 314 ? 137.68354 126.24412 67.20401 1.000 32.64014 294 LYS B N 1
ATOM 4796 C CA . LYS B 1 314 ? 138.15618 125.86963 65.86343 1.000 33.40341 294 LYS B CA 1
ATOM 4797 C C . LYS B 1 314 ? 137.03210 125.10604 65.16267 1.000 34.76068 294 LYS B C 1
ATOM 4798 O O . LYS B 1 314 ? 135.88643 125.57689 65.16590 1.000 35.58053 294 LYS B O 1
ATOM 4800 N N . HIS B 1 315 ? 137.30250 123.94961 64.56024 1.000 32.92368 295 HIS B N 1
ATOM 4801 C CA . HIS B 1 315 ? 136.27315 123.11152 63.96075 1.000 31.67781 295 HIS B CA 1
ATOM 4802 C C . HIS B 1 315 ? 136.09516 121.80696 64.73142 1.000 32.01619 295 HIS B C 1
ATOM 4803 O O . HIS B 1 315 ? 135.63907 120.80583 64.17489 1.000 33.54726 295 HIS B O 1
ATOM 4805 N N . PHE B 1 316 ? 136.45533 121.80615 66.01238 1.000 29.83700 296 PHE B N 1
ATOM 4806 C CA . PHE B 1 316 ? 136.33396 120.60291 66.82290 1.000 31.48937 296 PHE B CA 1
ATOM 4807 C C . PHE B 1 316 ? 134.87456 120.33745 67.16495 1.000 29.29116 296 PHE B C 1
ATOM 4808 O O . PHE B 1 316 ? 134.14798 121.23892 67.59334 1.000 33.76948 296 PHE B O 1
ATOM 4816 N N . GLY B 1 317 ? 134.45060 119.09678 66.97044 1.000 23.54016 297 GLY B N 1
ATOM 4817 C CA . GLY B 1 317 ? 133.09618 118.70059 67.26933 1.000 22.79105 297 GLY B CA 1
ATOM 4818 C C . GLY B 1 317 ? 132.98701 117.19463 67.29120 1.000 18.02237 297 GLY B C 1
ATOM 4819 O O . GLY B 1 317 ? 133.98769 116.47930 67.23254 1.000 22.72626 297 GLY B O 1
ATOM 4820 N N . PHE B 1 318 ? 131.75226 116.71625 67.36251 1.000 15.94967 298 PHE B N 1
ATOM 4821 C CA . PHE B 1 318 ? 131.47690 115.28757 67.40326 1.000 19.95999 298 PHE B CA 1
ATOM 4822 C C . PHE B 1 318 ? 131.21811 114.79953 65.98443 1.000 18.12658 298 PHE B C 1
ATOM 4823 O O . PHE B 1 318 ? 130.24198 115.21159 65.34954 1.000 20.86201 298 PHE B O 1
ATOM 4831 N N . TYR B 1 319 ? 132.09472 113.92727 65.49114 1.000 20.15496 299 TYR B N 1
ATOM 4832 C CA . TYR B 1 319 ? 132.02899 113.46644 64.11053 1.000 21.70907 299 TYR B CA 1
ATOM 4833 C C . TYR B 1 319 ? 132.27227 111.96457 64.05837 1.000 23.23587 299 TYR B C 1
ATOM 4834 O O . TYR B 1 319 ? 132.47617 111.31054 65.08655 1.000 23.18409 299 TYR B O 1
ATOM 4843 N N . ARG B 1 320 ? 132.25283 111.43700 62.83219 1.000 32.43343 300 ARG B N 1
ATOM 4844 C CA . ARG B 1 320 ? 132.31979 110.00632 62.51790 1.000 27.27708 300 ARG B CA 1
ATOM 4845 C C . ARG B 1 320 ? 131.02333 109.31021 62.90548 1.000 29.67131 300 ARG B C 1
ATOM 4846 O O . ARG B 1 320 ? 130.29324 108.81818 62.04549 1.000 32.15444 300 ARG B O 1
ATOM 4854 N N . ASN B 1 331 ? 122.29698 107.73110 62.37711 1.000 25.80210 311 ASN B N 1
ATOM 4855 C CA . ASN B 1 331 ? 123.43482 107.85099 61.47346 1.000 28.71455 311 ASN B CA 1
ATOM 4856 C C . ASN B 1 331 ? 123.82742 109.31115 61.27378 1.000 28.20191 311 ASN B C 1
ATOM 4857 O O . ASN B 1 331 ? 124.98943 109.62074 61.01169 1.000 28.37282 311 ASN B O 1
ATOM 4859 N N . GLN B 1 332 ? 122.85035 110.20512 61.39962 1.000 23.87598 312 GLN B N 1
ATOM 4860 C CA . GLN B 1 332 ? 123.08159 111.63395 61.24098 1.000 25.22802 312 GLN B CA 1
ATOM 4861 C C . GLN B 1 332 ? 123.36511 112.26219 62.59894 1.000 24.83763 312 GLN B C 1
ATOM 4862 O O . GLN B 1 332 ? 122.60757 112.06197 63.55372 1.000 23.44454 312 GLN B O 1
ATOM 4864 N N . SER B 1 333 ? 124.45534 113.01917 62.67954 1.000 22.80316 313 SER B N 1
ATOM 4865 C CA . SER B 1 333 ? 124.84661 113.63356 63.93653 1.000 21.46023 313 SER B CA 1
ATOM 4866 C C . SER B 1 333 ? 123.89880 114.77065 64.30592 1.000 23.55722 313 SER B C 1
ATOM 4867 O O . SER B 1 333 ? 123.20332 115.34422 63.46301 1.000 27.24877 313 SER B O 1
ATOM 4870 N N . LEU B 1 334 ? 123.88078 115.08901 65.59560 1.000 18.55901 314 LEU B N 1
ATOM 4871 C CA . LEU B 1 334 ? 123.11919 116.21782 66.08790 1.000 16.71426 314 LEU B CA 1
ATOM 4872 C C . LEU B 1 334 ? 123.80945 117.52251 65.70209 1.000 21.42226 314 LEU B C 1
ATOM 4873 O O . LEU B 1 334 ? 124.98220 117.52441 65.31965 1.000 22.66184 314 LEU B O 1
ATOM 4878 N N . PRO B 1 335 ? 123.09769 118.64714 65.77412 1.000 22.54459 315 PRO B N 1
ATOM 4879 C CA . PRO B 1 335 ? 123.78399 119.94033 65.69116 1.000 19.24868 315 PRO B CA 1
ATOM 4880 C C . PRO B 1 335 ? 124.83679 120.04115 66.78399 1.000 18.00776 315 PRO B C 1
ATOM 4881 O O . PRO B 1 335 ? 124.63090 119.58884 67.91208 1.000 20.55845 315 PRO B O 1
ATOM 4885 N N . GLN B 1 336 ? 125.98170 120.63039 66.43224 1.000 16.35024 316 GLN B N 1
ATOM 4886 C CA . GLN B 1 336 ? 127.13093 120.60453 67.33098 1.000 14.22677 316 GLN B CA 1
ATOM 4887 C C . GLN B 1 336 ? 126.84994 121.33636 68.63629 1.000 14.69732 316 GLN B C 1
ATOM 4888 O O . GLN B 1 336 ? 127.40841 120.97750 69.67879 1.000 21.27832 316 GLN B O 1
ATOM 4894 N N . GLU B 1 337 ? 125.98646 122.35312 68.60428 1.000 12.98155 317 GLU B N 1
ATOM 4895 C CA . GLU B 1 337 ? 125.64796 123.07450 69.82659 1.000 15.11107 317 GLU B CA 1
ATOM 4896 C C . GLU B 1 337 ? 124.91277 122.17662 70.81605 1.000 16.23106 317 GLU B C 1
ATOM 4897 O O . GLU B 1 337 ? 125.22518 122.17468 72.01298 1.000 18.65183 317 GLU B O 1
ATOM 4903 N N . ILE B 1 338 ? 123.94940 121.38982 70.33302 1.000 13.52933 318 ILE B N 1
ATOM 4904 C CA . ILE B 1 338 ? 123.20306 120.50345 71.22026 1.000 14.52742 318 ILE B CA 1
ATOM 4905 C C . ILE B 1 338 ? 124.09721 119.38158 71.73361 1.000 17.24743 318 ILE B C 1
ATOM 4906 O O . ILE B 1 338 ? 123.99522 118.96984 72.89623 1.000 20.50203 318 ILE B O 1
ATOM 4911 N N . ALA B 1 339 ? 124.97902 118.86199 70.87618 1.000 17.09638 319 ALA B N 1
ATOM 4912 C CA . ALA B 1 339 ? 125.91270 117.83103 71.31484 1.000 12.66470 319 ALA B CA 1
ATOM 4913 C C . ALA B 1 339 ? 126.84303 118.36014 72.39796 1.000 10.63935 319 ALA B C 1
ATOM 4914 O O . ALA B 1 339 ? 127.09959 117.67579 73.39618 1.000 15.05466 319 ALA B O 1
ATOM 4916 N N . ARG B 1 340 ? 127.34131 119.58734 72.22778 1.000 17.28965 320 ARG B N 1
ATOM 4917 C CA . ARG B 1 340 ? 128.17655 120.19712 73.25610 1.000 14.17542 320 ARG B CA 1
ATOM 4918 C C . ARG B 1 340 ? 127.39697 120.40213 74.54870 1.000 10.17574 320 ARG B C 1
ATOM 4919 O O . ARG B 1 340 ? 127.92362 120.16281 75.64057 1.000 17.64937 320 ARG B O 1
ATOM 4927 N N . HIS B 1 341 ? 126.13952 120.83906 74.44430 1.000 8.64840 321 HIS B N 1
ATOM 4928 C CA . HIS B 1 341 ? 125.32584 121.05715 75.63667 1.000 9.85325 321 HIS B CA 1
ATOM 4929 C C . HIS B 1 341 ? 125.09693 119.75539 76.40031 1.000 6.43684 321 HIS B C 1
ATOM 4930 O O . HIS B 1 341 ? 125.22269 119.71526 77.63092 1.000 1.12050 321 HIS B O 1
ATOM 4937 N N . CYS B 1 342 ? 124.78119 118.67362 75.68427 1.000 8.40207 322 CYS B N 1
ATOM 4938 C CA . CYS B 1 342 ? 124.55769 117.38791 76.34082 1.000 3.38428 322 CYS B CA 1
ATOM 4939 C C . CYS B 1 342 ? 125.84841 116.83522 76.93529 1.000 4.71504 322 CYS B C 1
ATOM 4940 O O . CYS B 1 342 ? 125.83884 116.24216 78.02426 1.000 9.42376 322 CYS B O 1
ATOM 4943 N N . MET B 1 343 ? 126.97119 117.01994 76.23730 1.000 8.82578 323 MET B N 1
ATOM 4944 C CA . MET B 1 343 ? 128.24878 116.58563 76.78507 1.000 7.08481 323 MET B CA 1
ATOM 4945 C C . MET B 1 343 ? 128.59460 117.35916 78.05065 1.000 7.18225 323 MET B C 1
ATOM 4946 O O . MET B 1 343 ? 129.14905 116.79198 78.99647 1.000 6.87433 323 MET B O 1
ATOM 4951 N N . VAL B 1 344 ? 128.27018 118.65352 78.09089 1.000 6.06895 324 VAL B N 1
ATOM 4952 C CA . VAL B 1 344 ? 128.48777 119.42745 79.30870 1.000 3.11204 324 VAL B CA 1
ATOM 4953 C C . VAL B 1 344 ? 127.56109 118.95595 80.42415 1.000 3.61906 324 VAL B C 1
ATOM 4954 O O . VAL B 1 344 ? 127.94993 118.95186 81.59755 1.000 8.90151 324 VAL B O 1
ATOM 4958 N N . GLN B 1 345 ? 126.33027 118.55543 80.09011 1.000 11.46295 325 GLN B N 1
ATOM 4959 C CA . GLN B 1 345 ? 125.45755 117.95139 81.09685 1.000 5.80790 325 GLN B CA 1
ATOM 4960 C C . GLN B 1 345 ? 126.11651 116.72546 81.71722 1.000 4.59757 325 GLN B C 1
ATOM 4961 O O . GLN B 1 345 ? 126.19629 116.59188 82.94806 1.000 12.55229 325 GLN B O 1
ATOM 4967 N N . ALA B 1 346 ? 126.59626 115.81661 80.86593 1.000 10.22571 326 ALA B N 1
ATOM 4968 C CA . ALA B 1 346 ? 127.24651 114.60666 81.35898 1.000 1.11062 326 ALA B CA 1
ATOM 4969 C C . ALA B 1 346 ? 128.49449 114.94416 82.16445 1.000 8.47234 326 ALA B C 1
ATOM 4970 O O . ALA B 1 346 ? 128.79526 114.28981 83.16900 1.000 11.16940 326 ALA B O 1
ATOM 4972 N N . ARG B 1 347 ? 129.22759 115.97212 81.74256 1.000 7.64409 327 ARG B N 1
ATOM 4973 C CA . ARG B 1 347 ? 130.42979 116.37484 82.45859 1.000 7.12455 327 ARG B CA 1
ATOM 4974 C C . ARG B 1 347 ? 130.10339 116.92167 83.84356 1.000 9.09371 327 ARG B C 1
ATOM 4975 O O . ARG B 1 347 ? 130.82041 116.64458 84.81225 1.000 11.27588 327 ARG B O 1
ATOM 4983 N N . LEU B 1 348 ? 129.03736 117.71764 83.95130 1.000 11.51430 328 LEU B N 1
ATOM 4984 C CA . LEU B 1 348 ? 128.58917 118.18600 85.25810 1.000 6.34621 328 LEU B CA 1
ATOM 4985 C C . LEU B 1 348 ? 128.18704 117.01561 86.14277 1.000 7.22130 328 LEU B C 1
ATOM 4986 O O . LEU B 1 348 ? 128.45833 117.01706 87.34880 1.000 8.91123 328 LEU B O 1
ATOM 4991 N N . LEU B 1 349 ? 127.52691 116.01016 85.56307 1.000 9.14863 329 LEU B N 1
ATOM 4992 C CA . LEU B 1 349 ? 127.21176 114.81173 86.33716 1.000 8.30909 329 LEU B CA 1
ATOM 4993 C C . LEU B 1 349 ? 128.46676 114.05579 86.75860 1.000 11.23860 329 LEU B C 1
ATOM 4994 O O . LEU B 1 349 ? 128.46737 113.39462 87.80279 1.000 9.93231 329 LEU B O 1
ATOM 4999 N N . ALA B 1 350 ? 129.53487 114.13383 85.96207 1.000 11.22642 330 ALA B N 1
ATOM 5000 C CA . ALA B 1 350 ? 130.76134 113.40828 86.27970 1.000 3.75371 330 ALA B CA 1
ATOM 5001 C C . ALA B 1 350 ? 131.38286 113.84795 87.60031 1.000 11.04273 330 ALA B C 1
ATOM 5002 O O . ALA B 1 350 ? 132.18548 113.10118 88.16917 1.000 17.49783 330 ALA B O 1
ATOM 5004 N N . TYR B 1 351 ? 131.03589 115.03162 88.10141 1.000 11.38050 331 TYR B N 1
ATOM 5005 C CA . TYR B 1 351 ? 131.55770 115.52654 89.36897 1.000 5.60709 331 TYR B CA 1
ATOM 5006 C C . TYR B 1 351 ? 130.77237 115.03158 90.57629 1.000 11.88091 331 TYR B C 1
ATOM 5007 O O . TYR B 1 351 ? 131.14125 115.35204 91.70986 1.000 22.26548 331 TYR B O 1
ATOM 5016 N N . ARG B 1 352 ? 129.70658 114.26603 90.36457 1.000 14.49132 332 ARG B N 1
ATOM 5017 C CA . ARG B 1 352 ? 129.00534 113.57723 91.43789 1.000 11.90883 332 ARG B CA 1
ATOM 5018 C C . ARG B 1 352 ? 129.58194 112.19625 91.70897 1.000 8.82535 332 ARG B C 1
ATOM 5019 O O . ARG B 1 352 ? 128.99512 111.43220 92.48119 1.000 18.59580 332 ARG B O 1
ATOM 5027 N N . THR B 1 353 ? 130.71296 111.86779 91.09069 1.000 11.13718 333 THR B N 1
ATOM 5028 C CA . THR B 1 353 ? 131.25530 110.51887 91.14468 1.000 14.53134 333 THR B CA 1
ATOM 5029 C C . THR B 1 353 ? 131.63860 110.12242 92.56607 1.000 18.12813 333 THR B C 1
ATOM 5030 O O . THR B 1 353 ? 132.02629 110.95424 93.39126 1.000 18.18715 333 THR B O 1
ATOM 5034 N N . GLU B 1 354 ? 131.50654 108.82844 92.84854 1.000 20.10569 334 GLU B N 1
ATOM 5035 C CA . GLU B 1 354 ? 132.03515 108.23942 94.06856 1.000 18.36353 334 GLU B CA 1
ATOM 5036 C C . GLU B 1 354 ? 133.42890 107.65909 93.87740 1.000 20.68051 334 GLU B C 1
ATOM 5037 O O . GLU B 1 354 ? 134.09141 107.33651 94.86894 1.000 24.72872 334 GLU B O 1
ATOM 5043 N N . ASP B 1 355 ? 133.87936 107.51156 92.63349 1.000 24.81800 335 ASP B N 1
ATOM 5044 C CA . ASP B 1 355 ? 135.25050 107.09864 92.37554 1.000 23.89586 335 ASP B CA 1
ATOM 5045 C C . ASP B 1 355 ? 136.21482 108.16924 92.86821 1.000 26.43838 335 ASP B C 1
ATOM 5046 O O . ASP B 1 355 ? 135.97900 109.36830 92.69860 1.000 29.90194 335 ASP B O 1
ATOM 5051 N N . HIS B 1 356 ? 137.30881 107.72953 93.48201 1.000 27.67056 336 HIS B N 1
ATOM 5052 C CA . HIS B 1 356 ? 138.26963 108.64550 94.07749 1.000 27.83579 336 HIS B CA 1
ATOM 5053 C C . HIS B 1 356 ? 139.29712 109.17117 93.08457 1.000 29.48720 336 HIS B C 1
ATOM 5054 O O . HIS B 1 356 ? 140.06812 110.06972 93.43669 1.000 33.30700 336 HIS B O 1
ATOM 5061 N N . LYS B 1 357 ? 139.32973 108.64348 91.86292 1.000 30.61485 337 LYS B N 1
ATOM 5062 C CA . LYS B 1 357 ? 140.31765 109.05422 90.87334 1.000 28.70205 337 LYS B CA 1
ATOM 5063 C C . LYS B 1 357 ? 139.69568 109.67432 89.63289 1.000 32.46315 337 LYS B C 1
ATOM 5064 O O . LYS B 1 357 ? 140.08356 110.78110 89.24092 1.000 35.31619 337 LYS B O 1
ATOM 5070 N N . THR B 1 358 ? 138.73881 108.99807 89.00040 1.000 26.61638 338 THR B N 1
ATOM 5071 C CA . THR B 1 358 ? 138.19972 109.42708 87.71634 1.000 27.27482 338 THR B CA 1
ATOM 5072 C C . THR B 1 358 ? 136.68770 109.56076 87.80502 1.000 23.91065 338 THR B C 1
ATOM 5073 O O . THR B 1 358 ? 136.00229 108.62623 88.23119 1.000 23.76941 338 THR B O 1
ATOM 5077 N N . GLY B 1 359 ? 136.17388 110.71880 87.39750 1.000 18.82644 339 GLY B N 1
ATOM 5078 C CA . GLY B 1 359 ? 134.74272 110.95277 87.33764 1.000 13.24338 339 GLY B CA 1
ATOM 5079 C C . GLY B 1 359 ? 134.24068 110.85859 85.90897 1.000 9.43946 339 GLY B C 1
ATOM 5080 O O . GLY B 1 359 ? 134.77465 111.50597 85.00575 1.000 17.46143 339 GLY B O 1
ATOM 5081 N N . VAL B 1 360 ? 133.20780 110.04329 85.71773 1.000 10.17236 340 VAL B N 1
ATOM 5082 C CA . VAL B 1 360 ? 132.60225 109.81553 84.41199 1.000 11.33528 340 VAL B CA 1
ATOM 5083 C C . VAL B 1 360 ? 131.11436 110.11761 84.50877 1.000 5.84037 340 VAL B C 1
ATOM 5084 O O . VAL B 1 360 ? 130.45356 109.71845 85.47288 1.000 6.50327 340 VAL B O 1
ATOM 5088 N N . GLY B 1 361 ? 130.59316 110.82626 83.51559 1.000 5.36151 341 GLY B N 1
ATOM 5089 C CA . GLY B 1 361 ? 129.17868 111.13342 83.46272 1.000 3.54866 341 GLY B CA 1
ATOM 5090 C C . GLY B 1 361 ? 128.57746 110.72941 82.13382 1.000 3.11024 341 GLY B C 1
ATOM 5091 O O . GLY B 1 361 ? 129.25914 110.66559 81.11195 1.000 5.66431 341 GLY B O 1
ATOM 5092 N N . ALA B 1 362 ? 127.27540 110.45113 82.16369 1.000 7.86920 342 ALA B N 1
ATOM 5093 C CA . ALA B 1 362 ? 126.54938 110.01137 80.98303 1.000 5.46103 342 ALA B CA 1
ATOM 5094 C C . ALA B 1 362 ? 125.13214 110.56198 81.01140 1.000 4.51039 342 ALA B C 1
ATOM 5095 O O . ALA B 1 362 ? 124.46244 110.52701 82.04770 1.000 7.17588 342 ALA B O 1
ATOM 5097 N N . VAL B 1 363 ? 124.68657 111.07226 79.86605 1.000 4.41184 343 VAL B N 1
ATOM 5098 C CA . VAL B 1 363 ? 123.31093 111.52343 79.67965 1.000 8.49274 343 VAL B CA 1
ATOM 5099 C C . VAL B 1 363 ? 122.72658 110.84543 78.44783 1.000 4.29978 343 VAL B C 1
ATOM 5100 O O . VAL B 1 363 ? 123.36241 110.79217 77.39287 1.000 6.15255 343 VAL B O 1
ATOM 5104 N N . ILE B 1 364 ? 121.51433 110.32201 78.58244 1.000 8.61274 344 ILE B N 1
ATOM 5105 C CA . ILE B 1 364 ? 120.77378 109.73144 77.47719 1.000 6.92699 344 ILE B CA 1
ATOM 5106 C C . ILE B 1 364 ? 119.62809 110.66544 77.12676 1.000 5.33677 344 ILE B C 1
ATOM 5107 O O . ILE B 1 364 ? 118.80280 110.99556 77.98929 1.000 10.16766 344 ILE B O 1
ATOM 5112 N N . TRP B 1 365 ? 119.57926 111.06973 75.85898 1.000 6.55269 345 TRP B N 1
ATOM 5113 C CA . TRP B 1 365 ? 118.54379 111.92098 75.29781 1.000 5.67020 345 TRP B CA 1
ATOM 5114 C C . TRP B 1 365 ? 117.91823 111.19708 74.11565 1.000 6.57148 345 TRP B C 1
ATOM 5115 O O . TRP B 1 365 ? 118.52677 110.30026 73.53049 1.000 7.50827 345 TRP B O 1
ATOM 5126 N N . ALA B 1 366 ? 116.68721 111.56546 73.78189 1.000 14.34832 346 ALA B N 1
ATOM 5127 C CA . ALA B 1 366 ? 116.01887 111.00904 72.61605 1.000 8.01898 346 ALA B CA 1
ATOM 5128 C C . ALA B 1 366 ? 115.31308 112.11614 71.84981 1.000 13.16134 346 ALA B C 1
ATOM 5129 O O . ALA B 1 366 ? 114.83973 113.09291 72.43403 1.000 18.92372 346 ALA B O 1
ATOM 5131 N N . GLU B 1 367 ? 115.24384 111.94951 70.53215 1.000 21.96129 347 GLU B N 1
ATOM 5132 C CA . GLU B 1 367 ? 114.57997 112.90031 69.64899 1.000 20.98171 347 GLU B CA 1
ATOM 5133 C C . GLU B 1 367 ? 113.23594 112.31446 69.23457 1.000 19.78627 347 GLU B C 1
ATOM 5134 O O . GLU B 1 367 ? 113.18383 111.31429 68.51187 1.000 23.05735 347 GLU B O 1
ATOM 5140 N N . GLY B 1 368 ? 112.15370 112.93656 69.69348 1.000 25.08633 348 GLY B N 1
ATOM 5141 C CA . GLY B 1 368 ? 110.83256 112.47770 69.32004 1.000 23.74558 348 GLY B CA 1
ATOM 5142 C C . GLY B 1 368 ? 110.52474 112.75156 67.86028 1.000 26.83241 348 GLY B C 1
ATOM 5143 O O . GLY B 1 368 ? 111.03288 113.69432 67.25365 1.000 24.96885 348 GLY B O 1
ATOM 5144 N N . LYS B 1 369 ? 109.67473 111.89742 67.28732 1.000 33.15257 349 LYS B N 1
ATOM 5145 C CA . LYS B 1 369 ? 109.26843 112.07944 65.89771 1.000 31.72172 349 LYS B CA 1
ATOM 5146 C C . LYS B 1 369 ? 108.43430 113.34274 65.72485 1.000 32.76984 349 LYS B C 1
ATOM 5147 O O . LYS B 1 369 ? 108.57932 114.05800 64.72678 1.000 33.36668 349 LYS B O 1
ATOM 5153 N N . SER B 1 370 ? 107.56360 113.63450 66.68389 1.000 32.00425 350 SER B N 1
ATOM 5154 C CA . SER B 1 370 ? 106.63689 114.75175 66.59801 1.000 32.15825 350 SER B CA 1
ATOM 5155 C C . SER B 1 370 ? 107.14334 115.94665 67.39797 1.000 33.30362 350 SER B C 1
ATOM 5156 O O . SER B 1 370 ? 108.02363 115.82943 68.25431 1.000 32.69945 350 SER B O 1
ATOM 5159 N N . ARG B 1 371 ? 106.56760 117.10876 67.10124 1.000 32.17363 351 ARG B N 1
ATOM 5160 C CA . ARG B 1 371 ? 106.92475 118.33149 67.80473 1.000 33.54090 351 ARG B CA 1
ATOM 5161 C C . ARG B 1 371 ? 106.45768 118.27748 69.25509 1.000 31.62500 351 ARG B C 1
ATOM 5162 O O . ARG B 1 371 ? 105.43407 117.67127 69.58208 1.000 32.60832 351 ARG B O 1
ATOM 5164 N N . SER B 1 372 ? 107.22440 118.92100 70.12853 1.000 24.43783 352 SER B N 1
ATOM 5165 C CA . SER B 1 372 ? 106.92117 118.98001 71.54895 1.000 24.64490 352 SER B CA 1
ATOM 5166 C C . SER B 1 372 ? 106.82001 120.43154 71.99939 1.000 22.20470 352 SER B C 1
ATOM 5167 O O . SER B 1 372 ? 107.20370 121.36213 71.28615 1.000 25.18188 352 SER B O 1
ATOM 5170 N N . CYS B 1 373 ? 106.28456 120.61175 73.20640 1.000 18.33466 353 CYS B N 1
ATOM 5171 C CA . CYS B 1 373 ? 106.13491 121.93816 73.78840 1.000 17.15506 353 CYS B CA 1
ATOM 5172 C C . CYS B 1 373 ? 107.41559 122.44963 74.43300 1.000 15.22643 353 CYS B C 1
ATOM 5173 O O . CYS B 1 373 ? 107.50975 123.64595 74.72568 1.000 17.51204 353 CYS B O 1
ATOM 5176 N N . ASP B 1 374 ? 108.39425 121.57801 74.65711 1.000 20.64810 354 ASP B N 1
ATOM 5177 C CA . ASP B 1 374 ? 109.59634 121.94954 75.38518 1.000 13.96185 354 ASP B CA 1
ATOM 5178 C C . ASP B 1 374 ? 110.45579 122.91561 74.57451 1.000 15.44506 354 ASP B C 1
ATOM 5179 O O . ASP B 1 374 ? 110.36424 122.99909 73.34694 1.000 19.80638 354 ASP B O 1
ATOM 5184 N N . GLY B 1 375 ? 111.30270 123.65664 75.28902 1.000 10.67484 355 GLY B N 1
ATOM 5185 C CA . GLY B 1 375 ? 112.29436 124.49660 74.64509 1.000 7.79336 355 GLY B CA 1
ATOM 5186 C C . GLY B 1 375 ? 113.46701 123.73715 74.06619 1.000 11.63843 355 GLY B C 1
ATOM 5187 O O . GLY B 1 375 ? 114.26795 124.32966 73.33547 1.000 22.02008 355 GLY B O 1
ATOM 5188 N N . THR B 1 376 ? 113.58514 122.44753 74.37519 1.000 12.63875 356 THR B N 1
ATOM 5189 C CA . THR B 1 376 ? 114.60402 121.58908 73.78799 1.000 8.55050 356 THR B CA 1
ATOM 5190 C C . THR B 1 376 ? 114.18756 121.02621 72.43621 1.000 13.90985 356 THR B C 1
ATOM 5191 O O . THR B 1 376 ? 114.95595 120.26836 71.83525 1.000 16.28296 356 THR B O 1
ATOM 5195 N N . GLY B 1 377 ? 112.99817 121.37239 71.95031 1.000 17.20322 357 GLY B N 1
ATOM 5196 C CA . GLY B 1 377 ? 112.50882 120.85730 70.68811 1.000 13.79400 357 GLY B CA 1
ATOM 5197 C C . GLY B 1 377 ? 112.00255 119.43576 70.79941 1.000 16.66851 357 GLY B C 1
ATOM 5198 O O . GLY B 1 377 ? 111.40708 119.06082 71.81303 1.000 21.74162 357 GLY B O 1
ATOM 5199 N N . ALA B 1 378 ? 112.23726 118.63041 69.76241 1.000 19.49474 358 ALA B N 1
ATOM 5200 C CA . ALA B 1 378 ? 111.82135 117.23477 69.79876 1.000 18.50044 358 ALA B CA 1
ATOM 5201 C C . ALA B 1 378 ? 112.66868 116.40668 70.75395 1.000 19.33706 358 ALA B C 1
ATOM 5202 O O . ALA B 1 378 ? 112.27743 115.28737 71.10024 1.000 18.41354 358 ALA B O 1
ATOM 5204 N N . MET B 1 379 ? 113.81249 116.92885 71.18448 1.000 18.45805 359 MET B N 1
ATOM 5205 C CA . MET B 1 379 ? 114.68606 116.20505 72.09300 1.000 15.53103 359 MET B CA 1
ATOM 5206 C C . MET B 1 379 ? 114.15822 116.26845 73.51879 1.000 10.18566 359 MET B C 1
ATOM 5207 O O . MET B 1 379 ? 113.77222 117.33263 74.00900 1.000 17.21558 359 MET B O 1
ATOM 5212 N N . TYR B 1 380 ? 114.13993 115.11589 74.18243 1.000 10.97815 360 TYR B N 1
ATOM 5213 C CA . TYR B 1 380 ? 113.70398 115.03166 75.56616 1.000 10.23254 360 TYR B CA 1
ATOM 5214 C C . TYR B 1 380 ? 114.69469 114.19239 76.35779 1.000 3.94515 360 TYR B C 1
ATOM 5215 O O . TYR B 1 380 ? 115.31120 113.26312 75.83110 1.000 3.92635 360 TYR B O 1
ATOM 5224 N N . PHE B 1 381 ? 114.84309 114.54187 77.63082 1.000 6.52785 361 PHE B N 1
ATOM 5225 C CA . PHE B 1 381 ? 115.78167 113.85607 78.50528 1.000 4.49611 361 PHE B CA 1
ATOM 5226 C C . PHE B 1 381 ? 115.27059 112.46206 78.84815 1.000 5.02861 361 PHE B C 1
ATOM 5227 O O . PHE B 1 381 ? 114.10094 112.27912 79.19558 1.000 12.57009 361 PHE B O 1
ATOM 5235 N N . VAL B 1 382 ? 116.15549 111.47487 78.74752 1.000 5.31592 362 VAL B N 1
ATOM 5236 C CA . VAL B 1 382 ? 115.82150 110.08122 79.01068 1.000 6.84416 362 VAL B CA 1
ATOM 5237 C C . VAL B 1 382 ? 116.43571 109.59697 80.31882 1.000 6.21046 362 VAL B C 1
ATOM 5238 O O . VAL B 1 382 ? 115.75350 108.99259 81.14628 1.000 8.86591 362 VAL B O 1
ATOM 5242 N N . GLY B 1 383 ? 117.72220 109.85169 80.52350 1.000 3.50956 363 GLY B N 1
ATOM 5243 C CA . GLY B 1 383 ? 118.37468 109.33433 81.71405 1.000 0.00000 363 GLY B CA 1
ATOM 5244 C C . GLY B 1 383 ? 119.70885 109.99562 81.96187 1.000 2.21305 363 GLY B C 1
ATOM 5245 O O . GLY B 1 383 ? 120.27284 110.64811 81.08270 1.000 10.94465 363 GLY B O 1
ATOM 5246 N N . CYS B 1 384 ? 120.20158 109.82964 83.18567 1.000 0.61165 364 CYS B N 1
ATOM 5247 C CA . CYS B 1 384 ? 121.49376 110.37947 83.56424 1.000 3.05680 364 CYS B CA 1
ATOM 5248 C C . CYS B 1 384 ? 122.16894 109.44516 84.55598 1.000 6.46350 364 CYS B C 1
ATOM 5249 O O . CYS B 1 384 ? 121.51345 108.67145 85.25728 1.000 6.49565 364 CYS B O 1
ATOM 5252 N N . GLY B 1 385 ? 123.49211 109.53074 84.61273 1.000 2.56494 365 GLY B N 1
ATOM 5253 C CA . GLY B 1 385 ? 124.24019 108.70538 85.53889 1.000 2.46462 365 GLY B CA 1
ATOM 5254 C C . GLY B 1 385 ? 125.68363 109.13833 85.63428 1.000 7.76704 365 GLY B C 1
ATOM 5255 O O . GLY B 1 385 ? 126.20044 109.85492 84.77211 1.000 10.73601 365 GLY B O 1
ATOM 5256 N N . TYR B 1 386 ? 126.32463 108.69753 86.71118 1.000 10.40194 366 TYR B N 1
ATOM 5257 C CA . TYR B 1 386 ? 127.75213 108.86898 86.92540 1.000 8.74460 366 TYR B CA 1
ATOM 5258 C C . TYR B 1 386 ? 128.29983 107.57900 87.51744 1.000 2.50242 366 TYR B C 1
ATOM 5259 O O . TYR B 1 386 ? 127.54889 106.72757 87.99909 1.000 9.46788 366 TYR B O 1
ATOM 5268 N N . ASN B 1 387 ? 129.61964 107.42630 87.47729 1.000 3.50862 367 ASN B N 1
ATOM 5269 C CA . ASN B 1 387 ? 130.23554 106.22750 88.02575 1.000 6.06319 367 ASN B CA 1
ATOM 5270 C C . ASN B 1 387 ? 130.21130 106.28231 89.54812 1.000 6.48905 367 ASN B C 1
ATOM 5271 O O . ASN B 1 387 ? 130.70960 107.23396 90.15639 1.000 14.16468 367 ASN B O 1
ATOM 5276 N N . ALA B 1 388 ? 129.61582 105.26150 90.15804 1.000 12.00973 368 ALA B N 1
ATOM 5277 C CA . ALA B 1 388 ? 129.45620 105.21256 91.60276 1.000 11.46999 368 ALA B CA 1
ATOM 5278 C C . ALA B 1 388 ? 129.23155 103.76848 92.01844 1.000 14.07075 368 ALA B C 1
ATOM 5279 O O . ALA B 1 388 ? 128.92070 102.90697 91.19493 1.000 16.40289 368 ALA B O 1
ATOM 5281 N N . PHE B 1 389 ? 129.40384 103.51694 93.30522 1.000 16.02587 369 PHE B N 1
ATOM 5282 C CA . PHE B 1 389 ? 129.12639 102.21101 93.87313 1.000 14.05744 369 PHE B CA 1
ATOM 5283 C C . PHE B 1 389 ? 127.61811 102.01350 94.00978 1.000 13.26525 369 PHE B C 1
ATOM 5284 O O . PHE B 1 389 ? 126.85575 102.98131 93.95724 1.000 17.73741 369 PHE B O 1
ATOM 5292 N N . PRO B 1 390 ? 127.15726 100.76686 94.15982 1.000 16.05049 370 PRO B N 1
ATOM 5293 C CA . PRO B 1 390 ? 125.70951 100.51418 94.14681 1.000 15.29433 370 PRO B CA 1
ATOM 5294 C C . PRO B 1 390 ? 124.97509 101.32405 95.20517 1.000 17.34289 370 PRO B C 1
ATOM 5295 O O . PRO B 1 390 ? 125.49136 101.57114 96.29664 1.000 20.33115 370 PRO B O 1
ATOM 5299 N N . VAL B 1 391 ? 123.75930 101.75018 94.84923 1.000 15.64981 371 VAL B N 1
ATOM 5300 C CA . VAL B 1 391 ? 122.99081 102.67228 95.67639 1.000 20.37286 371 VAL B CA 1
ATOM 5301 C C . VAL B 1 391 ? 122.83693 102.12354 97.08838 1.000 22.07272 371 VAL B C 1
ATOM 5302 O O . VAL B 1 391 ? 122.56530 100.93519 97.29104 1.000 23.79989 371 VAL B O 1
ATOM 5306 N N . GLY B 1 392 ? 123.01587 103.00138 98.07286 1.000 25.40180 372 GLY B N 1
ATOM 5307 C CA . GLY B 1 392 ? 122.91654 102.63051 99.46693 1.000 26.14355 372 GLY B CA 1
ATOM 5308 C C . GLY B 1 392 ? 124.19500 102.12831 100.09450 1.000 27.76663 372 GLY B C 1
ATOM 5309 O O . GLY B 1 392 ? 124.15330 101.62472 101.22284 1.000 31.05397 372 GLY B O 1
ATOM 5310 N N . SER B 1 393 ? 125.32562 102.24730 99.40773 1.000 28.99789 373 SER B N 1
ATOM 5311 C CA . SER B 1 393 ? 126.59957 101.78329 99.93144 1.000 27.57183 373 SER B CA 1
ATOM 5312 C C . SER B 1 393 ? 127.28511 102.88101 100.73488 1.000 30.25605 373 SER B C 1
ATOM 5313 O O . SER B 1 393 ? 127.20426 104.06659 100.40365 1.000 30.94836 373 SER B O 1
ATOM 5316 N N . GLU B 1 394 ? 127.96155 102.46988 101.80277 1.000 34.37311 374 GLU B N 1
ATOM 5317 C CA . GLU B 1 394 ? 128.76520 103.38138 102.59766 1.000 31.38022 374 GLU B CA 1
ATOM 5318 C C . GLU B 1 394 ? 130.14425 103.55713 101.96510 1.000 31.05422 374 GLU B C 1
ATOM 5319 O O . GLU B 1 394 ? 130.50221 102.89160 100.99007 1.000 31.68344 374 GLU B O 1
ATOM 5321 N N . TYR B 1 395 ? 130.92447 104.47752 102.53620 1.000 34.32619 375 TYR B N 1
ATOM 5322 C CA . TYR B 1 395 ? 132.24774 104.76931 101.99256 1.000 32.89176 375 TYR B CA 1
ATOM 5323 C C . TYR B 1 395 ? 133.16791 103.55659 102.07568 1.000 35.46040 375 TYR B C 1
ATOM 5324 O O . TYR B 1 395 ? 133.92322 103.27690 101.13802 1.000 36.29640 375 TYR B O 1
ATOM 5326 N N . ALA B 1 396 ? 133.12251 102.82558 103.18612 1.000 34.96015 376 ALA B N 1
ATOM 5327 C CA . ALA B 1 396 ? 133.99870 101.68176 103.39973 1.000 33.67992 376 ALA B CA 1
ATOM 5328 C C . ALA B 1 396 ? 133.37910 100.36099 102.95714 1.000 33.76289 376 ALA B C 1
ATOM 5329 O O . ALA B 1 396 ? 133.97791 99.30527 103.18602 1.000 33.87777 376 ALA B O 1
ATOM 5331 N N . ASP B 1 397 ? 132.19655 100.39276 102.33820 1.000 31.38401 377 ASP B N 1
ATOM 5332 C CA . ASP B 1 397 ? 131.53438 99.15196 101.94485 1.000 30.35157 377 ASP B CA 1
ATOM 5333 C C . ASP B 1 397 ? 132.32350 98.40226 100.87930 1.000 29.62365 377 ASP B C 1
ATOM 5334 O O . ASP B 1 397 ? 132.45450 97.17483 100.94674 1.000 30.68772 377 ASP B O 1
ATOM 5339 N N . PHE B 1 398 ? 132.85660 99.11442 99.89375 1.000 30.17743 378 PHE B N 1
ATOM 5340 C CA . PHE B 1 398 ? 133.48762 98.46849 98.75661 1.000 28.39869 378 PHE B CA 1
ATOM 5341 C C . PHE B 1 398 ? 134.90602 98.98300 98.57685 1.000 25.70324 378 PHE B C 1
ATOM 5342 O O . PHE B 1 398 ? 135.21468 100.11696 98.95770 1.000 28.01646 378 PHE B O 1
ATOM 5350 N N . PRO B 1 399 ? 135.79300 98.16315 98.01517 1.000 25.15704 379 PRO B N 1
ATOM 5351 C CA . PRO B 1 399 ? 137.15503 98.63351 97.74183 1.000 28.78164 379 PRO B CA 1
ATOM 5352 C C . PRO B 1 399 ? 137.15221 99.79842 96.76329 1.000 30.59856 379 PRO B C 1
ATOM 5353 O O . PRO B 1 399 ? 136.37569 99.83127 95.80672 1.000 31.57684 379 PRO B O 1
ATOM 5357 N N . HIS B 1 400 ? 138.03763 100.75998 97.01384 1.000 30.05547 380 HIS B N 1
ATOM 5358 C CA . HIS B 1 400 ? 138.17476 101.93958 96.17335 1.000 29.59629 380 HIS B CA 1
ATOM 5359 C C . HIS B 1 400 ? 139.46617 101.94225 95.36954 1.000 32.90802 380 HIS B C 1
ATOM 5360 O O . HIS B 1 400 ? 139.72831 102.90833 94.64591 1.000 34.18340 380 HIS B O 1
ATOM 5367 N N . MET B 1 401 ? 140.27404 100.89178 95.47409 1.000 33.66159 381 MET B N 1
ATOM 5368 C CA . MET B 1 401 ? 141.58604 100.85958 94.85174 1.000 34.68968 381 MET B CA 1
ATOM 5369 C C . MET B 1 401 ? 141.47596 100.59338 93.35155 1.000 36.00984 381 MET B C 1
ATOM 5370 O O . MET B 1 401 ? 140.42041 100.23344 92.82425 1.000 35.72288 381 MET B O 1
ATOM 5375 N N . ASP B 1 402 ? 142.59743 100.77663 92.66644 1.000 35.18563 382 ASP B N 1
ATOM 5376 C CA . ASP B 1 402 ? 142.73347 100.54825 91.23522 1.000 36.17594 382 ASP B CA 1
ATOM 5377 C C . ASP B 1 402 ? 143.77268 99.45124 90.99860 1.000 37.74780 382 ASP B C 1
ATOM 5378 O O . ASP B 1 402 ? 144.20325 98.76392 91.92933 1.000 38.12775 382 ASP B O 1
ATOM 5383 N N . ASP B 1 403 ? 144.16410 99.28490 89.73135 1.000 36.92181 383 ASP B N 1
ATOM 5384 C CA . ASP B 1 403 ? 145.12152 98.24898 89.35349 1.000 38.60055 383 ASP B CA 1
ATOM 5385 C C . ASP B 1 403 ? 146.43153 98.32879 90.13028 1.000 39.13999 383 ASP B C 1
ATOM 5386 O O . ASP B 1 403 ? 147.20737 97.36643 90.11152 1.000 39.23215 383 ASP B O 1
ATOM 5388 N N . LYS B 1 404 ? 146.70358 99.45041 90.80393 1.000 37.71013 384 LYS B N 1
ATOM 5389 C CA . LYS B 1 404 ? 147.90321 99.54166 91.63105 1.000 38.28404 384 LYS B CA 1
ATOM 5390 C C . LYS B 1 404 ? 147.86523 98.52937 92.76948 1.000 40.80609 384 LYS B C 1
ATOM 5391 O O . LYS B 1 404 ? 148.89520 97.94297 93.12259 1.000 40.45552 384 LYS B O 1
ATOM 5393 N N . GLN B 1 405 ? 146.69201 98.32178 93.36456 1.000 41.20452 385 GLN B N 1
ATOM 5394 C CA . GLN B 1 405 ? 146.54119 97.28792 94.37982 1.000 39.81240 385 GLN B CA 1
ATOM 5395 C C . GLN B 1 405 ? 146.82731 95.91765 93.77840 1.000 40.85644 385 GLN B C 1
ATOM 5396 O O . GLN B 1 405 ? 146.34592 95.59093 92.68965 1.000 37.60483 385 GLN B O 1
ATOM 5398 N N . LYS B 1 406 ? 147.62053 95.11671 94.49314 1.000 41.54558 386 LYS B N 1
ATOM 5399 C CA . LYS B 1 406 ? 148.05756 93.83055 93.95761 1.000 40.37626 386 LYS B CA 1
ATOM 5400 C C . LYS B 1 406 ? 146.88851 92.86524 93.79639 1.000 41.63148 386 LYS B C 1
ATOM 5401 O O . LYS B 1 406 ? 146.75029 92.21105 92.75632 1.000 39.25007 386 LYS B O 1
ATOM 5403 N N . ASP B 1 407 ? 146.03611 92.76277 94.81232 1.000 41.33086 387 ASP B N 1
ATOM 5404 C CA . ASP B 1 407 ? 144.93959 91.80242 94.79223 1.000 41.47235 387 ASP B CA 1
ATOM 5405 C C . ASP B 1 407 ? 143.78718 92.34803 93.95704 1.000 41.01762 387 ASP B C 1
ATOM 5406 O O . ASP B 1 407 ? 143.24407 93.41609 94.25872 1.000 40.69141 387 ASP B O 1
ATOM 5408 N N . ARG B 1 408 ? 143.41821 91.61567 92.90328 1.000 38.52817 388 ARG B N 1
ATOM 5409 C CA . ARG B 1 408 ? 142.29254 92.01830 92.06877 1.000 38.43742 388 ARG B CA 1
ATOM 5410 C C . ARG B 1 408 ? 140.96524 91.94176 92.81043 1.000 38.03508 388 ARG B C 1
ATOM 5411 O O . ARG B 1 408 ? 140.02138 92.64798 92.44024 1.000 38.54434 388 ARG B O 1
ATOM 5413 N N . GLU B 1 409 ? 140.87199 91.10229 93.84444 1.000 37.24702 389 GLU B N 1
ATOM 5414 C CA . GLU B 1 409 ? 139.63148 90.97003 94.59876 1.000 36.97618 389 GLU B CA 1
ATOM 5415 C C . GLU B 1 409 ? 139.29040 92.22655 95.38829 1.000 38.06791 389 GLU B C 1
ATOM 5416 O O . GLU B 1 409 ? 138.13167 92.40017 95.78005 1.000 37.47989 389 GLU B O 1
ATOM 5418 N N . ILE B 1 410 ? 140.26279 93.10427 95.62664 1.000 37.08702 390 ILE B N 1
ATOM 5419 C CA . ILE B 1 410 ? 140.03198 94.30729 96.41774 1.000 34.78732 390 ILE B CA 1
ATOM 5420 C C . ILE B 1 410 ? 140.21347 95.54302 95.54559 1.000 36.70334 390 ILE B C 1
ATOM 5421 O O . ILE B 1 410 ? 140.67318 96.58877 96.01699 1.000 36.86795 390 ILE B O 1
ATOM 5426 N N . ARG B 1 411 ? 139.86537 95.43035 94.26938 1.000 35.45011 391 ARG B N 1
ATOM 5427 C CA . ARG B 1 411 ? 139.83488 96.57279 93.36975 1.000 34.45994 391 ARG B CA 1
ATOM 5428 C C . ARG B 1 411 ? 138.39653 97.01878 93.12734 1.000 34.69936 391 ARG B C 1
ATOM 5429 O O . ARG B 1 411 ? 137.44603 96.24619 93.26871 1.000 35.17097 391 ARG B O 1
ATOM 5437 N N . LYS B 1 412 ? 138.25166 98.29245 92.75648 1.000 29.55067 392 LYS B N 1
ATOM 5438 C CA . LYS B 1 412 ? 136.93374 98.90523 92.63092 1.000 27.49970 392 LYS B CA 1
ATOM 5439 C C . LYS B 1 412 ? 136.15672 98.40963 91.41794 1.000 27.19600 392 LYS B C 1
ATOM 5440 O O . LYS B 1 412 ? 134.93179 98.56361 91.38288 1.000 27.81729 392 LYS B O 1
ATOM 5446 N N . PHE B 1 413 ? 136.83667 97.82142 90.43102 1.000 26.31915 393 PHE B N 1
ATOM 5447 C CA . PHE B 1 413 ? 136.23773 97.63733 89.11148 1.000 26.77835 393 PHE B CA 1
ATOM 5448 C C . PHE B 1 413 ? 135.03575 96.70049 89.15044 1.000 27.29607 393 PHE B C 1
ATOM 5449 O O . PHE B 1 413 ? 134.01845 96.96394 88.49884 1.000 27.84387 393 PHE B O 1
ATOM 5457 N N . ARG B 1 414 ? 135.12803 95.60370 89.90206 1.000 23.09512 394 ARG B N 1
ATOM 5458 C CA . ARG B 1 414 ? 134.03455 94.64067 89.93568 1.000 22.32057 394 ARG B CA 1
ATOM 5459 C C . ARG B 1 414 ? 132.82915 95.13454 90.72405 1.000 22.06009 394 ARG B C 1
ATOM 5460 O O . ARG B 1 414 ? 131.78035 94.48300 90.68573 1.000 20.70592 394 ARG B O 1
ATOM 5468 N N . TYR B 1 415 ? 132.94593 96.25959 91.42876 1.000 19.60854 395 TYR B N 1
ATOM 5469 C CA . TYR B 1 415 ? 131.86409 96.76894 92.25470 1.000 17.30134 395 TYR B CA 1
ATOM 5470 C C . TYR B 1 415 ? 131.39059 98.16032 91.86397 1.000 19.48284 395 TYR B C 1
ATOM 5471 O O . TYR B 1 415 ? 130.38011 98.62078 92.40508 1.000 22.82506 395 TYR B O 1
ATOM 5480 N N . ILE B 1 416 ? 132.07311 98.83661 90.94928 1.000 15.94827 396 ILE B N 1
ATOM 5481 C CA . ILE B 1 416 ? 131.71981 100.19761 90.56610 1.000 17.64657 396 ILE B CA 1
ATOM 5482 C C . ILE B 1 416 ? 130.69143 100.14997 89.44013 1.000 10.35570 396 ILE B C 1
ATOM 5483 O O . ILE B 1 416 ? 130.85928 99.41948 88.45605 1.000 13.57131 396 ILE B O 1
ATOM 5488 N N . ILE B 1 417 ? 129.60238 100.89402 89.60478 1.000 8.53452 397 ILE B N 1
ATOM 5489 C CA . ILE B 1 417 ? 128.60598 101.03126 88.54837 1.000 12.31178 397 ILE B CA 1
ATOM 5490 C C . ILE B 1 417 ? 129.02917 102.16585 87.62827 1.000 7.49615 397 ILE B C 1
ATOM 5491 O O . ILE B 1 417 ? 129.25798 103.29260 88.07977 1.000 9.39067 397 ILE B O 1
ATOM 5496 N N . HIS B 1 418 ? 129.13328 101.87342 86.33685 1.000 6.74433 398 HIS B N 1
ATOM 5497 C CA . HIS B 1 418 ? 129.59685 102.86899 85.38525 1.000 9.24905 398 HIS B CA 1
ATOM 5498 C C . HIS B 1 418 ? 128.51341 103.91071 85.11528 1.000 13.34196 398 HIS B C 1
ATOM 5499 O O . HIS B 1 418 ? 127.33772 103.72829 85.44245 1.000 13.93936 398 HIS B O 1
ATOM 5506 N N . ALA B 1 419 ? 128.93614 105.02546 84.51195 1.000 9.20371 399 ALA B N 1
ATOM 5507 C CA . ALA B 1 419 ? 128.01936 106.13150 84.25304 1.000 4.19000 399 ALA B CA 1
ATOM 5508 C C . ALA B 1 419 ? 126.89121 105.71807 83.31583 1.000 5.65787 399 ALA B C 1
ATOM 5509 O O . ALA B 1 419 ? 125.72779 106.06565 83.54541 1.000 6.93578 399 ALA B O 1
ATOM 5511 N N . ALA B 1 420 ? 127.21381 104.97903 82.25181 1.000 7.40977 400 ALA B N 1
ATOM 5512 C CA . ALA B 1 420 ? 126.17960 104.53862 81.32061 1.000 3.11856 400 ALA B CA 1
ATOM 5513 C C . ALA B 1 420 ? 125.24086 103.53172 81.97249 1.000 7.28024 400 ALA B C 1
ATOM 5514 O O . ALA B 1 420 ? 124.03206 103.54145 81.71088 1.000 10.37634 400 ALA B O 1
ATOM 5516 N N . GLN B 1 421 ? 125.77948 102.65378 82.82229 1.000 8.73198 401 GLN B N 1
ATOM 5517 C CA . GLN B 1 421 ? 124.93725 101.69440 83.52786 1.000 11.18007 401 GLN B CA 1
ATOM 5518 C C . GLN B 1 421 ? 123.94570 102.40198 84.44155 1.000 7.03210 401 GLN B C 1
ATOM 5519 O O . GLN B 1 421 ? 122.76946 102.02740 84.50287 1.000 7.37081 401 GLN B O 1
ATOM 5525 N N . ASN B 1 422 ? 124.40062 103.43524 85.15335 1.000 8.46295 402 ASN B N 1
ATOM 5526 C CA . ASN B 1 422 ? 123.49968 104.19427 86.01235 1.000 9.30086 402 ASN B CA 1
ATOM 5527 C C . ASN B 1 422 ? 122.50694 105.01288 85.19863 1.000 1.96859 402 ASN B C 1
ATOM 5528 O O . ASN B 1 422 ? 121.35952 105.19003 85.62117 1.000 4.93191 402 ASN B O 1
ATOM 5533 N N . ALA B 1 423 ? 122.92923 105.52357 84.04024 1.000 3.92091 403 ALA B N 1
ATOM 5534 C CA . ALA B 1 423 ? 122.01645 106.26944 83.18169 1.000 4.22360 403 ALA B CA 1
ATOM 5535 C C . ALA B 1 423 ? 120.90679 105.37374 82.64824 1.000 5.33049 403 ALA B C 1
ATOM 5536 O O . ALA B 1 423 ? 119.74815 105.79538 82.56062 1.000 6.52003 403 ALA B O 1
ATOM 5538 N N . LEU B 1 424 ? 121.24352 104.13506 82.28537 1.000 10.74892 404 LEU B N 1
ATOM 5539 C CA . LEU B 1 424 ? 120.22709 103.20079 81.81451 1.000 5.72275 404 LEU B CA 1
ATOM 5540 C C . LEU B 1 424 ? 119.34799 102.71144 82.95906 1.000 8.06783 404 LEU B C 1
ATOM 5541 O O . LEU B 1 424 ? 118.14263 102.50695 82.77771 1.000 13.01900 404 LEU B O 1
ATOM 5546 N N . THR B 1 425 ? 119.93362 102.51180 84.14187 1.000 8.69731 405 THR B N 1
ATOM 5547 C CA . THR B 1 425 ? 119.18009 101.96459 85.26614 1.000 7.09729 405 THR B CA 1
ATOM 5548 C C . THR B 1 425 ? 118.09859 102.93020 85.73582 1.000 9.21741 405 THR B C 1
ATOM 5549 O O . THR B 1 425 ? 116.94068 102.54135 85.92331 1.000 13.72805 405 THR B O 1
ATOM 5553 N N . PHE B 1 426 ? 118.45701 104.19867 85.92894 1.000 7.54822 406 PHE B N 1
ATOM 5554 C CA . PHE B 1 426 ? 117.54626 105.19182 86.48274 1.000 10.58416 406 PHE B CA 1
ATOM 5555 C C . PHE B 1 426 ? 116.96448 106.10554 85.41077 1.000 10.11328 406 PHE B C 1
ATOM 5556 O O . PHE B 1 426 ? 116.73448 107.29313 85.66156 1.000 18.43074 406 PHE B O 1
ATOM 5564 N N . ARG B 1 427 ? 116.72599 105.57065 84.21758 1.000 6.06910 407 ARG B N 1
ATOM 5565 C CA . ARG B 1 427 ? 116.11239 106.34905 83.15341 1.000 10.74214 407 ARG B CA 1
ATOM 5566 C C . ARG B 1 427 ? 114.65874 106.65977 83.48945 1.000 10.85692 407 ARG B C 1
ATOM 5567 O O . ARG B 1 427 ? 113.94042 105.82997 84.05342 1.000 12.57805 407 ARG B O 1
ATOM 5575 N N . CYS B 1 428 ? 114.23194 107.87396 83.15567 1.000 14.75151 408 CYS B N 1
ATOM 5576 C CA . CYS B 1 428 ? 112.84862 108.28368 83.34779 1.000 10.44900 408 CYS B CA 1
ATOM 5577 C C . CYS B 1 428 ? 111.97635 108.00926 82.13157 1.000 10.56050 408 CYS B C 1
ATOM 5578 O O . CYS B 1 428 ? 110.75655 108.18707 82.20975 1.000 14.52705 408 CYS B O 1
ATOM 5581 N N . GLN B 1 429 ? 112.56782 107.58571 81.01802 1.000 15.64020 409 GLN B N 1
ATOM 5582 C CA . GLN B 1 429 ? 111.83981 107.31352 79.78977 1.000 8.45464 409 GLN B CA 1
ATOM 5583 C C . GLN B 1 429 ? 112.31397 105.99545 79.19936 1.000 10.93899 409 GLN B C 1
ATOM 5584 O O . GLN B 1 429 ? 113.45411 105.57557 79.41184 1.000 19.49152 409 GLN B O 1
ATOM 5590 N N . GLU B 1 430 ? 111.42647 105.34744 78.45357 1.000 17.54899 410 GLU B N 1
ATOM 5591 C CA . GLU B 1 430 ? 111.79176 104.14672 77.72169 1.000 16.88579 410 GLU B CA 1
ATOM 5592 C C . GLU B 1 430 ? 112.45163 104.51580 76.39934 1.000 19.77935 410 GLU B C 1
ATOM 5593 O O . GLU B 1 430 ? 112.12846 105.53396 75.78180 1.000 25.03928 410 GLU B O 1
ATOM 5599 N N . ILE B 1 431 ? 113.39034 103.67786 75.96952 1.000 18.99608 411 ILE B N 1
ATOM 5600 C CA . ILE B 1 431 ? 114.08154 103.88796 74.70165 1.000 19.85100 411 ILE B CA 1
ATOM 5601 C C . ILE B 1 431 ? 113.15584 103.42633 73.58097 1.000 15.63406 411 ILE B C 1
ATOM 5602 O O . ILE B 1 431 ? 112.91361 102.22890 73.41674 1.000 19.13249 411 ILE B O 1
ATOM 5607 N N . LYS B 1 432 ? 112.63461 104.37375 72.81352 1.000 24.07349 412 LYS B N 1
ATOM 5608 C CA . LYS B 1 432 ? 111.75659 104.03429 71.70003 1.000 22.33352 412 LYS B CA 1
ATOM 5609 C C . LYS B 1 432 ? 112.58353 103.52236 70.52623 1.000 21.63450 412 LYS B C 1
ATOM 5610 O O . LYS B 1 432 ? 113.50127 104.21474 70.07531 1.000 24.71762 412 LYS B O 1
ATOM 5616 N N . PRO B 1 433 ? 112.29972 102.32075 70.01849 1.000 25.26845 413 PRO B N 1
ATOM 5617 C CA . PRO B 1 433 ? 113.09180 101.79458 68.89414 1.000 24.23628 413 PRO B CA 1
ATOM 5618 C C . PRO B 1 433 ? 113.03095 102.65797 67.64759 1.000 24.25982 413 PRO B C 1
ATOM 5619 O O . PRO B 1 433 ? 114.02800 102.75131 66.92121 1.000 25.50927 413 PRO B O 1
ATOM 5623 N N . GLU B 1 434 ? 111.89194 103.29357 67.37532 1.000 22.28831 414 GLU B N 1
ATOM 5624 C CA . GLU B 1 434 ? 111.74467 104.11885 66.18419 1.000 24.81380 414 GLU B CA 1
ATOM 5625 C C . GLU B 1 434 ? 112.37767 105.49550 66.32992 1.000 24.34730 414 GLU B C 1
ATOM 5626 O O . GLU B 1 434 ? 112.58371 106.17366 65.31805 1.000 26.45376 414 GLU B O 1
ATOM 5632 N N . GLU B 1 435 ? 112.69101 105.91987 67.54830 1.000 23.14716 415 GLU B N 1
ATOM 5633 C CA . GLU B 1 435 ? 113.27014 107.23135 67.78718 1.000 22.15572 415 GLU B CA 1
ATOM 5634 C C . GLU B 1 435 ? 114.79026 107.16288 67.75699 1.000 19.68895 415 GLU B C 1
ATOM 5635 O O . GLU B 1 435 ? 115.39177 106.12241 68.03511 1.000 21.45116 415 GLU B O 1
ATOM 5641 N N . ARG B 1 436 ? 115.40918 108.28854 67.41372 1.000 18.42835 416 ARG B N 1
ATOM 5642 C CA . ARG B 1 436 ? 116.85399 108.42005 67.53281 1.000 16.87949 416 ARG B CA 1
ATOM 5643 C C . ARG B 1 436 ? 117.20483 108.68194 68.99210 1.000 19.93341 416 ARG B C 1
ATOM 5644 O O . ARG B 1 436 ? 116.68316 109.61756 69.60637 1.000 14.89476 416 ARG B O 1
ATOM 5652 N N . SER B 1 437 ? 118.07723 107.85372 69.55211 1.000 17.04392 417 SER B N 1
ATOM 5653 C CA . SER B 1 437 ? 118.48742 107.97718 70.94152 1.000 10.83182 417 SER B CA 1
ATOM 5654 C C . SER B 1 437 ? 120.00106 108.10154 71.01322 1.000 11.28117 417 SER B C 1
ATOM 5655 O O . SER B 1 437 ? 120.72677 107.38207 70.32305 1.000 17.46056 417 SER B O 1
ATOM 5658 N N . MET B 1 438 ? 120.46863 109.02394 71.84854 1.000 12.26916 418 MET B N 1
ATOM 5659 C CA . MET B 1 438 ? 121.87699 109.37230 71.94294 1.000 10.13169 418 MET B CA 1
ATOM 5660 C C . MET B 1 438 ? 122.31393 109.26737 73.39366 1.000 8.58900 418 MET B C 1
ATOM 5661 O O . MET B 1 438 ? 121.60507 109.72776 74.29317 1.000 7.99308 418 MET B O 1
ATOM 5666 N N . ILE B 1 439 ? 123.47353 108.66188 73.62285 1.000 10.13860 419 ILE B N 1
ATOM 5667 C CA . ILE B 1 439 ? 124.10223 108.64973 74.93787 1.000 10.55535 419 ILE B CA 1
ATOM 5668 C C . ILE B 1 439 ? 125.42152 109.40562 74.84441 1.000 7.83619 419 ILE B C 1
ATOM 5669 O O . ILE B 1 439 ? 126.26145 109.10741 73.98964 1.000 11.89162 419 ILE B O 1
ATOM 5674 N N . PHE B 1 440 ? 125.58697 110.39787 75.71051 1.000 3.67271 420 PHE B N 1
ATOM 5675 C CA . PHE B 1 440 ? 126.77527 111.23509 75.77777 1.000 7.29266 420 PHE B CA 1
ATOM 5676 C C . PHE B 1 440 ? 127.55136 110.82633 77.01794 1.000 6.24998 420 PHE B C 1
ATOM 5677 O O . PHE B 1 440 ? 127.04364 110.95562 78.13714 1.000 11.89507 420 PHE B O 1
ATOM 5685 N N . VAL B 1 441 ? 128.76618 110.32540 76.81768 1.000 6.19611 421 VAL B N 1
ATOM 5686 C CA . VAL B 1 441 ? 129.60823 109.83705 77.90182 1.000 8.02157 421 VAL B CA 1
ATOM 5687 C C . VAL B 1 441 ? 130.92987 110.58820 77.85028 1.000 7.82022 421 VAL B C 1
ATOM 5688 O O . VAL B 1 441 ? 131.54415 110.70055 76.78369 1.000 13.49419 421 VAL B O 1
ATOM 5692 N N . THR B 1 442 ? 131.36348 111.10221 79.00193 1.000 11.24023 422 THR B N 1
ATOM 5693 C CA . THR B 1 442 ? 132.58747 111.89119 79.06837 1.000 10.18681 422 THR B CA 1
ATOM 5694 C C . THR B 1 442 ? 133.84217 111.06096 78.83545 1.000 16.09798 422 THR B C 1
ATOM 5695 O O . THR B 1 442 ? 134.90308 111.63497 78.57006 1.000 19.29947 422 THR B O 1
ATOM 5699 N N . LYS B 1 443 ? 133.74667 109.73855 78.92655 1.000 15.33383 423 LYS B N 1
ATOM 5700 C CA . LYS B 1 443 ? 134.86242 108.83960 78.68608 1.000 14.22400 423 LYS B CA 1
ATOM 5701 C C . LYS B 1 443 ? 134.41663 107.78959 77.67695 1.000 18.85621 423 LYS B C 1
ATOM 5702 O O . LYS B 1 443 ? 133.22066 107.57498 77.47015 1.000 23.77196 423 LYS B O 1
ATOM 5708 N N . CYS B 1 444 ? 135.38424 107.15456 77.02654 1.000 22.27901 424 CYS B N 1
ATOM 5709 C CA . CYS B 1 444 ? 135.06341 106.09743 76.07907 1.000 21.08110 424 CYS B CA 1
ATOM 5710 C C . CYS B 1 444 ? 134.31303 104.97536 76.79006 1.000 17.64898 424 CYS B C 1
ATOM 5711 O O . CYS B 1 444 ? 134.74168 104.53509 77.86506 1.000 19.01875 424 CYS B O 1
ATOM 5714 N N . PRO B 1 445 ? 133.18989 104.50781 76.24756 1.000 23.89354 425 PRO B N 1
ATOM 5715 C CA . PRO B 1 445 ? 132.46977 103.40301 76.89032 1.000 23.54842 425 PRO B CA 1
ATOM 5716 C C . PRO B 1 445 ? 133.33036 102.15045 76.95855 1.000 19.63188 425 PRO B C 1
ATOM 5717 O O . PRO B 1 445 ? 134.05730 101.81938 76.01991 1.000 25.64018 425 PRO B O 1
ATOM 5721 N N . CYS B 1 446 ? 133.23814 101.45243 78.08625 1.000 18.91332 426 CYS B N 1
ATOM 5722 C CA . CYS B 1 446 ? 134.04768 100.26941 78.32322 1.000 18.72441 426 CYS B CA 1
ATOM 5723 C C . CYS B 1 446 ? 133.37630 99.03454 77.72362 1.000 24.02654 426 CYS B C 1
ATOM 5724 O O . CYS B 1 446 ? 132.28085 99.09728 77.15901 1.000 20.32810 426 CYS B O 1
ATOM 5727 N N . ASP B 1 447 ? 134.04868 97.88789 77.84996 1.000 26.96817 427 ASP B N 1
ATOM 5728 C CA . ASP B 1 447 ? 133.58851 96.67371 77.18683 1.000 18.90232 427 ASP B CA 1
ATOM 5729 C C . ASP B 1 447 ? 132.38726 96.03756 77.87339 1.000 23.29160 427 ASP B C 1
ATOM 5730 O O . ASP B 1 447 ? 131.72399 95.19374 77.26336 1.000 28.45875 427 ASP B O 1
ATOM 5735 N N . GLU B 1 448 ? 132.09982 96.39508 79.12178 1.000 23.39080 428 GLU B N 1
ATOM 5736 C CA . GLU B 1 448 ? 130.87740 95.93685 79.76751 1.000 21.86040 428 GLU B CA 1
ATOM 5737 C C . GLU B 1 448 ? 129.74640 96.95045 79.66122 1.000 22.23007 428 GLU B C 1
ATOM 5738 O O . GLU B 1 448 ? 128.63196 96.66392 80.10878 1.000 27.65611 428 GLU B O 1
ATOM 5744 N N . CYS B 1 449 ? 130.00478 98.12004 79.07886 1.000 23.69018 429 CYS B N 1
ATOM 5745 C CA . CYS B 1 449 ? 128.97872 99.13033 78.85850 1.000 19.82503 429 CYS B CA 1
ATOM 5746 C C . CYS B 1 449 ? 128.48827 99.18094 77.42086 1.000 18.09781 429 CYS B C 1
ATOM 5747 O O . CYS B 1 449 ? 127.30380 99.44510 77.19308 1.000 15.71123 429 CYS B O 1
ATOM 5750 N N . VAL B 1 450 ? 129.37481 98.94519 76.45070 1.000 16.26986 430 VAL B N 1
ATOM 5751 C CA . VAL B 1 450 ? 128.96871 98.97799 75.04408 1.000 15.21443 430 VAL B CA 1
ATOM 5752 C C . VAL B 1 450 ? 127.87447 97.95774 74.74015 1.000 20.55704 430 VAL B C 1
ATOM 5753 O O . VAL B 1 450 ? 126.89077 98.32224 74.07573 1.000 21.40748 430 VAL B O 1
ATOM 5757 N N . PRO B 1 451 ? 127.97448 96.69029 75.16521 1.000 21.40759 431 PRO B N 1
ATOM 5758 C CA . PRO B 1 451 ? 126.84670 95.77218 74.93787 1.000 14.52623 431 PRO B CA 1
ATOM 5759 C C . PRO B 1 451 ? 125.55847 96.22281 75.59903 1.000 11.53063 431 PRO B C 1
ATOM 5760 O O . PRO B 1 451 ? 124.48289 96.00634 75.03327 1.000 16.12894 431 PRO B O 1
ATOM 5764 N N . LEU B 1 452 ? 125.62872 96.85194 76.77402 1.000 15.38290 432 LEU B N 1
ATOM 5765 C CA . LEU B 1 452 ? 124.41457 97.35200 77.41177 1.000 12.44448 432 LEU B CA 1
ATOM 5766 C C . LEU B 1 452 ? 123.78782 98.47955 76.60183 1.000 12.06767 432 LEU B C 1
ATOM 5767 O O . LEU B 1 452 ? 122.56282 98.52964 76.44112 1.000 17.77539 432 LEU B O 1
ATOM 5772 N N . ILE B 1 453 ? 124.61275 99.39244 76.08556 1.000 14.90914 433 ILE B N 1
ATOM 5773 C CA . ILE B 1 453 ? 124.10301 100.47848 75.25284 1.000 14.25463 433 ILE B CA 1
ATOM 5774 C C . ILE B 1 453 ? 123.47485 99.91888 73.98324 1.000 13.66251 433 ILE B C 1
ATOM 5775 O O . ILE B 1 453 ? 122.40059 100.35582 73.55338 1.000 13.25281 433 ILE B O 1
ATOM 5780 N N . LYS B 1 454 ? 124.14158 98.94250 73.36315 1.000 13.76397 434 LYS B N 1
ATOM 5781 C CA . LYS B 1 454 ? 123.61643 98.33998 72.14238 1.000 14.23720 434 LYS B CA 1
ATOM 5782 C C . LYS B 1 454 ? 122.30089 97.61344 72.39911 1.000 17.70892 434 LYS B C 1
ATOM 5783 O O . LYS B 1 454 ? 121.35347 97.73488 71.61406 1.000 20.82577 434 LYS B O 1
ATOM 5789 N N . GLY B 1 455 ? 122.22070 96.85674 73.49576 1.000 13.85714 435 GLY B N 1
ATOM 5790 C CA . GLY B 1 455 ? 121.00246 96.13038 73.80274 1.000 10.51952 435 GLY B CA 1
ATOM 5791 C C . GLY B 1 455 ? 119.86238 97.02340 74.24214 1.000 10.21120 435 GLY B C 1
ATOM 5792 O O . GLY B 1 455 ? 118.69281 96.66895 74.07126 1.000 15.31709 435 GLY B O 1
ATOM 5793 N N . ALA B 1 456 ? 120.17815 98.18559 74.81572 1.000 11.70126 436 ALA B N 1
ATOM 5794 C CA . ALA B 1 456 ? 119.13592 99.12411 75.20838 1.000 9.46347 436 ALA B CA 1
ATOM 5795 C C . ALA B 1 456 ? 118.46695 99.78044 74.00997 1.000 10.90694 436 ALA B C 1
ATOM 5796 O O . ALA B 1 456 ? 117.38681 100.36022 74.16002 1.000 19.71392 436 ALA B O 1
ATOM 5798 N N . GLY B 1 457 ? 119.07685 99.70111 72.83212 1.000 12.03259 437 GLY B N 1
ATOM 5799 C CA . GLY B 1 457 ? 118.53314 100.32461 71.64711 1.000 11.78667 437 GLY B CA 1
ATOM 5800 C C . GLY B 1 457 ? 119.02575 101.72555 71.37310 1.000 12.37511 437 GLY B C 1
ATOM 5801 O O . GLY B 1 457 ? 118.46053 102.40103 70.50559 1.000 18.11192 437 GLY B O 1
ATOM 5802 N N . ILE B 1 458 ? 120.05697 102.18541 72.07933 1.000 11.94346 438 ILE B N 1
ATOM 5803 C CA . ILE B 1 458 ? 120.56664 103.53671 71.87746 1.000 15.59769 438 ILE B CA 1
ATOM 5804 C C . ILE B 1 458 ? 121.26339 103.60411 70.52455 1.000 11.89082 438 ILE B C 1
ATOM 5805 O O . ILE B 1 458 ? 122.20033 102.84512 70.25163 1.000 12.26880 438 ILE B O 1
ATOM 5810 N N . LYS B 1 459 ? 120.80406 104.51937 69.66995 1.000 9.40519 439 LYS B N 1
ATOM 5811 C CA . LYS B 1 459 ? 121.26689 104.56110 68.28749 1.000 11.86820 439 LYS B CA 1
ATOM 5812 C C . LYS B 1 459 ? 122.65633 105.17407 68.15951 1.000 14.02525 439 LYS B C 1
ATOM 5813 O O . LYS B 1 459 ? 123.44027 104.75726 67.30041 1.000 16.71266 439 LYS B O 1
ATOM 5819 N N . GLN B 1 460 ? 122.97642 106.16742 68.98552 1.000 13.46196 440 GLN B N 1
ATOM 5820 C CA . GLN B 1 460 ? 124.20144 106.93720 68.83120 1.000 15.25011 440 GLN B CA 1
ATOM 5821 C C . GLN B 1 460 ? 124.91608 107.08273 70.16569 1.000 14.08304 440 GLN B C 1
ATOM 5822 O O . GLN B 1 460 ? 124.28236 107.25833 71.21043 1.000 14.34645 440 GLN B O 1
ATOM 5828 N N . ILE B 1 461 ? 126.24171 107.00273 70.11752 1.000 15.27512 441 ILE B N 1
ATOM 5829 C CA . ILE B 1 461 ? 127.10281 107.24217 71.26657 1.000 9.12618 441 ILE B CA 1
ATOM 5830 C C . ILE B 1 461 ? 128.01863 108.40800 70.93058 1.000 12.92191 441 ILE B C 1
ATOM 5831 O O . ILE B 1 461 ? 128.84010 108.30894 70.01465 1.000 16.99559 441 ILE B O 1
ATOM 5836 N N . TYR B 1 462 ? 127.89313 109.49509 71.68071 1.000 15.49565 442 TYR B N 1
ATOM 5837 C CA . TYR B 1 462 ? 128.81919 110.61685 71.62224 1.000 11.22721 442 TYR B CA 1
ATOM 5838 C C . TYR B 1 462 ? 129.75859 110.47521 72.80849 1.000 10.86572 442 TYR B C 1
ATOM 5839 O O . TYR B 1 462 ? 129.30185 110.38951 73.95396 1.000 12.19233 442 TYR B O 1
ATOM 5848 N N . ALA B 1 463 ? 131.05958 110.42280 72.53869 1.000 17.64392 443 ALA B N 1
ATOM 5849 C CA . ALA B 1 463 ? 131.98628 110.10130 73.61363 1.000 17.97547 443 ALA B CA 1
ATOM 5850 C C . ALA B 1 463 ? 133.37007 110.65960 73.32802 1.000 20.11803 443 ALA B C 1
ATOM 5851 O O . ALA B 1 463 ? 133.71026 110.99514 72.19103 1.000 20.62060 443 ALA B O 1
ATOM 5853 N N . GLY B 1 464 ? 134.16147 110.76290 74.39504 1.000 23.14015 444 GLY B N 1
ATOM 5854 C CA . GLY B 1 464 ? 135.58638 110.94779 74.24190 1.000 23.12146 444 GLY B CA 1
ATOM 5855 C C . GLY B 1 464 ? 136.27083 109.66244 73.82031 1.000 27.66449 444 GLY B C 1
ATOM 5856 O O . GLY B 1 464 ? 135.73205 108.56294 73.94780 1.000 30.22013 444 GLY B O 1
ATOM 5857 N N . ASP B 1 465 ? 137.49233 109.80281 73.30582 1.000 30.91544 445 ASP B N 1
ATOM 5858 C CA . ASP B 1 465 ? 138.16879 108.66639 72.69328 1.000 31.21342 445 ASP B CA 1
ATOM 5859 C C . ASP B 1 465 ? 139.62014 108.54725 73.14473 1.000 32.28292 445 ASP B C 1
ATOM 5860 O O . ASP B 1 465 ? 140.46026 108.02331 72.40527 1.000 32.54486 445 ASP B O 1
ATOM 5865 N N . VAL B 1 466 ? 139.93554 109.02587 74.34905 1.000 31.85640 446 VAL B N 1
ATOM 5866 C CA . VAL B 1 466 ? 141.30223 108.91673 74.84965 1.000 30.69741 446 VAL B CA 1
ATOM 5867 C C . VAL B 1 466 ? 141.64657 107.46549 75.16707 1.000 32.19998 446 VAL B C 1
ATOM 5868 O O . VAL B 1 466 ? 142.72239 106.97475 74.80346 1.000 33.40461 446 VAL B O 1
ATOM 5872 N N . ASP B 1 467 ? 140.73981 106.75257 75.83032 1.000 33.05344 447 ASP B N 1
ATOM 5873 C CA . ASP B 1 467 ? 141.00164 105.39687 76.29524 1.000 31.30919 447 ASP B CA 1
ATOM 5874 C C . ASP B 1 467 ? 140.65140 104.32392 75.27203 1.000 30.75711 447 ASP B C 1
ATOM 5875 O O . ASP B 1 467 ? 140.75421 103.13607 75.59342 1.000 29.22340 447 ASP B O 1
ATOM 5880 N N . VAL B 1 468 ? 140.23504 104.70380 74.06325 1.000 29.30338 448 VAL B N 1
ATOM 5881 C CA . VAL B 1 468 ? 139.88642 103.74031 73.02263 1.000 28.63717 448 VAL B CA 1
ATOM 5882 C C . VAL B 1 468 ? 141.06561 102.81133 72.76559 1.000 31.85825 448 VAL B C 1
ATOM 5883 O O . VAL B 1 468 ? 142.17240 103.26419 72.45317 1.000 32.14147 448 VAL B O 1
ATOM 5887 N N . GLY B 1 469 ? 140.83425 101.50546 72.89573 1.000 28.90858 449 GLY B N 1
ATOM 5888 C CA . GLY B 1 469 ? 141.86118 100.51313 72.67594 1.000 29.87128 449 GLY B CA 1
ATOM 5889 C C . GLY B 1 469 ? 142.62842 100.08772 73.90891 1.000 31.83129 449 GLY B C 1
ATOM 5890 O O . GLY B 1 469 ? 143.40814 99.12996 73.82991 1.000 34.80528 449 GLY B O 1
ATOM 5891 N N . LYS B 1 470 ? 142.44101 100.76160 75.04061 1.000 30.55027 450 LYS B N 1
ATOM 5892 C CA . LYS B 1 470 ? 143.13344 100.37182 76.26059 1.000 31.68257 450 LYS B CA 1
ATOM 5893 C C . LYS B 1 470 ? 142.60360 99.03619 76.76787 1.000 32.50964 450 LYS B C 1
ATOM 5894 O O . LYS B 1 470 ? 141.39574 98.78315 76.75828 1.000 30.27062 450 LYS B O 1
ATOM 5900 N N . LYS B 1 471 ? 143.51935 98.17787 77.21675 1.000 33.92582 451 LYS B N 1
ATOM 5901 C CA . LYS B 1 471 ? 143.19290 96.82582 77.67153 1.000 34.70429 451 LYS B CA 1
ATOM 5902 C C . LYS B 1 471 ? 143.85653 96.61071 79.02941 1.000 36.21991 451 LYS B C 1
ATOM 5903 O O . LYS B 1 471 ? 145.03875 96.26678 79.10899 1.000 38.13133 451 LYS B O 1
ATOM 5909 N N . LYS B 1 472 ? 143.09571 96.82676 80.09619 1.000 35.59656 452 LYS B N 1
ATOM 5910 C CA . LYS B 1 472 ? 143.55421 96.56263 81.45064 1.000 34.47508 452 LYS B CA 1
ATOM 5911 C C . LYS B 1 472 ? 142.91897 95.27813 81.97520 1.000 35.91783 452 LYS B C 1
ATOM 5912 O O . LYS B 1 472 ? 142.03569 94.68853 81.34854 1.000 34.88430 452 LYS B O 1
ATOM 5918 N N . ALA B 1 473 ? 143.39262 94.84344 83.14587 1.000 35.48595 453 ALA B N 1
ATOM 5919 C CA . ALA B 1 473 ? 142.99169 93.54185 83.67254 1.000 35.92452 453 ALA B CA 1
ATOM 5920 C C . ALA B 1 473 ? 141.49501 93.48049 83.95397 1.000 35.86749 453 ALA B C 1
ATOM 5921 O O . ALA B 1 473 ? 140.83188 92.49597 83.60731 1.000 36.75657 453 ALA B O 1
ATOM 5923 N N . ASP B 1 474 ? 140.94269 94.51844 84.57812 1.000 34.36806 454 ASP B N 1
ATOM 5924 C CA . ASP B 1 474 ? 139.54447 94.51596 84.98312 1.000 35.00282 454 ASP B CA 1
ATOM 5925 C C . ASP B 1 474 ? 138.67722 95.47424 84.17832 1.000 34.36940 454 ASP B C 1
ATOM 5926 O O . ASP B 1 474 ? 137.48534 95.60353 84.47633 1.000 36.26193 454 ASP B O 1
ATOM 5928 N N . ILE B 1 475 ? 139.23203 96.14195 83.17059 1.000 34.84303 455 ILE B N 1
ATOM 5929 C CA . ILE B 1 475 ? 138.45957 97.05429 82.33395 1.000 32.69864 455 ILE B CA 1
ATOM 5930 C C . ILE B 1 475 ? 139.17427 97.18875 80.99700 1.000 31.77035 455 ILE B C 1
ATOM 5931 O O . ILE B 1 475 ? 140.40284 97.27884 80.94003 1.000 34.38433 455 ILE B O 1
ATOM 5936 N N . SER B 1 476 ? 138.39522 97.18533 79.91802 1.000 30.05136 456 SER B N 1
ATOM 5937 C CA . SER B 1 476 ? 138.94256 97.25394 78.57225 1.000 30.28658 456 SER B CA 1
ATOM 5938 C C . SER B 1 476 ? 138.05531 98.13796 77.70869 1.000 29.05298 456 SER B C 1
ATOM 5939 O O . SER B 1 476 ? 136.89186 98.39094 78.02900 1.000 28.40337 456 SER B O 1
ATOM 5942 N N . TYR B 1 477 ? 138.62514 98.60788 76.60251 1.000 29.78942 457 TYR B N 1
ATOM 5943 C CA . TYR B 1 477 ? 137.95836 99.51910 75.67823 1.000 28.47115 457 TYR B CA 1
ATOM 5944 C C . TYR B 1 477 ? 138.13543 99.04172 74.24367 1.000 29.48013 457 TYR B C 1
ATOM 5945 O O . TYR B 1 477 ? 138.47059 99.80951 73.33983 1.000 34.49727 457 TYR B O 1
ATOM 5954 N N . MET B 1 478 ? 137.91136 97.74879 74.01824 1.000 30.46809 458 MET B N 1
ATOM 5955 C CA . MET B 1 478 ? 138.08268 97.16873 72.69257 1.000 29.62922 458 MET B CA 1
ATOM 5956 C C . MET B 1 478 ? 136.79062 97.12196 71.89072 1.000 31.26332 458 MET B C 1
ATOM 5957 O O . MET B 1 478 ? 136.83587 97.17416 70.65640 1.000 35.18922 458 MET B O 1
ATOM 5962 N N . ARG B 1 479 ? 135.64036 97.02814 72.55771 1.000 30.17799 459 ARG B N 1
ATOM 5963 C CA . ARG B 1 479 ? 134.37977 96.84504 71.85098 1.000 29.95749 459 ARG B CA 1
ATOM 5964 C C . ARG B 1 479 ? 133.81962 98.14059 71.28031 1.000 30.57757 459 ARG B C 1
ATOM 5965 O O . ARG B 1 479 ? 132.91774 98.08694 70.43805 1.000 32.56668 459 ARG B O 1
ATOM 5973 N N . PHE B 1 480 ? 134.32516 99.29799 71.71150 1.000 26.95865 460 PHE B N 1
ATOM 5974 C CA . PHE B 1 480 ? 133.82299 100.55592 71.16845 1.000 25.09343 460 PHE B CA 1
ATOM 5975 C C . PHE B 1 480 ? 134.33294 100.79120 69.75238 1.000 28.69458 460 PHE B C 1
ATOM 5976 O O . PHE B 1 480 ? 133.58098 101.25000 68.88604 1.000 30.43302 460 PHE B O 1
ATOM 5984 N N . GLY B 1 481 ? 135.60566 100.48441 69.49731 1.000 30.66026 461 GLY B N 1
ATOM 5985 C CA . GLY B 1 481 ? 136.15391 100.69856 68.16791 1.000 28.20209 461 GLY B CA 1
ATOM 5986 C C . GLY B 1 481 ? 135.51324 99.81394 67.11576 1.000 32.79838 461 GLY B C 1
ATOM 5987 O O . GLY B 1 481 ? 135.34145 100.22667 65.96575 1.000 34.50663 461 GLY B O 1
ATOM 5988 N N . GLU B 1 482 ? 135.15108 98.58971 67.49210 1.000 35.50817 462 GLU B N 1
ATOM 5989 C CA . GLU B 1 482 ? 134.57929 97.61449 66.57516 1.000 34.72059 462 GLU B CA 1
ATOM 5990 C C . GLU B 1 482 ? 133.06268 97.51720 66.68587 1.000 32.88637 462 GLU B C 1
ATOM 5991 O O . GLU B 1 482 ? 132.46948 96.59018 66.12565 1.000 34.46054 462 GLU B O 1
ATOM 5997 N N . LEU B 1 483 ? 132.42489 98.44726 67.39203 1.000 32.42970 463 LEU B N 1
ATOM 5998 C CA . LEU B 1 483 ? 130.98639 98.37323 67.60930 1.000 28.66907 463 LEU B CA 1
ATOM 5999 C C . LEU B 1 483 ? 130.23001 98.60269 66.30610 1.000 28.85121 463 LEU B C 1
ATOM 6000 O O . LEU B 1 483 ? 130.50100 99.56075 65.57610 1.000 30.48471 463 LEU B O 1
ATOM 6005 N N . GLU B 1 484 ? 129.27472 97.72143 66.02030 1.000 25.77113 464 GLU B N 1
ATOM 6006 C CA . GLU B 1 484 ? 128.45849 97.79606 64.81882 1.000 28.76991 464 GLU B CA 1
ATOM 6007 C C . GLU B 1 484 ? 126.99355 97.97338 65.19281 1.000 30.71203 464 GLU B C 1
ATOM 6008 O O . GLU B 1 484 ? 126.53505 97.48461 66.22948 1.000 32.09117 464 GLU B O 1
ATOM 6014 N N . GLY B 1 485 ? 126.26256 98.68256 64.33511 1.000 26.62269 465 GLY B N 1
ATOM 6015 C CA . GLY B 1 485 ? 124.85726 98.94220 64.54835 1.000 26.00663 465 GLY B CA 1
ATOM 6016 C C . GLY B 1 485 ? 124.55534 100.16639 65.38207 1.000 27.07770 465 GLY B C 1
ATOM 6017 O O . GLY B 1 485 ? 123.38234 100.54197 65.49990 1.000 24.25994 465 GLY B O 1
ATOM 6018 N N . VAL B 1 486 ? 125.57049 100.79635 65.96609 1.000 23.21714 466 VAL B N 1
ATOM 6019 C CA . VAL B 1 486 ? 125.41218 102.02058 66.73897 1.000 22.34607 466 VAL B CA 1
ATOM 6020 C C . VAL B 1 486 ? 126.36467 103.06043 66.16974 1.000 20.87053 466 VAL B C 1
ATOM 6021 O O . VAL B 1 486 ? 127.57175 102.81341 66.07244 1.000 26.29411 466 VAL B O 1
ATOM 6025 N N . SER B 1 487 ? 125.82505 104.21413 65.78830 1.000 18.52704 467 SER B N 1
ATOM 6026 C CA . SER B 1 487 ? 126.66326 105.30200 65.30650 1.000 18.60143 467 SER B CA 1
ATOM 6027 C C . SER B 1 487 ? 127.52751 105.83352 66.44174 1.000 19.92464 467 SER B C 1
ATOM 6028 O O . SER B 1 487 ? 127.07963 105.93866 67.58502 1.000 21.82802 467 SER B O 1
ATOM 6031 N N . LYS B 1 488 ? 128.78213 106.14165 66.12930 1.000 22.02978 468 LYS B N 1
ATOM 6032 C CA . LYS B 1 488 ? 129.73859 106.63070 67.11230 1.000 17.27867 468 LYS B CA 1
ATOM 6033 C C . LYS B 1 488 ? 130.25978 107.99157 66.67990 1.000 20.53266 468 LYS B C 1
ATOM 6034 O O . LYS B 1 488 ? 130.76197 108.14036 65.56281 1.000 24.69530 468 LYS B O 1
ATOM 6040 N N . PHE B 1 489 ? 130.15003 108.97520 67.56772 1.000 22.61407 469 PHE B N 1
ATOM 6041 C CA . PHE B 1 489 ? 130.61908 110.32981 67.31638 1.000 18.89972 469 PHE B CA 1
ATOM 6042 C C . PHE B 1 489 ? 131.61987 110.70774 68.39737 1.000 17.99706 469 PHE B C 1
ATOM 6043 O O . PHE B 1 489 ? 131.29632 110.68906 69.59293 1.000 21.14603 469 PHE B O 1
ATOM 6051 N N . THR B 1 490 ? 132.82837 111.04592 67.96866 1.000 19.36389 470 THR B N 1
ATOM 6052 C CA . THR B 1 490 ? 133.92246 111.38626 68.85981 1.000 19.50491 470 THR B CA 1
ATOM 6053 C C . THR B 1 490 ? 134.33527 112.83589 68.65009 1.000 19.26857 470 THR B C 1
ATOM 6054 O O . THR B 1 490 ? 134.08571 113.43203 67.59690 1.000 20.50603 470 THR B O 1
ATOM 6058 N N . TRP B 1 491 ? 134.95024 113.39564 69.68949 1.000 22.83172 471 TRP B N 1
ATOM 6059 C CA . TRP B 1 491 ? 135.50144 114.74242 69.63190 1.000 21.72509 471 TRP B CA 1
ATOM 6060 C C . TRP B 1 491 ? 136.73021 114.74900 68.73218 1.000 25.05939 471 TRP B C 1
ATOM 6061 O O . TRP B 1 491 ? 137.71248 114.05250 69.00796 1.000 28.76661 471 TRP B O 1
ATOM 6072 N N . GLN B 1 492 ? 136.67970 115.53769 67.66451 1.000 24.69683 472 GLN B N 1
ATOM 6073 C CA . GLN B 1 492 ? 137.73416 115.54458 66.65896 1.000 24.90260 472 GLN B CA 1
ATOM 6074 C C . GLN B 1 492 ? 137.51516 116.73758 65.74065 1.000 28.62512 472 GLN B C 1
ATOM 6075 O O . GLN B 1 492 ? 136.46385 117.38277 65.76782 1.000 29.07108 472 GLN B O 1
ATOM 6081 N N . LEU B 1 493 ? 138.52895 117.02564 64.92806 1.000 33.06319 473 LEU B N 1
ATOM 6082 C CA . LEU B 1 493 ? 138.36065 117.98699 63.84914 1.000 31.41293 473 LEU B CA 1
ATOM 6083 C C . LEU B 1 493 ? 137.35008 117.45977 62.83939 1.000 32.09972 473 LEU B C 1
ATOM 6084 O O . LEU B 1 493 ? 137.21955 116.25077 62.63273 1.000 34.09690 473 LEU B O 1
ATOM 6089 N N . ASN B 1 494 ? 136.62698 118.37633 62.21359 1.000 31.81001 474 ASN B N 1
ATOM 6090 C CA . ASN B 1 494 ? 135.66315 117.99103 61.19543 1.000 30.11436 474 ASN B CA 1
ATOM 6091 C C . ASN B 1 494 ? 136.39885 117.34811 60.02467 1.000 34.73927 474 ASN B C 1
ATOM 6092 O O . ASN B 1 494 ? 137.27698 117.99059 59.42847 1.000 34.26796 474 ASN B O 1
ATOM 6097 N N . PRO B 1 495 ? 136.09402 116.09613 59.67320 1.000 39.89777 475 PRO B N 1
ATOM 6098 C CA . PRO B 1 495 ? 136.79635 115.46079 58.54628 1.000 38.40771 475 PRO B CA 1
ATOM 6099 C C . PRO B 1 495 ? 136.56141 116.15129 57.21635 1.000 39.44344 475 PRO B C 1
ATOM 6100 O O . PRO B 1 495 ? 137.37742 115.99046 56.30046 1.000 39.38583 475 PRO B O 1
ATOM 6104 N N . SER B 1 496 ? 135.48081 116.91203 57.07857 1.000 39.50514 476 SER B N 1
ATOM 6105 C CA . SER B 1 496 ? 135.20599 117.63624 55.84479 1.000 41.27737 476 SER B CA 1
ATOM 6106 C C . SER B 1 496 ? 136.04440 118.90725 55.76490 1.000 41.11753 476 SER B C 1
ATOM 6107 O O . SER B 1 496 ? 136.01326 119.74067 56.67037 1.000 41.56356 476 SER B O 1
ATOM 6109 N N . ILE C 1 50 ? 77.66600 129.53176 96.32073 1.000 28.09537 30 ILE C N 1
ATOM 6110 C CA . ILE C 1 50 ? 76.94590 128.59539 95.46775 1.000 32.38910 30 ILE C CA 1
ATOM 6111 C C . ILE C 1 50 ? 77.08268 127.17447 96.00904 1.000 30.40243 30 ILE C C 1
ATOM 6112 O O . ILE C 1 50 ? 78.12549 126.81078 96.55353 1.000 27.35877 30 ILE C O 1
ATOM 6117 N N . PRO C 1 51 ? 76.02406 126.37732 95.88167 1.000 25.89838 31 PRO C N 1
ATOM 6118 C CA . PRO C 1 51 ? 76.10495 124.98068 96.31719 1.000 26.00437 31 PRO C CA 1
ATOM 6119 C C . PRO C 1 51 ? 77.06999 124.18876 95.45170 1.000 23.40964 31 PRO C C 1
ATOM 6120 O O . PRO C 1 51 ? 77.24160 124.45737 94.26056 1.000 27.73509 31 PRO C O 1
ATOM 6124 N N . ARG C 1 52 ? 77.70267 123.19685 96.06867 1.000 21.79904 32 ARG C N 1
ATOM 6125 C CA . ARG C 1 52 ? 78.72320 122.39028 95.41652 1.000 15.13545 32 ARG C CA 1
ATOM 6126 C C . ARG C 1 52 ? 78.27104 120.93978 95.36159 1.000 18.09282 32 ARG C C 1
ATOM 6127 O O . ARG C 1 52 ? 77.86516 120.37158 96.38047 1.000 27.11763 32 ARG C O 1
ATOM 6135 N N . LEU C 1 53 ? 78.33648 120.35052 94.17241 1.000 15.70185 33 LEU C N 1
ATOM 6136 C CA . LEU C 1 53 ? 78.06401 118.92956 94.02389 1.000 12.48389 33 LEU C CA 1
ATOM 6137 C C . LEU C 1 53 ? 79.16168 118.11858 94.70172 1.000 11.12989 33 LEU C C 1
ATOM 6138 O O . LEU C 1 53 ? 80.34558 118.45269 94.61348 1.000 20.73656 33 LEU C O 1
ATOM 6143 N N . SER C 1 54 ? 78.76480 117.05870 95.39796 1.000 8.03534 34 SER C N 1
ATOM 6144 C CA . SER C 1 54 ? 79.73423 116.23663 96.10291 1.000 7.33423 34 SER C CA 1
ATOM 6145 C C . SER C 1 54 ? 80.47902 115.32749 95.12850 1.000 7.22375 34 SER C C 1
ATOM 6146 O O . SER C 1 54 ? 80.01997 115.05194 94.01703 1.000 13.60333 34 SER C O 1
ATOM 6149 N N . LYS C 1 55 ? 81.65450 114.86667 95.56356 1.000 8.11336 35 LYS C N 1
ATOM 6150 C CA . LYS C 1 55 ? 82.46660 113.99242 94.72263 1.000 15.95336 35 LYS C CA 1
ATOM 6151 C C . LYS C 1 55 ? 81.73315 112.69791 94.40044 1.000 6.79495 35 LYS C C 1
ATOM 6152 O O . LYS C 1 55 ? 81.71225 112.25513 93.24533 1.000 9.05404 35 LYS C O 1
ATOM 6158 N N . VAL C 1 56 ? 81.11437 112.08329 95.40940 1.000 6.95168 36 VAL C N 1
ATOM 6159 C CA . VAL C 1 56 ? 80.44942 110.80507 95.19639 1.000 7.60183 36 VAL C CA 1
ATOM 6160 C C . VAL C 1 56 ? 79.20793 110.97144 94.32691 1.000 3.73365 36 VAL C C 1
ATOM 6161 O O . VAL C 1 56 ? 78.92980 110.12856 93.46507 1.000 10.85391 36 VAL C O 1
ATOM 6165 N N . ASN C 1 57 ? 78.45861 112.06021 94.50643 1.000 1.77744 37 ASN C N 1
ATOM 6166 C CA . ASN C 1 57 ? 77.31632 112.30391 93.63670 1.000 5.57639 37 ASN C CA 1
ATOM 6167 C C . ASN C 1 57 ? 77.75695 112.65566 92.22401 1.000 4.80225 37 ASN C C 1
ATOM 6168 O O . ASN C 1 57 ? 77.08724 112.27151 91.26118 1.000 9.68335 37 ASN C O 1
ATOM 6173 N N . LEU C 1 58 ? 78.87741 113.36819 92.08140 1.000 11.31122 38 LEU C N 1
ATOM 6174 C CA . LEU C 1 58 ? 79.45131 113.59227 90.75861 1.000 4.34002 38 LEU C CA 1
ATOM 6175 C C . LEU C 1 58 ? 79.76918 112.27224 90.07100 1.000 0.00000 38 LEU C C 1
ATOM 6176 O O . LEU C 1 58 ? 79.44638 112.07919 88.89494 1.000 0.20041 38 LEU C O 1
ATOM 6181 N N . PHE C 1 59 ? 80.40779 111.34949 90.79325 1.000 5.74113 39 PHE C N 1
ATOM 6182 C CA . PHE C 1 59 ? 80.77371 110.06987 90.19339 1.000 0.33578 39 PHE C CA 1
ATOM 6183 C C . PHE C 1 59 ? 79.54066 109.24021 89.85340 1.000 2.64815 39 PHE C C 1
ATOM 6184 O O . PHE C 1 59 ? 79.50049 108.58128 88.80867 1.000 11.25236 39 PHE C O 1
ATOM 6192 N N . THR C 1 60 ? 78.52107 109.26666 90.71335 1.000 0.19086 40 THR C N 1
ATOM 6193 C CA . THR C 1 60 ? 77.27782 108.56448 90.40643 1.000 0.72637 40 THR C CA 1
ATOM 6194 C C . THR C 1 60 ? 76.61989 109.13698 89.15368 1.000 2.94018 40 THR C C 1
ATOM 6195 O O . THR C 1 60 ? 76.21512 108.39298 88.24759 1.000 9.63765 40 THR C O 1
ATOM 6199 N N . LEU C 1 61 ? 76.51475 110.46634 89.08344 1.000 0.00000 41 LEU C N 1
ATOM 6200 C CA . LEU C 1 61 ? 75.91419 111.10486 87.91992 1.000 0.40941 41 LEU C CA 1
ATOM 6201 C C . LEU C 1 61 ? 76.70513 110.79142 86.66245 1.000 5.00742 41 LEU C C 1
ATOM 6202 O O . LEU C 1 61 ? 76.12430 110.54425 85.60194 1.000 5.10488 41 LEU C O 1
ATOM 6207 N N . LEU C 1 62 ? 78.03393 110.76817 86.77041 1.000 14.32479 42 LEU C N 1
ATOM 6208 C CA . LEU C 1 62 ? 78.86738 110.46468 85.61630 1.000 6.47558 42 LEU C CA 1
ATOM 6209 C C . LEU C 1 62 ? 78.71221 109.01315 85.18175 1.000 2.04714 42 LEU C C 1
ATOM 6210 O O . LEU C 1 62 ? 78.76540 108.71913 83.98849 1.000 10.24117 42 LEU C O 1
ATOM 6215 N N . SER C 1 63 ? 78.52607 108.08799 86.12619 1.000 9.59790 43 SER C N 1
ATOM 6216 C CA . SER C 1 63 ? 78.31553 106.69235 85.74233 1.000 0.00000 43 SER C CA 1
ATOM 6217 C C . SER C 1 63 ? 76.98363 106.50893 85.01919 1.000 4.79619 43 SER C C 1
ATOM 6218 O O . SER C 1 63 ? 76.91848 105.84427 83.97216 1.000 6.55426 43 SER C O 1
ATOM 6221 N N . LEU C 1 64 ? 75.91270 107.10763 85.54959 1.000 3.38036 44 LEU C N 1
ATOM 6222 C CA . LEU C 1 64 ? 74.63270 107.05563 84.84288 1.000 0.00000 44 LEU C CA 1
ATOM 6223 C C . LEU C 1 64 ? 74.70414 107.74771 83.48386 1.000 5.66545 44 LEU C C 1
ATOM 6224 O O . LEU C 1 64 ? 74.08616 107.28680 82.51803 1.000 19.30298 44 LEU C O 1
ATOM 6229 N N . TRP C 1 65 ? 75.44607 108.85219 83.38150 1.000 4.58012 45 TRP C N 1
ATOM 6230 C CA . TRP C 1 65 ? 75.59311 109.51242 82.08800 1.000 6.72482 45 TRP C CA 1
ATOM 6231 C C . TRP C 1 65 ? 76.43211 108.68330 81.12146 1.000 9.04563 45 TRP C C 1
ATOM 6232 O O . TRP C 1 65 ? 76.16615 108.68372 79.91469 1.000 10.78883 45 TRP C O 1
ATOM 6243 N N . MET C 1 66 ? 77.45007 107.98413 81.62952 1.000 0.00000 46 MET C N 1
ATOM 6244 C CA . MET C 1 66 ? 78.26076 107.10684 80.79517 1.000 4.38706 46 MET C CA 1
ATOM 6245 C C . MET C 1 66 ? 77.44472 105.94174 80.26568 1.000 10.48104 46 MET C C 1
ATOM 6246 O O . MET C 1 66 ? 77.71271 105.44629 79.16585 1.000 14.73053 46 MET C O 1
ATOM 6251 N N . GLU C 1 67 ? 76.45426 105.48401 81.03494 1.000 11.33787 47 GLU C N 1
ATOM 6252 C CA . GLU C 1 67 ? 75.52748 104.49148 80.49989 1.000 7.13562 47 GLU C CA 1
ATOM 6253 C C . GLU C 1 67 ? 74.79073 105.01422 79.26866 1.000 11.04251 47 GLU C C 1
ATOM 6254 O O . GLU C 1 67 ? 74.36795 104.21827 78.42311 1.000 16.45722 47 GLU C O 1
ATOM 6260 N N . LEU C 1 68 ? 74.66170 106.33221 79.13102 1.000 10.61093 48 LEU C N 1
ATOM 6261 C CA . LEU C 1 68 ? 73.98546 106.95563 78.00153 1.000 10.66229 48 LEU C CA 1
ATOM 6262 C C . LEU C 1 68 ? 74.92777 107.31122 76.85717 1.000 10.64557 48 LEU C C 1
ATOM 6263 O O . LEU C 1 68 ? 74.50415 107.99260 75.91852 1.000 13.14517 48 LEU C O 1
ATOM 6268 N N . PHE C 1 69 ? 76.18540 106.88635 76.91831 1.000 9.69754 49 PHE C N 1
ATOM 6269 C CA . PHE C 1 69 ? 77.13192 107.20366 75.85718 1.000 11.26226 49 PHE C CA 1
ATOM 6270 C C . PHE C 1 69 ? 76.62853 106.64838 74.52738 1.000 16.80831 49 PHE C C 1
ATOM 6271 O O . PHE C 1 69 ? 76.24238 105.47312 74.45766 1.000 16.62976 49 PHE C O 1
ATOM 6279 N N . PRO C 1 70 ? 76.60524 107.45173 73.46294 1.000 23.02475 50 PRO C N 1
ATOM 6280 C CA . PRO C 1 70 ? 76.04078 106.98819 72.18410 1.000 16.90152 50 PRO C CA 1
ATOM 6281 C C . PRO C 1 70 ? 76.89945 105.89229 71.56966 1.000 19.66715 50 PRO C C 1
ATOM 6282 O O . PRO C 1 70 ? 78.10546 106.06192 71.37950 1.000 22.03340 50 PRO C O 1
ATOM 6286 N N . ALA C 1 71 ? 76.26725 104.76544 71.25824 1.000 25.47571 51 ALA C N 1
ATOM 6287 C CA . ALA C 1 71 ? 76.96252 103.62903 70.66675 1.000 23.86547 51 ALA C CA 1
ATOM 6288 C C . ALA C 1 71 ? 77.03289 103.75817 69.14933 1.000 21.68988 51 ALA C C 1
ATOM 6289 O O . ALA C 1 71 ? 77.57606 104.72905 68.62372 1.000 25.32954 51 ALA C O 1
ATOM 6291 N N . VAL C 1 105 ? 70.46561 91.40766 80.12471 1.000 22.11058 85 VAL C N 1
ATOM 6292 C CA . VAL C 1 105 ? 71.66305 92.18272 80.42184 1.000 21.32260 85 VAL C CA 1
ATOM 6293 C C . VAL C 1 105 ? 71.48818 93.61837 79.94614 1.000 21.53437 85 VAL C C 1
ATOM 6294 O O . VAL C 1 105 ? 71.33732 93.87365 78.75228 1.000 21.92125 85 VAL C O 1
ATOM 6298 N N . LYS C 1 106 ? 71.51001 94.55326 80.88874 1.000 23.27991 86 LYS C N 1
ATOM 6299 C CA . LYS C 1 106 ? 71.30542 95.96286 80.59863 1.000 20.75934 86 LYS C CA 1
ATOM 6300 C C . LYS C 1 106 ? 72.63885 96.69509 80.50743 1.000 14.81409 86 LYS C C 1
ATOM 6301 O O . LYS C 1 106 ? 73.63602 96.29062 81.11042 1.000 18.20771 86 LYS C O 1
ATOM 6307 N N . ARG C 1 107 ? 72.64151 97.78024 79.73654 1.000 17.11927 87 ARG C N 1
ATOM 6308 C CA . ARG C 1 107 ? 73.84163 98.58717 79.56473 1.000 13.46269 87 ARG C CA 1
ATOM 6309 C C . ARG C 1 107 ? 74.23308 99.24779 80.88132 1.000 13.97301 87 ARG C C 1
ATOM 6310 O O . ARG C 1 107 ? 73.37664 99.66190 81.66625 1.000 16.59358 87 ARG C O 1
ATOM 6318 N N . THR C 1 108 ? 75.53811 99.34696 81.12238 1.000 10.49496 88 THR C N 1
ATOM 6319 C CA . THR C 1 108 ? 76.05830 99.87345 82.37679 1.000 10.16538 88 THR C CA 1
ATOM 6320 C C . THR C 1 108 ? 77.15362 100.89127 82.09971 1.000 7.07883 88 THR C C 1
ATOM 6321 O O . THR C 1 108 ? 78.05347 100.63750 81.29313 1.000 12.83000 88 THR C O 1
ATOM 6325 N N . GLY C 1 109 ? 77.07292 102.03599 82.76900 1.000 5.18772 89 GLY C N 1
ATOM 6326 C CA . GLY C 1 109 ? 78.14174 103.01327 82.77241 1.000 1.51993 89 GLY C CA 1
ATOM 6327 C C . GLY C 1 109 ? 78.99389 102.85829 84.01824 1.000 0.00000 89 GLY C C 1
ATOM 6328 O O . GLY C 1 109 ? 78.50218 102.49033 85.08077 1.000 2.54343 89 GLY C O 1
ATOM 6329 N N . LEU C 1 110 ? 80.28538 103.14243 83.87861 1.000 4.32226 90 LEU C N 1
ATOM 6330 C CA . LEU C 1 110 ? 81.23974 102.90544 84.95051 1.000 2.55478 90 LEU C CA 1
ATOM 6331 C C . LEU C 1 110 ? 82.23021 104.05430 85.03132 1.000 1.77583 90 LEU C C 1
ATOM 6332 O O . LEU C 1 110 ? 82.77253 104.49099 84.01100 1.000 8.02784 90 LEU C O 1
ATOM 6337 N N . VAL C 1 111 ? 82.46182 104.53153 86.24962 1.000 0.64490 91 VAL C N 1
ATOM 6338 C CA . VAL C 1 111 ? 83.45332 105.56176 86.53126 1.000 1.82858 91 VAL C CA 1
ATOM 6339 C C . VAL C 1 111 ? 84.50744 104.95313 87.44387 1.000 0.00000 91 VAL C C 1
ATOM 6340 O O . VAL C 1 111 ? 84.19113 104.49056 88.54501 1.000 0.00000 91 VAL C O 1
ATOM 6344 N N . VAL C 1 112 ? 85.75289 104.95217 86.98792 1.000 7.56441 92 VAL C N 1
ATOM 6345 C CA . VAL C 1 112 ? 86.88392 104.45915 87.76124 1.000 1.54847 92 VAL C CA 1
ATOM 6346 C C . VAL C 1 112 ? 87.62428 105.66451 88.31698 1.000 0.00000 92 VAL C C 1
ATOM 6347 O O . VAL C 1 112 ? 88.10080 106.51171 87.55016 1.000 0.62759 92 VAL C O 1
ATOM 6351 N N . VAL C 1 113 ? 87.74064 105.72263 89.64347 1.000 0.00000 93 VAL C N 1
ATOM 6352 C CA . VAL C 1 113 ? 88.32145 106.84865 90.36215 1.000 3.85084 93 VAL C CA 1
ATOM 6353 C C . VAL C 1 113 ? 89.48525 106.33398 91.19662 1.000 0.00000 93 VAL C C 1
ATOM 6354 O O . VAL C 1 113 ? 89.36051 105.31011 91.87558 1.000 8.66417 93 VAL C O 1
ATOM 6358 N N . LYS C 1 114 ? 90.61474 107.03489 91.14002 1.000 11.18407 94 LYS C N 1
ATOM 6359 C CA . LYS C 1 114 ? 91.77665 106.70514 91.95441 1.000 7.85993 94 LYS C CA 1
ATOM 6360 C C . LYS C 1 114 ? 92.28240 107.96941 92.63027 1.000 8.65741 94 LYS C C 1
ATOM 6361 O O . LYS C 1 114 ? 92.53215 108.97528 91.95872 1.000 19.68691 94 LYS C O 1
ATOM 6367 N N . ASN C 1 115 ? 92.43967 107.90881 93.95459 1.000 12.61916 95 ASN C N 1
ATOM 6368 C CA . ASN C 1 115 ? 92.85059 109.06191 94.75941 1.000 15.76547 95 ASN C CA 1
ATOM 6369 C C . ASN C 1 115 ? 91.93512 110.25885 94.51304 1.000 15.09023 95 ASN C C 1
ATOM 6370 O O . ASN C 1 115 ? 92.38797 111.39492 94.35701 1.000 16.18699 95 ASN C O 1
ATOM 6375 N N . MET C 1 116 ? 90.62978 109.98976 94.46355 1.000 17.25344 96 MET C N 1
ATOM 6376 C CA . MET C 1 116 ? 89.58867 110.99001 94.22766 1.000 16.11653 96 MET C CA 1
ATOM 6377 C C . MET C 1 116 ? 89.72193 111.66553 92.86573 1.000 10.35646 96 MET C C 1
ATOM 6378 O O . MET C 1 116 ? 89.12887 112.72306 92.63384 1.000 18.02751 96 MET C O 1
ATOM 6383 N N . LYS C 1 117 ? 90.48606 111.07057 91.95599 1.000 9.96073 97 LYS C N 1
ATOM 6384 C CA . LYS C 1 117 ? 90.60441 111.54055 90.58563 1.000 8.63326 97 LYS C CA 1
ATOM 6385 C C . LYS C 1 117 ? 90.04828 110.48993 89.63521 1.000 10.06235 97 LYS C C 1
ATOM 6386 O O . LYS C 1 117 ? 90.26139 109.28926 89.81972 1.000 6.37975 97 LYS C O 1
ATOM 6392 N N . ILE C 1 118 ? 89.34211 110.95028 88.60979 1.000 8.90015 98 ILE C N 1
ATOM 6393 C CA . ILE C 1 118 ? 88.76310 110.04447 87.62584 1.000 3.12152 98 ILE C CA 1
ATOM 6394 C C . ILE C 1 118 ? 89.87003 109.51627 86.72654 1.000 3.60447 98 ILE C C 1
ATOM 6395 O O . ILE C 1 118 ? 90.61586 110.28940 86.11491 1.000 8.75019 98 ILE C O 1
ATOM 6400 N N . VAL C 1 119 ? 89.97858 108.19292 86.64334 1.000 12.86465 99 VAL C N 1
ATOM 6401 C CA . VAL C 1 119 ? 90.94954 107.54052 85.77807 1.000 5.54783 99 VAL C CA 1
ATOM 6402 C C . VAL C 1 119 ? 90.29191 106.68954 84.70671 1.000 0.00000 99 VAL C C 1
ATOM 6403 O O . VAL C 1 119 ? 90.99499 106.13347 83.85855 1.000 16.84860 99 VAL C O 1
ATOM 6407 N N . GLY C 1 120 ? 88.96745 106.56565 84.71704 1.000 0.00000 100 GLY C N 1
ATOM 6408 C CA . GLY C 1 120 ? 88.31076 105.82699 83.65603 1.000 0.00000 100 GLY C CA 1
ATOM 6409 C C . GLY C 1 120 ? 86.83569 106.11881 83.47866 1.000 0.00000 100 GLY C C 1
ATOM 6410 O O . GLY C 1 120 ? 86.09511 106.21103 84.45721 1.000 9.90681 100 GLY C O 1
ATOM 6411 N N . LEU C 1 121 ? 86.39576 106.26166 82.23201 1.000 2.02593 101 LEU C N 1
ATOM 6412 C CA . LEU C 1 121 ? 84.98154 106.37722 81.89735 1.000 3.23663 101 LEU C CA 1
ATOM 6413 C C . LEU C 1 121 ? 84.65415 105.29272 80.88468 1.000 8.72165 101 LEU C C 1
ATOM 6414 O O . LEU C 1 121 ? 85.17432 105.31168 79.76454 1.000 19.81005 101 LEU C O 1
ATOM 6419 N N . HIS C 1 122 ? 83.79800 104.35084 81.27165 1.000 0.98244 102 HIS C N 1
ATOM 6420 C CA . HIS C 1 122 ? 83.54226 103.17658 80.45418 1.000 4.22392 102 HIS C CA 1
ATOM 6421 C C . HIS C 1 122 ? 82.04726 102.93391 80.33245 1.000 0.13686 102 HIS C C 1
ATOM 6422 O O . HIS C 1 122 ? 81.26138 103.34350 81.18743 1.000 10.30719 102 HIS C O 1
ATOM 6429 N N . CYS C 1 123 ? 81.66336 102.26876 79.25068 1.000 10.83684 103 CYS C N 1
ATOM 6430 C CA . CYS C 1 123 ? 80.29236 101.83733 79.04632 1.000 10.76198 103 CYS C CA 1
ATOM 6431 C C . CYS C 1 123 ? 80.29269 100.40877 78.52969 1.000 6.59420 103 CYS C C 1
ATOM 6432 O O . CYS C 1 123 ? 81.21822 99.98572 77.83361 1.000 17.13685 103 CYS C O 1
ATOM 6435 N N . SER C 1 124 ? 79.25093 99.66441 78.88823 1.000 9.31477 104 SER C N 1
ATOM 6436 C CA . SER C 1 124 ? 79.09529 98.31640 78.36464 1.000 6.43999 104 SER C CA 1
ATOM 6437 C C . SER C 1 124 ? 78.90589 98.35733 76.85460 1.000 10.79728 104 SER C C 1
ATOM 6438 O O . SER C 1 124 ? 78.14511 99.17270 76.32761 1.000 19.73164 104 SER C O 1
ATOM 6441 N N . SER C 1 125 ? 79.61165 97.47795 76.15886 1.000 13.21845 105 SER C N 1
ATOM 6442 C CA . SER C 1 125 ? 79.44311 97.30112 74.72942 1.000 8.49353 105 SER C CA 1
ATOM 6443 C C . SER C 1 125 ? 78.50468 96.12160 74.48763 1.000 15.13756 105 SER C C 1
ATOM 6444 O O . SER C 1 125 ? 77.94681 95.54156 75.42347 1.000 16.20151 105 SER C O 1
ATOM 6447 N N . GLU C 1 126 ? 78.31427 95.76080 73.21841 1.000 23.53487 106 GLU C N 1
ATOM 6448 C CA . GLU C 1 126 ? 77.47600 94.60762 72.91289 1.000 26.40048 106 GLU C CA 1
ATOM 6449 C C . GLU C 1 126 ? 78.13864 93.30583 73.34180 1.000 23.01849 106 GLU C C 1
ATOM 6450 O O . GLU C 1 126 ? 77.44713 92.31278 73.59343 1.000 24.96457 106 GLU C O 1
ATOM 6456 N N . ASP C 1 127 ? 79.46707 93.29254 73.43752 1.000 25.21566 107 ASP C N 1
ATOM 6457 C CA . ASP C 1 127 ? 80.20689 92.08588 73.78096 1.000 23.33411 107 ASP C CA 1
ATOM 6458 C C . ASP C 1 127 ? 80.51150 91.99625 75.27274 1.000 19.92779 107 ASP C C 1
ATOM 6459 O O . ASP C 1 127 ? 80.29380 90.94992 75.89039 1.000 25.77761 107 ASP C O 1
ATOM 6464 N N . LEU C 1 128 ? 81.00743 93.07865 75.86453 1.000 14.01994 108 LEU C N 1
ATOM 6465 C CA . LEU C 1 128 ? 81.54551 93.04972 77.21475 1.000 11.14558 108 LEU C CA 1
ATOM 6466 C C . LEU C 1 128 ? 80.81464 94.03223 78.11849 1.000 11.18211 108 LEU C C 1
ATOM 6467 O O . LEU C 1 128 ? 80.36980 95.09764 77.68210 1.000 17.64531 108 LEU C O 1
ATOM 6472 N N . HIS C 1 129 ? 80.69537 93.65367 79.38726 1.000 11.42137 109 HIS C N 1
ATOM 6473 C CA . HIS C 1 129 ? 80.13797 94.53401 80.39931 1.000 7.26141 109 HIS C CA 1
ATOM 6474 C C . HIS C 1 129 ? 81.14978 95.60479 80.79652 1.000 9.51291 109 HIS C C 1
ATOM 6475 O O . HIS C 1 129 ? 82.34205 95.51735 80.49290 1.000 9.14230 109 HIS C O 1
ATOM 6482 N N . ALA C 1 130 ? 80.65160 96.62734 81.49612 1.000 9.39129 110 ALA C N 1
ATOM 6483 C CA . ALA C 1 130 ? 81.51257 97.72318 81.92935 1.000 4.42993 110 ALA C CA 1
ATOM 6484 C C . ALA C 1 130 ? 82.62677 97.23132 82.84686 1.000 6.63132 110 ALA C C 1
ATOM 6485 O O . ALA C 1 130 ? 83.76556 97.70073 82.75314 1.000 11.53219 110 ALA C O 1
ATOM 6487 N N . GLY C 1 131 ? 82.31936 96.29282 83.74457 1.000 3.21583 111 GLY C N 1
ATOM 6488 C CA . GLY C 1 131 ? 83.34678 95.76876 84.63172 1.000 1.84001 111 GLY C CA 1
ATOM 6489 C C . GLY C 1 131 ? 84.42140 94.98887 83.89736 1.000 3.22928 111 GLY C C 1
ATOM 6490 O O . GLY C 1 131 ? 85.61200 95.12334 84.19487 1.000 11.96846 111 GLY C O 1
ATOM 6491 N N . GLN C 1 132 ? 84.01850 94.16351 82.92816 1.000 10.97105 112 GLN C N 1
ATOM 6492 C CA . GLN C 1 132 ? 84.99145 93.43410 82.12146 1.000 4.92688 112 GLN C CA 1
ATOM 6493 C C . GLN C 1 132 ? 85.85550 94.38834 81.30654 1.000 9.08876 112 GLN C C 1
ATOM 6494 O O . GLN C 1 132 ? 87.06706 94.17956 81.16653 1.000 14.26030 112 GLN C O 1
ATOM 6500 N N . ILE C 1 133 ? 85.24568 95.43970 80.75595 1.000 6.26489 113 ILE C N 1
ATOM 6501 C CA . ILE C 1 133 ? 86.00257 96.42948 79.99845 1.000 9.15666 113 ILE C CA 1
ATOM 6502 C C . ILE C 1 133 ? 86.99036 97.15257 80.90380 1.000 8.58636 113 ILE C C 1
ATOM 6503 O O . ILE C 1 133 ? 88.13353 97.41114 80.51318 1.000 6.79090 113 ILE C O 1
ATOM 6508 N N . ALA C 1 134 ? 86.56722 97.49369 82.12307 1.000 10.84720 114 ALA C N 1
ATOM 6509 C CA . ALA C 1 134 ? 87.47432 98.13385 83.06876 1.000 9.73821 114 ALA C CA 1
ATOM 6510 C C . ALA C 1 134 ? 88.63533 97.21673 83.41804 1.000 6.11752 114 ALA C C 1
ATOM 6511 O O . ALA C 1 134 ? 89.78252 97.66696 83.52157 1.000 7.29974 114 ALA C O 1
ATOM 6513 N N . LEU C 1 135 ? 88.35526 95.92548 83.60843 1.000 9.80065 115 LEU C N 1
ATOM 6514 C CA . LEU C 1 135 ? 89.43333 94.97137 83.83693 1.000 7.02343 115 LEU C CA 1
ATOM 6515 C C . LEU C 1 135 ? 90.41078 94.96302 82.67032 1.000 6.61950 115 LEU C C 1
ATOM 6516 O O . LEU C 1 135 ? 91.61998 95.10740 82.86868 1.000 16.35057 115 LEU C O 1
ATOM 6521 N N . ILE C 1 136 ? 89.89903 94.85407 81.44368 1.000 6.73939 116 ILE C N 1
ATOM 6522 C CA . ILE C 1 136 ? 90.77117 94.81100 80.27161 1.000 6.83996 116 ILE C CA 1
ATOM 6523 C C . ILE C 1 136 ? 91.61304 96.08020 80.18483 1.000 7.32388 116 ILE C C 1
ATOM 6524 O O . ILE C 1 136 ? 92.81096 96.03461 79.88098 1.000 14.57290 116 ILE C O 1
ATOM 6529 N N . LYS C 1 137 ? 91.00081 97.23116 80.46720 1.000 7.88999 117 LYS C N 1
ATOM 6530 C CA . LYS C 1 137 ? 91.68090 98.50558 80.26380 1.000 0.68197 117 LYS C CA 1
ATOM 6531 C C . LYS C 1 137 ? 92.71379 98.78453 81.35041 1.000 5.14248 117 LYS C C 1
ATOM 6532 O O . LYS C 1 137 ? 93.76336 99.37486 81.07132 1.000 14.60828 117 LYS C O 1
ATOM 6538 N N . HIS C 1 138 ? 92.44521 98.37846 82.59222 1.000 6.72716 118 HIS C N 1
ATOM 6539 C CA . HIS C 1 138 ? 93.28925 98.78731 83.70759 1.000 6.05226 118 HIS C CA 1
ATOM 6540 C C . HIS C 1 138 ? 94.16875 97.68770 84.28539 1.000 8.93803 118 HIS C C 1
ATOM 6541 O O . HIS C 1 138 ? 95.25714 97.99535 84.77232 1.000 18.40102 118 HIS C O 1
ATOM 6548 N N . GLY C 1 139 ? 93.74715 96.42542 84.25451 1.000 4.95047 119 GLY C N 1
ATOM 6549 C CA . GLY C 1 139 ? 94.56090 95.37755 84.84566 1.000 9.54256 119 GLY C CA 1
ATOM 6550 C C . GLY C 1 139 ? 94.58507 95.48813 86.35496 1.000 10.26071 119 GLY C C 1
ATOM 6551 O O . GLY C 1 139 ? 93.55109 95.66533 87.00708 1.000 14.39112 119 GLY C O 1
ATOM 6552 N N . SER C 1 140 ? 95.78196 95.38288 86.92508 1.000 15.03491 120 SER C N 1
ATOM 6553 C CA . SER C 1 140 ? 95.95684 95.50673 88.36487 1.000 10.75507 120 SER C CA 1
ATOM 6554 C C . SER C 1 140 ? 96.02376 96.95615 88.82361 1.000 12.55233 120 SER C C 1
ATOM 6555 O O . SER C 1 140 ? 96.13064 97.20227 90.02907 1.000 11.99804 120 SER C O 1
ATOM 6558 N N . ARG C 1 141 ? 95.96316 97.91550 87.89687 1.000 9.40554 121 ARG C N 1
ATOM 6559 C CA . ARG C 1 141 ? 95.86339 99.32151 88.26499 1.000 8.52696 121 ARG C CA 1
ATOM 6560 C C . ARG C 1 141 ? 94.53232 99.65435 88.92293 1.000 8.21844 121 ARG C C 1
ATOM 6561 O O . ARG C 1 141 ? 94.39179 100.74725 89.48050 1.000 14.22958 121 ARG C O 1
ATOM 6569 N N . LEU C 1 142 ? 93.56033 98.74177 88.87062 1.000 9.69428 122 LEU C N 1
ATOM 6570 C CA . LEU C 1 142 ? 92.31958 98.88702 89.61843 1.000 9.21599 122 LEU C CA 1
ATOM 6571 C C . LEU C 1 142 ? 92.52258 98.73224 91.11822 1.000 5.48129 122 LEU C C 1
ATOM 6572 O O . LEU C 1 142 ? 91.56588 98.91929 91.87556 1.000 12.58499 122 LEU C O 1
ATOM 6577 N N . LYS C 1 143 ? 93.72910 98.37765 91.55580 1.000 9.75129 123 LYS C N 1
ATOM 6578 C CA . LYS C 1 143 ? 94.01569 98.24283 92.97722 1.000 10.95409 123 LYS C CA 1
ATOM 6579 C C . LYS C 1 143 ? 93.72654 99.54731 93.70963 1.000 8.33153 123 LYS C C 1
ATOM 6580 O O . LYS C 1 143 ? 94.15648 100.62233 93.28180 1.000 13.95303 123 LYS C O 1
ATOM 6586 N N . ASN C 1 144 ? 92.98469 99.44401 94.81334 1.000 8.45434 124 ASN C N 1
ATOM 6587 C CA . ASN C 1 144 ? 92.60773 100.57662 95.65859 1.000 7.73349 124 ASN C CA 1
ATOM 6588 C C . ASN C 1 144 ? 91.78750 101.62076 94.90844 1.000 6.71041 124 ASN C C 1
ATOM 6589 O O . ASN C 1 144 ? 91.76001 102.79064 95.30139 1.000 16.51987 124 ASN C O 1
ATOM 6594 N N . CYS C 1 145 ? 91.11462 101.22571 93.83404 1.000 10.07248 125 CYS C N 1
ATOM 6595 C CA . CYS C 1 145 ? 90.28717 102.14386 93.06867 1.000 8.46243 125 CYS C CA 1
ATOM 6596 C C . CYS C 1 145 ? 88.83406 102.06047 93.51676 1.000 4.72132 125 CYS C C 1
ATOM 6597 O O . CYS C 1 145 ? 88.37543 101.03577 94.02734 1.000 14.62147 125 CYS C O 1
ATOM 6600 N N . ASP C 1 146 ? 88.11411 103.15915 93.32187 1.000 2.47102 126 ASP C N 1
ATOM 6601 C CA . ASP C 1 146 ? 86.68243 103.22170 93.57265 1.000 3.26269 126 ASP C CA 1
ATOM 6602 C C . ASP C 1 146 ? 85.94551 103.14915 92.24263 1.000 1.38078 126 ASP C C 1
ATOM 6603 O O . ASP C 1 146 ? 86.18914 103.96141 91.34498 1.000 5.10754 126 ASP C O 1
ATOM 6608 N N . LEU C 1 147 ? 85.05199 102.17730 92.11577 1.000 1.20146 127 LEU C N 1
ATOM 6609 C CA . LEU C 1 147 ? 84.29012 101.97064 90.89490 1.000 1.91571 127 LEU C CA 1
ATOM 6610 C C . LEU C 1 147 ? 82.84168 102.35540 91.14409 1.000 2.54943 127 LEU C C 1
ATOM 6611 O O . LEU C 1 147 ? 82.23192 101.89105 92.11058 1.000 8.93821 127 LEU C O 1
ATOM 6616 N N . TYR C 1 148 ? 82.29721 103.18971 90.26566 1.000 0.00000 128 TYR C N 1
ATOM 6617 C CA . TYR C 1 148 ? 80.92620 103.67339 90.36138 1.000 1.47006 128 TYR C CA 1
ATOM 6618 C C . TYR C 1 148 ? 80.16125 103.12168 89.16817 1.000 0.00000 128 TYR C C 1
ATOM 6619 O O . TYR C 1 148 ? 80.40597 103.52582 88.02784 1.000 7.26657 128 TYR C O 1
ATOM 6628 N N . PHE C 1 149 ? 79.25315 102.19308 89.43643 1.000 0.00000 129 PHE C N 1
ATOM 6629 C CA . PHE C 1 149 ? 78.49386 101.49036 88.41633 1.000 3.16121 129 PHE C CA 1
ATOM 6630 C C . PHE C 1 149 ? 77.09118 102.07281 88.32436 1.000 3.25049 129 PHE C C 1
ATOM 6631 O O . PHE C 1 149 ? 76.47122 102.38686 89.34384 1.000 10.02602 129 PHE C O 1
ATOM 6639 N N . SER C 1 150 ? 76.59397 102.21910 87.09762 1.000 0.00000 130 SER C N 1
ATOM 6640 C CA . SER C 1 150 ? 75.21308 102.64097 86.90926 1.000 7.79966 130 SER C CA 1
ATOM 6641 C C . SER C 1 150 ? 74.21973 101.53569 87.24632 1.000 3.09467 130 SER C C 1
ATOM 6642 O O . SER C 1 150 ? 73.04450 101.82754 87.48622 1.000 10.47222 130 SER C O 1
ATOM 6645 N N . ARG C 1 151 ? 74.66273 100.27980 87.25087 1.000 6.87256 131 ARG C N 1
ATOM 6646 C CA . ARG C 1 151 ? 73.86585 99.14810 87.70056 1.000 4.65800 131 ARG C CA 1
ATOM 6647 C C . ARG C 1 151 ? 74.77493 98.21561 88.48496 1.000 8.08253 131 ARG C C 1
ATOM 6648 O O . ARG C 1 151 ? 75.99048 98.20105 88.28663 1.000 11.40560 131 ARG C O 1
ATOM 6656 N N . LYS C 1 152 ? 74.18250 97.42904 89.37133 1.000 8.75989 132 LYS C N 1
ATOM 6657 C CA . LYS C 1 152 ? 74.98149 96.51065 90.17552 1.000 3.98074 132 LYS C CA 1
ATOM 6658 C C . LYS C 1 152 ? 75.62354 95.46611 89.27226 1.000 4.94216 132 LYS C C 1
ATOM 6659 O O . LYS C 1 152 ? 74.90895 94.77180 88.53791 1.000 10.07820 132 LYS C O 1
ATOM 6665 N N . PRO C 1 153 ? 76.94662 95.32554 89.28412 1.000 6.95269 133 PRO C N 1
ATOM 6666 C CA . PRO C 1 153 ? 77.59990 94.39397 88.35940 1.000 7.99901 133 PRO C CA 1
ATOM 6667 C C . PRO C 1 153 ? 77.23817 92.94608 88.64781 1.000 12.28013 133 PRO C C 1
ATOM 6668 O O . PRO C 1 153 ? 76.93181 92.56496 89.78002 1.000 10.15651 133 PRO C O 1
ATOM 6672 N N . CYS C 1 154 ? 77.27655 92.13724 87.59263 1.000 14.05074 134 CYS C N 1
ATOM 6673 C CA . CYS C 1 154 ? 77.04069 90.70866 87.71458 1.000 7.56953 134 CYS C CA 1
ATOM 6674 C C . CYS C 1 154 ? 78.15930 90.04846 88.52072 1.000 6.75570 134 CYS C C 1
ATOM 6675 O O . CYS C 1 154 ? 79.19021 90.65447 88.82550 1.000 12.46225 134 CYS C O 1
ATOM 6678 N N . SER C 1 155 ? 77.93866 88.77918 88.87095 1.000 10.43666 135 SER C N 1
ATOM 6679 C CA . SER C 1 155 ? 78.92799 88.04712 89.65497 1.000 9.40191 135 SER C CA 1
ATOM 6680 C C . SER C 1 155 ? 80.22701 87.86867 88.87992 1.000 9.66949 135 SER C C 1
ATOM 6681 O O . SER C 1 155 ? 81.31623 87.93267 89.46062 1.000 6.61729 135 SER C O 1
ATOM 6684 N N . ALA C 1 156 ? 80.13251 87.64178 87.56682 1.000 15.62654 136 ALA C N 1
ATOM 6685 C CA . ALA C 1 156 ? 81.33536 87.49434 86.75354 1.000 6.79074 136 ALA C CA 1
ATOM 6686 C C . ALA C 1 156 ? 82.16059 88.77440 86.75338 1.000 12.00126 136 ALA C C 1
ATOM 6687 O O . ALA C 1 156 ? 83.39200 88.72887 86.85046 1.000 15.06480 136 ALA C O 1
ATOM 6689 N N . CYS C 1 157 ? 81.50032 89.92768 86.64350 1.000 11.96665 137 CYS C N 1
ATOM 6690 C CA . CYS C 1 157 ? 82.21682 91.19507 86.72387 1.000 10.45187 137 CYS C CA 1
ATOM 6691 C C . CYS C 1 157 ? 82.73341 91.45036 88.13297 1.000 11.24177 137 CYS C C 1
ATOM 6692 O O . CYS C 1 157 ? 83.86557 91.91637 88.30968 1.000 11.34202 137 CYS C O 1
ATOM 6695 N N . LEU C 1 158 ? 81.91385 91.15707 89.14594 1.000 6.69922 138 LEU C N 1
ATOM 6696 C CA . LEU C 1 158 ? 82.29289 91.46507 90.51989 1.000 10.54604 138 LEU C CA 1
ATOM 6697 C C . LEU C 1 158 ? 83.50221 90.65442 90.96549 1.000 5.66802 138 LEU C C 1
ATOM 6698 O O . LEU C 1 158 ? 84.38666 91.18410 91.64477 1.000 13.34348 138 LEU C O 1
ATOM 6703 N N . LYS C 1 159 ? 83.55646 89.36757 90.61128 1.000 7.87881 139 LYS C N 1
ATOM 6704 C CA . LYS C 1 159 ? 84.68442 88.54716 91.04193 1.000 3.76182 139 LYS C CA 1
ATOM 6705 C C . LYS C 1 159 ? 85.98768 89.03695 90.42306 1.000 6.03366 139 LYS C C 1
ATOM 6706 O O . LYS C 1 159 ? 87.01519 89.10841 91.10435 1.000 11.20593 139 LYS C O 1
ATOM 6712 N N . MET C 1 160 ? 85.96024 89.40192 89.13907 1.000 9.52415 140 MET C N 1
ATOM 6713 C CA . MET C 1 160 ? 87.15783 89.92472 88.49001 1.000 4.00935 140 MET C CA 1
ATOM 6714 C C . MET C 1 160 ? 87.56418 91.26952 89.07946 1.000 5.57131 140 MET C C 1
ATOM 6715 O O . MET C 1 160 ? 88.75559 91.52912 89.29022 1.000 12.94829 140 MET C O 1
ATOM 6720 N N . ILE C 1 161 ? 86.58683 92.13447 89.35485 1.000 9.10675 141 ILE C N 1
ATOM 6721 C CA . ILE C 1 161 ? 86.88485 93.44304 89.92487 1.000 7.33344 141 ILE C CA 1
ATOM 6722 C C . ILE C 1 161 ? 87.49322 93.29731 91.31654 1.000 7.59353 141 ILE C C 1
ATOM 6723 O O . ILE C 1 161 ? 88.45641 93.99073 91.66309 1.000 4.34479 141 ILE C O 1
ATOM 6728 N N . VAL C 1 162 ? 86.94953 92.39065 92.13140 1.000 14.17264 142 VAL C N 1
ATOM 6729 C CA . VAL C 1 162 ? 87.49836 92.14808 93.46345 1.000 7.43072 142 VAL C CA 1
ATOM 6730 C C . VAL C 1 162 ? 88.89370 91.54492 93.36731 1.000 12.37600 142 VAL C C 1
ATOM 6731 O O . VAL C 1 162 ? 89.80398 91.92676 94.11321 1.000 17.26208 142 VAL C O 1
ATOM 6735 N N . ASN C 1 163 ? 89.08434 90.59382 92.44910 1.000 8.21186 143 ASN C N 1
ATOM 6736 C CA . ASN C 1 163 ? 90.40010 89.99999 92.24685 1.000 0.71343 143 ASN C CA 1
ATOM 6737 C C . ASN C 1 163 ? 91.42334 91.05578 91.84900 1.000 7.37070 143 ASN C C 1
ATOM 6738 O O . ASN C 1 163 ? 92.59825 90.96449 92.22292 1.000 9.70665 143 ASN C O 1
ATOM 6743 N N . ALA C 1 164 ? 90.99478 92.06879 91.09239 1.000 3.06941 144 ALA C N 1
ATOM 6744 C CA . ALA C 1 164 ? 91.88734 93.15955 90.72155 1.000 6.10036 144 ALA C CA 1
ATOM 6745 C C . ALA C 1 164 ? 92.28468 94.03060 91.90734 1.000 11.40398 144 ALA C C 1
ATOM 6746 O O . ALA C 1 164 ? 93.26348 94.77624 91.80048 1.000 15.68785 144 ALA C O 1
ATOM 6748 N N . GLY C 1 165 ? 91.55951 93.96033 93.02167 1.000 7.18706 145 GLY C N 1
ATOM 6749 C CA . GLY C 1 165 ? 91.96929 94.64533 94.22983 1.000 5.20905 145 GLY C CA 1
ATOM 6750 C C . GLY C 1 165 ? 91.37221 96.01470 94.45521 1.000 7.52114 145 GLY C C 1
ATOM 6751 O O . GLY C 1 165 ? 91.99822 96.84630 95.12168 1.000 11.35417 145 GLY C O 1
ATOM 6752 N N . VAL C 1 166 ? 90.17530 96.28047 93.92836 1.000 11.09273 146 VAL C N 1
ATOM 6753 C CA . VAL C 1 166 ? 89.56685 97.59405 94.11033 1.000 9.63698 146 VAL C CA 1
ATOM 6754 C C . VAL C 1 166 ? 89.15806 97.78827 95.56779 1.000 8.50570 146 VAL C C 1
ATOM 6755 O O . VAL C 1 166 ? 89.03545 96.83832 96.34981 1.000 17.55902 146 VAL C O 1
ATOM 6759 N N . ASN C 1 167 ? 88.94442 99.05101 95.93516 1.000 8.93646 147 ASN C N 1
ATOM 6760 C CA . ASN C 1 167 ? 88.55512 99.40072 97.29763 1.000 8.50328 147 ASN C CA 1
ATOM 6761 C C . ASN C 1 167 ? 87.03815 99.39182 97.47843 1.000 11.51070 147 ASN C C 1
ATOM 6762 O O . ASN C 1 167 ? 86.51240 98.66201 98.32386 1.000 14.31709 147 ASN C O 1
ATOM 6767 N N . ARG C 1 168 ? 86.32541 100.19719 96.69419 1.000 11.09564 148 ARG C N 1
ATOM 6768 C CA . ARG C 1 168 ? 84.88505 100.35411 96.83629 1.000 6.90788 148 ARG C CA 1
ATOM 6769 C C . ARG C 1 168 ? 84.19599 100.12825 95.50050 1.000 10.11430 148 ARG C C 1
ATOM 6770 O O . ARG C 1 168 ? 84.71050 100.52511 94.45257 1.000 11.70192 148 ARG C O 1
ATOM 6778 N N . ILE C 1 169 ? 83.03958 99.47555 95.54445 1.000 10.10994 149 ILE C N 1
ATOM 6779 C CA . ILE C 1 169 ? 82.13616 99.37274 94.40688 1.000 4.43597 149 ILE C CA 1
ATOM 6780 C C . ILE C 1 169 ? 80.82597 100.02387 94.82602 1.000 5.54567 149 ILE C C 1
ATOM 6781 O O . ILE C 1 169 ? 80.01226 99.40641 95.52196 1.000 17.27904 149 ILE C O 1
ATOM 6786 N N . SER C 1 170 ? 80.61064 101.26285 94.40659 1.000 4.01442 150 SER C N 1
ATOM 6787 C CA . SER C 1 170 ? 79.33373 101.93027 94.59728 1.000 8.13820 150 SER C CA 1
ATOM 6788 C C . SER C 1 170 ? 78.47091 101.68395 93.37223 1.000 3.37199 150 SER C C 1
ATOM 6789 O O . SER C 1 170 ? 78.96137 101.73151 92.24326 1.000 8.05010 150 SER C O 1
ATOM 6792 N N . TYR C 1 171 ? 77.19449 101.39377 93.59366 1.000 8.65537 151 TYR C N 1
ATOM 6793 C CA . TYR C 1 171 ? 76.29882 101.14369 92.47418 1.000 3.67092 151 TYR C CA 1
ATOM 6794 C C . TYR C 1 171 ? 74.98222 101.88573 92.64845 1.000 4.76746 151 TYR C C 1
ATOM 6795 O O . TYR C 1 171 ? 74.52776 102.14104 93.76647 1.000 9.55998 151 TYR C O 1
ATOM 6804 N N . TRP C 1 172 ? 74.38342 102.22700 91.51490 1.000 5.53510 152 TRP C N 1
ATOM 6805 C CA . TRP C 1 172 ? 73.06538 102.84373 91.48417 1.000 1.72222 152 TRP C CA 1
ATOM 6806 C C . TRP C 1 172 ? 72.01420 101.76586 91.72458 1.000 7.01746 152 TRP C C 1
ATOM 6807 O O . TRP C 1 172 ? 71.96005 100.79201 90.96587 1.000 4.17660 152 TRP C O 1
ATOM 6818 N N . PRO C 1 173 ? 71.16508 101.89040 92.76329 1.000 8.97852 153 PRO C N 1
ATOM 6819 C CA . PRO C 1 173 ? 70.29340 100.78731 93.18954 1.000 10.61725 153 PRO C CA 1
ATOM 6820 C C . PRO C 1 173 ? 69.00036 100.65245 92.38544 1.000 8.17783 153 PRO C C 1
ATOM 6821 O O . PRO C 1 173 ? 67.91619 100.47466 92.94143 1.000 14.92714 153 PRO C O 1
ATOM 6825 N N . ALA C 1 174 ? 69.11995 100.73341 91.06815 1.000 11.72885 154 ALA C N 1
ATOM 6826 C CA . ALA C 1 174 ? 68.03508 100.41171 90.15321 1.000 9.20011 154 ALA C CA 1
ATOM 6827 C C . ALA C 1 174 ? 68.16316 98.94327 89.74408 1.000 13.36102 154 ALA C C 1
ATOM 6828 O O . ALA C 1 174 ? 68.85326 98.16291 90.40513 1.000 20.49362 154 ALA C O 1
ATOM 6830 N N . ASP C 1 175 ? 67.47177 98.54742 88.68209 1.000 15.56361 155 ASP C N 1
ATOM 6831 C CA . ASP C 1 175 ? 67.61962 97.20789 88.13747 1.000 14.44415 155 ASP C CA 1
ATOM 6832 C C . ASP C 1 175 ? 69.09469 96.92842 87.84599 1.000 12.88875 155 ASP C C 1
ATOM 6833 O O . ASP C 1 175 ? 69.74247 97.71876 87.14583 1.000 18.04443 155 ASP C O 1
ATOM 6838 N N . PRO C 1 176 ? 69.65926 95.82975 88.36027 1.000 16.43169 156 PRO C N 1
ATOM 6839 C CA . PRO C 1 176 ? 71.09764 95.58684 88.18228 1.000 10.56092 156 PRO C CA 1
ATOM 6840 C C . PRO C 1 176 ? 71.47421 95.18458 86.76559 1.000 11.80041 156 PRO C C 1
ATOM 6841 O O . PRO C 1 176 ? 70.63444 95.19019 85.86024 1.000 18.45959 156 PRO C O 1
ATOM 6845 N N . GLU C 1 177 ? 72.74944 94.83903 86.57360 1.000 10.37569 157 GLU C N 1
ATOM 6846 C CA . GLU C 1 177 ? 73.24919 94.50656 85.24274 1.000 12.65040 157 GLU C CA 1
ATOM 6847 C C . GLU C 1 177 ? 72.51117 93.30740 84.66009 1.000 16.07486 157 GLU C C 1
ATOM 6848 O O . GLU C 1 177 ? 72.09007 93.32667 83.49807 1.000 14.77617 157 GLU C O 1
ATOM 6854 N N . ILE C 1 178 ? 72.34416 92.25424 85.45320 1.000 17.59575 158 ILE C N 1
ATOM 6855 C CA . ILE C 1 178 ? 71.49041 91.13175 85.08390 1.000 15.28538 158 ILE C CA 1
ATOM 6856 C C . ILE C 1 178 ? 70.07496 91.50350 85.50565 1.000 18.84074 158 ILE C C 1
ATOM 6857 O O . ILE C 1 178 ? 69.76644 91.55273 86.69905 1.000 20.50312 158 ILE C O 1
ATOM 6862 N N . SER C 1 179 ? 69.21788 91.77152 84.52361 1.000 23.32760 159 SER C N 1
ATOM 6863 C CA . SER C 1 179 ? 67.92187 92.37676 84.79828 1.000 19.56752 159 SER C CA 1
ATOM 6864 C C . SER C 1 179 ? 67.06156 91.47467 85.67315 1.000 20.75545 159 SER C C 1
ATOM 6865 O O . SER C 1 179 ? 66.88175 90.28865 85.38313 1.000 26.51633 159 SER C O 1
ATOM 6868 N N . LEU C 1 180 ? 66.53128 92.04791 86.74966 1.000 21.63313 160 LEU C N 1
ATOM 6869 C CA . LEU C 1 180 ? 65.56018 91.37882 87.60118 1.000 22.81715 160 LEU C CA 1
ATOM 6870 C C . LEU C 1 180 ? 64.12705 91.64430 87.16459 1.000 24.12948 160 LEU C C 1
ATOM 6871 O O . LEU C 1 180 ? 63.19865 91.08166 87.75360 1.000 22.03778 160 LEU C O 1
ATOM 6876 N N . LEU C 1 181 ? 63.92899 92.48551 86.15138 1.000 28.00291 161 LEU C N 1
ATOM 6877 C CA . LEU C 1 181 ? 62.60919 92.80483 85.62878 1.000 29.76401 161 LEU C CA 1
ATOM 6878 C C . LEU C 1 181 ? 62.26603 92.00380 84.38053 1.000 29.08123 161 LEU C C 1
ATOM 6879 O O . LEU C 1 181 ? 61.22289 92.24819 83.76633 1.000 31.25537 161 LEU C O 1
ATOM 6884 N N . THR C 1 182 ? 63.11550 91.05865 83.99302 1.000 29.93127 162 THR C N 1
ATOM 6885 C CA . THR C 1 182 ? 62.87445 90.25047 82.80470 1.000 33.19418 162 THR C CA 1
ATOM 6886 C C . THR C 1 182 ? 61.93353 89.09028 83.11226 1.000 34.98254 162 THR C C 1
ATOM 6887 O O . THR C 1 182 ? 60.71388 89.22503 83.01589 1.000 34.00450 162 THR C O 1
ATOM 6889 N N . SER C 1 187 ? 65.02124 85.04976 85.01872 1.000 29.30716 167 SER C N 1
ATOM 6890 C CA . SER C 1 187 ? 64.46779 85.29933 86.34396 1.000 31.46538 167 SER C CA 1
ATOM 6891 C C . SER C 1 187 ? 65.24799 84.53938 87.40934 1.000 31.07511 167 SER C C 1
ATOM 6892 O O . SER C 1 187 ? 65.87513 85.14145 88.28024 1.000 31.27060 167 SER C O 1
ATOM 6894 N N . GLU C 1 188 ? 65.19795 83.20750 87.33466 1.000 33.64604 168 GLU C N 1
ATOM 6895 C CA . GLU C 1 188 ? 65.94874 82.38555 88.27770 1.000 32.00926 168 GLU C CA 1
ATOM 6896 C C . GLU C 1 188 ? 67.44858 82.60130 88.12281 1.000 29.75355 168 GLU C C 1
ATOM 6897 O O . GLU C 1 188 ? 68.18326 82.64213 89.11644 1.000 29.33996 168 GLU C O 1
ATOM 6899 N N . ASP C 1 189 ? 67.92222 82.73283 86.88114 1.000 26.16714 169 ASP C N 1
ATOM 6900 C CA . ASP C 1 189 ? 69.34007 82.99107 86.65199 1.000 26.72206 169 ASP C CA 1
ATOM 6901 C C . ASP C 1 189 ? 69.75532 84.34088 87.22417 1.000 24.04362 169 ASP C C 1
ATOM 6902 O O . ASP C 1 189 ? 70.83646 84.46852 87.80964 1.000 23.55052 169 ASP C O 1
ATOM 6904 N N . ALA C 1 190 ? 68.90969 85.36191 87.06172 1.000 23.59621 170 ALA C N 1
ATOM 6905 C CA . ALA C 1 190 ? 69.21705 86.67542 87.61953 1.000 20.59223 170 ALA C CA 1
ATOM 6906 C C . ALA C 1 190 ? 69.26105 86.63416 89.14219 1.000 21.23226 170 ALA C C 1
ATOM 6907 O O . ALA C 1 190 ? 70.13445 87.25107 89.76425 1.000 24.92700 170 ALA C O 1
ATOM 6909 N N . LYS C 1 191 ? 68.32420 85.91307 89.76116 1.000 19.21951 171 LYS C N 1
ATOM 6910 C CA . LYS C 1 191 ? 68.33444 85.77909 91.21393 1.000 20.70856 171 LYS C CA 1
ATOM 6911 C C . LYS C 1 191 ? 69.57115 85.02685 91.69178 1.000 21.64455 171 LYS C C 1
ATOM 6912 O O . LYS C 1 191 ? 70.17083 85.39036 92.70994 1.000 27.85175 171 LYS C O 1
ATOM 6918 N N . LEU C 1 192 ? 69.96745 83.97584 90.97112 1.000 17.60932 172 LEU C N 1
ATOM 6919 C CA . LEU C 1 192 ? 71.18715 83.25645 91.32252 1.000 18.87324 172 LEU C CA 1
ATOM 6920 C C . LEU C 1 192 ? 72.41084 84.15549 91.19507 1.000 23.59479 172 LEU C C 1
ATOM 6921 O O . LEU C 1 192 ? 73.32107 84.10341 92.03099 1.000 25.88907 172 LEU C O 1
ATOM 6926 N N . ASP C 1 193 ? 72.45171 84.98342 90.14881 1.000 17.06498 173 ASP C N 1
ATOM 6927 C CA . ASP C 1 193 ? 73.55266 85.92656 89.99041 1.000 18.17196 173 ASP C CA 1
ATOM 6928 C C . ASP C 1 193 ? 73.58622 86.92992 91.13581 1.000 21.33803 173 ASP C C 1
ATOM 6929 O O . ASP C 1 193 ? 74.66190 87.27601 91.63450 1.000 18.97183 173 ASP C O 1
ATOM 6934 N N . ALA C 1 194 ? 72.41695 87.41363 91.56134 1.000 11.83879 174 ALA C N 1
ATOM 6935 C CA . ALA C 1 194 ? 72.36483 88.33241 92.69528 1.000 15.18835 174 ALA C CA 1
ATOM 6936 C C . ALA C 1 194 ? 72.85141 87.66269 93.97634 1.000 18.16728 174 ALA C C 1
ATOM 6937 O O . ALA C 1 194 ? 73.57543 88.27538 94.77150 1.000 18.34540 174 ALA C O 1
ATOM 6939 N N . LYS C 1 195 ? 72.45705 86.40573 94.19695 1.000 18.64482 175 LYS C N 1
ATOM 6940 C CA . LYS C 1 195 ? 72.93787 85.67159 95.36491 1.000 16.25261 175 LYS C CA 1
ATOM 6941 C C . LYS C 1 195 ? 74.45158 85.49850 95.32377 1.000 14.32698 175 LYS C C 1
ATOM 6942 O O . LYS C 1 195 ? 75.13127 85.64511 96.34758 1.000 21.52496 175 LYS C O 1
ATOM 6948 N N . ALA C 1 196 ? 74.99646 85.17638 94.14861 1.000 15.40606 176 ALA C N 1
ATOM 6949 C CA . ALA C 1 196 ? 76.44319 85.05059 94.01436 1.000 13.35798 176 ALA C CA 1
ATOM 6950 C C . ALA C 1 196 ? 77.14606 86.38110 94.24860 1.000 13.24422 176 ALA C C 1
ATOM 6951 O O . ALA C 1 196 ? 78.23144 86.40960 94.83711 1.000 16.24207 176 ALA C O 1
ATOM 6953 N N . VAL C 1 197 ? 76.54699 87.48557 93.79756 1.000 16.42299 177 VAL C N 1
ATOM 6954 C CA . VAL C 1 197 ? 77.10789 88.80744 94.06544 1.000 17.04690 177 VAL C CA 1
ATOM 6955 C C . VAL C 1 197 ? 77.13676 89.07767 95.56306 1.000 12.08967 177 VAL C C 1
ATOM 6956 O O . VAL C 1 197 ? 78.12921 89.58538 96.09943 1.000 13.05858 177 VAL C O 1
ATOM 6960 N N . GLU C 1 198 ? 76.04863 88.74467 96.26052 1.000 14.80368 178 GLU C N 1
ATOM 6961 C CA . GLU C 1 198 ? 76.01179 88.93730 97.70739 1.000 15.27952 178 GLU C CA 1
ATOM 6962 C C . GLU C 1 198 ? 77.07544 88.09741 98.40563 1.000 15.78767 178 GLU C C 1
ATOM 6963 O O . GLU C 1 198 ? 77.75290 88.57687 99.32347 1.000 20.47081 178 GLU C O 1
ATOM 6969 N N . ARG C 1 199 ? 77.23730 86.84078 97.98306 1.000 17.21872 179 ARG C N 1
ATOM 6970 C CA . ARG C 1 199 ? 78.25545 85.98381 98.58555 1.000 13.26016 179 ARG C CA 1
ATOM 6971 C C . ARG C 1 199 ? 79.65926 86.51788 98.32360 1.000 16.25838 179 ARG C C 1
ATOM 6972 O O . ARG C 1 199 ? 80.51278 86.49786 99.21794 1.000 21.66743 179 ARG C O 1
ATOM 6980 N N . LEU C 1 200 ? 79.91835 86.99259 97.10265 1.000 14.72343 180 LEU C N 1
ATOM 6981 C CA . LEU C 1 200 ? 81.21287 87.59045 96.79335 1.000 11.10153 180 LEU C CA 1
ATOM 6982 C C . LEU C 1 200 ? 81.46771 88.82174 97.65098 1.000 13.22681 180 LEU C C 1
ATOM 6983 O O . LEU C 1 200 ? 82.58571 89.03176 98.13476 1.000 21.66979 180 LEU C O 1
ATOM 6988 N N . LYS C 1 201 ? 80.44089 89.65183 97.84122 1.000 16.04761 181 LYS C N 1
ATOM 6989 C CA . LYS C 1 201 ? 80.58513 90.84872 98.66173 1.000 12.17621 181 LYS C CA 1
ATOM 6990 C C . LYS C 1 201 ? 80.87034 90.49872 100.11689 1.000 17.46152 181 LYS C C 1
ATOM 6991 O O . LYS C 1 201 ? 81.70607 91.14138 100.76252 1.000 23.37975 181 LYS C O 1
ATOM 6997 N N . SER C 1 202 ? 80.19158 89.48275 100.64958 1.000 13.77167 182 SER C N 1
ATOM 6998 C CA . SER C 1 202 ? 80.34421 89.12783 102.05460 1.000 11.17277 182 SER C CA 1
ATOM 6999 C C . SER C 1 202 ? 81.68578 88.47963 102.37316 1.000 16.55728 182 SER C C 1
ATOM 7000 O O . SER C 1 202 ? 82.05958 88.42370 103.54913 1.000 15.74270 182 SER C O 1
ATOM 7003 N N . ASN C 1 203 ? 82.41904 87.99668 101.36828 1.000 23.35334 183 ASN C N 1
ATOM 7004 C CA . ASN C 1 203 ? 83.68304 87.30222 101.58887 1.000 16.96891 183 ASN C CA 1
ATOM 7005 C C . ASN C 1 203 ? 84.85752 88.00736 100.92045 1.000 14.10086 183 ASN C C 1
ATOM 7006 O O . ASN C 1 203 ? 85.86117 87.36294 100.60195 1.000 18.36296 183 ASN C O 1
ATOM 7011 N N . SER C 1 204 ? 84.75739 89.31514 100.70102 1.000 13.79480 184 SER C N 1
ATOM 7012 C CA . SER C 1 204 ? 85.81344 90.07843 100.05617 1.000 13.59437 184 SER C CA 1
ATOM 7013 C C . SER C 1 204 ? 86.10087 91.33988 100.85448 1.000 16.82747 184 SER C C 1
ATOM 7014 O O . SER C 1 204 ? 85.22443 91.87612 101.53743 1.000 17.80771 184 SER C O 1
ATOM 7017 N N . ARG C 1 205 ? 87.34405 91.81280 100.75685 1.000 14.97890 185 ARG C N 1
ATOM 7018 C CA . ARG C 1 205 ? 87.71475 93.06892 101.39321 1.000 11.30101 185 ARG C CA 1
ATOM 7019 C C . ARG C 1 205 ? 87.16174 94.27680 100.65139 1.000 18.47572 185 ARG C C 1
ATOM 7020 O O . ARG C 1 205 ? 87.12886 95.37403 101.21817 1.000 20.74894 185 ARG C O 1
ATOM 7028 N N . ALA C 1 206 ? 86.73225 94.10045 99.40469 1.000 20.15417 186 ALA C N 1
ATOM 7029 C CA . ALA C 1 206 ? 86.08371 95.17861 98.67479 1.000 17.70580 186 ALA C CA 1
ATOM 7030 C C . ALA C 1 206 ? 84.71176 95.46653 99.26945 1.000 16.74639 186 ALA C C 1
ATOM 7031 O O . ALA C 1 206 ? 83.96647 94.55166 99.62985 1.000 17.44702 186 ALA C O 1
ATOM 7033 N N . HIS C 1 207 ? 84.37910 96.74767 99.36647 1.000 11.56252 187 HIS C N 1
ATOM 7034 C CA . HIS C 1 207 ? 83.12880 97.19688 99.96562 1.000 9.96252 187 HIS C CA 1
ATOM 7035 C C . HIS C 1 207 ? 82.14020 97.52464 98.85232 1.000 12.33038 187 HIS C C 1
ATOM 7036 O O . HIS C 1 207 ? 82.31357 98.51198 98.13540 1.000 18.93602 187 HIS C O 1
ATOM 7043 N N . VAL C 1 208 ? 81.10387 96.70340 98.71298 1.000 12.16686 188 VAL C N 1
ATOM 7044 C CA . VAL C 1 208 ? 80.06092 96.90913 97.71359 1.000 10.65733 188 VAL C CA 1
ATOM 7045 C C . VAL C 1 208 ? 78.89069 97.59956 98.39640 1.000 17.45306 188 VAL C C 1
ATOM 7046 O O . VAL C 1 208 ? 78.31635 97.06748 99.35340 1.000 29.15877 188 VAL C O 1
ATOM 7050 N N . CYS C 1 209 ? 78.53325 98.78219 97.90761 1.000 11.51532 189 CYS C N 1
ATOM 7051 C CA . CYS C 1 209 ? 77.59550 99.63312 98.61939 1.000 12.25600 189 CYS C CA 1
ATOM 7052 C C . CYS C 1 209 ? 76.89856 100.58682 97.65617 1.000 9.85521 189 CYS C C 1
ATOM 7053 O O . CYS C 1 209 ? 77.19532 100.63831 96.45737 1.000 18.12797 189 CYS C O 1
ATOM 7056 N N . VAL C 1 210 ? 75.92794 101.31276 98.20366 1.000 11.93599 190 VAL C N 1
ATOM 7057 C CA . VAL C 1 210 ? 75.22813 102.39254 97.51917 1.000 13.97671 190 VAL C CA 1
ATOM 7058 C C . VAL C 1 210 ? 75.66470 103.68904 98.18658 1.000 11.37141 190 VAL C C 1
ATOM 7059 O O . VAL C 1 210 ? 75.36224 103.92492 99.36259 1.000 19.50243 190 VAL C O 1
ATOM 7063 N N . LEU C 1 211 ? 76.38143 104.53059 97.44556 1.000 14.60794 191 LEU C N 1
ATOM 7064 C CA . LEU C 1 211 ? 77.00812 105.71625 98.01127 1.000 10.40831 191 LEU C CA 1
ATOM 7065 C C . LEU C 1 211 ? 76.30623 107.01903 97.65975 1.000 10.39569 191 LEU C C 1
ATOM 7066 O O . LEU C 1 211 ? 76.76379 108.08006 98.09537 1.000 18.90020 191 LEU C O 1
ATOM 7071 N N . LEU C 1 212 ? 75.22756 106.98245 96.88196 1.000 11.42619 192 LEU C N 1
ATOM 7072 C CA . LEU C 1 212 ? 74.53720 108.21912 96.54510 1.000 10.77627 192 LEU C CA 1
ATOM 7073 C C . LEU C 1 212 ? 73.96129 108.85834 97.80326 1.000 17.50070 192 LEU C C 1
ATOM 7074 O O . LEU C 1 212 ? 73.40006 108.17999 98.66789 1.000 19.76826 192 LEU C O 1
ATOM 7079 N N . GLN C 1 213 ? 74.11531 110.16877 97.90680 1.000 15.26053 193 GLN C N 1
ATOM 7080 C CA . GLN C 1 213 ? 73.71801 110.93001 99.07816 1.000 12.94023 193 GLN C CA 1
ATOM 7081 C C . GLN C 1 213 ? 72.79859 112.06144 98.65326 1.000 16.63900 193 GLN C C 1
ATOM 7082 O O . GLN C 1 213 ? 72.83254 112.49788 97.49779 1.000 21.07962 193 GLN C O 1
ATOM 7088 N N . PRO C 1 214 ? 71.94659 112.54473 99.55784 1.000 21.26266 194 PRO C N 1
ATOM 7089 C CA . PRO C 1 214 ? 71.03291 113.63385 99.19310 1.000 18.37438 194 PRO C CA 1
ATOM 7090 C C . PRO C 1 214 ? 71.78593 114.88976 98.78209 1.000 13.53076 194 PRO C C 1
ATOM 7091 O O . PRO C 1 214 ? 72.82281 115.23308 99.35294 1.000 17.80515 194 PRO C O 1
ATOM 7095 N N . LEU C 1 215 ? 71.25100 115.57239 97.77571 1.000 14.24178 195 LEU C N 1
ATOM 7096 C CA . LEU C 1 215 ? 71.74749 116.88363 97.39992 1.000 17.77261 195 LEU C CA 1
ATOM 7097 C C . LEU C 1 215 ? 71.28953 117.92274 98.41704 1.000 22.89972 195 LEU C C 1
ATOM 7098 O O . LEU C 1 215 ? 70.33619 117.71163 99.17171 1.000 25.80562 195 LEU C O 1
ATOM 7103 N N . VAL C 1 216 ? 71.98731 119.06024 98.43743 1.000 26.48492 196 VAL C N 1
ATOM 7104 C CA . VAL C 1 216 ? 71.52861 120.16021 99.27620 1.000 27.94567 196 VAL C CA 1
ATOM 7105 C C . VAL C 1 216 ? 70.20267 120.69108 98.73864 1.000 26.95804 196 VAL C C 1
ATOM 7106 O O . VAL C 1 216 ? 69.79898 120.41589 97.60199 1.000 29.80671 196 VAL C O 1
ATOM 7110 N N . CYS C 1 217 ? 69.50977 121.46111 99.58116 1.000 33.74917 197 CYS C N 1
ATOM 7111 C CA . CYS C 1 217 ? 68.15906 121.90214 99.24372 1.000 36.28766 197 CYS C CA 1
ATOM 7112 C C . CYS C 1 217 ? 68.13430 122.76229 97.98650 1.000 34.87527 197 CYS C C 1
ATOM 7113 O O . CYS C 1 217 ? 67.17987 122.68876 97.20409 1.000 31.00046 197 CYS C O 1
ATOM 7115 N N . TYR C 1 218 ? 69.16375 123.57785 97.77470 1.000 28.91165 198 TYR C N 1
ATOM 7116 C CA . TYR C 1 218 ? 69.20106 124.52426 96.66918 1.000 29.65188 198 TYR C CA 1
ATOM 7117 C C . TYR C 1 218 ? 69.94063 123.98673 95.44640 1.000 29.18748 198 TYR C C 1
ATOM 7118 O O . TYR C 1 218 ? 70.00656 124.67844 94.42607 1.000 33.99787 198 TYR C O 1
ATOM 7127 N N . MET C 1 219 ? 70.47414 122.76367 95.51164 1.000 30.24349 199 MET C N 1
ATOM 7128 C CA . MET C 1 219 ? 71.35022 122.27785 94.44739 1.000 24.01334 199 MET C CA 1
ATOM 7129 C C . MET C 1 219 ? 70.61946 122.18821 93.11274 1.000 25.86528 199 MET C C 1
ATOM 7130 O O . MET C 1 219 ? 71.14725 122.60639 92.07754 1.000 24.49640 199 MET C O 1
ATOM 7135 N N . VAL C 1 220 ? 69.40042 121.64666 93.11510 1.000 25.17622 200 VAL C N 1
ATOM 7136 C CA . VAL C 1 220 ? 68.68099 121.45457 91.85906 1.000 24.52730 200 VAL C CA 1
ATOM 7137 C C . VAL C 1 220 ? 68.26445 122.79509 91.26548 1.000 27.09255 200 VAL C C 1
ATOM 7138 O O . VAL C 1 220 ? 68.38226 123.01668 90.05335 1.000 28.03989 200 VAL C O 1
ATOM 7142 N N . GLN C 1 221 ? 67.77432 123.71043 92.10427 1.000 27.29758 201 GLN C N 1
ATOM 7143 C CA . GLN C 1 221 ? 67.38977 125.02885 91.61164 1.000 21.26253 201 GLN C CA 1
ATOM 7144 C C . GLN C 1 221 ? 68.59562 125.78523 91.06684 1.000 25.18653 201 GLN C C 1
ATOM 7145 O O . GLN C 1 221 ? 68.50638 126.44446 90.02424 1.000 20.35744 201 GLN C O 1
ATOM 7151 N N . PHE C 1 222 ? 69.73487 125.69851 91.75819 1.000 26.74253 202 PHE C N 1
ATOM 7152 C CA . PHE C 1 222 ? 70.94889 126.35125 91.27774 1.000 26.38345 202 PHE C CA 1
ATOM 7153 C C . PHE C 1 222 ? 71.42102 125.74588 89.96186 1.000 23.29742 202 PHE C C 1
ATOM 7154 O O . PHE C 1 222 ? 71.86472 126.47008 89.06060 1.000 25.16605 202 PHE C O 1
ATOM 7162 N N . VAL C 1 223 ? 71.34125 124.41919 89.83737 1.000 18.69082 203 VAL C N 1
ATOM 7163 C CA . VAL C 1 223 ? 71.73301 123.76465 88.59396 1.000 23.19617 203 VAL C CA 1
ATOM 7164 C C . VAL C 1 223 ? 70.83115 124.21412 87.45316 1.000 21.76254 203 VAL C C 1
ATOM 7165 O O . VAL C 1 223 ? 71.30575 124.50338 86.35168 1.000 22.52915 203 VAL C O 1
ATOM 7169 N N . GLU C 1 224 ? 69.52196 124.30350 87.70160 1.000 24.80514 204 GLU C N 1
ATOM 7170 C CA . GLU C 1 224 ? 68.60785 124.78433 86.66761 1.000 26.77799 204 GLU C CA 1
ATOM 7171 C C . GLU C 1 224 ? 68.91920 126.22513 86.27480 1.000 27.83645 204 GLU C C 1
ATOM 7172 O O . GLU C 1 224 ? 68.93511 126.56416 85.08242 1.000 28.15236 204 GLU C O 1
ATOM 7178 N N . GLU C 1 225 ? 69.17876 127.08388 87.26506 1.000 29.58864 205 GLU C N 1
ATOM 7179 C CA . GLU C 1 225 ? 69.47312 128.48607 86.98405 1.000 24.82625 205 GLU C CA 1
ATOM 7180 C C . GLU C 1 225 ? 70.73237 128.62792 86.13909 1.000 28.87629 205 GLU C C 1
ATOM 7181 O O . GLU C 1 225 ? 70.75854 129.39091 85.16697 1.000 31.49556 205 GLU C O 1
ATOM 7187 N N . THR C 1 226 ? 71.79318 127.90096 86.49883 1.000 26.94546 206 THR C N 1
ATOM 7188 C CA . THR C 1 226 ? 73.02785 127.97941 85.72444 1.000 22.58818 206 THR C CA 1
ATOM 7189 C C . THR C 1 226 ? 72.89650 127.28224 84.37519 1.000 25.27070 206 THR C C 1
ATOM 7190 O O . THR C 1 226 ? 73.61978 127.62510 83.43282 1.000 29.70941 206 THR C O 1
ATOM 7194 N N . SER C 1 227 ? 71.99919 126.29745 84.26442 1.000 26.66313 207 SER C N 1
ATOM 7195 C CA . SER C 1 227 ? 71.81355 125.59685 82.99888 1.000 23.93327 207 SER C CA 1
ATOM 7196 C C . SER C 1 227 ? 71.07358 126.45798 81.99042 1.000 29.11700 207 SER C C 1
ATOM 7197 O O . SER C 1 227 ? 71.38207 126.41981 80.79535 1.000 28.30837 207 SER C O 1
ATOM 7200 N N . TYR C 1 228 ? 70.08331 127.22698 82.44050 1.000 32.59151 208 TYR C N 1
ATOM 7201 C CA . TYR C 1 228 ? 69.44252 128.14734 81.51169 1.000 31.16910 208 TYR C CA 1
ATOM 7202 C C . TYR C 1 228 ? 70.40257 129.24445 81.06249 1.000 33.57229 208 TYR C C 1
ATOM 7203 O O . TYR C 1 228 ? 70.26862 129.77172 79.95209 1.000 35.93248 208 TYR C O 1
ATOM 7212 N N . LYS C 1 229 ? 71.38177 129.58847 81.89507 1.000 31.55972 209 LYS C N 1
ATOM 7213 C CA . LYS C 1 229 ? 72.26277 130.71857 81.63915 1.000 30.75559 209 LYS C CA 1
ATOM 7214 C C . LYS C 1 229 ? 73.61771 130.31114 81.07073 1.000 28.93276 209 LYS C C 1
ATOM 7215 O O . LYS C 1 229 ? 74.51733 131.15221 80.99117 1.000 28.16723 209 LYS C O 1
ATOM 7217 N N . CYS C 1 230 ? 73.78978 129.05281 80.67545 1.000 28.65227 210 CYS C N 1
ATOM 7218 C CA . CYS C 1 230 ? 75.08814 128.61239 80.19059 1.000 30.75627 210 CYS C CA 1
ATOM 7219 C C . CYS C 1 230 ? 75.32010 129.08036 78.75722 1.000 30.35208 210 CYS C C 1
ATOM 7220 O O . CYS C 1 230 ? 74.42712 129.60528 78.09017 1.000 28.96390 210 CYS C O 1
ATOM 7223 N N . ASP C 1 231 ? 76.54751 128.85739 78.28189 1.000 30.77172 211 ASP C N 1
ATOM 7224 C CA . ASP C 1 231 ? 76.95261 129.36570 76.97540 1.000 31.99013 211 ASP C CA 1
ATOM 7225 C C . ASP C 1 231 ? 76.08493 128.80440 75.85587 1.000 31.57432 211 ASP C C 1
ATOM 7226 O O . ASP C 1 231 ? 75.71011 129.53173 74.93089 1.000 37.99451 211 ASP C O 1
ATOM 7231 N N . PHE C 1 232 ? 75.75801 127.51355 75.91915 1.000 24.37759 212 PHE C N 1
ATOM 7232 C CA . PHE C 1 232 ? 75.05028 126.86247 74.82097 1.000 25.18750 212 PHE C CA 1
ATOM 7233 C C . PHE C 1 232 ? 73.57849 127.26181 74.77274 1.000 28.41651 212 PHE C C 1
ATOM 7234 O O . PHE C 1 232 ? 73.05206 127.58302 73.69793 1.000 32.26320 212 PHE C O 1
ATOM 7242 N N . ILE C 1 233 ? 72.90578 127.26688 75.92563 1.000 29.04510 213 ILE C N 1
ATOM 7243 C CA . ILE C 1 233 ? 71.51455 127.70401 75.96808 1.000 30.49449 213 ILE C CA 1
ATOM 7244 C C . ILE C 1 233 ? 71.41143 129.18008 75.60915 1.000 30.74253 213 ILE C C 1
ATOM 7245 O O . ILE C 1 233 ? 70.48856 129.59678 74.90000 1.000 32.19229 213 ILE C O 1
ATOM 7250 N N . GLN C 1 234 ? 72.35597 129.99347 76.08857 1.000 33.28232 214 GLN C N 1
ATOM 7251 C CA . GLN C 1 234 ? 72.35749 131.41009 75.73872 1.000 33.63521 214 GLN C CA 1
ATOM 7252 C C . GLN C 1 234 ? 72.58308 131.60724 74.24510 1.000 32.09286 214 GLN C C 1
ATOM 7253 O O . GLN C 1 234 ? 71.95886 132.47574 73.62485 1.000 33.50585 214 GLN C O 1
ATOM 7259 N N . LYS C 1 235 ? 73.47598 130.81144 73.65149 1.000 32.14959 215 LYS C N 1
ATOM 7260 C CA . LYS C 1 235 ? 73.74292 130.92365 72.22182 1.000 33.31010 215 LYS C CA 1
ATOM 7261 C C . LYS C 1 235 ? 72.51921 130.54370 71.40008 1.000 31.78310 215 LYS C C 1
ATOM 7262 O O . LYS C 1 235 ? 72.21968 131.18949 70.38912 1.000 35.33754 215 LYS C O 1
ATOM 7268 N N . ILE C 1 236 ? 71.80251 129.49584 71.81197 1.000 31.74974 216 ILE C N 1
ATOM 7269 C CA . ILE C 1 236 ? 70.56005 129.14968 71.12468 1.000 33.41899 216 ILE C CA 1
ATOM 7270 C C . ILE C 1 236 ? 69.52967 130.26023 71.29492 1.000 34.70202 216 ILE C C 1
ATOM 7271 O O . ILE C 1 236 ? 68.82273 130.62259 70.34619 1.000 36.48611 216 ILE C O 1
ATOM 7276 N N . THR C 1 237 ? 69.42632 130.81549 72.50565 1.000 35.29053 217 THR C N 1
ATOM 7277 C CA . THR C 1 237 ? 68.46323 131.88379 72.75802 1.000 38.04828 217 THR C CA 1
ATOM 7278 C C . THR C 1 237 ? 68.76370 133.11487 71.91062 1.000 38.57541 217 THR C C 1
ATOM 7279 O O . THR C 1 237 ? 67.84810 133.73728 71.36009 1.000 39.44451 217 THR C O 1
ATOM 7283 N N . LYS C 1 238 ? 70.04106 133.47602 71.78353 1.000 39.47495 218 LYS C N 1
ATOM 7284 C CA . LYS C 1 238 ? 70.42731 134.62310 70.96921 1.000 41.07889 218 LYS C CA 1
ATOM 7285 C C . LYS C 1 238 ? 70.31964 134.35537 69.47450 1.000 41.87213 218 LYS C C 1
ATOM 7286 O O . LYS C 1 238 ? 70.69750 135.22563 68.68212 1.000 41.38039 218 LYS C O 1
ATOM 7292 N N . THR C 1 239 ? 69.82418 133.19053 69.07068 1.000 39.34202 219 THR C N 1
ATOM 7293 C CA . THR C 1 239 ? 69.72506 132.84635 67.65963 1.000 40.72974 219 THR C CA 1
ATOM 7294 C C . THR C 1 239 ? 68.30043 132.45172 67.28468 1.000 42.08122 219 THR C C 1
ATOM 7295 O O . THR C 1 239 ? 67.33512 133.06184 67.74439 1.000 42.50113 219 THR C O 1
ATOM 7299 N N . PHE C 1 247 ? 62.26742 126.69641 74.91365 1.000 31.42383 227 PHE C N 1
ATOM 7300 C CA . PHE C 1 247 ? 62.84887 125.54279 74.23924 1.000 35.36603 227 PHE C CA 1
ATOM 7301 C C . PHE C 1 247 ? 63.62031 124.67474 75.22716 1.000 33.58898 227 PHE C C 1
ATOM 7302 O O . PHE C 1 247 ? 63.64279 123.44989 75.10895 1.000 34.31904 227 PHE C O 1
ATOM 7310 N N . TYR C 1 248 ? 64.25658 125.32412 76.20407 1.000 31.60268 228 TYR C N 1
ATOM 7311 C CA . TYR C 1 248 ? 65.09418 124.59511 77.14858 1.000 30.20528 228 TYR C CA 1
ATOM 7312 C C . TYR C 1 248 ? 64.25686 123.79491 78.13657 1.000 32.60703 228 TYR C C 1
ATOM 7313 O O . TYR C 1 248 ? 64.60890 122.66124 78.47729 1.000 32.24974 228 TYR C O 1
ATOM 7322 N N . TYR C 1 249 ? 63.14859 124.36607 78.61076 1.000 36.58948 229 TYR C N 1
ATOM 7323 C CA . TYR C 1 249 ? 62.34337 123.68186 79.61730 1.000 32.57040 229 TYR C CA 1
ATOM 7324 C C . TYR C 1 249 ? 61.59720 122.49028 79.02677 1.000 33.36029 229 TYR C C 1
ATOM 7325 O O . TYR C 1 249 ? 61.42954 121.46596 79.69700 1.000 35.38125 229 TYR C O 1
ATOM 7334 N N . GLU C 1 250 ? 61.15165 122.59351 77.77306 1.000 35.47642 230 GLU C N 1
ATOM 7335 C CA . GLU C 1 250 ? 60.49571 121.45359 77.13755 1.000 34.95740 230 GLU C CA 1
ATOM 7336 C C . GLU C 1 250 ? 61.47860 120.30959 76.90710 1.000 35.54938 230 GLU C C 1
ATOM 7337 O O . GLU C 1 250 ? 61.15306 119.13826 77.14929 1.000 36.44143 230 GLU C O 1
ATOM 7343 N N . CYS C 1 251 ? 62.68953 120.63028 76.44526 1.000 33.17892 231 CYS C N 1
ATOM 7344 C CA . CYS C 1 251 ? 63.71953 119.60709 76.30990 1.000 32.69623 231 CYS C CA 1
ATOM 7345 C C . CYS C 1 251 ? 64.07571 119.01501 77.66610 1.000 31.59495 231 CYS C C 1
ATOM 7346 O O . CYS C 1 251 ? 64.33186 117.81117 77.77862 1.000 31.89242 231 CYS C O 1
ATOM 7349 N N . LYS C 1 252 ? 64.09292 119.84780 78.70957 1.000 25.84295 232 LYS C N 1
ATOM 7350 C CA . LYS C 1 252 ? 64.34516 119.34396 80.05375 1.000 27.93669 232 LYS C CA 1
ATOM 7351 C C . LYS C 1 252 ? 63.25886 118.37149 80.48833 1.000 27.81222 232 LYS C C 1
ATOM 7352 O O . LYS C 1 252 ? 63.55115 117.34964 81.11163 1.000 31.45098 232 LYS C O 1
ATOM 7358 N N . GLN C 1 253 ? 61.99805 118.67833 80.17697 1.000 32.35366 233 GLN C N 1
ATOM 7359 C CA . GLN C 1 253 ? 60.90842 117.75878 80.49505 1.000 31.69688 233 GLN C CA 1
ATOM 7360 C C . GLN C 1 253 ? 61.06642 116.43885 79.74878 1.000 30.46429 233 GLN C C 1
ATOM 7361 O O . GLN C 1 253 ? 60.83365 115.36006 80.31377 1.000 34.96182 233 GLN C O 1
ATOM 7367 N N . GLU C 1 254 ? 61.45668 116.50745 78.47302 1.000 31.61401 234 GLU C N 1
ATOM 7368 C CA . GLU C 1 254 ? 61.70146 115.28619 77.70924 1.000 32.06150 234 GLU C CA 1
ATOM 7369 C C . GLU C 1 254 ? 62.81078 114.45216 78.34202 1.000 31.00950 234 GLU C C 1
ATOM 7370 O O . GLU C 1 254 ? 62.67659 113.22881 78.48797 1.000 34.82044 234 GLU C O 1
ATOM 7376 N N . ARG C 1 255 ? 63.91379 115.10034 78.72683 1.000 27.44797 235 ARG C N 1
ATOM 7377 C CA . ARG C 1 255 ? 65.00544 114.38575 79.38096 1.000 23.73403 235 ARG C CA 1
ATOM 7378 C C . ARG C 1 255 ? 64.56484 113.80879 80.71886 1.000 24.40448 235 ARG C C 1
ATOM 7379 O O . ARG C 1 255 ? 64.96892 112.70079 81.08093 1.000 26.30667 235 ARG C O 1
ATOM 7387 N N . ILE C 1 256 ? 63.74771 114.54961 81.47032 1.000 27.38638 236 ILE C N 1
ATOM 7388 C CA . ILE C 1 256 ? 63.24469 114.05206 82.74743 1.000 27.31798 236 ILE C CA 1
ATOM 7389 C C . ILE C 1 256 ? 62.46481 112.76501 82.53625 1.000 26.36936 236 ILE C C 1
ATOM 7390 O O . ILE C 1 256 ? 62.70078 111.75838 83.21272 1.000 29.87667 236 ILE C O 1
ATOM 7395 N N . LYS C 1 257 ? 61.53617 112.77390 81.57689 1.000 24.98007 237 LYS C N 1
ATOM 7396 C CA . LYS C 1 257 ? 60.74100 111.57702 81.31921 1.000 28.62324 237 LYS C CA 1
ATOM 7397 C C . LYS C 1 257 ? 61.62115 110.41119 80.88164 1.000 25.95723 237 LYS C C 1
ATOM 7398 O O . LYS C 1 257 ? 61.50945 109.30034 81.42026 1.000 30.76287 237 LYS C O 1
ATOM 7400 N N . GLU C 1 258 ? 62.52638 110.65298 79.92826 1.000 23.09734 238 GLU C N 1
ATOM 7401 C CA . GLU C 1 258 ? 63.35637 109.57037 79.40680 1.000 26.42007 238 GLU C CA 1
ATOM 7402 C C . GLU C 1 258 ? 64.26953 108.99248 80.48308 1.000 26.01601 238 GLU C C 1
ATOM 7403 O O . GLU C 1 258 ? 64.39153 107.76795 80.61306 1.000 25.70089 238 GLU C O 1
ATOM 7409 N N . TYR C 1 259 ? 64.90157 109.85219 81.28093 1.000 20.46497 239 TYR C N 1
ATOM 7410 C CA . TYR C 1 259 ? 65.85600 109.38039 82.27333 1.000 18.57280 239 TYR C CA 1
ATOM 7411 C C . TYR C 1 259 ? 65.16347 108.77362 83.48405 1.000 20.47320 239 TYR C C 1
ATOM 7412 O O . TYR C 1 259 ? 65.72730 107.88316 84.12621 1.000 19.54149 239 TYR C O 1
ATOM 7421 N N . GLU C 1 260 ? 63.95061 109.22658 83.81188 1.000 26.18388 240 GLU C N 1
ATOM 7422 C CA . GLU C 1 260 ? 63.18194 108.55849 84.85343 1.000 26.04590 240 GLU C CA 1
ATOM 7423 C C . GLU C 1 260 ? 62.73271 107.17985 84.39341 1.000 24.36757 240 GLU C C 1
ATOM 7424 O O . GLU C 1 260 ? 62.66825 106.24234 85.19620 1.000 29.17472 240 GLU C O 1
ATOM 7430 N N . MET C 1 261 ? 62.41224 107.03668 83.10492 1.000 23.40871 241 MET C N 1
ATOM 7431 C CA . MET C 1 261 ? 62.13068 105.70905 82.57011 1.000 25.29752 241 MET C CA 1
ATOM 7432 C C . MET C 1 261 ? 63.36396 104.81444 82.63372 1.000 25.10948 241 MET C C 1
ATOM 7433 O O . MET C 1 261 ? 63.27285 103.64369 83.02114 1.000 23.42952 241 MET C O 1
ATOM 7438 N N . LEU C 1 262 ? 64.52836 105.35084 82.26227 1.000 20.20230 242 LEU C N 1
ATOM 7439 C CA . LEU C 1 262 ? 65.71790 104.51567 82.11991 1.000 14.33618 242 LEU C CA 1
ATOM 7440 C C . LEU C 1 262 ? 66.35614 104.16009 83.46122 1.000 15.55261 242 LEU C C 1
ATOM 7441 O O . LEU C 1 262 ? 66.81804 103.02882 83.64528 1.000 21.26550 242 LEU C O 1
ATOM 7446 N N . PHE C 1 263 ? 66.39085 105.09630 84.41004 1.000 20.72410 243 PHE C N 1
ATOM 7447 C CA . PHE C 1 263 ? 67.18735 104.93368 85.61795 1.000 16.66848 243 PHE C CA 1
ATOM 7448 C C . PHE C 1 263 ? 66.37210 104.70120 86.88114 1.000 12.50868 243 PHE C C 1
ATOM 7449 O O . PHE C 1 263 ? 66.95397 104.33853 87.90880 1.000 10.54769 243 PHE C O 1
ATOM 7457 N N . LEU C 1 264 ? 65.05999 104.90484 86.84706 1.000 18.14405 244 LEU C N 1
ATOM 7458 C CA . LEU C 1 264 ? 64.23079 104.77022 88.03331 1.000 13.57213 244 LEU C CA 1
ATOM 7459 C C . LEU C 1 264 ? 63.25004 103.62015 87.86547 1.000 17.41758 244 LEU C C 1
ATOM 7460 O O . LEU C 1 264 ? 62.87840 103.25288 86.74730 1.000 27.76169 244 LEU C O 1
ATOM 7465 N N . VAL C 1 265 ? 62.84388 103.05235 88.99353 1.000 23.18200 245 VAL C N 1
ATOM 7466 C CA . VAL C 1 265 ? 61.80864 102.02968 89.04745 1.000 23.11061 245 VAL C CA 1
ATOM 7467 C C . VAL C 1 265 ? 60.57742 102.70250 89.63898 1.000 22.53852 245 VAL C C 1
ATOM 7468 O O . VAL C 1 265 ? 60.47468 102.87338 90.85873 1.000 26.26408 245 VAL C O 1
ATOM 7472 N N . SER C 1 266 ? 59.64236 103.09644 88.77089 1.000 25.94801 246 SER C N 1
ATOM 7473 C CA . SER C 1 266 ? 58.47657 103.84997 89.22349 1.000 28.55413 246 SER C CA 1
ATOM 7474 C C . SER C 1 266 ? 57.61838 103.02976 90.17790 1.000 26.78863 246 SER C C 1
ATOM 7475 O O . SER C 1 266 ? 57.10190 103.55822 91.16936 1.000 27.63267 246 SER C O 1
ATOM 7478 N N . ASN C 1 267 ? 57.45320 101.74052 89.89700 1.000 28.23844 247 ASN C N 1
ATOM 7479 C CA . ASN C 1 267 ? 56.66427 100.87601 90.76466 1.000 28.47203 247 ASN C CA 1
ATOM 7480 C C . ASN C 1 267 ? 57.41515 100.63631 92.06924 1.000 29.08248 247 ASN C C 1
ATOM 7481 O O . ASN C 1 267 ? 58.53963 100.12482 92.06219 1.000 29.91688 247 ASN C O 1
ATOM 7486 N N . GLU C 1 268 ? 56.79404 101.01285 93.18924 1.000 27.10296 248 GLU C N 1
ATOM 7487 C CA . GLU C 1 268 ? 57.44112 100.84702 94.48686 1.000 30.26288 248 GLU C CA 1
ATOM 7488 C C . GLU C 1 268 ? 57.62576 99.37522 94.83600 1.000 32.28619 248 GLU C C 1
ATOM 7489 O O . GLU C 1 268 ? 58.64289 98.99745 95.42668 1.000 35.03741 248 GLU C O 1
ATOM 7495 N N . GLU C 1 269 ? 56.64954 98.53178 94.49344 1.000 29.94079 249 GLU C N 1
ATOM 7496 C CA . GLU C 1 269 ? 56.75801 97.11102 94.81157 1.000 29.95813 249 GLU C CA 1
ATOM 7497 C C . GLU C 1 269 ? 57.87314 96.44477 94.01424 1.000 28.52917 249 GLU C C 1
ATOM 7498 O O . GLU C 1 269 ? 58.62834 95.62811 94.55528 1.000 28.18253 249 GLU C O 1
ATOM 7504 N N . MET C 1 270 ? 57.99376 96.78151 92.72814 1.000 33.52370 250 MET C N 1
ATOM 7505 C CA . MET C 1 270 ? 59.07878 96.23676 91.91806 1.000 31.79052 250 MET C CA 1
ATOM 7506 C C . MET C 1 270 ? 60.43633 96.69316 92.43852 1.000 28.43044 250 MET C C 1
ATOM 7507 O O . MET C 1 270 ? 61.39104 95.90643 92.47914 1.000 33.43316 250 MET C O 1
ATOM 7512 N N . HIS C 1 271 ? 60.53933 97.95922 92.84923 1.000 22.95626 251 HIS C N 1
ATOM 7513 C CA . HIS C 1 271 ? 61.79279 98.45053 93.40919 1.000 24.65210 251 HIS C CA 1
ATOM 7514 C C . HIS C 1 271 ? 62.12166 97.75465 94.72377 1.000 24.81479 251 HIS C C 1
ATOM 7515 O O . HIS C 1 271 ? 63.28577 97.43687 94.98506 1.000 24.93861 251 HIS C O 1
ATOM 7522 N N . LYS C 1 272 ? 61.11350 97.51936 95.56768 1.000 26.29827 252 LYS C N 1
ATOM 7523 C CA . LYS C 1 272 ? 61.34163 96.77935 96.80500 1.000 26.08690 252 LYS C CA 1
ATOM 7524 C C . LYS C 1 272 ? 61.81854 95.36376 96.51457 1.000 26.56325 252 LYS C C 1
ATOM 7525 O O . LYS C 1 272 ? 62.71309 94.84849 97.19519 1.000 27.30755 252 LYS C O 1
ATOM 7531 N N . GLN C 1 273 ? 61.22499 94.71892 95.50841 1.000 23.60691 253 GLN C N 1
ATOM 7532 C CA . GLN C 1 273 ? 61.66990 93.38877 95.10832 1.000 25.50662 253 GLN C CA 1
ATOM 7533 C C . GLN C 1 273 ? 63.12559 93.40990 94.65839 1.000 25.07094 253 GLN C C 1
ATOM 7534 O O . GLN C 1 273 ? 63.91760 92.53917 95.04233 1.000 24.93747 253 GLN C O 1
ATOM 7540 N N . ILE C 1 274 ? 63.49750 94.40913 93.85481 1.000 25.29184 254 ILE C N 1
ATOM 7541 C CA . ILE C 1 274 ? 64.87920 94.52516 93.39265 1.000 21.36964 254 ILE C CA 1
ATOM 7542 C C . ILE C 1 274 ? 65.82064 94.72213 94.57489 1.000 20.71644 254 ILE C C 1
ATOM 7543 O O . ILE C 1 274 ? 66.86747 94.07172 94.67387 1.000 18.43875 254 ILE C O 1
ATOM 7548 N N . LEU C 1 275 ? 65.45487 95.61857 95.49426 1.000 19.96888 255 LEU C N 1
ATOM 7549 C CA . LEU C 1 275 ? 66.32366 95.92248 96.62689 1.000 21.91318 255 LEU C CA 1
ATOM 7550 C C . LEU C 1 275 ? 66.49248 94.71143 97.53510 1.000 25.43690 255 LEU C C 1
ATOM 7551 O O . LEU C 1 275 ? 67.58848 94.46149 98.04981 1.000 25.93109 255 LEU C O 1
ATOM 7556 N N . MET C 1 276 ? 65.41589 93.95165 97.75163 1.000 23.20861 256 MET C N 1
ATOM 7557 C CA . MET C 1 276 ? 65.52822 92.71657 98.51990 1.000 24.92215 256 MET C CA 1
ATOM 7558 C C . MET C 1 276 ? 66.42229 91.70793 97.81030 1.000 26.63417 256 MET C C 1
ATOM 7559 O O . MET C 1 276 ? 67.22547 91.01998 98.45122 1.000 27.63267 256 MET C O 1
ATOM 7564 N N . THR C 1 277 ? 66.29440 91.60322 96.48497 1.000 24.70322 257 THR C N 1
ATOM 7565 C CA . THR C 1 277 ? 67.10413 90.64588 95.73802 1.000 22.35999 257 THR C CA 1
ATOM 7566 C C . THR C 1 277 ? 68.58666 91.00439 95.78480 1.000 25.70043 257 THR C C 1
ATOM 7567 O O . THR C 1 277 ? 69.44107 90.11591 95.88085 1.000 27.20131 257 THR C O 1
ATOM 7571 N N . ILE C 1 278 ? 68.91368 92.29501 95.73054 1.000 19.62357 258 ILE C N 1
ATOM 7572 C CA . ILE C 1 278 ? 70.30509 92.72832 95.64440 1.000 17.11808 258 ILE C CA 1
ATOM 7573 C C . ILE C 1 278 ? 70.84934 93.02921 97.03545 1.000 20.62424 258 ILE C C 1
ATOM 7574 O O . ILE C 1 278 ? 71.88036 93.69558 97.18108 1.000 19.98977 258 ILE C O 1
ATOM 7579 N N . GLY C 1 279 ? 70.16720 92.53392 98.06220 1.000 18.74321 259 GLY C N 1
ATOM 7580 C CA . GLY C 1 279 ? 70.64736 92.66541 99.42727 1.000 19.80919 259 GLY C CA 1
ATOM 7581 C C . GLY C 1 279 ? 70.64094 94.07030 99.98917 1.000 24.40549 259 GLY C C 1
ATOM 7582 O O . GLY C 1 279 ? 71.59350 94.46310 100.67454 1.000 27.31097 259 GLY C O 1
ATOM 7583 N N . LEU C 1 280 ? 69.59088 94.83843 99.71828 1.000 24.95931 260 LEU C N 1
ATOM 7584 C CA . LEU C 1 280 ? 69.40885 96.16959 100.28171 1.000 19.65333 260 LEU C CA 1
ATOM 7585 C C . LEU C 1 280 ? 68.16667 96.21411 101.16384 1.000 23.31272 260 LEU C C 1
ATOM 7586 O O . LEU C 1 280 ? 67.36004 97.14349 101.09119 1.000 24.88619 260 LEU C O 1
ATOM 7591 N N . GLU C 1 281 ? 68.00203 95.19168 102.00865 1.000 24.36431 261 GLU C N 1
ATOM 7592 C CA . GLU C 1 281 ? 66.83591 95.12210 102.88351 1.000 25.04635 261 GLU C CA 1
ATOM 7593 C C . GLU C 1 281 ? 66.81157 96.26615 103.88863 1.000 25.90604 261 GLU C C 1
ATOM 7594 O O . GLU C 1 281 ? 65.73595 96.65673 104.35574 1.000 28.23650 261 GLU C O 1
ATOM 7596 N N . ASN C 1 282 ? 67.97807 96.81393 104.23538 1.000 27.09711 262 ASN C N 1
ATOM 7597 C CA . ASN C 1 282 ? 68.03524 97.95708 105.13780 1.000 25.64054 262 ASN C CA 1
ATOM 7598 C C . ASN C 1 282 ? 67.40350 99.20872 104.54401 1.000 28.80901 262 ASN C C 1
ATOM 7599 O O . ASN C 1 282 ? 67.12576 100.15328 105.29040 1.000 33.01658 262 ASN C O 1
ATOM 7604 N N . LEU C 1 283 ? 67.17443 99.24041 103.22964 1.000 24.87855 263 LEU C N 1
ATOM 7605 C CA . LEU C 1 283 ? 66.56110 100.38191 102.56131 1.000 22.07828 263 LEU C CA 1
ATOM 7606 C C . LEU C 1 283 ? 65.19075 100.04096 101.98661 1.000 23.55636 263 LEU C C 1
ATOM 7607 O O . LEU C 1 283 ? 64.69242 100.76036 101.11701 1.000 27.72850 263 LEU C O 1
ATOM 7612 N N . CYS C 1 284 ? 64.57516 98.95135 102.44354 1.000 28.54981 264 CYS C N 1
ATOM 7613 C CA . CYS C 1 284 ? 63.28000 98.52360 101.93284 1.000 26.56542 264 CYS C CA 1
ATOM 7614 C C . CYS C 1 284 ? 62.10692 98.99863 102.77837 1.000 29.22279 264 CYS C C 1
ATOM 7615 O O . CYS C 1 284 ? 60.95658 98.80581 102.37253 1.000 32.85885 264 CYS C O 1
ATOM 7618 N N . GLU C 1 285 ? 62.36135 99.60925 103.93029 1.000 29.12366 265 GLU C N 1
ATOM 7619 C CA . GLU C 1 285 ? 61.30890 100.09679 104.80634 1.000 28.66129 265 GLU C CA 1
ATOM 7620 C C . GLU C 1 285 ? 61.41582 101.60766 104.95362 1.000 29.64083 265 GLU C C 1
ATOM 7621 O O . GLU C 1 285 ? 62.51098 102.17633 104.92155 1.000 31.67700 265 GLU C O 1
ATOM 7627 N N . ASN C 1 286 ? 60.26307 102.25106 105.11235 1.000 28.75162 266 ASN C N 1
ATOM 7628 C CA . ASN C 1 286 ? 60.22813 103.69544 105.25266 1.000 28.79238 266 ASN C CA 1
ATOM 7629 C C . ASN C 1 286 ? 60.82555 104.11424 106.59603 1.000 29.96959 266 ASN C C 1
ATOM 7630 O O . ASN C 1 286 ? 60.76087 103.36561 107.57438 1.000 32.77438 266 ASN C O 1
ATOM 7635 N N . PRO C 1 287 ? 61.41497 105.31530 106.67205 1.000 27.89170 267 PRO C N 1
ATOM 7636 C CA . PRO C 1 287 ? 61.52695 106.33879 105.62515 1.000 28.82968 267 PRO C CA 1
ATOM 7637 C C . PRO C 1 287 ? 62.72996 106.13331 104.71142 1.000 26.83037 267 PRO C C 1
ATOM 7638 O O . PRO C 1 287 ? 62.95117 106.91465 103.79287 1.000 28.04454 267 PRO C O 1
ATOM 7642 N N . TYR C 1 288 ? 63.52022 105.08343 104.94327 1.000 26.35570 268 TYR C N 1
ATOM 7643 C CA . TYR C 1 288 ? 64.73545 104.87864 104.16076 1.000 24.74558 268 TYR C CA 1
ATOM 7644 C C . TYR C 1 288 ? 64.41706 104.54350 102.70905 1.000 24.33176 268 TYR C C 1
ATOM 7645 O O . TYR C 1 288 ? 65.12242 104.98786 101.79734 1.000 26.60087 268 TYR C O 1
ATOM 7654 N N . PHE C 1 289 ? 63.36129 103.76238 102.47528 1.000 25.48263 269 PHE C N 1
ATOM 7655 C CA . PHE C 1 289 ? 62.94727 103.45421 101.10968 1.000 19.12652 269 PHE C CA 1
ATOM 7656 C C . PHE C 1 289 ? 62.54681 104.72162 100.36293 1.000 18.47075 269 PHE C C 1
ATOM 7657 O O . PHE C 1 289 ? 63.02748 104.98760 99.25186 1.000 20.30208 269 PHE C O 1
ATOM 7665 N N . SER C 1 290 ? 61.68466 105.53380 100.97919 1.000 23.86742 270 SER C N 1
ATOM 7666 C CA . SER C 1 290 ? 61.24967 106.77446 100.35128 1.000 19.54141 270 SER C CA 1
ATOM 7667 C C . SER C 1 290 ? 62.39008 107.77417 100.23502 1.000 14.68531 270 SER C C 1
ATOM 7668 O O . SER C 1 290 ? 62.46996 108.50083 99.24083 1.000 18.36672 270 SER C O 1
ATOM 7671 N N . ASN C 1 291 ? 63.27583 107.82914 101.23273 1.000 17.98202 271 ASN C N 1
ATOM 7672 C CA . ASN C 1 291 ? 64.42393 108.72618 101.14904 1.000 17.03580 271 ASN C CA 1
ATOM 7673 C C . ASN C 1 291 ? 65.33894 108.34396 99.99348 1.000 16.71511 271 ASN C C 1
ATOM 7674 O O . ASN C 1 291 ? 65.80300 109.21294 99.24614 1.000 18.24002 271 ASN C O 1
ATOM 7679 N N . LEU C 1 292 ? 65.60782 107.04597 99.82986 1.000 19.14181 272 LEU C N 1
ATOM 7680 C CA . LEU C 1 292 ? 66.44259 106.59539 98.72202 1.000 15.20305 272 LEU C CA 1
ATOM 7681 C C . LEU C 1 292 ? 65.78830 106.89827 97.38147 1.000 17.01932 272 LEU C C 1
ATOM 7682 O O . LEU C 1 292 ? 66.45553 107.35845 96.44599 1.000 22.07546 272 LEU C O 1
ATOM 7687 N N . ARG C 1 293 ? 64.48067 106.65107 97.26806 1.000 17.43781 273 ARG C N 1
ATOM 7688 C CA . ARG C 1 293 ? 63.79953 106.93372 96.00877 1.000 14.71452 273 ARG C CA 1
ATOM 7689 C C . ARG C 1 293 ? 63.80245 108.42676 95.69831 1.000 17.78151 273 ARG C C 1
ATOM 7690 O O . ARG C 1 293 ? 63.99182 108.82428 94.54343 1.000 22.22260 273 ARG C O 1
ATOM 7698 N N . GLN C 1 294 ? 63.60639 109.26929 96.71563 1.000 17.65686 274 GLN C N 1
ATOM 7699 C CA . GLN C 1 294 ? 63.63206 110.71215 96.50220 1.000 12.97531 274 GLN C CA 1
ATOM 7700 C C . GLN C 1 294 ? 65.02355 111.19349 96.11118 1.000 16.63105 274 GLN C C 1
ATOM 7701 O O . GLN C 1 294 ? 65.16094 112.07388 95.25580 1.000 19.41155 274 GLN C O 1
ATOM 7707 N N . ASN C 1 295 ? 66.06724 110.63911 96.73215 1.000 13.06989 275 ASN C N 1
ATOM 7708 C CA . ASN C 1 295 ? 67.42687 111.01329 96.35752 1.000 14.67586 275 ASN C CA 1
ATOM 7709 C C . ASN C 1 295 ? 67.73319 110.60221 94.92351 1.000 17.14603 275 ASN C C 1
ATOM 7710 O O . ASN C 1 295 ? 68.35589 111.36282 94.16939 1.000 13.89492 275 ASN C O 1
ATOM 7715 N N . MET C 1 296 ? 67.29709 109.40367 94.52909 1.000 14.32669 276 MET C N 1
ATOM 7716 C CA . MET C 1 296 ? 67.47952 108.96995 93.14943 1.000 10.66773 276 MET C CA 1
ATOM 7717 C C . MET C 1 296 ? 66.73173 109.88039 92.18394 1.000 14.78292 276 MET C C 1
ATOM 7718 O O . MET C 1 296 ? 67.26029 110.23847 91.12579 1.000 17.02994 276 MET C O 1
ATOM 7723 N N . LYS C 1 297 ? 65.50496 110.27197 92.53768 1.000 17.50630 277 LYS C N 1
ATOM 7724 C CA . LYS C 1 297 ? 64.73865 111.18259 91.69334 1.000 13.26439 277 LYS C CA 1
ATOM 7725 C C . LYS C 1 297 ? 65.42775 112.53529 91.56646 1.000 13.29588 277 LYS C C 1
ATOM 7726 O O . LYS C 1 297 ? 65.46359 113.12031 90.47975 1.000 15.81768 277 LYS C O 1
ATOM 7732 N N . ASP C 1 298 ? 65.97042 113.05347 92.67018 1.000 11.71699 278 ASP C N 1
ATOM 7733 C CA . ASP C 1 298 ? 66.65934 114.33972 92.62616 1.000 11.28480 278 ASP C CA 1
ATOM 7734 C C . ASP C 1 298 ? 67.90722 114.27002 91.75459 1.000 13.35975 278 ASP C C 1
ATOM 7735 O O . ASP C 1 298 ? 68.18153 115.18924 90.97083 1.000 22.21527 278 ASP C O 1
ATOM 7740 N N . LEU C 1 299 ? 68.67841 113.18657 91.87610 1.000 9.09123 279 LEU C N 1
ATOM 7741 C CA . LEU C 1 299 ? 69.85592 113.03824 91.02790 1.000 7.49101 279 LEU C CA 1
ATOM 7742 C C . LEU C 1 299 ? 69.47500 112.88342 89.55982 1.000 7.83060 279 LEU C C 1
ATOM 7743 O O . LEU C 1 299 ? 70.15935 113.42598 88.68542 1.000 12.54811 279 LEU C O 1
ATOM 7748 N N . ILE C 1 300 ? 68.38547 112.16900 89.26873 1.000 13.17557 280 ILE C N 1
ATOM 7749 C CA . ILE C 1 300 ? 67.92913 112.04760 87.88711 1.000 9.68190 280 ILE C CA 1
ATOM 7750 C C . ILE C 1 300 ? 67.47347 113.39973 87.35283 1.000 9.84628 280 ILE C C 1
ATOM 7751 O O . ILE C 1 300 ? 67.70892 113.73186 86.18626 1.000 12.57620 280 ILE C O 1
ATOM 7756 N N . LEU C 1 301 ? 66.81410 114.19919 88.19331 1.000 13.24789 281 LEU C N 1
ATOM 7757 C CA . LEU C 1 301 ? 66.40109 115.53531 87.77919 1.000 11.06120 281 LEU C CA 1
ATOM 7758 C C . LEU C 1 301 ? 67.60654 116.40978 87.46442 1.000 13.15583 281 LEU C C 1
ATOM 7759 O O . LEU C 1 301 ? 67.61492 117.13261 86.46065 1.000 17.62971 281 LEU C O 1
ATOM 7764 N N . LEU C 1 302 ? 68.63746 116.35270 88.31005 1.000 13.12100 282 LEU C N 1
ATOM 7765 C CA . LEU C 1 302 ? 69.84831 117.12302 88.04448 1.000 9.92679 282 LEU C CA 1
ATOM 7766 C C . LEU C 1 302 ? 70.51767 116.65829 86.75462 1.000 10.06402 282 LEU C C 1
ATOM 7767 O O . LEU C 1 302 ? 70.99476 117.48023 85.96041 1.000 15.34352 282 LEU C O 1
ATOM 7772 N N . LEU C 1 303 ? 70.56981 115.34090 86.53367 1.000 11.48036 283 LEU C N 1
ATOM 7773 C CA . LEU C 1 303 ? 71.16272 114.81723 85.30660 1.000 8.89456 283 LEU C CA 1
ATOM 7774 C C . LEU C 1 303 ? 70.38745 115.26965 84.07707 1.000 9.87990 283 LEU C C 1
ATOM 7775 O O . LEU C 1 303 ? 70.98530 115.63485 83.06072 1.000 11.07173 283 LEU C O 1
ATOM 7780 N N . ALA C 1 304 ? 69.05563 115.23993 84.14537 1.000 11.20700 284 ALA C N 1
ATOM 7781 C CA . ALA C 1 304 ? 68.24615 115.70627 83.02503 1.000 16.45918 284 ALA C CA 1
ATOM 7782 C C . ALA C 1 304 ? 68.46749 117.19073 82.77020 1.000 14.09490 284 ALA C C 1
ATOM 7783 O O . ALA C 1 304 ? 68.55850 117.62433 81.61616 1.000 15.42460 284 ALA C O 1
ATOM 7785 N N . THR C 1 305 ? 68.56602 117.98139 83.84019 1.000 13.86858 285 THR C N 1
ATOM 7786 C CA . THR C 1 305 ? 68.84165 119.40744 83.70360 1.000 12.83112 285 THR C CA 1
ATOM 7787 C C . THR C 1 305 ? 70.16630 119.64442 82.98548 1.000 16.55069 285 THR C C 1
ATOM 7788 O O . THR C 1 305 ? 70.23941 120.41499 82.01787 1.000 15.76232 285 THR C O 1
ATOM 7792 N N . VAL C 1 306 ? 71.22231 118.96268 83.43294 1.000 12.96285 286 VAL C N 1
ATOM 7793 C CA . VAL C 1 306 ? 72.53869 119.14545 82.82863 1.000 11.96177 286 VAL C CA 1
ATOM 7794 C C . VAL C 1 306 ? 72.54519 118.66017 81.38264 1.000 13.55444 286 VAL C C 1
ATOM 7795 O O . VAL C 1 306 ? 73.13119 119.30255 80.50325 1.000 19.22717 286 VAL C O 1
ATOM 7799 N N . ALA C 1 307 ? 71.89550 117.52569 81.10994 1.000 10.80606 287 ALA C N 1
ATOM 7800 C CA . ALA C 1 307 ? 71.87994 116.98609 79.75471 1.000 15.42862 287 ALA C CA 1
ATOM 7801 C C . ALA C 1 307 ? 71.12486 117.90228 78.80219 1.000 16.30213 287 ALA C C 1
ATOM 7802 O O . ALA C 1 307 ? 71.53522 118.08446 77.65011 1.000 26.49006 287 ALA C O 1
ATOM 7804 N N . SER C 1 308 ? 70.01671 118.48618 79.25943 1.000 11.56894 288 SER C N 1
ATOM 7805 C CA . SER C 1 308 ? 69.27763 119.43081 78.43527 1.000 20.76043 288 SER C CA 1
ATOM 7806 C C . SER C 1 308 ? 69.96348 120.78438 78.33100 1.000 18.68033 288 SER C C 1
ATOM 7807 O O . SER C 1 308 ? 69.62318 121.56293 77.43478 1.000 19.70152 288 SER C O 1
ATOM 7810 N N . SER C 1 309 ? 70.91704 121.08367 79.21524 1.000 18.54461 289 SER C N 1
ATOM 7811 C CA . SER C 1 309 ? 71.69831 122.30437 79.05927 1.000 15.31194 289 SER C CA 1
ATOM 7812 C C . SER C 1 309 ? 72.52894 122.30296 77.77902 1.000 20.64338 289 SER C C 1
ATOM 7813 O O . SER C 1 309 ? 72.92820 123.37527 77.31310 1.000 21.59204 289 SER C O 1
ATOM 7816 N N . VAL C 1 310 ? 72.79086 121.13370 77.20118 1.000 15.07877 290 VAL C N 1
ATOM 7817 C CA . VAL C 1 310 ? 73.45325 121.01814 75.90287 1.000 20.81125 290 VAL C CA 1
ATOM 7818 C C . VAL C 1 310 ? 72.50216 120.23517 75.00416 1.000 16.11031 290 VAL C C 1
ATOM 7819 O O . VAL C 1 310 ? 72.72616 119.04435 74.74187 1.000 21.73221 290 VAL C O 1
ATOM 7823 N N . PRO C 1 311 ? 71.43029 120.85610 74.52219 1.000 24.43745 291 PRO C N 1
ATOM 7824 C CA . PRO C 1 311 ? 70.32733 120.09195 73.93660 1.000 24.51705 291 PRO C CA 1
ATOM 7825 C C . PRO C 1 311 ? 70.55362 119.71700 72.48157 1.000 22.91543 291 PRO C C 1
ATOM 7826 O O . PRO C 1 311 ? 71.32380 120.34762 71.75386 1.000 29.14497 291 PRO C O 1
ATOM 7830 N N . ASN C 1 312 ? 69.85579 118.65899 72.06678 1.000 24.17515 292 ASN C N 1
ATOM 7831 C CA . ASN C 1 312 ? 69.75117 118.29254 70.65554 1.000 29.31091 292 ASN C CA 1
ATOM 7832 C C . ASN C 1 312 ? 68.58817 119.08334 70.06316 1.000 31.05185 292 ASN C C 1
ATOM 7833 O O . ASN C 1 312 ? 67.49640 118.56720 69.81607 1.000 33.01574 292 ASN C O 1
ATOM 7838 N N . PHE C 1 313 ? 68.83846 120.36922 69.83413 1.000 33.32149 293 PHE C N 1
ATOM 7839 C CA . PHE C 1 313 ? 67.81162 121.31697 69.42490 1.000 34.51468 293 PHE C CA 1
ATOM 7840 C C . PHE C 1 313 ? 68.16650 121.89755 68.06530 1.000 33.23389 293 PHE C C 1
ATOM 7841 O O . PHE C 1 313 ? 69.28875 122.37515 67.86605 1.000 37.51822 293 PHE C O 1
ATOM 7849 N N . LYS C 1 314 ? 67.20297 121.86139 67.14148 1.000 32.51999 294 LYS C N 1
ATOM 7850 C CA . LYS C 1 314 ? 67.37171 122.39860 65.79548 1.000 34.54565 294 LYS C CA 1
ATOM 7851 C C . LYS C 1 314 ? 68.61699 121.82902 65.12976 1.000 36.16027 294 LYS C C 1
ATOM 7852 O O . LYS C 1 314 ? 68.86943 120.62189 65.19905 1.000 36.31251 294 LYS C O 1
ATOM 7854 N N . HIS C 1 315 ? 69.39852 122.69033 64.48080 1.000 33.36518 295 HIS C N 1
ATOM 7855 C CA . HIS C 1 315 ? 70.66858 122.30315 63.88176 1.000 32.67684 295 HIS C CA 1
ATOM 7856 C C . HIS C 1 315 ? 71.85280 122.79902 64.70647 1.000 34.94734 295 HIS C C 1
ATOM 7857 O O . HIS C 1 315 ? 72.96916 122.91362 64.19576 1.000 35.21181 295 HIS C O 1
ATOM 7859 N N . PHE C 1 316 ? 71.62183 123.09675 65.98271 1.000 30.97210 296 PHE C N 1
ATOM 7860 C CA . PHE C 1 316 ? 72.69661 123.56421 66.84646 1.000 32.36074 296 PHE C CA 1
ATOM 7861 C C . PHE C 1 316 ? 73.63624 122.41868 67.19485 1.000 30.22463 296 PHE C C 1
ATOM 7862 O O . PHE C 1 316 ? 73.20214 121.35260 67.64114 1.000 36.03005 296 PHE C O 1
ATOM 7870 N N . GLY C 1 317 ? 74.92498 122.64571 66.98593 1.000 24.70785 297 GLY C N 1
ATOM 7871 C CA . GLY C 1 317 ? 75.93405 121.66174 67.29178 1.000 23.32508 297 GLY C CA 1
ATOM 7872 C C . GLY C 1 317 ? 77.29856 122.30834 67.30473 1.000 16.86987 297 GLY C C 1
ATOM 7873 O O . GLY C 1 317 ? 77.42925 123.52943 67.21161 1.000 24.46450 297 GLY C O 1
ATOM 7874 N N . PHE C 1 318 ? 78.32204 121.47173 67.41245 1.000 13.46642 298 PHE C N 1
ATOM 7875 C CA . PHE C 1 318 ? 79.69722 121.94810 67.43345 1.000 20.59975 298 PHE C CA 1
ATOM 7876 C C . PHE C 1 318 ? 80.23769 121.95936 66.00923 1.000 18.22188 298 PHE C C 1
ATOM 7877 O O . PHE C 1 318 ? 80.37861 120.90351 65.38348 1.000 25.73182 298 PHE C O 1
ATOM 7885 N N . TYR C 1 319 ? 80.53215 123.15346 65.49906 1.000 20.24357 299 TYR C N 1
ATOM 7886 C CA . TYR C 1 319 ? 80.96655 123.31827 64.11830 1.000 22.68029 299 TYR C CA 1
ATOM 7887 C C . TYR C 1 319 ? 82.11064 124.32038 64.05643 1.000 24.27689 299 TYR C C 1
ATOM 7888 O O . TYR C 1 319 ? 82.61588 124.78588 65.08329 1.000 23.05880 299 TYR C O 1
ATOM 7897 N N . ARG C 1 320 ? 82.50498 124.64350 62.82408 1.000 36.38648 300 ARG C N 1
ATOM 7898 C CA . ARG C 1 320 ? 83.61631 125.54073 62.50396 1.000 31.02729 300 ARG C CA 1
ATOM 7899 C C . ARG C 1 320 ? 84.94618 124.91610 62.90052 1.000 30.69788 300 ARG C C 1
ATOM 7900 O O . ARG C 1 320 ? 85.68795 124.42515 62.04990 1.000 35.72573 300 ARG C O 1
ATOM 7908 N N . ASN C 1 331 ? 90.84501 117.80841 62.36186 1.000 24.72175 311 ASN C N 1
ATOM 7909 C CA . ASN C 1 331 ? 90.13138 118.72266 61.47839 1.000 29.58104 311 ASN C CA 1
ATOM 7910 C C . ASN C 1 331 ? 88.68841 118.27420 61.27381 1.000 29.62455 311 ASN C C 1
ATOM 7911 O O . ASN C 1 331 ? 87.80245 119.09367 61.03242 1.000 30.61065 311 ASN C O 1
ATOM 7913 N N . GLN C 1 332 ? 88.45908 116.96753 61.37165 1.000 25.28911 312 GLN C N 1
ATOM 7914 C CA . GLN C 1 332 ? 87.12809 116.40052 61.20751 1.000 24.30111 312 GLN C CA 1
ATOM 7915 C C . GLN C 1 332 ? 86.40668 116.38557 62.54862 1.000 25.59518 312 GLN C C 1
ATOM 7916 O O . GLN C 1 332 ? 86.93436 115.87167 63.54005 1.000 23.17565 312 GLN C O 1
ATOM 7918 N N . SER C 1 333 ? 85.20324 116.95006 62.57339 1.000 25.01952 313 SER C N 1
ATOM 7919 C CA . SER C 1 333 ? 84.43519 117.02456 63.80429 1.000 20.58905 313 SER C CA 1
ATOM 7920 C C . SER C 1 333 ? 83.94242 115.64242 64.22325 1.000 23.19975 313 SER C C 1
ATOM 7921 O O . SER C 1 333 ? 83.79116 114.72695 63.40958 1.000 27.30149 313 SER C O 1
ATOM 7924 N N . LEU C 1 334 ? 83.69297 115.50397 65.52116 1.000 20.75656 314 LEU C N 1
ATOM 7925 C CA . LEU C 1 334 ? 83.11672 114.28806 66.05713 1.000 17.22502 314 LEU C CA 1
ATOM 7926 C C . LEU C 1 334 ? 81.64309 114.19399 65.67379 1.000 20.94268 314 LEU C C 1
ATOM 7927 O O . LEU C 1 334 ? 81.03170 115.18876 65.27619 1.000 25.77189 314 LEU C O 1
ATOM 7932 N N . PRO C 1 335 ? 81.05244 113.00282 65.76469 1.000 21.80846 315 PRO C N 1
ATOM 7933 C CA . PRO C 1 335 ? 79.58983 112.91738 65.70118 1.000 18.51076 315 PRO C CA 1
ATOM 7934 C C . PRO C 1 335 ? 78.97251 113.79085 66.78232 1.000 18.69816 315 PRO C C 1
ATOM 7935 O O . PRO C 1 335 ? 79.45333 113.83777 67.91644 1.000 20.35256 315 PRO C O 1
ATOM 7939 N N . GLN C 1 336 ? 77.90195 114.49797 66.41410 1.000 17.06815 316 GLN C N 1
ATOM 7940 C CA . GLN C 1 336 ? 77.35648 115.52451 67.29607 1.000 14.58882 316 GLN C CA 1
ATOM 7941 C C . GLN C 1 336 ? 76.85115 114.93785 68.60715 1.000 15.30466 316 GLN C C 1
ATOM 7942 O O . GLN C 1 336 ? 76.89395 115.61050 69.64346 1.000 22.48227 316 GLN C O 1
ATOM 7948 N N . GLU C 1 337 ? 76.37877 113.68998 68.58626 1.000 14.47382 317 GLU C N 1
ATOM 7949 C CA . GLU C 1 337 ? 75.90962 113.05556 69.81348 1.000 14.27434 317 GLU C CA 1
ATOM 7950 C C . GLU C 1 337 ? 77.04953 112.85712 70.80658 1.000 15.62307 317 GLU C C 1
ATOM 7951 O O . GLU C 1 337 ? 76.89339 113.12947 72.00283 1.000 21.86742 317 GLU C O 1
ATOM 7957 N N . ILE C 1 338 ? 78.21004 112.40528 70.32797 1.000 10.63658 318 ILE C N 1
ATOM 7958 C CA . ILE C 1 338 ? 79.34639 112.19861 71.21999 1.000 12.09464 318 ILE C CA 1
ATOM 7959 C C . ILE C 1 338 ? 79.87970 113.53319 71.72559 1.000 16.17214 318 ILE C C 1
ATOM 7960 O O . ILE C 1 338 ? 80.29535 113.65278 72.88501 1.000 21.16086 318 ILE C O 1
ATOM 7965 N N . ALA C 1 339 ? 79.88614 114.55416 70.86532 1.000 16.56369 319 ALA C N 1
ATOM 7966 C CA . ALA C 1 339 ? 80.31419 115.87870 71.29977 1.000 11.20784 319 ALA C CA 1
ATOM 7967 C C . ALA C 1 339 ? 79.39496 116.42157 72.38556 1.000 9.17770 319 ALA C C 1
ATOM 7968 O O . ALA C 1 339 ? 79.86355 116.98183 73.38382 1.000 17.88456 319 ALA C O 1
ATOM 7970 N N . ARG C 1 340 ? 78.08209 116.24344 72.21892 1.000 14.69412 320 ARG C N 1
ATOM 7971 C CA . ARG C 1 340 ? 77.14083 116.66569 73.25010 1.000 13.30972 320 ARG C CA 1
ATOM 7972 C C . ARG C 1 340 ? 77.34672 115.88173 74.54034 1.000 9.83440 320 ARG C C 1
ATOM 7973 O O . ARG C 1 340 ? 77.28368 116.45198 75.63468 1.000 18.00159 320 ARG C O 1
ATOM 7981 N N . HIS C 1 341 ? 77.60164 114.57570 74.43204 1.000 8.44933 321 HIS C N 1
ATOM 7982 C CA . HIS C 1 341 ? 77.81192 113.75787 75.62291 1.000 7.66606 321 HIS C CA 1
ATOM 7983 C C . HIS C 1 341 ? 79.05633 114.19832 76.38931 1.000 4.60890 321 HIS C C 1
ATOM 7984 O O . HIS C 1 341 ? 79.02694 114.31747 77.62046 1.000 0.00000 321 HIS C O 1
ATOM 7991 N N . CYS C 1 342 ? 80.15502 114.46079 75.67760 1.000 8.54500 322 CYS C N 1
ATOM 7992 C CA . CYS C 1 342 ? 81.37390 114.92011 76.33799 1.000 3.03890 322 CYS C CA 1
ATOM 7993 C C . CYS C 1 342 ? 81.20424 116.31660 76.92381 1.000 4.02334 322 CYS C C 1
ATOM 7994 O O . CYS C 1 342 ? 81.72483 116.60532 78.01200 1.000 9.48390 322 CYS C O 1
ATOM 7997 N N . MET C 1 343 ? 80.47985 117.19302 76.22533 1.000 6.65612 323 MET C N 1
ATOM 7998 C CA . MET C 1 343 ? 80.20356 118.51224 76.77520 1.000 3.48892 323 MET C CA 1
ATOM 7999 C C . MET C 1 343 ? 79.37536 118.41120 78.04850 1.000 7.57203 323 MET C C 1
ATOM 8000 O O . MET C 1 343 ? 79.59210 119.17139 78.99588 1.000 6.28984 323 MET C O 1
ATOM 8005 N N . VAL C 1 344 ? 78.42689 117.47439 78.09383 1.000 9.03136 324 VAL C N 1
ATOM 8006 C CA . VAL C 1 344 ? 77.64902 117.27159 79.31183 1.000 0.03413 324 VAL C CA 1
ATOM 8007 C C . VAL C 1 344 ? 78.52787 116.70831 80.42405 1.000 0.00000 324 VAL C C 1
ATOM 8008 O O . VAL C 1 344 ? 78.34418 117.03931 81.60002 1.000 7.54395 324 VAL C O 1
ATOM 8012 N N . GLN C 1 345 ? 79.48727 115.84431 80.07873 1.000 12.38924 325 GLN C N 1
ATOM 8013 C CA . GLN C 1 345 ? 80.45141 115.38383 81.07812 1.000 5.39814 325 GLN C CA 1
ATOM 8014 C C . GLN C 1 345 ? 81.17881 116.56382 81.71202 1.000 1.62845 325 GLN C C 1
ATOM 8015 O O . GLN C 1 345 ? 81.24161 116.69411 82.94436 1.000 12.82419 325 GLN C O 1
ATOM 8021 N N . ALA C 1 346 ? 81.73150 117.44048 80.87112 1.000 10.21638 326 ALA C N 1
ATOM 8022 C CA . ALA C 1 346 ? 82.44876 118.60573 81.37949 1.000 0.00000 326 ALA C CA 1
ATOM 8023 C C . ALA C 1 346 ? 81.52120 119.52084 82.16865 1.000 7.56731 326 ALA C C 1
ATOM 8024 O O . ALA C 1 346 ? 81.92730 120.12447 83.16754 1.000 11.61056 326 ALA C O 1
ATOM 8026 N N . ARG C 1 347 ? 80.26714 119.62879 81.73765 1.000 8.94249 327 ARG C N 1
ATOM 8027 C CA . ARG C 1 347 ? 79.30674 120.47035 82.43612 1.000 4.38272 327 ARG C CA 1
ATOM 8028 C C . ARG C 1 347 ? 78.98443 119.92578 83.82346 1.000 4.27698 327 ARG C C 1
ATOM 8029 O O . ARG C 1 347 ? 78.85197 120.69296 84.78415 1.000 7.81929 327 ARG C O 1
ATOM 8037 N N . LEU C 1 348 ? 78.83572 118.60497 83.94173 1.000 10.99730 328 LEU C N 1
ATOM 8038 C CA . LEU C 1 348 ? 78.65464 117.98863 85.25110 1.000 3.99784 328 LEU C CA 1
ATOM 8039 C C . LEU C 1 348 ? 79.87219 118.22279 86.13237 1.000 6.17750 328 LEU C C 1
ATOM 8040 O O . LEU C 1 348 ? 79.73730 118.43928 87.34156 1.000 8.01104 328 LEU C O 1
ATOM 8045 N N . LEU C 1 349 ? 81.07153 118.16682 85.54799 1.000 5.99781 329 LEU C N 1
ATOM 8046 C CA . LEU C 1 349 ? 82.26707 118.48648 86.32478 1.000 6.42984 329 LEU C CA 1
ATOM 8047 C C . LEU C 1 349 ? 82.29427 119.94931 86.75371 1.000 9.58450 329 LEU C C 1
ATOM 8048 O O . LEU C 1 349 ? 82.85521 120.27462 87.80595 1.000 8.81622 329 LEU C O 1
ATOM 8053 N N . ALA C 1 350 ? 81.70014 120.83841 85.95527 1.000 8.62731 330 ALA C N 1
ATOM 8054 C CA . ALA C 1 350 ? 81.69792 122.26246 86.27665 1.000 3.23677 330 ALA C CA 1
ATOM 8055 C C . ALA C 1 350 ? 81.01844 122.56838 87.60622 1.000 10.23898 330 ALA C C 1
ATOM 8056 O O . ALA C 1 350 ? 81.27455 123.62811 88.18658 1.000 18.16789 330 ALA C O 1
ATOM 8058 N N . TYR C 1 351 ? 80.16277 121.67682 88.10094 1.000 9.50831 331 TYR C N 1
ATOM 8059 C CA . TYR C 1 351 ? 79.46940 121.88310 89.36584 1.000 4.70544 331 TYR C CA 1
ATOM 8060 C C . TYR C 1 351 ? 80.28458 121.44516 90.57567 1.000 10.66062 331 TYR C C 1
ATOM 8061 O O . TYR C 1 351 ? 79.80762 121.57892 91.70618 1.000 20.80529 331 TYR C O 1
ATOM 8070 N N . ARG C 1 352 ? 81.49166 120.92714 90.36910 1.000 14.07869 332 ARG C N 1
ATOM 8071 C CA . ARG C 1 352 ? 82.43769 120.67549 91.44674 1.000 11.42840 332 ARG C CA 1
ATOM 8072 C C . ARG C 1 352 ? 83.33730 121.87245 91.71265 1.000 10.20055 332 ARG C C 1
ATOM 8073 O O . ARG C 1 352 ? 84.28658 121.75925 92.49394 1.000 19.34155 332 ARG C O 1
ATOM 8081 N N . THR C 1 353 ? 83.05497 123.00784 91.07939 1.000 8.60232 333 THR C N 1
ATOM 8082 C CA . THR C 1 353 ? 83.93948 124.16192 91.13274 1.000 12.64147 333 THR C CA 1
ATOM 8083 C C . THR C 1 353 ? 84.09690 124.68532 92.55618 1.000 16.76119 333 THR C C 1
ATOM 8084 O O . THR C 1 353 ? 83.17526 124.63027 93.37511 1.000 16.22024 333 THR C O 1
ATOM 8088 N N . GLU C 1 354 ? 85.29783 125.17757 92.85008 1.000 21.70475 334 GLU C N 1
ATOM 8089 C CA . GLU C 1 354 ? 85.55184 125.92479 94.07138 1.000 17.27992 334 GLU C CA 1
ATOM 8090 C C . GLU C 1 354 ? 85.36847 127.42397 93.88426 1.000 20.98201 334 GLU C C 1
ATOM 8091 O O . GLU C 1 354 ? 85.32844 128.15737 94.87752 1.000 27.44774 334 GLU C O 1
ATOM 8097 N N . ASP C 1 355 ? 85.26495 127.89103 92.64194 1.000 25.30399 335 ASP C N 1
ATOM 8098 C CA . ASP C 1 355 ? 84.94582 129.28787 92.38937 1.000 24.05780 335 ASP C CA 1
ATOM 8099 C C . ASP C 1 355 ? 83.54217 129.59592 92.89252 1.000 27.66913 335 ASP C C 1
ATOM 8100 O O . ASP C 1 355 ? 82.62199 128.78546 92.75539 1.000 33.73948 335 ASP C O 1
ATOM 8105 N N . HIS C 1 356 ? 83.38082 130.77763 93.47889 1.000 29.13430 336 HIS C N 1
ATOM 8106 C CA . HIS C 1 356 ? 82.11485 131.16156 94.08398 1.000 30.92831 336 HIS C CA 1
ATOM 8107 C C . HIS C 1 356 ? 81.14371 131.79676 93.09825 1.000 31.52239 336 HIS C C 1
ATOM 8108 O O . HIS C 1 356 ? 79.98412 132.02342 93.45844 1.000 35.91717 336 HIS C O 1
ATOM 8115 N N . LYS C 1 357 ? 81.57856 132.08789 91.87412 1.000 31.28168 337 LYS C N 1
ATOM 8116 C CA . LYS C 1 357 ? 80.72323 132.73329 90.88613 1.000 31.36615 337 LYS C CA 1
ATOM 8117 C C . LYS C 1 357 ? 80.49703 131.88211 89.64730 1.000 33.33531 337 LYS C C 1
ATOM 8118 O O . LYS C 1 357 ? 79.34446 131.66198 89.25691 1.000 35.59348 337 LYS C O 1
ATOM 8124 N N . THR C 1 358 ? 81.56166 131.39202 89.01488 1.000 28.47711 338 THR C N 1
ATOM 8125 C CA . THR C 1 358 ? 81.46299 130.71781 87.72669 1.000 28.87688 338 THR C CA 1
ATOM 8126 C C . THR C 1 358 ? 82.10323 129.34092 87.80880 1.000 25.54803 338 THR C C 1
ATOM 8127 O O . THR C 1 358 ? 83.25466 129.21211 88.23606 1.000 27.74109 338 THR C O 1
ATOM 8131 N N . GLY C 1 359 ? 81.35778 128.31923 87.39483 1.000 18.40749 339 GLY C N 1
ATOM 8132 C CA . GLY C 1 359 ? 81.86758 126.96131 87.33735 1.000 9.57178 339 GLY C CA 1
ATOM 8133 C C . GLY C 1 359 ? 82.19213 126.56332 85.90936 1.000 7.67871 339 GLY C C 1
ATOM 8134 O O . GLY C 1 359 ? 81.35193 126.67540 85.01415 1.000 16.80898 339 GLY C O 1
ATOM 8135 N N . VAL C 1 360 ? 83.42181 126.09774 85.71015 1.000 8.46360 340 VAL C N 1
ATOM 8136 C CA . VAL C 1 360 ? 83.91325 125.67308 84.40549 1.000 10.65037 340 VAL C CA 1
ATOM 8137 C C . VAL C 1 360 ? 84.40003 124.23571 84.51414 1.000 5.14704 340 VAL C C 1
ATOM 8138 O O . VAL C 1 360 ? 85.07999 123.87405 85.47973 1.000 9.11995 340 VAL C O 1
ATOM 8142 N N . GLY C 1 361 ? 84.04600 123.41853 83.52693 1.000 3.63368 341 GLY C N 1
ATOM 8143 C CA . GLY C 1 361 ? 84.47099 122.03358 83.48048 1.000 0.03523 341 GLY C CA 1
ATOM 8144 C C . GLY C 1 361 ? 85.16303 121.71721 82.16904 1.000 0.00000 341 GLY C C 1
ATOM 8145 O O . GLY C 1 361 ? 84.93449 122.37623 81.15433 1.000 2.80222 341 GLY C O 1
ATOM 8146 N N . ALA C 1 362 ? 86.01664 120.69554 82.19847 1.000 7.71877 342 ALA C N 1
ATOM 8147 C CA . ALA C 1 362 ? 86.79332 120.31134 81.02843 1.000 3.02251 342 ALA C CA 1
ATOM 8148 C C . ALA C 1 362 ? 87.00943 118.80690 81.03452 1.000 3.76079 342 ALA C C 1
ATOM 8149 O O . ALA C 1 362 ? 87.36566 118.23348 82.06805 1.000 6.09105 342 ALA C O 1
ATOM 8151 N N . VAL C 1 363 ? 86.79301 118.17915 79.88174 1.000 2.77186 343 VAL C N 1
ATOM 8152 C CA . VAL C 1 363 ? 87.08332 116.76263 79.68587 1.000 8.29416 343 VAL C CA 1
ATOM 8153 C C . VAL C 1 363 ? 87.96922 116.60287 78.45940 1.000 2.85843 343 VAL C C 1
ATOM 8154 O O . VAL C 1 363 ? 87.69923 117.18345 77.40592 1.000 7.20658 343 VAL C O 1
ATOM 8158 N N . ILE C 1 364 ? 89.01767 115.80019 78.58919 1.000 9.06641 344 ILE C N 1
ATOM 8159 C CA . ILE C 1 364 ? 89.89934 115.45597 77.48386 1.000 5.25860 344 ILE C CA 1
ATOM 8160 C C . ILE C 1 364 ? 89.65968 113.99735 77.13250 1.000 4.75759 344 ILE C C 1
ATOM 8161 O O . ILE C 1 364 ? 89.82752 113.11260 77.98278 1.000 9.95383 344 ILE C O 1
ATOM 8166 N N . TRP C 1 365 ? 89.27093 113.75936 75.88111 1.000 5.08027 345 TRP C N 1
ATOM 8167 C CA . TRP C 1 365 ? 89.06310 112.43567 75.31796 1.000 3.75748 345 TRP C CA 1
ATOM 8168 C C . TRP C 1 365 ? 90.00938 112.26155 74.13982 1.000 7.72465 345 TRP C C 1
ATOM 8169 O O . TRP C 1 365 ? 90.48384 113.23982 73.56094 1.000 9.08583 345 TRP C O 1
ATOM 8180 N N . ALA C 1 366 ? 90.31212 111.01252 73.80542 1.000 14.61896 346 ALA C N 1
ATOM 8181 C CA . ALA C 1 366 ? 91.13303 110.71360 72.64217 1.000 6.59779 346 ALA C CA 1
ATOM 8182 C C . ALA C 1 366 ? 90.53709 109.54142 71.87906 1.000 12.12788 346 ALA C C 1
ATOM 8183 O O . ALA C 1 366 ? 89.92008 108.64888 72.46389 1.000 19.17418 346 ALA C O 1
ATOM 8185 N N . GLU C 1 367 ? 90.73015 109.55303 70.56317 1.000 24.50630 347 GLU C N 1
ATOM 8186 C CA . GLU C 1 367 ? 90.24124 108.49972 69.68198 1.000 23.35693 347 GLU C CA 1
ATOM 8187 C C . GLU C 1 367 ? 91.41634 107.61241 69.29024 1.000 21.16530 347 GLU C C 1
ATOM 8188 O O . GLU C 1 367 ? 92.34520 108.06487 68.61388 1.000 25.08097 347 GLU C O 1
ATOM 8194 N N . GLY C 1 368 ? 91.37377 106.35250 69.71469 1.000 27.18976 348 GLY C N 1
ATOM 8195 C CA . GLY C 1 368 ? 92.41706 105.42038 69.35166 1.000 25.02805 348 GLY C CA 1
ATOM 8196 C C . GLY C 1 368 ? 92.36978 105.03958 67.88482 1.000 28.34630 348 GLY C C 1
ATOM 8197 O O . GLY C 1 368 ? 91.32928 105.07718 67.22812 1.000 27.04480 348 GLY C O 1
ATOM 8198 N N . LYS C 1 369 ? 93.53924 104.66563 67.36238 1.000 34.55796 349 LYS C N 1
ATOM 8199 C CA . LYS C 1 369 ? 93.62547 104.24679 65.96729 1.000 34.67775 349 LYS C CA 1
ATOM 8200 C C . LYS C 1 369 ? 92.96163 102.89228 65.75217 1.000 35.37382 349 LYS C C 1
ATOM 8201 O O . LYS C 1 369 ? 92.28665 102.67886 64.73841 1.000 34.74985 349 LYS C O 1
ATOM 8207 N N . SER C 1 370 ? 93.13816 101.97062 66.69176 1.000 33.13027 350 SER C N 1
ATOM 8208 C CA . SER C 1 370 ? 92.67348 100.59985 66.55093 1.000 33.84130 350 SER C CA 1
ATOM 8209 C C . SER C 1 370 ? 91.34607 100.39310 67.27355 1.000 34.16972 350 SER C C 1
ATOM 8210 O O . SER C 1 370 ? 90.85961 101.25659 68.00734 1.000 35.32027 350 SER C O 1
ATOM 8213 N N . ARG C 1 371 ? 90.76073 99.21915 67.04978 1.000 34.46709 351 ARG C N 1
ATOM 8214 C CA . ARG C 1 371 ? 89.50626 98.86172 67.69492 1.000 35.22645 351 ARG C CA 1
ATOM 8215 C C . ARG C 1 371 ? 89.69714 98.70908 69.19987 1.000 33.30285 351 ARG C C 1
ATOM 8216 O O . ARG C 1 371 ? 90.76969 98.33384 69.68024 1.000 33.60268 351 ARG C O 1
ATOM 8218 N N . SER C 1 372 ? 88.63710 99.00701 69.94596 1.000 25.15924 352 SER C N 1
ATOM 8219 C CA . SER C 1 372 ? 88.65800 98.93271 71.39745 1.000 24.29139 352 SER C CA 1
ATOM 8220 C C . SER C 1 372 ? 87.48987 98.08866 71.88705 1.000 21.28546 352 SER C C 1
ATOM 8221 O O . SER C 1 372 ? 86.46320 97.95704 71.21638 1.000 26.77853 352 SER C O 1
ATOM 8224 N N . CYS C 1 373 ? 87.66635 97.51004 73.07507 1.000 17.39772 353 CYS C N 1
ATOM 8225 C CA . CYS C 1 373 ? 86.62823 96.69158 73.68673 1.000 18.20454 353 CYS C CA 1
ATOM 8226 C C . CYS C 1 373 ? 85.56275 97.51887 74.39194 1.000 15.67565 353 CYS C C 1
ATOM 8227 O O . CYS C 1 373 ? 84.50140 96.98199 74.72493 1.000 17.17578 353 CYS C O 1
ATOM 8230 N N . ASP C 1 374 ? 85.81906 98.80294 74.62200 1.000 18.62772 354 ASP C N 1
ATOM 8231 C CA . ASP C 1 374 ? 84.90242 99.64135 75.37681 1.000 14.07471 354 ASP C CA 1
ATOM 8232 C C . ASP C 1 374 ? 83.62960 99.91878 74.58152 1.000 16.13656 354 ASP C C 1
ATOM 8233 O O . ASP C 1 374 ? 83.58541 99.79258 73.35507 1.000 19.73299 354 ASP C O 1
ATOM 8238 N N . GLY C 1 375 ? 82.57918 100.30200 75.30764 1.000 7.59151 355 GLY C N 1
ATOM 8239 C CA . GLY C 1 375 ? 81.34824 100.74080 74.68094 1.000 5.26700 355 GLY C CA 1
ATOM 8240 C C . GLY C 1 375 ? 81.40406 102.12673 74.08412 1.000 12.08251 355 GLY C C 1
ATOM 8241 O O . GLY C 1 375 ? 80.48171 102.51738 73.36307 1.000 24.52120 355 GLY C O 1
ATOM 8242 N N . THR C 1 376 ? 82.46491 102.87695 74.36902 1.000 10.48727 356 THR C N 1
ATOM 8243 C CA . THR C 1 376 ? 82.69184 104.18447 73.77216 1.000 8.81851 356 THR C CA 1
ATOM 8244 C C . THR C 1 376 ? 83.41054 104.09860 72.43300 1.000 11.74099 356 THR C C 1
ATOM 8245 O O . THR C 1 376 ? 83.71015 105.13850 71.83835 1.000 15.95174 356 THR C O 1
ATOM 8249 N N . GLY C 1 377 ? 83.69500 102.89180 71.95038 1.000 13.74359 357 GLY C N 1
ATOM 8250 C CA . GLY C 1 377 ? 84.39837 102.71833 70.69621 1.000 12.78830 357 GLY C CA 1
ATOM 8251 C C . GLY C 1 377 ? 85.87451 103.03151 70.80804 1.000 12.62961 357 GLY C C 1
ATOM 8252 O O . GLY C 1 377 ? 86.49631 102.76052 71.83888 1.000 18.90531 357 GLY C O 1
ATOM 8253 N N . ALA C 1 378 ? 86.44850 103.60533 69.74937 1.000 20.27635 358 ALA C N 1
ATOM 8254 C CA . ALA C 1 378 ? 87.85577 103.98140 69.77755 1.000 18.11844 358 ALA C CA 1
ATOM 8255 C C . ALA C 1 378 ? 88.13268 105.11085 70.75959 1.000 20.12994 358 ALA C C 1
ATOM 8256 O O . ALA C 1 378 ? 89.28445 105.29351 71.16701 1.000 21.12093 358 ALA C O 1
ATOM 8258 N N . MET C 1 379 ? 87.11010 105.86840 71.14442 1.000 18.13409 359 MET C N 1
ATOM 8259 C CA . MET C 1 379 ? 87.30319 106.97966 72.06334 1.000 15.66778 359 MET C CA 1
ATOM 8260 C C . MET C 1 379 ? 87.52195 106.47332 73.48271 1.000 8.88531 359 MET C C 1
ATOM 8261 O O . MET C 1 379 ? 86.78601 105.60950 73.96769 1.000 19.92319 359 MET C O 1
ATOM 8266 N N . TYR C 1 380 ? 88.54061 107.01235 74.14694 1.000 11.93074 360 TYR C N 1
ATOM 8267 C CA . TYR C 1 380 ? 88.83970 106.67428 75.52852 1.000 10.10991 360 TYR C CA 1
ATOM 8268 C C . TYR C 1 380 ? 89.08253 107.94626 76.32713 1.000 4.15971 360 TYR C C 1
ATOM 8269 O O . TYR C 1 380 ? 89.57847 108.94731 75.80381 1.000 5.14959 360 TYR C O 1
ATOM 8278 N N . PHE C 1 381 ? 88.71492 107.89288 77.60273 1.000 5.66958 361 PHE C N 1
ATOM 8279 C CA . PHE C 1 381 ? 88.84220 109.04580 78.48092 1.000 2.45219 361 PHE C CA 1
ATOM 8280 C C . PHE C 1 381 ? 90.30543 109.29590 78.82555 1.000 1.86734 361 PHE C C 1
ATOM 8281 O O . PHE C 1 381 ? 91.05436 108.36713 79.13948 1.000 13.39797 361 PHE C O 1
ATOM 8289 N N . VAL C 1 382 ? 90.71102 110.56068 78.76754 1.000 2.40097 362 VAL C N 1
ATOM 8290 C CA . VAL C 1 382 ? 92.08728 110.96480 79.02416 1.000 5.92520 362 VAL C CA 1
ATOM 8291 C C . VAL C 1 382 ? 92.20528 111.75066 80.32462 1.000 5.13651 362 VAL C C 1
ATOM 8292 O O . VAL C 1 382 ? 93.06595 111.46251 81.15626 1.000 11.29711 362 VAL C O 1
ATOM 8296 N N . GLY C 1 383 ? 91.35033 112.74688 80.51755 1.000 3.12271 363 GLY C N 1
ATOM 8297 C CA . GLY C 1 383 ? 91.47158 113.58035 81.70070 1.000 0.00000 363 GLY C CA 1
ATOM 8298 C C . GLY C 1 383 ? 90.22312 114.39238 81.94579 1.000 0.00000 363 GLY C C 1
ATOM 8299 O O . GLY C 1 383 ? 89.36648 114.52855 81.07145 1.000 9.23782 363 GLY C O 1
ATOM 8300 N N . CYS C 1 384 ? 90.12432 114.92187 83.16084 1.000 0.00000 364 CYS C N 1
ATOM 8301 C CA . CYS C 1 384 ? 88.99770 115.76409 83.52915 1.000 2.19869 364 CYS C CA 1
ATOM 8302 C C . CYS C 1 384 ? 89.44977 116.78785 84.55840 1.000 5.50300 364 CYS C C 1
ATOM 8303 O O . CYS C 1 384 ? 90.43654 116.58998 85.27047 1.000 5.66870 364 CYS C O 1
ATOM 8306 N N . GLY C 1 385 ? 88.71221 117.88824 84.63168 1.000 3.80964 365 GLY C N 1
ATOM 8307 C CA . GLY C 1 385 ? 89.04482 118.93016 85.58142 1.000 1.64571 365 GLY C CA 1
ATOM 8308 C C . GLY C 1 385 ? 87.96197 119.97912 85.66337 1.000 4.99341 365 GLY C C 1
ATOM 8309 O O . GLY C 1 385 ? 87.07788 120.06194 84.80573 1.000 11.85806 365 GLY C O 1
ATOM 8310 N N . TYR C 1 386 ? 88.04010 120.77485 86.72543 1.000 7.60171 366 TYR C N 1
ATOM 8311 C CA . TYR C 1 386 ? 87.17250 121.92434 86.92408 1.000 6.43054 366 TYR C CA 1
ATOM 8312 C C . TYR C 1 386 ? 88.00926 123.04488 87.52213 1.000 2.83389 366 TYR C C 1
ATOM 8313 O O . TYR C 1 386 ? 89.11830 122.82187 88.01323 1.000 12.10772 366 TYR C O 1
ATOM 8322 N N . ASN C 1 387 ? 87.47861 124.26269 87.47577 1.000 5.35165 367 ASN C N 1
ATOM 8323 C CA . ASN C 1 387 ? 88.20100 125.39987 88.02538 1.000 5.85533 367 ASN C CA 1
ATOM 8324 C C . ASN C 1 387 ? 88.15940 125.35602 89.54790 1.000 4.51398 367 ASN C C 1
ATOM 8325 O O . ASN C 1 387 ? 87.08404 125.30509 90.15201 1.000 12.66322 367 ASN C O 1
ATOM 8330 N N . ALA C 1 388 ? 89.33801 125.36228 90.16256 1.000 14.95663 368 ALA C N 1
ATOM 8331 C CA . ALA C 1 388 ? 89.45846 125.24985 91.60827 1.000 10.61022 368 ALA C CA 1
ATOM 8332 C C . ALA C 1 388 ? 90.82160 125.78263 92.01983 1.000 11.66820 368 ALA C C 1
ATOM 8333 O O . ALA C 1 388 ? 91.71237 125.97566 91.19180 1.000 14.86519 368 ALA C O 1
ATOM 8335 N N . PHE C 1 389 ? 90.96586 126.02993 93.31089 1.000 15.54927 369 PHE C N 1
ATOM 8336 C CA . PHE C 1 389 ? 92.23862 126.43926 93.87408 1.000 15.23473 369 PHE C CA 1
ATOM 8337 C C . PHE C 1 389 ? 93.15936 125.22794 94.00611 1.000 12.66899 369 PHE C C 1
ATOM 8338 O O . PHE C 1 389 ? 92.69904 124.08578 93.94097 1.000 15.22875 369 PHE C O 1
ATOM 8346 N N . PRO C 1 390 ? 94.46914 125.44590 94.16534 1.000 14.66249 370 PRO C N 1
ATOM 8347 C CA . PRO C 1 390 ? 95.40641 124.31397 94.15141 1.000 14.83053 370 PRO C CA 1
ATOM 8348 C C . PRO C 1 390 ? 95.06232 123.26909 95.20300 1.000 16.90369 370 PRO C C 1
ATOM 8349 O O . PRO C 1 390 ? 94.56846 123.58761 96.28587 1.000 21.45368 370 PRO C O 1
ATOM 8353 N N . VAL C 1 391 ? 95.31798 122.00537 94.85099 1.000 11.24945 371 VAL C N 1
ATOM 8354 C CA . VAL C 1 391 ? 94.89792 120.87455 95.66977 1.000 19.93266 371 VAL C CA 1
ATOM 8355 C C . VAL C 1 391 ? 95.41308 121.02554 97.09530 1.000 23.16209 371 VAL C C 1
ATOM 8356 O O . VAL C 1 391 ? 96.55789 121.42942 97.32619 1.000 22.23550 371 VAL C O 1
ATOM 8360 N N . GLY C 1 392 ? 94.55334 120.70157 98.05955 1.000 24.91354 372 GLY C N 1
ATOM 8361 C CA . GLY C 1 392 ? 94.91125 120.81853 99.45836 1.000 26.76187 372 GLY C CA 1
ATOM 8362 C C . GLY C 1 392 ? 94.80046 122.21366 100.02506 1.000 28.12660 372 GLY C C 1
ATOM 8363 O O . GLY C 1 392 ? 95.51201 122.54539 100.97775 1.000 32.51614 372 GLY C O 1
ATOM 8364 N N . SER C 1 393 ? 93.92651 123.04474 99.46748 1.000 27.82616 373 SER C N 1
ATOM 8365 C CA . SER C 1 393 ? 93.74898 124.41522 99.92201 1.000 26.21647 373 SER C CA 1
ATOM 8366 C C . SER C 1 393 ? 92.45991 124.54512 100.72141 1.000 29.27205 373 SER C C 1
ATOM 8367 O O . SER C 1 393 ? 91.41811 124.00808 100.33449 1.000 29.61447 373 SER C O 1
ATOM 8370 N N . GLU C 1 394 ? 92.54003 125.25868 101.83997 1.000 33.57468 374 GLU C N 1
ATOM 8371 C CA . GLU C 1 394 ? 91.36506 125.56242 102.63709 1.000 31.97838 374 GLU C CA 1
ATOM 8372 C C . GLU C 1 394 ? 90.56264 126.68825 101.98753 1.000 29.87493 374 GLU C C 1
ATOM 8373 O O . GLU C 1 394 ? 90.99885 127.32808 101.02727 1.000 30.86805 374 GLU C O 1
ATOM 8375 N N . TYR C 1 395 ? 89.36433 126.92350 102.52700 1.000 34.78805 375 TYR C N 1
ATOM 8376 C CA . TYR C 1 395 ? 88.48201 127.94044 101.96199 1.000 32.24045 375 TYR C CA 1
ATOM 8377 C C . TYR C 1 395 ? 89.09258 129.33331 102.06734 1.000 37.35264 375 TYR C C 1
ATOM 8378 O O . TYR C 1 395 ? 88.97741 130.14071 101.13846 1.000 38.19361 375 TYR C O 1
ATOM 8380 N N . ALA C 1 396 ? 89.74333 129.63536 103.18690 1.000 34.74627 376 ALA C N 1
ATOM 8381 C CA . ALA C 1 396 ? 90.31636 130.95493 103.41600 1.000 33.64062 376 ALA C CA 1
ATOM 8382 C C . ALA C 1 396 ? 91.76434 131.07000 102.95671 1.000 32.76906 376 ALA C C 1
ATOM 8383 O O . ALA C 1 396 ? 92.38629 132.11322 103.18156 1.000 33.15751 376 ALA C O 1
ATOM 8385 N N . ASP C 1 397 ? 92.31705 130.02832 102.33021 1.000 30.64584 377 ASP C N 1
ATOM 8386 C CA . ASP C 1 397 ? 93.71430 130.07386 101.90845 1.000 30.28617 377 ASP C CA 1
ATOM 8387 C C . ASP C 1 397 ? 93.94994 131.14470 100.85146 1.000 29.20277 377 ASP C C 1
ATOM 8388 O O . ASP C 1 397 ? 94.94194 131.87996 100.91355 1.000 31.15531 377 ASP C O 1
ATOM 8393 N N . PHE C 1 398 ? 93.05376 131.25206 99.87774 1.000 32.23598 378 PHE C N 1
ATOM 8394 C CA . PHE C 1 398 ? 93.28123 132.12786 98.74208 1.000 28.08385 378 PHE C CA 1
ATOM 8395 C C . PHE C 1 398 ? 92.11166 133.08171 98.56420 1.000 25.45648 378 PHE C C 1
ATOM 8396 O O . PHE C 1 398 ? 90.97882 132.76314 98.93991 1.000 27.44041 378 PHE C O 1
ATOM 8404 N N . PRO C 1 399 ? 92.36237 134.26591 98.00857 1.000 27.95728 379 PRO C N 1
ATOM 8405 C CA . PRO C 1 399 ? 91.26354 135.20087 97.74391 1.000 30.15537 379 PRO C CA 1
ATOM 8406 C C . PRO C 1 399 ? 90.26640 134.62136 96.75143 1.000 32.83165 379 PRO C C 1
ATOM 8407 O O . PRO C 1 399 ? 90.63359 133.91251 95.81238 1.000 32.63492 379 PRO C O 1
ATOM 8411 N N . HIS C 1 400 ? 88.99115 134.93452 96.97027 1.000 34.00799 380 HIS C N 1
ATOM 8412 C CA . HIS C 1 400 ? 87.91003 134.46658 96.11610 1.000 31.34254 380 HIS C CA 1
ATOM 8413 C C . HIS C 1 400 ? 87.26272 135.58490 95.31282 1.000 34.86483 380 HIS C C 1
ATOM 8414 O O . HIS C 1 400 ? 86.33772 135.31757 94.53919 1.000 38.91828 380 HIS C O 1
ATOM 8421 N N . MET C 1 401 ? 87.71994 136.82257 95.47218 1.000 34.94724 381 MET C N 1
ATOM 8422 C CA . MET C 1 401 ? 87.07180 137.96243 94.84311 1.000 36.46505 381 MET C CA 1
ATOM 8423 C C . MET C 1 401 ? 87.40569 138.04265 93.35821 1.000 38.99019 381 MET C C 1
ATOM 8424 O O . MET C 1 401 ? 88.47824 137.62617 92.91205 1.000 37.85375 381 MET C O 1
ATOM 8429 N N . ASP C 1 402 ? 86.46427 138.58598 92.59507 1.000 38.08097 382 ASP C N 1
ATOM 8430 C CA . ASP C 1 402 ? 86.63636 138.82666 91.17003 1.000 36.43034 382 ASP C CA 1
ATOM 8431 C C . ASP C 1 402 ? 87.17950 140.24296 90.96232 1.000 38.49127 382 ASP C C 1
ATOM 8432 O O . ASP C 1 402 ? 87.65502 140.88325 91.90379 1.000 38.54092 382 ASP C O 1
ATOM 8437 N N . ASP C 1 403 ? 87.11788 140.74392 89.72584 1.000 39.11922 383 ASP C N 1
ATOM 8438 C CA . ASP C 1 403 ? 87.66447 142.05919 89.40951 1.000 40.51561 383 ASP C CA 1
ATOM 8439 C C . ASP C 1 403 ? 86.96555 143.18581 90.16095 1.000 40.74984 383 ASP C C 1
ATOM 8440 O O . ASP C 1 403 ? 87.49088 144.30392 90.19857 1.000 39.40322 383 ASP C O 1
ATOM 8442 N N . LYS C 1 404 ? 85.79139 142.92629 90.74510 1.000 41.04803 384 LYS C N 1
ATOM 8443 C CA . LYS C 1 404 ? 85.10766 143.95618 91.52215 1.000 42.35507 384 LYS C CA 1
ATOM 8444 C C . LYS C 1 404 ? 85.95626 144.43529 92.69345 1.000 44.49098 384 LYS C C 1
ATOM 8445 O O . LYS C 1 404 ? 85.86087 145.60224 93.09040 1.000 43.72532 384 LYS C O 1
ATOM 8447 N N . GLN C 1 405 ? 86.77975 143.55806 93.26170 1.000 43.65650 385 GLN C N 1
ATOM 8448 C CA . GLN C 1 405 ? 87.71411 143.97518 94.29729 1.000 43.43474 385 GLN C CA 1
ATOM 8449 C C . GLN C 1 405 ? 88.74632 144.93469 93.71749 1.000 44.39402 385 GLN C C 1
ATOM 8450 O O . GLN C 1 405 ? 89.23800 144.74384 92.60180 1.000 40.42990 385 GLN C O 1
ATOM 8452 N N . LYS C 1 406 ? 89.07234 145.97667 94.48501 1.000 43.85688 386 LYS C N 1
ATOM 8453 C CA . LYS C 1 406 ? 89.96498 147.01708 93.98262 1.000 43.48896 386 LYS C CA 1
ATOM 8454 C C . LYS C 1 406 ? 91.39273 146.50341 93.83487 1.000 46.12734 386 LYS C C 1
ATOM 8455 O O . LYS C 1 406 ? 92.04024 146.72843 92.80579 1.000 42.23454 386 LYS C O 1
ATOM 8457 N N . ASP C 1 407 ? 91.90083 145.81069 94.85044 1.000 45.08931 387 ASP C N 1
ATOM 8458 C CA . ASP C 1 407 ? 93.28099 145.34195 94.83724 1.000 43.19088 387 ASP C CA 1
ATOM 8459 C C . ASP C 1 407 ? 93.38951 144.07777 93.99260 1.000 43.69193 387 ASP C C 1
ATOM 8460 O O . ASP C 1 407 ? 92.74464 143.06661 94.29003 1.000 42.55763 387 ASP C O 1
ATOM 8462 N N . ARG C 1 408 ? 94.20373 144.13789 92.93589 1.000 41.51601 388 ARG C N 1
ATOM 8463 C CA . ARG C 1 408 ? 94.39922 142.97042 92.08290 1.000 41.43847 388 ARG C CA 1
ATOM 8464 C C . ARG C 1 408 ? 95.13424 141.85406 92.81317 1.000 40.92797 388 ARG C C 1
ATOM 8465 O O . ARG C 1 408 ? 94.98737 140.67989 92.45497 1.000 38.12164 388 ARG C O 1
ATOM 8467 N N . GLU C 1 409 ? 95.92734 142.19673 93.83124 1.000 41.43069 389 GLU C N 1
ATOM 8468 C CA . GLU C 1 409 ? 96.67304 141.19016 94.57737 1.000 41.06656 389 GLU C CA 1
ATOM 8469 C C . GLU C 1 409 ? 95.76668 140.26386 95.37726 1.000 40.72095 389 GLU C C 1
ATOM 8470 O O . GLU C 1 409 ? 96.20415 139.17599 95.76652 1.000 39.91626 389 GLU C O 1
ATOM 8472 N N . ILE C 1 410 ? 94.52050 140.66149 95.62631 1.000 40.22294 390 ILE C N 1
ATOM 8473 C CA . ILE C 1 410 ? 93.60319 139.85474 96.42280 1.000 39.25365 390 ILE C CA 1
ATOM 8474 C C . ILE C 1 410 ? 92.44061 139.38930 95.55511 1.000 41.00354 390 ILE C C 1
ATOM 8475 O O . ILE C 1 410 ? 91.30701 139.25816 96.03033 1.000 40.47384 390 ILE C O 1
ATOM 8480 N N . ARG C 1 411 ? 92.71017 139.14849 94.27740 1.000 37.58790 391 ARG C N 1
ATOM 8481 C CA . ARG C 1 411 ? 91.74200 138.54209 93.37734 1.000 37.01177 391 ARG C CA 1
ATOM 8482 C C . ARG C 1 411 ? 92.08838 137.07623 93.13607 1.000 35.78605 391 ARG C C 1
ATOM 8483 O O . ARG C 1 411 ? 93.23613 136.64907 93.28065 1.000 36.99259 391 ARG C O 1
ATOM 8491 N N . LYS C 1 412 ? 91.06479 136.30526 92.76363 1.000 30.09296 392 LYS C N 1
ATOM 8492 C CA . LYS C 1 412 ? 91.20263 134.85839 92.63740 1.000 30.04586 392 LYS C CA 1
ATOM 8493 C C . LYS C 1 412 ? 92.04287 134.43903 91.43772 1.000 29.80963 392 LYS C C 1
ATOM 8494 O O . LYS C 1 412 ? 92.49656 133.29137 91.39078 1.000 30.10117 392 LYS C O 1
ATOM 8500 N N . PHE C 1 413 ? 92.26227 135.33788 90.47612 1.000 31.43914 393 PHE C N 1
ATOM 8501 C CA . PHE C 1 413 ? 92.74949 134.92521 89.16280 1.000 27.48329 393 PHE C CA 1
ATOM 8502 C C . PHE C 1 413 ? 94.17284 134.38024 89.22426 1.000 27.10583 393 PHE C C 1
ATOM 8503 O O . PHE C 1 413 ? 94.49149 133.39317 88.55120 1.000 28.61442 393 PHE C O 1
ATOM 8511 N N . ARG C 1 414 ? 95.04400 135.00325 90.01996 1.000 25.41434 394 ARG C N 1
ATOM 8512 C CA . ARG C 1 414 ? 96.42293 134.53662 90.11533 1.000 23.85199 394 ARG C CA 1
ATOM 8513 C C . ARG C 1 414 ? 96.55287 133.19181 90.81686 1.000 23.57811 394 ARG C C 1
ATOM 8514 O O . ARG C 1 414 ? 97.62758 132.58628 90.75359 1.000 23.61877 394 ARG C O 1
ATOM 8522 N N . TYR C 1 415 ? 95.49850 132.70826 91.47276 1.000 19.78080 395 TYR C N 1
ATOM 8523 C CA . TYR C 1 415 ? 95.58351 131.50411 92.28174 1.000 17.54889 395 TYR C CA 1
ATOM 8524 C C . TYR C 1 415 ? 94.61618 130.40615 91.86855 1.000 17.75139 395 TYR C C 1
ATOM 8525 O O . TYR C 1 415 ? 94.72400 129.29040 92.38758 1.000 23.13670 395 TYR C O 1
ATOM 8534 N N . ILE C 1 416 ? 93.69061 130.67525 90.95728 1.000 14.99841 396 ILE C N 1
ATOM 8535 C CA . ILE C 1 416 ? 92.68380 129.69809 90.56257 1.000 19.89519 396 ILE C CA 1
ATOM 8536 C C . ILE C 1 416 ? 93.23901 128.82903 89.43828 1.000 9.68061 396 ILE C C 1
ATOM 8537 O O . ILE C 1 416 ? 93.78111 129.33730 88.44934 1.000 13.28026 396 ILE C O 1
ATOM 8542 N N . ILE C 1 417 ? 93.14896 127.51454 89.61175 1.000 8.31032 397 ILE C N 1
ATOM 8543 C CA . ILE C 1 417 ? 93.51976 126.57783 88.55715 1.000 13.51664 397 ILE C CA 1
ATOM 8544 C C . ILE C 1 417 ? 92.31852 126.37755 87.64647 1.000 6.91496 397 ILE C C 1
ATOM 8545 O O . ILE C 1 417 ? 91.22383 126.04387 88.11085 1.000 11.00123 397 ILE C O 1
ATOM 8550 N N . HIS C 1 418 ? 92.51698 126.58110 86.34997 1.000 4.87200 398 HIS C N 1
ATOM 8551 C CA . HIS C 1 418 ? 91.41368 126.49005 85.40968 1.000 7.95023 398 HIS C CA 1
ATOM 8552 C C . HIS C 1 418 ? 91.04848 125.03346 85.13725 1.000 13.11498 398 HIS C C 1
ATOM 8553 O O . HIS C 1 418 ? 91.78562 124.10346 85.47481 1.000 14.13773 398 HIS C O 1
ATOM 8560 N N . ALA C 1 419 ? 89.87850 124.84846 84.52075 1.000 9.14700 399 ALA C N 1
ATOM 8561 C CA . ALA C 1 419 ? 89.37725 123.50467 84.25015 1.000 3.66895 399 ALA C CA 1
ATOM 8562 C C . ALA C 1 419 ? 90.31038 122.74028 83.31821 1.000 5.41787 399 ALA C C 1
ATOM 8563 O O . ALA C 1 419 ? 90.61436 121.56601 83.55357 1.000 12.47747 399 ALA C O 1
ATOM 8565 N N . ALA C 1 420 ? 90.77516 123.39164 82.24964 1.000 5.29495 400 ALA C N 1
ATOM 8566 C CA . ALA C 1 420 ? 91.67937 122.72522 81.31735 1.000 1.05227 400 ALA C CA 1
ATOM 8567 C C . ALA C 1 420 ? 93.02168 122.42067 81.96983 1.000 5.62392 400 ALA C C 1
ATOM 8568 O O . ALA C 1 420 ? 93.62103 121.37077 81.70909 1.000 13.70671 400 ALA C O 1
ATOM 8570 N N . GLN C 1 421 ? 93.51010 123.32872 82.81839 1.000 10.58943 401 GLN C N 1
ATOM 8571 C CA . GLN C 1 421 ? 94.76427 123.08520 83.52232 1.000 10.14486 401 GLN C CA 1
ATOM 8572 C C . GLN C 1 421 ? 94.65474 121.87294 84.43683 1.000 4.88351 401 GLN C C 1
ATOM 8573 O O . GLN C 1 421 ? 95.57657 121.05307 84.50584 1.000 5.63494 401 GLN C O 1
ATOM 8579 N N . ASN C 1 422 ? 93.53065 121.73979 85.14346 1.000 8.47704 402 ASN C N 1
ATOM 8580 C CA . ASN C 1 422 ? 93.33438 120.58284 86.00987 1.000 9.32517 402 ASN C CA 1
ATOM 8581 C C . ASN C 1 422 ? 93.14994 119.30805 85.19680 1.000 0.67906 402 ASN C C 1
ATOM 8582 O O . ASN C 1 422 ? 93.61461 118.23632 85.60069 1.000 6.01645 402 ASN C O 1
ATOM 8587 N N . ALA C 1 423 ? 92.46778 119.40342 84.05336 1.000 4.40756 403 ALA C N 1
ATOM 8588 C CA . ALA C 1 423 ? 92.28904 118.23671 83.19646 1.000 7.84027 403 ALA C CA 1
ATOM 8589 C C . ALA C 1 423 ? 93.62383 117.73650 82.66159 1.000 3.53414 403 ALA C C 1
ATOM 8590 O O . ALA C 1 423 ? 93.86219 116.52509 82.59787 1.000 9.38149 403 ALA C O 1
ATOM 8592 N N . LEU C 1 424 ? 94.50623 118.65610 82.26851 1.000 10.14138 404 LEU C N 1
ATOM 8593 C CA . LEU C 1 424 ? 95.82914 118.25657 81.80261 1.000 4.27909 404 LEU C CA 1
ATOM 8594 C C . LEU C 1 424 ? 96.69385 117.75220 82.95112 1.000 7.67153 404 LEU C C 1
ATOM 8595 O O . LEU C 1 424 ? 97.48312 116.81742 82.77558 1.000 15.10056 404 LEU C O 1
ATOM 8600 N N . THR C 1 425 ? 96.56233 118.36120 84.13131 1.000 6.79141 405 THR C N 1
ATOM 8601 C CA . THR C 1 425 ? 97.40822 117.99317 85.26229 1.000 6.00631 405 THR C CA 1
ATOM 8602 C C . THR C 1 425 ? 97.12121 116.57283 85.73356 1.000 7.70463 405 THR C C 1
ATOM 8603 O O . THR C 1 425 ? 98.04238 115.77539 85.93827 1.000 13.21857 405 THR C O 1
ATOM 8607 N N . PHE C 1 426 ? 95.84651 116.23631 85.90911 1.000 5.96253 406 PHE C N 1
ATOM 8608 C CA . PHE C 1 426 ? 95.44806 114.94348 86.46051 1.000 9.66510 406 PHE C CA 1
ATOM 8609 C C . PHE C 1 426 ? 94.92869 114.00067 85.38552 1.000 10.52564 406 PHE C C 1
ATOM 8610 O O . PHE C 1 426 ? 93.99528 113.22805 85.61748 1.000 22.38796 406 PHE C O 1
ATOM 8618 N N . ARG C 1 427 ? 95.51958 114.05232 84.19605 1.000 9.00650 407 ARG C N 1
ATOM 8619 C CA . ARG C 1 427 ? 95.14796 113.13141 83.13360 1.000 10.77175 407 ARG C CA 1
ATOM 8620 C C . ARG C 1 427 ? 95.59298 111.71490 83.47771 1.000 9.24128 407 ARG C C 1
ATOM 8621 O O . ARG C 1 427 ? 96.67251 111.50087 84.03580 1.000 12.16371 407 ARG C O 1
ATOM 8629 N N . CYS C 1 428 ? 94.74240 110.74366 83.15860 1.000 14.75049 408 CYS C N 1
ATOM 8630 C CA . CYS C 1 428 ? 95.07022 109.33957 83.35998 1.000 11.70409 408 CYS C CA 1
ATOM 8631 C C . CYS C 1 428 ? 95.75570 108.71373 82.15412 1.000 10.83719 408 CYS C C 1
ATOM 8632 O O . CYS C 1 428 ? 96.22610 107.57553 82.24900 1.000 12.86727 408 CYS C O 1
ATOM 8635 N N . GLN C 1 429 ? 95.82372 109.42468 81.03186 1.000 18.75524 409 GLN C N 1
ATOM 8636 C CA . GLN C 1 429 ? 96.43992 108.92371 79.81447 1.000 9.88544 409 GLN C CA 1
ATOM 8637 C C . GLN C 1 429 ? 97.33630 109.99856 79.22081 1.000 10.81819 409 GLN C C 1
ATOM 8638 O O . GLN C 1 429 ? 97.12477 111.19465 79.43541 1.000 20.56477 409 GLN C O 1
ATOM 8644 N N . GLU C 1 430 ? 98.34109 109.55965 78.47032 1.000 20.21273 410 GLU C N 1
ATOM 8645 C CA . GLU C 1 430 ? 99.21373 110.48195 77.76144 1.000 18.61559 410 GLU C CA 1
ATOM 8646 C C . GLU C 1 430 ? 98.58314 110.89031 76.43752 1.000 22.06939 410 GLU C C 1
ATOM 8647 O O . GLU C 1 430 ? 97.89948 110.09513 75.78726 1.000 27.78407 410 GLU C O 1
ATOM 8653 N N . ILE C 1 431 ? 98.81324 112.13884 76.04167 1.000 19.64938 411 ILE C N 1
ATOM 8654 C CA . ILE C 1 431 ? 98.30705 112.64493 74.76992 1.000 18.66185 411 ILE C CA 1
ATOM 8655 C C . ILE C 1 431 ? 99.21089 112.11242 73.66293 1.000 17.81666 411 ILE C C 1
ATOM 8656 O O . ILE C 1 431 ? 100.36961 112.51642 73.54575 1.000 20.98003 411 ILE C O 1
ATOM 8661 N N . LYS C 1 432 ? 98.68333 111.20284 72.85269 1.000 25.72517 412 LYS C N 1
ATOM 8662 C CA . LYS C 1 432 ? 99.45505 110.59642 71.77335 1.000 23.93730 412 LYS C CA 1
ATOM 8663 C C . LYS C 1 432 ? 99.40305 111.47984 70.53343 1.000 24.59014 412 LYS C C 1
ATOM 8664 O O . LYS C 1 432 ? 98.30836 111.82179 70.07115 1.000 26.08556 412 LYS C O 1
ATOM 8670 N N . PRO C 1 433 ? 100.55561 111.87220 69.98498 1.000 27.64488 413 PRO C N 1
ATOM 8671 C CA . PRO C 1 433 ? 100.55001 112.80592 68.84534 1.000 26.83950 413 PRO C CA 1
ATOM 8672 C C . PRO C 1 433 ? 99.81089 112.28764 67.62475 1.000 28.01680 413 PRO C C 1
ATOM 8673 O O . PRO C 1 433 ? 99.21590 113.08553 66.89013 1.000 30.45186 413 PRO C O 1
ATOM 8677 N N . GLU C 1 434 ? 99.82951 110.97809 67.38077 1.000 24.01655 414 GLU C N 1
ATOM 8678 C CA . GLU C 1 434 ? 99.19030 110.41772 66.19763 1.000 27.77263 414 GLU C CA 1
ATOM 8679 C C . GLU C 1 434 ? 97.68299 110.26250 66.34730 1.000 27.98626 414 GLU C C 1
ATOM 8680 O O . GLU C 1 434 ? 96.99799 110.04645 65.34212 1.000 31.21596 414 GLU C O 1
ATOM 8686 N N . GLU C 1 435 ? 97.15384 110.36750 67.56065 1.000 26.44445 415 GLU C N 1
ATOM 8687 C CA . GLU C 1 435 ? 95.72892 110.20912 67.80169 1.000 24.43584 415 GLU C CA 1
ATOM 8688 C C . GLU C 1 435 ? 95.01812 111.55441 67.74383 1.000 22.38414 415 GLU C C 1
ATOM 8689 O O . GLU C 1 435 ? 95.61404 112.60603 67.98986 1.000 25.79680 415 GLU C O 1
ATOM 8695 N N . ARG C 1 436 ? 93.73031 111.51096 67.41290 1.000 18.87820 416 ARG C N 1
ATOM 8696 C CA . ARG C 1 436 ? 92.88808 112.69573 67.49990 1.000 15.10902 416 ARG C CA 1
ATOM 8697 C C . ARG C 1 436 ? 92.45076 112.88664 68.94644 1.000 21.93667 416 ARG C C 1
ATOM 8698 O O . ARG C 1 436 ? 91.73506 112.04748 69.50201 1.000 17.90014 416 ARG C O 1
ATOM 8706 N N . SER C 1 437 ? 92.86519 113.99261 69.55151 1.000 17.30253 417 SER C N 1
ATOM 8707 C CA . SER C 1 437 ? 92.55382 114.28473 70.94120 1.000 11.88881 417 SER C CA 1
ATOM 8708 C C . SER C 1 437 ? 91.73289 115.56297 71.02396 1.000 8.62623 417 SER C C 1
ATOM 8709 O O . SER C 1 437 ? 92.05082 116.56421 70.37552 1.000 18.13414 417 SER C O 1
ATOM 8712 N N . MET C 1 438 ? 90.67188 115.51414 71.82259 1.000 11.12943 418 MET C N 1
ATOM 8713 C CA . MET C 1 438 ? 89.69179 116.58105 71.92579 1.000 9.20334 418 MET C CA 1
ATOM 8714 C C . MET C 1 438 ? 89.56221 117.00249 73.37956 1.000 6.32849 418 MET C C 1
ATOM 8715 O O . MET C 1 438 ? 89.54804 116.15932 74.28058 1.000 8.52199 418 MET C O 1
ATOM 8720 N N . ILE C 1 439 ? 89.47861 118.30801 73.60820 1.000 8.00219 419 ILE C N 1
ATOM 8721 C CA . ILE C 1 439 ? 89.16524 118.85034 74.92371 1.000 10.79328 419 ILE C CA 1
ATOM 8722 C C . ILE C 1 439 ? 87.85386 119.61760 74.82245 1.000 6.83181 419 ILE C C 1
ATOM 8723 O O . ILE C 1 439 ? 87.69439 120.48024 73.95359 1.000 13.38135 419 ILE C O 1
ATOM 8728 N N . PHE C 1 440 ? 86.91527 119.28500 75.69900 1.000 3.54887 420 PHE C N 1
ATOM 8729 C CA . PHE C 1 440 ? 85.60808 119.91845 75.77094 1.000 4.94018 420 PHE C CA 1
ATOM 8730 C C . PHE C 1 440 ? 85.59396 120.79486 77.01143 1.000 4.56326 420 PHE C C 1
ATOM 8731 O O . PHE C 1 440 ? 85.81335 120.30174 78.12324 1.000 13.35710 420 PHE C O 1
ATOM 8739 N N . VAL C 1 441 ? 85.35161 122.08649 76.81685 1.000 7.53719 421 VAL C N 1
ATOM 8740 C CA . VAL C 1 441 ? 85.33590 123.05961 77.89988 1.000 8.47821 421 VAL C CA 1
ATOM 8741 C C . VAL C 1 441 ? 84.02168 123.82402 77.84225 1.000 8.22165 421 VAL C C 1
ATOM 8742 O O . VAL C 1 441 ? 83.61498 124.29270 76.77367 1.000 14.67295 421 VAL C O 1
ATOM 8746 N N . THR C 1 442 ? 83.34989 123.93040 78.98940 1.000 12.37097 422 THR C N 1
ATOM 8747 C CA . THR C 1 442 ? 82.06634 124.61644 79.06335 1.000 12.27361 422 THR C CA 1
ATOM 8748 C C . THR C 1 442 ? 82.19058 126.11797 78.85696 1.000 17.60159 422 THR C C 1
ATOM 8749 O O . THR C 1 442 ? 81.18052 126.77779 78.59282 1.000 21.14422 422 THR C O 1
ATOM 8753 N N . LYS C 1 443 ? 83.39639 126.66258 78.96704 1.000 16.91111 423 LYS C N 1
ATOM 8754 C CA . LYS C 1 443 ? 83.65847 128.07845 78.78524 1.000 13.36720 423 LYS C CA 1
ATOM 8755 C C . LYS C 1 443 ? 84.78597 128.22424 77.77477 1.000 19.50255 423 LYS C C 1
ATOM 8756 O O . LYS C 1 443 ? 85.58984 127.30924 77.58410 1.000 26.26591 423 LYS C O 1
ATOM 8762 N N . CYS C 1 444 ? 84.83239 129.37480 77.11537 1.000 23.12238 424 CYS C N 1
ATOM 8763 C CA . CYS C 1 444 ? 85.88738 129.61949 76.14348 1.000 22.05105 424 CYS C CA 1
ATOM 8764 C C . CYS C 1 444 ? 87.24523 129.54964 76.83424 1.000 17.19382 424 CYS C C 1
ATOM 8765 O O . CYS C 1 444 ? 87.42600 130.16234 77.89505 1.000 20.11607 424 CYS C O 1
ATOM 8768 N N . PRO C 1 445 ? 88.20564 128.80250 76.29264 1.000 22.09178 425 PRO C N 1
ATOM 8769 C CA . PRO C 1 445 ? 89.52579 128.73795 76.92763 1.000 22.54290 425 PRO C CA 1
ATOM 8770 C C . PRO C 1 445 ? 90.17601 130.11180 76.97537 1.000 21.01896 425 PRO C C 1
ATOM 8771 O O . PRO C 1 445 ? 90.11816 130.88287 76.01549 1.000 26.89912 425 PRO C O 1
ATOM 8775 N N . CYS C 1 446 ? 90.79878 130.41111 78.11021 1.000 18.30982 426 CYS C N 1
ATOM 8776 C CA . CYS C 1 446 ? 91.42291 131.70561 78.31558 1.000 16.87095 426 CYS C CA 1
ATOM 8777 C C . CYS C 1 446 ? 92.80537 131.74252 77.66908 1.000 21.92597 426 CYS C C 1
ATOM 8778 O O . CYS C 1 446 ? 93.33672 130.72965 77.20680 1.000 21.66812 426 CYS C O 1
ATOM 8781 N N . ASP C 1 447 ? 93.38814 132.94328 77.63510 1.000 26.73086 427 ASP C N 1
ATOM 8782 C CA . ASP C 1 447 ? 94.70869 133.11939 77.04280 1.000 18.48140 427 ASP C CA 1
ATOM 8783 C C . ASP C 1 447 ? 95.79687 132.40961 77.83457 1.000 21.18271 427 ASP C C 1
ATOM 8784 O O . ASP C 1 447 ? 96.90046 132.21816 77.31531 1.000 27.14051 427 ASP C O 1
ATOM 8789 N N . GLU C 1 448 ? 95.51607 132.03160 79.07953 1.000 21.94858 428 GLU C N 1
ATOM 8790 C CA . GLU C 1 448 ? 96.46166 131.26897 79.87997 1.000 19.97622 428 GLU C CA 1
ATOM 8791 C C . GLU C 1 448 ? 96.34529 129.76826 79.63389 1.000 22.01428 428 GLU C C 1
ATOM 8792 O O . GLU C 1 448 ? 97.31996 129.03844 79.84488 1.000 26.43430 428 GLU C O 1
ATOM 8798 N N . CYS C 1 449 ? 95.19260 129.29963 79.15576 1.000 23.17336 429 CYS C N 1
ATOM 8799 C CA . CYS C 1 449 ? 94.95826 127.87954 78.92258 1.000 19.47730 429 CYS C CA 1
ATOM 8800 C C . CYS C 1 449 ? 95.19847 127.44783 77.48422 1.000 16.43417 429 CYS C C 1
ATOM 8801 O O . CYS C 1 449 ? 95.60622 126.30483 77.25706 1.000 16.18799 429 CYS C O 1
ATOM 8804 N N . VAL C 1 450 ? 94.93814 128.32468 76.51122 1.000 14.76816 430 VAL C N 1
ATOM 8805 C CA . VAL C 1 450 ? 95.10003 127.94486 75.10579 1.000 15.17083 430 VAL C CA 1
ATOM 8806 C C . VAL C 1 450 ? 96.52539 127.50598 74.78664 1.000 20.16865 430 VAL C C 1
ATOM 8807 O O . VAL C 1 450 ? 96.69294 126.46653 74.12668 1.000 20.24493 430 VAL C O 1
ATOM 8811 N N . PRO C 1 451 ? 97.57936 128.22688 75.19472 1.000 22.00513 431 PRO C N 1
ATOM 8812 C CA . PRO C 1 451 ? 98.93533 127.71124 74.94564 1.000 11.38811 431 PRO C CA 1
ATOM 8813 C C . PRO C 1 451 ? 99.20075 126.36872 75.59948 1.000 9.46401 431 PRO C C 1
ATOM 8814 O O . PRO C 1 451 ? 99.92527 125.55037 75.02561 1.000 14.38659 431 PRO C O 1
ATOM 8818 N N . LEU C 1 452 ? 98.63190 126.10964 76.77843 1.000 16.61002 432 LEU C N 1
ATOM 8819 C CA . LEU C 1 452 ? 98.80751 124.80474 77.40886 1.000 11.58215 432 LEU C CA 1
ATOM 8820 C C . LEU C 1 452 ? 98.14408 123.70212 76.59380 1.000 10.06012 432 LEU C C 1
ATOM 8821 O O . LEU C 1 452 ? 98.71348 122.61709 76.42664 1.000 18.36541 432 LEU C O 1
ATOM 8826 N N . ILE C 1 453 ? 96.93992 123.96249 76.08117 1.000 12.14283 433 ILE C N 1
ATOM 8827 C CA . ILE C 1 453 ? 96.25260 122.98242 75.24492 1.000 13.12272 433 ILE C CA 1
ATOM 8828 C C . ILE C 1 453 ? 97.04967 122.72450 73.97320 1.000 11.00858 433 ILE C C 1
ATOM 8829 O O . ILE C 1 453 ? 97.20694 121.57789 73.53736 1.000 11.27485 433 ILE C O 1
ATOM 8834 N N . LYS C 1 454 ? 97.56001 123.79316 73.35643 1.000 11.10256 434 LYS C N 1
ATOM 8835 C CA . LYS C 1 454 ? 98.34720 123.64210 72.13679 1.000 12.52081 434 LYS C CA 1
ATOM 8836 C C . LYS C 1 454 ? 99.63174 122.86146 72.39349 1.000 17.44447 434 LYS C C 1
ATOM 8837 O O . LYS C 1 454 ? 99.99942 121.98192 71.60617 1.000 20.76713 434 LYS C O 1
ATOM 8843 N N . GLY C 1 455 ? 100.32657 123.16530 73.49201 1.000 11.00661 435 GLY C N 1
ATOM 8844 C CA . GLY C 1 455 ? 101.56531 122.47307 73.79600 1.000 6.50555 435 GLY C CA 1
ATOM 8845 C C . GLY C 1 455 ? 101.36351 121.03482 74.22139 1.000 9.81102 435 GLY C C 1
ATOM 8846 O O . GLY C 1 455 ? 102.25161 120.19936 74.03213 1.000 13.96232 435 GLY C O 1
ATOM 8847 N N . ALA C 1 456 ? 100.20440 120.72250 74.80148 1.000 12.36757 436 ALA C N 1
ATOM 8848 C CA . ALA C 1 456 ? 99.90723 119.34746 75.17682 1.000 5.55239 436 ALA C CA 1
ATOM 8849 C C . ALA C 1 456 ? 99.64311 118.45305 73.97499 1.000 10.85613 436 ALA C C 1
ATOM 8850 O O . ALA C 1 456 ? 99.61148 117.22866 74.13295 1.000 18.99314 436 ALA C O 1
ATOM 8852 N N . GLY C 1 457 ? 99.46510 119.02534 72.78897 1.000 14.25444 437 GLY C N 1
ATOM 8853 C CA . GLY C 1 457 ? 99.17721 118.25102 71.60350 1.000 10.73145 437 GLY C CA 1
ATOM 8854 C C . GLY C 1 457 ? 97.71448 117.96784 71.35729 1.000 10.80928 437 GLY C C 1
ATOM 8855 O O . GLY C 1 457 ? 97.40102 117.14390 70.49065 1.000 20.79886 437 GLY C O 1
ATOM 8856 N N . ILE C 1 458 ? 96.80977 118.61801 72.08710 1.000 11.18298 438 ILE C N 1
ATOM 8857 C CA . ILE C 1 458 ? 95.38237 118.38299 71.90242 1.000 14.60462 438 ILE C CA 1
ATOM 8858 C C . ILE C 1 458 ? 94.96254 118.93392 70.54563 1.000 12.58250 438 ILE C C 1
ATOM 8859 O O . ILE C 1 458 ? 95.15523 120.11919 70.25180 1.000 14.66135 438 ILE C O 1
ATOM 8864 N N . LYS C 1 459 ? 94.38527 118.06850 69.71044 1.000 6.57890 439 LYS C N 1
ATOM 8865 C CA . LYS C 1 459 ? 94.10858 118.43087 68.32503 1.000 10.08432 439 LYS C CA 1
ATOM 8866 C C . LYS C 1 459 ? 92.89168 119.33881 68.19314 1.000 14.00510 439 LYS C C 1
ATOM 8867 O O . LYS C 1 459 ? 92.88644 120.24781 67.35661 1.000 15.48832 439 LYS C O 1
ATOM 8873 N N . GLN C 1 460 ? 91.84937 119.10679 68.98913 1.000 12.46802 440 GLN C N 1
ATOM 8874 C CA . GLN C 1 460 ? 90.58823 119.81634 68.82858 1.000 13.63997 440 GLN C CA 1
ATOM 8875 C C . GLN C 1 460 ? 90.10159 120.36115 70.16277 1.000 12.97259 440 GLN C C 1
ATOM 8876 O O . GLN C 1 460 ? 90.28059 119.73238 71.20971 1.000 16.62867 440 GLN C O 1
ATOM 8882 N N . ILE C 1 461 ? 89.49114 121.54083 70.11192 1.000 14.49056 441 ILE C N 1
ATOM 8883 C CA . ILE C 1 461 ? 88.86219 122.16959 71.26478 1.000 9.33177 441 ILE C CA 1
ATOM 8884 C C . ILE C 1 461 ? 87.39646 122.39991 70.93391 1.000 12.98869 441 ILE C C 1
ATOM 8885 O O . ILE C 1 461 ? 87.07834 123.16799 70.02132 1.000 17.96054 441 ILE C O 1
ATOM 8890 N N . TYR C 1 462 ? 86.51150 121.75845 71.68620 1.000 17.71312 442 TYR C N 1
ATOM 8891 C CA . TYR C 1 462 ? 85.08046 122.02306 71.63481 1.000 10.22509 442 TYR C CA 1
ATOM 8892 C C . TYR C 1 462 ? 84.75634 122.92838 72.81212 1.000 10.67062 442 TYR C C 1
ATOM 8893 O O . TYR C 1 462 ? 85.00362 122.55798 73.96497 1.000 13.44470 442 TYR C O 1
ATOM 8902 N N . ALA C 1 463 ? 84.22638 124.11392 72.52562 1.000 17.15220 443 ALA C N 1
ATOM 8903 C CA . ALA C 1 463 ? 84.17173 125.14993 73.54630 1.000 14.69806 443 ALA C CA 1
ATOM 8904 C C . ALA C 1 463 ? 82.91340 125.99252 73.41548 1.000 18.15538 443 ALA C C 1
ATOM 8905 O O . ALA C 1 463 ? 82.24262 125.99914 72.38088 1.000 17.93675 443 ALA C O 1
ATOM 8907 N N . GLY C 1 464 ? 82.60283 126.70365 74.50065 1.000 25.30963 444 GLY C N 1
ATOM 8908 C CA . GLY C 1 464 ? 81.66034 127.79796 74.42438 1.000 22.64327 444 GLY C CA 1
ATOM 8909 C C . GLY C 1 464 ? 82.26113 129.00527 73.72955 1.000 29.86421 444 GLY C C 1
ATOM 8910 O O . GLY C 1 464 ? 83.47410 129.12450 73.55982 1.000 32.77341 444 GLY C O 1
ATOM 8911 N N . ASP C 1 465 ? 81.39073 129.92583 73.32002 1.000 34.84635 445 ASP C N 1
ATOM 8912 C CA . ASP C 1 465 ? 81.78502 131.01462 72.43723 1.000 35.09402 445 ASP C CA 1
ATOM 8913 C C . ASP C 1 465 ? 81.40841 132.37428 73.02369 1.000 34.44835 445 ASP C C 1
ATOM 8914 O O . ASP C 1 465 ? 81.63443 133.40404 72.38106 1.000 36.44706 445 ASP C O 1
ATOM 8919 N N . VAL C 1 466 ? 80.85267 132.41012 74.23634 1.000 32.24695 446 VAL C N 1
ATOM 8920 C CA . VAL C 1 466 ? 80.31122 133.65687 74.77381 1.000 32.00785 446 VAL C CA 1
ATOM 8921 C C . VAL C 1 466 ? 81.42905 134.64784 75.08391 1.000 35.05258 446 VAL C C 1
ATOM 8922 O O . VAL C 1 466 ? 81.35525 135.82589 74.71454 1.000 34.87347 446 VAL C O 1
ATOM 8926 N N . ASP C 1 467 ? 82.48410 134.18674 75.74964 1.000 35.79872 447 ASP C N 1
ATOM 8927 C CA . ASP C 1 467 ? 83.53178 135.06660 76.25136 1.000 31.84574 447 ASP C CA 1
ATOM 8928 C C . ASP C 1 467 ? 84.64449 135.32224 75.24320 1.000 33.22282 447 ASP C C 1
ATOM 8929 O O . ASP C 1 467 ? 85.61811 136.00140 75.58431 1.000 32.16590 447 ASP C O 1
ATOM 8934 N N . VAL C 1 468 ? 84.52968 134.79714 74.02246 1.000 31.36388 448 VAL C N 1
ATOM 8935 C CA . VAL C 1 468 ? 85.56136 135.00575 73.01089 1.000 30.87618 448 VAL C CA 1
ATOM 8936 C C . VAL C 1 468 ? 85.73613 136.49833 72.76835 1.000 33.14230 448 VAL C C 1
ATOM 8937 O O . VAL C 1 468 ? 84.77244 137.21095 72.46184 1.000 32.59595 448 VAL C O 1
ATOM 8941 N N . GLY C 1 469 ? 86.97199 136.97864 72.90357 1.000 27.85591 449 GLY C N 1
ATOM 8942 C CA . GLY C 1 469 ? 87.29651 138.37051 72.68000 1.000 31.45932 449 GLY C CA 1
ATOM 8943 C C . GLY C 1 469 ? 87.31502 139.23876 73.92064 1.000 33.71594 449 GLY C C 1
ATOM 8944 O O . GLY C 1 469 ? 87.76848 140.38722 73.84117 1.000 34.28410 449 GLY C O 1
ATOM 8945 N N . LYS C 1 470 ? 86.83727 138.73573 75.05594 1.000 31.49124 450 LYS C N 1
ATOM 8946 C CA . LYS C 1 470 ? 86.84317 139.52568 76.27925 1.000 33.24246 450 LYS C CA 1
ATOM 8947 C C . LYS C 1 470 ? 88.27019 139.73177 76.77441 1.000 34.36091 450 LYS C C 1
ATOM 8948 O O . LYS C 1 470 ? 89.09353 138.81265 76.75073 1.000 30.24630 450 LYS C O 1
ATOM 8954 N N . LYS C 1 471 ? 88.56028 140.95161 77.22788 1.000 35.94782 451 LYS C N 1
ATOM 8955 C CA . LYS C 1 471 ? 89.89824 141.34292 77.67534 1.000 36.76415 451 LYS C CA 1
ATOM 8956 C C . LYS C 1 471 ? 89.77559 142.02240 79.03641 1.000 38.95394 451 LYS C C 1
ATOM 8957 O O . LYS C 1 471 ? 89.56093 143.23447 79.11939 1.000 41.69452 451 LYS C O 1
ATOM 8963 N N . LYS C 1 472 ? 89.90914 141.24023 80.10118 1.000 38.58401 452 LYS C N 1
ATOM 8964 C CA . LYS C 1 472 ? 89.92638 141.76796 81.45608 1.000 35.53247 452 LYS C CA 1
ATOM 8965 C C . LYS C 1 472 ? 91.36156 141.84340 81.96957 1.000 39.46272 452 LYS C C 1
ATOM 8966 O O . LYS C 1 472 ? 92.30281 141.35563 81.33967 1.000 38.27612 452 LYS C O 1
ATOM 8972 N N . ALA C 1 473 ? 91.51787 142.47777 83.13445 1.000 39.84573 453 ALA C N 1
ATOM 8973 C CA . ALA C 1 473 ? 92.85260 142.77110 83.64882 1.000 38.62178 453 ALA C CA 1
ATOM 8974 C C . ALA C 1 473 ? 93.64321 141.49947 83.93250 1.000 40.28264 453 ALA C C 1
ATOM 8975 O O . ALA C 1 473 ? 94.82663 141.40653 83.58603 1.000 40.26105 453 ALA C O 1
ATOM 8977 N N . ASP C 1 474 ? 93.01201 140.50929 84.55897 1.000 37.84466 454 ASP C N 1
ATOM 8978 C CA . ASP C 1 474 ? 93.70461 139.29917 84.97680 1.000 37.79886 454 ASP C CA 1
ATOM 8979 C C . ASP C 1 474 ? 93.31345 138.06641 84.17318 1.000 36.39481 454 ASP C C 1
ATOM 8980 O O . ASP C 1 474 ? 93.82962 136.97829 84.44878 1.000 38.14808 454 ASP C O 1
ATOM 8982 N N . ILE C 1 475 ? 92.42573 138.20089 83.19186 1.000 34.68340 455 ILE C N 1
ATOM 8983 C CA . ILE C 1 475 ? 92.02854 137.07390 82.35443 1.000 34.77489 455 ILE C CA 1
ATOM 8984 C C . ILE C 1 475 ? 91.53798 137.62471 81.02294 1.000 32.92703 455 ILE C C 1
ATOM 8985 O O . ILE C 1 475 ? 90.84804 138.64584 80.97337 1.000 35.71430 455 ILE C O 1
ATOM 8990 N N . SER C 1 476 ? 91.91406 136.94824 79.94006 1.000 30.19356 456 SER C N 1
ATOM 8991 C CA . SER C 1 476 ? 91.57773 137.39304 78.59668 1.000 29.84075 456 SER C CA 1
ATOM 8992 C C . SER C 1 476 ? 91.26938 136.18586 77.72386 1.000 29.58178 456 SER C C 1
ATOM 8993 O O . SER C 1 476 ? 91.62450 135.05040 78.04723 1.000 27.68515 456 SER C O 1
ATOM 8996 N N . TYR C 1 477 ? 90.59739 136.44845 76.60631 1.000 32.20626 457 TYR C N 1
ATOM 8997 C CA . TYR C 1 477 ? 90.15746 135.41745 75.67194 1.000 30.60780 457 TYR C CA 1
ATOM 8998 C C . TYR C 1 477 ? 90.48558 135.82313 74.24173 1.000 30.14246 457 TYR C C 1
ATOM 8999 O O . TYR C 1 477 ? 89.66112 135.71919 73.33171 1.000 36.23522 457 TYR C O 1
ATOM 9008 N N . MET C 1 478 ? 91.71022 136.29936 74.02624 1.000 29.95167 458 MET C N 1
ATOM 9009 C CA . MET C 1 478 ? 92.12440 136.75322 72.70471 1.000 29.75310 458 MET C CA 1
ATOM 9010 C C . MET C 1 478 ? 92.80797 135.66744 71.88688 1.000 31.55145 458 MET C C 1
ATOM 9011 O O . MET C 1 478 ? 92.75610 135.70979 70.65248 1.000 36.32484 458 MET C O 1
ATOM 9016 N N . ARG C 1 479 ? 93.44533 134.69615 72.53890 1.000 30.62443 459 ARG C N 1
ATOM 9017 C CA . ARG C 1 479 ? 94.22398 133.69418 71.82369 1.000 31.85644 459 ARG C CA 1
ATOM 9018 C C . ARG C 1 479 ? 93.38074 132.55544 71.26590 1.000 30.62993 459 ARG C C 1
ATOM 9019 O O . ARG C 1 479 ? 93.87546 131.80517 70.41852 1.000 33.46628 459 ARG C O 1
ATOM 9027 N N . PHE C 1 480 ? 92.13113 132.40305 71.70916 1.000 27.57824 460 PHE C N 1
ATOM 9028 C CA . PHE C 1 480 ? 91.29709 131.33328 71.17087 1.000 24.88480 460 PHE C CA 1
ATOM 9029 C C . PHE C 1 480 ? 90.81706 131.66009 69.76260 1.000 29.45066 460 PHE C C 1
ATOM 9030 O O . PHE C 1 480 ? 90.77853 130.78039 68.89602 1.000 30.05386 460 PHE C O 1
ATOM 9038 N N . GLY C 1 481 ? 90.44794 132.91773 69.51409 1.000 32.79691 461 GLY C N 1
ATOM 9039 C CA . GLY C 1 481 ? 89.97139 133.29146 68.19367 1.000 30.26481 461 GLY C CA 1
ATOM 9040 C C . GLY C 1 481 ? 91.03239 133.17575 67.11815 1.000 33.56019 461 GLY C C 1
ATOM 9041 O O . GLY C 1 481 ? 90.72555 132.84082 65.97108 1.000 35.81023 461 GLY C O 1
ATOM 9042 N N . GLU C 1 482 ? 92.28788 133.44614 67.46809 1.000 37.14642 462 GLU C N 1
ATOM 9043 C CA . GLU C 1 482 ? 93.39552 133.43293 66.52367 1.000 36.75605 462 GLU C CA 1
ATOM 9044 C C . GLU C 1 482 ? 94.25783 132.18205 66.64096 1.000 34.46739 462 GLU C C 1
ATOM 9045 O O . GLU C 1 482 ? 95.35613 132.14471 66.07744 1.000 34.56016 462 GLU C O 1
ATOM 9051 N N . LEU C 1 483 ? 93.78891 131.16206 67.35521 1.000 32.85301 463 LEU C N 1
ATOM 9052 C CA . LEU C 1 483 ? 94.59509 129.97102 67.58640 1.000 28.92393 463 LEU C CA 1
ATOM 9053 C C . LEU C 1 483 ? 94.79752 129.19637 66.28943 1.000 29.87982 463 LEU C C 1
ATOM 9054 O O . LEU C 1 483 ? 93.84440 128.94454 65.54618 1.000 30.63811 463 LEU C O 1
ATOM 9059 N N . GLU C 1 484 ? 96.04418 128.81455 66.02330 1.000 28.60515 464 GLU C N 1
ATOM 9060 C CA . GLU C 1 484 ? 96.40917 128.07722 64.82407 1.000 30.80437 464 GLU C CA 1
ATOM 9061 C C . GLU C 1 484 ? 96.99085 126.72208 65.20168 1.000 32.60496 464 GLU C C 1
ATOM 9062 O O . GLU C 1 484 ? 97.63653 126.57160 66.24298 1.000 35.06091 464 GLU C O 1
ATOM 9068 N N . GLY C 1 485 ? 96.75229 125.73378 64.34190 1.000 28.72016 465 GLY C N 1
ATOM 9069 C CA . GLY C 1 485 ? 97.22738 124.38718 64.56215 1.000 25.68065 465 GLY C CA 1
ATOM 9070 C C . GLY C 1 485 ? 96.30970 123.51620 65.38939 1.000 28.77056 465 GLY C C 1
ATOM 9071 O O . GLY C 1 485 ? 96.56888 122.31258 65.51261 1.000 27.20400 465 GLY C O 1
ATOM 9072 N N . VAL C 1 486 ? 95.25064 124.08240 65.96092 1.000 25.84577 466 VAL C N 1
ATOM 9073 C CA . VAL C 1 486 ? 94.26619 123.33715 66.73340 1.000 21.70294 466 VAL C CA 1
ATOM 9074 C C . VAL C 1 486 ? 92.89234 123.63032 66.15097 1.000 20.51993 466 VAL C C 1
ATOM 9075 O O . VAL C 1 486 ? 92.50497 124.79705 66.02332 1.000 28.84633 466 VAL C O 1
ATOM 9079 N N . SER C 1 487 ? 92.16293 122.57805 65.79293 1.000 15.79291 467 SER C N 1
ATOM 9080 C CA . SER C 1 487 ? 90.80087 122.74785 65.30939 1.000 17.22568 467 SER C CA 1
ATOM 9081 C C . SER C 1 487 ? 89.90580 123.23865 66.43897 1.000 19.89005 467 SER C C 1
ATOM 9082 O O . SER C 1 487 ? 90.03115 122.80165 67.58464 1.000 22.54819 467 SER C O 1
ATOM 9085 N N . LYS C 1 488 ? 89.01651 124.17297 66.11866 1.000 21.07087 468 LYS C N 1
ATOM 9086 C CA . LYS C 1 488 ? 88.10529 124.75580 67.09321 1.000 15.57226 468 LYS C CA 1
ATOM 9087 C C . LYS C 1 488 ? 86.67036 124.51246 66.65491 1.000 21.34578 468 LYS C C 1
ATOM 9088 O O . LYS C 1 488 ? 86.29708 124.84714 65.52723 1.000 27.16314 468 LYS C O 1
ATOM 9094 N N . PHE C 1 489 ? 85.87113 123.93649 67.54760 1.000 23.78255 469 PHE C N 1
ATOM 9095 C CA . PHE C 1 489 ? 84.46060 123.67702 67.30220 1.000 18.62772 469 PHE C CA 1
ATOM 9096 C C . PHE C 1 489 ? 83.64806 124.36338 68.38930 1.000 16.51631 469 PHE C C 1
ATOM 9097 O O . PHE C 1 489 ? 83.87266 124.13239 69.58507 1.000 22.43973 469 PHE C O 1
ATOM 9105 N N . THR C 1 490 ? 82.71498 125.20631 67.96749 1.000 19.81526 470 THR C N 1
ATOM 9106 C CA . THR C 1 490 ? 81.88045 125.98067 68.86842 1.000 18.90717 470 THR C CA 1
ATOM 9107 C C . THR C 1 490 ? 80.41632 125.62182 68.66124 1.000 19.47804 470 THR C C 1
ATOM 9108 O O . THR C 1 490 ? 80.01706 125.12920 67.60126 1.000 22.11735 470 THR C O 1
ATOM 9112 N N . TRP C 1 491 ? 79.62964 125.85804 69.70840 1.000 21.40469 471 TRP C N 1
ATOM 9113 C CA . TRP C 1 491 ? 78.18437 125.69185 69.64187 1.000 21.27821 471 TRP C CA 1
ATOM 9114 C C . TRP C 1 491 ? 77.59409 126.76170 68.73296 1.000 24.08340 471 TRP C C 1
ATOM 9115 O O . TRP C 1 491 ? 77.74305 127.95932 68.99664 1.000 26.66402 471 TRP C O 1
ATOM 9126 N N . GLN C 1 492 ? 76.92080 126.33292 67.67098 1.000 26.36789 472 GLN C N 1
ATOM 9127 C CA . GLN C 1 492 ? 76.39573 127.24844 66.66611 1.000 25.67118 472 GLN C CA 1
ATOM 9128 C C . GLN C 1 492 ? 75.46046 126.47117 65.75228 1.000 28.93279 472 GLN C C 1
ATOM 9129 O O . GLN C 1 492 ? 75.41573 125.23865 65.78019 1.000 29.56914 472 GLN C O 1
ATOM 9135 N N . LEU C 1 493 ? 74.71056 127.21124 64.93961 1.000 33.79541 473 LEU C N 1
ATOM 9136 C CA . LEU C 1 493 ? 73.95703 126.58779 63.86278 1.000 32.44971 473 LEU C CA 1
ATOM 9137 C C . LEU C 1 493 ? 74.91521 125.97554 62.84969 1.000 34.29152 473 LEU C C 1
ATOM 9138 O O . LEU C 1 493 ? 76.02323 126.47206 62.63174 1.000 34.68604 473 LEU C O 1
ATOM 9143 N N . ASN C 1 494 ? 74.48567 124.88311 62.23606 1.000 35.30002 474 ASN C N 1
ATOM 9144 C CA . ASN C 1 494 ? 75.29605 124.23765 61.21574 1.000 31.82709 474 ASN C CA 1
ATOM 9145 C C . ASN C 1 494 ? 75.45420 125.17921 60.02679 1.000 34.99959 474 ASN C C 1
ATOM 9146 O O . ASN C 1 494 ? 74.44356 125.60307 59.44516 1.000 36.05187 474 ASN C O 1
ATOM 9151 N N . PRO C 1 495 ? 76.68068 125.54357 59.64382 1.000 40.61821 475 PRO C N 1
ATOM 9152 C CA . PRO C 1 495 ? 76.85056 126.43473 58.48474 1.000 39.33324 475 PRO C CA 1
ATOM 9153 C C . PRO C 1 495 ? 76.34948 125.83946 57.18253 1.000 41.29971 475 PRO C C 1
ATOM 9154 O O . PRO C 1 495 ? 76.05908 126.59400 56.24608 1.000 39.17872 475 PRO C O 1
ATOM 9158 N N . SER C 1 496 ? 76.23813 124.51863 57.09046 1.000 42.33707 476 SER C N 1
ATOM 9159 C CA . SER C 1 496 ? 75.72841 123.87323 55.88799 1.000 41.85794 476 SER C CA 1
ATOM 9160 C C . SER C 1 496 ? 74.52900 122.99015 56.21453 1.000 42.05955 476 SER C C 1
ATOM 9161 O O . SER C 1 496 ? 73.50438 123.47224 56.69729 1.000 42.59691 476 SER C O 1
ATOM 9163 N N . ILE D 1 50 ? 68.27630 113.35668 110.99501 1.000 28.43560 30 ILE D N 1
ATOM 9164 C CA . ILE D 1 50 ? 68.73911 114.43649 111.85651 1.000 29.92533 30 ILE D CA 1
ATOM 9165 C C . ILE D 1 50 ? 70.04088 115.02187 111.31498 1.000 27.50307 30 ILE D C 1
ATOM 9166 O O . ILE D 1 50 ? 70.86655 114.29953 110.75609 1.000 27.34871 30 ILE D O 1
ATOM 9171 N N . PRO D 1 51 ? 70.21616 116.33362 111.45812 1.000 25.09840 31 PRO D N 1
ATOM 9172 C CA . PRO D 1 51 ? 71.46896 116.95519 111.02092 1.000 24.98631 31 PRO D CA 1
ATOM 9173 C C . PRO D 1 51 ? 72.63997 116.49708 111.87324 1.000 24.95398 31 PRO D C 1
ATOM 9174 O O . PRO D 1 51 ? 72.49952 116.20254 113.06231 1.000 27.64725 31 PRO D O 1
ATOM 9178 N N . ARG D 1 52 ? 73.81055 116.44301 111.24725 1.000 20.71781 32 ARG D N 1
ATOM 9179 C CA . ARG D 1 52 ? 75.02571 115.96993 111.89314 1.000 13.53938 32 ARG D CA 1
ATOM 9180 C C . ARG D 1 52 ? 76.04151 117.09852 111.96331 1.000 18.56317 32 ARG D C 1
ATOM 9181 O O . ARG D 1 52 ? 76.32179 117.75202 110.95338 1.000 24.77715 32 ARG D O 1
ATOM 9189 N N . LEU D 1 53 ? 76.58349 117.32485 113.15497 1.000 15.48249 33 LEU D N 1
ATOM 9190 C CA . LEU D 1 53 ? 77.67744 118.26971 113.31283 1.000 12.56990 33 LEU D CA 1
ATOM 9191 C C . LEU D 1 53 ? 78.92964 117.72863 112.63368 1.000 11.45827 33 LEU D C 1
ATOM 9192 O O . LEU D 1 53 ? 79.24728 116.54162 112.73871 1.000 20.90401 33 LEU D O 1
ATOM 9197 N N . SER D 1 54 ? 79.63176 118.59932 111.91568 1.000 8.06176 34 SER D N 1
ATOM 9198 C CA . SER D 1 54 ? 80.83818 118.17666 111.22309 1.000 6.53730 34 SER D CA 1
ATOM 9199 C C . SER D 1 54 ? 81.97962 117.96297 112.21494 1.000 8.15049 34 SER D C 1
ATOM 9200 O O . SER D 1 54 ? 81.96634 118.46852 113.34046 1.000 10.63512 34 SER D O 1
ATOM 9203 N N . LYS D 1 55 ? 82.97442 117.18406 111.78222 1.000 10.28021 35 LYS D N 1
ATOM 9204 C CA . LYS D 1 55 ? 84.13276 116.92286 112.63123 1.000 13.78989 35 LYS D CA 1
ATOM 9205 C C . LYS D 1 55 ? 84.87457 118.20958 112.96437 1.000 7.57059 35 LYS D C 1
ATOM 9206 O O . LYS D 1 55 ? 85.23694 118.44624 114.12311 1.000 6.39217 35 LYS D O 1
ATOM 9212 N N . VAL D 1 56 ? 85.09881 119.05928 111.96098 1.000 6.00297 36 VAL D N 1
ATOM 9213 C CA . VAL D 1 56 ? 85.87723 120.27073 112.18244 1.000 7.08944 36 VAL D CA 1
ATOM 9214 C C . VAL D 1 56 ? 85.11378 121.26289 113.05256 1.000 5.60446 36 VAL D C 1
ATOM 9215 O O . VAL D 1 56 ? 85.70797 121.93137 113.90688 1.000 11.89871 36 VAL D O 1
ATOM 9219 N N . ASN D 1 57 ? 83.79507 121.36670 112.87616 1.000 0.66973 37 ASN D N 1
ATOM 9220 C CA . ASN D 1 57 ? 83.01003 122.22610 113.75216 1.000 6.44433 37 ASN D CA 1
ATOM 9221 C C . ASN D 1 57 ? 82.92765 121.66019 115.16150 1.000 5.73167 37 ASN D C 1
ATOM 9222 O O . ASN D 1 57 ? 82.92016 122.42688 116.12876 1.000 8.24317 37 ASN D O 1
ATOM 9227 N N . LEU D 1 58 ? 82.88536 120.33243 115.29730 1.000 8.58652 38 LEU D N 1
ATOM 9228 C CA . LEU D 1 58 ? 82.98262 119.71910 116.61776 1.000 3.44106 38 LEU D CA 1
ATOM 9229 C C . LEU D 1 58 ? 84.28736 120.10216 117.30161 1.000 0.96966 38 LEU D C 1
ATOM 9230 O O . LEU D 1 58 ? 84.29752 120.47127 118.47939 1.000 0.03552 38 LEU D O 1
ATOM 9235 N N . PHE D 1 59 ? 85.40228 120.02164 116.57242 1.000 4.89207 39 PHE D N 1
ATOM 9236 C CA . PHE D 1 59 ? 86.69667 120.35433 117.16127 1.000 0.48776 39 PHE D CA 1
ATOM 9237 C C . PHE D 1 59 ? 86.79165 121.83729 117.50647 1.000 2.91197 39 PHE D C 1
ATOM 9238 O O . PHE D 1 59 ? 87.35285 122.20158 118.54597 1.000 11.55985 39 PHE D O 1
ATOM 9246 N N . THR D 1 60 ? 86.24973 122.70704 116.65123 1.000 1.10199 40 THR D N 1
ATOM 9247 C CA . THR D 1 60 ? 86.24079 124.13733 116.94950 1.000 1.92413 40 THR D CA 1
ATOM 9248 C C . THR D 1 60 ? 85.41922 124.43430 118.20034 1.000 5.74006 40 THR D C 1
ATOM 9249 O O . THR D 1 60 ? 85.85586 125.18126 119.08822 1.000 8.94125 40 THR D O 1
ATOM 9253 N N . LEU D 1 61 ? 84.22148 123.84894 118.28620 1.000 0.37695 41 LEU D N 1
ATOM 9254 C CA . LEU D 1 61 ? 83.37846 124.03659 119.45969 1.000 0.00000 41 LEU D CA 1
ATOM 9255 C C . LEU D 1 61 ? 84.05501 123.49452 120.70845 1.000 4.95524 41 LEU D C 1
ATOM 9256 O O . LEU D 1 61 ? 83.96101 124.09351 121.78365 1.000 5.39972 41 LEU D O 1
ATOM 9261 N N . LEU D 1 62 ? 84.74464 122.35980 120.58481 1.000 11.76123 42 LEU D N 1
ATOM 9262 C CA . LEU D 1 62 ? 85.40756 121.76971 121.73902 1.000 4.39750 42 LEU D CA 1
ATOM 9263 C C . LEU D 1 62 ? 86.59213 122.61100 122.19099 1.000 2.61322 42 LEU D C 1
ATOM 9264 O O . LEU D 1 62 ? 86.85724 122.70700 123.38856 1.000 8.36110 42 LEU D O 1
ATOM 9269 N N . SER D 1 63 ? 87.31851 123.22739 121.25577 1.000 9.64572 43 SER D N 1
ATOM 9270 C CA . SER D 1 63 ? 88.39510 124.13379 121.65094 1.000 1.00287 43 SER D CA 1
ATOM 9271 C C . SER D 1 63 ? 87.84422 125.37013 122.35342 1.000 6.09593 43 SER D C 1
ATOM 9272 O O . SER D 1 63 ? 88.38282 125.80560 123.38327 1.000 6.20104 43 SER D O 1
ATOM 9275 N N . LEU D 1 64 ? 86.75536 125.93467 121.82433 1.000 4.10659 44 LEU D N 1
ATOM 9276 C CA . LEU D 1 64 ? 86.12857 127.07404 122.48680 1.000 0.00000 44 LEU D CA 1
ATOM 9277 C C . LEU D 1 64 ? 85.64133 126.69812 123.88192 1.000 5.27579 44 LEU D C 1
ATOM 9278 O O . LEU D 1 64 ? 85.78726 127.47717 124.83038 1.000 16.50703 44 LEU D O 1
ATOM 9283 N N . TRP D 1 65 ? 85.06048 125.50542 124.02469 1.000 5.43134 45 TRP D N 1
ATOM 9284 C CA . TRP D 1 65 ? 84.57481 125.05524 125.32457 1.000 7.71634 45 TRP D CA 1
ATOM 9285 C C . TRP D 1 65 ? 85.72747 124.74398 126.27417 1.000 9.19027 45 TRP D C 1
ATOM 9286 O O . TRP D 1 65 ? 85.61766 124.96452 127.48554 1.000 12.28870 45 TRP D O 1
ATOM 9297 N N . MET D 1 66 ? 86.83575 124.22137 125.74297 1.000 0.00896 46 MET D N 1
ATOM 9298 C CA . MET D 1 66 ? 88.01729 123.96521 126.55556 1.000 6.42082 46 MET D CA 1
ATOM 9299 C C . MET D 1 66 ? 88.60444 125.25852 127.09023 1.000 10.39651 46 MET D C 1
ATOM 9300 O O . MET D 1 66 ? 89.16211 125.27752 128.19261 1.000 11.99840 46 MET D O 1
ATOM 9305 N N . GLU D 1 67 ? 88.49081 126.34750 126.32601 1.000 12.02622 47 GLU D N 1
ATOM 9306 C CA . GLU D 1 67 ? 88.87791 127.64830 126.86218 1.000 6.39037 47 GLU D CA 1
ATOM 9307 C C . GLU D 1 67 ? 88.05084 128.03126 128.08674 1.000 11.02273 47 GLU D C 1
ATOM 9308 O O . GLU D 1 67 ? 88.49580 128.85850 128.88917 1.000 15.47725 47 GLU D O 1
ATOM 9314 N N . LEU D 1 68 ? 86.87302 127.43553 128.25915 1.000 8.82825 48 LEU D N 1
ATOM 9315 C CA . LEU D 1 68 ? 85.99885 127.71536 129.38981 1.000 8.40244 48 LEU D CA 1
ATOM 9316 C C . LEU D 1 68 ? 86.14488 126.70767 130.52388 1.000 9.52017 48 LEU D C 1
ATOM 9317 O O . LEU D 1 68 ? 85.31327 126.70301 131.43662 1.000 13.59996 48 LEU D O 1
ATOM 9322 N N . PHE D 1 69 ? 87.16313 125.85507 130.48315 1.000 10.50349 49 PHE D N 1
ATOM 9323 C CA . PHE D 1 69 ? 87.34430 124.85866 131.53022 1.000 11.22692 49 PHE D CA 1
ATOM 9324 C C . PHE D 1 69 ? 87.53484 125.54748 132.87909 1.000 15.27457 49 PHE D C 1
ATOM 9325 O O . PHE D 1 69 ? 88.29002 126.52568 132.96879 1.000 15.46488 49 PHE D O 1
ATOM 9333 N N . PRO D 1 70 ? 86.86877 125.08491 133.93617 1.000 19.74211 50 PRO D N 1
ATOM 9334 C CA . PRO D 1 70 ? 86.98111 125.75988 135.23659 1.000 14.79244 50 PRO D CA 1
ATOM 9335 C C . PRO D 1 70 ? 88.40562 125.71312 135.77027 1.000 19.16286 50 PRO D C 1
ATOM 9336 O O . PRO D 1 70 ? 89.01562 124.64682 135.87466 1.000 24.71147 50 PRO D O 1
ATOM 9340 N N . ALA D 1 71 ? 88.93093 126.88578 136.11036 1.000 24.65687 51 ALA D N 1
ATOM 9341 C CA . ALA D 1 71 ? 90.29314 127.00425 136.61743 1.000 23.27889 51 ALA D CA 1
ATOM 9342 C C . ALA D 1 71 ? 90.41534 126.42118 138.02123 1.000 21.12044 51 ALA D C 1
ATOM 9343 O O . ALA D 1 71 ? 89.41398 126.19014 138.69748 1.000 26.50023 51 ALA D O 1
ATOM 9345 N N . VAL D 1 105 ? 97.72707 138.58462 127.20584 1.000 23.07066 85 VAL D N 1
ATOM 9346 C CA . VAL D 1 105 ? 97.65199 137.15590 126.92934 1.000 21.93949 85 VAL D CA 1
ATOM 9347 C C . VAL D 1 105 ? 96.32036 136.59860 127.41415 1.000 21.63150 85 VAL D C 1
ATOM 9348 O O . VAL D 1 105 ? 96.01799 136.63410 128.60602 1.000 22.15221 85 VAL D O 1
ATOM 9352 N N . LYS D 1 106 ? 95.52789 136.08321 126.48149 1.000 22.45493 86 LYS D N 1
ATOM 9353 C CA . LYS D 1 106 ? 94.20053 135.56931 126.77714 1.000 20.25715 86 LYS D CA 1
ATOM 9354 C C . LYS D 1 106 ? 94.21890 134.04825 126.87089 1.000 15.43895 86 LYS D C 1
ATOM 9355 O O . LYS D 1 106 ? 95.06756 133.37901 126.27632 1.000 20.77219 86 LYS D O 1
ATOM 9361 N N . ARG D 1 107 ? 93.27001 133.51216 127.63566 1.000 17.58344 87 ARG D N 1
ATOM 9362 C CA . ARG D 1 107 ? 93.15421 132.06997 127.80360 1.000 13.73012 87 ARG D CA 1
ATOM 9363 C C . ARG D 1 107 ? 92.78775 131.40762 126.48103 1.000 13.55579 87 ARG D C 1
ATOM 9364 O O . ARG D 1 107 ? 92.01928 131.95393 125.68613 1.000 17.92049 87 ARG D O 1
ATOM 9372 N N . THR D 1 108 ? 93.34118 130.22037 126.24638 1.000 10.68753 88 THR D N 1
ATOM 9373 C CA . THR D 1 108 ? 93.16049 129.51680 124.98394 1.000 11.19210 88 THR D CA 1
ATOM 9374 C C . THR D 1 108 ? 92.83071 128.05518 125.24370 1.000 8.12716 88 THR D C 1
ATOM 9375 O O . THR D 1 108 ? 93.51859 127.38802 126.02249 1.000 14.03696 88 THR D O 1
ATOM 9379 N N . GLY D 1 109 ? 91.78221 127.56412 124.58973 1.000 5.22906 89 GLY D N 1
ATOM 9380 C CA . GLY D 1 109 ? 91.50388 126.14446 124.56391 1.000 2.26530 89 GLY D CA 1
ATOM 9381 C C . GLY D 1 109 ? 92.11615 125.48910 123.33868 1.000 0.00000 89 GLY D C 1
ATOM 9382 O O . GLY D 1 109 ? 92.31377 126.12279 122.30739 1.000 0.00000 89 GLY D O 1
ATOM 9383 N N . LEU D 1 110 ? 92.42057 124.20053 123.46334 1.000 0.91735 90 LEU D N 1
ATOM 9384 C CA . LEU D 1 110 ? 93.11963 123.47742 122.41373 1.000 2.06292 90 LEU D CA 1
ATOM 9385 C C . LEU D 1 110 ? 92.61162 122.04775 122.33068 1.000 2.48167 90 LEU D C 1
ATOM 9386 O O . LEU D 1 110 ? 92.47652 121.36290 123.34947 1.000 9.49831 90 LEU D O 1
ATOM 9391 N N . VAL D 1 111 ? 92.33841 121.60784 121.10641 1.000 0.23519 91 VAL D N 1
ATOM 9392 C CA . VAL D 1 111 ? 91.94646 120.23329 120.81947 1.000 1.49087 91 VAL D CA 1
ATOM 9393 C C . VAL D 1 111 ? 93.00014 119.63041 119.90284 1.000 0.00000 91 VAL D C 1
ATOM 9394 O O . VAL D 1 111 ? 93.22163 120.12637 118.79257 1.000 0.00000 91 VAL D O 1
ATOM 9398 N N . VAL D 1 112 ? 93.64632 118.56753 120.36662 1.000 6.41969 92 VAL D N 1
ATOM 9399 C CA . VAL D 1 112 ? 94.63222 117.82942 119.58904 1.000 3.80564 92 VAL D CA 1
ATOM 9400 C C . VAL D 1 112 ? 93.95294 116.58300 119.04483 1.000 0.00000 92 VAL D C 1
ATOM 9401 O O . VAL D 1 112 ? 93.45172 115.75672 119.81860 1.000 1.34019 92 VAL D O 1
ATOM 9405 N N . VAL D 1 113 ? 93.95907 116.44166 117.71995 1.000 0.00000 93 VAL D N 1
ATOM 9406 C CA . VAL D 1 113 ? 93.26962 115.37318 117.00926 1.000 3.86405 93 VAL D CA 1
ATOM 9407 C C . VAL D 1 113 ? 94.29172 114.62230 116.16826 1.000 0.70590 93 VAL D C 1
ATOM 9408 O O . VAL D 1 113 ? 95.10467 115.24216 115.47558 1.000 4.70748 93 VAL D O 1
ATOM 9412 N N . LYS D 1 114 ? 94.25594 113.29380 116.23157 1.000 12.65149 94 LYS D N 1
ATOM 9413 C CA . LYS D 1 114 ? 95.12584 112.45428 115.41908 1.000 6.71623 94 LYS D CA 1
ATOM 9414 C C . LYS D 1 114 ? 94.28684 111.38001 114.74570 1.000 6.80009 94 LYS D C 1
ATOM 9415 O O . LYS D 1 114 ? 93.54262 110.65989 115.41859 1.000 17.59499 94 LYS D O 1
ATOM 9421 N N . ASN D 1 115 ? 94.41890 111.27131 113.42180 1.000 10.57422 95 ASN D N 1
ATOM 9422 C CA . ASN D 1 115 ? 93.62137 110.34299 112.61666 1.000 12.67348 95 ASN D CA 1
ATOM 9423 C C . ASN D 1 115 ? 92.12777 110.54651 112.86043 1.000 12.64025 95 ASN D C 1
ATOM 9424 O O . ASN D 1 115 ? 91.36588 109.59136 113.02577 1.000 15.49517 95 ASN D O 1
ATOM 9429 N N . MET D 1 116 ? 91.71365 111.81381 112.89561 1.000 13.10811 96 MET D N 1
ATOM 9430 C CA . MET D 1 116 ? 90.32710 112.22408 113.11740 1.000 11.69496 96 MET D CA 1
ATOM 9431 C C . MET D 1 116 ? 89.79062 111.77363 114.47301 1.000 10.65241 96 MET D C 1
ATOM 9432 O O . MET D 1 116 ? 88.57447 111.73450 114.67998 1.000 18.82159 96 MET D O 1
ATOM 9437 N N . LYS D 1 117 ? 90.67603 111.43757 115.40622 1.000 10.67509 97 LYS D N 1
ATOM 9438 C CA . LYS D 1 117 ? 90.30326 111.09608 116.77042 1.000 8.37497 97 LYS D CA 1
ATOM 9439 C C . LYS D 1 117 ? 90.93914 112.09250 117.72685 1.000 12.71769 97 LYS D C 1
ATOM 9440 O O . LYS D 1 117 ? 92.09801 112.47888 117.55220 1.000 9.51933 97 LYS D O 1
ATOM 9446 N N . ILE D 1 118 ? 90.18411 112.49928 118.74016 1.000 7.50298 98 ILE D N 1
ATOM 9447 C CA . ILE D 1 118 ? 90.69088 113.44227 119.72916 1.000 2.85320 98 ILE D CA 1
ATOM 9448 C C . ILE D 1 118 ? 91.69066 112.72976 120.62702 1.000 3.99635 98 ILE D C 1
ATOM 9449 O O . ILE D 1 118 ? 91.37476 111.70629 121.24408 1.000 13.16293 98 ILE D O 1
ATOM 9454 N N . VAL D 1 119 ? 92.90323 113.27206 120.70266 1.000 10.46486 99 VAL D N 1
ATOM 9455 C CA . VAL D 1 119 ? 93.94668 112.74096 121.56662 1.000 5.84727 99 VAL D CA 1
ATOM 9456 C C . VAL D 1 119 ? 94.36805 113.72844 122.63991 1.000 2.58255 99 VAL D C 1
ATOM 9457 O O . VAL D 1 119 ? 95.20366 113.38866 123.48180 1.000 16.65424 99 VAL D O 1
ATOM 9461 N N . GLY D 1 120 ? 93.82233 114.94128 122.63643 1.000 0.00000 100 GLY D N 1
ATOM 9462 C CA . GLY D 1 120 ? 94.13539 115.87423 123.70085 1.000 0.65019 100 GLY D CA 1
ATOM 9463 C C . GLY D 1 120 ? 93.15052 117.01192 123.86941 1.000 0.64991 100 GLY D C 1
ATOM 9464 O O . GLY D 1 120 ? 92.70725 117.60489 122.88586 1.000 5.65906 100 GLY D O 1
ATOM 9465 N N . LEU D 1 121 ? 92.80245 117.32709 125.11365 1.000 2.40677 101 LEU D N 1
ATOM 9466 C CA . LEU D 1 121 ? 92.00881 118.50479 125.44294 1.000 1.96040 101 LEU D CA 1
ATOM 9467 C C . LEU D 1 121 ? 92.79418 119.32537 126.45215 1.000 7.67943 101 LEU D C 1
ATOM 9468 O O . LEU D 1 121 ? 93.08196 118.84545 127.55336 1.000 19.57200 101 LEU D O 1
ATOM 9473 N N . HIS D 1 122 ? 93.14051 120.55564 126.08369 1.000 3.46999 102 HIS D N 1
ATOM 9474 C CA . HIS D 1 122 ? 94.03283 121.36450 126.89697 1.000 3.53705 102 HIS D CA 1
ATOM 9475 C C . HIS D 1 122 ? 93.49800 122.78129 127.02181 1.000 4.48232 102 HIS D C 1
ATOM 9476 O O . HIS D 1 122 ? 92.76240 123.26614 126.16101 1.000 9.20527 102 HIS D O 1
ATOM 9483 N N . CYS D 1 123 ? 93.87437 123.43712 128.11218 1.000 14.35539 103 CYS D N 1
ATOM 9484 C CA . CYS D 1 123 ? 93.56723 124.83957 128.32760 1.000 10.37931 103 CYS D CA 1
ATOM 9485 C C . CYS D 1 123 ? 94.80858 125.54452 128.84695 1.000 8.26987 103 CYS D C 1
ATOM 9486 O O . CYS D 1 123 ? 95.63684 124.94566 129.53632 1.000 14.79690 103 CYS D O 1
ATOM 9489 N N . SER D 1 124 ? 94.93534 126.82161 128.49989 1.000 12.28061 104 SER D N 1
ATOM 9490 C CA . SER D 1 124 ? 96.04299 127.61914 129.00400 1.000 7.81675 104 SER D CA 1
ATOM 9491 C C . SER D 1 124 ? 95.93384 127.77494 130.51420 1.000 11.14773 104 SER D C 1
ATOM 9492 O O . SER D 1 124 ? 94.86091 128.07394 131.04489 1.000 17.70173 104 SER D O 1
ATOM 9495 N N . SER D 1 125 ? 97.04575 127.55986 131.20585 1.000 14.81269 105 SER D N 1
ATOM 9496 C CA . SER D 1 125 ? 97.11792 127.80752 132.63560 1.000 11.92408 105 SER D CA 1
ATOM 9497 C C . SER D 1 125 ? 97.65181 129.22079 132.86274 1.000 15.96748 105 SER D C 1
ATOM 9498 O O . SER D 1 125 ? 97.83958 129.99493 131.92105 1.000 16.42994 105 SER D O 1
ATOM 9501 N N . GLU D 1 126 ? 97.89937 129.57802 134.12308 1.000 22.59267 106 GLU D N 1
ATOM 9502 C CA . GLU D 1 126 ? 98.45589 130.89551 134.40590 1.000 24.24204 106 GLU D CA 1
ATOM 9503 C C . GLU D 1 126 ? 99.90922 130.99532 133.96342 1.000 22.01662 106 GLU D C 1
ATOM 9504 O O . GLU D 1 126 ? 100.39380 132.09485 133.67382 1.000 24.04009 106 GLU D O 1
ATOM 9510 N N . ASP D 1 127 ? 100.61431 129.86680 133.90014 1.000 21.29762 107 ASP D N 1
ATOM 9511 C CA . ASP D 1 127 ? 102.02414 129.86150 133.53343 1.000 20.26209 107 ASP D CA 1
ATOM 9512 C C . ASP D 1 127 ? 102.24785 129.59634 132.04975 1.000 18.85461 107 ASP D C 1
ATOM 9513 O O . ASP D 1 127 ? 103.07755 130.26318 131.42279 1.000 27.13183 107 ASP D O 1
ATOM 9518 N N . LEU D 1 128 ? 101.52538 128.64117 131.47199 1.000 13.33234 108 LEU D N 1
ATOM 9519 C CA . LEU D 1 128 ? 101.81457 128.14315 130.13580 1.000 12.07080 108 LEU D CA 1
ATOM 9520 C C . LEU D 1 128 ? 100.60248 128.28092 129.22691 1.000 12.49880 108 LEU D C 1
ATOM 9521 O O . LEU D 1 128 ? 99.46431 128.05554 129.64896 1.000 17.99434 108 LEU D O 1
ATOM 9526 N N . HIS D 1 129 ? 100.86080 128.65476 127.97735 1.000 11.17520 109 HIS D N 1
ATOM 9527 C CA . HIS D 1 129 ? 99.82815 128.68145 126.95561 1.000 9.48530 109 HIS D CA 1
ATOM 9528 C C . HIS D 1 129 ? 99.42923 127.26211 126.56030 1.000 9.16237 109 HIS D C 1
ATOM 9529 O O . HIS D 1 129 ? 100.12307 126.28607 126.85610 1.000 7.71592 109 HIS D O 1
ATOM 9536 N N . ALA D 1 130 ? 98.28721 127.16015 125.87516 1.000 10.64245 110 ALA D N 1
ATOM 9537 C CA . ALA D 1 130 ? 97.77772 125.85523 125.46404 1.000 5.28752 110 ALA D CA 1
ATOM 9538 C C . ALA D 1 130 ? 98.75548 125.13414 124.54219 1.000 8.05059 110 ALA D C 1
ATOM 9539 O O . ALA D 1 130 ? 98.91222 123.91179 124.63174 1.000 10.72741 110 ALA D O 1
ATOM 9541 N N . GLY D 1 131 ? 99.41571 125.86914 123.64466 1.000 5.94418 111 GLY D N 1
ATOM 9542 C CA . GLY D 1 131 ? 100.37274 125.23835 122.74823 1.000 2.71532 111 GLY D CA 1
ATOM 9543 C C . GLY D 1 131 ? 101.58517 124.68377 123.47261 1.000 4.49140 111 GLY D C 1
ATOM 9544 O O . GLY D 1 131 ? 102.05084 123.58110 123.16957 1.000 10.20542 111 GLY D O 1
ATOM 9545 N N . GLN D 1 132 ? 102.11201 125.43737 124.44063 1.000 8.19610 112 GLN D N 1
ATOM 9546 C CA . GLN D 1 132 ? 103.22646 124.94416 125.24324 1.000 4.53450 112 GLN D CA 1
ATOM 9547 C C . GLN D 1 132 ? 102.82054 123.72123 126.05602 1.000 8.48031 112 GLN D C 1
ATOM 9548 O O . GLN D 1 132 ? 103.60409 122.77506 126.20250 1.000 12.63682 112 GLN D O 1
ATOM 9554 N N . ILE D 1 133 ? 101.60054 123.72734 126.59587 1.000 8.39137 113 ILE D N 1
ATOM 9555 C CA . ILE D 1 133 ? 101.11218 122.58021 127.35212 1.000 8.83078 113 ILE D CA 1
ATOM 9556 C C . ILE D 1 133 ? 100.97765 121.36289 126.44743 1.000 8.82009 113 ILE D C 1
ATOM 9557 O O . ILE D 1 133 ? 101.32113 120.24228 126.83955 1.000 9.48936 113 ILE D O 1
ATOM 9562 N N . ALA D 1 134 ? 100.47202 121.55948 125.22737 1.000 9.51082 114 ALA D N 1
ATOM 9563 C CA . ALA D 1 134 ? 100.37404 120.45354 124.28171 1.000 9.28078 114 ALA D CA 1
ATOM 9564 C C . ALA D 1 134 ? 101.75057 119.90937 123.93408 1.000 6.56016 114 ALA D C 1
ATOM 9565 O O . ALA D 1 134 ? 101.93579 118.69139 123.82528 1.000 7.15239 114 ALA D O 1
ATOM 9567 N N . LEU D 1 135 ? 102.72951 120.79878 123.75368 1.000 9.79114 115 LEU D N 1
ATOM 9568 C CA . LEU D 1 135 ? 104.09466 120.34208 123.52400 1.000 7.04242 115 LEU D CA 1
ATOM 9569 C C . LEU D 1 135 ? 104.58942 119.49243 124.68613 1.000 8.35274 115 LEU D C 1
ATOM 9570 O O . LEU D 1 135 ? 105.06110 118.37083 124.48138 1.000 17.54129 115 LEU D O 1
ATOM 9575 N N . ILE D 1 136 ? 104.43855 119.98825 125.91540 1.000 5.91055 116 ILE D N 1
ATOM 9576 C CA . ILE D 1 136 ? 104.91057 119.24692 127.08271 1.000 8.48147 116 ILE D CA 1
ATOM 9577 C C . ILE D 1 136 ? 104.22574 117.88770 127.16898 1.000 5.71347 116 ILE D C 1
ATOM 9578 O O . ILE D 1 136 ? 104.86384 116.87076 127.46703 1.000 14.95681 116 ILE D O 1
ATOM 9583 N N . LYS D 1 137 ? 102.92233 117.84484 126.89281 1.000 7.57327 117 LYS D N 1
ATOM 9584 C CA . LYS D 1 137 ? 102.15542 116.61799 127.06715 1.000 0.30203 117 LYS D CA 1
ATOM 9585 C C . LYS D 1 137 ? 102.40343 115.59544 125.96374 1.000 6.32345 117 LYS D C 1
ATOM 9586 O O . LYS D 1 137 ? 102.33453 114.39027 126.22715 1.000 13.77781 117 LYS D O 1
ATOM 9592 N N . HIS D 1 138 ? 102.68688 116.03125 124.73716 1.000 7.77950 118 HIS D N 1
ATOM 9593 C CA . HIS D 1 138 ? 102.75297 115.10663 123.61036 1.000 7.66202 118 HIS D CA 1
ATOM 9594 C C . HIS D 1 138 ? 104.14584 114.91536 123.02928 1.000 9.11727 118 HIS D C 1
ATOM 9595 O O . HIS D 1 138 ? 104.48568 113.79793 122.63816 1.000 14.35528 118 HIS D O 1
ATOM 9602 N N . GLY D 1 139 ? 104.96812 115.95871 122.95041 1.000 8.56115 119 GLY D N 1
ATOM 9603 C CA . GLY D 1 139 ? 106.28242 115.80210 122.35211 1.000 8.92481 119 GLY D CA 1
ATOM 9604 C C . GLY D 1 139 ? 106.18708 115.56935 120.85930 1.000 11.95075 119 GLY D C 1
ATOM 9605 O O . GLY D 1 139 ? 105.48273 116.28217 120.13694 1.000 12.86131 119 GLY D O 1
ATOM 9606 N N . SER D 1 140 ? 106.90716 114.55475 120.38372 1.000 14.94836 120 SER D N 1
ATOM 9607 C CA . SER D 1 140 ? 106.90322 114.21006 118.96925 1.000 8.49162 120 SER D CA 1
ATOM 9608 C C . SER D 1 140 ? 105.60417 113.55608 118.52264 1.000 11.44505 120 SER D C 1
ATOM 9609 O O . SER D 1 140 ? 105.39256 113.40168 117.31596 1.000 14.27301 120 SER D O 1
ATOM 9612 N N . ARG D 1 141 ? 104.73491 113.16955 119.45782 1.000 9.10115 121 ARG D N 1
ATOM 9613 C CA . ARG D 1 141 ? 103.43887 112.60969 119.09898 1.000 5.67114 121 ARG D CA 1
ATOM 9614 C C . ARG D 1 141 ? 102.51764 113.63533 118.45323 1.000 7.24180 121 ARG D C 1
ATOM 9615 O O . ARG D 1 141 ? 101.47755 113.25162 117.90964 1.000 12.87235 121 ARG D O 1
ATOM 9623 N N . LEU D 1 142 ? 102.87401 114.92047 118.49723 1.000 8.71204 122 LEU D N 1
ATOM 9624 C CA . LEU D 1 142 ? 102.15559 115.94509 117.75164 1.000 8.97204 122 LEU D CA 1
ATOM 9625 C C . LEU D 1 142 ? 102.39340 115.85044 116.25137 1.000 6.85171 122 LEU D C 1
ATOM 9626 O O . LEU D 1 142 ? 101.75556 116.58952 115.49572 1.000 14.08042 122 LEU D O 1
ATOM 9631 N N . LYS D 1 143 ? 103.30541 114.98603 115.81056 1.000 7.32688 123 LYS D N 1
ATOM 9632 C CA . LYS D 1 143 ? 103.57042 114.82091 114.38766 1.000 10.39931 123 LYS D CA 1
ATOM 9633 C C . LYS D 1 143 ? 102.30453 114.40850 113.64699 1.000 7.13046 123 LYS D C 1
ATOM 9634 O O . LYS D 1 143 ? 101.59424 113.49132 114.06890 1.000 13.39300 123 LYS D O 1
ATOM 9640 N N . ASN D 1 144 ? 102.02737 115.09944 112.53881 1.000 7.73759 124 ASN D N 1
ATOM 9641 C CA . ASN D 1 144 ? 100.86142 114.83520 111.69276 1.000 7.36414 124 ASN D CA 1
ATOM 9642 C C . ASN D 1 144 ? 99.55104 114.96884 112.46334 1.000 6.39040 124 ASN D C 1
ATOM 9643 O O . ASN D 1 144 ? 98.55919 114.31197 112.13962 1.000 14.87954 124 ASN D O 1
ATOM 9648 N N . CYS D 1 145 ? 99.53170 115.81688 113.48440 1.000 9.79306 125 CYS D N 1
ATOM 9649 C CA . CYS D 1 145 ? 98.33241 116.05721 114.26984 1.000 4.73630 125 CYS D CA 1
ATOM 9650 C C . CYS D 1 145 ? 97.65445 117.34585 113.82514 1.000 3.78385 125 CYS D C 1
ATOM 9651 O O . CYS D 1 145 ? 98.29503 118.26306 113.30657 1.000 10.47561 125 CYS D O 1
ATOM 9654 N N . ASP D 1 146 ? 96.34464 117.40086 114.03244 1.000 3.41591 126 ASP D N 1
ATOM 9655 C CA . ASP D 1 146 ? 95.55801 118.59890 113.78803 1.000 3.64847 126 ASP D CA 1
ATOM 9656 C C . ASP D 1 146 ? 95.26794 119.27621 115.11931 1.000 1.90442 126 ASP D C 1
ATOM 9657 O O . ASP D 1 146 ? 94.71650 118.65655 116.03305 1.000 3.75725 126 ASP D O 1
ATOM 9662 N N . LEU D 1 147 ? 95.63979 120.54308 115.22622 1.000 0.00000 127 LEU D N 1
ATOM 9663 C CA . LEU D 1 147 ? 95.44476 121.31616 116.44167 1.000 3.29493 127 LEU D CA 1
ATOM 9664 C C . LEU D 1 147 ? 94.37087 122.35840 116.18478 1.000 0.00000 127 LEU D C 1
ATOM 9665 O O . LEU D 1 147 ? 94.41253 123.05306 115.16711 1.000 6.35850 127 LEU D O 1
ATOM 9670 N N . TYR D 1 148 ? 93.40822 122.44858 117.09535 1.000 0.00000 128 TYR D N 1
ATOM 9671 C CA . TYR D 1 148 ? 92.30426 123.39507 116.99834 1.000 0.44285 128 TYR D CA 1
ATOM 9672 C C . TYR D 1 148 ? 92.39743 124.33404 118.19059 1.000 0.00000 128 TYR D C 1
ATOM 9673 O O . TYR D 1 148 ? 92.20707 123.91164 119.33508 1.000 6.64748 128 TYR D O 1
ATOM 9682 N N . PHE D 1 149 ? 92.70662 125.59483 117.91650 1.000 0.00000 129 PHE D N 1
ATOM 9683 C CA . PHE D 1 149 ? 92.94255 126.60373 118.93496 1.000 2.29192 129 PHE D CA 1
ATOM 9684 C C . PHE D 1 149 ? 91.73469 127.52305 119.04188 1.000 4.92085 129 PHE D C 1
ATOM 9685 O O . PHE D 1 149 ? 91.14117 127.90436 118.02968 1.000 10.51424 129 PHE D O 1
ATOM 9693 N N . SER D 1 150 ? 91.37159 127.87683 120.27451 1.000 1.51380 130 SER D N 1
ATOM 9694 C CA . SER D 1 150 ? 90.31717 128.86269 120.47000 1.000 7.29562 130 SER D CA 1
ATOM 9695 C C . SER D 1 150 ? 90.78507 130.27232 120.12875 1.000 4.90862 130 SER D C 1
ATOM 9696 O O . SER D 1 150 ? 89.95108 131.14758 119.87988 1.000 10.47989 130 SER D O 1
ATOM 9699 N N . ARG D 1 151 ? 92.09492 130.51173 120.13373 1.000 6.68347 131 ARG D N 1
ATOM 9700 C CA . ARG D 1 151 ? 92.68368 131.76633 119.69022 1.000 4.79451 131 ARG D CA 1
ATOM 9701 C C . ARG D 1 151 ? 93.94032 131.44529 118.89810 1.000 9.72904 131 ARG D C 1
ATOM 9702 O O . ARG D 1 151 ? 94.57166 130.40971 119.11495 1.000 12.98624 131 ARG D O 1
ATOM 9710 N N . LYS D 1 152 ? 94.30457 132.33603 117.98599 1.000 9.88041 132 LYS D N 1
ATOM 9711 C CA . LYS D 1 152 ? 95.49499 132.10860 117.17943 1.000 3.53376 132 LYS D CA 1
ATOM 9712 C C . LYS D 1 152 ? 96.72712 132.07405 118.07673 1.000 2.74479 132 LYS D C 1
ATOM 9713 O O . LYS D 1 152 ? 96.96645 133.03358 118.82528 1.000 9.36753 132 LYS D O 1
ATOM 9719 N N . PRO D 1 153 ? 97.52091 131.00710 118.04107 1.000 9.10708 133 PRO D N 1
ATOM 9720 C CA . PRO D 1 153 ? 98.66026 130.90364 118.95755 1.000 10.44411 133 PRO D CA 1
ATOM 9721 C C . PRO D 1 153 ? 99.72685 131.94656 118.66666 1.000 9.95633 133 PRO D C 1
ATOM 9722 O O . PRO D 1 153 ? 99.86243 132.44390 117.54629 1.000 8.26304 133 PRO D O 1
ATOM 9726 N N . CYS D 1 154 ? 100.48660 132.27692 119.70674 1.000 11.30742 134 CYS D N 1
ATOM 9727 C CA . CYS D 1 154 ? 101.59247 133.21031 119.57964 1.000 6.97186 134 CYS D CA 1
ATOM 9728 C C . CYS D 1 154 ? 102.74359 132.57193 118.80231 1.000 5.83626 134 CYS D C 1
ATOM 9729 O O . CYS D 1 154 ? 102.75613 131.36998 118.52406 1.000 13.86600 134 CYS D O 1
ATOM 9732 N N . SER D 1 155 ? 103.72328 133.40558 118.44488 1.000 10.90273 135 SER D N 1
ATOM 9733 C CA . SER D 1 155 ? 104.86725 132.91912 117.68039 1.000 10.00860 135 SER D CA 1
ATOM 9734 C C . SER D 1 155 ? 105.66604 131.89115 118.47148 1.000 5.89820 135 SER D C 1
ATOM 9735 O O . SER D 1 155 ? 106.15869 130.90924 117.90434 1.000 6.35581 135 SER D O 1
ATOM 9738 N N . ALA D 1 156 ? 105.80715 132.10062 119.78323 1.000 13.20747 136 ALA D N 1
ATOM 9739 C CA . ALA D 1 156 ? 106.53706 131.14496 120.60993 1.000 7.55428 136 ALA D CA 1
ATOM 9740 C C . ALA D 1 156 ? 105.84301 129.78968 120.62612 1.000 11.81408 136 ALA D C 1
ATOM 9741 O O . ALA D 1 156 ? 106.50134 128.74528 120.56422 1.000 15.15591 136 ALA D O 1
ATOM 9743 N N . CYS D 1 157 ? 104.51190 129.78523 120.70844 1.000 9.06077 137 CYS D N 1
ATOM 9744 C CA . CYS D 1 157 ? 103.77573 128.52969 120.62230 1.000 9.40824 137 CYS D CA 1
ATOM 9745 C C . CYS D 1 157 ? 103.83246 127.95162 119.21520 1.000 9.28617 137 CYS D C 1
ATOM 9746 O O . CYS D 1 157 ? 103.99741 126.73850 119.04371 1.000 9.81006 137 CYS D O 1
ATOM 9749 N N . LEU D 1 158 ? 103.69946 128.80610 118.19786 1.000 8.72262 138 LEU D N 1
ATOM 9750 C CA . LEU D 1 158 ? 103.62323 128.32089 116.82456 1.000 9.39740 138 LEU D CA 1
ATOM 9751 C C . LEU D 1 158 ? 104.92490 127.66394 116.38472 1.000 8.96168 138 LEU D C 1
ATOM 9752 O O . LEU D 1 158 ? 104.90080 126.63326 115.70410 1.000 12.89177 138 LEU D O 1
ATOM 9757 N N . LYS D 1 159 ? 106.06996 128.25049 116.74320 1.000 8.55282 139 LYS D N 1
ATOM 9758 C CA . LYS D 1 159 ? 107.34278 127.67472 116.32002 1.000 4.42065 139 LYS D CA 1
ATOM 9759 C C . LYS D 1 159 ? 107.56066 126.30150 116.94318 1.000 4.78678 139 LYS D C 1
ATOM 9760 O O . LYS D 1 159 ? 108.03808 125.38001 116.27279 1.000 11.52767 139 LYS D O 1
ATOM 9766 N N . MET D 1 160 ? 107.19748 126.13822 118.21688 1.000 10.00128 140 MET D N 1
ATOM 9767 C CA . MET D 1 160 ? 107.34236 124.83982 118.86289 1.000 5.04355 140 MET D CA 1
ATOM 9768 C C . MET D 1 160 ? 106.33869 123.83116 118.32356 1.000 4.45026 140 MET D C 1
ATOM 9769 O O . MET D 1 160 ? 106.64324 122.63587 118.24775 1.000 12.78648 140 MET D O 1
ATOM 9774 N N . ILE D 1 161 ? 105.14314 124.28837 117.95022 1.000 8.48582 141 ILE D N 1
ATOM 9775 C CA . ILE D 1 161 ? 104.13951 123.38028 117.40825 1.000 7.65871 141 ILE D CA 1
ATOM 9776 C C . ILE D 1 161 ? 104.54540 122.89136 116.02108 1.000 7.70709 141 ILE D C 1
ATOM 9777 O O . ILE D 1 161 ? 104.44380 121.69694 115.71789 1.000 4.28642 141 ILE D O 1
ATOM 9782 N N . VAL D 1 162 ? 105.02293 123.79534 115.16085 1.000 12.05036 142 VAL D N 1
ATOM 9783 C CA . VAL D 1 162 ? 105.45033 123.37854 113.82734 1.000 9.42831 142 VAL D CA 1
ATOM 9784 C C . VAL D 1 162 ? 106.74837 122.58453 113.89963 1.000 12.72115 142 VAL D C 1
ATOM 9785 O O . VAL D 1 162 ? 106.99092 121.70432 113.06537 1.000 18.75467 142 VAL D O 1
ATOM 9789 N N . ASN D 1 163 ? 107.60205 122.87713 114.88385 1.000 8.20096 143 ASN D N 1
ATOM 9790 C CA . ASN D 1 163 ? 108.81279 122.08832 115.07564 1.000 0.00000 143 ASN D CA 1
ATOM 9791 C C . ASN D 1 163 ? 108.47480 120.64916 115.44334 1.000 8.61663 143 ASN D C 1
ATOM 9792 O O . ASN D 1 163 ? 109.17239 119.71461 115.03297 1.000 10.33822 143 ASN D O 1
ATOM 9797 N N . ALA D 1 164 ? 107.40266 120.45130 116.21355 1.000 3.56290 144 ALA D N 1
ATOM 9798 C CA . ALA D 1 164 ? 106.95309 119.11209 116.57130 1.000 3.44326 144 ALA D CA 1
ATOM 9799 C C . ALA D 1 164 ? 106.36224 118.35097 115.39171 1.000 11.28038 144 ALA D C 1
ATOM 9800 O O . ALA D 1 164 ? 106.12071 117.14621 115.51632 1.000 15.34931 144 ALA D O 1
ATOM 9802 N N . GLY D 1 165 ? 106.11835 119.01523 114.26494 1.000 8.57387 145 GLY D N 1
ATOM 9803 C CA . GLY D 1 165 ? 105.69566 118.32795 113.06393 1.000 5.78940 145 GLY D CA 1
ATOM 9804 C C . GLY D 1 165 ? 104.20505 118.18250 112.87303 1.000 6.80708 145 GLY D C 1
ATOM 9805 O O . GLY D 1 165 ? 103.77032 117.23929 112.20280 1.000 11.02114 145 GLY D O 1
ATOM 9806 N N . VAL D 1 166 ? 103.40049 119.08691 113.43626 1.000 10.58255 146 VAL D N 1
ATOM 9807 C CA . VAL D 1 166 ? 101.95644 118.98904 113.25852 1.000 10.53666 146 VAL D CA 1
ATOM 9808 C C . VAL D 1 166 ? 101.59281 119.22742 111.79643 1.000 10.90458 146 VAL D C 1
ATOM 9809 O O . VAL D 1 166 ? 102.31745 119.87790 111.03411 1.000 18.70103 146 VAL D O 1
ATOM 9813 N N . ASN D 1 167 ? 100.44522 118.68162 111.40134 1.000 6.81945 147 ASN D N 1
ATOM 9814 C CA . ASN D 1 167 ? 99.96684 118.80865 110.02964 1.000 7.91960 147 ASN D CA 1
ATOM 9815 C C . ASN D 1 167 ? 99.20695 120.11437 109.81325 1.000 11.24654 147 ASN D C 1
ATOM 9816 O O . ASN D 1 167 ? 99.52477 120.88316 108.90118 1.000 14.12646 147 ASN D O 1
ATOM 9821 N N . ARG D 1 168 ? 98.20428 120.37442 110.64495 1.000 13.94338 148 ARG D N 1
ATOM 9822 C CA . ARG D 1 168 ? 97.25455 121.45038 110.41438 1.000 8.36313 148 ARG D CA 1
ATOM 9823 C C . ARG D 1 168 ? 96.93524 122.14828 111.72795 1.000 8.31436 148 ARG D C 1
ATOM 9824 O O . ARG D 1 168 ? 96.79583 121.49775 112.76621 1.000 11.79622 148 ARG D O 1
ATOM 9832 N N . ILE D 1 169 ? 96.84496 123.47466 111.68138 1.000 10.08334 149 ILE D N 1
ATOM 9833 C CA . ILE D 1 169 ? 96.54897 124.30195 112.84404 1.000 3.91819 149 ILE D CA 1
ATOM 9834 C C . ILE D 1 169 ? 95.37393 125.19881 112.48023 1.000 4.76650 149 ILE D C 1
ATOM 9835 O O . ILE D 1 169 ? 95.54943 126.21841 111.80272 1.000 15.84957 149 ILE D O 1
ATOM 9840 N N . SER D 1 170 ? 94.18162 124.82848 112.92889 1.000 4.28430 150 SER D N 1
ATOM 9841 C CA . SER D 1 170 ? 92.99233 125.64868 112.76698 1.000 6.65293 150 SER D CA 1
ATOM 9842 C C . SER D 1 170 ? 92.82419 126.53301 113.99193 1.000 2.31830 150 SER D C 1
ATOM 9843 O O . SER D 1 170 ? 93.11312 126.11195 115.11418 1.000 6.15988 150 SER D O 1
ATOM 9846 N N . TYR D 1 171 ? 92.37328 127.76464 113.77507 1.000 7.63654 151 TYR D N 1
ATOM 9847 C CA . TYR D 1 171 ? 92.15325 128.66374 114.89864 1.000 4.50609 151 TYR D CA 1
ATOM 9848 C C . TYR D 1 171 ? 90.85468 129.43651 114.72203 1.000 4.69997 151 TYR D C 1
ATOM 9849 O O . TYR D 1 171 ? 90.39029 129.66860 113.60339 1.000 8.07847 151 TYR D O 1
ATOM 9858 N N . TRP D 1 172 ? 90.27774 129.82215 115.85354 1.000 4.65172 152 TRP D N 1
ATOM 9859 C CA . TRP D 1 172 ? 89.08245 130.65449 115.88023 1.000 3.48770 152 TRP D CA 1
ATOM 9860 C C . TRP D 1 172 ? 89.47808 132.09941 115.59603 1.000 7.76143 152 TRP D C 1
ATOM 9861 O O . TRP D 1 172 ? 90.31079 132.65416 116.32129 1.000 6.16263 152 TRP D O 1
ATOM 9872 N N . PRO D 1 173 ? 88.91792 132.74252 114.56471 1.000 6.82754 153 PRO D N 1
ATOM 9873 C CA . PRO D 1 173 ? 89.44982 134.04234 114.13021 1.000 8.75438 153 PRO D CA 1
ATOM 9874 C C . PRO D 1 173 ? 88.95328 135.22536 114.94872 1.000 6.51767 153 PRO D C 1
ATOM 9875 O O . PRO D 1 173 ? 88.57343 136.26042 114.39337 1.000 16.60153 153 PRO D O 1
ATOM 9879 N N . ALA D 1 174 ? 88.95510 135.07943 116.26636 1.000 7.88784 154 ALA D N 1
ATOM 9880 C CA . ALA D 1 174 ? 88.72719 136.16760 117.20005 1.000 6.67203 154 ALA D CA 1
ATOM 9881 C C . ALA D 1 174 ? 90.07214 136.77119 117.59778 1.000 13.89350 154 ALA D C 1
ATOM 9882 O O . ALA D 1 174 ? 91.09289 136.55780 116.93649 1.000 19.03464 154 ALA D O 1
ATOM 9884 N N . ASP D 1 175 ? 90.06866 137.56117 118.66523 1.000 14.82672 155 ASP D N 1
ATOM 9885 C CA . ASP D 1 175 ? 91.30410 138.09587 119.21389 1.000 15.05466 155 ASP D CA 1
ATOM 9886 C C . ASP D 1 175 ? 92.27858 136.95396 119.50530 1.000 10.48611 155 ASP D C 1
ATOM 9887 O O . ASP D 1 175 ? 91.91369 135.99884 120.20465 1.000 17.02897 155 ASP D O 1
ATOM 9892 N N . PRO D 1 176 ? 93.51328 137.01139 118.99457 1.000 16.20433 156 PRO D N 1
ATOM 9893 C CA . PRO D 1 176 ? 94.44408 135.89007 119.18436 1.000 8.87307 156 PRO D CA 1
ATOM 9894 C C . PRO D 1 176 ? 94.97503 135.77565 120.60411 1.000 10.15122 156 PRO D C 1
ATOM 9895 O O . PRO D 1 176 ? 94.54385 136.50394 121.50314 1.000 14.73042 156 PRO D O 1
ATOM 9899 N N . GLU D 1 177 ? 95.91294 134.84635 120.80471 1.000 12.80360 157 GLU D N 1
ATOM 9900 C CA . GLU D 1 177 ? 96.47566 134.60525 122.13035 1.000 11.80168 157 GLU D CA 1
ATOM 9901 C C . GLU D 1 177 ? 97.10173 135.86942 122.70638 1.000 16.55008 157 GLU D C 1
ATOM 9902 O O . GLU D 1 177 ? 96.83490 136.24304 123.85370 1.000 16.74122 157 GLU D O 1
ATOM 9908 N N . ILE D 1 178 ? 97.94161 136.53948 121.92276 1.000 17.56648 158 ILE D N 1
ATOM 9909 C CA . ILE D 1 178 ? 98.46233 137.84914 122.29947 1.000 13.76997 158 ILE D CA 1
ATOM 9910 C C . ILE D 1 178 ? 97.42079 138.88036 121.88153 1.000 15.20251 158 ILE D C 1
ATOM 9911 O O . ILE D 1 178 ? 97.22999 139.13474 120.69012 1.000 19.93588 158 ILE D O 1
ATOM 9916 N N . SER D 1 179 ? 96.73734 139.46324 122.86397 1.000 20.32428 159 SER D N 1
ATOM 9917 C CA . SER D 1 179 ? 95.57543 140.29705 122.58672 1.000 18.59486 159 SER D CA 1
ATOM 9918 C C . SER D 1 179 ? 95.94210 141.49053 121.71466 1.000 19.21949 159 SER D C 1
ATOM 9919 O O . SER D 1 179 ? 96.88776 142.22748 122.00743 1.000 24.46591 159 SER D O 1
ATOM 9922 N N . LEU D 1 180 ? 95.18402 141.67444 120.63804 1.000 21.63014 160 LEU D N 1
ATOM 9923 C CA . LEU D 1 180 ? 95.28847 142.85399 119.79360 1.000 21.38575 160 LEU D CA 1
ATOM 9924 C C . LEU D 1 180 ? 94.33752 143.96043 120.22495 1.000 24.45066 160 LEU D C 1
ATOM 9925 O O . LEU D 1 180 ? 94.33828 145.03418 119.61473 1.000 25.12922 160 LEU D O 1
ATOM 9930 N N . LEU D 1 181 ? 93.52919 143.72134 121.25831 1.000 25.29432 161 LEU D N 1
ATOM 9931 C CA . LEU D 1 181 ? 92.59827 144.70823 121.78811 1.000 26.73712 161 LEU D CA 1
ATOM 9932 C C . LEU D 1 181 ? 93.08113 145.30344 123.10577 1.000 28.17051 161 LEU D C 1
ATOM 9933 O O . LEU D 1 181 ? 92.29420 145.92234 123.82873 1.000 28.57014 161 LEU D O 1
ATOM 9938 N N . THR D 1 182 ? 94.35701 145.12528 123.43229 1.000 27.70378 162 THR D N 1
ATOM 9939 C CA . THR D 1 182 ? 94.90993 145.62377 124.68618 1.000 29.10650 162 THR D CA 1
ATOM 9940 C C . THR D 1 182 ? 94.97066 147.14836 124.70630 1.000 30.93692 162 THR D C 1
ATOM 9941 O O . THR D 1 182 ? 94.80810 147.80127 123.67601 1.000 30.75908 162 THR D O 1
ATOM 9943 N N . SER D 1 187 ? 100.43953 146.57981 122.31888 1.000 30.56748 167 SER D N 1
ATOM 9944 C CA . SER D 1 187 ? 99.93476 146.86992 120.98261 1.000 31.46567 167 SER D CA 1
ATOM 9945 C C . SER D 1 187 ? 100.98855 146.56057 119.92676 1.000 31.82911 167 SER D C 1
ATOM 9946 O O . SER D 1 187 ? 100.78338 145.70735 119.06405 1.000 32.63383 167 SER D O 1
ATOM 9948 N N . GLU D 1 188 ? 102.11865 147.26752 120.00088 1.000 33.58471 168 GLU D N 1
ATOM 9949 C CA . GLU D 1 188 ? 103.20741 147.02230 119.06103 1.000 31.19626 168 GLU D CA 1
ATOM 9950 C C . GLU D 1 188 ? 103.76295 145.61263 119.21727 1.000 28.75010 168 GLU D C 1
ATOM 9951 O O . GLU D 1 188 ? 104.06906 144.94410 118.22294 1.000 28.32275 168 GLU D O 1
ATOM 9953 N N . ASP D 1 189 ? 103.90419 145.14568 120.46038 1.000 25.90165 169 ASP D N 1
ATOM 9954 C CA . ASP D 1 189 ? 104.40258 143.79395 120.69151 1.000 25.31633 169 ASP D CA 1
ATOM 9955 C C . ASP D 1 189 ? 103.44664 142.74892 120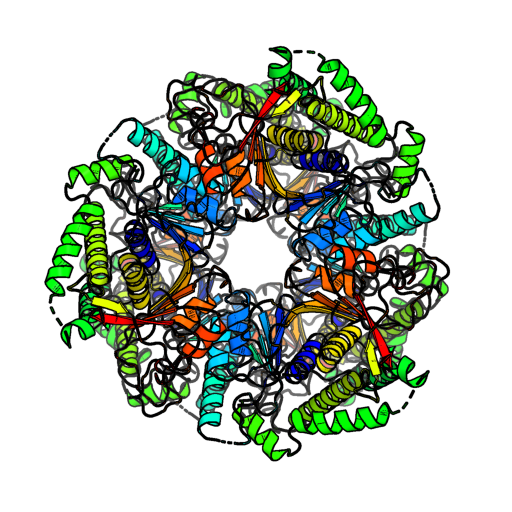.12964 1.000 24.06496 169 ASP D C 1
ATOM 9956 O O . ASP D 1 189 ? 103.88128 141.75859 119.53161 1.000 23.73025 169 ASP D O 1
ATOM 9958 N N . ALA D 1 190 ? 102.13922 142.95328 120.31069 1.000 24.46809 170 ALA D N 1
ATOM 9959 C CA . ALA D 1 190 ? 101.16008 142.01285 119.77424 1.000 20.91518 170 ALA D CA 1
ATOM 9960 C C . ALA D 1 190 ? 101.18997 141.98801 118.25095 1.000 24.30284 170 ALA D C 1
ATOM 9961 O O . ALA D 1 190 ? 101.12935 140.91556 117.63738 1.000 27.16720 170 ALA D O 1
ATOM 9963 N N . LYS D 1 191 ? 101.28029 143.16163 117.62186 1.000 19.65063 171 LYS D N 1
ATOM 9964 C CA . LYS D 1 191 ? 101.35235 143.21479 116.16558 1.000 21.01444 171 LYS D CA 1
ATOM 9965 C C . LYS D 1 191 ? 102.62187 142.54836 115.65081 1.000 23.59951 171 LYS D C 1
ATOM 9966 O O . LYS D 1 191 ? 102.59489 141.83735 114.63926 1.000 26.32801 171 LYS D O 1
ATOM 9972 N N . LEU D 1 192 ? 103.74523 142.76542 116.33500 1.000 20.69944 172 LEU D N 1
ATOM 9973 C CA . LEU D 1 192 ? 104.99487 142.14025 115.91941 1.000 19.62555 172 LEU D CA 1
ATOM 9974 C C . LEU D 1 192 ? 104.92899 140.62625 116.09279 1.000 22.08258 172 LEU D C 1
ATOM 9975 O O . LEU D 1 192 ? 105.45340 139.87494 115.26149 1.000 25.01182 172 LEU D O 1
ATOM 9980 N N . ASP D 1 193 ? 104.27650 140.16179 117.16181 1.000 18.54518 173 ASP D N 1
ATOM 9981 C CA . ASP D 1 193 ? 104.06203 138.73029 117.34111 1.000 16.83247 173 ASP D CA 1
ATOM 9982 C C . ASP D 1 193 ? 103.19660 138.15944 116.22578 1.000 21.90041 173 ASP D C 1
ATOM 9983 O O . ASP D 1 193 ? 103.45113 137.05336 115.73878 1.000 20.33637 173 ASP D O 1
ATOM 9988 N N . ALA D 1 194 ? 102.16174 138.89586 115.81515 1.000 14.67692 174 ALA D N 1
ATOM 9989 C CA . ALA D 1 194 ? 101.32658 138.44381 114.70563 1.000 15.86845 174 ALA D CA 1
ATOM 9990 C C . ALA D 1 194 ? 102.12283 138.36926 113.40704 1.000 17.62370 174 ALA D C 1
ATOM 9991 O O . ALA D 1 194 ? 101.95665 137.43016 112.61831 1.000 19.29382 174 ALA D O 1
ATOM 9993 N N . LYS D 1 195 ? 102.98862 139.35621 113.16467 1.000 18.74934 175 LYS D N 1
ATOM 9994 C CA . LYS D 1 195 ? 103.84401 139.31653 111.98091 1.000 16.67331 175 LYS D CA 1
ATOM 9995 C C . LYS D 1 195 ? 104.78416 138.11686 112.01966 1.000 15.30762 175 LYS D C 1
ATOM 9996 O O . LYS D 1 195 ? 105.00490 137.45449 110.99735 1.000 21.28226 175 LYS D O 1
ATOM 10002 N N . ALA D 1 196 ? 105.35262 137.82562 113.19194 1.000 15.09218 176 ALA D N 1
ATOM 10003 C CA . ALA D 1 196 ? 106.20170 136.64711 113.32782 1.000 13.64095 176 ALA D CA 1
ATOM 10004 C C . ALA D 1 196 ? 105.41488 135.36217 113.10370 1.000 11.39287 176 ALA D C 1
ATOM 10005 O O . ALA D 1 196 ? 105.94089 134.40971 112.51838 1.000 14.83792 176 ALA D O 1
ATOM 10007 N N . VAL D 1 197 ? 104.16047 135.32039 113.55844 1.000 15.98518 177 VAL D N 1
ATOM 10008 C CA . VAL D 1 197 ? 103.30311 134.16503 113.30564 1.000 16.70758 177 VAL D CA 1
ATOM 10009 C C . VAL D 1 197 ? 103.08470 133.98328 111.81022 1.000 13.31155 177 VAL D C 1
ATOM 10010 O O . VAL D 1 197 ? 103.15162 132.86360 111.28837 1.000 14.11353 177 VAL D O 1
ATOM 10014 N N . GLU D 1 198 ? 102.81437 135.07965 111.09879 1.000 13.87060 178 GLU D N 1
ATOM 10015 C CA . GLU D 1 198 ? 102.62485 134.98959 109.65351 1.000 14.77954 178 GLU D CA 1
ATOM 10016 C C . GLU D 1 198 ? 103.89227 134.50768 108.95702 1.000 15.89665 178 GLU D C 1
ATOM 10017 O O . GLU D 1 198 ? 103.82815 133.68253 108.03709 1.000 19.81429 178 GLU D O 1
ATOM 10023 N N . ARG D 1 199 ? 105.05445 135.01209 109.38089 1.000 18.05562 179 ARG D N 1
ATOM 10024 C CA . ARG D 1 199 ? 106.31080 134.56502 108.78445 1.000 12.75512 179 ARG D CA 1
ATOM 10025 C C . ARG D 1 199 ? 106.55572 133.08396 109.04982 1.000 15.51562 179 ARG D C 1
ATOM 10026 O O . ARG D 1 199 ? 107.01549 132.35546 108.16285 1.000 20.49750 179 ARG D O 1
ATOM 10034 N N . LEU D 1 200 ? 106.25957 132.62126 110.26716 1.000 14.67806 180 LEU D N 1
ATOM 10035 C CA . LEU D 1 200 ? 106.39050 131.20020 110.57345 1.000 11.85903 180 LEU D CA 1
ATOM 10036 C C . LEU D 1 200 ? 105.45279 130.36524 109.71348 1.000 13.53617 180 LEU D C 1
ATOM 10037 O O . LEU D 1 200 ? 105.82540 129.28580 109.24023 1.000 18.28417 180 LEU D O 1
ATOM 10042 N N . LYS D 1 201 ? 104.22713 130.84897 109.50880 1.000 15.54423 181 LYS D N 1
ATOM 10043 C CA . LYS D 1 201 ? 103.26299 130.13179 108.68252 1.000 10.87578 181 LYS D CA 1
ATOM 10044 C C . LYS D 1 201 ? 103.72167 130.05124 107.23150 1.000 15.09335 181 LYS D C 1
ATOM 10045 O O . LYS D 1 201 ? 103.53864 129.02064 106.57374 1.000 21.33293 181 LYS D O 1
ATOM 10051 N N . SER D 1 202 ? 104.32126 131.12685 106.71576 1.000 14.29647 182 SER D N 1
ATOM 10052 C CA . SER D 1 202 ? 104.71781 131.14942 105.31116 1.000 12.53932 182 SER D CA 1
ATOM 10053 C C . SER D 1 202 ? 105.86204 130.18538 105.01739 1.000 16.06990 182 SER D C 1
ATOM 10054 O O . SER D 1 202 ? 105.95632 129.66631 103.89984 1.000 17.52029 182 SER D O 1
ATOM 10057 N N . ASN D 1 203 ? 106.73547 129.93103 105.99243 1.000 21.03137 183 ASN D N 1
ATOM 10058 C CA . ASN D 1 203 ? 107.94036 129.13803 105.77765 1.000 16.81872 183 ASN D CA 1
ATOM 10059 C C . ASN D 1 203 ? 107.90040 127.80136 106.51376 1.000 15.11418 183 ASN D C 1
ATOM 10060 O O . ASN D 1 203 ? 108.94441 127.26528 106.89140 1.000 20.38230 183 ASN D O 1
ATOM 10065 N N . SER D 1 204 ? 106.70815 127.25043 106.72362 1.000 13.45571 184 SER D N 1
ATOM 10066 C CA . SER D 1 204 ? 106.55365 125.95813 107.37288 1.000 14.46187 184 SER D CA 1
ATOM 10067 C C . SER D 1 204 ? 105.59237 125.09268 106.57334 1.000 13.62230 184 SER D C 1
ATOM 10068 O O . SER D 1 204 ? 104.68298 125.59609 105.90874 1.000 15.61678 184 SER D O 1
ATOM 10071 N N . ARG D 1 205 ? 105.80173 123.77768 106.64759 1.000 13.13359 185 ARG D N 1
ATOM 10072 C CA . ARG D 1 205 ? 104.90603 122.84264 105.98115 1.000 12.01184 185 ARG D CA 1
ATOM 10073 C C . ARG D 1 205 ? 103.57123 122.70623 106.69856 1.000 18.53672 185 ARG D C 1
ATOM 10074 O O . ARG D 1 205 ? 102.60910 122.21449 106.09991 1.000 21.52194 185 ARG D O 1
ATOM 10082 N N . ALA D 1 206 ? 103.49259 123.12282 107.95926 1.000 18.20700 186 ALA D N 1
ATOM 10083 C CA . ALA D 1 206 ? 102.22009 123.13275 108.66385 1.000 15.73285 186 ALA D CA 1
ATOM 10084 C C . ALA D 1 206 ? 101.30303 124.19776 108.07726 1.000 16.23564 186 ALA D C 1
ATOM 10085 O O . ALA D 1 206 ? 101.74046 125.29895 107.73299 1.000 16.86081 186 ALA D O 1
ATOM 10087 N N . HIS D 1 207 ? 100.02298 123.86329 107.96593 1.000 12.15887 187 HIS D N 1
ATOM 10088 C CA . HIS D 1 207 ? 99.02309 124.74454 107.37575 1.000 9.48358 187 HIS D CA 1
ATOM 10089 C C . HIS D 1 207 ? 98.22101 125.40613 108.49079 1.000 10.49580 187 HIS D C 1
ATOM 10090 O O . HIS D 1 207 ? 97.45582 124.73813 109.18927 1.000 17.92980 187 HIS D O 1
ATOM 10097 N N . VAL D 1 208 ? 98.38492 126.71667 108.64532 1.000 11.51326 188 VAL D N 1
ATOM 10098 C CA . VAL D 1 208 ? 97.65553 127.49694 109.63948 1.000 10.59806 188 VAL D CA 1
ATOM 10099 C C . VAL D 1 208 ? 96.46000 128.13433 108.94604 1.000 15.33323 188 VAL D C 1
ATOM 10100 O O . VAL D 1 208 ? 96.62069 128.87018 107.96517 1.000 27.33548 188 VAL D O 1
ATOM 10104 N N . CYS D 1 209 ? 95.26091 127.85582 109.45102 1.000 9.08722 189 CYS D N 1
ATOM 10105 C CA . CYS D 1 209 ? 94.04424 128.21373 108.73962 1.000 10.39280 189 CYS D CA 1
ATOM 10106 C C . CYS D 1 209 ? 92.89364 128.42588 109.71518 1.000 9.83392 189 CYS D C 1
ATOM 10107 O O . CYS D 1 209 ? 93.00090 128.16878 110.91901 1.000 15.78740 189 CYS D O 1
ATOM 10110 N N . VAL D 1 210 ? 91.79154 128.92840 109.16703 1.000 10.00921 190 VAL D N 1
ATOM 10111 C CA . VAL D 1 210 ? 90.50553 129.00606 109.84675 1.000 11.90281 190 VAL D CA 1
ATOM 10112 C C . VAL D 1 210 ? 89.60112 127.98500 109.17291 1.000 8.98895 190 VAL D C 1
ATOM 10113 O O . VAL D 1 210 ? 89.24711 128.13566 107.99746 1.000 19.10536 190 VAL D O 1
ATOM 10117 N N . LEU D 1 211 ? 89.22857 126.94129 109.90739 1.000 14.08451 191 LEU D N 1
ATOM 10118 C CA . LEU D 1 211 ? 88.53706 125.79978 109.32856 1.000 11.88666 191 LEU D CA 1
ATOM 10119 C C . LEU D 1 211 ? 87.05767 125.73157 109.67229 1.000 10.23441 191 LEU D C 1
ATOM 10120 O O . LEU D 1 211 ? 86.38617 124.78936 109.23975 1.000 22.50044 191 LEU D O 1
ATOM 10125 N N . LEU D 1 212 ? 86.53239 126.68223 110.44059 1.000 9.91363 192 LEU D N 1
ATOM 10126 C CA . LEU D 1 212 ? 85.13106 126.61732 110.82991 1.000 13.16743 192 LEU D CA 1
ATOM 10127 C C . LEU D 1 212 ? 84.23429 126.69471 109.59884 1.000 15.08401 192 LEU D C 1
ATOM 10128 O O . LEU D 1 212 ? 84.45727 127.50207 108.69274 1.000 16.79442 192 LEU D O 1
ATOM 10133 N N . GLN D 1 213 ? 83.23562 125.82425 109.55713 1.000 12.85507 193 GLN D N 1
ATOM 10134 C CA . GLN D 1 213 ? 82.30873 125.72917 108.44475 1.000 10.51756 193 GLN D CA 1
ATOM 10135 C C . GLN D 1 213 ? 80.93756 126.25361 108.84022 1.000 16.09583 193 GLN D C 1
ATOM 10136 O O . GLN D 1 213 ? 80.58378 126.27067 110.02380 1.000 20.02540 193 GLN D O 1
ATOM 10142 N N . PRO D 1 214 ? 80.14134 126.70945 107.87521 1.000 20.13781 194 PRO D N 1
ATOM 10143 C CA . PRO D 1 214 ? 78.74045 127.02028 108.17648 1.000 18.22300 194 PRO D CA 1
ATOM 10144 C C . PRO D 1 214 ? 77.99144 125.76686 108.60123 1.000 13.38615 194 PRO D C 1
ATOM 10145 O O . PRO D 1 214 ? 78.21794 124.67633 108.07368 1.000 17.78159 194 PRO D O 1
ATOM 10149 N N . LEU D 1 215 ? 77.09678 125.92946 109.56864 1.000 14.42545 195 LEU D N 1
ATOM 10150 C CA . LEU D 1 215 ? 76.21803 124.84004 109.95425 1.000 17.90696 195 LEU D CA 1
ATOM 10151 C C . LEU D 1 215 ? 75.07867 124.71005 108.94950 1.000 21.90501 195 LEU D C 1
ATOM 10152 O O . LEU D 1 215 ? 74.76060 125.64425 108.20848 1.000 22.90994 195 LEU D O 1
ATOM 10157 N N . VAL D 1 216 ? 74.46096 123.52698 108.92482 1.000 23.36332 196 VAL D N 1
ATOM 10158 C CA . VAL D 1 216 ? 73.27968 123.35747 108.08859 1.000 25.80145 196 VAL D CA 1
ATOM 10159 C C . VAL D 1 216 ? 72.14271 124.21698 108.63353 1.000 26.40114 196 VAL D C 1
ATOM 10160 O O . VAL D 1 216 ? 72.17169 124.69597 109.77388 1.000 27.71260 196 VAL D O 1
ATOM 10164 N N . CYS D 1 217 ? 71.12625 124.42249 107.79264 1.000 33.47137 197 CYS D N 1
ATOM 10165 C CA . CYS D 1 217 ? 70.05542 125.35358 108.13689 1.000 33.50083 197 CYS D CA 1
ATOM 10166 C C . CYS D 1 217 ? 69.30644 124.92702 109.39317 1.000 31.62987 197 CYS D C 1
ATOM 10167 O O . CYS D 1 217 ? 68.84289 125.78090 110.15758 1.000 32.76261 197 CYS D O 1
ATOM 10169 N N . TYR D 1 218 ? 69.17813 123.62314 109.62531 1.000 26.73669 198 TYR D N 1
ATOM 10170 C CA . TYR D 1 218 ? 68.38733 123.09893 110.72953 1.000 28.29210 198 TYR D CA 1
ATOM 10171 C C . TYR D 1 218 ? 69.23006 122.72416 111.94584 1.000 28.20512 198 TYR D C 1
ATOM 10172 O O . TYR D 1 218 ? 68.67123 122.30336 112.96284 1.000 30.26332 198 TYR D O 1
ATOM 10181 N N . MET D 1 219 ? 70.55457 122.88788 111.87870 1.000 30.93869 199 MET D N 1
ATOM 10182 C CA . MET D 1 219 ? 71.41658 122.37409 112.94104 1.000 25.97966 199 MET D CA 1
ATOM 10183 C C . MET D 1 219 ? 71.13089 123.04627 114.27891 1.000 26.90616 199 MET D C 1
ATOM 10184 O O . MET D 1 219 ? 71.03904 122.37144 115.30941 1.000 25.65978 199 MET D O 1
ATOM 10189 N N . VAL D 1 220 ? 70.98216 124.37206 114.28593 1.000 24.42044 200 VAL D N 1
ATOM 10190 C CA . VAL D 1 220 ? 70.79449 125.08446 115.54691 1.000 23.18349 200 VAL D CA 1
ATOM 10191 C C . VAL D 1 220 ? 69.42642 124.77510 116.14382 1.000 24.55586 200 VAL D C 1
ATOM 10192 O O . VAL D 1 220 ? 69.29635 124.56051 117.35599 1.000 27.80610 200 VAL D O 1
ATOM 10196 N N . GLN D 1 221 ? 68.38606 124.74682 115.30808 1.000 25.21591 201 GLN D N 1
ATOM 10197 C CA . GLN D 1 221 ? 67.05284 124.41773 115.80121 1.000 21.10915 201 GLN D CA 1
ATOM 10198 C C . GLN D 1 221 ? 67.00414 122.99407 116.34149 1.000 26.62157 201 GLN D C 1
ATOM 10199 O O . GLN D 1 221 ? 66.39773 122.73775 117.38863 1.000 26.29110 201 GLN D O 1
ATOM 10205 N N . PHE D 1 222 ? 67.64205 122.05471 115.63911 1.000 26.39624 202 PHE D N 1
ATOM 10206 C CA . PHE D 1 222 ? 67.69579 120.67566 116.11260 1.000 23.70639 202 PHE D CA 1
ATOM 10207 C C . PHE D 1 222 ? 68.45676 120.57176 117.42838 1.000 21.77847 202 PHE D C 1
ATOM 10208 O O . PHE D 1 222 ? 68.05635 119.82350 118.32935 1.000 25.53231 202 PHE D O 1
ATOM 10216 N N . VAL D 1 223 ? 69.56195 121.31041 117.55488 1.000 19.79903 203 VAL D N 1
ATOM 10217 C CA . VAL D 1 223 ? 70.32712 121.29475 118.79765 1.000 22.85702 203 VAL D CA 1
ATOM 10218 C C . VAL D 1 223 ? 69.48832 121.84148 119.94390 1.000 21.14398 203 VAL D C 1
ATOM 10219 O O . VAL D 1 223 ? 69.49516 121.29100 121.04816 1.000 22.88734 203 VAL D O 1
ATOM 10223 N N . GLU D 1 224 ? 68.74532 122.92396 119.70065 1.000 22.91390 204 GLU D N 1
ATOM 10224 C CA . GLU D 1 224 ? 67.86897 123.46385 120.73810 1.000 24.35791 204 GLU D CA 1
ATOM 10225 C C . GLU D 1 224 ? 66.78969 122.46084 121.13062 1.000 26.90824 204 GLU D C 1
ATOM 10226 O O . GLU D 1 224 ? 66.51622 122.26210 122.32308 1.000 27.13957 204 GLU D O 1
ATOM 10232 N N . GLU D 1 225 ? 66.17542 121.81034 120.13929 1.000 27.18706 205 GLU D N 1
ATOM 10233 C CA . GLU D 1 225 ? 65.11205 120.85119 120.41987 1.000 23.95642 205 GLU D CA 1
ATOM 10234 C C . GLU D 1 225 ? 65.63055 119.67965 121.24332 1.000 27.39382 205 GLU D C 1
ATOM 10235 O O . GLU D 1 225 ? 64.97955 119.23983 122.19793 1.000 30.45636 205 GLU D O 1
ATOM 10241 N N . THR D 1 226 ? 66.80626 119.15770 120.88682 1.000 25.47435 206 THR D N 1
ATOM 10242 C CA . THR D 1 226 ? 67.35512 118.02535 121.62497 1.000 20.09427 206 THR D CA 1
ATOM 10243 C C . THR D 1 226 ? 67.90101 118.44546 122.98397 1.000 23.74837 206 THR D C 1
ATOM 10244 O O . THR D 1 226 ? 67.89111 117.64574 123.92600 1.000 28.78670 206 THR D O 1
ATOM 10248 N N . SER D 1 227 ? 68.38157 119.68456 123.10712 1.000 22.67275 207 SER D N 1
ATOM 10249 C CA . SER D 1 227 ? 68.90172 120.15805 124.38282 1.000 23.36069 207 SER D CA 1
ATOM 10250 C C . SER D 1 227 ? 67.78195 120.36930 125.38916 1.000 26.87761 207 SER D C 1
ATOM 10251 O O . SER D 1 227 ? 67.94747 120.07659 126.57884 1.000 28.30368 207 SER D O 1
ATOM 10254 N N . TYR D 1 228 ? 66.63637 120.88532 124.93647 1.000 28.79135 208 TYR D N 1
ATOM 10255 C CA . TYR D 1 228 ? 65.50370 121.01307 125.84578 1.000 27.55664 208 TYR D CA 1
ATOM 10256 C C . TYR D 1 228 ? 64.96688 119.64898 126.26157 1.000 29.70290 208 TYR D C 1
ATOM 10257 O O . TYR D 1 228 ? 64.40399 119.51204 127.35328 1.000 32.19654 208 TYR D O 1
ATOM 10266 N N . LYS D 1 229 ? 65.13808 118.63313 125.41796 1.000 27.50836 209 LYS D N 1
ATOM 10267 C CA . LYS D 1 229 ? 64.63847 117.29281 125.68862 1.000 27.51052 209 LYS D CA 1
ATOM 10268 C C . LYS D 1 229 ? 65.71173 116.35724 126.23332 1.000 25.30733 209 LYS D C 1
ATOM 10269 O O . LYS D 1 229 ? 65.46565 115.15282 126.34762 1.000 26.80204 209 LYS D O 1
ATOM 10271 N N . CYS D 1 230 ? 66.88876 116.87625 126.57238 1.000 27.15229 210 CYS D N 1
ATOM 10272 C CA . CYS D 1 230 ? 67.94914 116.03317 127.10030 1.000 28.04675 210 CYS D CA 1
ATOM 10273 C C . CYS D 1 230 ? 67.62614 115.60334 128.52898 1.000 28.00101 210 CYS D C 1
ATOM 10274 O O . CYS D 1 230 ? 66.71141 116.12440 129.17154 1.000 27.31588 210 CYS D O 1
ATOM 10277 N N . ASP D 1 231 ? 68.39974 114.63215 129.02119 1.000 27.97869 211 ASP D N 1
ATOM 10278 C CA . ASP D 1 231 ? 68.10390 114.02292 130.31504 1.000 27.67549 211 ASP D CA 1
ATOM 10279 C C . ASP D 1 231 ? 68.13820 115.04718 131.44199 1.000 28.06665 211 ASP D C 1
ATOM 10280 O O . ASP D 1 231 ? 67.29187 115.01807 132.34081 1.000 34.59107 211 ASP D O 1
ATOM 10285 N N . PHE D 1 232 ? 69.11005 115.95893 131.41232 1.000 21.96124 212 PHE D N 1
ATOM 10286 C CA . PHE D 1 232 ? 69.30940 116.87478 132.53146 1.000 20.92119 212 PHE D CA 1
ATOM 10287 C C . PHE D 1 232 ? 68.22713 117.94824 132.57972 1.000 25.44575 212 PHE D C 1
ATOM 10288 O O . PHE D 1 232 ? 67.67320 118.23469 133.65061 1.000 27.19137 212 PHE D O 1
ATOM 10296 N N . ILE D 1 233 ? 67.90291 118.54285 131.42951 1.000 26.78268 213 ILE D N 1
ATOM 10297 C CA . ILE D 1 233 ? 66.83828 119.53934 131.38517 1.000 27.48313 213 ILE D CA 1
ATOM 10298 C C . ILE D 1 233 ? 65.50216 118.90318 131.74353 1.000 28.05574 213 ILE D C 1
ATOM 10299 O O . ILE D 1 233 ? 64.69152 119.49430 132.46587 1.000 29.14193 213 ILE D O 1
ATOM 10304 N N . GLN D 1 234 ? 65.25359 117.68699 131.25117 1.000 30.66891 214 GLN D N 1
ATOM 10305 C CA . GLN D 1 234 ? 64.02210 116.98453 131.59408 1.000 31.11077 214 GLN D CA 1
ATOM 10306 C C . GLN D 1 234 ? 63.95467 116.65860 133.08039 1.000 32.05605 214 GLN D C 1
ATOM 10307 O O . GLN D 1 234 ? 62.88033 116.75077 133.68462 1.000 34.13652 214 GLN D O 1
ATOM 10313 N N . LYS D 1 235 ? 65.08259 116.27371 133.68156 1.000 28.03902 215 LYS D N 1
ATOM 10314 C CA . LYS D 1 235 ? 65.10251 115.97390 135.10879 1.000 31.21321 215 LYS D CA 1
ATOM 10315 C C . LYS D 1 235 ? 64.82860 117.22147 135.93673 1.000 31.31890 215 LYS D C 1
ATOM 10316 O O . LYS D 1 235 ? 64.10442 117.16183 136.93718 1.000 36.81504 215 LYS D O 1
ATOM 10322 N N . ILE D 1 236 ? 65.39895 118.36041 135.53868 1.000 29.98491 216 ILE D N 1
ATOM 10323 C CA . ILE D 1 236 ? 65.08560 119.61048 136.22620 1.000 30.84432 216 ILE D CA 1
ATOM 10324 C C . ILE D 1 236 ? 63.61113 119.96008 136.05669 1.000 32.09516 216 ILE D C 1
ATOM 10325 O O . ILE D 1 236 ? 62.94866 120.39235 137.00791 1.000 33.19892 216 ILE D O 1
ATOM 10330 N N . THR D 1 237 ? 63.07567 119.78315 134.84580 1.000 32.84319 217 THR D N 1
ATOM 10331 C CA . THR D 1 237 ? 61.66784 120.08297 134.60000 1.000 35.94780 217 THR D CA 1
ATOM 10332 C C . THR D 1 237 ? 60.75692 119.19889 135.44425 1.000 35.58051 217 THR D C 1
ATOM 10333 O O . THR D 1 237 ? 59.75836 119.67283 135.99863 1.000 36.16571 217 THR D O 1
ATOM 10337 N N . LYS D 1 238 ? 61.09090 117.91375 135.56553 1.000 36.46801 218 LYS D N 1
ATOM 10338 C CA . LYS D 1 238 ? 60.29988 116.99202 136.37315 1.000 36.95135 218 LYS D CA 1
ATOM 10339 C C . LYS D 1 238 ? 60.44328 117.23722 137.86877 1.000 38.38377 218 LYS D C 1
ATOM 10340 O O . LYS D 1 238 ? 59.81124 116.52363 138.65558 1.000 37.90872 218 LYS D O 1
ATOM 10346 N N . THR D 1 239 ? 61.24950 118.21009 138.27956 1.000 36.42073 219 THR D N 1
ATOM 10347 C CA . THR D 1 239 ? 61.46001 118.48657 139.69327 1.000 37.41696 219 THR D CA 1
ATOM 10348 C C . THR D 1 239 ? 61.10464 119.93036 140.03336 1.000 38.67182 219 THR D C 1
ATOM 10349 O O . THR D 1 239 ? 60.03835 120.42166 139.66327 1.000 37.50648 219 THR D O 1
ATOM 10353 N N . PHE D 1 247 ? 63.03967 127.99210 132.42413 1.000 29.32147 227 PHE D N 1
ATOM 10354 C CA . PHE D 1 247 ? 64.33069 128.10469 133.09080 1.000 31.62712 227 PHE D CA 1
ATOM 10355 C C . PHE D 1 247 ? 65.47009 127.88051 132.10293 1.000 33.91000 227 PHE D C 1
ATOM 10356 O O . PHE D 1 247 ? 66.53522 128.48575 132.21782 1.000 34.86665 227 PHE D O 1
ATOM 10364 N N . TYR D 1 248 ? 65.23440 126.99767 131.13071 1.000 30.46016 228 TYR D N 1
ATOM 10365 C CA . TYR D 1 248 ? 66.29338 126.62215 130.20176 1.000 29.31664 228 TYR D CA 1
ATOM 10366 C C . TYR D 1 248 ? 66.56846 127.72969 129.19332 1.000 31.71809 228 TYR D C 1
ATOM 10367 O O . TYR D 1 248 ? 67.72523 127.97726 128.83815 1.000 30.21931 228 TYR D O 1
ATOM 10376 N N . TYR D 1 249 ? 65.52102 128.40798 128.72126 1.000 33.62548 229 TYR D N 1
ATOM 10377 C CA . TYR D 1 249 ? 65.71084 129.44860 127.71557 1.000 32.64472 229 TYR D CA 1
ATOM 10378 C C . TYR D 1 249 ? 66.35767 130.69529 128.31020 1.000 33.24457 229 TYR D C 1
ATOM 10379 O O . TYR D 1 249 ? 67.15255 131.36426 127.64140 1.000 31.98194 229 TYR D O 1
ATOM 10388 N N . GLU D 1 250 ? 66.04054 131.02404 129.56427 1.000 33.97605 230 GLU D N 1
ATOM 10389 C CA . GLU D 1 250 ? 66.69409 132.16238 130.20529 1.000 35.74620 230 GLU D CA 1
ATOM 10390 C C . GLU D 1 250 ? 68.17716 131.88853 130.43505 1.000 34.24237 230 GLU D C 1
ATOM 10391 O O . GLU D 1 250 ? 69.02489 132.76130 130.19846 1.000 33.95118 230 GLU D O 1
ATOM 10397 N N . CYS D 1 251 ? 68.50955 130.67833 130.89053 1.000 31.90986 231 CYS D N 1
ATOM 10398 C CA . CYS D 1 251 ? 69.91158 130.29630 131.01113 1.000 33.48833 231 CYS D CA 1
ATOM 10399 C C . CYS D 1 251 ? 70.59079 130.29332 129.64906 1.000 33.08165 231 CYS D C 1
ATOM 10400 O O . CYS D 1 251 ? 71.76451 130.66319 129.53079 1.000 32.53856 231 CYS D O 1
ATOM 10403 N N . LYS D 1 252 ? 69.86539 129.88076 128.60678 1.000 26.34001 232 LYS D N 1
ATOM 10404 C CA . LYS D 1 252 ? 70.41923 129.92786 127.25972 1.000 24.82717 232 LYS D CA 1
ATOM 10405 C C . LYS D 1 252 ? 70.72741 131.35776 126.84270 1.000 26.42768 232 LYS D C 1
ATOM 10406 O O . LYS D 1 252 ? 71.76262 131.61723 126.22713 1.000 31.61923 232 LYS D O 1
ATOM 10412 N N . GLN D 1 253 ? 69.83747 132.29747 127.16538 1.000 31.10520 233 GLN D N 1
ATOM 10413 C CA . GLN D 1 253 ? 70.09469 133.70181 126.85694 1.000 29.69019 233 GLN D CA 1
ATOM 10414 C C . GLN D 1 253 ? 71.31658 134.21618 127.61008 1.000 28.18063 233 GLN D C 1
ATOM 10415 O O . GLN D 1 253 ? 72.13921 134.95671 127.05165 1.000 33.63145 233 GLN D O 1
ATOM 10421 N N . GLU D 1 254 ? 71.44834 133.83455 128.88354 1.000 29.63281 234 GLU D N 1
ATOM 10422 C CA . GLU D 1 254 ? 72.62419 134.22963 129.65580 1.000 30.99551 234 GLU D CA 1
ATOM 10423 C C . GLU D 1 254 ? 73.90555 133.69377 129.02538 1.000 29.27464 234 GLU D C 1
ATOM 10424 O O . GLU D 1 254 ? 74.89443 134.42730 128.88188 1.000 33.23686 234 GLU D O 1
ATOM 10430 N N . ARG D 1 255 ? 73.90305 132.41570 128.63730 1.000 26.77085 235 ARG D N 1
ATOM 10431 C CA . ARG D 1 255 ? 75.07575 131.83513 127.99159 1.000 25.72444 235 ARG D CA 1
ATOM 10432 C C . ARG D 1 255 ? 75.35003 132.49399 126.64728 1.000 24.10488 235 ARG D C 1
ATOM 10433 O O . ARG D 1 255 ? 76.51041 132.69195 126.27861 1.000 25.81182 235 ARG D O 1
ATOM 10441 N N . ILE D 1 256 ? 74.29813 132.82838 125.89702 1.000 23.89589 236 ILE D N 1
ATOM 10442 C CA . ILE D 1 256 ? 74.47670 133.51257 124.61991 1.000 25.84579 236 ILE D CA 1
ATOM 10443 C C . ILE D 1 256 ? 75.20182 134.83114 124.83155 1.000 25.63147 236 ILE D C 1
ATOM 10444 O O . ILE D 1 256 ? 76.19130 135.13007 124.15492 1.000 28.35329 236 ILE D O 1
ATOM 10449 N N . LYS D 1 257 ? 74.73298 135.62878 125.79413 1.000 25.31581 237 LYS D N 1
ATOM 10450 C CA . LYS D 1 257 ? 75.37760 136.91200 126.05671 1.000 27.42991 237 LYS D CA 1
ATOM 10451 C C . LYS D 1 257 ? 76.82776 136.72683 126.49162 1.000 26.95926 237 LYS D C 1
ATOM 10452 O O . LYS D 1 257 ? 77.73302 137.37858 125.95124 1.000 30.51552 237 LYS D O 1
ATOM 10454 N N . GLU D 1 258 ? 77.07221 135.81983 127.44275 1.000 23.65002 238 GLU D N 1
ATOM 10455 C CA . GLU D 1 258 ? 78.42703 135.64147 127.95919 1.000 25.22377 238 GLU D CA 1
ATOM 10456 C C . GLU D 1 258 ? 79.38056 135.13969 126.87919 1.000 25.08454 238 GLU D C 1
ATOM 10457 O O . GLU D 1 258 ? 80.49899 135.65089 126.74120 1.000 25.97348 238 GLU D O 1
ATOM 10463 N N . TYR D 1 259 ? 78.95356 134.15525 126.08928 1.000 20.79390 239 TYR D N 1
ATOM 10464 C CA . TYR D 1 259 ? 79.83620 133.56304 125.09481 1.000 20.59104 239 TYR D CA 1
ATOM 10465 C C . TYR D 1 259 ? 80.00912 134.46195 123.87998 1.000 21.84367 239 TYR D C 1
ATOM 10466 O O . TYR D 1 259 ? 81.06023 134.41905 123.23480 1.000 21.58986 239 TYR D O 1
ATOM 10475 N N . GLU D 1 260 ? 79.00750 135.28296 123.55219 1.000 24.84367 240 GLU D N 1
ATOM 10476 C CA . GLU D 1 260 ? 79.19963 136.28588 122.51433 1.000 24.99596 240 GLU D CA 1
ATOM 10477 C C . GLU D 1 260 ? 80.16582 137.36763 122.97038 1.000 25.93161 240 GLU D C 1
ATOM 10478 O O . GLU D 1 260 ? 80.93881 137.88747 122.15847 1.000 29.11616 240 GLU D O 1
ATOM 10484 N N . MET D 1 261 ? 80.13753 137.72216 124.25768 1.000 25.36942 241 MET D N 1
ATOM 10485 C CA . MET D 1 261 ? 81.14614 138.63799 124.77898 1.000 23.18766 241 MET D CA 1
ATOM 10486 C C . MET D 1 261 ? 82.53881 138.02042 124.71702 1.000 24.79226 241 MET D C 1
ATOM 10487 O O . MET D 1 261 ? 83.50251 138.68543 124.31987 1.000 23.35701 241 MET D O 1
ATOM 10492 N N . LEU D 1 262 ? 82.66240 136.74760 125.09859 1.000 21.84878 242 LEU D N 1
ATOM 10493 C CA . LEU D 1 262 ? 83.98278 136.13729 125.22662 1.000 15.48858 242 LEU D CA 1
ATOM 10494 C C . LEU D 1 262 ? 84.59622 135.77047 123.87721 1.000 15.89303 242 LEU D C 1
ATOM 10495 O O . LEU D 1 262 ? 85.80375 135.94297 123.67926 1.000 22.31992 242 LEU D O 1
ATOM 10500 N N . PHE D 1 263 ? 83.79280 135.27252 122.93677 1.000 22.45390 243 PHE D N 1
ATOM 10501 C CA . PHE D 1 263 ? 84.31622 134.65744 121.72570 1.000 16.98417 243 PHE D CA 1
ATOM 10502 C C . PHE D 1 263 ? 84.12148 135.48724 120.46543 1.000 15.41946 243 PHE D C 1
ATOM 10503 O O . PHE D 1 263 ? 84.73791 135.17262 119.44214 1.000 13.30040 243 PHE D O 1
ATOM 10511 N N . LEU D 1 264 ? 83.29026 136.52305 120.49881 1.000 19.16374 244 LEU D N 1
ATOM 10512 C CA . LEU D 1 264 ? 82.99784 137.31267 119.31374 1.000 16.16328 244 LEU D CA 1
ATOM 10513 C C . LEU D 1 264 ? 83.47558 138.74467 119.50010 1.000 19.84292 244 LEU D C 1
ATOM 10514 O O . LEU D 1 264 ? 83.53801 139.25825 120.62066 1.000 26.26726 244 LEU D O 1
ATOM 10519 N N . VAL D 1 265 ? 83.81861 139.37895 118.38586 1.000 24.51269 245 VAL D N 1
ATOM 10520 C CA . VAL D 1 265 ? 84.18483 140.78827 118.34727 1.000 22.74987 245 VAL D CA 1
ATOM 10521 C C . VAL D 1 265 ? 82.98143 141.52743 117.77770 1.000 23.19125 245 VAL D C 1
ATOM 10522 O O . VAL D 1 265 ? 82.75629 141.52714 116.56245 1.000 27.11905 245 VAL D O 1
ATOM 10526 N N . SER D 1 266 ? 82.19752 142.15316 118.65917 1.000 26.20182 246 SER D N 1
ATOM 10527 C CA . SER D 1 266 ? 80.95992 142.79721 118.22859 1.000 28.30914 246 SER D CA 1
ATOM 10528 C C . SER D 1 266 ? 81.23300 143.93827 117.25693 1.000 28.38751 246 SER D C 1
ATOM 10529 O O . SER D 1 266 ? 80.50181 144.11555 116.27569 1.000 30.73987 246 SER D O 1
ATOM 10532 N N . ASN D 1 267 ? 82.27693 144.72175 117.51134 1.000 26.67625 247 ASN D N 1
ATOM 10533 C CA . ASN D 1 267 ? 82.62424 145.82444 116.62464 1.000 28.22764 247 ASN D CA 1
ATOM 10534 C C . ASN D 1 267 ? 83.18611 145.27644 115.31813 1.000 29.15401 247 ASN D C 1
ATOM 10535 O O . ASN D 1 267 ? 84.18230 144.54575 115.31975 1.000 30.36011 247 ASN D O 1
ATOM 10540 N N . GLU D 1 268 ? 82.54140 145.62582 114.20269 1.000 27.55032 248 GLU D N 1
ATOM 10541 C CA . GLU D 1 268 ? 82.99470 145.14166 112.90290 1.000 29.50448 248 GLU D CA 1
ATOM 10542 C C . GLU D 1 268 ? 84.36420 145.70579 112.54570 1.000 32.65732 248 GLU D C 1
ATOM 10543 O O . GLU D 1 268 ? 85.19538 145.00692 111.95591 1.000 34.24281 248 GLU D O 1
ATOM 10549 N N . GLU D 1 269 ? 84.61391 146.97301 112.88310 1.000 30.80387 249 GLU D N 1
ATOM 10550 C CA . GLU D 1 269 ? 85.90082 147.58261 112.56130 1.000 30.17326 249 GLU D CA 1
ATOM 10551 C C . GLU D 1 269 ? 87.03407 146.94536 113.35668 1.000 30.63375 249 GLU D C 1
ATOM 10552 O O . GLU D 1 269 ? 88.11921 146.70176 112.81535 1.000 33.66494 249 GLU D O 1
ATOM 10558 N N . MET D 1 270 ? 86.80285 146.66923 114.64229 1.000 33.16606 250 MET D N 1
ATOM 10559 C CA . MET D 1 270 ? 87.81971 146.00234 115.44940 1.000 30.41721 250 MET D CA 1
ATOM 10560 C C . MET D 1 270 ? 88.10439 144.60098 114.92362 1.000 30.36596 250 MET D C 1
ATOM 10561 O O . MET D 1 270 ? 89.26269 144.16707 114.87898 1.000 33.28841 250 MET D O 1
ATOM 10566 N N . HIS D 1 271 ? 87.05824 143.87956 114.51426 1.000 25.59288 251 HIS D N 1
ATOM 10567 C CA . HIS D 1 271 ? 87.25640 142.55294 113.94210 1.000 26.51189 251 HIS D CA 1
ATOM 10568 C C . HIS D 1 271 ? 88.02627 142.62570 112.62947 1.000 25.10963 251 HIS D C 1
ATOM 10569 O O . HIS D 1 271 ? 88.88700 141.78030 112.36494 1.000 24.90546 251 HIS D O 1
ATOM 10576 N N . LYS D 1 272 ? 87.72435 143.62081 111.79095 1.000 24.89228 252 LYS D N 1
ATOM 10577 C CA . LYS D 1 272 ? 88.47640 143.79880 110.55257 1.000 25.52321 252 LYS D CA 1
ATOM 10578 C C . LYS D 1 272 ? 89.94234 144.08966 110.84014 1.000 25.74708 252 LYS D C 1
ATOM 10579 O O . LYS D 1 272 ? 90.83285 143.57100 110.15707 1.000 28.21573 252 LYS D O 1
ATOM 10585 N N . GLN D 1 273 ? 90.20899 144.92450 111.84626 1.000 23.65236 253 GLN D N 1
ATOM 10586 C CA . GLN D 1 273 ? 91.58572 145.20422 112.23879 1.000 26.70612 253 GLN D CA 1
ATOM 10587 C C . GLN D 1 273 ? 92.29510 143.93472 112.69431 1.000 27.78487 253 GLN D C 1
ATOM 10588 O O . GLN D 1 273 ? 93.44853 143.68674 112.31882 1.000 26.73297 253 GLN D O 1
ATOM 10594 N N . ILE D 1 274 ? 91.61206 143.11179 113.49388 1.000 27.42555 254 ILE D N 1
ATOM 10595 C CA . ILE D 1 274 ? 92.19922 141.85594 113.95453 1.000 21.10925 254 ILE D CA 1
ATOM 10596 C C . ILE D 1 274 ? 92.50237 140.94228 112.77381 1.000 22.42445 254 ILE D C 1
ATOM 10597 O O . ILE D 1 274 ? 93.58714 140.35436 112.68697 1.000 21.08057 254 ILE D O 1
ATOM 10602 N N . LEU D 1 275 ? 91.55389 140.81596 111.84288 1.000 22.01041 255 LEU D N 1
ATOM 10603 C CA . LEU D 1 275 ? 91.74518 139.92383 110.70366 1.000 21.11025 255 LEU D CA 1
ATOM 10604 C C . LEU D 1 275 ? 92.88008 140.40472 109.80856 1.000 24.39226 255 LEU D C 1
ATOM 10605 O O . LEU D 1 275 ? 93.64667 139.59152 109.28005 1.000 25.48590 255 LEU D O 1
ATOM 10610 N N . MET D 1 276 ? 92.99840 141.72097 109.61947 1.000 25.62258 256 MET D N 1
ATOM 10611 C CA . MET D 1 276 ? 94.12823 142.26003 108.87098 1.000 26.70053 256 MET D CA 1
ATOM 10612 C C . MET D 1 276 ? 95.44600 141.96188 109.57391 1.000 26.16843 256 MET D C 1
ATOM 10613 O O . MET D 1 276 ? 96.43633 141.60368 108.92602 1.000 27.72912 256 MET D O 1
ATOM 10618 N N . THR D 1 277 ? 95.47863 142.10887 110.90098 1.000 21.35170 257 THR D N 1
ATOM 10619 C CA . THR D 1 277 ? 96.71560 141.87192 111.63880 1.000 22.09061 257 THR D CA 1
ATOM 10620 C C . THR D 1 277 ? 97.13968 140.40772 111.57338 1.000 24.70323 257 THR D C 1
ATOM 10621 O O . THR D 1 277 ? 98.33387 140.10825 111.46057 1.000 26.12591 257 THR D O 1
ATOM 10625 N N . ILE D 1 278 ? 96.18244 139.48278 111.63144 1.000 18.77179 258 ILE D N 1
ATOM 10626 C CA . ILE D 1 278 ? 96.49768 138.05935 111.70299 1.000 16.21457 258 ILE D CA 1
ATOM 10627 C C . ILE D 1 278 ? 96.48504 137.44401 110.30908 1.000 19.78532 258 ILE D C 1
ATOM 10628 O O . ILE D 1 278 ? 96.41266 136.21907 110.15928 1.000 22.02016 258 ILE D O 1
ATOM 10633 N N . GLY D 1 279 ? 96.56342 138.28592 109.28445 1.000 20.74954 259 GLY D N 1
ATOM 10634 C CA . GLY D 1 279 ? 96.67953 137.80716 107.91738 1.000 19.53813 259 GLY D CA 1
ATOM 10635 C C . GLY D 1 279 ? 95.45801 137.10681 107.36343 1.000 22.57931 259 GLY D C 1
ATOM 10636 O O . GLY D 1 279 ? 95.59266 136.08616 106.67666 1.000 24.85265 259 GLY D O 1
ATOM 10637 N N . LEU D 1 280 ? 94.26792 137.62800 107.64312 1.000 24.49310 260 LEU D N 1
ATOM 10638 C CA . LEU D 1 280 ? 93.02232 137.11875 107.08472 1.000 19.80078 260 LEU D CA 1
ATOM 10639 C C . LEU D 1 280 ? 92.35561 138.17362 106.20966 1.000 23.83637 260 LEU D C 1
ATOM 10640 O O . LEU D 1 280 ? 91.14626 138.39966 106.28446 1.000 25.95956 260 LEU D O 1
ATOM 10645 N N . GLU D 1 281 ? 93.15359 138.83749 105.36817 1.000 24.00223 261 GLU D N 1
ATOM 10646 C CA . GLU D 1 281 ? 92.62429 139.88388 104.49951 1.000 24.37119 261 GLU D CA 1
ATOM 10647 C C . GLU D 1 281 ? 91.63543 139.33180 103.48039 1.000 26.74077 261 GLU D C 1
ATOM 10648 O O . GLU D 1 281 ? 90.76911 140.07055 102.99963 1.000 26.76696 261 GLU D O 1
ATOM 10650 N N . ASN D 1 282 ? 91.74429 138.04637 103.13843 1.000 28.26988 262 ASN D N 1
ATOM 10651 C CA . ASN D 1 282 ? 90.78720 137.42414 102.23203 1.000 26.21571 262 ASN D CA 1
ATOM 10652 C C . ASN D 1 282 ? 89.38498 137.34557 102.81991 1.000 28.73678 262 ASN D C 1
ATOM 10653 O O . ASN D 1 282 ? 88.43132 137.11161 102.07004 1.000 30.38534 262 ASN D O 1
ATOM 10658 N N . LEU D 1 283 ? 89.23773 137.53036 104.13335 1.000 25.09274 263 LEU D N 1
ATOM 10659 C CA . LEU D 1 283 ? 87.94053 137.48917 104.79759 1.000 23.46146 263 LEU D CA 1
ATOM 10660 C C . LEU D 1 283 ? 87.55180 138.84468 105.37722 1.000 24.61545 263 LEU D C 1
ATOM 10661 O O . LEU D 1 283 ? 86.70356 138.91171 106.27086 1.000 27.18097 263 LEU D O 1
ATOM 10666 N N . CYS D 1 284 ? 88.16082 139.92692 104.89484 1.000 27.94889 264 CYS D N 1
ATOM 10667 C CA . CYS D 1 284 ? 87.89424 141.26148 105.41297 1.000 25.28267 264 CYS D CA 1
ATOM 10668 C C . CYS D 1 284 ? 86.87835 142.04010 104.58884 1.000 29.46734 264 CYS D C 1
ATOM 10669 O O . CYS D 1 284 ? 86.45425 143.11717 105.01912 1.000 34.26568 264 CYS D O 1
ATOM 10672 N N . GLU D 1 285 ? 86.48019 141.53170 103.42768 1.000 26.80391 265 GLU D N 1
ATOM 10673 C CA . GLU D 1 285 ? 85.51331 142.19748 102.57007 1.000 27.30115 265 GLU D CA 1
ATOM 10674 C C . GLU D 1 285 ? 84.27470 141.32765 102.40983 1.000 27.89701 265 GLU D C 1
ATOM 10675 O O . GLU D 1 285 ? 84.35217 140.09585 102.43064 1.000 29.27514 265 GLU D O 1
ATOM 10681 N N . ASN D 1 286 ? 83.12976 141.98522 102.25239 1.000 28.07019 266 ASN D N 1
ATOM 10682 C CA . ASN D 1 286 ? 81.87165 141.27422 102.11455 1.000 28.24635 266 ASN D CA 1
ATOM 10683 C C . ASN D 1 286 ? 81.81560 140.54195 100.77367 1.000 29.67149 266 ASN D C 1
ATOM 10684 O O . ASN D 1 286 ? 82.43064 140.97276 99.79499 1.000 31.55954 266 ASN D O 1
ATOM 10689 N N . PRO D 1 287 ? 81.08008 139.42378 100.70140 1.000 25.85889 267 PRO D N 1
ATOM 10690 C CA . PRO D 1 287 ? 80.26167 138.81078 101.75423 1.000 26.37438 267 PRO D CA 1
ATOM 10691 C C . PRO D 1 287 ? 81.05551 137.87651 102.66000 1.000 25.57989 267 PRO D C 1
ATOM 10692 O O . PRO D 1 287 ? 80.50421 137.30273 103.59257 1.000 26.62356 267 PRO D O 1
ATOM 10696 N N . TYR D 1 288 ? 82.35569 137.71326 102.40685 1.000 25.77304 268 TYR D N 1
ATOM 10697 C CA . TYR D 1 288 ? 83.15460 136.77495 103.18944 1.000 24.44172 268 TYR D CA 1
ATOM 10698 C C . TYR D 1 288 ? 83.28945 137.22713 104.63834 1.000 24.33422 268 TYR D C 1
ATOM 10699 O O . TYR D 1 288 ? 83.27077 136.39847 105.55441 1.000 26.56812 268 TYR D O 1
ATOM 10708 N N . PHE D 1 289 ? 83.42604 138.53527 104.86521 1.000 25.98673 269 PHE D N 1
ATOM 10709 C CA . PHE D 1 289 ? 83.48124 139.05169 106.22959 1.000 20.69629 269 PHE D CA 1
ATOM 10710 C C . PHE D 1 289 ? 82.18368 138.76731 106.97720 1.000 21.84031 269 PHE D C 1
ATOM 10711 O O . PHE D 1 289 ? 82.20014 138.22671 108.09266 1.000 24.22678 269 PHE D O 1
ATOM 10719 N N . SER D 1 290 ? 81.04673 139.10394 106.36460 1.000 21.45397 270 SER D N 1
ATOM 10720 C CA . SER D 1 290 ? 79.75238 138.84363 106.97937 1.000 19.79737 270 SER D CA 1
ATOM 10721 C C . SER D 1 290 ? 79.47257 137.35414 107.10641 1.000 17.31074 270 SER D C 1
ATOM 10722 O O . SER D 1 290 ? 78.89393 136.92516 108.10834 1.000 20.01993 270 SER D O 1
ATOM 10725 N N . ASN D 1 291 ? 79.87125 136.55602 106.11280 1.000 18.89515 271 ASN D N 1
ATOM 10726 C CA . ASN D 1 291 ? 79.68578 135.11204 106.20985 1.000 18.13967 271 ASN D CA 1
ATOM 10727 C C . ASN D 1 291 ? 80.48031 134.53235 107.37197 1.000 18.88478 271 ASN D C 1
ATOM 10728 O O . ASN D 1 291 ? 79.97042 133.69488 108.12471 1.000 19.06495 271 ASN D O 1
ATOM 10733 N N . LEU D 1 292 ? 81.73088 134.97067 107.53756 1.000 21.31701 272 LEU D N 1
ATOM 10734 C CA . LEU D 1 292 ? 82.54428 134.48736 108.64762 1.000 17.65035 272 LEU D CA 1
ATOM 10735 C C . LEU D 1 292 ? 81.94889 134.89919 109.98667 1.000 17.89214 272 LEU D C 1
ATOM 10736 O O . LEU D 1 292 ? 81.88219 134.08981 110.92092 1.000 22.02134 272 LEU D O 1
ATOM 10741 N N . ARG D 1 293 ? 81.50653 136.15405 110.10003 1.000 17.18558 273 ARG D N 1
ATOM 10742 C CA . ARG D 1 293 ? 80.92538 136.60387 111.36082 1.000 15.84988 273 ARG D CA 1
ATOM 10743 C C . ARG D 1 293 ? 79.63508 135.85445 111.67707 1.000 18.75587 273 ARG D C 1
ATOM 10744 O O . ARG D 1 293 ? 79.39310 135.48685 112.83239 1.000 22.64652 273 ARG D O 1
ATOM 10752 N N . GLN D 1 294 ? 78.80285 135.60162 110.66363 1.000 17.68692 274 GLN D N 1
ATOM 10753 C CA . GLN D 1 294 ? 77.56689 134.85918 110.88583 1.000 14.32782 274 GLN D CA 1
ATOM 10754 C C . GLN D 1 294 ? 77.84791 133.40983 111.26326 1.000 18.68978 274 GLN D C 1
ATOM 10755 O O . GLN D 1 294 ? 77.15348 132.84072 112.11130 1.000 20.16132 274 GLN D O 1
ATOM 10761 N N . ASN D 1 295 ? 78.85361 132.79218 110.63909 1.000 16.14424 275 ASN D N 1
ATOM 10762 C CA . ASN D 1 295 ? 79.22311 131.42849 111.00314 1.000 16.06217 275 ASN D CA 1
ATOM 10763 C C . ASN D 1 295 ? 79.71737 131.36176 112.44169 1.000 19.12164 275 ASN D C 1
ATOM 10764 O O . ASN D 1 295 ? 79.36291 130.44083 113.19139 1.000 19.53469 275 ASN D O 1
ATOM 10769 N N . MET D 1 296 ? 80.53893 132.33441 112.84340 1.000 12.89034 276 MET D N 1
ATOM 10770 C CA . MET D 1 296 ? 81.00625 132.38628 114.22315 1.000 11.31482 276 MET D CA 1
ATOM 10771 C C . MET D 1 296 ? 79.84373 132.57266 115.18907 1.000 15.96524 276 MET D C 1
ATOM 10772 O O . MET D 1 296 ? 79.79164 131.92601 116.24151 1.000 16.74342 276 MET D O 1
ATOM 10777 N N . LYS D 1 297 ? 78.89709 133.44851 114.84236 1.000 18.16913 277 LYS D N 1
ATOM 10778 C CA . LYS D 1 297 ? 77.72820 133.65957 115.68966 1.000 14.02129 277 LYS D CA 1
ATOM 10779 C C . LYS D 1 297 ? 76.89316 132.39072 115.80867 1.000 17.10921 277 LYS D C 1
ATOM 10780 O O . LYS D 1 297 ? 76.40069 132.06364 116.89310 1.000 18.35072 277 LYS D O 1
ATOM 10786 N N . ASP D 1 298 ? 76.71783 131.66613 114.70149 1.000 15.98752 278 ASP D N 1
ATOM 10787 C CA . ASP D 1 298 ? 75.94384 130.42915 114.73581 1.000 12.42462 278 ASP D CA 1
ATOM 10788 C C . ASP D 1 298 ? 76.61972 129.37719 115.60621 1.000 12.89289 278 ASP D C 1
ATOM 10789 O O . ASP D 1 298 ? 75.95592 128.68544 116.39044 1.000 20.90818 278 ASP D O 1
ATOM 10794 N N . LEU D 1 299 ? 77.94235 129.24064 115.48468 1.000 12.72184 279 LEU D N 1
ATOM 10795 C CA . LEU D 1 299 ? 78.64769 128.28036 116.32651 1.000 12.25795 279 LEU D CA 1
ATOM 10796 C C . LEU D 1 299 ? 78.60169 128.68082 117.79699 1.000 10.57646 279 LEU D C 1
ATOM 10797 O O . LEU D 1 299 ? 78.48276 127.81298 118.66880 1.000 15.85161 279 LEU D O 1
ATOM 10802 N N . ILE D 1 300 ? 78.67782 129.97962 118.09434 1.000 12.83079 280 ILE D N 1
ATOM 10803 C CA . ILE D 1 300 ? 78.56956 130.42428 119.48077 1.000 12.29549 280 ILE D CA 1
ATOM 10804 C C . ILE D 1 300 ? 77.16795 130.16008 120.01838 1.000 12.03355 280 ILE D C 1
ATOM 10805 O O . ILE D 1 300 ? 76.99520 129.79233 121.18562 1.000 14.00456 280 ILE D O 1
ATOM 10810 N N . LEU D 1 301 ? 76.14712 130.33744 119.17749 1.000 14.63193 281 LEU D N 1
ATOM 10811 C CA . LEU D 1 301 ? 74.78358 130.01385 119.58288 1.000 12.70827 281 LEU D CA 1
ATOM 10812 C C . LEU D 1 301 ? 74.64047 128.52976 119.89222 1.000 15.42757 281 LEU D C 1
ATOM 10813 O O . LEU D 1 301 ? 74.00796 128.15121 120.88574 1.000 18.55161 281 LEU D O 1
ATOM 10818 N N . LEU D 1 302 ? 75.22726 127.67475 119.05208 1.000 14.45841 282 LEU D N 1
ATOM 10819 C CA . LEU D 1 302 ? 75.18827 126.23877 119.31225 1.000 11.69040 282 LEU D CA 1
ATOM 10820 C C . LEU D 1 302 ? 75.90342 125.89728 120.61533 1.000 11.98524 282 LEU D C 1
ATOM 10821 O O . LEU D 1 302 ? 75.41798 125.07556 121.40556 1.000 13.17798 282 LEU D O 1
ATOM 10826 N N . LEU D 1 303 ? 77.06283 126.51704 120.85306 1.000 11.60619 283 LEU D N 1
ATOM 10827 C CA . LEU D 1 303 ? 77.79626 126.27249 122.09092 1.000 9.94725 283 LEU D CA 1
ATOM 10828 C C . LEU D 1 303 ? 76.99017 126.70744 123.30704 1.000 10.19323 283 LEU D C 1
ATOM 10829 O O . LEU D 1 303 ? 76.95146 125.99955 124.31823 1.000 12.10150 283 LEU D O 1
ATOM 10834 N N . ALA D 1 304 ? 76.34472 127.87208 123.22952 1.000 11.39640 284 ALA D N 1
ATOM 10835 C CA . ALA D 1 304 ? 75.52431 128.34016 124.34065 1.000 17.24725 284 ALA D CA 1
ATOM 10836 C C . ALA D 1 304 ? 74.34697 127.40635 124.58562 1.000 14.57151 284 ALA D C 1
ATOM 10837 O O . ALA D 1 304 ? 74.00569 127.11897 125.73758 1.000 14.88332 284 ALA D O 1
ATOM 10839 N N . THR D 1 305 ? 73.72424 126.91535 123.51279 1.000 13.40418 285 THR D N 1
ATOM 10840 C CA . THR D 1 305 ? 72.62779 125.96177 123.64918 1.000 13.81227 285 THR D CA 1
ATOM 10841 C C . THR D 1 305 ? 73.08460 124.69305 124.36364 1.000 15.91661 285 THR D C 1
ATOM 10842 O O . THR D 1 305 ? 72.44674 124.23373 125.32269 1.000 15.36406 285 THR D O 1
ATOM 10846 N N . VAL D 1 306 ? 74.20592 124.12250 123.91956 1.000 13.56900 286 VAL D N 1
ATOM 10847 C CA . VAL D 1 306 ? 74.68448 122.87895 124.51562 1.000 10.70658 286 VAL D CA 1
ATOM 10848 C C . VAL D 1 306 ? 75.10799 123.10220 125.96407 1.000 14.69064 286 VAL D C 1
ATOM 10849 O O . VAL D 1 306 ? 74.85009 122.26269 126.83479 1.000 18.16988 286 VAL D O 1
ATOM 10853 N N . ALA D 1 307 ? 75.75567 124.23508 126.25046 1.000 11.60568 287 ALA D N 1
ATOM 10854 C CA . ALA D 1 307 ? 76.18466 124.51675 127.61566 1.000 13.66159 287 ALA D CA 1
ATOM 10855 C C . ALA D 1 307 ? 74.99926 124.75628 128.53896 1.000 16.53139 287 ALA D C 1
ATOM 10856 O O . ALA D 1 307 ? 75.05832 124.40663 129.72298 1.000 23.61792 287 ALA D O 1
ATOM 10858 N N . SER D 1 308 ? 73.92170 125.34928 128.02309 1.000 12.94408 288 SER D N 1
ATOM 10859 C CA . SER D 1 308 ? 72.70554 125.51671 128.80363 1.000 18.41490 288 SER D CA 1
ATOM 10860 C C . SER D 1 308 ? 71.96652 124.20502 129.00920 1.000 17.34061 288 SER D C 1
ATOM 10861 O O . SER D 1 308 ? 71.21446 124.07916 129.98097 1.000 19.57341 288 SER D O 1
ATOM 10864 N N . SER D 1 309 ? 72.16022 123.23260 128.11437 1.000 17.62149 289 SER D N 1
ATOM 10865 C CA . SER D 1 309 ? 71.53943 121.92439 128.29846 1.000 14.11284 289 SER D CA 1
ATOM 10866 C C . SER D 1 309 ? 71.97765 121.24157 129.59174 1.000 19.21046 289 SER D C 1
ATOM 10867 O O . SER D 1 309 ? 71.28009 120.33935 130.06632 1.000 17.91924 289 SER D O 1
ATOM 10870 N N . VAL D 1 310 ? 73.10595 121.64540 130.16888 1.000 18.12315 290 VAL D N 1
ATOM 10871 C CA . VAL D 1 310 ? 73.53906 121.15783 131.47746 1.000 20.00904 290 VAL D CA 1
ATOM 10872 C C . VAL D 1 310 ? 73.73366 122.38090 132.36588 1.000 16.39038 290 VAL D C 1
ATOM 10873 O O . VAL D 1 310 ? 74.87514 122.77731 132.64188 1.000 21.53978 290 VAL D O 1
ATOM 10877 N N . PRO D 1 311 ? 72.65613 123.00291 132.83292 1.000 21.52405 291 PRO D N 1
ATOM 10878 C CA . PRO D 1 311 ? 72.76255 124.34354 133.41201 1.000 22.04104 291 PRO D CA 1
ATOM 10879 C C . PRO D 1 311 ? 73.22314 124.34372 134.85992 1.000 22.21281 291 PRO D C 1
ATOM 10880 O O . PRO D 1 311 ? 73.04509 123.37724 135.60469 1.000 26.72252 291 PRO D O 1
ATOM 10884 N N . ASN D 1 312 ? 73.82911 125.46627 135.24818 1.000 24.50482 292 ASN D N 1
ATOM 10885 C CA . ASN D 1 312 ? 74.11324 125.76656 136.65027 1.000 27.31388 292 ASN D CA 1
ATOM 10886 C C . ASN D 1 312 ? 72.85342 126.39209 137.24347 1.000 29.60602 292 ASN D C 1
ATOM 10887 O O . ASN D 1 312 ? 72.74671 127.60471 137.44326 1.000 32.24475 292 ASN D O 1
ATOM 10892 N N . PHE D 1 313 ? 71.87545 125.53532 137.52296 1.000 31.44570 293 PHE D N 1
ATOM 10893 C CA . PHE D 1 313 ? 70.53674 125.95813 137.90866 1.000 31.28519 293 PHE D CA 1
ATOM 10894 C C . PHE D 1 313 ? 70.18278 125.37919 139.26910 1.000 32.80355 293 PHE D C 1
ATOM 10895 O O . PHE D 1 313 ? 70.34788 124.17584 139.49599 1.000 35.37977 293 PHE D O 1
ATOM 10903 N N . LYS D 1 314 ? 69.68621 126.23895 140.16040 1.000 33.14680 294 LYS D N 1
ATOM 10904 C CA . LYS D 1 314 ? 69.21583 125.86298 141.50150 1.000 33.49364 294 LYS D CA 1
ATOM 10905 C C . LYS D 1 314 ? 70.33914 125.09432 142.19814 1.000 34.28910 294 LYS D C 1
ATOM 10906 O O . LYS D 1 314 ? 71.48533 125.56393 142.19714 1.000 35.90146 294 LYS D O 1
ATOM 10908 N N . HIS D 1 315 ? 70.06768 123.93449 142.79417 1.000 31.61919 295 HIS D N 1
ATOM 10909 C CA . HIS D 1 315 ? 71.09609 123.09386 143.39216 1.000 31.69124 295 HIS D CA 1
ATOM 10910 C C . HIS D 1 315 ? 71.26309 121.78319 142.62895 1.000 32.79821 295 HIS D C 1
ATOM 10911 O O . HIS D 1 315 ? 71.70230 120.77908 143.19375 1.000 33.62303 295 HIS D O 1
ATOM 10913 N N . PHE D 1 316 ? 70.91372 121.78061 141.34512 1.000 31.18590 296 PHE D N 1
ATOM 10914 C CA . PHE D 1 316 ? 71.03736 120.58393 140.52559 1.000 31.81081 296 PHE D CA 1
ATOM 10915 C C . PHE D 1 316 ? 72.49842 120.31921 140.19199 1.000 28.57565 296 PHE D C 1
ATOM 10916 O O . PHE D 1 316 ? 73.22671 121.22354 139.77207 1.000 34.28865 296 PHE D O 1
ATOM 10924 N N . GLY D 1 317 ? 72.91986 119.07750 140.38454 1.000 22.99137 297 GLY D N 1
ATOM 10925 C CA . GLY D 1 317 ? 74.27527 118.67851 140.09416 1.000 21.99047 297 GLY D CA 1
ATOM 10926 C C . GLY D 1 317 ? 74.37952 117.17223 140.07660 1.000 17.21839 297 GLY D C 1
ATOM 10927 O O . GLY D 1 317 ? 73.37590 116.46058 140.12870 1.000 23.32797 297 GLY D O 1
ATOM 10928 N N . PHE D 1 318 ? 75.61289 116.68929 140.01564 1.000 14.00645 298 PHE D N 1
ATOM 10929 C CA . PHE D 1 318 ? 75.88332 115.25952 139.98090 1.000 19.06946 298 PHE D CA 1
ATOM 10930 C C . PHE D 1 318 ? 76.14150 114.77621 141.40172 1.000 17.65574 298 PHE D C 1
ATOM 10931 O O . PHE D 1 318 ? 77.11002 115.20026 142.04030 1.000 20.87993 298 PHE D O 1
ATOM 10939 N N . TYR D 1 319 ? 75.27305 113.89371 141.89207 1.000 19.16405 299 TYR D N 1
ATOM 10940 C CA . TYR D 1 319 ? 75.33071 113.44156 143.27622 1.000 20.83953 299 TYR D CA 1
ATOM 10941 C C . TYR D 1 319 ? 75.09514 111.93836 143.33826 1.000 22.88285 299 TYR D C 1
ATOM 10942 O O . TYR D 1 319 ? 74.90888 111.27417 142.31387 1.000 24.13463 299 TYR D O 1
ATOM 10951 N N . ARG D 1 320 ? 75.09452 111.42156 144.56858 1.000 31.98625 300 ARG D N 1
ATOM 10952 C CA . ARG D 1 320 ? 75.05587 109.99185 144.89014 1.000 26.51272 300 ARG D CA 1
ATOM 10953 C C . ARG D 1 320 ? 76.35621 109.31615 144.47865 1.000 29.92848 300 ARG D C 1
ATOM 10954 O O . ARG D 1 320 ? 77.10337 108.82466 145.32410 1.000 32.59103 300 ARG D O 1
ATOM 10962 N N . ASN D 1 331 ? 85.04974 107.74574 144.98411 1.000 25.77099 311 ASN D N 1
ATOM 10963 C CA . ASN D 1 331 ? 83.91457 107.85851 145.89213 1.000 28.27580 311 ASN D CA 1
ATOM 10964 C C . ASN D 1 331 ? 83.51001 109.31566 146.09050 1.000 28.73118 311 ASN D C 1
ATOM 10965 O O . ASN D 1 331 ? 82.34864 109.61448 146.36722 1.000 29.82653 311 ASN D O 1
ATOM 10967 N N . GLN D 1 332 ? 84.47509 110.21886 145.94684 1.000 25.50592 312 GLN D N 1
ATOM 10968 C CA . GLN D 1 332 ? 84.24467 111.64818 146.10462 1.000 25.38802 312 GLN D CA 1
ATOM 10969 C C . GLN D 1 332 ? 83.98652 112.27496 144.74141 1.000 24.30373 312 GLN D C 1
ATOM 10970 O O . GLN D 1 332 ? 84.76053 112.06856 143.80092 1.000 23.90263 312 GLN D O 1
ATOM 10972 N N . SER D 1 333 ? 82.90097 113.03627 144.63985 1.000 22.96719 313 SER D N 1
ATOM 10973 C CA . SER D 1 333 ? 82.53570 113.65077 143.37504 1.000 20.75271 313 SER D CA 1
ATOM 10974 C C . SER D 1 333 ? 83.49106 114.78752 143.02451 1.000 22.34288 313 SER D C 1
ATOM 10975 O O . SER D 1 333 ? 84.19030 115.34248 143.87670 1.000 27.64223 313 SER D O 1
ATOM 10978 N N . LEU D 1 334 ? 83.51096 115.12725 141.73960 1.000 17.84387 314 LEU D N 1
ATOM 10979 C CA . LEU D 1 334 ? 84.27163 116.25823 141.25342 1.000 17.52674 314 LEU D CA 1
ATOM 10980 C C . LEU D 1 334 ? 83.57003 117.55288 141.64550 1.000 20.32444 314 LEU D C 1
ATOM 10981 O O . LEU D 1 334 ? 82.39812 117.54429 142.029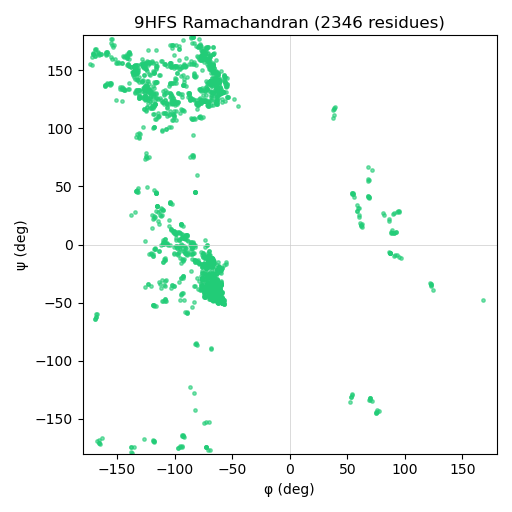59 1.000 23.27593 314 LEU D O 1
ATOM 10986 N N . PRO D 1 335 ? 84.26776 118.68651 141.57936 1.000 20.30894 315 PRO D N 1
ATOM 10987 C CA . PRO D 1 335 ? 83.56607 119.97099 141.66885 1.000 18.04721 315 PRO D CA 1
ATOM 10988 C C . PRO D 1 335 ? 82.51234 120.06531 140.57644 1.000 16.18761 315 PRO D C 1
ATOM 10989 O O . PRO D 1 335 ? 82.72073 119.61477 139.44809 1.000 18.71515 315 PRO D O 1
ATOM 10993 N N . GLN D 1 336 ? 81.36354 120.64611 140.92914 1.000 16.06303 316 GLN D N 1
ATOM 10994 C CA . GLN D 1 336 ? 80.21622 120.61879 140.02815 1.000 13.94194 316 GLN D CA 1
ATOM 10995 C C . GLN D 1 336 ? 80.49837 121.35234 138.72420 1.000 14.73284 316 GLN D C 1
ATOM 10996 O O . GLN D 1 336 ? 79.94517 120.99124 137.67980 1.000 20.99487 316 GLN D O 1
ATOM 11002 N N . GLU D 1 337 ? 81.35561 122.37439 138.76007 1.000 11.54043 317 GLU D N 1
ATOM 11003 C CA . GLU D 1 337 ? 81.69227 123.10146 137.54051 1.000 13.08279 317 GLU D CA 1
ATOM 11004 C C . GLU D 1 337 ? 82.42419 122.20729 136.54423 1.000 13.50219 317 GLU D C 1
ATOM 11005 O O . GLU D 1 337 ? 82.10619 122.20780 135.34867 1.000 17.21371 317 GLU D O 1
ATOM 11011 N N . ILE D 1 338 ? 83.38969 121.41936 137.02070 1.000 12.23439 318 ILE D N 1
ATOM 11012 C CA . ILE D 1 338 ? 84.13946 120.54085 136.12866 1.000 13.46866 318 ILE D CA 1
ATOM 11013 C C . ILE D 1 338 ? 83.25435 119.41014 135.61935 1.000 15.89590 318 ILE D C 1
ATOM 11014 O O . ILE D 1 338 ? 83.35646 118.99818 134.45675 1.000 21.77261 318 ILE D O 1
ATOM 11019 N N . ALA D 1 339 ? 82.38212 118.88140 136.48078 1.000 15.07068 319 ALA D N 1
ATOM 11020 C CA . ALA D 1 339 ? 81.45232 117.84652 136.04356 1.000 10.84186 319 ALA D CA 1
ATOM 11021 C C . ALA D 1 339 ? 80.51778 118.37305 134.96303 1.000 8.76437 319 ALA D C 1
ATOM 11022 O O . ALA D 1 339 ? 80.26095 117.68832 133.96529 1.000 15.28430 319 ALA D O 1
ATOM 11024 N N . ARG D 1 340 ? 80.01673 119.59896 135.13467 1.000 15.80870 320 ARG D N 1
ATOM 11025 C CA . ARG D 1 340 ? 79.18085 120.20863 134.10686 1.000 13.71999 320 ARG D CA 1
ATOM 11026 C C . ARG D 1 340 ? 79.96013 120.41717 132.81482 1.000 9.19411 320 ARG D C 1
ATOM 11027 O O . ARG D 1 340 ? 79.43091 120.18685 131.72279 1.000 17.71783 320 ARG D O 1
ATOM 11035 N N . HIS D 1 341 ? 81.21843 120.85123 132.91902 1.000 7.14914 321 HIS D N 1
ATOM 11036 C CA . HIS D 1 341 ? 82.03049 121.06861 131.72515 1.000 9.38109 321 HIS D CA 1
ATOM 11037 C C . HIS D 1 341 ? 82.25144 119.76743 130.95744 1.000 6.00918 321 HIS D C 1
ATOM 11038 O O . HIS D 1 341 ? 82.11425 119.72837 129.72752 1.000 0.75846 321 HIS D O 1
ATOM 11045 N N . CYS D 1 342 ? 82.57076 118.68449 131.67005 1.000 8.87238 322 CYS D N 1
ATOM 11046 C CA . CYS D 1 342 ? 82.78304 117.39753 131.01193 1.000 2.03790 322 CYS D CA 1
ATOM 11047 C C . CYS D 1 342 ? 81.48633 116.85485 130.42113 1.000 2.83511 322 CYS D C 1
ATOM 11048 O O . CYS D 1 342 ? 81.48774 116.26048 129.33301 1.000 8.16622 322 CYS D O 1
ATOM 11051 N N . MET D 1 343 ? 80.36728 117.04789 131.12207 1.000 9.06160 323 MET D N 1
ATOM 11052 C CA . MET D 1 343 ? 79.08741 116.61116 130.58192 1.000 5.81451 323 MET D CA 1
ATOM 11053 C C . MET D 1 343 ? 78.72560 117.39198 129.32515 1.000 6.63957 323 MET D C 1
ATOM 11054 O O . MET D 1 343 ? 78.14540 116.83345 128.39047 1.000 7.14590 323 MET D O 1
ATOM 11059 N N . VAL D 1 344 ? 79.06008 118.68374 129.28157 1.000 4.47191 324 VAL D N 1
ATOM 11060 C CA . VAL D 1 344 ? 78.83883 119.45954 128.06532 1.000 3.97074 324 VAL D CA 1
ATOM 11061 C C . VAL D 1 344 ? 79.75522 118.98012 126.94440 1.000 2.54392 324 VAL D C 1
ATOM 11062 O O . VAL D 1 344 ? 79.36235 118.98467 125.77276 1.000 8.93469 324 VAL D O 1
ATOM 11066 N N . GLN D 1 345 ? 80.98171 118.56219 127.27170 1.000 10.43155 325 GLN D N 1
ATOM 11067 C CA . GLN D 1 345 ? 81.83612 117.93786 126.26117 1.000 2.36141 325 GLN D CA 1
ATOM 11068 C C . GLN D 1 345 ? 81.15497 116.71602 125.65560 1.000 3.02448 325 GLN D C 1
ATOM 11069 O O . GLN D 1 345 ? 81.08676 116.56224 124.42713 1.000 14.80237 325 GLN D O 1
ATOM 11075 N N . ALA D 1 346 ? 80.64991 115.82993 126.51639 1.000 9.26240 326 ALA D N 1
ATOM 11076 C CA . ALA D 1 346 ? 79.96275 114.63445 126.03575 1.000 0.00000 326 ALA D CA 1
ATOM 11077 C C . ALA D 1 346 ? 78.72224 114.99836 125.22693 1.000 7.99836 326 ALA D C 1
ATOM 11078 O O . ALA D 1 346 ? 78.41407 114.35267 124.21870 1.000 10.65897 326 ALA D O 1
ATOM 11080 N N . ARG D 1 347 ? 78.00100 116.03486 125.65346 1.000 6.07585 327 ARG D N 1
ATOM 11081 C CA . ARG D 1 347 ? 76.80327 116.46174 124.93981 1.000 4.63239 327 ARG D CA 1
ATOM 11082 C C . ARG D 1 347 ? 77.14572 116.99409 123.55350 1.000 6.69854 327 ARG D C 1
ATOM 11083 O O . ARG D 1 347 ? 76.41733 116.74127 122.58705 1.000 10.41831 327 ARG D O 1
ATOM 11091 N N . LEU D 1 348 ? 78.24605 117.74136 123.44129 1.000 10.96846 328 LEU D N 1
ATOM 11092 C CA . LEU D 1 348 ? 78.70992 118.19686 122.13537 1.000 4.13385 328 LEU D CA 1
ATOM 11093 C C . LEU D 1 348 ? 79.08886 117.01949 121.24933 1.000 6.81012 328 LEU D C 1
ATOM 11094 O O . LEU D 1 348 ? 78.78622 117.01207 120.05056 1.000 8.77077 328 LEU D O 1
ATOM 11099 N N . LEU D 1 349 ? 79.75945 116.01591 121.82083 1.000 8.64630 329 LEU D N 1
ATOM 11100 C CA . LEU D 1 349 ? 80.09376 114.82686 121.04071 1.000 7.55852 329 LEU D CA 1
ATOM 11101 C C . LEU D 1 349 ? 78.85102 114.06042 120.60609 1.000 9.71652 329 LEU D C 1
ATOM 11102 O O . LEU D 1 349 ? 78.86788 113.39990 119.56191 1.000 9.93843 329 LEU D O 1
ATOM 11107 N N . ALA D 1 350 ? 77.77471 114.12783 121.39253 1.000 9.29126 330 ALA D N 1
ATOM 11108 C CA . ALA D 1 350 ? 76.55530 113.39972 121.05613 1.000 1.99407 330 ALA D CA 1
ATOM 11109 C C . ALA D 1 350 ? 75.95376 113.84225 119.72741 1.000 10.01283 330 ALA D C 1
ATOM 11110 O O . ALA D 1 350 ? 75.16045 113.09683 119.14354 1.000 17.15167 330 ALA D O 1
ATOM 11112 N N . TYR D 1 351 ? 76.30995 115.02651 119.23487 1.000 9.45150 331 TYR D N 1
ATOM 11113 C CA . TYR D 1 351 ? 75.80019 115.52868 117.96579 1.000 4.99179 331 TYR D CA 1
ATOM 11114 C C . TYR D 1 351 ? 76.59429 115.03478 116.76365 1.000 11.74119 331 TYR D C 1
ATOM 11115 O O . TYR D 1 351 ? 76.24244 115.36823 115.62839 1.000 20.28023 331 TYR D O 1
ATOM 11124 N N . ARG D 1 352 ? 77.64952 114.25618 116.98217 1.000 13.14619 332 ARG D N 1
ATOM 11125 C CA . ARG D 1 352 ? 78.35482 113.56523 115.91298 1.000 12.05577 332 ARG D CA 1
ATOM 11126 C C . ARG D 1 352 ? 77.77469 112.18654 115.63901 1.000 8.04513 332 ARG D C 1
ATOM 11127 O O . ARG D 1 352 ? 78.35791 111.42349 114.86311 1.000 19.71509 332 ARG D O 1
ATOM 11135 N N . THR D 1 353 ? 76.64529 111.85836 116.26006 1.000 10.23563 333 THR D N 1
ATOM 11136 C CA . THR D 1 353 ? 76.09764 110.51208 116.19922 1.000 13.81192 333 THR D CA 1
ATOM 11137 C C . THR D 1 353 ? 75.70457 110.12958 114.77678 1.000 18.48868 333 THR D C 1
ATOM 11138 O O . THR D 1 353 ? 75.32968 110.97231 113.95706 1.000 18.94698 333 THR D O 1
ATOM 11142 N N . GLU D 1 354 ? 75.81582 108.83483 114.48573 1.000 20.16190 334 GLU D N 1
ATOM 11143 C CA . GLU D 1 354 ? 75.27518 108.25959 113.26466 1.000 18.19319 334 GLU D CA 1
ATOM 11144 C C . GLU D 1 354 ? 73.89159 107.65930 113.46593 1.000 21.50492 334 GLU D C 1
ATOM 11145 O O . GLU D 1 354 ? 73.23147 107.31783 112.47938 1.000 28.05423 334 GLU D O 1
ATOM 11151 N N . ASP D 1 355 ? 73.44687 107.51555 114.71222 1.000 23.00667 335 ASP D N 1
ATOM 11152 C CA . ASP D 1 355 ? 72.07687 107.10335 114.97614 1.000 23.81427 335 ASP D CA 1
ATOM 11153 C C . ASP D 1 355 ? 71.11280 108.17619 114.48878 1.000 27.11025 335 ASP D C 1
ATOM 11154 O O . ASP D 1 355 ? 71.35123 109.37446 114.66008 1.000 31.88908 335 ASP D O 1
ATOM 11159 N N . HIS D 1 356 ? 70.01674 107.74002 113.87695 1.000 27.46980 336 HIS D N 1
ATOM 11160 C CA . HIS D 1 356 ? 69.05820 108.66220 113.28769 1.000 27.12358 336 HIS D CA 1
ATOM 11161 C C . HIS D 1 356 ? 68.03644 109.18828 114.28588 1.000 29.53206 336 HIS D C 1
ATOM 11162 O O . HIS D 1 356 ? 67.26336 110.08665 113.93771 1.000 35.21617 336 HIS D O 1
ATOM 11169 N N . LYS D 1 357 ? 68.01000 108.66024 115.50755 1.000 29.10197 337 LYS D N 1
ATOM 11170 C CA . LYS D 1 357 ? 67.02780 109.07177 116.50243 1.000 27.41159 337 LYS D CA 1
ATOM 11171 C C . LYS D 1 357 ? 67.65721 109.68815 117.74102 1.000 32.33688 337 LYS D C 1
ATOM 11172 O O . LYS D 1 357 ? 67.27297 110.79460 118.13743 1.000 36.47166 337 LYS D O 1
ATOM 11178 N N . THR D 1 358 ? 68.61647 109.00915 118.36710 1.000 27.67771 338 THR D N 1
ATOM 11179 C CA . THR D 1 358 ? 69.16133 109.43388 119.65018 1.000 27.86845 338 THR D CA 1
ATOM 11180 C C . THR D 1 358 ? 70.67349 109.56360 119.55738 1.000 25.14088 338 THR D C 1
ATOM 11181 O O . THR D 1 358 ? 71.35502 108.62880 119.12568 1.000 24.73444 338 THR D O 1
ATOM 11185 N N . GLY D 1 359 ? 71.19162 110.71892 119.96738 1.000 17.10073 339 GLY D N 1
ATOM 11186 C CA . GLY D 1 359 ? 72.62368 110.94821 120.02667 1.000 11.62485 339 GLY D CA 1
ATOM 11187 C C . GLY D 1 359 ? 73.12516 110.85656 121.45579 1.000 8.78695 339 GLY D C 1
ATOM 11188 O O . GLY D 1 359 ? 72.58682 111.50084 122.35860 1.000 17.15388 339 GLY D O 1
ATOM 11189 N N . VAL D 1 360 ? 74.16224 110.04667 121.64785 1.000 9.45722 340 VAL D N 1
ATOM 11190 C CA . VAL D 1 360 ? 74.76698 109.82062 122.95435 1.000 11.69542 340 VAL D CA 1
ATOM 11191 C C . VAL D 1 360 ? 76.25293 110.13350 122.86128 1.000 5.44755 340 VAL D C 1
ATOM 11192 O O . VAL D 1 360 ? 76.91774 109.74415 121.89589 1.000 7.89390 340 VAL D O 1
ATOM 11196 N N . GLY D 1 361 ? 76.76850 110.83855 123.86003 1.000 4.10413 341 GLY D N 1
ATOM 11197 C CA . GLY D 1 361 ? 78.17913 111.16327 123.91127 1.000 1.70174 341 GLY D CA 1
ATOM 11198 C C . GLY D 1 361 ? 78.79580 110.73098 125.22409 1.000 3.56528 341 GLY D C 1
ATOM 11199 O O . GLY D 1 361 ? 78.12231 110.62678 126.24805 1.000 5.52035 341 GLY D O 1
ATOM 11200 N N . ALA D 1 362 ? 80.10197 110.47534 125.17782 1.000 7.97873 342 ALA D N 1
ATOM 11201 C CA . ALA D 1 362 ? 80.84307 110.00419 126.33662 1.000 4.95074 342 ALA D CA 1
ATOM 11202 C C . ALA D 1 362 ? 82.24751 110.58575 126.32376 1.000 4.87236 342 ALA D C 1
ATOM 11203 O O . ALA D 1 362 ? 82.91788 110.58969 125.28730 1.000 9.12769 342 ALA D O 1
ATOM 11205 N N . VAL D 1 363 ? 82.68342 111.07310 127.48276 1.000 3.38386 343 VAL D N 1
ATOM 11206 C CA . VAL D 1 363 ? 84.05223 111.53894 127.68236 1.000 7.45349 343 VAL D CA 1
ATOM 11207 C C . VAL D 1 363 ? 84.63507 110.85768 128.91327 1.000 4.23427 343 VAL D C 1
ATOM 11208 O O . VAL D 1 363 ? 84.00024 110.80682 129.96903 1.000 7.03198 343 VAL D O 1
ATOM 11212 N N . ILE D 1 364 ? 85.84418 110.32721 128.77657 1.000 8.92664 344 ILE D N 1
ATOM 11213 C CA . ILE D 1 364 ? 86.58397 109.73457 129.88132 1.000 5.87545 344 ILE D CA 1
ATOM 11214 C C . ILE D 1 364 ? 87.73102 110.66660 130.23200 1.000 4.43627 344 ILE D C 1
ATOM 11215 O O . ILE D 1 364 ? 88.55732 110.99502 129.36978 1.000 9.99689 344 ILE D O 1
ATOM 11220 N N . TRP D 1 365 ? 87.78017 111.07071 131.49969 1.000 6.70394 345 TRP D N 1
ATOM 11221 C CA . TRP D 1 365 ? 88.81668 111.92064 132.06051 1.000 5.72308 345 TRP D CA 1
ATOM 11222 C C . TRP D 1 365 ? 89.44136 111.19510 133.24207 1.000 6.54174 345 TRP D C 1
ATOM 11223 O O . TRP D 1 365 ? 88.83088 110.29980 133.82770 1.000 6.57961 345 TRP D O 1
ATOM 11234 N N . ALA D 1 366 ? 90.67333 111.56080 133.57528 1.000 13.54659 346 ALA D N 1
ATOM 11235 C CA . ALA D 1 366 ? 91.34073 111.00231 134.74066 1.000 7.87102 346 ALA D CA 1
ATOM 11236 C C . ALA D 1 366 ? 92.03997 112.10924 135.51301 1.000 13.50325 346 ALA D C 1
ATOM 11237 O O . ALA D 1 366 ? 92.49810 113.09733 134.93569 1.000 18.31523 346 ALA D O 1
ATOM 11239 N N . GLU D 1 367 ? 92.12066 111.92915 136.82771 1.000 22.28340 347 GLU D N 1
ATOM 11240 C CA . GLU D 1 367 ? 92.76703 112.87908 137.72501 1.000 21.90444 347 GLU D CA 1
ATOM 11241 C C . GLU D 1 367 ? 94.11404 112.30386 138.14163 1.000 20.87010 347 GLU D C 1
ATOM 11242 O O . GLU D 1 367 ? 94.17044 111.31092 138.87476 1.000 25.37829 347 GLU D O 1
ATOM 11248 N N . GLY D 1 368 ? 95.19286 112.92479 137.67322 1.000 25.40987 348 GLY D N 1
ATOM 11249 C CA . GLY D 1 368 ? 96.51529 112.50051 138.08198 1.000 22.11653 348 GLY D CA 1
ATOM 11250 C C . GLY D 1 368 ? 96.79185 112.83153 139.53615 1.000 26.44698 348 GLY D C 1
ATOM 11251 O O . GLY D 1 368 ? 96.24080 113.77319 140.10502 1.000 25.74784 348 GLY D O 1
ATOM 11252 N N . LYS D 1 369 ? 97.66324 112.03072 140.14954 1.000 31.91979 349 LYS D N 1
ATOM 11253 C CA . LYS D 1 369 ? 98.01786 112.25635 141.54552 1.000 30.50705 349 LYS D CA 1
ATOM 11254 C C . LYS D 1 369 ? 98.98825 113.41826 141.71251 1.000 31.25237 349 LYS D C 1
ATOM 11255 O O . LYS D 1 369 ? 99.00147 114.06081 142.76814 1.000 33.70026 349 LYS D O 1
ATOM 11261 N N . SER D 1 370 ? 99.79322 113.70477 140.69635 1.000 28.20187 350 SER D N 1
ATOM 11262 C CA . SER D 1 370 ? 100.82816 114.72299 140.77732 1.000 29.71440 350 SER D CA 1
ATOM 11263 C C . SER D 1 370 ? 100.39285 116.00101 140.06784 1.000 31.60088 350 SER D C 1
ATOM 11264 O O . SER D 1 370 ? 99.38912 116.04164 139.35262 1.000 31.05007 350 SER D O 1
ATOM 11267 N N . ARG D 1 371 ? 101.17342 117.05723 140.28176 1.000 29.59772 351 ARG D N 1
ATOM 11268 C CA . ARG D 1 371 ? 100.90449 118.34007 139.64985 1.000 29.65311 351 ARG D CA 1
ATOM 11269 C C . ARG D 1 371 ? 101.09223 118.24807 138.13971 1.000 28.68115 351 ARG D C 1
ATOM 11270 O O . ARG D 1 371 ? 101.92513 117.48914 137.63731 1.000 30.87407 351 ARG D O 1
ATOM 11272 N N . SER D 1 372 ? 100.30227 119.03487 137.41439 1.000 23.29402 352 SER D N 1
ATOM 11273 C CA . SER D 1 372 ? 100.33972 119.05288 135.96155 1.000 23.75084 352 SER D CA 1
ATOM 11274 C C . SER D 1 372 ? 100.47389 120.48619 135.46750 1.000 20.02812 352 SER D C 1
ATOM 11275 O O . SER D 1 372 ? 100.11015 121.44285 136.15583 1.000 25.97379 352 SER D O 1
ATOM 11278 N N . CYS D 1 373 ? 101.01362 120.62043 134.25593 1.000 16.82243 353 CYS D N 1
ATOM 11279 C CA . CYS D 1 373 ? 101.19421 121.92891 133.64201 1.000 15.94280 353 CYS D CA 1
ATOM 11280 C C . CYS D 1 373 ? 99.93626 122.43755 132.95192 1.000 15.97202 353 CYS D C 1
ATOM 11281 O O . CYS D 1 373 ? 99.86869 123.62388 132.61474 1.000 19.81101 353 CYS D O 1
ATOM 11284 N N . ASP D 1 374 ? 98.94725 121.57508 132.73845 1.000 19.73574 354 ASP D N 1
ATOM 11285 C CA . ASP D 1 374 ? 97.75721 121.94919 131.99214 1.000 14.27632 354 ASP D CA 1
ATOM 11286 C C . ASP D 1 374 ? 96.89043 122.92051 132.78866 1.000 16.14661 354 ASP D C 1
ATOM 11287 O O . ASP D 1 374 ? 96.96699 123.00788 134.01696 1.000 21.19449 354 ASP D O 1
ATOM 11292 N N . GLY D 1 375 ? 96.05408 123.66113 132.06134 1.000 8.03021 355 GLY D N 1
ATOM 11293 C CA . GLY D 1 375 ? 95.05355 124.50253 132.69002 1.000 6.82222 355 GLY D CA 1
ATOM 11294 C C . GLY D 1 375 ? 93.88623 123.74204 133.27825 1.000 11.14917 355 GLY D C 1
ATOM 11295 O O . GLY D 1 375 ? 93.09403 124.33226 134.02029 1.000 22.75556 355 GLY D O 1
ATOM 11296 N N . THR D 1 376 ? 93.76336 122.45388 132.96500 1.000 11.01715 356 THR D N 1
ATOM 11297 C CA . THR D 1 376 ? 92.74845 121.59406 133.55698 1.000 7.42790 356 THR D CA 1
ATOM 11298 C C . THR D 1 376 ? 93.17159 121.03399 134.90764 1.000 11.81372 356 THR D C 1
ATOM 11299 O O . THR D 1 376 ? 92.41079 120.26897 135.50923 1.000 15.60102 356 THR D O 1
ATOM 11303 N N . GLY D 1 377 ? 94.35878 121.39000 135.39164 1.000 15.08043 357 GLY D N 1
ATOM 11304 C CA . GLY D 1 377 ? 94.85459 120.87563 136.65131 1.000 12.60869 357 GLY D CA 1
ATOM 11305 C C . GLY D 1 377 ? 95.34504 119.44853 136.54197 1.000 14.21374 357 GLY D C 1
ATOM 11306 O O . GLY D 1 377 ? 95.92025 119.05988 135.52179 1.000 22.50805 357 GLY D O 1
ATOM 11307 N N . ALA D 1 378 ? 95.12132 118.65494 137.59017 1.000 16.30668 358 ALA D N 1
ATOM 11308 C CA . ALA D 1 378 ? 95.52812 117.25650 137.56353 1.000 17.74229 358 ALA D CA 1
ATOM 11309 C C . ALA D 1 378 ? 94.68905 116.42937 136.59982 1.000 19.58282 358 ALA D C 1
ATOM 11310 O O . ALA D 1 378 ? 95.09775 115.32281 136.23319 1.000 17.84364 358 ALA D O 1
ATOM 11312 N N . MET D 1 379 ? 93.53324 116.93746 136.18443 1.000 17.60818 359 MET D N 1
ATOM 11313 C CA . MET D 1 379 ? 92.66784 116.21136 135.26970 1.000 14.59630 359 MET D CA 1
ATOM 11314 C C . MET D 1 379 ? 93.20877 116.27027 133.84856 1.000 9.81170 359 MET D C 1
ATOM 11315 O O . MET D 1 379 ? 93.61430 117.32987 133.36419 1.000 16.85977 359 MET D O 1
ATOM 11320 N N . TYR D 1 380 ? 93.21562 115.11913 133.18206 1.000 8.52088 360 TYR D N 1
ATOM 11321 C CA . TYR D 1 380 ? 93.65342 115.03358 131.79889 1.000 8.17612 360 TYR D CA 1
ATOM 11322 C C . TYR D 1 380 ? 92.66364 114.19372 131.00660 1.000 3.87024 360 TYR D C 1
ATOM 11323 O O . TYR D 1 380 ? 92.04651 113.26481 131.53321 1.000 4.37254 360 TYR D O 1
ATOM 11332 N N . PHE D 1 381 ? 92.51684 114.54221 129.73309 1.000 5.58086 361 PHE D N 1
ATOM 11333 C CA . PHE D 1 381 ? 91.57862 113.85644 128.85812 1.000 3.33521 361 PHE D CA 1
ATOM 11334 C C . PHE D 1 381 ? 92.09013 112.46284 128.51403 1.000 3.00146 361 PHE D C 1
ATOM 11335 O O . PHE D 1 381 ? 93.25982 112.28059 128.16636 1.000 11.53763 361 PHE D O 1
ATOM 11343 N N . VAL D 1 382 ? 91.20542 111.47524 128.61340 1.000 3.55114 362 VAL D N 1
ATOM 11344 C CA . VAL D 1 382 ? 91.54016 110.08180 128.34991 1.000 7.60174 362 VAL D CA 1
ATOM 11345 C C . VAL D 1 382 ? 90.92645 109.59741 127.04154 1.000 6.31971 362 VAL D C 1
ATOM 11346 O O . VAL D 1 382 ? 91.60940 108.99434 126.21372 1.000 9.22037 362 VAL D O 1
ATOM 11350 N N . GLY D 1 383 ? 89.63963 109.85065 126.83692 1.000 2.69112 363 GLY D N 1
ATOM 11351 C CA . GLY D 1 383 ? 88.98810 109.33301 125.64587 1.000 0.00000 363 GLY D CA 1
ATOM 11352 C C . GLY D 1 383 ? 87.65471 109.99506 125.39574 1.000 0.40346 363 GLY D C 1
ATOM 11353 O O . GLY D 1 383 ? 87.08748 110.64435 126.27522 1.000 10.75705 363 GLY D O 1
ATOM 11354 N N . CYS D 1 384 ? 87.16610 109.83290 124.16976 1.000 0.00000 364 CYS D N 1
ATOM 11355 C CA . CYS D 1 384 ? 85.87612 110.38557 123.78747 1.000 1.84730 364 CYS D CA 1
ATOM 11356 C C . CYS D 1 384 ? 85.19992 109.45059 122.79700 1.000 4.31457 364 CYS D C 1
ATOM 11357 O O . CYS D 1 384 ? 85.85400 108.67142 122.10031 1.000 5.71841 364 CYS D O 1
ATOM 11360 N N . GLY D 1 385 ? 83.87727 109.54149 122.73683 1.000 2.35742 365 GLY D N 1
ATOM 11361 C CA . GLY D 1 385 ? 83.12733 108.71261 121.81511 1.000 1.90055 365 GLY D CA 1
ATOM 11362 C C . GLY D 1 385 ? 81.68499 109.14854 121.71591 1.000 6.32974 365 GLY D C 1
ATOM 11363 O O . GLY D 1 385 ? 81.17119 109.87705 122.56973 1.000 9.51100 365 GLY D O 1
ATOM 11364 N N . TYR D 1 386 ? 81.04168 108.69748 120.64470 1.000 9.60415 366 TYR D N 1
ATOM 11365 C CA . TYR D 1 386 ? 79.61391 108.86899 120.43182 1.000 6.44280 366 TYR D CA 1
ATOM 11366 C C . TYR D 1 386 ? 79.06508 107.57879 119.84125 1.000 1.68284 366 TYR D C 1
ATOM 11367 O O . TYR D 1 386 ? 79.81521 106.72665 119.35957 1.000 11.49061 366 TYR D O 1
ATOM 11376 N N . ASN D 1 387 ? 77.74522 107.42673 119.88257 1.000 3.79019 367 ASN D N 1
ATOM 11377 C CA . ASN D 1 387 ? 77.12842 106.22761 119.33580 1.000 5.00219 367 ASN D CA 1
ATOM 11378 C C . ASN D 1 387 ? 77.15385 106.27977 117.81336 1.000 5.90007 367 ASN D C 1
ATOM 11379 O O . ASN D 1 387 ? 76.66177 107.23355 117.20329 1.000 14.41072 367 ASN D O 1
ATOM 11384 N N . ALA D 1 388 ? 77.74299 105.25404 117.20545 1.000 10.90882 368 ALA D N 1
ATOM 11385 C CA . ALA D 1 388 ? 77.91416 105.20747 115.76201 1.000 10.83606 368 ALA D CA 1
ATOM 11386 C C . ALA D 1 388 ? 78.12479 103.76207 115.34333 1.000 13.06554 368 ALA D C 1
ATOM 11387 O O . ALA D 1 388 ? 78.42279 102.89521 116.16603 1.000 16.12033 368 ALA D O 1
ATOM 11389 N N . PHE D 1 389 ? 77.95627 103.51523 114.05468 1.000 15.59150 369 PHE D N 1
ATOM 11390 C CA . PHE D 1 389 ? 78.23463 102.20926 113.48705 1.000 13.94222 369 PHE D CA 1
ATOM 11391 C C . PHE D 1 389 ? 79.74339 102.01152 113.35554 1.000 13.05140 369 PHE D C 1
ATOM 11392 O O . PHE D 1 389 ? 80.50624 102.97835 113.41810 1.000 17.40225 369 PHE D O 1
ATOM 11400 N N . PRO D 1 390 ? 80.20427 100.76583 113.19839 1.000 15.17023 370 PRO D N 1
ATOM 11401 C CA . PRO D 1 390 ? 81.65212 100.51385 113.21076 1.000 15.74641 370 PRO D CA 1
ATOM 11402 C C . PRO D 1 390 ? 82.38678 101.32728 112.15509 1.000 16.63582 370 PRO D C 1
ATOM 11403 O O . PRO D 1 390 ? 81.87101 101.57784 111.06407 1.000 18.83110 370 PRO D O 1
ATOM 11407 N N . VAL D 1 391 ? 83.60213 101.75291 112.51324 1.000 12.10612 371 VAL D N 1
ATOM 11408 C CA . VAL D 1 391 ? 84.37385 102.67261 111.68642 1.000 18.45080 371 VAL D CA 1
ATOM 11409 C C . VAL D 1 391 ? 84.53250 102.11995 110.27655 1.000 19.79382 371 VAL D C 1
ATOM 11410 O O . VAL D 1 391 ? 84.81917 100.93436 110.07857 1.000 22.93056 371 VAL D O 1
ATOM 11414 N N . GLY D 1 392 ? 84.33994 102.99086 109.28850 1.000 23.24250 372 GLY D N 1
ATOM 11415 C CA . GLY D 1 392 ? 84.44531 102.61490 107.89611 1.000 24.35683 372 GLY D CA 1
ATOM 11416 C C . GLY D 1 392 ? 83.16974 102.10919 107.26566 1.000 26.55374 372 GLY D C 1
ATOM 11417 O O . GLY D 1 392 ? 83.22298 101.55683 106.16088 1.000 31.36812 372 GLY D O 1
ATOM 11418 N N . SER D 1 393 ? 82.02914 102.27785 107.92471 1.000 28.67513 373 SER D N 1
ATOM 11419 C CA . SER D 1 393 ? 80.75790 101.80620 107.40154 1.000 26.49628 373 SER D CA 1
ATOM 11420 C C . SER D 1 393 ? 80.06080 102.90346 106.60766 1.000 29.50251 373 SER D C 1
ATOM 11421 O O . SER D 1 393 ? 80.16178 104.09104 106.92600 1.000 29.90128 373 SER D O 1
ATOM 11424 N N . GLU D 1 394 ? 79.35185 102.48992 105.56376 1.000 33.03184 374 GLU D N 1
ATOM 11425 C CA . GLU D 1 394 ? 78.53568 103.39310 104.77100 1.000 31.23230 374 GLU D CA 1
ATOM 11426 C C . GLU D 1 394 ? 77.16310 103.56541 105.41729 1.000 30.82638 374 GLU D C 1
ATOM 11427 O O . GLU D 1 394 ? 76.81721 102.89712 106.39344 1.000 32.35535 374 GLU D O 1
ATOM 11429 N N . TYR D 1 395 ? 76.37530 104.48606 104.85679 1.000 34.02326 375 TYR D N 1
ATOM 11430 C CA . TYR D 1 395 ? 75.05466 104.76901 105.41163 1.000 30.64788 375 TYR D CA 1
ATOM 11431 C C . TYR D 1 395 ? 74.14165 103.55097 105.33057 1.000 34.01674 375 TYR D C 1
ATOM 11432 O O . TYR D 1 395 ? 73.39853 103.25932 106.27493 1.000 36.12026 375 TYR D O 1
ATOM 11434 N N . ALA D 1 396 ? 74.18237 102.82767 104.21467 1.000 33.24088 376 ALA D N 1
ATOM 11435 C CA . ALA D 1 396 ? 73.33218 101.66379 104.00593 1.000 33.05639 376 ALA D CA 1
ATOM 11436 C C . ALA D 1 396 ? 73.99226 100.35875 104.43504 1.000 33.08713 376 ALA D C 1
ATOM 11437 O O . ALA D 1 396 ? 73.42587 99.28708 104.19776 1.000 34.58362 376 ALA D O 1
ATOM 11439 N N . ASP D 1 397 ? 75.17563 100.42310 105.05015 1.000 29.73815 377 ASP D N 1
ATOM 11440 C CA . ASP D 1 397 ? 75.87293 99.20306 105.44669 1.000 29.18824 377 ASP D CA 1
ATOM 11441 C C . ASP D 1 397 ? 75.08761 98.41931 106.49009 1.000 29.82549 377 ASP D C 1
ATOM 11442 O O . ASP D 1 397 ? 74.98970 97.18956 106.40868 1.000 33.26433 377 ASP D O 1
ATOM 11447 N N . PHE D 1 398 ? 74.52022 99.10754 107.47359 1.000 28.88561 378 PHE D N 1
ATOM 11448 C CA . PHE D 1 398 ? 73.88787 98.43960 108.59716 1.000 28.24817 378 PHE D CA 1
ATOM 11449 C C . PHE D 1 398 ? 72.46376 98.93918 108.77406 1.000 26.61182 378 PHE D C 1
ATOM 11450 O O . PHE D 1 398 ? 72.14000 100.06233 108.37517 1.000 27.66021 378 PHE D O 1
ATOM 11458 N N . PRO D 1 399 ? 71.58777 98.11716 109.34972 1.000 26.24897 379 PRO D N 1
ATOM 11459 C CA . PRO D 1 399 ? 70.22403 98.57916 109.62943 1.000 28.60981 379 PRO D CA 1
ATOM 11460 C C . PRO D 1 399 ? 70.22450 99.76087 110.58823 1.000 30.13955 379 PRO D C 1
ATOM 11461 O O . PRO D 1 399 ? 70.99998 99.81104 111.54493 1.000 31.64274 379 PRO D O 1
ATOM 11465 N N . HIS D 1 400 ? 69.33729 100.71654 110.32085 1.000 30.51236 380 HIS D N 1
ATOM 11466 C CA . HIS D 1 400 ? 69.20877 101.92049 111.12803 1.000 29.50410 380 HIS D CA 1
ATOM 11467 C C . HIS D 1 400 ? 67.92571 101.95165 111.94521 1.000 31.94726 380 HIS D C 1
ATOM 11468 O O . HIS D 1 400 ? 67.69060 102.92654 112.66624 1.000 34.53191 380 HIS D O 1
ATOM 11475 N N . MET D 1 401 ? 67.09491 100.91680 111.85639 1.000 34.33364 381 MET D N 1
ATOM 11476 C CA . MET D 1 401 ? 65.77887 100.93191 112.47348 1.000 35.13853 381 MET D CA 1
ATOM 11477 C C . MET D 1 401 ? 65.87600 100.65271 113.97235 1.000 35.59790 381 MET D C 1
ATOM 11478 O O . MET D 1 401 ? 66.94811 100.38837 114.52270 1.000 35.27905 381 MET D O 1
ATOM 11483 N N . ASP D 1 402 ? 64.72393 100.71039 114.63773 1.000 36.56602 382 ASP D N 1
ATOM 11484 C CA . ASP D 1 402 ? 64.62303 100.47233 116.07165 1.000 36.92756 382 ASP D CA 1
ATOM 11485 C C . ASP D 1 402 ? 63.58010 99.39866 116.35585 1.000 38.82773 382 ASP D C 1
ATOM 11486 O O . ASP D 1 402 ? 63.13791 98.70015 115.43784 1.000 39.98061 382 ASP D O 1
ATOM 11491 N N . ASP D 1 403 ? 63.19369 99.25285 117.62717 1.000 38.57591 383 ASP D N 1
ATOM 11492 C CA . ASP D 1 403 ? 62.22405 98.23485 118.02232 1.000 39.42960 383 ASP D CA 1
ATOM 11493 C C . ASP D 1 403 ? 60.91418 98.32098 117.24621 1.000 39.97153 383 ASP D C 1
ATOM 11494 O O . ASP D 1 403 ? 60.13999 97.35702 117.25326 1.000 41.14172 383 ASP D O 1
ATOM 11496 N N . LYS D 1 404 ? 60.64079 99.44999 116.58563 1.000 40.24683 384 LYS D N 1
ATOM 11497 C CA . LYS D 1 404 ? 59.44410 99.54703 115.75505 1.000 41.06119 384 LYS D CA 1
ATOM 11498 C C . LYS D 1 404 ? 59.49056 98.54890 114.60452 1.000 43.81784 384 LYS D C 1
ATOM 11499 O O . LYS D 1 404 ? 58.46003 97.98075 114.22436 1.000 44.31000 384 LYS D O 1
ATOM 11501 N N . GLN D 1 405 ? 60.67234 98.33169 114.03036 1.000 44.10725 385 GLN D N 1
ATOM 11502 C CA . GLN D 1 405 ? 60.82796 97.30703 113.00673 1.000 43.42514 385 GLN D CA 1
ATOM 11503 C C . GLN D 1 405 ? 60.53553 95.93243 113.59508 1.000 44.82356 385 GLN D C 1
ATOM 11504 O O . GLN D 1 405 ? 61.01367 95.59405 114.68170 1.000 42.54555 385 GLN D O 1
ATOM 11506 N N . LYS D 1 406 ? 59.74096 95.14081 112.87143 1.000 45.34404 386 LYS D N 1
ATOM 11507 C CA . LYS D 1 406 ? 59.29338 93.85389 113.39653 1.000 44.31157 386 LYS D CA 1
ATOM 11508 C C . LYS D 1 406 ? 60.45532 92.88004 113.55785 1.000 44.61938 386 LYS D C 1
ATOM 11509 O O . LYS D 1 406 ? 60.57122 92.20208 114.58535 1.000 44.20727 386 LYS D O 1
ATOM 11511 N N . ASP D 1 407 ? 61.32643 92.79654 112.55618 1.000 43.30208 387 ASP D N 1
ATOM 11512 C CA . ASP D 1 407 ? 62.41653 91.82888 112.57443 1.000 44.06256 387 ASP D CA 1
ATOM 11513 C C . ASP D 1 407 ? 63.57406 92.36682 113.40747 1.000 44.11859 387 ASP D C 1
ATOM 11514 O O . ASP D 1 407 ? 64.12369 93.43125 113.10476 1.000 44.11185 387 ASP D O 1
ATOM 11516 N N . ARG D 1 408 ? 63.94021 91.63184 114.46041 1.000 41.16742 388 ARG D N 1
ATOM 11517 C CA . ARG D 1 408 ? 65.06845 92.02811 115.29446 1.000 39.51714 388 ARG D CA 1
ATOM 11518 C C . ARG D 1 408 ? 66.39443 91.94915 114.55074 1.000 40.18193 388 ARG D C 1
ATOM 11519 O O . ARG D 1 408 ? 67.34082 92.65208 114.92075 1.000 41.71000 388 ARG D O 1
ATOM 11521 N N . GLU D 1 409 ? 66.48384 91.11123 113.51519 1.000 39.84100 389 GLU D N 1
ATOM 11522 C CA . GLU D 1 409 ? 67.72267 90.97774 112.75844 1.000 39.67458 389 GLU D CA 1
ATOM 11523 C C . GLU D 1 409 ? 68.06402 92.23431 111.96898 1.000 39.89543 389 GLU D C 1
ATOM 11524 O O . GLU D 1 409 ? 69.22290 92.40775 111.57756 1.000 39.87837 389 GLU D O 1
ATOM 11526 N N . ILE D 1 410 ? 67.09188 93.11242 111.73044 1.000 39.15855 390 ILE D N 1
ATOM 11527 C CA . ILE D 1 410 ? 67.32337 94.31473 110.93829 1.000 37.93958 390 ILE D CA 1
ATOM 11528 C C . ILE D 1 410 ? 67.14253 95.55192 111.80870 1.000 38.99669 390 ILE D C 1
ATOM 11529 O O . ILE D 1 410 ? 66.68794 96.59896 111.33454 1.000 38.17122 390 ILE D O 1
ATOM 11534 N N . ARG D 1 411 ? 67.48808 95.43944 113.08579 1.000 37.19440 391 ARG D N 1
ATOM 11535 C CA . ARG D 1 411 ? 67.52133 96.58134 113.98608 1.000 36.33809 391 ARG D CA 1
ATOM 11536 C C . ARG D 1 411 ? 68.96097 97.02257 114.22984 1.000 35.82963 391 ARG D C 1
ATOM 11537 O O . ARG D 1 411 ? 69.90915 96.24734 114.08737 1.000 36.51083 391 ARG D O 1
ATOM 11545 N N . LYS D 1 412 ? 69.10967 98.29502 114.60341 1.000 30.70559 392 LYS D N 1
ATOM 11546 C CA . LYS D 1 412 ? 70.42939 98.90373 114.73083 1.000 27.48288 392 LYS D CA 1
ATOM 11547 C C . LYS D 1 412 ? 71.20107 98.41049 115.94816 1.000 28.09308 392 LYS D C 1
ATOM 11548 O O . LYS D 1 412 ? 72.42439 98.57388 115.99291 1.000 27.56930 392 LYS D O 1
ATOM 11554 N N . PHE D 1 413 ? 70.51854 97.81239 116.92739 1.000 28.77867 393 PHE D N 1
ATOM 11555 C CA . PHE D 1 413 ? 71.10439 97.64345 118.25487 1.000 27.40377 393 PHE D CA 1
ATOM 11556 C C . PHE D 1 413 ? 72.31916 96.72272 118.23565 1.000 26.77418 393 PHE D C 1
ATOM 11557 O O . PHE D 1 413 ? 73.32268 96.99716 118.90410 1.000 28.97581 393 PHE D O 1
ATOM 11565 N N . ARG D 1 414 ? 72.25346 95.62751 117.48155 1.000 22.85633 394 ARG D N 1
ATOM 11566 C CA . ARG D 1 414 ? 73.35575 94.67512 117.46807 1.000 22.95037 394 ARG D CA 1
ATOM 11567 C C . ARG D 1 414 ? 74.54222 95.14388 116.63726 1.000 21.32920 394 ARG D C 1
ATOM 11568 O O . ARG D 1 414 ? 75.58205 94.47692 116.64523 1.000 20.43740 394 ARG D O 1
ATOM 11576 N N . TYR D 1 415 ? 74.41996 96.26674 115.93070 1.000 16.92109 395 TYR D N 1
ATOM 11577 C CA . TYR D 1 415 ? 75.49574 96.77258 115.09518 1.000 17.49598 395 TYR D CA 1
ATOM 11578 C C . TYR D 1 415 ? 75.97321 98.16335 115.48266 1.000 18.61416 395 TYR D C 1
ATOM 11579 O O . TYR D 1 415 ? 76.98279 98.62159 114.93797 1.000 22.48223 395 TYR D O 1
ATOM 11588 N N . ILE D 1 416 ? 75.29458 98.84116 116.39930 1.000 15.06386 396 ILE D N 1
ATOM 11589 C CA . ILE D 1 416 ? 75.65045 100.20179 116.78104 1.000 17.99591 396 ILE D CA 1
ATOM 11590 C C . ILE D 1 416 ? 76.67406 100.15355 117.91113 1.000 11.27732 396 ILE D C 1
ATOM 11591 O O . ILE D 1 416 ? 76.50185 99.42319 118.89455 1.000 15.88308 396 ILE D O 1
ATOM 11596 N N . ILE D 1 417 ? 77.76342 100.89768 117.75106 1.000 7.35875 397 ILE D N 1
ATOM 11597 C CA . ILE D 1 417 ? 78.75686 101.03375 118.81049 1.000 11.42301 397 ILE D CA 1
ATOM 11598 C C . ILE D 1 417 ? 78.33048 102.16629 119.73170 1.000 6.41463 397 ILE D C 1
ATOM 11599 O O . ILE D 1 417 ? 78.09876 103.29280 119.28130 1.000 10.96875 397 ILE D O 1
ATOM 11604 N N . HIS D 1 418 ? 78.22684 101.87270 121.02286 1.000 4.52297 398 HIS D N 1
ATOM 11605 C CA . HIS D 1 418 ? 77.76379 102.86811 121.97496 1.000 8.26735 398 HIS D CA 1
ATOM 11606 C C . HIS D 1 418 ? 78.84702 103.91020 122.24410 1.000 12.23350 398 HIS D C 1
ATOM 11607 O O . HIS D 1 418 ? 80.02291 103.72747 121.91748 1.000 13.41351 398 HIS D O 1
ATOM 11614 N N . ALA D 1 419 ? 78.42396 105.02534 122.84648 1.000 8.29071 399 ALA D N 1
ATOM 11615 C CA . ALA D 1 419 ? 79.34003 106.13250 123.10280 1.000 4.22544 399 ALA D CA 1
ATOM 11616 C C . ALA D 1 419 ? 80.46900 105.72162 124.04029 1.000 4.91695 399 ALA D C 1
ATOM 11617 O O . ALA D 1 419 ? 81.63215 106.06916 123.80930 1.000 8.20593 399 ALA D O 1
ATOM 11619 N N . ALA D 1 420 ? 80.14750 104.98494 125.10615 1.000 4.81267 400 ALA D N 1
ATOM 11620 C CA . ALA D 1 420 ? 81.18316 104.54492 126.03593 1.000 2.77898 400 ALA D CA 1
ATOM 11621 C C . ALA D 1 420 ? 82.11845 103.53510 125.38384 1.000 6.94129 400 ALA D C 1
ATOM 11622 O O . ALA D 1 420 ? 83.32730 103.54012 125.64562 1.000 9.91403 400 ALA D O 1
ATOM 11624 N N . GLN D 1 421 ? 81.57656 102.66015 124.53327 1.000 8.88438 401 GLN D N 1
ATOM 11625 C CA . GLN D 1 421 ? 82.41484 101.69778 123.82741 1.000 10.74673 401 GLN D CA 1
ATOM 11626 C C . GLN D 1 421 ? 83.41187 102.40183 122.91694 1.000 6.01255 401 GLN D C 1
ATOM 11627 O O . GLN D 1 421 ? 84.58695 102.02325 122.85971 1.000 7.19358 401 GLN D O 1
ATOM 11633 N N . ASN D 1 422 ? 82.96310 103.43686 122.20391 1.000 7.93405 402 ASN D N 1
ATOM 11634 C CA . ASN D 1 422 ? 83.86932 104.19308 121.34794 1.000 8.05512 402 ASN D CA 1
ATOM 11635 C C . ASN D 1 422 ? 84.85811 105.01378 122.16404 1.000 1.55036 402 ASN D C 1
ATOM 11636 O O . ASN D 1 422 ? 86.00679 105.19176 121.74508 1.000 5.32189 402 ASN D O 1
ATOM 11641 N N . ALA D 1 423 ? 84.43127 105.52571 123.32013 1.000 4.08362 403 ALA D N 1
ATOM 11642 C CA . ALA D 1 423 ? 85.34107 106.27282 124.18064 1.000 3.13606 403 ALA D CA 1
ATOM 11643 C C . ALA D 1 423 ? 86.45147 105.37872 124.71509 1.000 5.06397 403 ALA D C 1
ATOM 11644 O O . ALA D 1 423 ? 87.60951 105.80183 124.80348 1.000 5.24339 403 ALA D O 1
ATOM 11646 N N . LEU D 1 424 ? 86.11613 104.13945 125.07708 1.000 11.02336 404 LEU D N 1
ATOM 11647 C CA . LEU D 1 424 ? 87.13386 103.20571 125.54599 1.000 4.95353 404 LEU D CA 1
ATOM 11648 C C . LEU D 1 424 ? 88.01083 102.71667 124.39979 1.000 7.50592 404 LEU D C 1
ATOM 11649 O O . LEU D 1 424 ? 89.21744 102.51678 124.57770 1.000 12.49984 404 LEU D O 1
ATOM 11654 N N . THR D 1 425 ? 87.42146 102.51097 123.21986 1.000 7.78548 405 THR D N 1
ATOM 11655 C CA . THR D 1 425 ? 88.17221 101.96413 122.09349 1.000 7.09406 405 THR D CA 1
ATOM 11656 C C . THR D 1 425 ? 89.26276 102.92299 121.63057 1.000 8.90751 405 THR D C 1
ATOM 11657 O O . THR D 1 425 ? 90.41600 102.52401 121.43662 1.000 14.26153 405 THR D O 1
ATOM 11661 N N . PHE D 1 426 ? 88.91840 104.19510 121.45094 1.000 6.12192 406 PHE D N 1
ATOM 11662 C CA . PHE D 1 426 ? 89.83985 105.18349 120.89550 1.000 10.79068 406 PHE D CA 1
ATOM 11663 C C . PHE D 1 426 ? 90.40426 106.10272 121.96846 1.000 8.43101 406 PHE D C 1
ATOM 11664 O O . PHE D 1 426 ? 90.61941 107.29475 121.73409 1.000 19.04505 406 PHE D O 1
ATOM 11672 N N . ARG D 1 427 ? 90.64848 105.56409 123.15874 1.000 3.67194 407 ARG D N 1
ATOM 11673 C CA . ARG D 1 427 ? 91.25992 106.34142 124.22485 1.000 8.92826 407 ARG D CA 1
ATOM 11674 C C . ARG D 1 427 ? 92.71302 106.65562 123.88949 1.000 10.71729 407 ARG D C 1
ATOM 11675 O O . ARG D 1 427 ? 93.43917 105.82061 123.34356 1.000 15.41936 407 ARG D O 1
ATOM 11683 N N . CYS D 1 428 ? 93.13038 107.87881 124.20191 1.000 14.39101 408 CYS D N 1
ATOM 11684 C CA . CYS D 1 428 ? 94.51313 108.29182 124.01205 1.000 9.33946 408 CYS D CA 1
ATOM 11685 C C . CYS D 1 428 ? 95.38459 108.01498 125.22823 1.000 10.10196 408 CYS D C 1
ATOM 11686 O O . CYS D 1 428 ? 96.60449 108.19187 125.15086 1.000 16.19561 408 CYS D O 1
ATOM 11689 N N . GLN D 1 429 ? 94.79205 107.59035 126.34085 1.000 17.51701 409 GLN D N 1
ATOM 11690 C CA . GLN D 1 429 ? 95.51852 107.31762 127.56988 1.000 7.78099 409 GLN D CA 1
ATOM 11691 C C . GLN D 1 429 ? 95.04650 105.99732 128.15702 1.000 9.75385 409 GLN D C 1
ATOM 11692 O O . GLN D 1 429 ? 93.90741 105.57556 127.94253 1.000 18.85960 409 GLN D O 1
ATOM 11698 N N . GLU D 1 430 ? 95.93474 105.34937 128.90200 1.000 17.19200 410 GLU D N 1
ATOM 11699 C CA . GLU D 1 430 ? 95.57078 104.14767 129.63294 1.000 15.68415 410 GLU D CA 1
ATOM 11700 C C . GLU D 1 430 ? 94.91010 104.51509 130.95532 1.000 18.53321 410 GLU D C 1
ATOM 11701 O O . GLU D 1 430 ? 95.23360 105.53187 131.57490 1.000 25.01862 410 GLU D O 1
ATOM 11707 N N . ILE D 1 431 ? 93.97042 103.67718 131.38293 1.000 18.14277 411 ILE D N 1
ATOM 11708 C CA . ILE D 1 431 ? 93.27870 103.88534 132.65081 1.000 17.88187 411 ILE D CA 1
ATOM 11709 C C . ILE D 1 431 ? 94.20397 103.42165 133.77095 1.000 15.33084 411 ILE D C 1
ATOM 11710 O O . ILE D 1 431 ? 94.44647 102.22396 133.93273 1.000 19.98628 411 ILE D O 1
ATOM 11715 N N . LYS D 1 432 ? 94.72447 104.36748 134.54066 1.000 23.60292 412 LYS D N 1
ATOM 11716 C CA . LYS D 1 432 ? 95.60165 104.02532 135.65389 1.000 21.33137 412 LYS D CA 1
ATOM 11717 C C . LYS D 1 432 ? 94.77384 103.50857 136.82494 1.000 21.77873 412 LYS D C 1
ATOM 11718 O O . LYS D 1 432 ? 93.85580 104.19913 137.27811 1.000 24.04536 412 LYS D O 1
ATOM 11724 N N . PRO D 1 433 ? 95.05750 102.30502 137.32811 1.000 25.33446 413 PRO D N 1
ATOM 11725 C CA . PRO D 1 433 ? 94.26427 101.77382 138.44925 1.000 24.53104 413 PRO D CA 1
ATOM 11726 C C . PRO D 1 433 ? 94.32419 102.63209 139.69926 1.000 23.56598 413 PRO D C 1
ATOM 11727 O O . PRO D 1 433 ? 93.32745 102.72053 140.42673 1.000 25.41797 413 PRO D O 1
ATOM 11731 N N . GLU D 1 434 ? 95.46290 103.26947 139.97314 1.000 21.06731 414 GLU D N 1
ATOM 11732 C CA . GLU D 1 434 ? 95.60110 104.08228 141.17409 1.000 24.57307 414 GLU D CA 1
ATOM 11733 C C . GLU D 1 434 ? 94.96052 105.45590 141.03510 1.000 25.46462 414 GLU D C 1
ATOM 11734 O O . GLU D 1 434 ? 94.73775 106.12500 142.04921 1.000 28.02646 414 GLU D O 1
ATOM 11740 N N . GLU D 1 435 ? 94.65768 105.88649 139.81595 1.000 23.37104 415 GLU D N 1
ATOM 11741 C CA . GLU D 1 435 ? 94.08251 107.20059 139.58039 1.000 20.74906 415 GLU D CA 1
ATOM 11742 C C . GLU D 1 435 ? 92.56212 107.13819 139.60599 1.000 19.27886 415 GLU D C 1
ATOM 11743 O O . GLU D 1 435 ? 91.95675 106.10189 139.32086 1.000 22.55967 415 GLU D O 1
ATOM 11749 N N . ARG D 1 436 ? 91.94772 108.26493 139.95344 1.000 16.71524 416 ARG D N 1
ATOM 11750 C CA . ARG D 1 436 ? 90.50441 108.40663 139.82879 1.000 16.11172 416 ARG D CA 1
ATOM 11751 C C . ARG D 1 436 ? 90.16188 108.66396 138.36669 1.000 20.32130 416 ARG D C 1
ATOM 11752 O O . ARG D 1 436 ? 90.71663 109.57285 137.74165 1.000 15.95574 416 ARG D O 1
ATOM 11760 N N . SER D 1 437 ? 89.26590 107.85592 137.81398 1.000 17.21627 417 SER D N 1
ATOM 11761 C CA . SER D 1 437 ? 88.86945 107.97941 136.42058 1.000 11.42940 417 SER D CA 1
ATOM 11762 C C . SER D 1 437 ? 87.35654 108.09394 136.33691 1.000 10.55543 417 SER D C 1
ATOM 11763 O O . SER D 1 437 ? 86.63004 107.35100 137.00061 1.000 19.49361 417 SER D O 1
ATOM 11766 N N . MET D 1 438 ? 86.89065 109.03436 135.52090 1.000 10.31439 418 MET D N 1
ATOM 11767 C CA . MET D 1 438 ? 85.48070 109.37467 135.42027 1.000 8.78319 418 MET D CA 1
ATOM 11768 C C . MET D 1 438 ? 85.04882 109.26538 133.96818 1.000 7.68271 418 MET D C 1
ATOM 11769 O O . MET D 1 438 ? 85.75705 109.73007 133.07032 1.000 8.04022 418 MET D O 1
ATOM 11774 N N . ILE D 1 439 ? 83.89401 108.65176 133.73590 1.000 9.09780 419 ILE D N 1
ATOM 11775 C CA . ILE D 1 439 ? 83.26658 108.63947 132.42012 1.000 9.59037 419 ILE D CA 1
ATOM 11776 C C . ILE D 1 439 ? 81.94536 109.39153 132.51422 1.000 7.37832 419 ILE D C 1
ATOM 11777 O O . ILE D 1 439 ? 81.10600 109.08899 133.36789 1.000 13.97710 419 ILE D O 1
ATOM 11782 N N . PHE D 1 440 ? 81.77640 110.38416 131.64957 1.000 3.24300 420 PHE D N 1
ATOM 11783 C CA . PHE D 1 440 ? 80.58445 111.21924 131.58470 1.000 7.67755 420 PHE D CA 1
ATOM 11784 C C . PHE D 1 440 ? 79.81595 110.79369 130.34419 1.000 5.73943 420 PHE D C 1
ATOM 11785 O O . PHE D 1 440 ? 80.33197 110.89882 129.22595 1.000 11.89123 420 PHE D O 1
ATOM 11793 N N . VAL D 1 441 ? 78.59514 110.30661 130.54209 1.000 6.38294 421 VAL D N 1
ATOM 11794 C CA . VAL D 1 441 ? 77.74459 109.84210 129.45406 1.000 7.26036 421 VAL D CA 1
ATOM 11795 C C . VAL D 1 441 ? 76.42265 110.59276 129.52159 1.000 7.77977 421 VAL D C 1
ATOM 11796 O O . VAL D 1 441 ? 75.83107 110.72629 130.59873 1.000 14.22155 421 VAL D O 1
ATOM 11800 N N . THR D 1 442 ? 75.97137 111.09508 128.37106 1.000 10.22516 422 THR D N 1
ATOM 11801 C CA . THR D 1 442 ? 74.74956 111.88730 128.30918 1.000 9.61255 422 THR D CA 1
ATOM 11802 C C . THR D 1 442 ? 73.49401 111.05473 128.52238 1.000 13.12135 422 THR D C 1
ATOM 11803 O O . THR D 1 442 ? 72.43157 111.62472 128.79005 1.000 19.22222 422 THR D O 1
ATOM 11807 N N . LYS D 1 443 ? 73.59112 109.73429 128.41092 1.000 14.63447 423 LYS D N 1
ATOM 11808 C CA . LYS D 1 443 ? 72.47737 108.83102 128.64117 1.000 15.10818 423 LYS D CA 1
ATOM 11809 C C . LYS D 1 443 ? 72.93868 107.74728 129.60623 1.000 18.37094 423 LYS D C 1
ATOM 11810 O O . LYS D 1 443 ? 74.13377 107.46556 129.72080 1.000 25.17126 423 LYS D O 1
ATOM 11816 N N . CYS D 1 444 ? 71.98335 107.15815 130.31819 1.000 20.65185 424 CYS D N 1
ATOM 11817 C CA . CYS D 1 444 ? 72.30561 106.11127 131.27723 1.000 20.39195 424 CYS D CA 1
ATOM 11818 C C . CYS D 1 444 ? 73.03499 104.96880 130.57663 1.000 18.59597 424 CYS D C 1
ATOM 11819 O O . CYS D 1 444 ? 72.59137 104.51823 129.51204 1.000 21.21601 424 CYS D O 1
ATOM 11822 N N . PRO D 1 445 ? 74.15851 104.49716 131.11528 1.000 24.01915 425 PRO D N 1
ATOM 11823 C CA . PRO D 1 445 ? 74.87503 103.39150 130.46963 1.000 23.89163 425 PRO D CA 1
ATOM 11824 C C . PRO D 1 445 ? 74.01405 102.13931 130.39960 1.000 19.35779 425 PRO D C 1
ATOM 11825 O O . PRO D 1 445 ? 73.28587 101.80751 131.33705 1.000 27.35998 425 PRO D O 1
ATOM 11829 N N . CYS D 1 446 ? 74.10804 101.44254 129.27119 1.000 17.58336 426 CYS D N 1
ATOM 11830 C CA . CYS D 1 446 ? 73.30566 100.25520 129.03166 1.000 17.45973 426 CYS D CA 1
ATOM 11831 C C . CYS D 1 446 ? 73.98335 99.02386 129.63132 1.000 22.41830 426 CYS D C 1
ATOM 11832 O O . CYS D 1 446 ? 75.08557 99.08944 130.18230 1.000 20.51223 426 CYS D O 1
ATOM 11835 N N . ASP D 1 447 ? 73.30834 97.87718 129.52101 1.000 25.89723 427 ASP D N 1
ATOM 11836 C CA . ASP D 1 447 ? 73.77531 96.66638 130.18554 1.000 19.45997 427 ASP D CA 1
ATOM 11837 C C . ASP D 1 447 ? 74.97439 96.03124 129.49415 1.000 22.94487 427 ASP D C 1
ATOM 11838 O O . ASP D 1 447 ? 75.63897 95.18575 130.10043 1.000 26.81623 427 ASP D O 1
ATOM 11843 N N . GLU D 1 448 ? 75.25792 96.39097 128.24536 1.000 22.15002 428 GLU D N 1
ATOM 11844 C CA . GLU D 1 448 ? 76.47850 95.93526 127.59420 1.000 21.58834 428 GLU D CA 1
ATOM 11845 C C . GLU D 1 448 ? 77.60853 96.95043 127.69688 1.000 22.05851 428 GLU D C 1
ATOM 11846 O O . GLU D 1 448 ? 78.72234 96.66502 127.24685 1.000 28.44118 428 GLU D O 1
ATOM 11852 N N . CYS D 1 449 ? 77.34995 98.12025 128.27864 1.000 24.16770 429 CYS D N 1
ATOM 11853 C CA . CYS D 1 449 ? 78.37548 99.13139 128.49750 1.000 19.72998 429 CYS D CA 1
ATOM 11854 C C . CYS D 1 449 ? 78.86720 99.18237 129.93470 1.000 17.84147 429 CYS D C 1
ATOM 11855 O O . CYS D 1 449 ? 80.05157 99.44754 130.16157 1.000 17.04622 429 CYS D O 1
ATOM 11858 N N . VAL D 1 450 ? 77.98130 98.94543 130.90528 1.000 16.82028 430 VAL D N 1
ATOM 11859 C CA . VAL D 1 450 ? 78.38897 98.97807 132.31128 1.000 15.39243 430 VAL D CA 1
ATOM 11860 C C . VAL D 1 450 ? 79.48447 97.95997 132.61474 1.000 20.49802 430 VAL D C 1
ATOM 11861 O O . VAL D 1 450 ? 80.46832 98.32654 133.27808 1.000 21.72499 430 VAL D O 1
ATOM 11865 N N . PRO D 1 451 ? 79.38645 96.69199 132.19089 1.000 21.00057 431 PRO D N 1
ATOM 11866 C CA . PRO D 1 451 ? 80.51424 95.77484 132.42149 1.000 12.21061 431 PRO D CA 1
ATOM 11867 C C . PRO D 1 451 ? 81.80273 96.22304 131.75911 1.000 10.13807 431 PRO D C 1
ATOM 11868 O O . PRO D 1 451 ? 82.87837 96.00627 132.32470 1.000 14.58136 431 PRO D O 1
ATOM 11872 N N . LEU D 1 452 ? 81.73274 96.85023 130.58309 1.000 15.01918 432 LEU D N 1
ATOM 11873 C CA . LEU D 1 452 ? 82.94733 97.34840 129.94471 1.000 11.83229 432 LEU D CA 1
ATOM 11874 C C . LEU D 1 452 ? 83.57437 98.47697 130.75322 1.000 12.16909 432 LEU D C 1
ATOM 11875 O O . LEU D 1 452 ? 84.79944 98.52742 130.91334 1.000 18.51459 432 LEU D O 1
ATOM 11880 N N . ILE D 1 453 ? 82.74952 99.38988 131.26964 1.000 14.53825 433 ILE D N 1
ATOM 11881 C CA . ILE D 1 453 ? 83.25894 100.47484 132.10408 1.000 13.22500 433 ILE D CA 1
ATOM 11882 C C . ILE D 1 453 ? 83.88524 99.91388 133.37412 1.000 13.55346 433 ILE D C 1
ATOM 11883 O O . ILE D 1 453 ? 84.95918 100.34994 133.80563 1.000 13.41787 433 ILE D O 1
ATOM 11888 N N . LYS D 1 454 ? 83.21715 98.93742 133.99271 1.000 13.96385 434 LYS D N 1
ATOM 11889 C CA . LYS D 1 454 ? 83.73820 98.33534 135.21554 1.000 13.85649 434 LYS D CA 1
ATOM 11890 C C . LYS D 1 454 ? 85.05449 97.60851 134.96354 1.000 17.69963 434 LYS D C 1
ATOM 11891 O O . LYS D 1 454 ? 85.99799 97.72702 135.75373 1.000 20.82648 434 LYS D O 1
ATOM 11897 N N . GLY D 1 455 ? 85.13986 96.85509 133.86507 1.000 13.23208 435 GLY D N 1
ATOM 11898 C CA . GLY D 1 455 ? 86.35876 96.12743 133.56372 1.000 8.76745 435 GLY D CA 1
ATOM 11899 C C . GLY D 1 455 ? 87.49719 97.01867 133.11646 1.000 9.14975 435 GLY D C 1
ATOM 11900 O O . GLY D 1 455 ? 88.66736 96.66232 133.27912 1.000 17.28536 435 GLY D O 1
ATOM 11901 N N . ALA D 1 456 ? 87.17924 98.18175 132.54584 1.000 10.11775 436 ALA D N 1
ATOM 11902 C CA . ALA D 1 456 ? 88.21988 99.12129 132.15154 1.000 9.97506 436 ALA D CA 1
ATOM 11903 C C . ALA D 1 456 ? 88.88949 99.77858 133.34894 1.000 11.35888 436 ALA D C 1
ATOM 11904 O O . ALA D 1 456 ? 89.96935 100.35855 133.19777 1.000 20.91478 436 ALA D O 1
ATOM 11906 N N . GLY D 1 457 ? 88.28031 99.69994 134.52715 1.000 11.32570 437 GLY D N 1
ATOM 11907 C CA . GLY D 1 457 ? 88.82474 100.32436 135.71129 1.000 10.64885 437 GLY D CA 1
ATOM 11908 C C . GLY D 1 457 ? 88.33313 101.72588 135.98419 1.000 12.52530 437 GLY D C 1
ATOM 11909 O O . GLY D 1 457 ? 88.89913 102.40179 136.85090 1.000 19.44142 437 GLY D O 1
ATOM 11910 N N . ILE D 1 458 ? 87.30190 102.18584 135.27797 1.000 9.75296 438 ILE D N 1
ATOM 11911 C CA . ILE D 1 458 ? 86.79371 103.53783 135.47907 1.000 14.08278 438 ILE D CA 1
ATOM 11912 C C . ILE D 1 458 ? 86.09802 103.60715 136.83238 1.000 12.50918 438 ILE D C 1
ATOM 11913 O O . ILE D 1 458 ? 85.16384 102.84595 137.10858 1.000 11.44544 438 ILE D O 1
ATOM 11918 N N . LYS D 1 459 ? 86.55494 104.52683 137.68340 1.000 7.29823 439 LYS D N 1
ATOM 11919 C CA . LYS D 1 459 ? 86.09364 104.57103 139.06616 1.000 10.45122 439 LYS D CA 1
ATOM 11920 C C . LYS D 1 459 ? 84.70084 105.17678 139.19344 1.000 13.00370 439 LYS D C 1
ATOM 11921 O O . LYS D 1 459 ? 83.91417 104.74693 140.04350 1.000 15.76378 439 LYS D O 1
ATOM 11927 N N . GLN D 1 460 ? 84.38072 106.17892 138.37753 1.000 13.90124 440 GLN D N 1
ATOM 11928 C CA . GLN D 1 460 ? 83.14855 106.93787 138.53126 1.000 15.05228 440 GLN D CA 1
ATOM 11929 C C . GLN D 1 460 ? 82.43579 107.08282 137.19546 1.000 13.69267 440 GLN D C 1
ATOM 11930 O O . GLN D 1 460 ? 83.07114 107.25526 136.15103 1.000 14.68353 440 GLN D O 1
ATOM 11936 N N . ILE D 1 461 ? 81.10962 107.00710 137.24262 1.000 14.02324 441 ILE D N 1
ATOM 11937 C CA . ILE D 1 461 ? 80.24983 107.24145 136.09127 1.000 7.79798 441 ILE D CA 1
ATOM 11938 C C . ILE D 1 461 ? 79.33061 108.40661 136.42107 1.000 13.23255 441 ILE D C 1
ATOM 11939 O O . ILE D 1 461 ? 78.53384 108.32364 137.36041 1.000 16.82493 441 ILE D O 1
ATOM 11944 N N . TYR D 1 462 ? 79.42399 109.47369 135.63800 1.000 14.78352 442 TYR D N 1
ATOM 11945 C CA . TYR D 1 462 ? 78.49981 110.59530 135.70269 1.000 10.42951 442 TYR D CA 1
ATOM 11946 C C . TYR D 1 462 ? 77.52260 110.45748 134.54649 1.000 11.17172 442 TYR D C 1
ATOM 11947 O O . TYR D 1 462 ? 77.94041 110.29512 133.39376 1.000 11.50820 442 TYR D O 1
ATOM 11956 N N . ALA D 1 463 ? 76.23035 110.48315 134.85702 1.000 18.53117 443 ALA D N 1
ATOM 11957 C CA . ALA D 1 463 ? 75.23729 110.15822 133.84241 1.000 17.92904 443 ALA D CA 1
ATOM 11958 C C . ALA D 1 463 ? 73.88828 110.74893 134.21870 1.000 18.88940 443 ALA D C 1
ATOM 11959 O O . ALA D 1 463 ? 73.65327 111.14765 135.36058 1.000 20.83890 443 ALA D O 1
ATOM 11961 N N . GLY D 1 464 ? 73.00249 110.80746 133.22093 1.000 23.01274 444 GLY D N 1
ATOM 11962 C CA . GLY D 1 464 ? 71.59135 110.97676 133.47635 1.000 26.32154 444 GLY D CA 1
ATOM 11963 C C . GLY D 1 464 ? 70.89369 109.63532 133.62036 1.000 28.76591 444 GLY D C 1
ATOM 11964 O O . GLY D 1 464 ? 71.39801 108.60524 133.18261 1.000 29.55414 444 GLY D O 1
ATOM 11965 N N . ASP D 1 465 ? 69.72071 109.65012 134.24510 1.000 32.34381 445 ASP D N 1
ATOM 11966 C CA . ASP D 1 465 ? 68.98784 108.42275 134.54360 1.000 29.80074 445 ASP D CA 1
ATOM 11967 C C . ASP D 1 465 ? 67.52799 108.54306 134.13070 1.000 32.29094 445 ASP D C 1
ATOM 11968 O O . ASP D 1 465 ? 66.61065 108.23412 134.89339 1.000 33.57591 445 ASP D O 1
ATOM 11973 N N . VAL D 1 466 ? 67.29150 109.01042 132.90512 1.000 31.28077 446 VAL D N 1
ATOM 11974 C CA . VAL D 1 466 ? 65.94442 108.94706 132.34938 1.000 29.61502 446 VAL D CA 1
ATOM 11975 C C . VAL D 1 466 ? 65.57406 107.50569 132.01809 1.000 31.79089 446 VAL D C 1
ATOM 11976 O O . VAL D 1 466 ? 64.46277 107.05038 132.31502 1.000 34.73800 446 VAL D O 1
ATOM 11980 N N . ASP D 1 467 ? 66.50090 106.76135 131.41910 1.000 31.97794 447 ASP D N 1
ATOM 11981 C CA . ASP D 1 467 ? 66.24325 105.40473 130.95555 1.000 31.81492 447 ASP D CA 1
ATOM 11982 C C . ASP D 1 467 ? 66.63319 104.33134 131.96381 1.000 31.23038 447 ASP D C 1
ATOM 11983 O O . ASP D 1 467 ? 66.57129 103.14508 131.62665 1.000 31.04974 447 ASP D O 1
ATOM 11988 N N . VAL D 1 468 ? 67.04244 104.70720 133.17849 1.000 29.01767 448 VAL D N 1
ATOM 11989 C CA . VAL D 1 468 ? 67.45370 103.71020 134.16086 1.000 28.58368 448 VAL D CA 1
ATOM 11990 C C . VAL D 1 468 ? 66.28338 102.78688 134.47089 1.000 32.36117 448 VAL D C 1
ATOM 11991 O O . VAL D 1 468 ? 65.15013 103.23487 134.68819 1.000 32.37347 448 VAL D O 1
ATOM 11995 N N . GLY D 1 469 ? 66.54853 101.48184 134.45893 1.000 30.36299 449 GLY D N 1
ATOM 11996 C CA . GLY D 1 469 ? 65.52951 100.48765 134.70356 1.000 31.40597 449 GLY D CA 1
ATOM 11997 C C . GLY D 1 469 ? 64.74037 100.06104 133.48510 1.000 32.51742 449 GLY D C 1
ATOM 11998 O O . GLY D 1 469 ? 63.93143 99.13014 133.58816 1.000 36.30941 449 GLY D O 1
ATOM 11999 N N . LYS D 1 470 ? 64.94316 100.70537 132.33896 1.000 30.07368 450 LYS D N 1
ATOM 12000 C CA . LYS D 1 470 ? 64.22910 100.31867 131.13087 1.000 31.81841 450 LYS D CA 1
ATOM 12001 C C . LYS D 1 470 ? 64.76108 98.99200 130.60387 1.000 32.41871 450 LYS D C 1
ATOM 12002 O O . LYS D 1 470 ? 65.97055 98.74665 130.59649 1.000 30.72701 450 LYS D O 1
ATOM 12008 N N . LYS D 1 471 ? 63.84551 98.13250 130.15768 1.000 34.38435 451 LYS D N 1
ATOM 12009 C CA . LYS D 1 471 ? 64.17482 96.78470 129.69336 1.000 34.48706 451 LYS D CA 1
ATOM 12010 C C . LYS D 1 471 ? 63.50772 96.57684 128.33600 1.000 36.53354 451 LYS D C 1
ATOM 12011 O O . LYS D 1 471 ? 62.33270 96.20880 128.25723 1.000 39.46303 451 LYS D O 1
ATOM 12017 N N . LYS D 1 472 ? 64.25641 96.82933 127.26861 1.000 34.22678 452 LYS D N 1
ATOM 12018 C CA . LYS D 1 472 ? 63.79971 96.56635 125.91335 1.000 33.65576 452 LYS D CA 1
ATOM 12019 C C . LYS D 1 472 ? 64.43386 95.28065 125.39042 1.000 36.34647 452 LYS D C 1
ATOM 12020 O O . LYS D 1 472 ? 65.31749 94.69178 126.01726 1.000 36.13468 452 LYS D O 1
ATOM 12026 N N . ALA D 1 473 ? 63.95908 94.84409 124.22100 1.000 36.58258 453 ALA D N 1
ATOM 12027 C CA . ALA D 1 473 ? 64.36006 93.54193 123.69580 1.000 35.45574 453 ALA D CA 1
ATOM 12028 C C . ALA D 1 473 ? 65.85631 93.48131 123.41211 1.000 36.29285 453 ALA D C 1
ATOM 12029 O O . ALA D 1 473 ? 66.52001 92.49581 123.75491 1.000 38.04843 453 ALA D O 1
ATOM 12031 N N . ASP D 1 474 ? 66.40749 94.52098 122.79004 1.000 34.35187 454 ASP D N 1
ATOM 12032 C CA . ASP D 1 474 ? 67.80404 94.51896 122.37942 1.000 33.54452 454 ASP D CA 1
ATOM 12033 C C . ASP D 1 474 ? 68.67664 95.46882 123.18850 1.000 33.30046 454 ASP D C 1
ATOM 12034 O O . ASP D 1 474 ? 69.87274 95.58154 122.90068 1.000 36.60711 454 ASP D O 1
ATOM 12036 N N . ILE D 1 475 ? 68.12154 96.14809 124.18829 1.000 33.35478 455 ILE D N 1
ATOM 12037 C CA . ILE D 1 475 ? 68.89848 97.05425 125.02743 1.000 31.43217 455 ILE D CA 1
ATOM 12038 C C . ILE D 1 475 ? 68.18300 97.19168 126.36373 1.000 31.50053 455 ILE D C 1
ATOM 12039 O O . ILE D 1 475 ? 66.95573 97.29931 126.41894 1.000 32.00913 455 ILE D O 1
ATOM 12044 N N . SER D 1 476 ? 68.95995 97.17034 127.44412 1.000 30.11516 456 SER D N 1
ATOM 12045 C CA . SER D 1 476 ? 68.41194 97.24136 128.78954 1.000 30.15413 456 SER D CA 1
ATOM 12046 C C . SER D 1 476 ? 69.29401 98.13340 129.65011 1.000 30.11898 456 SER D C 1
ATOM 12047 O O . SER D 1 476 ? 70.46055 98.38032 129.33633 1.000 30.19638 456 SER D O 1
ATOM 12050 N N . TYR D 1 477 ? 68.71615 98.61769 130.74594 1.000 30.69336 457 TYR D N 1
ATOM 12051 C CA . TYR D 1 477 ? 69.38568 99.52127 131.67580 1.000 28.80593 457 TYR D CA 1
ATOM 12052 C C . TYR D 1 477 ? 69.20182 99.03921 133.10792 1.000 29.73674 457 TYR D C 1
ATOM 12053 O O . TYR D 1 477 ? 68.89173 99.80953 134.01848 1.000 35.57088 457 TYR D O 1
ATOM 12062 N N . MET D 1 478 ? 69.39149 97.73915 133.32314 1.000 29.83610 458 MET D N 1
ATOM 12063 C CA . MET D 1 478 ? 69.23640 97.15775 134.65012 1.000 29.40104 458 MET D CA 1
ATOM 12064 C C . MET D 1 478 ? 70.54340 97.09432 135.42584 1.000 31.32182 458 MET D C 1
ATOM 12065 O O . MET D 1 478 ? 70.52483 97.14350 136.66101 1.000 35.80323 458 MET D O 1
ATOM 12070 N N . ARG D 1 479 ? 71.67662 96.98908 134.73251 1.000 31.02187 459 ARG D N 1
ATOM 12071 C CA . ARG D 1 479 ? 72.95702 96.79961 135.40059 1.000 30.11040 459 ARG D CA 1
ATOM 12072 C C . ARG D 1 479 ? 73.49615 98.07814 136.02981 1.000 31.79152 459 ARG D C 1
ATOM 12073 O O . ARG D 1 479 ? 74.35671 98.00002 136.91265 1.000 34.29463 459 ARG D O 1
ATOM 12081 N N . PHE D 1 480 ? 73.01359 99.24809 135.60479 1.000 28.12243 460 PHE D N 1
ATOM 12082 C CA . PHE D 1 480 ? 73.53286 100.49614 136.15578 1.000 25.27054 460 PHE D CA 1
ATOM 12083 C C . PHE D 1 480 ? 73.02538 100.73442 137.57250 1.000 29.32662 460 PHE D C 1
ATOM 12084 O O . PHE D 1 480 ? 73.77926 101.19538 138.43636 1.000 30.81485 460 PHE D O 1
ATOM 12092 N N . GLY D 1 481 ? 71.75274 100.42997 137.83072 1.000 32.09285 461 GLY D N 1
ATOM 12093 C CA . GLY D 1 481 ? 71.20532 100.65492 139.15879 1.000 28.66181 461 GLY D CA 1
ATOM 12094 C C . GLY D 1 481 ? 71.84389 99.77727 140.21822 1.000 33.63711 461 GLY D C 1
ATOM 12095 O O . GLY D 1 481 ? 72.02332 100.20168 141.36279 1.000 35.56832 461 GLY D O 1
ATOM 12096 N N . GLU D 1 482 ? 72.19535 98.54599 139.85462 1.000 36.55891 462 GLU D N 1
ATOM 12097 C CA . GLU D 1 482 ? 72.77096 97.58028 140.77936 1.000 34.08737 462 GLU D CA 1
ATOM 12098 C C . GLU D 1 482 ? 74.28862 97.49412 140.67425 1.000 32.15616 462 GLU D C 1
ATOM 12099 O O . GLU D 1 482 ? 74.88754 96.57734 141.24516 1.000 33.51821 462 GLU D O 1
ATOM 12105 N N . LEU D 1 483 ? 74.92091 98.42316 139.96176 1.000 31.79702 463 LEU D N 1
ATOM 12106 C CA . LEU D 1 483 ? 76.35937 98.35547 139.74224 1.000 28.91443 463 LEU D CA 1
ATOM 12107 C C . LEU D 1 483 ? 77.11715 98.58094 141.04539 1.000 29.46804 463 LEU D C 1
ATOM 12108 O O . LEU D 1 483 ? 76.84367 99.53391 141.78108 1.000 32.40724 463 LEU D O 1
ATOM 12113 N N . GLU D 1 484 ? 78.07641 97.70175 141.32458 1.000 26.53823 464 GLU D N 1
ATOM 12114 C CA . GLU D 1 484 ? 78.89261 97.77027 142.52644 1.000 28.51866 464 GLU D CA 1
ATOM 12115 C C . GLU D 1 484 ? 80.35623 97.96004 142.15333 1.000 30.34538 464 GLU D C 1
ATOM 12116 O O . GLU D 1 484 ? 80.81756 97.48180 141.11300 1.000 32.09906 464 GLU D O 1
ATOM 12122 N N . GLY D 1 485 ? 81.08305 98.66751 143.01590 1.000 27.43790 465 GLY D N 1
ATOM 12123 C CA . GLY D 1 485 ? 82.48852 98.93039 142.80781 1.000 24.66427 465 GLY D CA 1
ATOM 12124 C C . GLY D 1 485 ? 82.79157 100.15700 141.97800 1.000 25.93849 465 GLY D C 1
ATOM 12125 O O . GLY D 1 485 ? 83.96445 100.53458 141.86536 1.000 25.73278 465 GLY D O 1
ATOM 12126 N N . VAL D 1 486 ? 81.77805 100.78714 141.39202 1.000 22.65465 466 VAL D N 1
ATOM 12127 C CA . VAL D 1 486 ? 81.93575 102.01332 140.62174 1.000 22.74184 466 VAL D CA 1
ATOM 12128 C C . VAL D 1 486 ? 80.98524 103.05238 141.19603 1.000 20.86909 466 VAL D C 1
ATOM 12129 O O . VAL D 1 486 ? 79.77947 102.80228 141.30675 1.000 28.08196 466 VAL D O 1
ATOM 12133 N N . SER D 1 487 ? 81.52661 104.20892 141.56573 1.000 16.85155 467 SER D N 1
ATOM 12134 C CA . SER D 1 487 ? 80.69241 105.29845 142.05037 1.000 17.33551 467 SER D CA 1
ATOM 12135 C C . SER D 1 487 ? 79.82342 105.83048 140.91902 1.000 19.70702 467 SER D C 1
ATOM 12136 O O . SER D 1 487 ? 80.26849 105.94242 139.77524 1.000 21.76468 467 SER D O 1
ATOM 12139 N N . LYS D 1 488 ? 78.56781 106.13087 141.23500 1.000 22.84072 468 LYS D N 1
ATOM 12140 C CA . LYS D 1 488 ? 77.61011 106.62803 140.25740 1.000 16.24751 468 LYS D CA 1
ATOM 12141 C C . LYS D 1 488 ? 77.09869 107.99068 140.69638 1.000 20.78701 468 LYS D C 1
ATOM 12142 O O . LYS D 1 488 ? 76.56044 108.12946 141.79814 1.000 24.85532 468 LYS D O 1
ATOM 12148 N N . PHE D 1 489 ? 77.25802 108.98749 139.83094 1.000 22.44429 469 PHE D N 1
ATOM 12149 C CA . PHE D 1 489 ? 76.79513 110.34381 140.08441 1.000 17.90241 469 PHE D CA 1
ATOM 12150 C C . PHE D 1 489 ? 75.79986 110.72313 138.99934 1.000 17.64399 469 PHE D C 1
ATOM 12151 O O . PHE D 1 489 ? 76.10719 110.63535 137.80332 1.000 21.81149 469 PHE D O 1
ATOM 12159 N N . THR D 1 490 ? 74.61187 111.13216 139.42368 1.000 19.12299 470 THR D N 1
ATOM 12160 C CA . THR D 1 490 ? 73.51054 111.43605 138.52702 1.000 18.08531 470 THR D CA 1
ATOM 12161 C C . THR D 1 490 ? 73.05050 112.87142 138.72997 1.000 17.90666 470 THR D C 1
ATOM 12162 O O . THR D 1 490 ? 73.27080 113.46858 139.78934 1.000 18.92666 470 THR D O 1
ATOM 12166 N N . TRP D 1 491 ? 72.43017 113.41788 137.68643 1.000 20.64288 471 TRP D N 1
ATOM 12167 C CA . TRP D 1 491 ? 71.85763 114.75611 137.73867 1.000 19.75407 471 TRP D CA 1
ATOM 12168 C C . TRP D 1 491 ? 70.63062 114.75001 138.64054 1.000 23.16941 471 TRP D C 1
ATOM 12169 O O . TRP D 1 491 ? 69.65630 114.04052 138.36942 1.000 26.31453 471 TRP D O 1
ATOM 12180 N N . GLN D 1 492 ? 70.67460 115.54368 139.70469 1.000 23.29023 472 GLN D N 1
ATOM 12181 C CA . GLN D 1 492 ? 69.62300 115.54609 140.71299 1.000 24.02581 472 GLN D CA 1
ATOM 12182 C C . GLN D 1 492 ? 69.83688 116.74432 141.62558 1.000 28.16495 472 GLN D C 1
ATOM 12183 O O . GLN D 1 492 ? 70.88651 117.39233 141.59680 1.000 28.49983 472 GLN D O 1
ATOM 12189 N N . LEU D 1 493 ? 68.82163 117.03283 142.43617 1.000 32.82606 473 LEU D N 1
ATOM 12190 C CA . LEU D 1 493 ? 68.98995 117.99328 143.51574 1.000 32.04692 473 LEU D CA 1
ATOM 12191 C C . LEU D 1 493 ? 70.00005 117.46396 144.52465 1.000 31.94117 473 LEU D C 1
ATOM 12192 O O . LEU D 1 493 ? 70.12412 116.25492 144.73495 1.000 34.83988 473 LEU D O 1
ATOM 12197 N N . ASN D 1 494 ? 70.73121 118.37845 145.14423 1.000 32.62289 474 ASN D N 1
ATOM 12198 C CA . ASN D 1 494 ? 71.69446 117.99131 146.16231 1.000 30.28277 474 ASN D CA 1
ATOM 12199 C C . ASN D 1 494 ? 70.95835 117.34503 147.33100 1.000 35.22179 474 ASN D C 1
ATOM 12200 O O . ASN D 1 494 ? 70.08006 117.98583 147.92875 1.000 35.72681 474 ASN D O 1
ATOM 12205 N N . PRO D 1 495 ? 71.26297 116.09204 147.67898 1.000 40.02882 475 PRO D N 1
ATOM 12206 C CA . PRO D 1 495 ? 70.56011 115.45362 148.80381 1.000 38.52601 475 PRO D CA 1
ATOM 12207 C C . PRO D 1 495 ? 70.79603 116.13941 150.13598 1.000 40.18542 475 PRO D C 1
ATOM 12208 O O . PRO D 1 495 ? 69.98031 115.97596 151.05166 1.000 40.35489 475 PRO D O 1
ATOM 12212 N N . SER D 1 496 ? 71.87713 116.89903 150.27589 1.000 39.09278 476 SER D N 1
ATOM 12213 C CA . SER D 1 496 ? 72.15310 117.61870 151.51205 1.000 41.60193 476 SER D CA 1
ATOM 12214 C C . SER D 1 496 ? 71.31947 118.89267 151.59444 1.000 41.82330 476 SER D C 1
ATOM 12215 O O . SER D 1 496 ? 71.35328 119.72736 150.69024 1.000 42.74094 476 SER D O 1
ATOM 12217 N N . ILE E 1 50 ? 129.72255 129.54544 111.07481 1.000 25.89369 30 ILE E N 1
ATOM 12218 C CA . ILE E 1 50 ? 130.42336 128.59879 111.93244 1.000 30.12557 30 ILE E CA 1
ATOM 12219 C C . ILE E 1 50 ? 130.27357 127.18224 111.38340 1.000 28.95268 30 ILE E C 1
ATOM 12220 O O . ILE E 1 50 ? 129.24229 126.84395 110.80196 1.000 27.53626 30 ILE E O 1
ATOM 12225 N N . PRO E 1 51 ? 131.30709 126.35904 111.54700 1.000 26.04233 31 PRO E N 1
ATOM 12226 C CA . PRO E 1 51 ? 131.21188 124.96987 111.09151 1.000 26.03739 31 PRO E CA 1
ATOM 12227 C C . PRO E 1 51 ? 130.22023 124.18350 111.93088 1.000 24.00443 31 PRO E C 1
ATOM 12228 O O . PRO E 1 51 ? 130.01249 124.45871 113.11474 1.000 26.72513 31 PRO E O 1
ATOM 12232 N N . ARG E 1 52 ? 129.60546 123.18923 111.30043 1.000 21.64102 32 ARG E N 1
ATOM 12233 C CA . ARG E 1 52 ? 128.58256 122.37279 111.93571 1.000 12.62249 32 ARG E CA 1
ATOM 12234 C C . ARG E 1 52 ? 129.04077 120.92388 111.97762 1.000 16.54786 32 ARG E C 1
ATOM 12235 O O . ARG E 1 52 ? 129.43335 120.36146 110.95027 1.000 25.71920 32 ARG E O 1
ATOM 12243 N N . LEU E 1 53 ? 128.99624 120.33003 113.16537 1.000 14.48502 33 LEU E N 1
ATOM 12244 C CA . LEU E 1 53 ? 129.27919 118.91032 113.30493 1.000 11.01694 33 LEU E CA 1
ATOM 12245 C C . LEU E 1 53 ? 128.17838 118.09566 112.63663 1.000 8.84757 33 LEU E C 1
ATOM 12246 O O . LEU E 1 53 ? 126.99518 118.43184 112.72628 1.000 18.78476 33 LEU E O 1
ATOM 12251 N N . SER E 1 54 ? 128.57190 117.03046 111.94659 1.000 7.46273 34 SER E N 1
ATOM 12252 C CA . SER E 1 54 ? 127.60019 116.20070 111.25371 1.000 5.56413 34 SER E CA 1
ATOM 12253 C C . SER E 1 54 ? 126.86625 115.29458 112.23924 1.000 5.78706 34 SER E C 1
ATOM 12254 O O . SER E 1 54 ? 127.33470 115.02816 113.34910 1.000 13.53349 34 SER E O 1
ATOM 12257 N N . LYS E 1 55 ? 125.68893 114.82653 111.81666 1.000 8.03338 35 LYS E N 1
ATOM 12258 C CA . LYS E 1 55 ? 124.89252 113.94820 112.66821 1.000 14.77077 35 LYS E CA 1
ATOM 12259 C C . LYS E 1 55 ? 125.63832 112.65936 112.98425 1.000 5.23718 35 LYS E C 1
ATOM 12260 O O . LYS E 1 55 ? 125.67327 112.21921 114.13948 1.000 8.82442 35 LYS E O 1
ATOM 12266 N N . VAL E 1 56 ? 126.25132 112.04610 111.97041 1.000 4.25588 36 VAL E N 1
ATOM 12267 C CA . VAL E 1 56 ? 126.92412 110.77049 112.18004 1.000 6.52389 36 VAL E CA 1
ATOM 12268 C C . VAL E 1 56 ? 128.16965 110.94253 113.04283 1.000 3.28978 36 VAL E C 1
ATOM 12269 O O . VAL E 1 56 ? 128.45966 110.09720 113.89839 1.000 10.94496 36 VAL E O 1
ATOM 12273 N N . ASN E 1 57 ? 128.91134 112.03706 112.86221 1.000 0.00000 37 ASN E N 1
ATOM 12274 C CA . ASN E 1 57 ? 130.05861 112.28748 113.72438 1.000 5.21113 37 ASN E CA 1
ATOM 12275 C C . ASN E 1 57 ? 129.62629 112.63552 115.14038 1.000 5.11156 37 ASN E C 1
ATOM 12276 O O . ASN E 1 57 ? 130.30002 112.24721 116.09940 1.000 10.40735 37 ASN E O 1
ATOM 12281 N N . LEU E 1 58 ? 128.50502 113.34472 115.28965 1.000 11.61821 38 LEU E N 1
ATOM 12282 C CA . LEU E 1 58 ? 127.94344 113.57526 116.61612 1.000 1.61300 38 LEU E CA 1
ATOM 12283 C C . LEU E 1 58 ? 127.61708 112.25789 117.30539 1.000 0.00000 38 LEU E C 1
ATOM 12284 O O . LEU E 1 58 ? 127.92444 112.07044 118.48591 1.000 0.00000 38 LEU E O 1
ATOM 12289 N N . PHE E 1 59 ? 126.99519 111.32807 116.57781 1.000 3.85272 39 PHE E N 1
ATOM 12290 C CA . PHE E 1 59 ? 126.62683 110.04910 117.17803 1.000 0.00000 39 PHE E CA 1
ATOM 12291 C C . PHE E 1 59 ? 127.85780 109.21220 117.51081 1.000 2.45572 39 PHE E C 1
ATOM 12292 O O . PHE E 1 59 ? 127.89401 108.54061 118.54817 1.000 12.08742 39 PHE E O 1
ATOM 12300 N N . THR E 1 60 ? 128.87813 109.24278 116.65061 1.000 0.00000 40 THR E N 1
ATOM 12301 C CA . THR E 1 60 ? 130.11972 108.53331 116.95005 1.000 0.00000 40 THR E CA 1
ATOM 12302 C C . THR E 1 60 ? 130.78706 109.10089 118.19880 1.000 1.13606 40 THR E C 1
ATOM 12303 O O . THR E 1 60 ? 131.22022 108.35315 119.08780 1.000 6.85656 40 THR E O 1
ATOM 12307 N N . LEU E 1 61 ? 130.86778 110.43134 118.28323 1.000 0.00000 41 LEU E N 1
ATOM 12308 C CA . LEU E 1 61 ? 131.45452 111.07550 119.45073 1.000 0.00000 41 LEU E CA 1
ATOM 12309 C C . LEU E 1 61 ? 130.65543 110.76175 120.70510 1.000 3.88248 41 LEU E C 1
ATOM 12310 O O . LEU E 1 61 ? 131.22820 110.53978 121.77586 1.000 3.94489 41 LEU E O 1
ATOM 12315 N N . LEU E 1 62 ? 129.32730 110.73458 120.59017 1.000 14.14911 42 LEU E N 1
ATOM 12316 C CA . LEU E 1 62 ? 128.49045 110.45833 121.74902 1.000 4.18432 42 LEU E CA 1
ATOM 12317 C C . LEU E 1 62 ? 128.62741 109.01320 122.20499 1.000 0.00000 42 LEU E C 1
ATOM 12318 O O . LEU E 1 62 ? 128.59303 108.74079 123.40424 1.000 8.71433 42 LEU E O 1
ATOM 12323 N N . SER E 1 63 ? 128.77667 108.07010 121.27221 1.000 7.82468 43 SER E N 1
ATOM 12324 C CA . SER E 1 63 ? 129.00562 106.68367 121.67432 1.000 0.00000 43 SER E CA 1
ATOM 12325 C C . SER E 1 63 ? 130.35771 106.52822 122.36015 1.000 5.23111 43 SER E C 1
ATOM 12326 O O . SER E 1 63 ? 130.47171 105.84469 123.38997 1.000 5.99193 43 SER E O 1
ATOM 12329 N N . LEU E 1 64 ? 131.38839 107.17979 121.81695 1.000 1.10139 44 LEU E N 1
ATOM 12330 C CA . LEU E 1 64 ? 132.70147 107.13551 122.44966 1.000 0.00000 44 LEU E CA 1
ATOM 12331 C C . LEU E 1 64 ? 132.66140 107.75770 123.84148 1.000 5.94386 44 LEU E C 1
ATOM 12332 O O . LEU E 1 64 ? 133.29197 107.25055 124.77579 1.000 18.60385 44 LEU E O 1
ATOM 12337 N N . TRP E 1 65 ? 131.92147 108.85753 123.99751 1.000 5.24993 45 TRP E N 1
ATOM 12338 C CA . TRP E 1 65 ? 131.78477 109.49865 125.30050 1.000 4.92986 45 TRP E CA 1
ATOM 12339 C C . TRP E 1 65 ? 130.94304 108.66306 126.25978 1.000 7.53261 45 TRP E C 1
ATOM 12340 O O . TRP E 1 65 ? 131.21558 108.64461 127.46485 1.000 10.23445 45 TRP E O 1
ATOM 12351 N N . MET E 1 66 ? 129.91764 107.97677 125.74826 1.000 0.00000 46 MET E N 1
ATOM 12352 C CA . MET E 1 66 ? 129.10304 107.09872 126.57806 1.000 4.33486 46 MET E CA 1
ATOM 12353 C C . MET E 1 66 ? 129.91554 105.92896 127.10175 1.000 7.70518 46 MET E C 1
ATOM 12354 O O . MET E 1 66 ? 129.64468 105.42723 128.19802 1.000 12.72763 46 MET E O 1
ATOM 12359 N N . GLU E 1 67 ? 130.90881 105.47665 126.33276 1.000 10.15196 47 GLU E N 1
ATOM 12360 C CA . GLU E 1 67 ? 131.83860 104.48746 126.86772 1.000 6.17507 47 GLU E CA 1
ATOM 12361 C C . GLU E 1 67 ? 132.57887 105.01096 128.09672 1.000 9.70266 47 GLU E C 1
ATOM 12362 O O . GLU E 1 67 ? 133.01952 104.21316 128.93085 1.000 14.69983 47 GLU E O 1
ATOM 12368 N N . LEU E 1 68 ? 132.69279 106.32925 128.24390 1.000 9.51359 48 LEU E N 1
ATOM 12369 C CA . LEU E 1 68 ? 133.36749 106.95149 129.37494 1.000 8.93697 48 LEU E CA 1
ATOM 12370 C C . LEU E 1 68 ? 132.42217 107.31449 130.51473 1.000 8.77690 48 LEU E C 1
ATOM 12371 O O . LEU E 1 68 ? 132.84150 108.00758 131.44665 1.000 10.57089 48 LEU E O 1
ATOM 12376 N N . PHE E 1 69 ? 131.16728 106.88072 130.45807 1.000 8.19668 49 PHE E N 1
ATOM 12377 C CA . PHE E 1 69 ? 130.21574 107.20766 131.51213 1.000 9.23332 49 PHE E CA 1
ATOM 12378 C C . PHE E 1 69 ? 130.71385 106.66813 132.85044 1.000 16.71400 49 PHE E C 1
ATOM 12379 O O . PHE E 1 69 ? 131.16592 105.51651 132.91929 1.000 14.61239 49 PHE E O 1
ATOM 12387 N N . PRO E 1 70 ? 130.66596 107.46139 133.92157 1.000 20.44940 50 PRO E N 1
ATOM 12388 C CA . PRO E 1 70 ? 131.20283 107.00098 135.21101 1.000 14.75478 50 PRO E CA 1
ATOM 12389 C C . PRO E 1 70 ? 130.42694 105.80294 135.73923 1.000 19.35126 50 PRO E C 1
ATOM 12390 O O . PRO E 1 70 ? 129.19487 105.80989 135.77980 1.000 24.11028 50 PRO E O 1
ATOM 12394 N N . ALA E 1 71 ? 131.16204 104.77417 136.14857 1.000 25.25940 51 ALA E N 1
ATOM 12395 C CA . ALA E 1 71 ? 130.55767 103.54966 136.65941 1.000 22.32416 51 ALA E CA 1
ATOM 12396 C C . ALA E 1 71 ? 130.16682 103.69550 138.12605 1.000 17.61614 51 ALA E C 1
ATOM 12397 O O . ALA E 1 71 ? 130.13136 104.80211 138.66261 1.000 25.66023 51 ALA E O 1
ATOM 12399 N N . VAL E 1 105 ? 136.89451 91.39931 127.22701 1.000 21.06719 85 VAL E N 1
ATOM 12400 C CA . VAL E 1 105 ? 135.69921 92.18044 126.93711 1.000 20.13904 85 VAL E CA 1
ATOM 12401 C C . VAL E 1 105 ? 135.88423 93.61545 127.41094 1.000 18.38417 85 VAL E C 1
ATOM 12402 O O . VAL E 1 105 ? 136.06898 93.86865 128.60053 1.000 21.26892 85 VAL E O 1
ATOM 12406 N N . LYS E 1 106 ? 135.83231 94.55198 126.47122 1.000 20.41539 86 LYS E N 1
ATOM 12407 C CA . LYS E 1 106 ? 136.04398 95.96151 126.75642 1.000 18.46958 86 LYS E CA 1
ATOM 12408 C C . LYS E 1 106 ? 134.71416 96.70083 126.84304 1.000 13.29050 86 LYS E C 1
ATOM 12409 O O . LYS E 1 106 ? 133.72254 96.31317 126.22022 1.000 18.30543 86 LYS E O 1
ATOM 12415 N N . ARG E 1 107 ? 134.70782 97.77161 127.63395 1.000 14.91338 87 ARG E N 1
ATOM 12416 C CA . ARG E 1 107 ? 133.51170 98.58519 127.80337 1.000 11.91753 87 ARG E CA 1
ATOM 12417 C C . ARG E 1 107 ? 133.12408 99.24609 126.48574 1.000 11.43376 87 ARG E C 1
ATOM 12418 O O . ARG E 1 107 ? 133.98276 99.65862 125.70240 1.000 15.87196 87 ARG E O 1
ATOM 12426 N N . THR E 1 108 ? 131.81965 99.34700 126.24208 1.000 7.03146 88 THR E N 1
ATOM 12427 C CA . THR E 1 108 ? 131.30198 99.87606 124.98766 1.000 7.97400 88 THR E CA 1
ATOM 12428 C C . THR E 1 108 ? 130.20517 100.89216 125.26489 1.000 5.62710 88 THR E C 1
ATOM 12429 O O . THR E 1 108 ? 129.30496 100.63618 126.07023 1.000 12.56824 88 THR E O 1
ATOM 12433 N N . GLY E 1 109 ? 130.28454 102.03790 124.59746 1.000 1.34929 89 GLY E N 1
ATOM 12434 C CA . GLY E 1 109 ? 129.21279 103.01186 124.59370 1.000 0.00000 89 GLY E CA 1
ATOM 12435 C C . GLY E 1 109 ? 128.36259 102.85593 123.34671 1.000 0.00000 89 GLY E C 1
ATOM 12436 O O . GLY E 1 109 ? 128.85305 102.47375 122.28848 1.000 0.00000 89 GLY E O 1
ATOM 12437 N N . LEU E 1 110 ? 127.07344 103.15223 123.48154 1.000 3.53269 90 LEU E N 1
ATOM 12438 C CA . LEU E 1 110 ? 126.11953 102.91401 122.40951 1.000 0.67153 90 LEU E CA 1
ATOM 12439 C C . LEU E 1 110 ? 125.12791 104.06194 122.32699 1.000 0.61110 90 LEU E C 1
ATOM 12440 O O . LEU E 1 110 ? 124.58416 104.49829 123.34693 1.000 7.41728 90 LEU E O 1
ATOM 12445 N N . VAL E 1 111 ? 124.89622 104.53790 121.10787 1.000 0.00000 91 VAL E N 1
ATOM 12446 C CA . VAL E 1 111 ? 123.90197 105.56524 120.82459 1.000 0.76682 91 VAL E CA 1
ATOM 12447 C C . VAL E 1 111 ? 122.84860 104.95367 119.91338 1.000 0.00000 91 VAL E C 1
ATOM 12448 O O . VAL E 1 111 ? 123.16539 104.49016 118.81300 1.000 0.00000 91 VAL E O 1
ATOM 12452 N N . VAL E 1 112 ? 121.60316 104.95209 120.36954 1.000 6.41548 92 VAL E N 1
ATOM 12453 C CA . VAL E 1 112 ? 120.47156 104.45666 119.59838 1.000 1.24982 92 VAL E CA 1
ATOM 12454 C C . VAL E 1 112 ? 119.73075 105.66056 119.04036 1.000 0.00000 92 VAL E C 1
ATOM 12455 O O . VAL E 1 112 ? 119.25058 106.50704 119.80577 1.000 0.00000 92 VAL E O 1
ATOM 12459 N N . VAL E 1 113 ? 119.62022 105.71972 117.71347 1.000 0.00000 93 VAL E N 1
ATOM 12460 C CA . VAL E 1 113 ? 119.03770 106.84420 116.99386 1.000 1.75664 93 VAL E CA 1
ATOM 12461 C C . VAL E 1 113 ? 117.87387 106.32743 116.16065 1.000 0.00000 93 VAL E C 1
ATOM 12462 O O . VAL E 1 113 ? 118.00143 105.30704 115.47666 1.000 8.54780 93 VAL E O 1
ATOM 12466 N N . LYS E 1 114 ? 116.74201 107.02416 116.22241 1.000 10.05647 94 LYS E N 1
ATOM 12467 C CA . LYS E 1 114 ? 115.57591 106.68965 115.41625 1.000 6.41467 94 LYS E CA 1
ATOM 12468 C C . LYS E 1 114 ? 115.06413 107.95205 114.74095 1.000 7.75999 94 LYS E C 1
ATOM 12469 O O . LYS E 1 114 ? 114.79961 108.95318 115.41422 1.000 19.63515 94 LYS E O 1
ATOM 12475 N N . ASN E 1 115 ? 114.92100 107.89619 113.41472 1.000 11.43269 95 ASN E N 1
ATOM 12476 C CA . ASN E 1 115 ? 114.50573 109.04848 112.61094 1.000 14.07029 95 ASN E CA 1
ATOM 12477 C C . ASN E 1 115 ? 115.41706 110.24852 112.85806 1.000 12.90895 95 ASN E C 1
ATOM 12478 O O . ASN E 1 115 ? 114.96021 111.38267 113.01644 1.000 13.67117 95 ASN E O 1
ATOM 12483 N N . MET E 1 116 ? 116.72350 109.98410 112.90526 1.000 16.43403 96 MET E N 1
ATOM 12484 C CA . MET E 1 116 ? 117.76244 110.98727 113.13889 1.000 13.29868 96 MET E CA 1
ATOM 12485 C C . MET E 1 116 ? 117.63255 111.66003 114.50246 1.000 9.05972 96 MET E C 1
ATOM 12486 O O . MET E 1 116 ? 118.23525 112.71126 114.73870 1.000 15.69087 96 MET E O 1
ATOM 12491 N N . LYS E 1 117 ? 116.86086 111.07001 115.40906 1.000 9.48257 97 LYS E N 1
ATOM 12492 C CA . LYS E 1 117 ? 116.74631 111.53718 116.78071 1.000 7.74490 97 LYS E CA 1
ATOM 12493 C C . LYS E 1 117 ? 117.30919 110.48713 117.72780 1.000 9.03822 97 LYS E C 1
ATOM 12494 O O . LYS E 1 117 ? 117.10083 109.28585 117.54170 1.000 8.05938 97 LYS E O 1
ATOM 12500 N N . ILE E 1 118 ? 118.01593 110.94891 118.75210 1.000 7.19015 98 ILE E N 1
ATOM 12501 C CA . ILE E 1 118 ? 118.59786 110.04497 119.73606 1.000 2.27602 98 ILE E CA 1
ATOM 12502 C C . ILE E 1 118 ? 117.49347 109.51728 120.63882 1.000 1.58172 98 ILE E C 1
ATOM 12503 O O . ILE E 1 118 ? 116.75616 110.29071 121.26028 1.000 8.42505 98 ILE E O 1
ATOM 12508 N N . VAL E 1 119 ? 117.37740 108.19410 120.71398 1.000 12.72523 99 VAL E N 1
ATOM 12509 C CA . VAL E 1 119 ? 116.40647 107.54225 121.57971 1.000 5.35536 99 VAL E CA 1
ATOM 12510 C C . VAL E 1 119 ? 117.06407 106.68930 122.64952 1.000 0.00000 99 VAL E C 1
ATOM 12511 O O . VAL E 1 119 ? 116.36098 106.13137 123.49642 1.000 16.34101 99 VAL E O 1
ATOM 12515 N N . GLY E 1 120 ? 118.38855 106.56584 122.63925 1.000 0.00000 100 GLY E N 1
ATOM 12516 C CA . GLY E 1 120 ? 119.04582 105.82546 123.69876 1.000 0.00000 100 GLY E CA 1
ATOM 12517 C C . GLY E 1 120 ? 120.52035 106.11914 123.87789 1.000 0.00000 100 GLY E C 1
ATOM 12518 O O . GLY E 1 120 ? 121.26182 106.21350 122.90018 1.000 8.97508 100 GLY E O 1
ATOM 12519 N N . LEU E 1 121 ? 120.95865 106.26168 125.12514 1.000 1.60434 101 LEU E N 1
ATOM 12520 C CA . LEU E 1 121 ? 122.37229 106.37958 125.46151 1.000 2.85063 101 LEU E CA 1
ATOM 12521 C C . LEU E 1 121 ? 122.70042 105.29480 126.47365 1.000 8.31605 101 LEU E C 1
ATOM 12522 O O . LEU E 1 121 ? 122.18024 105.31294 127.59382 1.000 21.10826 101 LEU E O 1
ATOM 12527 N N . HIS E 1 122 ? 123.55753 104.35387 126.08638 1.000 0.00000 102 HIS E N 1
ATOM 12528 C CA . HIS E 1 122 ? 123.81309 103.17889 126.90286 1.000 1.81586 102 HIS E CA 1
ATOM 12529 C C . HIS E 1 122 ? 125.30805 102.93715 127.02642 1.000 0.00000 102 HIS E C 1
ATOM 12530 O O . HIS E 1 122 ? 126.09468 103.34684 126.17219 1.000 9.60481 102 HIS E O 1
ATOM 12537 N N . CYS E 1 123 ? 125.69089 102.27203 128.10859 1.000 10.01917 103 CYS E N 1
ATOM 12538 C CA . CYS E 1 123 ? 127.06261 101.84474 128.31638 1.000 9.50075 103 CYS E CA 1
ATOM 12539 C C . CYS E 1 123 ? 127.06678 100.41412 128.82714 1.000 5.24742 103 CYS E C 1
ATOM 12540 O O . CYS E 1 123 ? 126.14212 99.98453 129.52038 1.000 15.11603 103 CYS E O 1
ATOM 12543 N N . SER E 1 124 ? 128.11239 99.67606 128.46708 1.000 6.36406 104 SER E N 1
ATOM 12544 C CA . SER E 1 124 ? 128.27533 98.32687 128.98527 1.000 2.45298 104 SER E CA 1
ATOM 12545 C C . SER E 1 124 ? 128.45795 98.36212 130.49629 1.000 7.83612 104 SER E C 1
ATOM 12546 O O . SER E 1 124 ? 129.21670 99.17522 131.02968 1.000 17.35608 104 SER E O 1
ATOM 12549 N N . SER E 1 125 ? 127.74898 97.48040 131.18566 1.000 9.94827 105 SER E N 1
ATOM 12550 C CA . SER E 1 125 ? 127.91057 97.30006 132.61548 1.000 5.50758 105 SER E CA 1
ATOM 12551 C C . SER E 1 125 ? 128.84083 96.11433 132.85785 1.000 13.35915 105 SER E C 1
ATOM 12552 O O . SER E 1 125 ? 129.40903 95.54155 131.92371 1.000 16.48892 105 SER E O 1
ATOM 12555 N N . GLU E 1 126 ? 129.01244 95.73955 134.12544 1.000 20.13685 106 GLU E N 1
ATOM 12556 C CA . GLU E 1 126 ? 129.85361 94.58838 134.42995 1.000 22.97212 106 GLU E CA 1
ATOM 12557 C C . GLU E 1 126 ? 129.20203 93.28675 133.98393 1.000 20.32408 106 GLU E C 1
ATOM 12558 O O . GLU E 1 126 ? 129.90402 92.31882 133.67111 1.000 23.48842 106 GLU E O 1
ATOM 12564 N N . ASP E 1 127 ? 127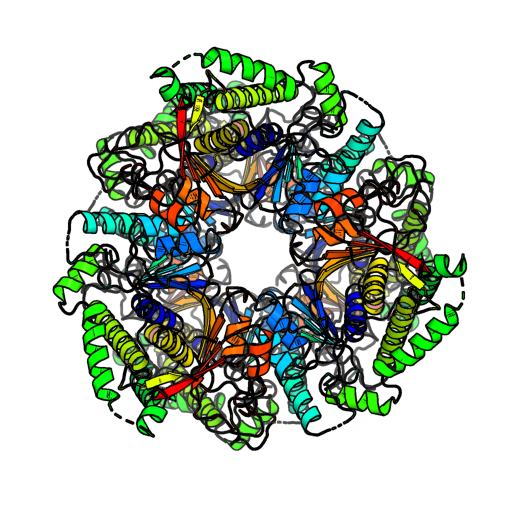.87132 93.24525 133.94219 1.000 22.48250 107 ASP E N 1
ATOM 12565 C CA . ASP E 1 127 ? 127.14756 92.03646 133.57170 1.000 20.39479 107 ASP E CA 1
ATOM 12566 C C . ASP E 1 127 ? 126.85487 91.96736 132.07612 1.000 15.88579 107 ASP E C 1
ATOM 12567 O O . ASP E 1 127 ? 127.08939 90.93327 131.44406 1.000 24.11309 107 ASP E O 1
ATOM 12572 N N . LEU E 1 128 ? 126.35089 93.05288 131.49638 1.000 11.70004 108 LEU E N 1
ATOM 12573 C CA . LEU E 1 128 ? 125.81427 93.03290 130.14521 1.000 8.19311 108 LEU E CA 1
ATOM 12574 C C . LEU E 1 128 ? 126.54263 94.02215 129.24671 1.000 7.64566 108 LEU E C 1
ATOM 12575 O O . LEU E 1 128 ? 126.97836 95.08971 129.68684 1.000 14.98467 108 LEU E O 1
ATOM 12580 N N . HIS E 1 129 ? 126.66998 93.64587 127.97783 1.000 10.14343 109 HIS E N 1
ATOM 12581 C CA . HIS E 1 129 ? 127.22382 94.52914 126.96600 1.000 5.07509 109 HIS E CA 1
ATOM 12582 C C . HIS E 1 129 ? 126.21157 95.60165 126.57393 1.000 6.67837 109 HIS E C 1
ATOM 12583 O O . HIS E 1 129 ? 125.02093 95.51699 126.88477 1.000 8.04949 109 HIS E O 1
ATOM 12590 N N . ALA E 1 130 ? 126.70787 96.62239 125.87013 1.000 6.85848 110 ALA E N 1
ATOM 12591 C CA . ALA E 1 130 ? 125.84666 97.71798 125.43646 1.000 2.95056 110 ALA E CA 1
ATOM 12592 C C . ALA E 1 130 ? 124.73104 97.22585 124.52083 1.000 5.71151 110 ALA E C 1
ATOM 12593 O O . ALA E 1 130 ? 123.59218 97.69449 124.61713 1.000 10.77877 110 ALA E O 1
ATOM 12595 N N . GLY E 1 131 ? 125.03782 96.28968 123.62039 1.000 0.95173 111 GLY E N 1
ATOM 12596 C CA . GLY E 1 131 ? 124.01040 95.76936 122.73091 1.000 1.62267 111 GLY E CA 1
ATOM 12597 C C . GLY E 1 131 ? 122.93476 94.98797 123.46211 1.000 1.25532 111 GLY E C 1
ATOM 12598 O O . GLY E 1 131 ? 121.74458 95.12256 123.16288 1.000 12.60811 111 GLY E O 1
ATOM 12599 N N . GLN E 1 132 ? 123.33635 94.16099 124.43033 1.000 9.55937 112 GLN E N 1
ATOM 12600 C CA . GLN E 1 132 ? 122.36343 93.43159 125.23708 1.000 1.20859 112 GLN E CA 1
ATOM 12601 C C . GLN E 1 132 ? 121.49746 94.38523 126.05090 1.000 6.88276 112 GLN E C 1
ATOM 12602 O O . GLN E 1 132 ? 120.28591 94.17370 126.18765 1.000 14.29124 112 GLN E O 1
ATOM 12608 N N . ILE E 1 133 ? 122.10425 95.43868 126.60060 1.000 5.11888 113 ILE E N 1
ATOM 12609 C CA . ILE E 1 133 ? 121.34525 96.42508 127.36010 1.000 9.48426 113 ILE E CA 1
ATOM 12610 C C . ILE E 1 133 ? 120.36269 97.15424 126.45393 1.000 8.12429 113 ILE E C 1
ATOM 12611 O O . ILE E 1 133 ? 119.22015 97.41906 126.84288 1.000 4.65475 113 ILE E O 1
ATOM 12616 N N . ALA E 1 134 ? 120.78848 97.48981 125.23412 1.000 9.46567 114 ALA E N 1
ATOM 12617 C CA . ALA E 1 134 ? 119.88560 98.13120 124.28551 1.000 7.88624 114 ALA E CA 1
ATOM 12618 C C . ALA E 1 134 ? 118.72258 97.21708 123.93543 1.000 4.17345 114 ALA E C 1
ATOM 12619 O O . ALA E 1 134 ? 117.57676 97.67040 123.83054 1.000 6.10870 114 ALA E O 1
ATOM 12621 N N . LEU E 1 135 ? 118.99919 95.92486 123.74610 1.000 7.69234 115 LEU E N 1
ATOM 12622 C CA . LEU E 1 135 ? 117.91776 94.97471 123.51685 1.000 6.24820 115 LEU E CA 1
ATOM 12623 C C . LEU E 1 135 ? 116.94011 94.96910 124.68330 1.000 5.49966 115 LEU E C 1
ATOM 12624 O O . LEU E 1 135 ? 115.73232 95.12642 124.48505 1.000 14.13439 115 LEU E O 1
ATOM 12629 N N . ILE E 1 136 ? 117.45121 94.84765 125.90954 1.000 5.76407 116 ILE E N 1
ATOM 12630 C CA . ILE E 1 136 ? 116.58069 94.80681 127.08326 1.000 6.54349 116 ILE E CA 1
ATOM 12631 C C . ILE E 1 136 ? 115.73852 96.07588 127.16899 1.000 5.39554 116 ILE E C 1
ATOM 12632 O O . ILE E 1 136 ? 114.54082 96.03028 127.47360 1.000 13.64453 116 ILE E O 1
ATOM 12637 N N . LYS E 1 137 ? 116.35002 97.22665 126.88338 1.000 6.20345 117 LYS E N 1
ATOM 12638 C CA . LYS E 1 137 ? 115.67189 98.50136 127.09100 1.000 0.00000 117 LYS E CA 1
ATOM 12639 C C . LYS E 1 137 ? 114.64928 98.79412 125.99770 1.000 2.80078 117 LYS E C 1
ATOM 12640 O O . LYS E 1 137 ? 113.61125 99.40821 126.26860 1.000 12.80189 117 LYS E O 1
ATOM 12646 N N . HIS E 1 138 ? 114.91324 98.37369 124.75944 1.000 5.71182 118 HIS E N 1
ATOM 12647 C CA . HIS E 1 138 ? 114.07632 98.78749 123.64034 1.000 5.36644 118 HIS E CA 1
ATOM 12648 C C . HIS E 1 138 ? 113.20069 97.68953 123.05359 1.000 6.23072 118 HIS E C 1
ATOM 12649 O O . HIS E 1 138 ? 112.08642 97.98775 122.62228 1.000 16.20964 118 HIS E O 1
ATOM 12656 N N . GLY E 1 139 ? 113.65631 96.43939 123.01496 1.000 4.04196 119 GLY E N 1
ATOM 12657 C CA . GLY E 1 139 ? 112.84307 95.39043 122.42407 1.000 8.43422 119 GLY E CA 1
ATOM 12658 C C . GLY E 1 139 ? 112.72737 95.55601 120.92359 1.000 8.63817 119 GLY E C 1
ATOM 12659 O O . GLY E 1 139 ? 113.72009 95.75592 120.21639 1.000 12.74937 119 GLY E O 1
ATOM 12660 N N . SER E 1 140 ? 111.49585 95.47020 120.42350 1.000 15.55438 120 SER E N 1
ATOM 12661 C CA . SER E 1 140 ? 111.23702 95.62378 118.99891 1.000 8.22707 120 SER E CA 1
ATOM 12662 C C . SER E 1 140 ? 111.29207 97.07341 118.54172 1.000 11.44126 120 SER E C 1
ATOM 12663 O O . SER E 1 140 ? 111.24805 97.32473 117.33357 1.000 12.38297 120 SER E O 1
ATOM 12666 N N . ARG E 1 141 ? 111.38506 98.02690 119.47041 1.000 7.96640 121 ARG E N 1
ATOM 12667 C CA . ARG E 1 141 ? 111.53772 99.42782 119.10250 1.000 4.47180 121 ARG E CA 1
ATOM 12668 C C . ARG E 1 141 ? 112.87929 99.71344 118.44339 1.000 5.86357 121 ARG E C 1
ATOM 12669 O O . ARG E 1 141 ? 113.05584 100.79997 117.88435 1.000 16.11898 121 ARG E O 1
ATOM 12677 N N . LEU E 1 142 ? 113.81985 98.76850 118.49304 1.000 7.05321 122 LEU E N 1
ATOM 12678 C CA . LEU E 1 142 ? 115.06469 98.87925 117.74554 1.000 6.94668 122 LEU E CA 1
ATOM 12679 C C . LEU E 1 142 ? 114.86032 98.72857 116.24522 1.000 3.29444 122 LEU E C 1
ATOM 12680 O O . LEU E 1 142 ? 115.81484 98.92563 115.48767 1.000 11.69694 122 LEU E O 1
ATOM 12685 N N . LYS E 1 143 ? 113.65683 98.36510 115.80632 1.000 7.12719 123 LYS E N 1
ATOM 12686 C CA . LYS E 1 143 ? 113.37535 98.23165 114.38342 1.000 9.69144 123 LYS E CA 1
ATOM 12687 C C . LYS E 1 143 ? 113.65029 99.54171 113.65536 1.000 3.77071 123 LYS E C 1
ATOM 12688 O O . LYS E 1 143 ? 113.21653 100.61156 114.09190 1.000 12.89017 123 LYS E O 1
ATOM 12694 N N . ASN E 1 144 ? 114.38293 99.44878 112.54445 1.000 5.23536 124 ASN E N 1
ATOM 12695 C CA . ASN E 1 144 ? 114.75191 100.58904 111.70583 1.000 6.60648 124 ASN E CA 1
ATOM 12696 C C . ASN E 1 144 ? 115.56541 101.63372 112.46225 1.000 5.37887 124 ASN E C 1
ATOM 12697 O O . ASN E 1 144 ? 115.55646 102.81324 112.09815 1.000 16.69266 124 ASN E O 1
ATOM 12702 N N . CYS E 1 145 ? 116.27295 101.22783 113.50992 1.000 8.10697 125 CYS E N 1
ATOM 12703 C CA . CYS E 1 145 ? 117.09814 102.14542 114.27822 1.000 6.60907 125 CYS E CA 1
ATOM 12704 C C . CYS E 1 145 ? 118.55121 102.06734 113.83044 1.000 2.31548 125 CYS E C 1
ATOM 12705 O O . CYS E 1 145 ? 119.01350 101.04476 113.31887 1.000 14.85928 125 CYS E O 1
ATOM 12708 N N . ASP E 1 146 ? 119.26717 103.16803 114.02732 1.000 0.27713 126 ASP E N 1
ATOM 12709 C CA . ASP E 1 146 ? 120.69946 103.23300 113.78245 1.000 2.82052 126 ASP E CA 1
ATOM 12710 C C . ASP E 1 146 ? 121.43006 103.15925 115.11578 1.000 0.00000 126 ASP E C 1
ATOM 12711 O O . ASP E 1 146 ? 121.18828 103.97555 116.01027 1.000 3.74295 126 ASP E O 1
ATOM 12716 N N . LEU E 1 147 ? 122.31587 102.18146 115.24853 1.000 0.00000 127 LEU E N 1
ATOM 12717 C CA . LEU E 1 147 ? 123.07449 101.97345 116.47107 1.000 0.00000 127 LEU E CA 1
ATOM 12718 C C . LEU E 1 147 ? 124.52472 102.35300 116.22484 1.000 0.69908 127 LEU E C 1
ATOM 12719 O O . LEU E 1 147 ? 125.13860 101.87792 115.26614 1.000 10.35607 127 LEU E O 1
ATOM 12724 N N . TYR E 1 148 ? 125.06740 103.19200 117.09941 1.000 0.00000 128 TYR E N 1
ATOM 12725 C CA . TYR E 1 148 ? 126.43864 103.67433 117.00299 1.000 0.00000 128 TYR E CA 1
ATOM 12726 C C . TYR E 1 148 ? 127.20226 103.12083 118.19611 1.000 0.00000 128 TYR E C 1
ATOM 12727 O O . TYR E 1 148 ? 126.95246 103.51923 119.33732 1.000 5.02929 128 TYR E O 1
ATOM 12736 N N . PHE E 1 149 ? 128.11249 102.19447 117.92708 1.000 0.00000 129 PHE E N 1
ATOM 12737 C CA . PHE E 1 149 ? 128.87263 101.49207 118.94689 1.000 0.19905 129 PHE E CA 1
ATOM 12738 C C . PHE E 1 149 ? 130.27535 102.07457 119.03748 1.000 0.78970 129 PHE E C 1
ATOM 12739 O O . PHE E 1 149 ? 130.89397 102.38946 118.01745 1.000 9.51795 129 PHE E O 1
ATOM 12747 N N . SER E 1 150 ? 130.77414 102.22005 120.26367 1.000 0.00000 130 SER E N 1
ATOM 12748 C CA . SER E 1 150 ? 132.15604 102.63943 120.44980 1.000 6.61567 130 SER E CA 1
ATOM 12749 C C . SER E 1 150 ? 133.14658 101.53181 120.11228 1.000 3.29126 130 SER E C 1
ATOM 12750 O O . SER E 1 150 ? 134.32217 101.82085 119.87074 1.000 9.28936 130 SER E O 1
ATOM 12753 N N . ARG E 1 151 ? 132.70049 100.27702 120.10848 1.000 6.75697 131 ARG E N 1
ATOM 12754 C CA . ARG E 1 151 ? 133.49525 99.14204 119.66318 1.000 1.58619 131 ARG E CA 1
ATOM 12755 C C . ARG E 1 151 ? 132.58543 98.20969 118.87934 1.000 6.40484 131 ARG E C 1
ATOM 12756 O O . ARG E 1 151 ? 131.37068 98.19161 119.08242 1.000 9.96066 131 ARG E O 1
ATOM 12764 N N . LYS E 1 152 ? 133.17621 97.42845 117.98683 1.000 8.08747 132 LYS E N 1
ATOM 12765 C CA . LYS E 1 152 ? 132.37708 96.51019 117.18278 1.000 0.12132 132 LYS E CA 1
ATOM 12766 C C . LYS E 1 152 ? 131.73657 95.46485 118.08644 1.000 1.36020 132 LYS E C 1
ATOM 12767 O O . LYS E 1 152 ? 132.45216 94.77202 118.82155 1.000 8.08050 132 LYS E O 1
ATOM 12773 N N . PRO E 1 153 ? 130.41359 95.32262 118.07488 1.000 6.20490 133 PRO E N 1
ATOM 12774 C CA . PRO E 1 153 ? 129.76186 94.38976 118.99945 1.000 6.92073 133 PRO E CA 1
ATOM 12775 C C . PRO E 1 153 ? 130.12311 92.94212 118.70896 1.000 12.05290 133 PRO E C 1
ATOM 12776 O O . PRO E 1 153 ? 130.42957 92.56267 117.57625 1.000 9.53637 133 PRO E O 1
ATOM 12780 N N . CYS E 1 154 ? 130.08411 92.13155 119.76287 1.000 13.20452 134 CYS E N 1
ATOM 12781 C CA . CYS E 1 154 ? 130.31803 90.70278 119.63877 1.000 5.61350 134 CYS E CA 1
ATOM 12782 C C . CYS E 1 154 ? 129.19813 90.04512 118.83222 1.000 3.65258 134 CYS E C 1
ATOM 12783 O O . CYS E 1 154 ? 128.16820 90.65316 118.52807 1.000 12.06359 134 CYS E O 1
ATOM 12786 N N . SER E 1 155 ? 129.41659 88.77575 118.48084 1.000 8.78670 135 SER E N 1
ATOM 12787 C CA . SER E 1 155 ? 128.42672 88.04622 117.69506 1.000 7.68967 135 SER E CA 1
ATOM 12788 C C . SER E 1 155 ? 127.12662 87.86894 118.46858 1.000 6.58701 135 SER E C 1
ATOM 12789 O O . SER E 1 155 ? 126.03794 87.93587 117.88695 1.000 4.63633 135 SER E O 1
ATOM 12792 N N . ALA E 1 156 ? 127.21949 87.63908 119.78128 1.000 14.08664 136 ALA E N 1
ATOM 12793 C CA . ALA E 1 156 ? 126.01530 87.49530 120.59312 1.000 6.07640 136 ALA E CA 1
ATOM 12794 C C . ALA E 1 156 ? 125.19543 88.77865 120.59350 1.000 11.14790 136 ALA E C 1
ATOM 12795 O O . ALA E 1 156 ? 123.96431 88.73847 120.49043 1.000 14.26492 136 ALA E O 1
ATOM 12797 N N . CYS E 1 157 ? 125.86015 89.92882 120.71011 1.000 9.53011 137 CYS E N 1
ATOM 12798 C CA . CYS E 1 157 ? 125.15044 91.19961 120.62427 1.000 8.72457 137 CYS E CA 1
ATOM 12799 C C . CYS E 1 157 ? 124.61935 91.44393 119.21834 1.000 10.18518 137 CYS E C 1
ATOM 12800 O O . CYS E 1 157 ? 123.48087 91.89640 119.04975 1.000 11.29609 137 CYS E O 1
ATOM 12803 N N . LEU E 1 158 ? 125.43060 91.15006 118.19877 1.000 6.36159 138 LEU E N 1
ATOM 12804 C CA . LEU E 1 158 ? 125.04463 91.46573 116.82807 1.000 11.26699 138 LEU E CA 1
ATOM 12805 C C . LEU E 1 158 ? 123.83953 90.64996 116.37928 1.000 3.38118 138 LEU E C 1
ATOM 12806 O O . LEU E 1 158 ? 122.95318 91.17630 115.69861 1.000 12.06763 138 LEU E O 1
ATOM 12811 N N . LYS E 1 159 ? 123.79340 89.36167 116.72960 1.000 5.88658 139 LYS E N 1
ATOM 12812 C CA . LYS E 1 159 ? 122.66781 88.53598 116.30345 1.000 2.41951 139 LYS E CA 1
ATOM 12813 C C . LYS E 1 159 ? 121.36444 89.02224 116.92440 1.000 2.25773 139 LYS E C 1
ATOM 12814 O O . LYS E 1 159 ? 120.33809 89.10312 116.24223 1.000 10.23939 139 LYS E O 1
ATOM 12820 N N . MET E 1 160 ? 121.39242 89.38178 118.20897 1.000 7.61464 140 MET E N 1
ATOM 12821 C CA . MET E 1 160 ? 120.19685 89.90891 118.85654 1.000 1.69157 140 MET E CA 1
ATOM 12822 C C . MET E 1 160 ? 119.79658 91.25328 118.26219 1.000 3.19696 140 MET E C 1
ATOM 12823 O O . MET E 1 160 ? 118.60509 91.52553 118.06679 1.000 11.70715 140 MET E O 1
ATOM 12828 N N . ILE E 1 161 ? 120.78056 92.10145 117.96012 1.000 6.98276 141 ILE E N 1
ATOM 12829 C CA . ILE E 1 161 ? 120.48896 93.41978 117.41087 1.000 6.48236 141 ILE E CA 1
ATOM 12830 C C . ILE E 1 161 ? 119.86202 93.30264 116.02444 1.000 5.18427 141 ILE E C 1
ATOM 12831 O O . ILE E 1 161 ? 118.88592 93.99471 115.71287 1.000 1.92676 141 ILE E O 1
ATOM 12836 N N . VAL E 1 162 ? 120.39769 92.42238 115.17371 1.000 13.62404 142 VAL E N 1
ATOM 12837 C CA . VAL E 1 162 ? 119.82473 92.26128 113.83924 1.000 8.45101 142 VAL E CA 1
ATOM 12838 C C . VAL E 1 162 ? 118.48785 91.53284 113.90668 1.000 11.73693 142 VAL E C 1
ATOM 12839 O O . VAL E 1 162 ? 117.61071 91.75854 113.06447 1.000 19.22643 142 VAL E O 1
ATOM 12843 N N . ASN E 1 163 ? 118.30429 90.65189 114.89413 1.000 6.29864 143 ASN E N 1
ATOM 12844 C CA . ASN E 1 163 ? 117.00253 90.03003 115.09796 1.000 0.00000 143 ASN E CA 1
ATOM 12845 C C . ASN E 1 163 ? 115.95811 91.06975 115.48082 1.000 6.31361 143 ASN E C 1
ATOM 12846 O O . ASN E 1 163 ? 114.79728 90.97779 115.06546 1.000 7.19016 143 ASN E O 1
ATOM 12851 N N . ALA E 1 164 ? 116.35347 92.06900 116.27336 1.000 0.31730 144 ALA E N 1
ATOM 12852 C CA . ALA E 1 164 ? 115.44616 93.15124 116.63394 1.000 4.29884 144 ALA E CA 1
ATOM 12853 C C . ALA E 1 164 ? 115.06151 94.02475 115.44544 1.000 10.01913 144 ALA E C 1
ATOM 12854 O O . ALA E 1 164 ? 114.08107 94.76955 115.54261 1.000 13.99987 144 ALA E O 1
ATOM 12856 N N . GLY E 1 165 ? 115.80109 93.95990 114.34045 1.000 5.69041 145 GLY E N 1
ATOM 12857 C CA . GLY E 1 165 ? 115.40315 94.64210 113.12675 1.000 3.93847 145 GLY E CA 1
ATOM 12858 C C . GLY E 1 165 ? 115.99733 96.01361 112.90662 1.000 6.22335 145 GLY E C 1
ATOM 12859 O O . GLY E 1 165 ? 115.36807 96.84743 112.24610 1.000 9.70257 145 GLY E O 1
ATOM 12860 N N . VAL E 1 166 ? 117.19718 96.27727 113.42775 1.000 10.19712 146 VAL E N 1
ATOM 12861 C CA . VAL E 1 166 ? 117.80554 97.59120 113.24808 1.000 7.45399 146 VAL E CA 1
ATOM 12862 C C . VAL E 1 166 ? 118.20507 97.79156 111.78889 1.000 7.10274 146 VAL E C 1
ATOM 12863 O O . VAL E 1 166 ? 118.32031 96.84505 111.00164 1.000 17.85359 146 VAL E O 1
ATOM 12867 N N . ASN E 1 167 ? 118.41919 99.05536 111.42585 1.000 7.57150 147 ASN E N 1
ATOM 12868 C CA . ASN E 1 167 ? 118.80517 99.40823 110.06333 1.000 5.34858 147 ASN E CA 1
ATOM 12869 C C . ASN E 1 167 ? 120.32149 99.39364 109.87855 1.000 11.31654 147 ASN E C 1
ATOM 12870 O O . ASN E 1 167 ? 120.84285 98.65949 109.03413 1.000 11.44236 147 ASN E O 1
ATOM 12875 N N . ARG E 1 168 ? 121.03846 100.19871 110.65897 1.000 11.12966 148 ARG E N 1
ATOM 12876 C CA . ARG E 1 168 ? 122.47908 100.34989 110.51477 1.000 5.25484 148 ARG E CA 1
ATOM 12877 C C . ARG E 1 168 ? 123.16764 100.14067 111.85349 1.000 7.29473 148 ARG E C 1
ATOM 12878 O O . ARG E 1 168 ? 122.65959 100.56226 112.89457 1.000 11.39762 148 ARG E O 1
ATOM 12886 N N . ILE E 1 169 ? 124.31257 99.46792 111.81989 1.000 8.46319 149 ILE E N 1
ATOM 12887 C CA . ILE E 1 169 ? 125.21806 99.37021 112.95640 1.000 2.65616 149 ILE E CA 1
ATOM 12888 C C . ILE E 1 169 ? 126.52693 100.02163 112.53336 1.000 4.27909 149 ILE E C 1
ATOM 12889 O O . ILE E 1 169 ? 127.33522 99.40670 111.82891 1.000 18.61950 149 ILE E O 1
ATOM 12894 N N . SER E 1 170 ? 126.74753 101.25818 112.95885 1.000 0.88749 150 SER E N 1
ATOM 12895 C CA . SER E 1 170 ? 128.02094 101.93075 112.76493 1.000 6.71802 150 SER E CA 1
ATOM 12896 C C . SER E 1 170 ? 128.88564 101.68473 113.98901 1.000 0.20694 150 SER E C 1
ATOM 12897 O O . SER E 1 170 ? 128.39464 101.73129 115.11826 1.000 4.66643 150 SER E O 1
ATOM 12900 N N . TYR E 1 171 ? 130.16257 101.39510 113.76925 1.000 7.83234 151 TYR E N 1
ATOM 12901 C CA . TYR E 1 171 ? 131.05822 101.14424 114.88831 1.000 3.16302 151 TYR E CA 1
ATOM 12902 C C . TYR E 1 171 ? 132.37429 101.88639 114.71190 1.000 5.58143 151 TYR E C 1
ATOM 12903 O O . TYR E 1 171 ? 132.82564 102.14416 113.59320 1.000 7.69884 151 TYR E O 1
ATOM 12912 N N . TRP E 1 172 ? 132.97535 102.22571 115.84427 1.000 4.22695 152 TRP E N 1
ATOM 12913 C CA . TRP E 1 172 ? 134.29262 102.84357 115.87392 1.000 0.00000 152 TRP E CA 1
ATOM 12914 C C . TRP E 1 172 ? 135.34485 101.76771 115.62914 1.000 6.53447 152 TRP E C 1
ATOM 12915 O O . TRP E 1 172 ? 135.39833 100.78966 116.38244 1.000 3.80900 152 TRP E O 1
ATOM 12926 N N . PRO E 1 173 ? 136.19522 101.89799 114.59161 1.000 7.62123 153 PRO E N 1
ATOM 12927 C CA . PRO E 1 173 ? 137.06865 100.79742 114.16230 1.000 8.67526 153 PRO E CA 1
ATOM 12928 C C . PRO E 1 173 ? 138.36053 100.65974 114.96807 1.000 6.72331 153 PRO E C 1
ATOM 12929 O O . PRO E 1 173 ? 139.44544 100.48256 114.41323 1.000 15.28452 153 PRO E O 1
ATOM 12933 N N . ALA E 1 174 ? 138.23902 100.73724 116.28568 1.000 10.56858 154 ALA E N 1
ATOM 12934 C CA . ALA E 1 174 ? 139.32207 100.41321 117.20210 1.000 8.46370 154 ALA E CA 1
ATOM 12935 C C . ALA E 1 174 ? 139.19129 98.94505 117.61182 1.000 12.82947 154 ALA E C 1
ATOM 12936 O O . ALA E 1 174 ? 138.50032 98.16523 116.95098 1.000 17.04963 154 ALA E O 1
ATOM 12938 N N . ASP E 1 175 ? 139.88171 98.54900 118.67460 1.000 15.05339 155 ASP E N 1
ATOM 12939 C CA . ASP E 1 175 ? 139.73341 97.20987 119.22022 1.000 11.84837 155 ASP E CA 1
ATOM 12940 C C . ASP E 1 175 ? 138.25827 96.93026 119.51121 1.000 9.08461 155 ASP E C 1
ATOM 12941 O O . ASP E 1 175 ? 137.60986 97.72128 120.21007 1.000 17.32179 155 ASP E O 1
ATOM 12946 N N . PRO E 1 176 ? 137.69465 95.82989 118.99897 1.000 13.78946 156 PRO E N 1
ATOM 12947 C CA . PRO E 1 176 ? 136.25634 95.58573 119.17677 1.000 6.92645 156 PRO E CA 1
ATOM 12948 C C . PRO E 1 176 ? 135.87917 95.18369 120.59357 1.000 8.19934 156 PRO E C 1
ATOM 12949 O O . PRO E 1 176 ? 136.71819 95.19061 121.49966 1.000 15.21290 156 PRO E O 1
ATOM 12953 N N . GLU E 1 177 ? 134.60422 94.83613 120.78473 1.000 11.16324 157 GLU E N 1
ATOM 12954 C CA . GLU E 1 177 ? 134.10388 94.50248 122.11522 1.000 11.40758 157 GLU E CA 1
ATOM 12955 C C . GLU E 1 177 ? 134.84482 93.30610 122.69958 1.000 13.44150 157 GLU E C 1
ATOM 12956 O O . GLU E 1 177 ? 135.26991 93.33016 123.86004 1.000 11.53948 157 GLU E O 1
ATOM 12962 N N . ILE E 1 178 ? 135.00876 92.24964 121.91006 1.000 14.24775 158 ILE E N 1
ATOM 12963 C CA . ILE E 1 178 ? 135.86186 91.12737 122.28157 1.000 12.51866 158 ILE E CA 1
ATOM 12964 C C . ILE E 1 178 ? 137.27839 91.50126 121.86634 1.000 16.39601 158 ILE E C 1
ATOM 12965 O O . ILE E 1 178 ? 137.59682 91.53415 120.67494 1.000 17.76839 158 ILE E O 1
ATOM 12970 N N . SER E 1 179 ? 138.12369 91.79335 122.85173 1.000 21.40733 159 SER E N 1
ATOM 12971 C CA . SER E 1 179 ? 139.42260 92.39289 122.57911 1.000 16.68841 159 SER E CA 1
ATOM 12972 C C . SER E 1 179 ? 140.28233 91.48444 121.71047 1.000 18.50623 159 SER E C 1
ATOM 12973 O O . SER E 1 179 ? 140.45403 90.29780 122.00308 1.000 24.11585 159 SER E O 1
ATOM 12976 N N . LEU E 1 180 ? 140.82138 92.05323 120.63661 1.000 20.81956 160 LEU E N 1
ATOM 12977 C CA . LEU E 1 180 ? 141.79638 91.37926 119.79404 1.000 20.29295 160 LEU E CA 1
ATOM 12978 C C . LEU E 1 180 ? 143.22539 91.63391 120.24903 1.000 23.19686 160 LEU E C 1
ATOM 12979 O O . LEU E 1 180 ? 144.15899 91.08337 119.65686 1.000 22.09563 160 LEU E O 1
ATOM 12984 N N . LEU E 1 181 ? 143.41370 92.45428 121.28109 1.000 25.61751 161 LEU E N 1
ATOM 12985 C CA . LEU E 1 181 ? 144.72941 92.77437 121.81284 1.000 27.71632 161 LEU E CA 1
ATOM 12986 C C . LEU E 1 181 ? 145.08018 91.94611 123.04064 1.000 26.77166 161 LEU E C 1
ATOM 12987 O O . LEU E 1 181 ? 146.13944 92.15972 123.63849 1.000 29.25150 161 LEU E O 1
ATOM 12992 N N . THR E 1 182 ? 144.21991 91.01109 123.42838 1.000 27.44428 162 THR E N 1
ATOM 12993 C CA . THR E 1 182 ? 144.46294 90.18568 124.60397 1.000 29.67192 162 THR E CA 1
ATOM 12994 C C . THR E 1 182 ? 145.42802 89.04881 124.28524 1.000 32.16868 162 THR E C 1
ATOM 12995 O O . THR E 1 182 ? 146.64541 89.22224 124.33750 1.000 30.88515 162 THR E O 1
ATOM 12997 N N . SER E 1 187 ? 142.33707 85.04960 122.34095 1.000 27.78153 167 SER E N 1
ATOM 12998 C CA . SER E 1 187 ? 142.88997 85.29949 121.01549 1.000 29.99579 167 SER E CA 1
ATOM 12999 C C . SER E 1 187 ? 142.10901 84.54022 119.95014 1.000 30.31067 167 SER E C 1
ATOM 13000 O O . SER E 1 187 ? 141.48243 85.14290 119.07929 1.000 31.55015 167 SER E O 1
ATOM 13002 N N . GLU E 1 188 ? 142.15781 83.20827 120.02465 1.000 32.68957 168 GLU E N 1
ATOM 13003 C CA . GLU E 1 188 ? 141.40671 82.38713 119.08112 1.000 29.47710 168 GLU E CA 1
ATOM 13004 C C . GLU E 1 188 ? 139.90693 82.60374 119.23558 1.000 28.58666 168 GLU E C 1
ATOM 13005 O O . GLU E 1 188 ? 139.17261 82.64556 118.24169 1.000 28.90684 168 GLU E O 1
ATOM 13007 N N . ASP E 1 189 ? 139.43290 82.73488 120.47716 1.000 24.69192 169 ASP E N 1
ATOM 13008 C CA . ASP E 1 189 ? 138.01490 82.99268 120.70596 1.000 25.13708 169 ASP E CA 1
ATOM 13009 C C . ASP E 1 189 ? 137.59930 84.34232 120.13358 1.000 21.76447 169 ASP E C 1
ATOM 13010 O O . ASP E 1 189 ? 136.51877 84.46929 119.54682 1.000 22.22008 169 ASP E O 1
ATOM 13012 N N . ALA E 1 190 ? 138.44410 85.36387 120.29715 1.000 22.00737 170 ALA E N 1
ATOM 13013 C CA . ALA E 1 190 ? 138.13660 86.67736 119.73937 1.000 17.25108 170 ALA E CA 1
ATOM 13014 C C . ALA E 1 190 ? 138.09448 86.63643 118.21669 1.000 20.72718 170 ALA E C 1
ATOM 13015 O O . ALA E 1 190 ? 137.22189 87.25351 117.59358 1.000 21.87815 170 ALA E O 1
ATOM 13017 N N . LYS E 1 191 ? 139.03215 85.91541 117.59897 1.000 17.14429 171 LYS E N 1
ATOM 13018 C CA . LYS E 1 191 ? 139.02435 85.78145 116.14624 1.000 17.88447 171 LYS E CA 1
ATOM 13019 C C . LYS E 1 191 ? 137.78728 85.03112 115.66622 1.000 19.23351 171 LYS E C 1
ATOM 13020 O O . LYS E 1 191 ? 137.18804 85.39744 114.64871 1.000 26.01068 171 LYS E O 1
ATOM 13026 N N . LEU E 1 192 ? 137.38957 83.97917 116.38483 1.000 16.86073 172 LEU E N 1
ATOM 13027 C CA . LEU E 1 192 ? 136.17015 83.26070 116.03044 1.000 17.37983 172 LEU E CA 1
ATOM 13028 C C . LEU E 1 192 ? 134.94610 84.15917 116.15942 1.000 21.48608 172 LEU E C 1
ATOM 13029 O O . LEU E 1 192 ? 134.03551 84.10726 115.32396 1.000 24.78254 172 LEU E O 1
ATOM 13034 N N . ASP E 1 193 ? 134.90512 84.98638 117.20632 1.000 14.23591 173 ASP E N 1
ATOM 13035 C CA . ASP E 1 193 ? 133.80332 85.92859 117.36558 1.000 16.40364 173 ASP E CA 1
ATOM 13036 C C . ASP E 1 193 ? 133.76965 86.93351 116.22136 1.000 19.07791 173 ASP E C 1
ATOM 13037 O O . ASP E 1 193 ? 132.69391 87.28002 115.72278 1.000 16.04239 173 ASP E O 1
ATOM 13042 N N . ALA E 1 194 ? 134.93892 87.41804 115.79666 1.000 8.18585 174 ALA E N 1
ATOM 13043 C CA . ALA E 1 194 ? 134.99117 88.33707 114.66286 1.000 13.43413 174 ALA E CA 1
ATOM 13044 C C . ALA E 1 194 ? 134.50462 87.66747 113.38162 1.000 17.42393 174 ALA E C 1
ATOM 13045 O O . ALA E 1 194 ? 133.77973 88.27986 112.58683 1.000 18.03268 174 ALA E O 1
ATOM 13047 N N . LYS E 1 195 ? 134.89928 86.41056 113.16095 1.000 17.55419 175 LYS E N 1
ATOM 13048 C CA . LYS E 1 195 ? 134.41853 85.67621 111.99308 1.000 14.67682 175 LYS E CA 1
ATOM 13049 C C . LYS E 1 195 ? 132.90472 85.50355 112.03397 1.000 13.14223 175 LYS E C 1
ATOM 13050 O O . LYS E 1 195 ? 132.22513 85.64983 111.01002 1.000 20.01006 175 LYS E O 1
ATOM 13056 N N . ALA E 1 196 ? 132.35968 85.18210 113.20924 1.000 12.69321 176 ALA E N 1
ATOM 13057 C CA . ALA E 1 196 ? 130.91306 85.05520 113.34376 1.000 12.86694 176 ALA E CA 1
ATOM 13058 C C . ALA E 1 196 ? 130.20894 86.38494 113.10873 1.000 11.87867 176 ALA E C 1
ATOM 13059 O O . ALA E 1 196 ? 129.12343 86.41204 112.52044 1.000 15.38202 176 ALA E O 1
ATOM 13061 N N . VAL E 1 197 ? 130.80685 87.49041 113.55889 1.000 14.33338 177 VAL E N 1
ATOM 13062 C CA . VAL E 1 197 ? 130.24392 88.81127 113.28970 1.000 16.52294 177 VAL E CA 1
ATOM 13063 C C . VAL E 1 197 ? 130.21599 89.08038 111.79181 1.000 11.54674 177 VAL E C 1
ATOM 13064 O O . VAL E 1 197 ? 129.22369 89.58732 111.25397 1.000 12.61816 177 VAL E O 1
ATOM 13068 N N . GLU E 1 198 ? 131.30490 88.74702 111.09575 1.000 13.44655 178 GLU E N 1
ATOM 13069 C CA . GLU E 1 198 ? 131.34305 88.93745 109.64866 1.000 13.02590 178 GLU E CA 1
ATOM 13070 C C . GLU E 1 198 ? 130.27843 88.09782 108.95134 1.000 13.67395 178 GLU E C 1
ATOM 13071 O O . GLU E 1 198 ? 129.60033 88.57715 108.03372 1.000 16.37500 178 GLU E O 1
ATOM 13077 N N . ARG E 1 199 ? 130.11534 86.84197 109.37575 1.000 16.81028 179 ARG E N 1
ATOM 13078 C CA . ARG E 1 199 ? 129.09650 85.98510 108.77435 1.000 11.05840 179 ARG E CA 1
ATOM 13079 C C . ARG E 1 199 ? 127.69280 86.51912 109.03787 1.000 13.82236 179 ARG E C 1
ATOM 13080 O O . ARG E 1 199 ? 126.83646 86.49288 108.14641 1.000 19.93983 179 ARG E O 1
ATOM 13088 N N . LEU E 1 200 ? 127.43716 87.00205 110.25648 1.000 12.71013 180 LEU E N 1
ATOM 13089 C CA . LEU E 1 200 ? 126.14214 87.59923 110.56599 1.000 8.02061 180 LEU E CA 1
ATOM 13090 C C . LEU E 1 200 ? 125.88538 88.82922 109.70738 1.000 9.52640 180 LEU E C 1
ATOM 13091 O O . LEU E 1 200 ? 124.76315 89.04549 109.23628 1.000 19.25931 180 LEU E O 1
ATOM 13096 N N . LYS E 1 201 ? 126.91539 89.65122 109.50212 1.000 14.17799 181 LYS E N 1
ATOM 13097 C CA . LYS E 1 201 ? 126.77011 90.84324 108.67482 1.000 9.01876 181 LYS E CA 1
ATOM 13098 C C . LYS E 1 201 ? 126.48662 90.48280 107.22175 1.000 15.02898 181 LYS E C 1
ATOM 13099 O O . LYS E 1 201 ? 125.67713 91.14247 106.55995 1.000 22.40433 181 LYS E O 1
ATOM 13105 N N . SER E 1 202 ? 127.14219 89.43916 106.70846 1.000 13.00846 182 SER E N 1
ATOM 13106 C CA . SER E 1 202 ? 126.97064 89.07685 105.30494 1.000 9.57211 182 SER E CA 1
ATOM 13107 C C . SER E 1 202 ? 125.56851 88.55616 105.00915 1.000 15.62291 182 SER E C 1
ATOM 13108 O O . SER E 1 202 ? 125.07761 88.71669 103.88652 1.000 15.82869 182 SER E O 1
ATOM 13111 N N . ASN E 1 203 ? 124.91000 87.93576 105.98857 1.000 23.41193 183 ASN E N 1
ATOM 13112 C CA . ASN E 1 203 ? 123.63058 87.26928 105.77549 1.000 16.57349 183 ASN E CA 1
ATOM 13113 C C . ASN E 1 203 ? 122.47203 87.99162 106.45811 1.000 10.53763 183 ASN E C 1
ATOM 13114 O O . ASN E 1 203 ? 121.45736 87.37276 106.78551 1.000 17.28399 183 ASN E O 1
ATOM 13119 N N . SER E 1 204 ? 122.60500 89.29621 106.67949 1.000 11.23480 184 SER E N 1
ATOM 13120 C CA . SER E 1 204 ? 121.55164 90.08987 107.29252 1.000 12.34909 184 SER E CA 1
ATOM 13121 C C . SER E 1 204 ? 121.32284 91.35623 106.48239 1.000 15.20616 184 SER E C 1
ATOM 13122 O O . SER E 1 204 ? 122.24743 91.89794 105.87117 1.000 15.11235 184 SER E O 1
ATOM 13125 N N . ARG E 1 205 ? 120.07530 91.82521 106.48569 1.000 12.16372 185 ARG E N 1
ATOM 13126 C CA . ARG E 1 205 ? 119.74418 93.08855 105.84220 1.000 11.11712 185 ARG E CA 1
ATOM 13127 C C . ARG E 1 205 ? 120.23954 94.29285 106.62860 1.000 16.62286 185 ARG E C 1
ATOM 13128 O O . ARG E 1 205 ? 120.26268 95.40100 106.08313 1.000 21.15921 185 ARG E O 1
ATOM 13136 N N . ALA E 1 206 ? 120.62813 94.10628 107.88669 1.000 18.11221 186 ALA E N 1
ATOM 13137 C CA . ALA E 1 206 ? 121.25697 95.17986 108.63915 1.000 14.99392 186 ALA E CA 1
ATOM 13138 C C . ALA E 1 206 ? 122.64016 95.47168 108.07336 1.000 14.76082 186 ALA E C 1
ATOM 13139 O O . ALA E 1 206 ? 123.39748 94.55893 107.73301 1.000 16.58828 186 ALA E O 1
ATOM 13141 N N . HIS E 1 207 ? 122.96719 96.75387 107.97536 1.000 10.37047 187 HIS E N 1
ATOM 13142 C CA . HIS E 1 207 ? 124.21845 97.20804 107.38216 1.000 6.13012 187 HIS E CA 1
ATOM 13143 C C . HIS E 1 207 ? 125.20273 97.54745 108.49553 1.000 8.80400 187 HIS E C 1
ATOM 13144 O O . HIS E 1 207 ? 125.01184 98.52607 109.21970 1.000 16.84453 187 HIS E O 1
ATOM 13151 N N . VAL E 1 208 ? 126.25833 96.74942 108.62193 1.000 8.54098 188 VAL E N 1
ATOM 13152 C CA . VAL E 1 208 ? 127.30410 96.97076 109.61481 1.000 8.93572 188 VAL E CA 1
ATOM 13153 C C . VAL E 1 208 ? 128.45876 97.68028 108.92306 1.000 16.28134 188 VAL E C 1
ATOM 13154 O O . VAL E 1 208 ? 129.00446 97.17699 107.93403 1.000 28.97340 188 VAL E O 1
ATOM 13158 N N . CYS E 1 209 ? 128.83199 98.84892 109.43733 1.000 12.25613 189 CYS E N 1
ATOM 13159 C CA . CYS E 1 209 ? 129.75476 99.72116 108.72965 1.000 10.58062 189 CYS E CA 1
ATOM 13160 C C . CYS E 1 209 ? 130.50135 100.61824 109.70831 1.000 8.18753 189 CYS E C 1
ATOM 13161 O O . CYS E 1 209 ? 130.21263 100.65931 110.90907 1.000 15.91825 189 CYS E O 1
ATOM 13164 N N . VAL E 1 210 ? 131.49072 101.32152 109.16671 1.000 11.19880 190 VAL E N 1
ATOM 13165 C CA . VAL E 1 210 ? 132.19391 102.39834 109.85027 1.000 11.63632 190 VAL E CA 1
ATOM 13166 C C . VAL E 1 210 ? 131.75098 103.69150 109.18238 1.000 9.47749 190 VAL E C 1
ATOM 13167 O O . VAL E 1 210 ? 132.05439 103.92942 108.00724 1.000 19.32766 190 VAL E O 1
ATOM 13171 N N . LEU E 1 211 ? 131.02777 104.52786 109.92135 1.000 14.22078 191 LEU E N 1
ATOM 13172 C CA . LEU E 1 211 ? 130.36741 105.68941 109.34526 1.000 8.84081 191 LEU E CA 1
ATOM 13173 C C . LEU E 1 211 ? 131.02103 107.01412 109.70863 1.000 8.39026 191 LEU E C 1
ATOM 13174 O O . LEU E 1 211 ? 130.51911 108.06335 109.29303 1.000 20.35069 191 LEU E O 1
ATOM 13179 N N . LEU E 1 212 ? 132.11162 107.00455 110.47136 1.000 10.44676 192 LEU E N 1
ATOM 13180 C CA . LEU E 1 212 ? 132.75094 108.25573 110.85619 1.000 10.12993 192 LEU E CA 1
ATOM 13181 C C . LEU E 1 212 ? 133.27907 108.98547 109.62596 1.000 16.21780 192 LEU E C 1
ATOM 13182 O O . LEU E 1 212 ? 133.90594 108.38426 108.74880 1.000 16.70769 192 LEU E O 1
ATOM 13187 N N . GLN E 1 213 ? 133.00598 110.28082 109.55780 1.000 12.31363 193 GLN E N 1
ATOM 13188 C CA . GLN E 1 213 ? 133.41614 111.12619 108.45212 1.000 8.75289 193 GLN E CA 1
ATOM 13189 C C . GLN E 1 213 ? 134.55713 112.04119 108.86770 1.000 16.59074 193 GLN E C 1
ATOM 13190 O O . GLN E 1 213 ? 134.71204 112.36314 110.05032 1.000 20.70187 193 GLN E O 1
ATOM 13196 N N . PRO E 1 214 ? 135.38940 112.46945 107.92118 1.000 19.63022 194 PRO E N 1
ATOM 13197 C CA . PRO E 1 214 ? 136.36799 113.51582 108.23306 1.000 21.25981 194 PRO E CA 1
ATOM 13198 C C . PRO E 1 214 ? 135.67176 114.81432 108.61006 1.000 13.68790 194 PRO E C 1
ATOM 13199 O O . PRO E 1 214 ? 134.66001 115.19394 108.01766 1.000 18.30104 194 PRO E O 1
ATOM 13203 N N . LEU E 1 215 ? 136.22092 115.49240 109.61106 1.000 12.73767 195 LEU E N 1
ATOM 13204 C CA . LEU E 1 215 ? 135.74116 116.81632 109.96387 1.000 17.67290 195 LEU E CA 1
ATOM 13205 C C . LEU E 1 215 ? 136.22571 117.83358 108.93731 1.000 23.52027 195 LEU E C 1
ATOM 13206 O O . LEU E 1 215 ? 137.19872 117.60606 108.21307 1.000 24.59706 195 LEU E O 1
ATOM 13211 N N . VAL E 1 216 ? 135.52602 118.96927 108.87062 1.000 24.78427 196 VAL E N 1
ATOM 13212 C CA . VAL E 1 216 ? 136.02288 120.05345 108.03632 1.000 29.26669 196 VAL E CA 1
ATOM 13213 C C . VAL E 1 216 ? 137.35737 120.53839 108.60199 1.000 29.74300 196 VAL E C 1
ATOM 13214 O O . VAL E 1 216 ? 137.68204 120.33213 109.77835 1.000 29.86756 196 VAL E O 1
ATOM 13218 N N . CYS E 1 217 ? 138.14358 121.18781 107.74029 1.000 36.04928 197 CYS E N 1
ATOM 13219 C CA . CYS E 1 217 ? 139.52233 121.52052 108.08552 1.000 35.62465 197 CYS E CA 1
ATOM 13220 C C . CYS E 1 217 ? 139.62563 122.44699 109.29001 1.000 35.75819 197 CYS E C 1
ATOM 13221 O O . CYS E 1 217 ? 140.68621 122.50546 109.92140 1.000 32.39489 197 CYS E O 1
ATOM 13223 N N . TYR E 1 218 ? 138.55684 123.16745 109.62634 1.000 30.70290 198 TYR E N 1
ATOM 13224 C CA . TYR E 1 218 ? 138.58675 124.13374 110.71680 1.000 29.98663 198 TYR E CA 1
ATOM 13225 C C . TYR E 1 218 ? 137.59031 123.81454 111.82484 1.000 31.35608 198 TYR E C 1
ATOM 13226 O O . TYR E 1 218 ? 137.31872 124.68138 112.66354 1.000 35.37812 198 TYR E O 1
ATOM 13235 N N . MET E 1 219 ? 137.03478 122.60023 111.85285 1.000 33.49314 199 MET E N 1
ATOM 13236 C CA . MET E 1 219 ? 136.09437 122.24847 112.91287 1.000 24.73702 199 MET E CA 1
ATOM 13237 C C . MET E 1 219 ? 136.78401 122.18234 114.26912 1.000 26.38876 199 MET E C 1
ATOM 13238 O O . MET E 1 219 ? 136.23499 122.65023 115.27167 1.000 24.68801 199 MET E O 1
ATOM 13243 N N . VAL E 1 220 ? 137.98551 121.60447 114.32119 1.000 22.85907 200 VAL E N 1
ATOM 13244 C CA . VAL E 1 220 ? 138.67316 121.43838 115.59786 1.000 23.26260 200 VAL E CA 1
ATOM 13245 C C . VAL E 1 220 ? 139.09938 122.78826 116.16107 1.000 24.08601 200 VAL E C 1
ATOM 13246 O O . VAL E 1 220 ? 138.99219 123.03297 117.36871 1.000 25.62681 200 VAL E O 1
ATOM 13250 N N . GLN E 1 221 ? 139.59443 123.68292 115.30319 1.000 25.26847 201 GLN E N 1
ATOM 13251 C CA . GLN E 1 221 ? 139.98702 125.00827 115.77073 1.000 18.97747 201 GLN E CA 1
ATOM 13252 C C . GLN E 1 221 ? 138.78717 125.77888 116.30910 1.000 22.25756 201 GLN E C 1
ATOM 13253 O O . GLN E 1 221 ? 138.87894 126.43872 117.35137 1.000 19.22781 201 GLN E O 1
ATOM 13259 N N . PHE E 1 222 ? 137.64950 125.70206 115.61393 1.000 24.83106 202 PHE E N 1
ATOM 13260 C CA . PHE E 1 222 ? 136.44118 126.36844 116.08979 1.000 24.11590 202 PHE E CA 1
ATOM 13261 C C . PHE E 1 222 ? 135.95508 125.76458 117.40160 1.000 21.58821 202 PHE E C 1
ATOM 13262 O O . PHE E 1 222 ? 135.50002 126.48963 118.29641 1.000 23.94696 202 PHE E O 1
ATOM 13270 N N . VAL E 1 223 ? 136.03824 124.43850 117.53081 1.000 19.77717 203 VAL E N 1
ATOM 13271 C CA . VAL E 1 223 ? 135.63677 123.78536 118.77226 1.000 22.31844 203 VAL E CA 1
ATOM 13272 C C . VAL E 1 223 ? 136.52736 124.23837 119.92096 1.000 20.11306 203 VAL E C 1
ATOM 13273 O O . VAL E 1 223 ? 136.04256 124.52800 121.01769 1.000 23.66880 203 VAL E O 1
ATOM 13277 N N . GLU E 1 224 ? 137.83844 124.32763 119.68479 1.000 23.04005 204 GLU E N 1
ATOM 13278 C CA . GLU E 1 224 ? 138.74601 124.81199 120.72254 1.000 23.93315 204 GLU E CA 1
ATOM 13279 C C . GLU E 1 224 ? 138.43659 126.25624 121.10215 1.000 25.24321 204 GLU E C 1
ATOM 13280 O O . GLU E 1 224 ? 138.41742 126.60540 122.29152 1.000 27.52841 204 GLU E O 1
ATOM 13286 N N . GLU E 1 225 ? 138.18412 127.10719 120.10336 1.000 28.18227 205 GLU E N 1
ATOM 13287 C CA . GLU E 1 225 ? 137.88021 128.50972 120.37216 1.000 22.34710 205 GLU E CA 1
ATOM 13288 C C . GLU E 1 225 ? 136.61957 128.65020 121.21560 1.000 26.28873 205 GLU E C 1
ATOM 13289 O O . GLU E 1 225 ? 136.58929 129.41743 122.18422 1.000 30.50632 205 GLU E O 1
ATOM 13295 N N . THR E 1 226 ? 135.56263 127.91613 120.85886 1.000 24.85739 206 THR E N 1
ATOM 13296 C CA . THR E 1 226 ? 134.32521 127.99275 121.62914 1.000 20.56014 206 THR E CA 1
ATOM 13297 C C . THR E 1 226 ? 134.45374 127.30044 122.98114 1.000 22.35630 206 THR E C 1
ATOM 13298 O O . THR E 1 226 ? 133.72012 127.63814 123.91730 1.000 25.41325 206 THR E O 1
ATOM 13302 N N . SER E 1 227 ? 135.35924 126.32511 123.10148 1.000 24.30485 207 SER E N 1
ATOM 13303 C CA . SER E 1 227 ? 135.53435 125.62534 124.36884 1.000 22.08718 207 SER E CA 1
ATOM 13304 C C . SER E 1 227 ? 136.26863 126.48676 125.38118 1.000 26.73948 207 SER E C 1
ATOM 13305 O O . SER E 1 227 ? 135.94827 126.45487 126.57360 1.000 25.70054 207 SER E O 1
ATOM 13308 N N . TYR E 1 228 ? 137.26558 127.25090 124.93584 1.000 29.37243 208 TYR E N 1
ATOM 13309 C CA . TYR E 1 228 ? 137.90805 128.17157 125.86358 1.000 28.50180 208 TYR E CA 1
ATOM 13310 C C . TYR E 1 228 ? 136.95834 129.28627 126.29299 1.000 32.27431 208 TYR E C 1
ATOM 13311 O O . TYR E 1 228 ? 137.10309 129.83750 127.39026 1.000 34.95514 208 TYR E O 1
ATOM 13320 N N . LYS E 1 229 ? 135.97658 129.62014 125.45874 1.000 29.65971 209 LYS E N 1
ATOM 13321 C CA . LYS E 1 229 ? 135.09427 130.75220 125.70430 1.000 28.31691 209 LYS E CA 1
ATOM 13322 C C . LYS E 1 229 ? 133.73823 130.34415 126.26844 1.000 26.70629 209 LYS E C 1
ATOM 13323 O O . LYS E 1 229 ? 132.83525 131.18213 126.34292 1.000 27.68903 209 LYS E O 1
ATOM 13325 N N . CYS E 1 230 ? 133.57361 129.08763 126.66979 1.000 24.88808 210 CYS E N 1
ATOM 13326 C CA . CYS E 1 230 ? 132.28463 128.62011 127.15188 1.000 27.06586 210 CYS E CA 1
ATOM 13327 C C . CYS E 1 230 ? 132.04111 129.07589 128.58781 1.000 27.41590 210 CYS E C 1
ATOM 13328 O O . CYS E 1 230 ? 132.92970 129.59336 129.26685 1.000 26.63091 210 CYS E O 1
ATOM 13331 N N . ASP E 1 231 ? 130.80684 128.85698 129.04893 1.000 27.04557 211 ASP E N 1
ATOM 13332 C CA . ASP E 1 231 ? 130.39164 129.35568 130.35618 1.000 28.36715 211 ASP E CA 1
ATOM 13333 C C . ASP E 1 231 ? 131.25467 128.78877 131.47552 1.000 27.74488 211 ASP E C 1
ATOM 13334 O O . ASP E 1 231 ? 131.63678 129.51292 132.40060 1.000 33.95782 211 ASP E O 1
ATOM 13339 N N . PHE E 1 232 ? 131.57122 127.49537 131.40950 1.000 22.03960 212 PHE E N 1
ATOM 13340 C CA . PHE E 1 232 ? 132.27835 126.84583 132.50850 1.000 22.19774 212 PHE E CA 1
ATOM 13341 C C . PHE E 1 232 ? 133.74594 127.25643 132.55233 1.000 26.82102 212 PHE E C 1
ATOM 13342 O O . PHE E 1 232 ? 134.27307 127.58515 133.62303 1.000 29.83991 212 PHE E O 1
ATOM 13350 N N . ILE E 1 233 ? 134.41488 127.27187 131.39780 1.000 27.32359 213 ILE E N 1
ATOM 13351 C CA . ILE E 1 233 ? 135.80770 127.70523 131.35699 1.000 28.10763 213 ILE E CA 1
ATOM 13352 C C . ILE E 1 233 ? 135.91629 129.18215 131.71485 1.000 28.10733 213 ILE E C 1
ATOM 13353 O O . ILE E 1 233 ? 136.83797 129.59591 132.42857 1.000 29.32845 213 ILE E O 1
ATOM 13358 N N . GLN E 1 234 ? 134.97718 129.99944 131.23090 1.000 31.02397 214 GLN E N 1
ATOM 13359 C CA . GLN E 1 234 ? 134.98854 131.41905 131.56900 1.000 30.38048 214 GLN E CA 1
ATOM 13360 C C . GLN E 1 234 ? 134.76118 131.63108 133.06045 1.000 29.75773 214 GLN E C 1
ATOM 13361 O O . GLN E 1 234 ? 135.38659 132.50410 133.67332 1.000 31.36528 214 GLN E O 1
ATOM 13367 N N . LYS E 1 235 ? 133.86468 130.84372 133.66056 1.000 31.00724 215 LYS E N 1
ATOM 13368 C CA . LYS E 1 235 ? 133.62697 130.94002 135.09621 1.000 32.45265 215 LYS E CA 1
ATOM 13369 C C . LYS E 1 235 ? 134.85623 130.52642 135.89271 1.000 31.00854 215 LYS E C 1
ATOM 13370 O O . LYS E 1 235 ? 135.14723 131.12300 136.93566 1.000 34.09854 215 LYS E O 1
ATOM 13376 N N . ILE E 1 236 ? 135.58330 129.51067 135.42376 1.000 29.54239 216 ILE E N 1
ATOM 13377 C CA . ILE E 1 236 ? 136.84818 129.15686 136.06193 1.000 30.97653 216 ILE E CA 1
ATOM 13378 C C . ILE E 1 236 ? 137.84606 130.30324 135.95035 1.000 33.32654 216 ILE E C 1
ATOM 13379 O O . ILE E 1 236 ? 138.52839 130.64670 136.92337 1.000 33.90959 216 ILE E O 1
ATOM 13384 N N . THR E 1 237 ? 137.95088 130.90922 134.76500 1.000 33.75934 217 THR E N 1
ATOM 13385 C CA . THR E 1 237 ? 138.91302 131.98883 134.56364 1.000 36.24354 217 THR E CA 1
ATOM 13386 C C . THR E 1 237 ? 138.59315 133.18903 135.44764 1.000 37.17154 217 THR E C 1
ATOM 13387 O O . THR E 1 237 ? 139.49860 133.80995 136.01630 1.000 37.75692 217 THR E O 1
ATOM 13391 N N . LYS E 1 238 ? 137.31024 133.52261 135.58766 1.000 38.84818 218 LYS E N 1
ATOM 13392 C CA . LYS E 1 238 ? 136.90188 134.65317 136.41361 1.000 39.54576 218 LYS E CA 1
ATOM 13393 C C . LYS E 1 238 ? 137.02030 134.37526 137.90629 1.000 39.38202 218 LYS E C 1
ATOM 13394 O O . LYS E 1 238 ? 136.73339 135.27275 138.70644 1.000 39.69331 218 LYS E O 1
ATOM 13400 N N . THR E 1 239 ? 137.42477 133.17227 138.30053 1.000 38.48697 219 THR E N 1
ATOM 13401 C CA . THR E 1 239 ? 137.54870 132.82879 139.71107 1.000 40.54789 219 THR E CA 1
ATOM 13402 C C . THR E 1 239 ? 138.97901 132.42869 140.05704 1.000 41.15020 219 THR E C 1
ATOM 13403 O O . THR E 1 239 ? 139.93447 133.09290 139.65542 1.000 41.77441 219 THR E O 1
ATOM 13407 N N . PHE E 1 247 ? 145.15447 126.66887 132.49077 1.000 29.36033 227 PHE E N 1
ATOM 13408 C CA . PHE E 1 247 ? 144.52898 125.52454 133.14069 1.000 33.56295 227 PHE E CA 1
ATOM 13409 C C . PHE E 1 247 ? 143.79564 124.66055 132.12004 1.000 31.82274 227 PHE E C 1
ATOM 13410 O O . PHE E 1 247 ? 143.81425 123.43247 132.20135 1.000 32.29980 227 PHE E O 1
ATOM 13418 N N . TYR E 1 248 ? 143.14775 125.31762 131.15556 1.000 29.77243 228 TYR E N 1
ATOM 13419 C CA . TYR E 1 248 ? 142.29940 124.59632 130.21524 1.000 27.48732 228 TYR E CA 1
ATOM 13420 C C . TYR E 1 248 ? 143.12565 123.79704 129.21848 1.000 30.97297 228 TYR E C 1
ATOM 13421 O O . TYR E 1 248 ? 142.76378 122.66859 128.87177 1.000 29.81527 228 TYR E O 1
ATOM 13430 N N . TYR E 1 249 ? 144.23563 124.36326 128.74382 1.000 35.09826 229 TYR E N 1
ATOM 13431 C CA . TYR E 1 249 ? 145.03350 123.67711 127.73361 1.000 30.52050 229 TYR E CA 1
ATOM 13432 C C . TYR E 1 249 ? 145.77950 122.48487 128.32291 1.000 30.77101 229 TYR E C 1
ATOM 13433 O O . TYR E 1 249 ? 145.96577 121.46907 127.64490 1.000 33.01967 229 TYR E O 1
ATOM 13442 N N . GLU E 1 250 ? 146.19541 122.57381 129.58790 1.000 33.21634 230 GLU E N 1
ATOM 13443 C CA . GLU E 1 250 ? 146.85948 121.43421 130.21522 1.000 32.27117 230 GLU E CA 1
ATOM 13444 C C . GLU E 1 250 ? 145.88247 120.28607 130.45034 1.000 33.71336 230 GLU E C 1
ATOM 13445 O O . GLU E 1 250 ? 146.20990 119.11792 130.19847 1.000 33.51845 230 GLU E O 1
ATOM 13451 N N . CYS E 1 251 ? 144.67649 120.59777 130.93134 1.000 32.38506 231 CYS E N 1
ATOM 13452 C CA . CYS E 1 251 ? 143.64595 119.57233 131.04891 1.000 31.61582 231 CYS E CA 1
ATOM 13453 C C . CYS E 1 251 ? 143.28726 119.00803 129.68144 1.000 30.00123 231 CYS E C 1
ATOM 13454 O O . CYS E 1 251 ? 143.01361 117.81067 129.54672 1.000 31.22060 231 CYS E O 1
ATOM 13457 N N . LYS E 1 252 ? 143.28568 119.86032 128.65438 1.000 25.31594 232 LYS E N 1
ATOM 13458 C CA . LYS E 1 252 ? 143.04503 119.39478 127.29429 1.000 25.74855 232 LYS E CA 1
ATOM 13459 C C . LYS E 1 252 ? 144.11134 118.40069 126.85778 1.000 26.18122 232 LYS E C 1
ATOM 13460 O O . LYS E 1 252 ? 143.79810 117.37857 126.24333 1.000 32.08439 232 LYS E O 1
ATOM 13466 N N . GLN E 1 253 ? 145.37771 118.68576 127.16769 1.000 31.03379 233 GLN E N 1
ATOM 13467 C CA . GLN E 1 253 ? 146.45494 117.75355 126.84486 1.000 30.76402 233 GLN E CA 1
ATOM 13468 C C . GLN E 1 253 ? 146.28594 116.43487 127.59108 1.000 29.66138 233 GLN E C 1
ATOM 13469 O O . GLN E 1 253 ? 146.51760 115.35538 127.02820 1.000 33.85481 233 GLN E O 1
ATOM 13475 N N . GLU E 1 254 ? 145.89301 116.50530 128.86582 1.000 30.06897 234 GLU E N 1
ATOM 13476 C CA . GLU E 1 254 ? 145.64895 115.28587 129.63277 1.000 30.11455 234 GLU E CA 1
ATOM 13477 C C . GLU E 1 254 ? 144.53799 114.45079 129.00455 1.000 28.93802 234 GLU E C 1
ATOM 13478 O O . GLU E 1 254 ? 144.67167 113.22719 128.86072 1.000 32.62426 234 GLU E O 1
ATOM 13484 N N . ARG E 1 255 ? 143.43359 115.09803 128.62245 1.000 23.43178 235 ARG E N 1
ATOM 13485 C CA . ARG E 1 255 ? 142.34346 114.38376 127.96606 1.000 22.52465 235 ARG E CA 1
ATOM 13486 C C . ARG E 1 255 ? 142.78606 113.81372 126.62622 1.000 22.30859 235 ARG E C 1
ATOM 13487 O O . ARG E 1 255 ? 142.38651 112.70514 126.26031 1.000 24.78815 235 ARG E O 1
ATOM 13495 N N . ILE E 1 256 ? 143.60189 114.55997 125.87817 1.000 25.94470 236 ILE E N 1
ATOM 13496 C CA . ILE E 1 256 ? 144.10984 114.06488 124.60185 1.000 25.58197 236 ILE E CA 1
ATOM 13497 C C . ILE E 1 256 ? 144.88470 112.77418 124.81258 1.000 24.68961 236 ILE E C 1
ATOM 13498 O O . ILE E 1 256 ? 144.64685 111.76923 124.13398 1.000 29.65652 236 ILE E O 1
ATOM 13503 N N . LYS E 1 257 ? 145.81081 112.77857 125.77429 1.000 24.39112 237 LYS E N 1
ATOM 13504 C CA . LYS E 1 257 ? 146.60843 111.58292 126.02974 1.000 27.38220 237 LYS E CA 1
ATOM 13505 C C . LYS E 1 257 ? 145.73206 110.41450 126.46738 1.000 24.18873 237 LYS E C 1
ATOM 13506 O O . LYS E 1 257 ? 145.84929 109.30371 125.93044 1.000 29.59272 237 LYS E O 1
ATOM 13508 N N . GLU E 1 258 ? 144.82667 110.65230 127.42160 1.000 22.43308 238 GLU E N 1
ATOM 13509 C CA . GLU E 1 258 ? 143.99965 109.56557 127.93930 1.000 26.11799 238 GLU E CA 1
ATOM 13510 C C . GLU E 1 258 ? 143.08753 108.99034 126.86081 1.000 24.56078 238 GLU E C 1
ATOM 13511 O O . GLU E 1 258 ? 142.96700 107.76595 126.72652 1.000 23.74976 238 GLU E O 1
ATOM 13517 N N . TYR E 1 259 ? 142.45497 109.85233 126.06560 1.000 19.60829 239 TYR E N 1
ATOM 13518 C CA . TYR E 1 259 ? 141.50061 109.38237 125.07244 1.000 18.00955 239 TYR E CA 1
ATOM 13519 C C . TYR E 1 259 ? 142.19358 108.77646 123.86164 1.000 19.74262 239 TYR E C 1
ATOM 13520 O O . TYR E 1 259 ? 141.63011 107.88645 123.21889 1.000 18.56185 239 TYR E O 1
ATOM 13529 N N . GLU E 1 260 ? 143.40688 109.22970 123.53450 1.000 24.95270 240 GLU E N 1
ATOM 13530 C CA . GLU E 1 260 ? 144.17942 108.55461 122.50102 1.000 24.88778 240 GLU E CA 1
ATOM 13531 C C . GLU E 1 260 ? 144.63439 107.18029 122.96629 1.000 23.48117 240 GLU E C 1
ATOM 13532 O O . GLU E 1 260 ? 144.70062 106.24588 122.16056 1.000 28.18483 240 GLU E O 1
ATOM 13538 N N . MET E 1 261 ? 144.95627 107.03720 124.25433 1.000 22.84078 241 MET E N 1
ATOM 13539 C CA . MET E 1 261 ? 145.24401 105.71133 124.79001 1.000 23.04204 241 MET E CA 1
ATOM 13540 C C . MET E 1 261 ? 144.01611 104.80996 124.72304 1.000 23.45028 241 MET E C 1
ATOM 13541 O O . MET E 1 261 ? 144.11661 103.63657 124.34611 1.000 23.64443 241 MET E O 1
ATOM 13546 N N . LEU E 1 262 ? 142.84563 105.34351 125.07897 1.000 21.14046 242 LEU E N 1
ATOM 13547 C CA . LEU E 1 262 ? 141.66267 104.49999 125.22619 1.000 13.69296 242 LEU E CA 1
ATOM 13548 C C . LEU E 1 262 ? 141.01169 104.15547 123.88802 1.000 15.57545 242 LEU E C 1
ATOM 13549 O O . LEU E 1 262 ? 140.54987 103.02515 123.69821 1.000 21.66517 242 LEU E O 1
ATOM 13554 N N . PHE E 1 263 ? 140.96649 105.10006 122.94807 1.000 19.95644 243 PHE E N 1
ATOM 13555 C CA . PHE E 1 263 ? 140.17172 104.94230 121.73832 1.000 14.68518 243 PHE E CA 1
ATOM 13556 C C . PHE E 1 263 ? 140.98882 104.70723 120.47667 1.000 12.50134 243 PHE E C 1
ATOM 13557 O O . PHE E 1 263 ? 140.40593 104.36153 119.44376 1.000 11.57252 243 PHE E O 1
ATOM 13565 N N . LEU E 1 264 ? 142.30377 104.88982 120.51814 1.000 17.94802 244 LEU E N 1
ATOM 13566 C CA . LEU E 1 264 ? 143.13319 104.75725 119.33238 1.000 12.20547 244 LEU E CA 1
ATOM 13567 C C . LEU E 1 264 ? 144.11791 103.60946 119.49912 1.000 19.44128 244 LEU E C 1
ATOM 13568 O O . LEU E 1 264 ? 144.49324 103.23545 120.61319 1.000 27.96561 244 LEU E O 1
ATOM 13573 N N . VAL E 1 265 ? 144.52339 103.04944 118.36669 1.000 24.09468 245 VAL E N 1
ATOM 13574 C CA . VAL E 1 265 ? 145.55805 102.02643 118.30434 1.000 22.73239 245 VAL E CA 1
ATOM 13575 C C . VAL E 1 265 ? 146.78593 102.69859 117.70488 1.000 21.76988 245 VAL E C 1
ATOM 13576 O O . VAL E 1 265 ? 146.87908 102.87296 116.48484 1.000 25.26969 245 VAL E O 1
ATOM 13580 N N . SER E 1 266 ? 147.72911 103.08775 118.56637 1.000 26.66052 246 SER E N 1
ATOM 13581 C CA . SER E 1 266 ? 148.89206 103.84178 118.10701 1.000 28.08619 246 SER E CA 1
ATOM 13582 C C . SER E 1 266 ? 149.74506 103.02343 117.14597 1.000 26.47075 246 SER E C 1
ATOM 13583 O O . SER E 1 266 ? 150.25130 103.55297 116.14989 1.000 28.93550 246 SER E O 1
ATOM 13586 N N . ASN E 1 267 ? 149.91731 101.73483 117.42626 1.000 26.73375 247 ASN E N 1
ATOM 13587 C CA . ASN E 1 267 ? 150.71083 100.87403 116.55855 1.000 28.20285 247 ASN E CA 1
ATOM 13588 C C . ASN E 1 267 ? 149.95942 100.62746 115.25498 1.000 29.13953 247 ASN E C 1
ATOM 13589 O O . ASN E 1 267 ? 148.85256 100.07886 115.26236 1.000 31.04485 247 ASN E O 1
ATOM 13594 N N . GLU E 1 268 ? 150.56005 101.03932 114.13542 1.000 25.26328 248 GLU E N 1
ATOM 13595 C CA . GLU E 1 268 ? 149.89033 100.91067 112.84449 1.000 29.76624 248 GLU E CA 1
ATOM 13596 C C . GLU E 1 268 ? 149.72298 99.45087 112.43923 1.000 31.21293 248 GLU E C 1
ATOM 13597 O O . GLU E 1 268 ? 148.69103 99.07727 111.87300 1.000 33.06003 248 GLU E O 1
ATOM 13603 N N . GLU E 1 269 ? 150.72952 98.61419 112.70157 1.000 30.84426 249 GLU E N 1
ATOM 13604 C CA . GLU E 1 269 ? 150.61213 97.19675 112.36944 1.000 30.41958 249 GLU E CA 1
ATOM 13605 C C . GLU E 1 269 ? 149.53782 96.51918 113.21099 1.000 28.09105 249 GLU E C 1
ATOM 13606 O O . GLU E 1 269 ? 148.78157 95.67870 112.70860 1.000 28.69846 249 GLU E O 1
ATOM 13612 N N . MET E 1 270 ? 149.45611 96.87577 114.49350 1.000 33.12352 250 MET E N 1
ATOM 13613 C CA . MET E 1 270 ? 148.41145 96.33489 115.35565 1.000 31.13494 250 MET E CA 1
ATOM 13614 C C . MET E 1 270 ? 147.02781 96.74414 114.86402 1.000 27.74809 250 MET E C 1
ATOM 13615 O O . MET E 1 270 ? 146.09650 95.92734 114.83859 1.000 31.83981 250 MET E O 1
ATOM 13620 N N . HIS E 1 271 ? 146.87822 98.00637 114.45656 1.000 22.94140 251 HIS E N 1
ATOM 13621 C CA . HIS E 1 271 ? 145.59871 98.46594 113.93092 1.000 24.32535 251 HIS E CA 1
ATOM 13622 C C . HIS E 1 271 ? 145.26159 97.77338 112.61687 1.000 24.31088 251 HIS E C 1
ATOM 13623 O O . HIS E 1 271 ? 144.09586 97.45900 112.36068 1.000 24.62235 251 HIS E O 1
ATOM 13630 N N . LYS E 1 272 ? 146.26481 97.53915 111.76688 1.000 24.03841 252 LYS E N 1
ATOM 13631 C CA . LYS E 1 272 ? 146.03253 96.79488 110.53288 1.000 24.58353 252 LYS E CA 1
ATOM 13632 C C . LYS E 1 272 ? 145.56010 95.37945 110.83018 1.000 26.25617 252 LYS E C 1
ATOM 13633 O O . LYS E 1 272 ? 144.65952 94.86200 110.15947 1.000 25.14861 252 LYS E O 1
ATOM 13639 N N . GLN E 1 273 ? 146.16592 94.73646 111.83004 1.000 21.89113 253 GLN E N 1
ATOM 13640 C CA . GLN E 1 273 ? 145.72000 93.41010 112.24186 1.000 25.41235 253 GLN E CA 1
ATOM 13641 C C . GLN E 1 273 ? 144.26971 93.44088 112.70744 1.000 24.00255 253 GLN E C 1
ATOM 13642 O O . GLN E 1 273 ? 143.46716 92.57547 112.33168 1.000 22.85154 253 GLN E O 1
ATOM 13648 N N . ILE E 1 274 ? 143.91389 94.44381 113.51416 1.000 25.29586 254 ILE E N 1
ATOM 13649 C CA . ILE E 1 274 ? 142.53639 94.57005 113.98763 1.000 19.76888 254 ILE E CA 1
ATOM 13650 C C . ILE E 1 274 ? 141.58323 94.74793 112.81111 1.000 19.10672 254 ILE E C 1
ATOM 13651 O O . ILE E 1 274 ? 140.53637 94.09475 112.73117 1.000 16.28641 254 ILE E O 1
ATOM 13656 N N . LEU E 1 275 ? 141.93861 95.63222 111.87630 1.000 19.19384 255 LEU E N 1
ATOM 13657 C CA . LEU E 1 275 ? 141.05669 95.92733 110.75153 1.000 20.17296 255 LEU E CA 1
ATOM 13658 C C . LEU E 1 275 ? 140.88067 94.71162 109.85119 1.000 24.24170 255 LEU E C 1
ATOM 13659 O O . LEU E 1 275 ? 139.77979 94.45722 109.34915 1.000 24.99502 255 LEU E O 1
ATOM 13664 N N . MET E 1 276 ? 141.95682 93.95394 109.62565 1.000 22.69351 256 MET E N 1
ATOM 13665 C CA . MET E 1 276 ? 141.84054 92.71966 108.85679 1.000 22.92325 256 MET E CA 1
ATOM 13666 C C . MET E 1 276 ? 140.95276 91.70946 109.57162 1.000 23.83178 256 MET E C 1
ATOM 13667 O O . MET E 1 276 ? 140.14908 91.01823 108.93487 1.000 25.57971 256 MET E O 1
ATOM 13672 N N . THR E 1 277 ? 141.08666 91.60647 110.89663 1.000 22.75482 257 THR E N 1
ATOM 13673 C CA . THR E 1 277 ? 140.27697 90.65086 111.64600 1.000 21.08907 257 THR E CA 1
ATOM 13674 C C . THR E 1 277 ? 138.79385 91.00674 111.59431 1.000 24.78686 257 THR E C 1
ATOM 13675 O O . THR E 1 277 ? 137.94118 90.11649 111.49912 1.000 26.59585 257 THR E O 1
ATOM 13679 N N . ILE E 1 278 ? 138.46450 92.29700 111.64292 1.000 19.13707 258 ILE E N 1
ATOM 13680 C CA . ILE E 1 278 ? 137.07232 92.72855 111.72564 1.000 15.24832 258 ILE E CA 1
ATOM 13681 C C . ILE E 1 278 ? 136.52811 93.02620 110.33375 1.000 19.62609 258 ILE E C 1
ATOM 13682 O O . ILE E 1 278 ? 135.49543 93.68972 110.18694 1.000 22.45524 258 ILE E O 1
ATOM 13687 N N . GLY E 1 279 ? 137.21197 92.53184 109.30766 1.000 17.63200 259 GLY E N 1
ATOM 13688 C CA . GLY E 1 279 ? 136.73128 92.66040 107.94236 1.000 18.15917 259 GLY E CA 1
ATOM 13689 C C . GLY E 1 279 ? 136.73125 94.06479 107.37891 1.000 23.47486 259 GLY E C 1
ATOM 13690 O O . GLY E 1 279 ? 135.77575 94.45325 106.69511 1.000 26.52715 259 GLY E O 1
ATOM 13691 N N . LEU E 1 280 ? 137.77898 94.83724 107.64679 1.000 24.77519 260 LEU E N 1
ATOM 13692 C CA . LEU E 1 280 ? 137.95396 96.16950 107.08347 1.000 17.91846 260 LEU E CA 1
ATOM 13693 C C . LEU E 1 280 ? 139.19400 96.22000 106.19871 1.000 20.77395 260 LEU E C 1
ATOM 13694 O O . LEU E 1 280 ? 139.99741 97.15207 106.27132 1.000 23.28729 260 LEU E O 1
ATOM 13699 N N . GLU E 1 281 ? 139.36081 95.19983 105.35170 1.000 22.83027 261 GLU E N 1
ATOM 13700 C CA . GLU E 1 281 ? 140.52919 95.13326 104.47964 1.000 23.54995 261 GLU E CA 1
ATOM 13701 C C . GLU E 1 281 ? 140.55089 96.27404 103.47047 1.000 25.42564 261 GLU E C 1
ATOM 13702 O O . GLU E 1 281 ? 141.62372 96.65191 102.98694 1.000 26.75518 261 GLU E O 1
ATOM 13704 N N . ASN E 1 282 ? 139.38560 96.83355 103.13870 1.000 26.49547 262 ASN E N 1
ATOM 13705 C CA . ASN E 1 282 ? 139.32845 97.97352 102.23217 1.000 23.75644 262 ASN E CA 1
ATOM 13706 C C . ASN E 1 282 ? 139.96798 99.22533 102.81769 1.000 28.93882 262 ASN E C 1
ATOM 13707 O O . ASN E 1 282 ? 140.22291 100.17530 102.07000 1.000 33.39142 262 ASN E O 1
ATOM 13712 N N . LEU E 1 283 ? 140.22801 99.25161 104.12654 1.000 24.40123 263 LEU E N 1
ATOM 13713 C CA . LEU E 1 283 ? 140.85060 100.39297 104.78682 1.000 20.40392 263 LEU E CA 1
ATOM 13714 C C . LEU E 1 283 ? 142.20343 100.03594 105.39217 1.000 24.35706 263 LEU E C 1
ATOM 13715 O O . LEU E 1 283 ? 142.65380 100.70279 106.32772 1.000 26.52049 263 LEU E O 1
ATOM 13720 N N . CYS E 1 284 ? 142.85886 98.99303 104.88460 1.000 29.10120 264 CYS E N 1
ATOM 13721 C CA . CYS E 1 284 ? 144.12232 98.52927 105.44097 1.000 25.67944 264 CYS E CA 1
ATOM 13722 C C . CYS E 1 284 ? 145.34056 98.99265 104.65482 1.000 28.90030 264 CYS E C 1
ATOM 13723 O O . CYS E 1 284 ? 146.46756 98.77327 105.10940 1.000 31.99551 264 CYS E O 1
ATOM 13726 N N . GLU E 1 285 ? 145.15036 99.62106 103.50006 1.000 27.82299 265 GLU E N 1
ATOM 13727 C CA . GLU E 1 285 ? 146.25065 100.12622 102.69519 1.000 28.76975 265 GLU E CA 1
ATOM 13728 C C . GLU E 1 285 ? 146.06800 101.61584 102.44183 1.000 30.66018 265 GLU E C 1
ATOM 13729 O O . GLU E 1 285 ? 144.94303 102.12010 102.37831 1.000 31.77891 265 GLU E O 1
ATOM 13735 N N . ASN E 1 286 ? 147.19167 102.31348 102.30260 1.000 28.51468 266 ASN E N 1
ATOM 13736 C CA . ASN E 1 286 ? 147.16407 103.75514 102.13352 1.000 27.75000 266 ASN E CA 1
ATOM 13737 C C . ASN E 1 286 ? 146.55174 104.12587 100.78287 1.000 29.21650 266 ASN E C 1
ATOM 13738 O O . ASN E 1 286 ? 146.62591 103.35278 99.82453 1.000 30.22243 266 ASN E O 1
ATOM 13743 N N . PRO E 1 287 ? 145.93635 105.31237 100.67933 1.000 26.72463 267 PRO E N 1
ATOM 13744 C CA . PRO E 1 287 ? 145.80563 106.35816 101.70274 1.000 28.38957 267 PRO E CA 1
ATOM 13745 C C . PRO E 1 287 ? 144.61485 106.14638 102.63105 1.000 26.18610 267 PRO E C 1
ATOM 13746 O O . PRO E 1 287 ? 144.40385 106.92212 103.55630 1.000 27.98038 267 PRO E O 1
ATOM 13750 N N . TYR E 1 288 ? 143.82558 105.09478 102.40542 1.000 24.73901 268 TYR E N 1
ATOM 13751 C CA . TYR E 1 288 ? 142.61127 104.89172 103.18983 1.000 23.69126 268 TYR E CA 1
ATOM 13752 C C . TYR E 1 288 ? 142.92992 104.54967 104.64014 1.000 23.67040 268 TYR E C 1
ATOM 13753 O O . TYR E 1 288 ? 142.22596 104.99208 105.55389 1.000 25.78035 268 TYR E O 1
ATOM 13762 N N . PHE E 1 289 ? 143.98427 103.76565 104.87106 1.000 25.93691 269 PHE E N 1
ATOM 13763 C CA . PHE E 1 289 ? 144.39620 103.45098 106.23599 1.000 18.13098 269 PHE E CA 1
ATOM 13764 C C . PHE E 1 289 ? 144.80103 104.71418 106.98799 1.000 17.28241 269 PHE E C 1
ATOM 13765 O O . PHE E 1 289 ? 144.32047 104.97783 108.09976 1.000 19.78132 269 PHE E O 1
ATOM 13773 N N . SER E 1 290 ? 145.66749 105.52518 106.37605 1.000 21.68042 270 SER E N 1
ATOM 13774 C CA . SER E 1 290 ? 146.10568 106.76227 107.00917 1.000 16.37134 270 SER E CA 1
ATOM 13775 C C . SER E 1 290 ? 144.96913 107.76644 107.12482 1.000 13.02642 270 SER E C 1
ATOM 13776 O O . SER E 1 290 ? 144.89118 108.49337 108.11924 1.000 17.65542 270 SER E O 1
ATOM 13779 N N . ASN E 1 291 ? 144.08490 107.82537 106.12600 1.000 16.19397 271 ASN E N 1
ATOM 13780 C CA . ASN E 1 291 ? 142.93857 108.72433 106.21071 1.000 15.88743 271 ASN E CA 1
ATOM 13781 C C . ASN E 1 291 ? 142.02380 108.34253 107.36646 1.000 15.36992 271 ASN E C 1
ATOM 13782 O O . ASN E 1 291 ? 141.56106 109.21169 108.11408 1.000 16.97740 271 ASN E O 1
ATOM 13787 N N . LEU E 1 292 ? 141.75490 107.04468 107.53099 1.000 16.55828 272 LEU E N 1
ATOM 13788 C CA . LEU E 1 292 ? 140.92122 106.59492 108.64006 1.000 13.82705 272 LEU E CA 1
ATOM 13789 C C . LEU E 1 292 ? 141.57743 106.89697 109.98004 1.000 15.99803 272 LEU E C 1
ATOM 13790 O O . LEU E 1 292 ? 140.91086 107.35364 110.91779 1.000 20.37517 272 LEU E O 1
ATOM 13795 N N . ARG E 1 293 ? 142.88542 106.65053 110.09138 1.000 15.04993 273 ARG E N 1
ATOM 13796 C CA . ARG E 1 293 ? 143.56692 106.93045 111.35124 1.000 13.31549 273 ARG E CA 1
ATOM 13797 C C . ARG E 1 293 ? 143.56395 108.42271 111.66561 1.000 17.06254 273 ARG E C 1
ATOM 13798 O O . ARG E 1 293 ? 143.36930 108.81732 112.82068 1.000 22.00144 273 ARG E O 1
ATOM 13806 N N . GLN E 1 294 ? 143.76567 109.26774 110.65146 1.000 16.32105 274 GLN E N 1
ATOM 13807 C CA . GLN E 1 294 ? 143.73372 110.71019 110.86763 1.000 11.80807 274 GLN E CA 1
ATOM 13808 C C . GLN E 1 294 ? 142.33900 111.18438 111.25548 1.000 16.51275 274 GLN E C 1
ATOM 13809 O O . GLN E 1 294 ? 142.19489 112.06718 112.10730 1.000 19.57237 274 GLN E O 1
ATOM 13815 N N . ASN E 1 295 ? 141.30048 110.62161 110.63372 1.000 13.93736 275 ASN E N 1
ATOM 13816 C CA . ASN E 1 295 ? 139.93636 110.98560 111.00082 1.000 11.42128 275 ASN E CA 1
ATOM 13817 C C . ASN E 1 295 ? 139.63288 110.58946 112.43935 1.000 16.03899 275 ASN E C 1
ATOM 13818 O O . ASN E 1 295 ? 139.01529 111.35741 113.19061 1.000 14.52771 275 ASN E O 1
ATOM 13823 N N . MET E 1 296 ? 140.06506 109.39194 112.84072 1.000 12.37089 276 MET E N 1
ATOM 13824 C CA . MET E 1 296 ? 139.88001 108.96413 114.22184 1.000 8.01749 276 MET E CA 1
ATOM 13825 C C . MET E 1 296 ? 140.62970 109.87560 115.18482 1.000 14.02031 276 MET E C 1
ATOM 13826 O O . MET E 1 296 ? 140.10341 110.23453 116.24384 1.000 15.60962 276 MET E O 1
ATOM 13831 N N . LYS E 1 297 ? 141.85619 110.26578 114.82882 1.000 16.76737 277 LYS E N 1
ATOM 13832 C CA . LYS E 1 297 ? 142.62407 111.17678 115.67121 1.000 11.26862 277 LYS E CA 1
ATOM 13833 C C . LYS E 1 297 ? 141.93518 112.52956 115.79873 1.000 10.72426 277 LYS E C 1
ATOM 13834 O O . LYS E 1 297 ? 141.89689 113.11282 116.88643 1.000 13.12769 277 LYS E O 1
ATOM 13840 N N . ASP E 1 298 ? 141.39406 113.04906 114.69484 1.000 11.14557 278 ASP E N 1
ATOM 13841 C CA . ASP E 1 298 ? 140.70720 114.33628 114.73935 1.000 10.16474 278 ASP E CA 1
ATOM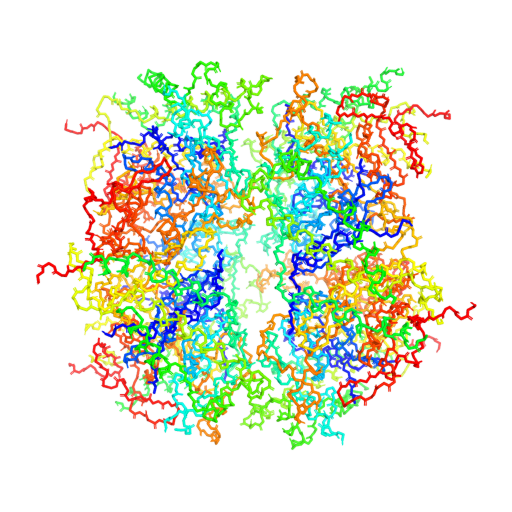 13842 C C . ASP E 1 298 ? 139.45661 114.26673 115.60700 1.000 12.35793 278 ASP E C 1
ATOM 13843 O O . ASP E 1 298 ? 139.17923 115.18667 116.38878 1.000 20.93374 278 ASP E O 1
ATOM 13848 N N . LEU E 1 299 ? 138.68764 113.18156 115.48625 1.000 8.58750 279 LEU E N 1
ATOM 13849 C CA . LEU E 1 299 ? 137.50755 113.03490 116.33141 1.000 7.09406 279 LEU E CA 1
ATOM 13850 C C . LEU E 1 299 ? 137.88418 112.88114 117.80095 1.000 5.87370 279 LEU E C 1
ATOM 13851 O O . LEU E 1 299 ? 137.19934 113.42730 118.67290 1.000 12.63900 279 LEU E O 1
ATOM 13856 N N . ILE E 1 300 ? 138.97089 112.16396 118.09591 1.000 13.06626 280 ILE E N 1
ATOM 13857 C CA . ILE E 1 300 ? 139.42436 112.04321 119.47860 1.000 8.02635 280 ILE E CA 1
ATOM 13858 C C . ILE E 1 300 ? 139.87975 113.39541 120.01252 1.000 7.12917 280 ILE E C 1
ATOM 13859 O O . ILE E 1 300 ? 139.64158 113.72929 121.17800 1.000 11.11293 280 ILE E O 1
ATOM 13864 N N . LEU E 1 301 ? 140.54259 114.19243 119.17291 1.000 12.50436 281 LEU E N 1
ATOM 13865 C CA . LEU E 1 301 ? 140.95750 115.52799 119.58633 1.000 9.21767 281 LEU E CA 1
ATOM 13866 C C . LEU E 1 301 ? 139.75322 116.40618 119.89648 1.000 11.82780 281 LEU E C 1
ATOM 13867 O O . LEU E 1 301 ? 139.74493 117.13233 120.89793 1.000 15.63820 281 LEU E O 1
ATOM 13872 N N . LEU E 1 302 ? 138.72300 116.34834 119.04994 1.000 10.42328 282 LEU E N 1
ATOM 13873 C CA . LEU E 1 302 ? 137.51213 117.11957 119.31334 1.000 8.84182 282 LEU E CA 1
ATOM 13874 C C . LEU E 1 302 ? 136.84233 116.65854 120.60431 1.000 8.14624 282 LEU E C 1
ATOM 13875 O O . LEU E 1 302 ? 136.36580 117.48277 121.39664 1.000 11.23263 282 LEU E O 1
ATOM 13880 N N . LEU E 1 303 ? 136.78923 115.34182 120.82831 1.000 11.41526 283 LEU E N 1
ATOM 13881 C CA . LEU E 1 303 ? 136.19658 114.82196 122.05709 1.000 7.62645 283 LEU E CA 1
ATOM 13882 C C . LEU E 1 303 ? 136.97249 115.27875 123.28467 1.000 11.14065 283 LEU E C 1
ATOM 13883 O O . LEU E 1 303 ? 136.37547 115.64731 124.30049 1.000 12.63876 283 LEU E O 1
ATOM 13888 N N . ALA E 1 304 ? 138.30420 115.24946 123.21468 1.000 8.61458 284 ALA E N 1
ATOM 13889 C CA . ALA E 1 304 ? 139.11565 115.71824 124.33247 1.000 14.67311 284 ALA E CA 1
ATOM 13890 C C . ALA E 1 304 ? 138.89385 117.20290 124.58540 1.000 11.59018 284 ALA E C 1
ATOM 13891 O O . ALA E 1 304 ? 138.80898 117.63851 125.73901 1.000 11.50178 284 ALA E O 1
ATOM 13893 N N . THR E 1 305 ? 138.78970 117.99189 123.51464 1.000 11.71501 285 THR E N 1
ATOM 13894 C CA . THR E 1 305 ? 138.51205 119.41769 123.65170 1.000 10.77450 285 THR E CA 1
ATOM 13895 C C . THR E 1 305 ? 137.18725 119.65212 124.37041 1.000 15.77503 285 THR E C 1
ATOM 13896 O O . THR E 1 305 ? 137.11254 120.42218 125.33833 1.000 14.99741 285 THR E O 1
ATOM 13900 N N . VAL E 1 306 ? 136.13250 118.96845 123.92335 1.000 12.03891 286 VAL E N 1
ATOM 13901 C CA . VAL E 1 306 ? 134.81713 119.14902 124.53031 1.000 9.47272 286 VAL E CA 1
ATOM 13902 C C . VAL E 1 306 ? 134.81737 118.67184 125.97887 1.000 11.55723 286 VAL E C 1
ATOM 13903 O O . VAL E 1 306 ? 134.23302 119.31752 126.85691 1.000 19.43035 286 VAL E O 1
ATOM 13907 N N . ALA E 1 307 ? 135.47126 117.54089 126.25532 1.000 8.57519 287 ALA E N 1
ATOM 13908 C CA . ALA E 1 307 ? 135.49494 117.00960 127.61375 1.000 15.25132 287 ALA E CA 1
ATOM 13909 C C . ALA E 1 307 ? 136.25479 117.93091 128.55829 1.000 15.32623 287 ALA E C 1
ATOM 13910 O O . ALA E 1 307 ? 135.84458 118.12139 129.70889 1.000 27.11791 287 ALA E O 1
ATOM 13912 N N . SER E 1 308 ? 137.36460 118.50923 128.09760 1.000 10.33750 288 SER E N 1
ATOM 13913 C CA . SER E 1 308 ? 138.10548 119.45867 128.91474 1.000 18.39214 288 SER E CA 1
ATOM 13914 C C . SER E 1 308 ? 137.40488 120.80319 129.03530 1.000 15.33981 288 SER E C 1
ATOM 13915 O O . SER E 1 308 ? 137.72610 121.56894 129.94939 1.000 17.94252 288 SER E O 1
ATOM 13918 N N . SER E 1 309 ? 136.46150 121.10934 128.14373 1.000 16.96019 289 SER E N 1
ATOM 13919 C CA . SER E 1 309 ? 135.67396 122.32434 128.31179 1.000 14.17915 289 SER E CA 1
ATOM 13920 C C . SER E 1 309 ? 134.82559 122.31263 129.58012 1.000 19.31868 289 SER E C 1
ATOM 13921 O O . SER E 1 309 ? 134.38395 123.38080 130.01589 1.000 18.59669 289 SER E O 1
ATOM 13924 N N . VAL E 1 310 ? 134.59274 121.14739 130.17862 1.000 13.79794 290 VAL E N 1
ATOM 13925 C CA . VAL E 1 310 ? 133.91997 121.03353 131.47222 1.000 20.79774 290 VAL E CA 1
ATOM 13926 C C . VAL E 1 310 ? 134.84108 120.22542 132.37937 1.000 14.52957 290 VAL E C 1
ATOM 13927 O O . VAL E 1 310 ? 134.56371 119.05113 132.66323 1.000 20.21646 290 VAL E O 1
ATOM 13931 N N . PRO E 1 311 ? 135.93858 120.80589 132.85147 1.000 21.87543 291 PRO E N 1
ATOM 13932 C CA . PRO E 1 311 ? 137.01235 120.00292 133.43925 1.000 22.93432 291 PRO E CA 1
ATOM 13933 C C . PRO E 1 311 ? 136.80063 119.70261 134.91627 1.000 21.07893 291 PRO E C 1
ATOM 13934 O O . PRO E 1 311 ? 136.06811 120.38749 135.63211 1.000 28.74296 291 PRO E O 1
ATOM 13938 N N . ASN E 1 312 ? 137.47190 118.64278 135.35928 1.000 20.95319 292 ASN E N 1
ATOM 13939 C CA . ASN E 1 312 ? 137.61987 118.33510 136.77943 1.000 27.33253 292 ASN E CA 1
ATOM 13940 C C . ASN E 1 312 ? 138.79972 119.14796 137.29636 1.000 28.19174 292 ASN E C 1
ATOM 13941 O O . ASN E 1 312 ? 139.95290 118.72389 137.19524 1.000 29.75199 292 ASN E O 1
ATOM 13946 N N . PHE E 1 313 ? 138.51759 120.32427 137.85297 1.000 30.70651 293 PHE E N 1
ATOM 13947 C CA . PHE E 1 313 ? 139.56794 121.29718 138.13660 1.000 30.80502 293 PHE E CA 1
ATOM 13948 C C . PHE E 1 313 ? 139.24204 122.07420 139.40176 1.000 32.60600 293 PHE E C 1
ATOM 13949 O O . PHE E 1 313 ? 138.17963 122.69653 139.48858 1.000 36.81500 293 PHE E O 1
ATOM 13957 N N . LYS E 1 314 ? 140.16304 122.03223 140.36983 1.000 30.52357 294 LYS E N 1
ATOM 13958 C CA . LYS E 1 314 ? 140.16418 122.93024 141.52880 1.000 32.84665 294 LYS E CA 1
ATOM 13959 C C . LYS E 1 314 ? 138.84807 122.88472 142.30205 1.000 35.61632 294 LYS E C 1
ATOM 13960 O O . LYS E 1 314 ? 138.33658 123.91415 142.74390 1.000 35.25968 294 LYS E O 1
ATOM 13962 N N . HIS E 1 315 ? 138.29706 121.68292 142.46908 1.000 35.11646 295 HIS E N 1
ATOM 13963 C CA . HIS E 1 315 ? 137.05996 121.47633 143.22363 1.000 36.04198 295 HIS E CA 1
ATOM 13964 C C . HIS E 1 315 ? 135.89665 122.28203 142.65275 1.000 35.06825 295 HIS E C 1
ATOM 13965 O O . HIS E 1 315 ? 135.02453 122.73655 143.39389 1.000 36.97814 295 HIS E O 1
ATOM 13967 N N . PHE E 1 316 ? 135.86452 122.46370 141.33654 1.000 31.45764 296 PHE E N 1
ATOM 13968 C CA . PHE E 1 316 ? 134.76319 123.16269 140.68809 1.000 32.87690 296 PHE E CA 1
ATOM 13969 C C . PHE E 1 316 ? 133.69981 122.15912 140.27261 1.000 30.14951 296 PHE E C 1
ATOM 13970 O O . PHE E 1 316 ? 134.01555 121.07463 139.77432 1.000 36.21499 296 PHE E O 1
ATOM 13978 N N . GLY E 1 317 ? 132.44114 122.52918 140.45815 1.000 23.97537 297 GLY E N 1
ATOM 13979 C CA . GLY E 1 317 ? 131.38478 121.60534 140.10443 1.000 19.46417 297 GLY E CA 1
ATOM 13980 C C . GLY E 1 317 ? 130.04084 122.28966 140.08719 1.000 14.17011 297 GLY E C 1
ATOM 13981 O O . GLY E 1 317 ? 129.94385 123.51311 140.16653 1.000 21.90114 297 GLY E O 1
ATOM 13982 N N . PHE E 1 318 ? 128.99694 121.47741 139.98948 1.000 13.67995 298 PHE E N 1
ATOM 13983 C CA . PHE E 1 318 ? 127.62956 121.97318 139.95157 1.000 18.65170 298 PHE E CA 1
ATOM 13984 C C . PHE E 1 318 ? 127.08229 121.99597 141.37196 1.000 15.72240 298 PHE E C 1
ATOM 13985 O O . PHE E 1 318 ? 126.94137 120.94518 142.00524 1.000 22.12861 298 PHE E O 1
ATOM 13993 N N . TYR E 1 319 ? 126.78449 123.19346 141.87015 1.000 18.42576 299 TYR E N 1
ATOM 13994 C CA . TYR E 1 319 ? 126.34229 123.36317 143.24773 1.000 19.45396 299 TYR E CA 1
ATOM 13995 C C . TYR E 1 319 ? 125.18867 124.35493 143.29574 1.000 20.99391 299 TYR E C 1
ATOM 13996 O O . TYR E 1 319 ? 124.69047 124.81314 142.26151 1.000 22.04290 299 TYR E O 1
ATOM 14005 N N . ARG E 1 320 ? 124.78306 124.68034 144.52444 1.000 33.25670 300 ARG E N 1
ATOM 14006 C CA . ARG E 1 320 ? 123.62709 125.52283 144.83940 1.000 27.28153 300 ARG E CA 1
ATOM 14007 C C . ARG E 1 320 ? 122.32993 124.80839 144.48835 1.000 26.07154 300 ARG E C 1
ATOM 14008 O O . ARG E 1 320 ? 121.60877 124.34294 145.37075 1.000 31.51688 300 ARG E O 1
ATOM 14016 N N . ASN E 1 331 ? 116.58181 117.90489 144.99940 1.000 20.05237 311 ASN E N 1
ATOM 14017 C CA . ASN E 1 331 ? 117.27119 118.76646 145.95242 1.000 26.48676 311 ASN E CA 1
ATOM 14018 C C . ASN E 1 331 ? 118.72424 118.33882 146.12883 1.000 26.06715 311 ASN E C 1
ATOM 14019 O O . ASN E 1 331 ? 119.59837 119.16747 146.38187 1.000 26.31854 311 ASN E O 1
ATOM 14021 N N . GLN E 1 332 ? 118.97539 117.03946 145.99426 1.000 23.62194 312 GLN E N 1
ATOM 14022 C CA . GLN E 1 332 ? 120.31774 116.49196 146.12981 1.000 22.15370 312 GLN E CA 1
ATOM 14023 C C . GLN E 1 332 ? 120.98017 116.41087 144.76103 1.000 23.17514 312 GLN E C 1
ATOM 14024 O O . GLN E 1 332 ? 120.41539 115.83936 143.82297 1.000 20.88973 312 GLN E O 1
ATOM 14026 N N . SER E 1 333 ? 122.17540 116.98318 144.65257 1.000 21.78864 313 SER E N 1
ATOM 14027 C CA . SER E 1 333 ? 122.88419 116.99675 143.38452 1.000 18.96698 313 SER E CA 1
ATOM 14028 C C . SER E 1 333 ? 123.40216 115.60449 143.03558 1.000 22.29060 313 SER E C 1
ATOM 14029 O O . SER E 1 333 ? 123.56590 114.73250 143.89342 1.000 26.88122 313 SER E O 1
ATOM 14032 N N . LEU E 1 334 ? 123.65945 115.40771 141.74690 1.000 18.50428 314 LEU E N 1
ATOM 14033 C CA . LEU E 1 334 ? 124.25542 114.17656 141.27143 1.000 14.87538 314 LEU E CA 1
ATOM 14034 C C . LEU E 1 334 ? 125.73171 114.12952 141.65364 1.000 19.53432 314 LEU E C 1
ATOM 14035 O O . LEU E 1 334 ? 126.31764 115.14913 142.02596 1.000 25.50038 314 LEU E O 1
ATOM 14040 N N . PRO E 1 335 ? 126.35244 112.95152 141.59276 1.000 20.45828 315 PRO E N 1
ATOM 14041 C CA . PRO E 1 335 ? 127.81606 112.90384 141.67096 1.000 17.70995 315 PRO E CA 1
ATOM 14042 C C . PRO E 1 335 ? 128.42311 113.77525 140.58239 1.000 17.23937 315 PRO E C 1
ATOM 14043 O O . PRO E 1 335 ? 127.94100 113.80826 139.44834 1.000 18.68107 315 PRO E O 1
ATOM 14047 N N . GLN E 1 336 ? 129.48562 114.49727 140.94492 1.000 16.01363 316 GLN E N 1
ATOM 14048 C CA . GLN E 1 336 ? 130.01725 115.52640 140.05764 1.000 12.38077 316 GLN E CA 1
ATOM 14049 C C . GLN E 1 336 ? 130.52489 114.94119 138.74685 1.000 14.39861 316 GLN E C 1
ATOM 14050 O O . GLN E 1 336 ? 130.47561 115.61193 137.70968 1.000 21.05330 316 GLN E O 1
ATOM 14056 N N . GLU E 1 337 ? 131.00878 113.69772 138.76940 1.000 11.42714 317 GLU E N 1
ATOM 14057 C CA . GLU E 1 337 ? 131.48072 113.06450 137.54256 1.000 11.29865 317 GLU E CA 1
ATOM 14058 C C . GLU E 1 337 ? 130.34302 112.86564 136.54706 1.000 14.11703 317 GLU E C 1
ATOM 14059 O O . GLU E 1 337 ? 130.49898 113.14406 135.35223 1.000 21.36362 317 GLU E O 1
ATOM 14065 N N . ILE E 1 338 ? 129.18466 112.40577 137.02242 1.000 8.29617 318 ILE E N 1
ATOM 14066 C CA . ILE E 1 338 ? 128.05121 112.19207 136.12852 1.000 10.01478 318 ILE E CA 1
ATOM 14067 C C . ILE E 1 338 ? 127.50361 113.52319 135.62858 1.000 14.77555 318 ILE E C 1
ATOM 14068 O O . ILE E 1 338 ? 127.08308 113.64207 134.47087 1.000 19.70819 318 ILE E O 1
ATOM 14073 N N . ALA E 1 339 ? 127.48858 114.54141 136.49189 1.000 15.48332 319 ALA E N 1
ATOM 14074 C CA . ALA E 1 339 ? 127.05113 115.86379 136.06004 1.000 9.69488 319 ALA E CA 1
ATOM 14075 C C . ALA E 1 339 ? 127.96609 116.41440 134.97439 1.000 6.62001 319 ALA E C 1
ATOM 14076 O O . ALA E 1 339 ? 127.49339 116.97403 133.97762 1.000 16.98347 319 ALA E O 1
ATOM 14078 N N . ARG E 1 340 ? 129.27999 116.24277 135.13936 1.000 14.49017 320 ARG E N 1
ATOM 14079 C CA . ARG E 1 340 ? 130.21890 116.66883 134.10775 1.000 11.47070 320 ARG E CA 1
ATOM 14080 C C . ARG E 1 340 ? 130.01429 115.88492 132.81744 1.000 8.98380 320 ARG E C 1
ATOM 14081 O O . ARG E 1 340 ? 130.07539 116.45569 131.72336 1.000 16.40141 320 ARG E O 1
ATOM 14089 N N . HIS E 1 341 ? 129.76310 114.57817 132.92571 1.000 8.24176 321 HIS E N 1
ATOM 14090 C CA . HIS E 1 341 ? 129.55281 113.75957 131.73528 1.000 5.43526 321 HIS E CA 1
ATOM 14091 C C . HIS E 1 341 ? 128.30774 114.19822 130.96903 1.000 3.48150 321 HIS E C 1
ATOM 14092 O O . HIS E 1 341 ? 128.33757 114.31925 129.73814 1.000 0.00000 321 HIS E O 1
ATOM 14099 N N . CYS E 1 342 ? 127.20820 114.45708 131.68067 1.000 8.22886 322 CYS E N 1
ATOM 14100 C CA . CYS E 1 342 ? 125.98799 114.91375 131.02095 1.000 1.80172 322 CYS E CA 1
ATOM 14101 C C . CYS E 1 342 ? 126.15444 116.31075 130.43590 1.000 0.73226 322 CYS E C 1
ATOM 14102 O O . CYS E 1 342 ? 125.63287 116.59901 129.34795 1.000 9.05217 322 CYS E O 1
ATOM 14105 N N . MET E 1 343 ? 126.87754 117.18790 131.13485 1.000 6.36742 323 MET E N 1
ATOM 14106 C CA . MET E 1 343 ? 127.15235 118.50775 130.58583 1.000 3.68636 323 MET E CA 1
ATOM 14107 C C . MET E 1 343 ? 127.98077 118.40864 129.31251 1.000 6.72082 323 MET E C 1
ATOM 14108 O O . MET E 1 343 ? 127.76556 119.17142 128.36690 1.000 4.11998 323 MET E O 1
ATOM 14113 N N . VAL E 1 344 ? 128.92715 117.46988 129.26505 1.000 5.57567 324 VAL E N 1
ATOM 14114 C CA . VAL E 1 344 ? 129.70746 117.27046 128.04817 1.000 0.00000 324 VAL E CA 1
ATOM 14115 C C . VAL E 1 344 ? 128.83174 116.70652 126.93389 1.000 0.00000 324 VAL E C 1
ATOM 14116 O O . VAL E 1 344 ? 129.01742 117.03868 125.75865 1.000 7.99150 324 VAL E O 1
ATOM 14120 N N . GLN E 1 345 ? 127.87283 115.84072 127.27624 1.000 12.07087 325 GLN E N 1
ATOM 14121 C CA . GLN E 1 345 ? 126.91010 115.38314 126.27397 1.000 2.78562 325 GLN E CA 1
ATOM 14122 C C . GLN E 1 345 ? 126.18061 116.56462 125.64541 1.000 0.17861 325 GLN E C 1
ATOM 14123 O O . GLN E 1 345 ? 126.11482 116.69807 124.41364 1.000 12.39862 325 GLN E O 1
ATOM 14129 N N . ALA E 1 346 ? 125.62886 117.43852 126.48995 1.000 9.63541 326 ALA E N 1
ATOM 14130 C CA . ALA E 1 346 ? 124.90967 118.60446 125.98580 1.000 0.00000 326 ALA E CA 1
ATOM 14131 C C . ALA E 1 346 ? 125.83493 119.52143 125.19597 1.000 7.84656 326 ALA E C 1
ATOM 14132 O O . ALA E 1 346 ? 125.42686 120.12506 124.19781 1.000 10.53960 326 ALA E O 1
ATOM 14134 N N . ARG E 1 347 ? 127.08945 119.63049 125.62540 1.000 7.79640 327 ARG E N 1
ATOM 14135 C CA . ARG E 1 347 ? 128.04909 120.47160 124.92518 1.000 3.62778 327 ARG E CA 1
ATOM 14136 C C . ARG E 1 347 ? 128.37161 119.92601 123.53819 1.000 3.21809 327 ARG E C 1
ATOM 14137 O O . ARG E 1 347 ? 128.50447 120.69273 122.57719 1.000 7.87875 327 ARG E O 1
ATOM 14145 N N . LEU E 1 348 ? 128.52217 118.60533 123.42033 1.000 11.22470 328 LEU E N 1
ATOM 14146 C CA . LEU E 1 348 ? 128.70596 117.99059 122.11054 1.000 2.18200 328 LEU E CA 1
ATOM 14147 C C . LEU E 1 348 ? 127.48986 118.22624 121.22774 1.000 3.56265 328 LEU E C 1
ATOM 14148 O O . LEU E 1 348 ? 127.62627 118.44447 120.01900 1.000 5.27223 328 LEU E O 1
ATOM 14153 N N . LEU E 1 349 ? 126.28991 118.16833 121.81037 1.000 5.78452 329 LEU E N 1
ATOM 14154 C CA . LEU E 1 349 ? 125.09476 118.48742 121.03300 1.000 6.32808 329 LEU E CA 1
ATOM 14155 C C . LEU E 1 349 ? 125.06371 119.95187 120.60979 1.000 7.47840 329 LEU E C 1
ATOM 14156 O O . LEU E 1 349 ? 124.49878 120.28001 119.56060 1.000 4.08618 329 LEU E O 1
ATOM 14161 N N . ALA E 1 350 ? 125.65820 120.83944 121.40986 1.000 8.78830 330 ALA E N 1
ATOM 14162 C CA . ALA E 1 350 ? 125.65981 122.26402 121.09061 1.000 1.44899 330 ALA E CA 1
ATOM 14163 C C . ALA E 1 350 ? 126.33864 122.57207 119.76113 1.000 8.35312 330 ALA E C 1
ATOM 14164 O O . ALA E 1 350 ? 126.08046 123.63169 119.18146 1.000 17.51664 330 ALA E O 1
ATOM 14166 N N . TYR E 1 351 ? 127.19608 121.68250 119.26562 1.000 9.31883 331 TYR E N 1
ATOM 14167 C CA . TYR E 1 351 ? 127.88619 121.89014 117.99912 1.000 3.55153 331 TYR E CA 1
ATOM 14168 C C . TYR E 1 351 ? 127.06851 121.45159 116.79124 1.000 9.99655 331 TYR E C 1
ATOM 14169 O O . TYR E 1 351 ? 127.54038 121.59102 115.65924 1.000 22.64733 331 TYR E O 1
ATOM 14178 N N . ARG E 1 352 ? 125.86501 120.92652 117.00104 1.000 12.70436 332 ARG E N 1
ATOM 14179 C CA . ARG E 1 352 ? 124.91698 120.67161 115.92598 1.000 11.77025 332 ARG E CA 1
ATOM 14180 C C . ARG E 1 352 ? 124.02009 121.86923 115.65286 1.000 8.41253 332 ARG E C 1
ATOM 14181 O O . ARG E 1 352 ? 123.07343 121.75432 114.86869 1.000 18.19972 332 ARG E O 1
ATOM 14189 N N . THR E 1 353 ? 124.30128 123.00685 116.28253 1.000 6.34694 333 THR E N 1
ATOM 14190 C CA . THR E 1 353 ? 123.41359 124.15841 116.22644 1.000 11.57847 333 THR E CA 1
ATOM 14191 C C . THR E 1 353 ? 123.25948 124.68128 114.80248 1.000 16.79080 333 THR E C 1
ATOM 14192 O O . THR E 1 353 ? 124.17948 124.61575 113.98253 1.000 17.40733 333 THR E O 1
ATOM 14196 N N . GLU E 1 354 ? 122.06365 125.18680 114.50993 1.000 19.70812 334 GLU E N 1
ATOM 14197 C CA . GLU E 1 354 ? 121.81294 125.92913 113.28483 1.000 16.58564 334 GLU E CA 1
ATOM 14198 C C . GLU E 1 354 ? 121.99976 127.42876 113.46477 1.000 21.35148 334 GLU E C 1
ATOM 14199 O O . GLU E 1 354 ? 122.05191 128.15608 112.46761 1.000 26.60724 334 GLU E O 1
ATOM 14205 N N . ASP E 1 355 ? 122.09256 127.90263 114.70528 1.000 24.50315 335 ASP E N 1
ATOM 14206 C CA . ASP E 1 355 ? 122.42160 129.29784 114.95385 1.000 22.28940 335 ASP E CA 1
ATOM 14207 C C . ASP E 1 355 ? 123.83067 129.59101 114.45716 1.000 26.37165 335 ASP E C 1
ATOM 14208 O O . ASP E 1 355 ? 124.74067 128.76985 114.59715 1.000 31.59892 335 ASP E O 1
ATOM 14213 N N . HIS E 1 356 ? 124.00884 130.77157 113.87301 1.000 26.80208 336 HIS E N 1
ATOM 14214 C CA . HIS E 1 356 ? 125.28415 131.13892 113.27708 1.000 28.99746 336 HIS E CA 1
ATOM 14215 C C . HIS E 1 356 ? 126.24448 131.79079 114.26227 1.000 29.22932 336 HIS E C 1
ATOM 14216 O O . HIS E 1 356 ? 127.40196 132.03025 113.90381 1.000 33.31434 336 HIS E O 1
ATOM 14223 N N . LYS E 1 357 ? 125.80304 132.08216 115.48391 1.000 29.01954 337 LYS E N 1
ATOM 14224 C CA . LYS E 1 357 ? 126.65267 132.73111 116.47441 1.000 29.75176 337 LYS E CA 1
ATOM 14225 C C . LYS E 1 357 ? 126.87554 131.88155 117.71491 1.000 32.33070 337 LYS E C 1
ATOM 14226 O O . LYS E 1 357 ? 128.02686 131.66572 118.11129 1.000 34.17551 337 LYS E O 1
ATOM 14232 N N . THR E 1 358 ? 125.80941 131.38810 118.34219 1.000 29.56144 338 THR E N 1
ATOM 14233 C CA . THR E 1 358 ? 125.90447 130.71206 119.62970 1.000 28.99424 338 THR E CA 1
ATOM 14234 C C . THR E 1 358 ? 125.25937 129.33752 119.54559 1.000 24.95121 338 THR E C 1
ATOM 14235 O O . THR E 1 358 ? 124.10909 129.21281 119.11414 1.000 26.92442 338 THR E O 1
ATOM 14239 N N . GLY E 1 359 ? 125.99979 128.31287 119.96200 1.000 18.75782 339 GLY E N 1
ATOM 14240 C CA . GLY E 1 359 ? 125.48448 126.95697 120.01855 1.000 8.56034 339 GLY E CA 1
ATOM 14241 C C . GLY E 1 359 ? 125.16304 126.55681 121.44659 1.000 4.99544 339 GLY E C 1
ATOM 14242 O O . GLY E 1 359 ? 126.00555 126.66662 122.33993 1.000 14.85289 339 GLY E O 1
ATOM 14243 N N . VAL E 1 360 ? 123.93343 126.09193 121.64828 1.000 7.44080 340 VAL E N 1
ATOM 14244 C CA . VAL E 1 360 ? 123.44591 125.66605 122.95402 1.000 9.79125 340 VAL E CA 1
ATOM 14245 C C . VAL E 1 360 ? 122.95361 124.23037 122.84525 1.000 5.18595 340 VAL E C 1
ATOM 14246 O O . VAL E 1 360 ? 122.26186 123.87432 121.88605 1.000 7.39970 340 VAL E O 1
ATOM 14250 N N . GLY E 1 361 ? 123.31610 123.40995 123.82328 1.000 3.35787 341 GLY E N 1
ATOM 14251 C CA . GLY E 1 361 ? 122.86708 122.03320 123.86696 1.000 0.00000 341 GLY E CA 1
ATOM 14252 C C . GLY E 1 361 ? 122.20669 121.71414 125.19113 1.000 0.00000 341 GLY E C 1
ATOM 14253 O O . GLY E 1 361 ? 122.46210 122.35661 126.20817 1.000 2.44645 341 GLY E O 1
ATOM 14254 N N . ALA E 1 362 ? 121.34230 120.70103 125.16376 1.000 6.62721 342 ALA E N 1
ATOM 14255 C CA . ALA E 1 362 ? 120.58504 120.31057 126.34500 1.000 1.16347 342 ALA E CA 1
ATOM 14256 C C . ALA E 1 362 ? 120.34589 118.80897 126.32728 1.000 1.30673 342 ALA E C 1
ATOM 14257 O O . ALA E 1 362 ? 119.98298 118.24723 125.28997 1.000 3.01756 342 ALA E O 1
ATOM 14259 N N . VAL E 1 363 ? 120.55297 118.17124 127.47632 1.000 0.00000 343 VAL E N 1
ATOM 14260 C CA . VAL E 1 363 ? 120.25798 116.75555 127.66823 1.000 6.86577 343 VAL E CA 1
ATOM 14261 C C . VAL E 1 363 ? 119.37939 116.59729 128.90036 1.000 2.54335 343 VAL E C 1
ATOM 14262 O O . VAL E 1 363 ? 119.64524 117.19382 129.94607 1.000 7.30031 343 VAL E O 1
ATOM 14266 N N . ILE E 1 364 ? 118.34070 115.78010 128.78346 1.000 8.57071 344 ILE E N 1
ATOM 14267 C CA . ILE E 1 364 ? 117.46173 115.44359 129.89343 1.000 4.27767 344 ILE E CA 1
ATOM 14268 C C . ILE E 1 364 ? 117.69610 113.98509 130.24891 1.000 2.70986 344 ILE E C 1
ATOM 14269 O O . ILE E 1 364 ? 117.53888 113.10007 129.39662 1.000 10.24024 344 ILE E O 1
ATOM 14274 N N . TRP E 1 365 ? 118.06511 113.74766 131.50711 1.000 4.13759 345 TRP E N 1
ATOM 14275 C CA . TRP E 1 365 ? 118.28047 112.42737 132.07516 1.000 3.16786 345 TRP E CA 1
ATOM 14276 C C . TRP E 1 365 ? 117.34890 112.25823 133.26580 1.000 6.08321 345 TRP E C 1
ATOM 14277 O O . TRP E 1 365 ? 116.89029 113.23901 133.85573 1.000 8.45527 345 TRP E O 1
ATOM 14288 N N . ALA E 1 366 ? 117.04718 111.00976 133.60384 1.000 13.74407 346 ALA E N 1
ATOM 14289 C CA . ALA E 1 366 ? 116.21402 110.71589 134.76008 1.000 4.83130 346 ALA E CA 1
ATOM 14290 C C . ALA E 1 366 ? 116.82476 109.58054 135.56547 1.000 11.37145 346 ALA E C 1
ATOM 14291 O O . ALA E 1 366 ? 117.39910 108.64509 135.00298 1.000 18.07138 346 ALA E O 1
ATOM 14293 N N . GLU E 1 367 ? 116.69308 109.67183 136.88499 1.000 21.07772 347 GLU E N 1
ATOM 14294 C CA . GLU E 1 367 ? 117.19248 108.66278 137.81082 1.000 19.69322 347 GLU E CA 1
ATOM 14295 C C . GLU E 1 367 ? 116.03087 107.76144 138.21204 1.000 18.93781 347 GLU E C 1
ATOM 14296 O O . GLU E 1 367 ? 115.14576 108.17758 138.96634 1.000 25.11481 347 GLU E O 1
ATOM 14302 N N . GLY E 1 368 ? 116.03267 106.53241 137.70241 1.000 22.62232 348 GLY E N 1
ATOM 14303 C CA . GLY E 1 368 ? 114.98858 105.59236 138.05458 1.000 22.17987 348 GLY E CA 1
ATOM 14304 C C . GLY E 1 368 ? 115.08856 105.14367 139.50021 1.000 25.35276 348 GLY E C 1
ATOM 14305 O O . GLY E 1 368 ? 116.15480 105.15878 140.11398 1.000 24.99317 348 GLY E O 1
ATOM 14306 N N . LYS E 1 369 ? 113.94465 104.73883 140.05315 1.000 32.00405 349 LYS E N 1
ATOM 14307 C CA . LYS E 1 369 ? 113.90795 104.30172 141.44431 1.000 32.68405 349 LYS E CA 1
ATOM 14308 C C . LYS E 1 369 ? 114.48023 102.89932 141.61310 1.000 33.28171 349 LYS E C 1
ATOM 14309 O O . LYS E 1 369 ? 115.13197 102.61065 142.62273 1.000 32.62786 349 LYS E O 1
ATOM 14315 N N . SER E 1 370 ? 114.25156 102.02205 140.64315 1.000 30.16415 350 SER E N 1
ATOM 14316 C CA . SER E 1 370 ? 114.65863 100.62886 140.73320 1.000 30.40623 350 SER E CA 1
ATOM 14317 C C . SER E 1 370 ? 115.99311 100.40412 140.02965 1.000 31.96035 350 SER E C 1
ATOM 14318 O O . SER E 1 370 ? 116.49925 101.26010 139.30053 1.000 33.72629 350 SER E O 1
ATOM 14321 N N . ARG E 1 371 ? 116.56243 99.22463 140.26442 1.000 31.26836 351 ARG E N 1
ATOM 14322 C CA . ARG E 1 371 ? 117.81825 98.85197 139.63116 1.000 33.03872 351 ARG E CA 1
ATOM 14323 C C . ARG E 1 371 ? 117.63573 98.69520 138.12578 1.000 31.34062 351 ARG E C 1
ATOM 14324 O O . ARG E 1 371 ? 116.56813 98.31124 137.64124 1.000 32.45686 351 ARG E O 1
ATOM 14326 N N . SER E 1 372 ? 118.69713 98.99865 137.38401 1.000 23.74278 352 SER E N 1
ATOM 14327 C CA . SER E 1 372 ? 118.68138 98.92347 135.93258 1.000 22.98743 352 SER E CA 1
ATOM 14328 C C . SER E 1 372 ? 119.85737 98.08810 135.44711 1.000 19.59386 352 SER E C 1
ATOM 14329 O O . SER E 1 372 ? 120.88486 97.96840 136.11879 1.000 26.03114 352 SER E O 1
ATOM 14332 N N . CYS E 1 373 ? 119.68622 97.50269 134.26180 1.000 16.41455 353 CYS E N 1
ATOM 14333 C CA . CYS E 1 373 ? 120.73019 96.68834 133.65478 1.000 17.00888 353 CYS E CA 1
ATOM 14334 C C . CYS E 1 373 ? 121.80244 97.51990 132.96487 1.000 11.38977 353 CYS E C 1
ATOM 14335 O O . CYS E 1 373 ? 122.86809 96.98564 132.64164 1.000 14.44915 353 CYS E O 1
ATOM 14338 N N . ASP E 1 374 ? 121.54716 98.80460 132.73674 1.000 18.22125 354 ASP E N 1
ATOM 14339 C CA . ASP E 1 374 ? 122.46560 99.64389 131.98480 1.000 12.90205 354 ASP E CA 1
ATOM 14340 C C . ASP E 1 374 ? 123.73810 99.91919 132.78131 1.000 14.72022 354 ASP E C 1
ATOM 14341 O O . ASP E 1 374 ? 123.78126 99.79251 134.00780 1.000 19.47415 354 ASP E O 1
ATOM 14346 N N . GLY E 1 375 ? 124.78939 100.30139 132.05582 1.000 5.62846 355 GLY E N 1
ATOM 14347 C CA . GLY E 1 375 ? 126.01996 100.74203 132.68192 1.000 1.72298 355 GLY E CA 1
ATOM 14348 C C . GLY E 1 375 ? 125.96301 102.12916 133.27552 1.000 11.03119 355 GLY E C 1
ATOM 14349 O O . GLY E 1 375 ? 126.88443 102.52197 133.99662 1.000 24.87915 355 GLY E O 1
ATOM 14350 N N . THR E 1 376 ? 124.90204 102.87801 132.98768 1.000 8.29663 356 THR E N 1
ATOM 14351 C CA . THR E 1 376 ? 124.67118 104.18453 133.58498 1.000 6.48147 356 THR E CA 1
ATOM 14352 C C . THR E 1 376 ? 123.95395 104.09506 134.92441 1.000 9.78278 356 THR E C 1
ATOM 14353 O O . THR E 1 376 ? 123.65096 105.13331 135.52011 1.000 13.87413 356 THR E O 1
ATOM 14357 N N . GLY E 1 377 ? 123.67400 102.88681 135.40581 1.000 14.71044 357 GLY E N 1
ATOM 14358 C CA . GLY E 1 377 ? 122.97471 102.71043 136.66159 1.000 10.18740 357 GLY E CA 1
ATOM 14359 C C . GLY E 1 377 ? 121.49684 103.01608 136.55281 1.000 10.75336 357 GLY E C 1
ATOM 14360 O O . GLY E 1 377 ? 120.87053 102.73003 135.52876 1.000 19.66755 357 GLY E O 1
ATOM 14361 N N . ALA E 1 378 ? 120.92657 103.60102 137.60704 1.000 19.37464 358 ALA E N 1
ATOM 14362 C CA . ALA E 1 378 ? 119.51668 103.96686 137.58380 1.000 16.82646 358 ALA E CA 1
ATOM 14363 C C . ALA E 1 378 ? 119.22949 105.09956 136.60834 1.000 19.14111 358 ALA E C 1
ATOM 14364 O O . ALA E 1 378 ? 118.07089 105.29483 136.22678 1.000 19.10484 358 ALA E O 1
ATOM 14366 N N . MET E 1 379 ? 120.25150 105.84520 136.20009 1.000 17.79021 359 MET E N 1
ATOM 14367 C CA . MET E 1 379 ? 120.05239 106.95645 135.28247 1.000 12.92490 359 MET E CA 1
ATOM 14368 C C . MET E 1 379 ? 119.82989 106.45128 133.86360 1.000 6.39451 359 MET E C 1
ATOM 14369 O O . MET E 1 379 ? 120.56283 105.58589 133.37693 1.000 17.85822 359 MET E O 1
ATOM 14374 N N . TYR E 1 380 ? 118.81225 106.99376 133.20135 1.000 10.49438 360 TYR E N 1
ATOM 14375 C CA . TYR E 1 380 ? 118.51483 106.66180 131.81815 1.000 9.72301 360 TYR E CA 1
ATOM 14376 C C . TYR E 1 380 ? 118.27689 107.93739 131.02402 1.000 2.00939 360 TYR E C 1
ATOM 14377 O O . TYR E 1 380 ? 117.78193 108.93756 131.54996 1.000 1.64102 360 TYR E O 1
ATOM 14386 N N . PHE E 1 381 ? 118.64750 107.88794 129.74921 1.000 4.22720 361 PHE E N 1
ATOM 14387 C CA . PHE E 1 381 ? 118.52213 109.04364 128.87463 1.000 0.00000 361 PHE E CA 1
ATOM 14388 C C . PHE E 1 381 ? 117.05913 109.29636 128.53139 1.000 1.22933 361 PHE E C 1
ATOM 14389 O O . PHE E 1 381 ? 116.31027 108.36997 128.21013 1.000 11.98176 361 PHE E O 1
ATOM 14397 N N . VAL E 1 382 ? 116.65354 110.56058 128.59884 1.000 0.34470 362 VAL E N 1
ATOM 14398 C CA . VAL E 1 382 ? 115.27747 110.96623 128.34438 1.000 5.15743 362 VAL E CA 1
ATOM 14399 C C . VAL E 1 382 ? 115.15903 111.75434 127.04536 1.000 3.33094 362 VAL E C 1
ATOM 14400 O O . VAL E 1 382 ? 114.29767 111.46781 126.21382 1.000 8.60978 362 VAL E O 1
ATOM 14404 N N . GLY E 1 383 ? 116.01505 112.74994 126.85274 1.000 2.02248 363 GLY E N 1
ATOM 14405 C CA . GLY E 1 383 ? 115.89361 113.58177 125.66807 1.000 0.00000 363 GLY E CA 1
ATOM 14406 C C . GLY E 1 383 ? 117.14209 114.39224 125.41765 1.000 0.00000 363 GLY E C 1
ATOM 14407 O O . GLY E 1 383 ? 117.99832 114.53468 126.29120 1.000 7.57372 363 GLY E O 1
ATOM 14408 N N . CYS E 1 384 ? 117.24253 114.91105 124.19792 1.000 0.00000 364 CYS E N 1
ATOM 14409 C CA . CYS E 1 384 ? 118.36440 115.75847 123.82640 1.000 0.64447 364 CYS E CA 1
ATOM 14410 C C . CYS E 1 384 ? 117.90380 116.78461 122.80322 1.000 4.61988 364 CYS E C 1
ATOM 14411 O O . CYS E 1 384 ? 116.91726 116.58412 122.09160 1.000 4.71902 364 CYS E O 1
ATOM 14414 N N . GLY E 1 385 ? 118.63389 117.89021 122.73523 1.000 1.86424 365 GLY E N 1
ATOM 14415 C CA . GLY E 1 385 ? 118.30072 118.93239 121.78622 1.000 0.00000 365 GLY E CA 1
ATOM 14416 C C . GLY E 1 385 ? 119.38828 119.97613 121.70021 1.000 4.02394 365 GLY E C 1
ATOM 14417 O O . GLY E 1 385 ? 120.26784 120.06371 122.56209 1.000 10.67583 365 GLY E O 1
ATOM 14418 N N . TYR E 1 386 ? 119.31996 120.76137 120.62997 1.000 8.05838 366 TYR E N 1
ATOM 14419 C CA . TYR E 1 386 ? 120.18802 121.91027 120.43093 1.000 5.28650 366 TYR E CA 1
ATOM 14420 C C . TYR E 1 386 ? 119.35040 123.03202 119.83678 1.000 0.44655 366 TYR E C 1
ATOM 14421 O O . TYR E 1 386 ? 118.23975 122.81060 119.34880 1.000 11.08414 366 TYR E O 1
ATOM 14430 N N . ASN E 1 387 ? 119.88229 124.24898 119.88279 1.000 3.46226 367 ASN E N 1
ATOM 14431 C CA . ASN E 1 387 ? 119.15874 125.38760 119.33803 1.000 3.65391 367 ASN E CA 1
ATOM 14432 C C . ASN E 1 387 ? 119.20257 125.35153 117.81518 1.000 2.65414 367 ASN E C 1
ATOM 14433 O O . ASN E 1 387 ? 120.27895 125.30670 117.21231 1.000 13.35649 367 ASN E O 1
ATOM 14438 N N . ALA E 1 388 ? 118.02472 125.35619 117.19883 1.000 13.47759 368 ALA E N 1
ATOM 14439 C CA . ALA E 1 388 ? 117.90628 125.24674 115.75259 1.000 9.90270 368 ALA E CA 1
ATOM 14440 C C . ALA E 1 388 ? 116.54215 125.77669 115.34029 1.000 10.27327 368 ALA E C 1
ATOM 14441 O O . ALA E 1 388 ? 115.64952 125.96440 116.16753 1.000 14.13423 368 ALA E O 1
ATOM 14443 N N . PHE E 1 389 ? 116.39875 126.02750 114.04934 1.000 12.85902 369 PHE E N 1
ATOM 14444 C CA . PHE E 1 389 ? 115.12631 126.44078 113.48799 1.000 13.12674 369 PHE E CA 1
ATOM 14445 C C . PHE E 1 389 ? 114.20119 125.23262 113.35889 1.000 10.79351 369 PHE E C 1
ATOM 14446 O O . PHE E 1 389 ? 114.65735 124.08897 113.42709 1.000 14.65776 369 PHE E O 1
ATOM 14454 N N . PRO E 1 390 ? 112.89225 125.45490 113.19852 1.000 13.41072 370 PRO E N 1
ATOM 14455 C CA . PRO E 1 390 ? 111.95184 124.32571 113.21045 1.000 13.38598 370 PRO E CA 1
ATOM 14456 C C . PRO E 1 390 ? 112.29492 123.28081 112.15869 1.000 14.63037 370 PRO E C 1
ATOM 14457 O O . PRO E 1 390 ? 112.78713 123.59905 111.07491 1.000 17.67757 370 PRO E O 1
ATOM 14461 N N . VAL E 1 391 ? 112.03981 122.01736 112.51156 1.000 8.80441 371 VAL E N 1
ATOM 14462 C CA . VAL E 1 391 ? 112.46179 120.88637 111.69431 1.000 18.00745 371 VAL E CA 1
ATOM 14463 C C . VAL E 1 391 ? 111.93971 121.03114 110.27077 1.000 22.58445 371 VAL E C 1
ATOM 14464 O O . VAL E 1 391 ? 110.79046 121.42466 110.04411 1.000 21.76525 371 VAL E O 1
ATOM 14468 N N . GLY E 1 392 ? 112.79831 120.71394 109.30333 1.000 23.89420 372 GLY E N 1
ATOM 14469 C CA . GLY E 1 392 ? 112.43035 120.82004 107.90628 1.000 24.17780 372 GLY E CA 1
ATOM 14470 C C . GLY E 1 392 ? 112.55087 122.20794 107.32405 1.000 26.62749 372 GLY E C 1
ATOM 14471 O O . GLY E 1 392 ? 111.85717 122.52680 106.35396 1.000 32.35886 372 GLY E O 1
ATOM 14472 N N . SER E 1 393 ? 113.41301 123.04714 107.88768 1.000 25.94005 373 SER E N 1
ATOM 14473 C CA . SER E 1 393 ? 113.59476 124.41320 107.42162 1.000 24.74335 373 SER E CA 1
ATOM 14474 C C . SER E 1 393 ? 114.89062 124.53533 106.63203 1.000 27.28097 373 SER E C 1
ATOM 14475 O O . SER E 1 393 ? 115.91940 123.96894 107.01187 1.000 27.90260 373 SER E O 1
ATOM 14478 N N . GLU E 1 394 ? 114.83067 125.27553 105.52967 1.000 31.56173 374 GLU E N 1
ATOM 14479 C CA . GLU E 1 394 ? 116.01530 125.57716 104.74629 1.000 29.26023 374 GLU E CA 1
ATOM 14480 C C . GLU E 1 394 ? 116.81122 126.70189 105.40559 1.000 27.11901 374 GLU E C 1
ATOM 14481 O O . GLU E 1 394 ? 116.36702 127.33705 106.36530 1.000 28.95633 374 GLU E O 1
ATOM 14483 N N . TYR E 1 395 ? 118.01299 126.94151 104.87567 1.000 32.01092 375 TYR E N 1
ATOM 14484 C CA . TYR E 1 395 ? 118.88922 127.95781 105.45135 1.000 28.91010 375 TYR E CA 1
ATOM 14485 C C . TYR E 1 395 ? 118.27237 129.34855 105.35539 1.000 35.53803 375 TYR E C 1
ATOM 14486 O O . TYR E 1 395 ? 118.36291 130.14180 106.29964 1.000 37.92240 375 TYR E O 1
ATOM 14488 N N . ALA E 1 396 ? 117.64128 129.66324 104.22735 1.000 31.69689 376 ALA E N 1
ATOM 14489 C CA . ALA E 1 396 ? 117.06103 130.97942 103.99985 1.000 30.31065 376 ALA E CA 1
ATOM 14490 C C . ALA E 1 396 ? 115.60064 131.07044 104.42655 1.000 29.25086 376 ALA E C 1
ATOM 14491 O O . ALA E 1 396 ? 114.96148 132.09812 104.18042 1.000 29.49009 376 ALA E O 1
ATOM 14493 N N . ASP E 1 397 ? 115.05714 130.02096 105.04798 1.000 28.77664 377 ASP E N 1
ATOM 14494 C CA . ASP E 1 397 ? 113.65480 130.04624 105.45412 1.000 27.85151 377 ASP E CA 1
ATOM 14495 C C . ASP E 1 397 ? 113.39299 131.11601 106.50544 1.000 27.28684 377 ASP E C 1
ATOM 14496 O O . ASP E 1 397 ? 112.39010 131.83535 106.43352 1.000 30.06191 377 ASP E O 1
ATOM 14501 N N . PHE E 1 398 ? 114.27897 131.23882 107.48567 1.000 30.86285 378 PHE E N 1
ATOM 14502 C CA . PHE E 1 398 ? 114.03762 132.11437 108.61822 1.000 27.55613 378 PHE E CA 1
ATOM 14503 C C . PHE E 1 398 ? 115.19755 133.07855 108.80062 1.000 23.35396 378 PHE E C 1
ATOM 14504 O O . PHE E 1 398 ? 116.32675 132.78573 108.39501 1.000 28.10099 378 PHE E O 1
ATOM 14512 N N . PRO E 1 399 ? 114.94070 134.24552 109.38854 1.000 26.03759 379 PRO E N 1
ATOM 14513 C CA . PRO E 1 399 ? 116.03596 135.17258 109.69171 1.000 27.82565 379 PRO E CA 1
ATOM 14514 C C . PRO E 1 399 ? 117.04175 134.55154 110.65036 1.000 32.29500 379 PRO E C 1
ATOM 14515 O O . PRO E 1 399 ? 116.67658 133.85851 111.60160 1.000 33.19046 379 PRO E O 1
ATOM 14519 N N . HIS E 1 400 ? 118.32115 134.82038 110.39426 1.000 31.83919 380 HIS E N 1
ATOM 14520 C CA . HIS E 1 400 ? 119.41554 134.33445 111.22309 1.000 29.52082 380 HIS E CA 1
ATOM 14521 C C . HIS E 1 400 ? 120.06168 135.44180 112.04538 1.000 33.20998 380 HIS E C 1
ATOM 14522 O O . HIS E 1 400 ? 121.02022 135.17587 112.77791 1.000 38.48385 380 HIS E O 1
ATOM 14529 N N . MET E 1 401 ? 119.56132 136.66989 111.94192 1.000 32.28807 381 MET E N 1
ATOM 14530 C CA . MET E 1 401 ? 120.16141 137.84949 112.54374 1.000 33.11107 381 MET E CA 1
ATOM 14531 C C . MET E 1 401 ? 119.87969 137.91293 114.04348 1.000 37.44722 381 MET E C 1
ATOM 14532 O O . MET E 1 401 ? 119.02647 137.20201 114.58030 1.000 35.70814 381 MET E O 1
ATOM 14537 N N . ASP E 1 402 ? 120.60317 138.80406 114.71366 1.000 38.10125 382 ASP E N 1
ATOM 14538 C CA . ASP E 1 402 ? 120.48823 139.04784 116.14538 1.000 36.34612 382 ASP E CA 1
ATOM 14539 C C . ASP E 1 402 ? 120.06864 140.49957 116.38256 1.000 38.09852 382 ASP E C 1
ATOM 14540 O O . ASP E 1 402 ? 119.68824 141.21775 115.45402 1.000 37.79191 382 ASP E O 1
ATOM 14545 N N . ASP E 1 403 ? 120.14197 140.92585 117.64746 1.000 37.58791 383 ASP E N 1
ATOM 14546 C CA . ASP E 1 403 ? 119.71632 142.27030 118.02569 1.000 40.16346 383 ASP E CA 1
ATOM 14547 C C . ASP E 1 403 ? 120.44955 143.36446 117.25678 1.000 40.56395 383 ASP E C 1
ATOM 14548 O O . ASP E 1 403 ? 119.97716 144.50629 117.23311 1.000 40.02654 383 ASP E O 1
ATOM 14550 N N . LYS E 1 404 ? 121.59205 143.05066 116.63730 1.000 38.37051 384 LYS E N 1
ATOM 14551 C CA . LYS E 1 404 ? 122.28087 144.03919 115.81269 1.000 39.88700 384 LYS E CA 1
ATOM 14552 C C . LYS E 1 404 ? 121.41351 144.50029 114.64809 1.000 42.95807 384 LYS E C 1
ATOM 14553 O O . LYS E 1 404 ? 121.48212 145.66840 114.24851 1.000 42.71722 384 LYS E O 1
ATOM 14555 N N . GLN E 1 405 ? 120.60308 143.60517 114.08894 1.000 42.86266 385 GLN E N 1
ATOM 14556 C CA . GLN E 1 405 ? 119.65364 143.99742 113.05740 1.000 41.67189 385 GLN E CA 1
ATOM 14557 C C . GLN E 1 405 ? 118.60918 144.94353 113.63721 1.000 43.72781 385 GLN E C 1
ATOM 14558 O O . GLN E 1 405 ? 118.10887 144.73815 114.74646 1.000 38.90904 385 GLN E O 1
ATOM 14560 N N . LYS E 1 406 ? 118.28184 145.98992 112.87635 1.000 43.82147 386 LYS E N 1
ATOM 14561 C CA . LYS E 1 406 ? 117.38663 147.02550 113.38410 1.000 42.08245 386 LYS E CA 1
ATOM 14562 C C . LYS E 1 406 ? 115.96082 146.50688 113.53346 1.000 44.30200 386 LYS E C 1
ATOM 14563 O O . LYS E 1 406 ? 115.31460 146.72770 114.56427 1.000 40.67894 386 LYS E O 1
ATOM 14565 N N . ASP E 1 407 ? 115.45295 145.81441 112.51760 1.000 42.26934 387 ASP E N 1
ATOM 14566 C CA . ASP E 1 407 ? 114.07164 145.34885 112.52939 1.000 40.94076 387 ASP E CA 1
ATOM 14567 C C . ASP E 1 407 ? 113.95815 144.08746 113.37755 1.000 41.77121 387 ASP E C 1
ATOM 14568 O O . ASP E 1 407 ? 114.60021 143.07344 113.08380 1.000 41.79827 387 ASP E O 1
ATOM 14570 N N . ARG E 1 408 ? 113.14283 144.15321 114.43326 1.000 39.03603 388 ARG E N 1
ATOM 14571 C CA . ARG E 1 408 ? 112.94281 142.98880 115.28947 1.000 38.78994 388 ARG E CA 1
ATOM 14572 C C . ARG E 1 408 ? 112.20099 141.87444 114.56309 1.000 37.68513 388 ARG E C 1
ATOM 14573 O O . ARG E 1 408 ? 112.33515 140.70129 114.92958 1.000 35.40260 388 ARG E O 1
ATOM 14575 N N . GLU E 1 409 ? 111.41769 142.21769 113.53783 1.000 38.38913 389 GLU E N 1
ATOM 14576 C CA . GLU E 1 409 ? 110.66517 141.21383 112.79512 1.000 38.33278 389 GLU E CA 1
ATOM 14577 C C . GLU E 1 409 ? 111.56551 140.27646 112.00145 1.000 38.41032 389 GLU E C 1
ATOM 14578 O O . GLU E 1 409 ? 111.11764 139.19382 111.60942 1.000 37.87606 389 GLU E O 1
ATOM 14580 N N . ILE E 1 410 ? 112.81708 140.66059 111.75839 1.000 38.92588 390 ILE E N 1
ATOM 14581 C CA . ILE E 1 410 ? 113.72977 139.84586 110.96483 1.000 38.11435 390 ILE E CA 1
ATOM 14582 C C . ILE E 1 410 ? 114.89355 139.38042 111.83086 1.000 39.46921 390 ILE E C 1
ATOM 14583 O O . ILE E 1 410 ? 116.02468 139.24366 111.35199 1.000 39.65634 390 ILE E O 1
ATOM 14588 N N . ARG E 1 411 ? 114.62903 139.14693 113.11092 1.000 35.49131 391 ARG E N 1
ATOM 14589 C CA . ARG E 1 411 ? 115.60189 138.54437 114.00862 1.000 35.15157 391 ARG E CA 1
ATOM 14590 C C . ARG E 1 411 ? 115.26325 137.07704 114.25179 1.000 34.34179 391 ARG E C 1
ATOM 14591 O O . ARG E 1 411 ? 114.11625 136.64495 114.11624 1.000 36.43816 391 ARG E O 1
ATOM 14599 N N . LYS E 1 412 ? 116.29277 136.31095 114.61754 1.000 29.07528 392 LYS E N 1
ATOM 14600 C CA . LYS E 1 412 ? 116.16622 134.86229 114.73238 1.000 29.84601 392 LYS E CA 1
ATOM 14601 C C . LYS E 1 412 ? 115.35568 134.42571 115.94603 1.000 28.44211 392 LYS E C 1
ATOM 14602 O O . LYS E 1 412 ? 114.89565 133.28030 115.98273 1.000 29.40172 392 LYS E O 1
ATOM 14608 N N . PHE E 1 413 ? 115.16909 135.30728 116.93074 1.000 28.61782 393 PHE E N 1
ATOM 14609 C CA . PHE E 1 413 ? 114.72827 134.87151 118.25326 1.000 26.37776 393 PHE E CA 1
ATOM 14610 C C . PHE E 1 413 ? 113.32189 134.28359 118.22581 1.000 24.03093 393 PHE E C 1
ATOM 14611 O O . PHE E 1 413 ? 113.05817 133.26688 118.87839 1.000 27.76893 393 PHE E O 1
ATOM 14619 N N . ARG E 1 414 ? 112.40478 134.90321 117.48308 1.000 20.06515 394 ARG E N 1
ATOM 14620 C CA . ARG E 1 414 ? 111.02876 134.42336 117.46172 1.000 22.49792 394 ARG E CA 1
ATOM 14621 C C . ARG E 1 414 ? 110.85302 133.15452 116.63924 1.000 20.56899 394 ARG E C 1
ATOM 14622 O O . ARG E 1 414 ? 109.76659 132.56746 116.66778 1.000 19.38514 394 ARG E O 1
ATOM 14630 N N . TYR E 1 415 ? 111.88277 132.71722 115.91566 1.000 16.75753 395 TYR E N 1
ATOM 14631 C CA . TYR E 1 415 ? 111.79153 131.53167 115.07982 1.000 15.69688 395 TYR E CA 1
ATOM 14632 C C . TYR E 1 415 ? 112.75582 130.42483 115.47558 1.000 15.42315 395 TYR E C 1
ATOM 14633 O O . TYR E 1 415 ? 112.65361 129.32068 114.93130 1.000 20.04338 395 TYR E O 1
ATOM 14642 N N . ILE E 1 416 ? 113.67514 130.67702 116.39821 1.000 13.46174 396 ILE E N 1
ATOM 14643 C CA . ILE E 1 416 ? 114.67540 129.69253 116.79004 1.000 18.18493 396 ILE E CA 1
ATOM 14644 C C . ILE E 1 416 ? 114.11093 128.82476 117.91036 1.000 8.84274 396 ILE E C 1
ATOM 14645 O O . ILE E 1 416 ? 113.54547 129.33401 118.88575 1.000 13.85770 396 ILE E O 1
ATOM 14650 N N . ILE E 1 417 ? 114.21956 127.51018 117.74852 1.000 6.75621 397 ILE E N 1
ATOM 14651 C CA . ILE E 1 417 ? 113.84389 126.57759 118.80520 1.000 12.44903 397 ILE E CA 1
ATOM 14652 C C . ILE E 1 417 ? 115.04210 126.37726 119.72023 1.000 5.48267 397 ILE E C 1
ATOM 14653 O O . ILE E 1 417 ? 116.13806 126.04164 119.26015 1.000 9.63254 397 ILE E O 1
ATOM 14658 N N . HIS E 1 418 ? 114.83928 126.58220 121.01600 1.000 2.59643 398 HIS E N 1
ATOM 14659 C CA . HIS E 1 418 ? 115.93881 126.49259 121.96095 1.000 6.17920 398 HIS E CA 1
ATOM 14660 C C . HIS E 1 418 ? 116.30796 125.03649 122.23113 1.000 11.80100 398 HIS E C 1
ATOM 14661 O O . HIS E 1 418 ? 115.57269 124.10496 121.89346 1.000 12.09753 398 HIS E O 1
ATOM 14668 N N . ALA E 1 419 ? 117.47916 124.85379 122.84596 1.000 9.18704 399 ALA E N 1
ATOM 14669 C CA . ALA E 1 419 ? 117.98433 123.51105 123.11403 1.000 0.85039 399 ALA E CA 1
ATOM 14670 C C . ALA E 1 419 ? 117.05406 122.74327 124.04563 1.000 4.17672 399 ALA E C 1
ATOM 14671 O O . ALA E 1 419 ? 116.75505 121.56782 123.81042 1.000 10.74242 399 ALA E O 1
ATOM 14673 N N . ALA E 1 420 ? 116.58474 123.39336 125.11294 1.000 4.73480 400 ALA E N 1
ATOM 14674 C CA . ALA E 1 420 ? 115.68479 122.72159 126.04545 1.000 0.76085 400 ALA E CA 1
ATOM 14675 C C . ALA E 1 420 ? 114.33880 122.42325 125.39775 1.000 4.69821 400 ALA E C 1
ATOM 14676 O O . ALA E 1 420 ? 113.73771 121.37397 125.65687 1.000 10.83936 400 ALA E O 1
ATOM 14678 N N . GLN E 1 421 ? 113.84965 123.33547 124.55421 1.000 8.97439 401 GLN E N 1
ATOM 14679 C CA . GLN E 1 421 ? 112.59498 123.09513 123.85020 1.000 10.87951 401 GLN E CA 1
ATOM 14680 C C . GLN E 1 421 ? 112.70473 121.88646 122.93042 1.000 3.86138 401 GLN E C 1
ATOM 14681 O O . GLN E 1 421 ? 111.78336 121.06600 122.85831 1.000 5.15672 401 GLN E O 1
ATOM 14687 N N . ASN E 1 422 ? 113.82978 121.75588 122.22456 1.000 7.75846 402 ASN E N 1
ATOM 14688 C CA . ASN E 1 422 ? 114.02826 120.60204 121.35449 1.000 7.91369 402 ASN E CA 1
ATOM 14689 C C . ASN E 1 422 ? 114.20956 119.32412 122.16350 1.000 0.00000 402 ASN E C 1
ATOM 14690 O O . ASN E 1 422 ? 113.74212 118.25484 121.75636 1.000 2.95252 402 ASN E O 1
ATOM 14695 N N . ALA E 1 423 ? 114.89320 119.41411 123.30664 1.000 2.04150 403 ALA E N 1
ATOM 14696 C CA . ALA E 1 423 ? 115.07264 118.24387 124.15869 1.000 4.71460 403 ALA E CA 1
ATOM 14697 C C . ALA E 1 423 ? 113.73852 117.74188 124.69342 1.000 1.87976 403 ALA E C 1
ATOM 14698 O O . ALA E 1 423 ? 113.50047 116.53026 124.75391 1.000 9.70909 403 ALA E O 1
ATOM 14700 N N . LEU E 1 424 ? 112.85664 118.66015 125.09053 1.000 8.91083 404 LEU E N 1
ATOM 14701 C CA . LEU E 1 424 ? 111.53306 118.25978 125.55368 1.000 1.97880 404 LEU E CA 1
ATOM 14702 C C . LEU E 1 424 ? 110.67232 117.75248 124.40350 1.000 7.23859 404 LEU E C 1
ATOM 14703 O O . LEU E 1 424 ? 109.89362 116.80807 124.57482 1.000 14.72871 404 LEU E O 1
ATOM 14708 N N . THR E 1 425 ? 110.79489 118.37027 123.22680 1.000 6.53504 405 THR E N 1
ATOM 14709 C CA . THR E 1 425 ? 109.95290 117.99792 122.09425 1.000 5.25555 405 THR E CA 1
ATOM 14710 C C . THR E 1 425 ? 110.24885 116.57954 121.62212 1.000 6.97616 405 THR E C 1
ATOM 14711 O O . THR E 1 425 ? 109.33233 115.77728 121.41456 1.000 12.41137 405 THR E O 1
ATOM 14715 N N . PHE E 1 426 ? 111.52604 116.24985 121.45028 1.000 6.38589 406 PHE E N 1
ATOM 14716 C CA . PHE E 1 426 ? 111.93474 114.96159 120.89531 1.000 8.93161 406 PHE E CA 1
ATOM 14717 C C . PHE E 1 426 ? 112.44562 114.01354 121.97003 1.000 9.36992 406 PHE E C 1
ATOM 14718 O O . PHE E 1 426 ? 113.37985 113.24091 121.74098 1.000 22.10910 406 PHE E O 1
ATOM 14726 N N . ARG E 1 427 ? 111.84693 114.06006 123.15591 1.000 7.43560 407 ARG E N 1
ATOM 14727 C CA . ARG E 1 427 ? 112.21358 113.13611 124.21773 1.000 11.75113 407 ARG E CA 1
ATOM 14728 C C . ARG E 1 427 ? 111.76569 111.72121 123.87064 1.000 8.01661 407 ARG E C 1
ATOM 14729 O O . ARG E 1 427 ? 110.69156 111.51172 123.30068 1.000 10.02247 407 ARG E O 1
ATOM 14737 N N . CYS E 1 428 ? 112.60753 110.74611 124.20120 1.000 13.18349 408 CYS E N 1
ATOM 14738 C CA . CYS E 1 428 ? 112.27560 109.34366 123.99561 1.000 8.86572 408 CYS E CA 1
ATOM 14739 C C . CYS E 1 428 ? 111.59871 108.71324 125.20364 1.000 9.06793 408 CYS E C 1
ATOM 14740 O O . CYS E 1 428 ? 111.14155 107.56944 125.11203 1.000 11.29140 408 CYS E O 1
ATOM 14743 N N . GLN E 1 429 ? 111.52416 109.42620 126.32413 1.000 19.07610 409 GLN E N 1
ATOM 14744 C CA . GLN E 1 429 ? 110.91140 108.92330 127.54235 1.000 7.05585 409 GLN E CA 1
ATOM 14745 C C . GLN E 1 429 ? 110.01250 109.99520 128.13733 1.000 7.98737 409 GLN E C 1
ATOM 14746 O O . GLN E 1 429 ? 110.21954 111.19196 127.92216 1.000 18.29355 409 GLN E O 1
ATOM 14752 N N . GLU E 1 430 ? 109.01121 109.55312 128.88954 1.000 19.31429 410 GLU E N 1
ATOM 14753 C CA . GLU E 1 430 ? 108.14449 110.47292 129.60658 1.000 16.21247 410 GLU E CA 1
ATOM 14754 C C . GLU E 1 430 ? 108.78213 110.87967 130.92883 1.000 18.51537 410 GLU E C 1
ATOM 14755 O O . GLU E 1 430 ? 109.47111 110.08997 131.58017 1.000 25.57901 410 GLU E O 1
ATOM 14761 N N . ILE E 1 431 ? 108.54895 112.12867 131.32139 1.000 17.42759 411 ILE E N 1
ATOM 14762 C CA . ILE E 1 431 ? 109.06133 112.64061 132.58830 1.000 15.75362 411 ILE E CA 1
ATOM 14763 C C . ILE E 1 431 ? 108.16765 112.10525 133.70197 1.000 15.36776 411 ILE E C 1
ATOM 14764 O O . ILE E 1 431 ? 107.01263 112.51470 133.83547 1.000 19.94531 411 ILE E O 1
ATOM 14769 N N . LYS E 1 432 ? 108.69856 111.18893 134.49806 1.000 25.50668 412 LYS E N 1
ATOM 14770 C CA . LYS E 1 432 ? 107.92078 110.58597 135.57325 1.000 22.32867 412 LYS E CA 1
ATOM 14771 C C . LYS E 1 432 ? 107.95461 111.48233 136.80603 1.000 22.45166 412 LYS E C 1
ATOM 14772 O O . LYS E 1 432 ? 109.03973 111.84460 137.27080 1.000 24.11049 412 LYS E O 1
ATOM 14778 N N . PRO E 1 433 ? 106.79689 111.86637 137.34930 1.000 26.53763 413 PRO E N 1
ATOM 14779 C CA . PRO E 1 433 ? 106.79215 112.80015 138.48870 1.000 27.08043 413 PRO E CA 1
ATOM 14780 C C . PRO E 1 433 ? 107.51773 112.27979 139.71616 1.000 26.75042 413 PRO E C 1
ATOM 14781 O O . PRO E 1 433 ? 108.11330 113.07516 140.45307 1.000 28.97167 413 PRO E O 1
ATOM 14785 N N . GLU E 1 434 ? 107.48827 110.97088 139.96283 1.000 21.77116 414 GLU E N 1
ATOM 14786 C CA . GLU E 1 434 ? 108.12313 110.41046 141.14804 1.000 26.28084 414 GLU E CA 1
ATOM 14787 C C . GLU E 1 434 ? 109.63165 110.26617 141.00450 1.000 26.67384 414 GLU E C 1
ATOM 14788 O O . GLU E 1 434 ? 110.31797 110.08622 142.01576 1.000 29.81175 414 GLU E O 1
ATOM 14794 N N . GLU E 1 435 ? 110.16034 110.34313 139.78891 1.000 24.16956 415 GLU E N 1
ATOM 14795 C CA . GLU E 1 435 ? 111.58763 110.20000 139.55466 1.000 21.67392 415 GLU E CA 1
ATOM 14796 C C . GLU E 1 435 ? 112.28072 111.55438 139.59992 1.000 19.39614 415 GLU E C 1
ATOM 14797 O O . GLU E 1 435 ? 111.67867 112.59383 139.31943 1.000 22.63726 415 GLU E O 1
ATOM 14803 N N . ARG E 1 436 ? 113.56062 111.53199 139.95863 1.000 17.01414 416 ARG E N 1
ATOM 14804 C CA . ARG E 1 436 ? 114.39517 112.71666 139.83557 1.000 13.08171 416 ARG E CA 1
ATOM 14805 C C . ARG E 1 436 ? 114.75116 112.92579 138.36966 1.000 19.22242 416 ARG E C 1
ATOM 14806 O O . ARG E 1 436 ? 115.20230 111.99841 137.69336 1.000 13.91625 416 ARG E O 1
ATOM 14814 N N . SER E 1 437 ? 114.52950 114.13680 137.87361 1.000 16.58905 417 SER E N 1
ATOM 14815 C CA . SER E 1 437 ? 114.81114 114.47984 136.48850 1.000 10.01749 417 SER E CA 1
ATOM 14816 C C . SER E 1 437 ? 115.78637 115.64412 136.45334 1.000 8.74554 417 SER E C 1
ATOM 14817 O O . SER E 1 437 ? 115.67099 116.58147 137.24396 1.000 15.56837 417 SER E O 1
ATOM 14820 N N . MET E 1 438 ? 116.75734 115.57464 135.54838 1.000 10.32282 418 MET E N 1
ATOM 14821 C CA . MET E 1 438 ? 117.79958 116.58330 135.44504 1.000 8.27750 418 MET E CA 1
ATOM 14822 C C . MET E 1 438 ? 117.93710 117.00699 133.99323 1.000 7.36947 418 MET E C 1
ATOM 14823 O O . MET E 1 438 ? 118.07381 116.15900 133.10637 1.000 6.45172 418 MET E O 1
ATOM 14828 N N . ILE E 1 439 ? 117.91358 118.31255 133.74953 1.000 7.72870 419 ILE E N 1
ATOM 14829 C CA . ILE E 1 439 ? 118.21205 118.86221 132.43312 1.000 8.92463 419 ILE E CA 1
ATOM 14830 C C . ILE E 1 439 ? 119.52193 119.63302 132.52390 1.000 5.51852 419 ILE E C 1
ATOM 14831 O O . ILE E 1 439 ? 119.67086 120.53074 133.35880 1.000 13.64125 419 ILE E O 1
ATOM 14836 N N . PHE E 1 440 ? 120.47408 119.26263 131.67779 1.000 2.37859 420 PHE E N 1
ATOM 14837 C CA . PHE E 1 440 ? 121.78082 119.89575 131.59522 1.000 4.91124 420 PHE E CA 1
ATOM 14838 C C . PHE E 1 440 ? 121.78917 120.74933 130.33950 1.000 4.00566 420 PHE E C 1
ATOM 14839 O O . PHE E 1 440 ? 121.58960 120.23120 129.23658 1.000 15.41261 420 PHE E O 1
ATOM 14847 N N . VAL E 1 441 ? 122.00797 122.04810 130.50507 1.000 5.16216 421 VAL E N 1
ATOM 14848 C CA . VAL E 1 441 ? 122.00404 122.98068 129.38629 1.000 7.73778 421 VAL E CA 1
ATOM 14849 C C . VAL E 1 441 ? 123.26189 123.83463 129.46498 1.000 6.11239 421 VAL E C 1
ATOM 14850 O O . VAL E 1 441 ? 123.61065 124.34159 130.53648 1.000 12.01179 421 VAL E O 1
ATOM 14854 N N . THR E 1 442 ? 123.95371 123.97084 128.33203 1.000 9.84396 422 THR E N 1
ATOM 14855 C CA . THR E 1 442 ? 125.24729 124.64195 128.29089 1.000 10.08100 422 THR E CA 1
ATOM 14856 C C . THR E 1 442 ? 125.14820 126.14228 128.52336 1.000 15.86257 422 THR E C 1
ATOM 14857 O O . THR E 1 442 ? 126.17088 126.77761 128.79853 1.000 18.12568 422 THR E O 1
ATOM 14861 N N . LYS E 1 443 ? 123.95543 126.71639 128.41663 1.000 12.98575 423 LYS E N 1
ATOM 14862 C CA . LYS E 1 443 ? 123.72784 128.13023 128.65739 1.000 11.83384 423 LYS E CA 1
ATOM 14863 C C . LYS E 1 443 ? 122.58935 128.26178 129.65918 1.000 16.06586 423 LYS E C 1
ATOM 14864 O O . LYS E 1 443 ? 121.78357 127.34478 129.82786 1.000 24.70035 423 LYS E O 1
ATOM 14870 N N . CYS E 1 444 ? 122.54146 129.39785 130.34434 1.000 21.53686 424 CYS E N 1
ATOM 14871 C CA . CYS E 1 444 ? 121.46433 129.63909 131.29246 1.000 19.62496 424 CYS E CA 1
ATOM 14872 C C . CYS E 1 444 ? 120.12050 129.56332 130.57478 1.000 16.04674 424 CYS E C 1
ATOM 14873 O O . CYS E 1 444 ? 119.95831 130.17385 129.50973 1.000 17.84000 424 CYS E O 1
ATOM 14876 N N . PRO E 1 445 ? 119.15257 128.81287 131.09839 1.000 21.47814 425 PRO E N 1
ATOM 14877 C CA . PRO E 1 445 ? 117.84210 128.74766 130.44281 1.000 21.72219 425 PRO E CA 1
ATOM 14878 C C . PRO E 1 445 ? 117.18768 130.11958 130.38844 1.000 17.66085 425 PRO E C 1
ATOM 14879 O O . PRO E 1 445 ? 117.24740 130.89746 131.34263 1.000 25.66038 425 PRO E O 1
ATOM 14883 N N . CYS E 1 446 ? 116.55955 130.40992 129.25341 1.000 14.38454 426 CYS E N 1
ATOM 14884 C CA . CYS E 1 446 ? 115.94145 131.70554 129.03022 1.000 14.74115 426 CYS E CA 1
ATOM 14885 C C . CYS E 1 446 ? 114.53722 131.73606 129.63103 1.000 20.76461 426 CYS E C 1
ATOM 14886 O O . CYS E 1 446 ? 114.04514 130.75181 130.18939 1.000 19.77799 426 CYS E O 1
ATOM 14889 N N . ASP E 1 447 ? 113.88098 132.89263 129.51383 1.000 26.89576 427 ASP E N 1
ATOM 14890 C CA . ASP E 1 447 ? 112.60038 133.09890 130.17901 1.000 16.82399 427 ASP E CA 1
ATOM 14891 C C . ASP E 1 447 ? 111.45117 132.36391 129.50211 1.000 19.58592 427 ASP E C 1
ATOM 14892 O O . ASP E 1 447 ? 110.39010 132.21362 130.11504 1.000 26.70522 427 ASP E O 1
ATOM 14897 N N . GLU E 1 448 ? 111.61808 131.92158 128.25816 1.000 19.82984 428 GLU E N 1
ATOM 14898 C CA . GLU E 1 448 ? 110.60844 131.09878 127.60686 1.000 18.05667 428 GLU E CA 1
ATOM 14899 C C . GLU E 1 448 ? 110.92439 129.61189 127.68693 1.000 20.22289 428 GLU E C 1
ATOM 14900 O O . GLU E 1 448 ? 110.13787 128.79750 127.19582 1.000 26.22470 428 GLU E O 1
ATOM 14906 N N . CYS E 1 449 ? 112.04993 129.24082 128.29427 1.000 23.00314 429 CYS E N 1
ATOM 14907 C CA . CYS E 1 449 ? 112.41330 127.84581 128.50986 1.000 16.90011 429 CYS E CA 1
ATOM 14908 C C . CYS E 1 449 ? 112.18803 127.39074 129.94350 1.000 13.87090 429 CYS E C 1
ATOM 14909 O O . CYS E 1 449 ? 111.78232 126.24683 130.16688 1.000 15.09981 429 CYS E O 1
ATOM 14912 N N . VAL E 1 450 ? 112.45136 128.26477 130.91807 1.000 12.30719 430 VAL E N 1
ATOM 14913 C CA . VAL E 1 450 ? 112.27021 127.89377 132.32307 1.000 12.53231 430 VAL E CA 1
ATOM 14914 C C . VAL E 1 450 ? 110.83483 127.47234 132.62572 1.000 20.64572 430 VAL E C 1
ATOM 14915 O O . VAL E 1 450 ? 110.64694 126.44184 133.29267 1.000 21.46053 430 VAL E O 1
ATOM 14919 N N . PRO E 1 451 ? 109.79517 128.20291 132.19843 1.000 22.06945 431 PRO E N 1
ATOM 14920 C CA . PRO E 1 451 ? 108.43049 127.69999 132.42593 1.000 10.37497 431 PRO E CA 1
ATOM 14921 C C . PRO E 1 451 ? 108.16376 126.35869 131.77043 1.000 7.30227 431 PRO E C 1
ATOM 14922 O O . PRO E 1 451 ? 107.43646 125.54157 132.34280 1.000 13.76085 431 PRO E O 1
ATOM 14926 N N . LEU E 1 452 ? 108.73755 126.09701 130.59406 1.000 13.89185 432 LEU E N 1
ATOM 14927 C CA . LEU E 1 452 ? 108.55839 124.79262 129.96321 1.000 9.91019 432 LEU E CA 1
ATOM 14928 C C . LEU E 1 452 ? 109.22005 123.68778 130.77646 1.000 9.74936 432 LEU E C 1
ATOM 14929 O O . LEU E 1 452 ? 108.65029 122.60242 130.93825 1.000 18.20172 432 LEU E O 1
ATOM 14934 N N . ILE E 1 453 ? 110.42390 123.94524 131.29143 1.000 10.64703 433 ILE E N 1
ATOM 14935 C CA . ILE E 1 453 ? 111.11010 122.96051 132.12361 1.000 11.99187 433 ILE E CA 1
ATOM 14936 C C . ILE E 1 453 ? 110.31156 122.69583 133.39332 1.000 9.97014 433 ILE E C 1
ATOM 14937 O O . ILE E 1 453 ? 110.15311 121.54706 133.82311 1.000 10.87632 433 ILE E O 1
ATOM 14942 N N . LYS E 1 454 ? 109.80099 123.76122 134.01467 1.000 7.95834 434 LYS E N 1
ATOM 14943 C CA . LYS E 1 454 ? 109.00864 123.60673 135.23020 1.000 10.57881 434 LYS E CA 1
ATOM 14944 C C . LYS E 1 454 ? 107.72327 122.83109 134.96434 1.000 18.05777 434 LYS E C 1
ATOM 14945 O O . LYS E 1 454 ? 107.35024 121.94823 135.74542 1.000 20.89610 434 LYS E O 1
ATOM 14951 N N . GLY E 1 455 ? 107.03375 123.14257 133.86453 1.000 9.27042 435 GLY E N 1
ATOM 14952 C CA . GLY E 1 455 ? 105.79684 122.45173 133.55057 1.000 5.49824 435 GLY E CA 1
ATOM 14953 C C . GLY E 1 455 ? 106.00150 121.01359 133.12620 1.000 7.43326 435 GLY E C 1
ATOM 14954 O O . GLY E 1 455 ? 105.11200 120.17802 133.30872 1.000 13.67008 435 GLY E O 1
ATOM 14955 N N . ALA E 1 456 ? 107.16473 120.70179 132.55437 1.000 11.32883 436 ALA E N 1
ATOM 14956 C CA . ALA E 1 456 ? 107.46733 119.32785 132.17964 1.000 3.56470 436 ALA E CA 1
ATOM 14957 C C . ALA E 1 456 ? 107.72269 118.43205 133.38230 1.000 9.33299 436 ALA E C 1
ATOM 14958 O O . ALA E 1 456 ? 107.73184 117.20695 133.22730 1.000 19.84143 436 ALA E O 1
ATOM 14960 N N . GLY E 1 457 ? 107.91755 119.00403 134.56586 1.000 13.58028 437 GLY E N 1
ATOM 14961 C CA . GLY E 1 457 ? 108.19544 118.22745 135.75276 1.000 8.54047 437 GLY E CA 1
ATOM 14962 C C . GLY E 1 457 ? 109.65554 117.94085 136.01190 1.000 8.81449 437 GLY E C 1
ATOM 14963 O O . GLY E 1 457 ? 109.95980 117.13025 136.89422 1.000 17.70741 437 GLY E O 1
ATOM 14964 N N . ILE E 1 458 ? 110.56787 118.57279 135.27571 1.000 10.50601 438 ILE E N 1
ATOM 14965 C CA . ILE E 1 458 ? 111.99372 118.34632 135.48310 1.000 13.54141 438 ILE E CA 1
ATOM 14966 C C . ILE E 1 458 ? 112.39340 118.93186 136.83160 1.000 9.93966 438 ILE E C 1
ATOM 14967 O O . ILE E 1 458 ? 112.17609 120.11883 137.10026 1.000 11.93379 438 ILE E O 1
ATOM 14972 N N . LYS E 1 459 ? 112.98125 118.09482 137.68759 1.000 5.86272 439 LYS E N 1
ATOM 14973 C CA . LYS E 1 459 ? 113.23779 118.48574 139.06927 1.000 10.21920 439 LYS E CA 1
ATOM 14974 C C . LYS E 1 459 ? 114.44672 119.40527 139.19753 1.000 12.63491 439 LYS E C 1
ATOM 14975 O O . LYS E 1 459 ? 114.45866 120.29852 140.05079 1.000 13.92192 439 LYS E O 1
ATOM 14981 N N . GLN E 1 460 ? 115.47498 119.19454 138.37908 1.000 11.88520 440 GLN E N 1
ATOM 14982 C CA . GLN E 1 460 ? 116.75342 119.87143 138.53581 1.000 14.01899 440 GLN E CA 1
ATOM 14983 C C . GLN E 1 460 ? 117.25079 120.39477 137.19715 1.000 11.36786 440 GLN E C 1
ATOM 14984 O O . GLN E 1 460 ? 117.08953 119.74504 136.15889 1.000 15.06273 440 GLN E O 1
ATOM 14990 N N . ILE E 1 461 ? 117.85935 121.57520 137.23688 1.000 13.44142 441 ILE E N 1
ATOM 14991 C CA . ILE E 1 461 ? 118.49304 122.19210 136.08088 1.000 6.95975 441 ILE E CA 1
ATOM 14992 C C . ILE E 1 461 ? 119.96147 122.40731 136.41018 1.000 11.06444 441 ILE E C 1
ATOM 14993 O O . ILE E 1 461 ? 120.28852 123.16993 137.32433 1.000 18.16572 441 ILE E O 1
ATOM 14998 N N . TYR E 1 462 ? 120.83853 121.75605 135.65645 1.000 15.90116 442 TYR E N 1
ATOM 14999 C CA . TYR E 1 462 ? 122.27323 121.99883 135.70789 1.000 8.84513 442 TYR E CA 1
ATOM 15000 C C . TYR E 1 462 ? 122.61555 122.88484 134.52120 1.000 9.79126 442 TYR E C 1
ATOM 15001 O O . TYR E 1 462 ? 122.31002 122.53396 133.37514 1.000 13.45905 442 TYR E O 1
ATOM 15010 N N . ALA E 1 463 ? 123.21676 124.03911 134.79332 1.000 16.72102 443 ALA E N 1
ATOM 15011 C CA . ALA E 1 463 ? 123.36612 125.02354 133.73301 1.000 14.61120 443 ALA E CA 1
ATOM 15012 C C . ALA E 1 463 ? 124.58743 125.89621 133.96586 1.000 16.97031 443 ALA E C 1
ATOM 15013 O O . ALA E 1 463 ? 125.11022 125.99407 135.07880 1.000 18.34032 443 ALA E O 1
ATOM 15015 N N . GLY E 1 464 ? 125.04020 126.52262 132.88074 1.000 21.69081 444 GLY E N 1
ATOM 15016 C CA . GLY E 1 464 ? 125.92102 127.66135 133.00093 1.000 21.85083 444 GLY E CA 1
ATOM 15017 C C . GLY E 1 464 ? 125.16735 128.89510 133.45674 1.000 28.02574 444 GLY E C 1
ATOM 15018 O O . GLY E 1 464 ? 123.93827 128.95836 133.42313 1.000 30.60124 444 GLY E O 1
ATOM 15019 N N . ASP E 1 465 ? 125.92147 129.90498 133.89364 1.000 30.35140 445 ASP E N 1
ATOM 15020 C CA . ASP E 1 465 ? 125.28657 131.05164 134.53193 1.000 30.21837 445 ASP E CA 1
ATOM 15021 C C . ASP E 1 465 ? 125.88009 132.39094 134.10338 1.000 31.67221 445 ASP E C 1
ATOM 15022 O O . ASP E 1 465 ? 125.78908 133.36426 134.86096 1.000 35.49193 445 ASP E O 1
ATOM 15027 N N . VAL E 1 466 ? 126.48567 132.47402 132.91699 1.000 30.24926 446 VAL E N 1
ATOM 15028 C CA . VAL E 1 466 ? 127.06545 133.74331 132.48900 1.000 30.10457 446 VAL E CA 1
ATOM 15029 C C . VAL E 1 466 ? 125.97698 134.75352 132.13459 1.000 33.64675 446 VAL E C 1
ATOM 15030 O O . VAL E 1 466 ? 126.14670 135.95874 132.35624 1.000 34.67355 446 VAL E O 1
ATOM 15034 N N . ASP E 1 467 ? 124.85029 134.29503 131.59153 1.000 32.75488 447 ASP E N 1
ATOM 15035 C CA . ASP E 1 467 ? 123.79298 135.18281 131.12576 1.000 30.75324 447 ASP E CA 1
ATOM 15036 C C . ASP E 1 467 ? 122.69372 135.40886 132.15529 1.000 30.61861 447 ASP E C 1
ATOM 15037 O O . ASP E 1 467 ? 121.69946 136.06715 131.83376 1.000 30.01128 447 ASP E O 1
ATOM 15042 N N . VAL E 1 468 ? 122.83913 134.87858 133.37113 1.000 27.83355 448 VAL E N 1
ATOM 15043 C CA . VAL E 1 468 ? 121.81664 135.05970 134.39748 1.000 27.60876 448 VAL E CA 1
ATOM 15044 C C . VAL E 1 468 ? 121.62301 136.54648 134.65659 1.000 31.95881 448 VAL E C 1
ATOM 15045 O O . VAL E 1 468 ? 122.57168 137.26225 135.00033 1.000 30.09706 448 VAL E O 1
ATOM 15049 N N . GLY E 1 469 ? 120.38887 137.01859 134.49058 1.000 25.58397 449 GLY E N 1
ATOM 15050 C CA . GLY E 1 469 ? 120.04887 138.40593 134.71514 1.000 29.30982 449 GLY E CA 1
ATOM 15051 C C . GLY E 1 469 ? 120.02019 139.27084 133.47317 1.000 31.61960 449 GLY E C 1
ATOM 15052 O O . GLY E 1 469 ? 119.52820 140.40383 133.54294 1.000 33.62759 449 GLY E O 1
ATOM 15053 N N . LYS E 1 470 ? 120.53070 138.78087 132.34677 1.000 29.20078 450 LYS E N 1
ATOM 15054 C CA . LYS E 1 470 ? 120.49472 139.55756 131.11605 1.000 30.57724 450 LYS E CA 1
ATOM 15055 C C . LYS E 1 470 ? 119.06771 139.65039 130.58954 1.000 32.04847 450 LYS E C 1
ATOM 15056 O O . LYS E 1 470 ? 118.31929 138.66897 130.59787 1.000 28.98316 450 LYS E O 1
ATOM 15062 N N . LYS E 1 471 ? 118.69060 140.84298 130.12819 1.000 32.83111 451 LYS E N 1
ATOM 15063 C CA . LYS E 1 471 ? 117.34270 141.11000 129.62386 1.000 34.33914 451 LYS E CA 1
ATOM 15064 C C . LYS E 1 471 ? 117.45678 141.86922 128.30559 1.000 35.48105 451 LYS E C 1
ATOM 15065 O O . LYS E 1 471 ? 117.52478 143.10091 128.29224 1.000 37.04651 451 LYS E O 1
ATOM 15071 N N . LYS E 1 472 ? 117.47493 141.13302 127.20025 1.000 35.55963 452 LYS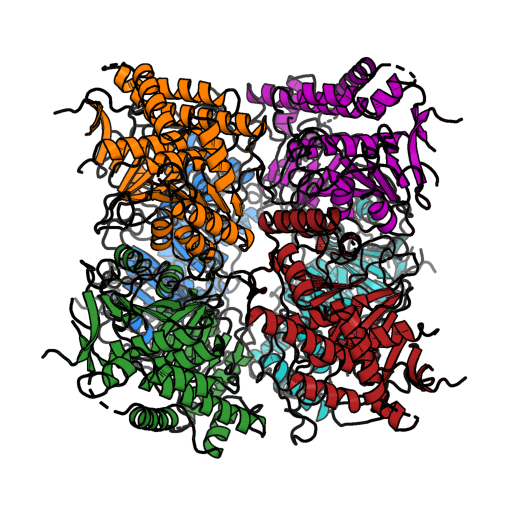 E N 1
ATOM 15072 C CA . LYS E 1 472 ? 117.45888 141.73970 125.88014 1.000 32.35981 452 LYS E CA 1
ATOM 15073 C C . LYS E 1 472 ? 116.02279 141.85162 125.37116 1.000 36.33065 452 LYS E C 1
ATOM 15074 O O . LYS E 1 472 ? 115.07103 141.39496 126.00817 1.000 36.07349 452 LYS E O 1
ATOM 15080 N N . ALA E 1 473 ? 115.87521 142.48022 124.20216 1.000 36.25405 453 ALA E N 1
ATOM 15081 C CA . ALA E 1 473 ? 114.54380 142.78206 123.68428 1.000 36.47702 453 ALA E CA 1
ATOM 15082 C C . ALA E 1 473 ? 113.74691 141.51490 123.39805 1.000 37.75613 453 ALA E C 1
ATOM 15083 O O . ALA E 1 473 ? 112.55894 141.43262 123.73129 1.000 35.80374 453 ALA E O 1
ATOM 15085 N N . ASP E 1 474 ? 114.37820 140.51627 122.78485 1.000 34.67123 454 ASP E N 1
ATOM 15086 C CA . ASP E 1 474 ? 113.68264 139.30702 122.36891 1.000 34.93125 454 ASP E CA 1
ATOM 15087 C C . ASP E 1 474 ? 114.05801 138.07836 123.18606 1.000 33.89434 454 ASP E C 1
ATOM 15088 O O . ASP E 1 474 ? 113.53075 136.99324 122.91995 1.000 34.63177 454 ASP E O 1
ATOM 15090 N N . ILE E 1 475 ? 114.94416 138.21296 124.16874 1.000 32.72912 455 ILE E N 1
ATOM 15091 C CA . ILE E 1 475 ? 115.32987 137.08823 125.01436 1.000 31.42061 455 ILE E CA 1
ATOM 15092 C C . ILE E 1 475 ? 115.83218 137.64296 126.33970 1.000 30.44399 455 ILE E C 1
ATOM 15093 O O . ILE E 1 475 ? 116.55390 138.64238 126.37746 1.000 33.98760 455 ILE E O 1
ATOM 15098 N N . SER E 1 476 ? 115.43189 136.99364 127.43039 1.000 27.44015 456 SER E N 1
ATOM 15099 C CA . SER E 1 476 ? 115.79160 137.43627 128.76838 1.000 25.43960 456 SER E CA 1
ATOM 15100 C C . SER E 1 476 ? 116.08116 136.22456 129.64165 1.000 26.12129 456 SER E C 1
ATOM 15101 O O . SER E 1 476 ? 115.70718 135.09492 129.31909 1.000 24.73911 456 SER E O 1
ATOM 15104 N N . TYR E 1 477 ? 116.75944 136.47581 130.75790 1.000 30.09668 457 TYR E N 1
ATOM 15105 C CA . TYR E 1 477 ? 117.18688 135.43586 131.68805 1.000 27.56278 457 TYR E CA 1
ATOM 15106 C C . TYR E 1 477 ? 116.85464 135.83455 133.11919 1.000 28.36023 457 TYR E C 1
ATOM 15107 O O . TYR E 1 477 ? 117.67356 135.71753 134.03261 1.000 35.19565 457 TYR E O 1
ATOM 15116 N N . MET E 1 478 ? 115.63276 136.31872 133.33168 1.000 26.18553 458 MET E N 1
ATOM 15117 C CA . MET E 1 478 ? 115.21413 136.76340 134.65479 1.000 25.38020 458 MET E CA 1
ATOM 15118 C C . MET E 1 478 ? 114.52596 135.67229 135.46141 1.000 29.05738 458 MET E C 1
ATOM 15119 O O . MET E 1 478 ? 114.56801 135.70783 136.69646 1.000 34.29504 458 MET E O 1
ATOM 15124 N N . ARG E 1 479 ? 113.89544 134.70291 134.79839 1.000 28.69931 459 ARG E N 1
ATOM 15125 C CA . ARG E 1 479 ? 113.11014 133.70246 135.50875 1.000 30.38876 459 ARG E CA 1
ATOM 15126 C C . ARG E 1 479 ? 113.95422 132.56985 136.07700 1.000 29.18712 459 ARG E C 1
ATOM 15127 O O . ARG E 1 479 ? 113.46083 131.81866 136.92439 1.000 31.98581 459 ARG E O 1
ATOM 15135 N N . PHE E 1 480 ? 115.20681 132.42577 135.63925 1.000 24.33581 460 PHE E N 1
ATOM 15136 C CA . PHE E 1 480 ? 116.04378 131.35884 136.17855 1.000 22.71685 460 PHE E CA 1
ATOM 15137 C C . PHE E 1 480 ? 116.51027 131.68086 137.59233 1.000 27.69927 460 PHE E C 1
ATOM 15138 O O . PHE E 1 480 ? 116.51617 130.80421 138.46243 1.000 30.06741 460 PHE E O 1
ATOM 15146 N N . GLY E 1 481 ? 116.90005 132.93177 137.84282 1.000 30.85402 461 GLY E N 1
ATOM 15147 C CA . GLY E 1 481 ? 117.37580 133.29727 139.16595 1.000 27.10084 461 GLY E CA 1
ATOM 15148 C C . GLY E 1 481 ? 116.31122 133.18604 140.23840 1.000 30.58536 461 GLY E C 1
ATOM 15149 O O . GLY E 1 481 ? 116.61461 132.85831 141.38841 1.000 32.73208 461 GLY E O 1
ATOM 15150 N N . GLU E 1 482 ? 115.05671 133.45279 139.88264 1.000 35.73396 462 GLU E N 1
ATOM 15151 C CA . GLU E 1 482 ? 113.94550 133.44379 140.82281 1.000 33.90762 462 GLU E CA 1
ATOM 15152 C C . GLU E 1 482 ? 113.08431 132.19169 140.70916 1.000 32.19536 462 GLU E C 1
ATOM 15153 O O . GLU E 1 482 ? 111.98211 132.15829 141.26511 1.000 32.65749 462 GLU E O 1
ATOM 15159 N N . LEU E 1 483 ? 113.55794 131.16657 140.00568 1.000 32.70986 463 LEU E N 1
ATOM 15160 C CA . LEU E 1 483 ? 112.75386 129.97300 139.78036 1.000 28.34236 463 LEU E CA 1
ATOM 15161 C C . LEU E 1 483 ? 112.58032 129.18614 141.07406 1.000 28.49595 463 LEU E C 1
ATOM 15162 O O . LEU E 1 483 ? 113.55044 128.92326 141.79096 1.000 30.19346 463 LEU E O 1
ATOM 15167 N N . GLU E 1 484 ? 111.33906 128.80590 141.36677 1.000 27.08906 464 GLU E N 1
ATOM 15168 C CA . GLU E 1 484 ? 111.00212 128.04797 142.56146 1.000 29.61594 464 GLU E CA 1
ATOM 15169 C C . GLU E 1 484 ? 110.38905 126.70975 142.17363 1.000 31.08666 464 GLU E C 1
ATOM 15170 O O . GLU E 1 484 ? 109.73479 126.58381 141.13452 1.000 32.53033 464 GLU E O 1
ATOM 15176 N N . GLY E 1 485 ? 110.61153 125.70774 143.02173 1.000 27.58232 465 GLY E N 1
ATOM 15177 C CA . GLY E 1 485 ? 110.12602 124.36897 142.77876 1.000 24.06275 465 GLY E CA 1
ATOM 15178 C C . GLY E 1 485 ? 111.04418 123.50257 141.94729 1.000 26.38969 465 GLY E C 1
ATOM 15179 O O . GLY E 1 485 ? 110.77409 122.30409 141.80003 1.000 23.39024 465 GLY E O 1
ATOM 15180 N N . VAL E 1 486 ? 112.11545 124.06798 141.39798 1.000 25.11482 466 VAL E N 1
ATOM 15181 C CA . VAL E 1 486 ? 113.10162 123.32830 140.62219 1.000 20.29106 466 VAL E CA 1
ATOM 15182 C C . VAL E 1 486 ? 114.47483 123.62188 141.20602 1.000 19.92596 466 VAL E C 1
ATOM 15183 O O . VAL E 1 486 ? 114.85857 124.78895 141.34090 1.000 29.42675 466 VAL E O 1
ATOM 15187 N N . SER E 1 487 ? 115.20792 122.56972 141.55711 1.000 15.05167 467 SER E N 1
ATOM 15188 C CA . SER E 1 487 ? 116.56951 122.74175 142.04159 1.000 15.25126 467 SER E CA 1
ATOM 15189 C C . SER E 1 487 ? 117.46280 123.24262 140.91499 1.000 17.47359 467 SER E C 1
ATOM 15190 O O . SER E 1 487 ? 117.32284 122.83019 139.76220 1.000 21.72694 467 SER E O 1
ATOM 15193 N N . LYS E 1 488 ? 118.36708 124.15864 141.24627 1.000 20.64992 468 LYS E N 1
ATOM 15194 C CA . LYS E 1 488 ? 119.27359 124.75455 140.27492 1.000 15.33129 468 LYS E CA 1
ATOM 15195 C C . LYS E 1 488 ? 120.71113 124.50196 140.70060 1.000 20.09784 468 LYS E C 1
ATOM 15196 O O . LYS E 1 488 ? 121.08757 124.80669 141.83557 1.000 27.62606 468 LYS E O 1
ATOM 15202 N N . PHE E 1 489 ? 121.50981 123.95169 139.78966 1.000 21.99423 469 PHE E N 1
ATOM 15203 C CA . PHE E 1 489 ? 122.92088 123.68637 140.03130 1.000 17.58924 469 PHE E CA 1
ATOM 15204 C C . PHE E 1 489 ? 123.73413 124.35906 138.93703 1.000 14.33287 469 PHE E C 1
ATOM 15205 O O . PHE E 1 489 ? 123.46553 124.16505 137.74390 1.000 20.15186 469 PHE E O 1
ATOM 15213 N N . THR E 1 490 ? 124.71078 125.15706 139.35103 1.000 17.68384 470 THR E N 1
ATOM 15214 C CA . THR E 1 490 ? 125.54592 125.92637 138.44389 1.000 17.85078 470 THR E CA 1
ATOM 15215 C C . THR E 1 490 ? 127.01152 125.57700 138.65918 1.000 16.86595 470 THR E C 1
ATOM 15216 O O . THR E 1 490 ? 127.40362 125.11302 139.73557 1.000 21.50119 470 THR E O 1
ATOM 15220 N N . TRP E 1 491 ? 127.80582 125.78088 137.60795 1.000 19.64136 471 TRP E N 1
ATOM 15221 C CA . TRP E 1 491 ? 129.25261 125.64040 137.70488 1.000 20.49264 471 TRP E CA 1
ATOM 15222 C C . TRP E 1 491 ? 129.79936 126.69609 138.65807 1.000 22.33143 471 TRP E C 1
ATOM 15223 O O . TRP E 1 491 ? 129.52621 127.88915 138.49925 1.000 25.81090 471 TRP E O 1
ATOM 15234 N N . GLN E 1 492 ? 130.58448 126.26198 139.64091 1.000 24.71965 472 GLN E N 1
ATOM 15235 C CA . GLN E 1 492 ? 130.84182 127.11557 140.79303 1.000 23.63498 472 GLN E CA 1
ATOM 15236 C C . GLN E 1 492 ? 131.91106 126.48386 141.67550 1.000 27.52816 472 GLN E C 1
ATOM 15237 O O . GLN E 1 492 ? 132.19612 125.28257 141.58092 1.000 29.06121 472 GLN E O 1
ATOM 15243 N N . LEU E 1 493 ? 132.50379 127.32469 142.52880 1.000 33.70061 473 LEU E N 1
ATOM 15244 C CA . LEU E 1 493 ? 133.20152 126.85032 143.71724 1.000 30.88880 473 LEU E CA 1
ATOM 15245 C C . LEU E 1 493 ? 132.26770 125.98093 144.54860 1.000 33.11981 473 LEU E C 1
ATOM 15246 O O . LEU E 1 493 ? 131.06755 126.24715 144.64010 1.000 35.53662 473 LEU E O 1
ATOM 15251 N N . ASN E 1 494 ? 132.81154 124.93804 145.15386 1.000 33.18517 474 ASN E N 1
ATOM 15252 C CA . ASN E 1 494 ? 132.04986 124.22951 146.16925 1.000 28.85914 474 ASN E CA 1
ATOM 15253 C C . ASN E 1 494 ? 131.86243 125.15570 147.36694 1.000 34.85013 474 ASN E C 1
ATOM 15254 O O . ASN E 1 494 ? 132.86101 125.60411 147.95110 1.000 36.84426 474 ASN E O 1
ATOM 15259 N N . PRO E 1 495 ? 130.62480 125.47609 147.75883 1.000 40.70030 475 PRO E N 1
ATOM 15260 C CA . PRO E 1 495 ? 130.42877 126.38469 148.90314 1.000 38.36497 475 PRO E CA 1
ATOM 15261 C C . PRO E 1 495 ? 130.97932 125.85026 150.21184 1.000 40.10532 475 PRO E C 1
ATOM 15262 O O . PRO E 1 495 ? 131.22510 126.64182 151.13151 1.000 39.69761 475 PRO E O 1
ATOM 15266 N N . SER E 1 496 ? 131.16929 124.53953 150.32896 1.000 39.72046 476 SER E N 1
ATOM 15267 C CA . SER E 1 496 ? 131.75373 123.93899 151.52217 1.000 40.14925 476 SER E CA 1
ATOM 15268 C C . SER E 1 496 ? 133.18176 123.47871 151.24950 1.000 40.53112 476 SER E C 1
ATOM 15269 O O . SER E 1 496 ? 134.09214 124.29468 151.10901 1.000 41.14113 476 SER E O 1
ATOM 15271 N N . ILE F 1 50 ? 113.04626 68.19677 111.01493 1.000 26.60397 30 ILE F N 1
ATOM 15272 C CA . ILE F 1 50 ? 111.88176 68.05395 111.87872 1.000 26.51245 30 ILE F CA 1
ATOM 15273 C C . ILE F 1 50 ? 110.72190 68.88934 111.34201 1.000 25.60278 30 ILE F C 1
ATOM 15274 O O . ILE F 1 50 ? 110.93298 69.96642 110.78413 1.000 27.19005 30 ILE F O 1
ATOM 15279 N N . PRO F 1 51 ? 109.49862 68.38543 111.48973 1.000 21.20665 31 PRO F N 1
ATOM 15280 C CA . PRO F 1 51 ? 108.33204 69.15715 111.05217 1.000 25.14707 31 PRO F CA 1
ATOM 15281 C C . PRO F 1 51 ? 108.13984 70.40058 111.90376 1.000 22.54270 31 PRO F C 1
ATOM 15282 O O . PRO F 1 51 ? 108.51061 70.44454 113.07889 1.000 26.17339 31 PRO F O 1
ATOM 15286 N N . ARG F 1 52 ? 107.54768 71.42106 111.29250 1.000 18.40629 32 ARG F N 1
ATOM 15287 C CA . ARG F 1 52 ? 107.34821 72.71295 111.93240 1.000 15.35218 32 ARG F CA 1
ATOM 15288 C C . ARG F 1 52 ? 105.86334 73.03488 111.99053 1.000 19.82665 32 ARG F C 1
ATOM 15289 O O . ARG F 1 52 ? 105.15658 72.91315 110.98494 1.000 26.86587 32 ARG F O 1
ATOM 15297 N N . LEU F 1 53 ? 105.39739 73.43817 113.16796 1.000 15.93663 33 LEU F N 1
ATOM 15298 C CA . LEU F 1 53 ? 104.03472 73.92731 113.31027 1.000 12.22715 33 LEU F CA 1
ATOM 15299 C C . LEU F 1 53 ? 103.88726 75.26816 112.60041 1.000 9.77207 33 LEU F C 1
ATOM 15300 O O . LEU F 1 53 ? 104.79066 76.10724 112.63323 1.000 20.41324 33 LEU F O 1
ATOM 15305 N N . SER F 1 54 ? 102.75075 75.46290 111.93961 1.000 6.51221 34 SER F N 1
ATOM 15306 C CA . SER F 1 54 ? 102.51413 76.71269 111.23554 1.000 7.29012 34 SER F CA 1
ATOM 15307 C C . SER F 1 54 ? 102.07449 77.80418 112.20906 1.000 9.58054 34 SER F C 1
ATOM 15308 O O . SER F 1 54 ? 101.64721 77.53624 113.33497 1.000 13.33134 34 SER F O 1
ATOM 15311 N N . LYS F 1 55 ? 102.19629 79.05520 111.75840 1.000 12.74841 35 LYS F N 1
ATOM 15312 C CA . LYS F 1 55 ? 101.83591 80.18868 112.60540 1.000 11.26253 35 LYS F CA 1
ATOM 15313 C C . LYS F 1 55 ? 100.35037 80.17810 112.94204 1.000 8.32876 35 LYS F C 1
ATOM 15314 O O . LYS F 1 55 ? 99.96468 80.36438 114.10136 1.000 11.59871 35 LYS F O 1
ATOM 15320 N N . VAL F 1 56 ? 99.49839 79.95623 111.93834 1.000 7.44605 36 VAL F N 1
ATOM 15321 C CA . VAL F 1 56 ? 98.06077 79.97591 112.18624 1.000 8.27910 36 VAL F CA 1
ATOM 15322 C C . VAL F 1 56 ? 97.64558 78.80447 113.06607 1.000 5.84443 36 VAL F C 1
ATOM 15323 O O . VAL F 1 56 ? 96.77364 78.95072 113.92998 1.000 11.79377 36 VAL F O 1
ATOM 15327 N N . ASN F 1 57 ? 98.26321 77.63535 112.88390 1.000 3.37248 37 ASN F N 1
ATOM 15328 C CA . ASN F 1 57 ? 97.95051 76.50574 113.75158 1.000 6.45444 37 ASN F CA 1
ATOM 15329 C C . ASN F 1 57 ? 98.46768 76.74195 115.16353 1.000 5.16837 37 ASN F C 1
ATOM 15330 O O . ASN F 1 57 ? 97.81274 76.36090 116.13917 1.000 11.74192 37 ASN F O 1
ATOM 15335 N N . LEU F 1 58 ? 99.63394 77.37977 115.29210 1.000 10.07765 38 LEU F N 1
ATOM 15336 C CA . LEU F 1 58 ? 100.12197 77.77612 116.60905 1.000 5.80184 38 LEU F CA 1
ATOM 15337 C C . LEU F 1 58 ? 99.12939 78.69644 117.30487 1.000 3.32879 38 LEU F C 1
ATOM 15338 O O . LEU F 1 58 ? 98.82013 78.51387 118.48544 1.000 2.52203 38 LEU F O 1
ATOM 15343 N N . PHE F 1 59 ? 98.61884 79.69550 116.58340 1.000 6.32308 39 PHE F N 1
ATOM 15344 C CA . PHE F 1 59 ? 97.69567 80.64927 117.19024 1.000 2.97515 39 PHE F CA 1
ATOM 15345 C C . PHE F 1 59 ? 96.36327 79.99353 117.53786 1.000 3.69169 39 PHE F C 1
ATOM 15346 O O . PHE F 1 59 ? 95.77761 80.28825 118.58557 1.000 11.33390 39 PHE F O 1
ATOM 15354 N N . THR F 1 60 ? 95.87236 79.09607 116.67986 1.000 1.08647 40 THR F N 1
ATOM 15355 C CA . THR F 1 60 ? 94.64520 78.36646 116.98837 1.000 2.27624 40 THR F CA 1
ATOM 15356 C C . THR F 1 60 ? 94.81930 77.49959 118.23095 1.000 4.43470 40 THR F C 1
ATOM 15357 O O . THR F 1 60 ? 93.96547 77.49442 119.12892 1.000 9.21470 40 THR F O 1
ATOM 15361 N N . LEU F 1 61 ? 95.93091 76.76191 118.30032 1.000 0.38078 41 LEU F N 1
ATOM 15362 C CA . LEU F 1 61 ? 96.20008 75.92510 119.46221 1.000 2.62901 41 LEU F CA 1
ATOM 15363 C C . LEU F 1 61 ? 96.34305 76.76942 120.71809 1.000 3.93461 41 LEU F C 1
ATOM 15364 O O . LEU F 1 61 ? 95.87421 76.38176 121.79216 1.000 2.66916 41 LEU F O 1
ATOM 15369 N N . LEU F 1 62 ? 96.98072 77.93468 120.59951 1.000 11.74766 42 LEU F N 1
ATOM 15370 C CA . LEU F 1 62 ? 97.16752 78.79753 121.75723 1.000 5.99102 42 LEU F CA 1
ATOM 15371 C C . LEU F 1 62 ? 95.84870 79.39400 122.22680 1.000 1.95699 42 LEU F C 1
ATOM 15372 O O . LEU F 1 62 ? 95.64197 79.56273 123.42808 1.000 7.22676 42 LEU F O 1
ATOM 15377 N N . SER F 1 63 ? 94.94483 79.72616 121.30260 1.000 7.88905 43 SER F N 1
ATOM 15378 C CA . SER F 1 63 ? 93.63509 80.22644 121.71528 1.000 1.38423 43 SER F CA 1
ATOM 15379 C C . SER F 1 63 ? 92.81951 79.13453 122.39799 1.000 7.62384 43 SER F C 1
ATOM 15380 O O . SER F 1 63 ? 92.16773 79.37953 123.42519 1.000 8.04018 43 SER F O 1
ATOM 15383 N N . LEU F 1 64 ? 92.86340 77.91614 121.85422 1.000 4.12287 44 LEU F N 1
ATOM 15384 C CA . LEU F 1 64 ? 92.18028 76.80033 122.50023 1.000 0.00000 44 LEU F CA 1
ATOM 15385 C C . LEU F 1 64 ? 92.77092 76.51137 123.87687 1.000 6.64710 44 LEU F C 1
ATOM 15386 O O . LEU F 1 64 ? 92.04042 76.16239 124.81069 1.000 18.07352 44 LEU F O 1
ATOM 15391 N N . TRP F 1 65 ? 94.09041 76.65165 124.02206 1.000 4.15883 45 TRP F N 1
ATOM 15392 C CA . TRP F 1 65 ? 94.72708 76.45138 125.31912 1.000 7.20096 45 TRP F CA 1
ATOM 15393 C C . TRP F 1 65 ? 94.41037 77.58758 126.28532 1.000 10.02391 45 TRP F C 1
ATOM 15394 O O . TRP F 1 65 ? 94.26269 77.35234 127.48940 1.000 11.77815 45 TRP F O 1
ATOM 15405 N N . MET F 1 66 ? 94.30823 78.81874 125.77828 1.000 0.82880 46 MET F N 1
ATOM 15406 C CA . MET F 1 66 ? 93.93416 79.95660 126.60754 1.000 5.29855 46 MET F CA 1
ATOM 15407 C C . MET F 1 66 ? 92.51971 79.80878 127.13865 1.000 10.51701 46 MET F C 1
ATOM 15408 O O . MET F 1 66 ? 92.22780 80.25812 128.25185 1.000 12.05144 46 MET F O 1
ATOM 15413 N N . GLU F 1 67 ? 91.63087 79.18816 126.35913 1.000 11.74272 47 GLU F N 1
ATOM 15414 C CA . GLU F 1 67 ? 90.30535 78.87157 126.88117 1.000 7.44195 47 GLU F CA 1
ATOM 15415 C C . GLU F 1 67 ? 90.37795 77.95585 128.10062 1.000 11.13930 47 GLU F C 1
ATOM 15416 O O . GLU F 1 67 ? 89.44385 77.93756 128.90955 1.000 15.76596 47 GLU F O 1
ATOM 15422 N N . LEU F 1 68 ? 91.47406 77.21878 128.26488 1.000 9.75652 48 LEU F N 1
ATOM 15423 C CA . LEU F 1 68 ? 91.66798 76.32363 129.39695 1.000 10.03836 48 LEU F CA 1
ATOM 15424 C C . LEU F 1 68 ? 92.45848 76.95915 130.53484 1.000 9.25566 48 LEU F C 1
ATOM 15425 O O . LEU F 1 68 ? 92.85543 76.24814 131.46314 1.000 12.96903 48 LEU F O 1
ATOM 15430 N N . PHE F 1 69 ? 92.70632 78.26381 130.47941 1.000 10.10645 49 PHE F N 1
ATOM 15431 C CA . PHE F 1 69 ? 93.48070 78.92333 131.52278 1.000 13.63964 49 PHE F CA 1
ATOM 15432 C C . PHE F 1 69 ? 92.78201 78.76532 132.87077 1.000 17.12179 49 PHE F C 1
ATOM 15433 O O . PHE F 1 69 ? 91.55762 78.93687 132.95248 1.000 15.51086 49 PHE F O 1
ATOM 15441 N N . PRO F 1 70 ? 93.50915 78.43079 133.93583 1.000 19.53434 50 PRO F N 1
ATOM 15442 C CA . PRO F 1 70 ? 92.86065 78.20506 135.23496 1.000 16.09805 50 PRO F CA 1
ATOM 15443 C C . PRO F 1 70 ? 92.19858 79.47153 135.75810 1.000 20.93765 50 PRO F C 1
ATOM 15444 O O . PRO F 1 70 ? 92.80007 80.54750 135.77710 1.000 26.52472 50 PRO F O 1
ATOM 15448 N N . ALA F 1 71 ? 90.94897 79.33149 136.18856 1.000 23.81090 51 ALA F N 1
ATOM 15449 C CA . ALA F 1 71 ? 90.17907 80.45831 136.70219 1.000 22.51108 51 ALA F CA 1
ATOM 15450 C C . ALA F 1 71 ? 90.65339 80.86429 138.09356 1.000 21.80479 51 ALA F C 1
ATOM 15451 O O . ALA F 1 71 ? 91.45824 80.16997 138.71326 1.000 26.67677 51 ALA F O 1
ATOM 15453 N N . VAL F 1 105 ? 76.47895 81.04915 127.25367 1.000 24.59755 85 VAL F N 1
ATOM 15454 C CA . VAL F 1 105 ? 77.72952 81.72754 126.93798 1.000 19.84884 85 VAL F CA 1
ATOM 15455 C C . VAL F 1 105 ? 78.91319 80.88682 127.39740 1.000 21.69261 85 VAL F C 1
ATOM 15456 O O . VAL F 1 105 ? 79.14272 80.72133 128.59449 1.000 25.15834 85 VAL F O 1
ATOM 15460 N N . LYS F 1 106 ? 79.66225 80.35755 126.43672 1.000 20.63034 86 LYS F N 1
ATOM 15461 C CA . LYS F 1 106 ? 80.78981 79.48726 126.72733 1.000 19.21215 86 LYS F CA 1
ATOM 15462 C C . LYS F 1 106 ? 82.08438 80.28468 126.83163 1.000 15.30277 86 LYS F C 1
ATOM 15463 O O . LYS F 1 106 ? 82.22443 81.36439 126.25114 1.000 19.84716 86 LYS F O 1
ATOM 15469 N N . ARG F 1 107 ? 83.03065 79.73574 127.58878 1.000 18.51801 87 ARG F N 1
ATOM 15470 C CA . ARG F 1 107 ? 84.32738 80.37215 127.77252 1.000 14.52361 87 ARG F CA 1
ATOM 15471 C C . ARG F 1 107 ? 85.10924 80.38006 126.46393 1.000 12.49464 87 ARG F C 1
ATOM 15472 O O . ARG F 1 107 ? 85.04507 79.43166 125.67782 1.000 17.20683 87 ARG F O 1
ATOM 15480 N N . THR F 1 108 ? 85.85535 81.45793 126.23239 1.000 9.10005 88 THR F N 1
ATOM 15481 C CA . THR F 1 108 ? 86.57372 81.65067 124.97992 1.000 9.73175 88 THR F CA 1
ATOM 15482 C C . THR F 1 108 ? 88.00427 82.08610 125.25835 1.000 7.84891 88 THR F C 1
ATOM 15483 O O . THR F 1 108 ? 88.23719 82.98728 126.06964 1.000 14.06782 88 THR F O 1
ATOM 15487 N N . GLY F 1 109 ? 88.95378 81.44581 124.58508 1.000 5.73254 89 GLY F N 1
ATOM 15488 C CA . GLY F 1 109 ? 90.33282 81.88830 124.57265 1.000 2.13754 89 GLY F CA 1
ATOM 15489 C C . GLY F 1 109 ? 90.60247 82.73302 123.34133 1.000 0.26328 89 GLY F C 1
ATOM 15490 O O . GLY F 1 109 ? 89.96832 82.56174 122.30428 1.000 1.56250 89 GLY F O 1
ATOM 15491 N N . LEU F 1 110 ? 91.55098 83.65728 123.46503 1.000 4.28331 90 LEU F N 1
ATOM 15492 C CA . LEU F 1 110 ? 91.82194 84.61450 122.40318 1.000 3.11219 90 LEU F CA 1
ATOM 15493 C C . LEU F 1 110 ? 93.31195 84.90172 122.32451 1.000 2.29775 90 LEU F C 1
ATOM 15494 O O . LEU F 1 110 ? 93.96014 85.14545 123.34749 1.000 7.43906 90 LEU F O 1
ATOM 15499 N N . VAL F 1 111 ? 93.84258 84.87249 121.10581 1.000 0.30648 91 VAL F N 1
ATOM 15500 C CA . VAL F 1 111 ? 95.22773 85.22971 120.82451 1.000 2.26622 91 VAL F CA 1
ATOM 15501 C C . VAL F 1 111 ? 95.21674 86.44691 119.91206 1.000 0.04696 91 VAL F C 1
ATOM 15502 O O . VAL F 1 111 ? 94.65585 86.39923 118.81193 1.000 0.00000 91 VAL F O 1
ATOM 15506 N N . VAL F 1 112 ? 95.83351 87.53087 120.36577 1.000 7.22097 92 VAL F N 1
ATOM 15507 C CA . VAL F 1 112 ? 95.97475 88.75257 119.58549 1.000 2.70142 92 VAL F CA 1
ATOM 15508 C C . VAL F 1 112 ? 97.38798 88.79686 119.02898 1.000 0.00000 92 VAL F C 1
ATOM 15509 O O . VAL F 1 112 ? 98.36147 88.78705 119.79524 1.000 4.55784 92 VAL F O 1
ATOM 15513 N N . VAL F 1 113 ? 97.49740 88.87025 117.70241 1.000 1.79579 93 VAL F N 1
ATOM 15514 C CA . VAL F 1 113 ? 98.76424 88.80814 116.98572 1.000 4.26283 93 VAL F CA 1
ATOM 15515 C C . VAL F 1 113 ? 98.90294 90.07033 116.14683 1.000 3.68810 93 VAL F C 1
ATOM 15516 O O . VAL F 1 113 ? 97.95860 90.46789 115.45679 1.000 8.88688 93 VAL F O 1
ATOM 15520 N N . LYS F 1 114 ? 100.07353 90.70074 116.20999 1.000 12.41552 94 LYS F N 1
ATOM 15521 C CA . LYS F 1 114 ? 100.37586 91.87442 115.39933 1.000 10.41022 94 LYS F CA 1
ATOM 15522 C C . LYS F 1 114 ? 101.72592 91.66565 114.73204 1.000 10.07719 94 LYS F C 1
ATOM 15523 O O . LYS F 1 114 ? 102.71971 91.39626 115.41462 1.000 17.78651 94 LYS F O 1
ATOM 15529 N N . ASN F 1 115 ? 101.75888 91.79989 113.40417 1.000 12.36527 95 ASN F N 1
ATOM 15530 C CA . ASN F 1 115 ? 102.96853 91.56748 112.61087 1.000 14.81544 95 ASN F CA 1
ATOM 15531 C C . ASN F 1 115 ? 103.54521 90.17881 112.87718 1.000 15.61828 95 ASN F C 1
ATOM 15532 O O . ASN F 1 115 ? 104.75308 90.00638 113.05449 1.000 16.98785 95 ASN F O 1
ATOM 15537 N N . MET F 1 116 ? 102.66064 89.18141 112.91996 1.000 16.48551 96 MET F N 1
ATOM 15538 C CA . MET F 1 116 ? 103.00794 87.77821 113.14685 1.000 14.05526 96 MET F CA 1
ATOM 15539 C C . MET F 1 116 ? 103.64513 87.54341 114.51358 1.000 12.64420 96 MET F C 1
ATOM 15540 O O . MET F 1 116 ? 104.24371 86.48993 114.74938 1.000 18.78415 96 MET F O 1
ATOM 15545 N N . LYS F 1 117 ? 103.52411 88.50481 115.42359 1.000 10.55599 97 LYS F N 1
ATOM 15546 C CA . LYS F 1 117 ? 103.97831 88.35878 116.79654 1.000 10.73412 97 LYS F CA 1
ATOM 15547 C C . LYS F 1 117 ? 102.78206 88.43175 117.73373 1.000 11.71192 97 LYS F C 1
ATOM 15548 O O . LYS F 1 117 ? 101.87050 89.23950 117.53772 1.000 11.75369 97 LYS F O 1
ATOM 15554 N N . ILE F 1 118 ? 102.79422 87.58900 118.75962 1.000 8.27711 98 ILE F N 1
ATOM 15555 C CA . ILE F 1 118 ? 101.70578 87.56476 119.72883 1.000 4.19864 98 ILE F CA 1
ATOM 15556 C C . ILE F 1 118 ? 101.81757 88.78338 120.63224 1.000 5.04778 98 ILE F C 1
ATOM 15557 O O . ILE F 1 118 ? 102.85024 89.00689 121.27378 1.000 12.45996 98 ILE F O 1
ATOM 15562 N N . VAL F 1 119 ? 100.75036 89.57652 120.68411 1.000 12.95646 99 VAL F N 1
ATOM 15563 C CA . VAL F 1 119 ? 100.68075 90.74137 121.55351 1.000 7.87232 99 VAL F CA 1
ATOM 15564 C C . VAL F 1 119 ? 99.63294 90.59052 122.64151 1.000 1.82903 99 VAL F C 1
ATOM 15565 O O . VAL F 1 119 ? 99.53434 91.45946 123.51197 1.000 14.62678 99 VAL F O 1
ATOM 15569 N N . GLY F 1 120 ? 98.84551 89.51849 122.62161 1.000 0.00000 100 GLY F N 1
ATOM 15570 C CA . GLY F 1 120 ? 97.88618 89.31386 123.68910 1.000 0.57499 100 GLY F CA 1
ATOM 15571 C C . GLY F 1 120 ? 97.40652 87.88835 123.86356 1.000 0.00000 100 GLY F C 1
ATOM 15572 O O . GLY F 1 120 ? 97.14274 87.19326 122.88226 1.000 9.07373 100 GLY F O 1
ATOM 15573 N N . LEU F 1 121 ? 97.28508 87.44411 125.11202 1.000 1.71631 101 LEU F N 1
ATOM 15574 C CA . LEU F 1 121 ? 96.68368 86.15674 125.44022 1.000 3.01346 101 LEU F CA 1
ATOM 15575 C C . LEU F 1 121 ? 95.58369 86.40760 126.45698 1.000 9.22768 101 LEU F C 1
ATOM 15576 O O . LEU F 1 121 ? 95.86222 86.86047 127.57149 1.000 17.82626 101 LEU F O 1
ATOM 15581 N N . HIS F 1 122 ? 94.34086 86.11500 126.08294 1.000 3.32389 102 HIS F N 1
ATOM 15582 C CA . HIS F 1 122 ? 93.19837 86.48286 126.90285 1.000 5.06123 102 HIS F CA 1
ATOM 15583 C C . HIS F 1 122 ? 92.23143 85.31619 127.02042 1.000 3.00877 102 HIS F C 1
ATOM 15584 O O . HIS F 1 122 ? 92.18348 84.43540 126.16070 1.000 9.25674 102 HIS F O 1
ATOM 15591 N N . CYS F 1 123 ? 91.46403 85.31932 128.10466 1.000 10.64800 103 CYS F N 1
ATOM 15592 C CA . CYS F 1 123 ? 90.40810 84.34420 128.31224 1.000 8.46788 103 CYS F CA 1
ATOM 15593 C C . CYS F 1 123 ? 89.16698 85.06110 128.81478 1.000 7.66522 103 CYS F C 1
ATOM 15594 O O . CYS F 1 123 ? 89.25762 86.08385 129.49696 1.000 13.97241 103 CYS F O 1
ATOM 15597 N N . SER F 1 124 ? 88.00497 84.52004 128.46168 1.000 11.51716 104 SER F N 1
ATOM 15598 C CA . SER F 1 124 ? 86.75352 85.05732 128.97360 1.000 6.15268 104 SER F CA 1
ATOM 15599 C C . SER F 1 124 ? 86.69358 84.89437 130.48580 1.000 11.87028 104 SER F C 1
ATOM 15600 O O . SER F 1 124 ? 87.00389 83.82703 131.02129 1.000 18.19610 104 SER F O 1
ATOM 15603 N N . SER F 1 125 ? 86.30360 85.95827 131.17272 1.000 13.84433 105 SER F N 1
ATOM 15604 C CA . SER F 1 125 ? 86.07109 85.91523 132.60364 1.000 10.05562 105 SER F CA 1
ATOM 15605 C C . SER F 1 125 ? 84.58364 85.68186 132.85563 1.000 15.50966 105 SER F C 1
ATOM 15606 O O . SER F 1 125 ? 83.80182 85.45327 131.92830 1.000 14.87834 105 SER F O 1
ATOM 15609 N N . GLU F 1 126 ? 84.17945 85.73193 134.12476 1.000 21.45389 106 GLU F N 1
ATOM 15610 C CA . GLU F 1 126 ? 82.76467 85.57476 134.43904 1.000 24.03030 106 GLU F CA 1
ATOM 15611 C C . GLU F 1 126 ? 81.95756 86.79067 134.00530 1.000 21.72093 106 GLU F C 1
ATOM 15612 O O . GLU F 1 126 ? 80.76190 86.66905 133.71685 1.000 23.66046 106 GLU F O 1
ATOM 15618 N N . ASP F 1 127 ? 82.58944 87.96204 133.94607 1.000 21.33715 107 ASP F N 1
ATOM 15619 C CA . ASP F 1 127 ? 81.89356 89.19350 133.59739 1.000 18.98403 107 ASP F CA 1
ATOM 15620 C C . ASP F 1 127 ? 81.97198 89.51809 132.11055 1.000 17.49849 107 ASP F C 1
ATOM 15621 O O . ASP F 1 127 ? 80.97230 89.93771 131.51858 1.000 23.45932 107 ASP F O 1
ATOM 15626 N N . LEU F 1 128 ? 83.13424 89.33078 131.49002 1.000 13.45753 108 LEU F N 1
ATOM 15627 C CA . LEU F 1 128 ? 83.37744 89.82239 130.14210 1.000 12.24129 108 LEU F CA 1
ATOM 15628 C C . LEU F 1 128 ? 83.87003 88.70542 129.23588 1.000 11.53828 108 LEU F C 1
ATOM 15629 O O . LEU F 1 128 ? 84.58628 87.80124 129.67496 1.000 18.22755 108 LEU F O 1
ATOM 15634 N N . HIS F 1 129 ? 83.47532 88.77967 127.96834 1.000 10.75185 109 HIS F N 1
ATOM 15635 C CA . HIS F 1 129 ? 83.96286 87.85887 126.95591 1.000 9.72118 109 HIS F CA 1
ATOM 15636 C C . HIS F 1 129 ? 85.39515 88.20711 126.56032 1.000 10.93865 109 HIS F C 1
ATOM 15637 O O . HIS F 1 129 ? 85.90641 89.28937 126.85826 1.000 9.43587 109 HIS F O 1
ATOM 15644 N N . ALA F 1 130 ? 86.04194 87.26411 125.86999 1.000 10.06350 110 ALA F N 1
ATOM 15645 C CA . ALA F 1 130 ? 87.42565 87.46518 125.45068 1.000 6.50724 110 ALA F CA 1
ATOM 15646 C C . ALA F 1 130 ? 87.56253 88.67230 124.52929 1.000 9.56928 110 ALA F C 1
ATOM 15647 O O . ALA F 1 130 ? 88.54296 89.41851 124.61914 1.000 12.54327 110 ALA F O 1
ATOM 15649 N N . GLY F 1 131 ? 86.59497 88.87876 123.63323 1.000 5.76857 111 GLY F N 1
ATOM 15650 C CA . GLY F 1 131 ? 86.66006 90.02778 122.74244 1.000 4.54170 111 GLY F CA 1
ATOM 15651 C C . GLY F 1 131 ? 86.52817 91.35039 123.47384 1.000 8.30414 111 GLY F C 1
ATOM 15652 O O . GLY F 1 131 ? 87.24159 92.31132 123.17394 1.000 13.58908 111 GLY F O 1
ATOM 15653 N N . GLN F 1 132 ? 85.61273 91.41842 124.44388 1.000 10.93898 112 GLN F N 1
ATOM 15654 C CA . GLN F 1 132 ? 85.47408 92.62687 125.25028 1.000 5.14914 112 GLN F CA 1
ATOM 15655 C C . GLN F 1 132 ? 86.73589 92.89441 126.05996 1.000 8.11836 112 GLN F C 1
ATOM 15656 O O . GLN F 1 132 ? 87.16144 94.04724 126.20287 1.000 14.92029 112 GLN F O 1
ATOM 15662 N N . ILE F 1 133 ? 87.34336 91.83856 126.60388 1.000 6.20054 113 ILE F N 1
ATOM 15663 C CA . ILE F 1 133 ? 88.57796 91.99798 127.36269 1.000 10.77252 113 ILE F CA 1
ATOM 15664 C C . ILE F 1 133 ? 89.70090 92.48359 126.45643 1.000 10.72987 113 ILE F C 1
ATOM 15665 O O . ILE F 1 133 ? 90.50193 93.34012 126.84544 1.000 8.59441 113 ILE F O 1
ATOM 15670 N N . ALA F 1 134 ? 89.77853 91.94738 125.23622 1.000 11.23424 114 ALA F N 1
ATOM 15671 C CA . ALA F 1 134 ? 90.78470 92.41122 124.28780 1.000 9.30756 114 ALA F CA 1
ATOM 15672 C C . ALA F 1 134 ? 90.57120 93.87536 123.93826 1.000 8.27782 114 ALA F C 1
ATOM 15673 O O . ALA F 1 134 ? 91.53467 94.64327 123.83151 1.000 9.74785 114 ALA F O 1
ATOM 15675 N N . LEU F 1 135 ? 89.31262 94.28002 123.75546 1.000 10.01214 115 LEU F N 1
ATOM 15676 C CA . LEU F 1 135 ? 89.02576 95.68997 123.52272 1.000 8.79526 115 LEU F CA 1
ATOM 15677 C C . LEU F 1 135 ? 89.50784 96.54531 124.68596 1.000 7.88358 115 LEU F C 1
ATOM 15678 O O . LEU F 1 135 ? 90.24329 97.51508 124.48428 1.000 15.73996 115 LEU F O 1
ATOM 15683 N N . ILE F 1 136 ? 89.14298 96.17253 125.91379 1.000 8.15978 116 ILE F N 1
ATOM 15684 C CA . ILE F 1 136 ? 89.54905 96.95220 127.08122 1.000 10.35794 116 ILE F CA 1
ATOM 15685 C C . ILE F 1 136 ? 91.06877 97.03754 127.16974 1.000 8.09479 116 ILE F C 1
ATOM 15686 O O . ILE F 1 136 ? 91.63056 98.09843 127.46870 1.000 14.93742 116 ILE F O 1
ATOM 15691 N N . LYS F 1 137 ? 91.75765 95.92927 126.89305 1.000 7.89995 117 LYS F N 1
ATOM 15692 C CA . LYS F 1 137 ? 93.20113 95.87957 127.09510 1.000 4.39013 117 LYS F CA 1
ATOM 15693 C C . LYS F 1 137 ? 93.95937 96.62946 126.00506 1.000 7.63168 117 LYS F C 1
ATOM 15694 O O . LYS F 1 137 ? 94.99999 97.23699 126.28004 1.000 17.98615 117 LYS F O 1
ATOM 15700 N N . HIS F 1 138 ? 93.46894 96.60254 124.76543 1.000 7.97829 118 HIS F N 1
ATOM 15701 C CA . HIS F 1 138 ? 94.25499 97.12282 123.65368 1.000 7.18284 118 HIS F CA 1
ATOM 15702 C C . HIS F 1 138 ? 93.75151 98.44321 123.08467 1.000 11.20343 118 HIS F C 1
ATOM 15703 O O . HIS F 1 138 ? 94.56601 99.22848 122.59098 1.000 18.32389 118 HIS F O 1
ATOM 15710 N N . GLY F 1 139 ? 92.45188 98.72342 123.13040 1.000 8.79437 119 GLY F N 1
ATOM 15711 C CA . GLY F 1 139 ? 91.95963 99.96147 122.55115 1.000 13.52015 119 GLY F CA 1
ATOM 15712 C C . GLY F 1 139 ? 92.02393 99.91293 121.03949 1.000 12.81531 119 GLY F C 1
ATOM 15713 O O . GLY F 1 139 ? 91.64225 98.92136 120.40916 1.000 15.40226 119 GLY F O 1
ATOM 15714 N N . SER F 1 140 ? 92.51433 100.99605 120.44356 1.000 16.66732 120 SER F N 1
ATOM 15715 C CA . SER F 1 140 ? 92.68358 101.06398 118.99940 1.000 10.32584 120 SER F CA 1
ATOM 15716 C C . SER F 1 140 ? 93.97795 100.41434 118.53243 1.000 12.09425 120 SER F C 1
ATOM 15717 O O . SER F 1 140 ? 94.24092 100.39258 117.32585 1.000 14.15274 120 SER F O 1
ATOM 15720 N N . ARG F 1 141 ? 94.78709 99.88645 119.45450 1.000 10.60079 121 ARG F N 1
ATOM 15721 C CA . ARG F 1 141 ? 95.95786 99.10338 119.08209 1.000 8.05954 121 ARG F CA 1
ATOM 15722 C C . ARG F 1 141 ? 95.58389 97.78786 118.41584 1.000 9.78394 121 ARG F C 1
ATOM 15723 O O . ARG F 1 141 ? 96.45886 97.13117 117.84324 1.000 12.30874 121 ARG F O 1
ATOM 15731 N N . LEU F 1 142 ? 94.31094 97.39355 118.47755 1.000 10.98930 122 LEU F N 1
ATOM 15732 C CA . LEU F 1 142 ? 93.81940 96.23879 117.74006 1.000 9.16416 122 LEU F CA 1
ATOM 15733 C C . LEU F 1 142 ? 93.79404 96.47531 116.23712 1.000 7.52152 122 LEU F C 1
ATOM 15734 O O . LEU F 1 142 ? 93.53120 95.53196 115.48599 1.000 15.64843 122 LEU F O 1
ATOM 15739 N N . LYS F 1 143 ? 94.03492 97.70554 115.78848 1.000 8.83551 123 LYS F N 1
ATOM 15740 C CA . LYS F 1 143 ? 94.05283 98.00401 114.36302 1.000 12.77012 123 LYS F CA 1
ATOM 15741 C C . LYS F 1 143 ? 95.07575 97.13394 113.64284 1.000 8.07539 123 LYS F C 1
ATOM 15742 O O . LYS F 1 143 ? 96.22663 97.02103 114.07451 1.000 14.47872 123 LYS F O 1
ATOM 15748 N N . ASN F 1 144 ? 94.64155 96.51385 112.54270 1.000 8.93799 124 ASN F N 1
ATOM 15749 C CA . ASN F 1 144 ? 95.48349 95.64170 111.72012 1.000 9.77060 124 ASN F CA 1
ATOM 15750 C C . ASN F 1 144 ? 96.02197 94.45148 112.50975 1.000 8.80554 124 ASN F C 1
ATOM 15751 O O . ASN F 1 144 ? 97.11986 93.95985 112.23987 1.000 18.24730 124 ASN F O 1
ATOM 15756 N N . CYS F 1 145 ? 95.25831 93.97552 113.48607 1.000 9.77322 125 CYS F N 1
ATOM 15757 C CA . CYS F 1 145 ? 95.63857 92.81394 114.27337 1.000 7.51902 125 CYS F CA 1
ATOM 15758 C C . CYS F 1 145 ? 94.85371 91.58841 113.82593 1.000 6.96734 125 CYS F C 1
ATOM 15759 O O . CYS F 1 145 ? 93.73704 91.69279 113.31339 1.000 12.95068 125 CYS F O 1
ATOM 15762 N N . ASP F 1 146 ? 95.45588 90.42187 114.02453 1.000 7.76982 126 ASP F N 1
ATOM 15763 C CA . ASP F 1 146 ? 94.80317 89.14560 113.77526 1.000 4.97863 126 ASP F CA 1
ATOM 15764 C C . ASP F 1 146 ? 94.37537 88.55557 115.11227 1.000 3.38576 126 ASP F C 1
ATOM 15765 O O . ASP F 1 146 ? 95.20790 88.34695 116.00062 1.000 6.22596 126 ASP F O 1
ATOM 15770 N N . LEU F 1 147 ? 93.08352 88.29332 115.25569 1.000 0.95482 127 LEU F N 1
ATOM 15771 C CA . LEU F 1 147 ? 92.53067 87.72810 116.47516 1.000 3.87454 127 LEU F CA 1
ATOM 15772 C C . LEU F 1 147 ? 92.15059 86.28157 116.21068 1.000 1.82505 127 LEU F C 1
ATOM 15773 O O . LEU F 1 147 ? 91.48252 85.98598 115.21661 1.000 6.67930 127 LEU F O 1
ATOM 15778 N N . TYR F 1 148 ? 92.58386 85.39161 117.09407 1.000 0.17012 128 TYR F N 1
ATOM 15779 C CA . TYR F 1 148 ? 92.32611 83.96017 116.98774 1.000 2.46282 128 TYR F CA 1
ATOM 15780 C C . TYR F 1 148 ? 91.47475 83.57519 118.19010 1.000 0.00000 128 TYR F C 1
ATOM 15781 O O . TYR F 1 148 ? 91.95771 83.57055 119.32508 1.000 5.72899 128 TYR F O 1
ATOM 15790 N N . PHE F 1 149 ? 90.20652 83.28506 117.93437 1.000 0.00000 129 PHE F N 1
ATOM 15791 C CA . PHE F 1 149 ? 89.23432 82.95633 118.96195 1.000 3.83098 129 PHE F CA 1
ATOM 15792 C C . PHE F 1 149 ? 89.06795 81.44677 119.04829 1.000 6.39351 129 PHE F C 1
ATOM 15793 O O . PHE F 1 149 ? 89.08951 80.75114 118.02968 1.000 11.52291 129 PHE F O 1
ATOM 15801 N N . SER F 1 150 ? 88.90601 80.94233 120.26966 1.000 2.38301 130 SER F N 1
ATOM 15802 C CA . SER F 1 150 ? 88.57154 79.53662 120.44612 1.000 5.60701 130 SER F CA 1
ATOM 15803 C C . SER F 1 150 ? 87.11487 79.24337 120.10820 1.000 7.05085 130 SER F C 1
ATOM 15804 O O . SER F 1 150 ? 86.76462 78.08085 119.88579 1.000 8.82815 130 SER F O 1
ATOM 15807 N N . ARG F 1 151 ? 86.26388 80.26697 120.07658 1.000 9.90246 131 ARG F N 1
ATOM 15808 C CA . ARG F 1 151 ? 84.87270 80.14220 119.66926 1.000 4.17636 131 ARG F CA 1
ATOM 15809 C C . ARG F 1 151 ? 84.50118 81.36970 118.85386 1.000 7.89057 131 ARG F C 1
ATOM 15810 O O . ARG F 1 151 ? 85.09869 82.43513 119.01391 1.000 13.12255 131 ARG F O 1
ATOM 15818 N N . LYS F 1 152 ? 83.50730 81.22107 117.98898 1.000 12.00276 132 LYS F N 1
ATOM 15819 C CA . LYS F 1 152 ? 83.07028 82.34575 117.17439 1.000 4.14019 132 LYS F CA 1
ATOM 15820 C C . LYS F 1 152 ? 82.52063 83.44637 118.07519 1.000 4.25619 132 LYS F C 1
ATOM 15821 O O . LYS F 1 152 ? 81.58954 83.19139 118.85393 1.000 8.84917 132 LYS F O 1
ATOM 15827 N N . PRO F 1 153 ? 83.05940 84.66091 118.01279 1.000 7.73179 133 PRO F N 1
ATOM 15828 C CA . PRO F 1 153 ? 82.60568 85.72001 118.91896 1.000 8.93328 133 PRO F CA 1
ATOM 15829 C C . PRO F 1 153 ? 81.16731 86.12905 118.64226 1.000 11.21997 133 PRO F C 1
ATOM 15830 O O . PRO F 1 153 ? 80.64237 85.98029 117.53684 1.000 9.25300 133 PRO F O 1
ATOM 15834 N N . CYS F 1 154 ? 80.52796 86.64856 119.68623 1.000 11.68873 134 CYS F N 1
ATOM 15835 C CA . CYS F 1 154 ? 79.16560 87.14081 119.57575 1.000 7.04415 134 CYS F CA 1
ATOM 15836 C C . CYS F 1 154 ? 79.13571 88.45563 118.79694 1.000 7.24841 134 CYS F C 1
ATOM 15837 O O . CYS F 1 154 ? 80.16790 89.06761 118.50979 1.000 15.24818 134 CYS F O 1
ATOM 15840 N N . SER F 1 155 ? 77.92090 88.88676 118.44858 1.000 8.73023 135 SER F N 1
ATOM 15841 C CA . SER F 1 155 ? 77.76460 90.12338 117.68932 1.000 10.81262 135 SER F CA 1
ATOM 15842 C C . SER F 1 155 ? 78.23977 91.32894 118.49001 1.000 7.85288 135 SER F C 1
ATOM 15843 O O . SER F 1 155 ? 78.84048 92.25461 117.93209 1.000 9.31760 135 SER F O 1
ATOM 15846 N N . ALA F 1 156 ? 77.98193 91.33489 119.80076 1.000 11.66359 136 ALA F N 1
ATOM 15847 C CA . ALA F 1 156 ? 78.43574 92.44006 120.63863 1.000 8.40921 136 ALA F CA 1
ATOM 15848 C C . ALA F 1 156 ? 79.95594 92.52170 120.66498 1.000 10.10077 136 ALA F C 1
ATOM 15849 O O . ALA F 1 156 ? 80.52535 93.61841 120.63805 1.000 12.26947 136 ALA F O 1
ATOM 15851 N N . CYS F 1 157 ? 80.63049 91.37323 120.72186 1.000 10.56902 137 CYS F N 1
ATOM 15852 C CA . CYS F 1 157 ? 82.08575 91.37526 120.64088 1.000 10.20754 137 CYS F CA 1
ATOM 15853 C C . CYS F 1 157 ? 82.56102 91.71977 119.23607 1.000 11.20522 137 CYS F C 1
ATOM 15854 O O . CYS F 1 157 ? 83.49432 92.51411 119.07040 1.000 14.23804 137 CYS F O 1
ATOM 15857 N N . LEU F 1 158 ? 81.92545 91.13744 118.21548 1.000 9.82862 138 LEU F N 1
ATOM 15858 C CA . LEU F 1 158 ? 82.39816 91.31208 116.84665 1.000 9.89787 138 LEU F CA 1
ATOM 15859 C C . LEU F 1 158 ? 82.30043 92.76311 116.39765 1.000 8.46468 138 LEU F C 1
ATOM 15860 O O . LEU F 1 158 ? 83.19803 93.26151 115.71028 1.000 13.10669 138 LEU F O 1
ATOM 15865 N N . LYS F 1 159 ? 81.21397 93.45273 116.75459 1.000 8.57256 139 LYS F N 1
ATOM 15866 C CA . LYS F 1 159 ? 81.06683 94.83792 116.32135 1.000 5.14361 139 LYS F CA 1
ATOM 15867 C C . LYS F 1 159 ? 82.15789 95.71951 116.91658 1.000 6.73544 139 LYS F C 1
ATOM 15868 O O . LYS F 1 159 ? 82.73229 96.55727 116.21566 1.000 11.15613 139 LYS F O 1
ATOM 15874 N N . MET F 1 160 ? 82.48723 95.52126 118.19414 1.000 9.10041 140 MET F N 1
ATOM 15875 C CA . MET F 1 160 ? 83.54761 96.31100 118.80886 1.000 7.03094 140 MET F CA 1
ATOM 15876 C C . MET F 1 160 ? 84.91787 95.94967 118.24865 1.000 6.40443 140 MET F C 1
ATOM 15877 O O . MET F 1 160 ? 85.76449 96.83380 118.06877 1.000 13.08108 140 MET F O 1
ATOM 15882 N N . ILE F 1 161 ? 85.15269 94.66810 117.95756 1.000 6.17034 141 ILE F N 1
ATOM 15883 C CA . ILE F 1 161 ? 86.43363 94.26714 117.38201 1.000 9.62072 141 ILE F CA 1
ATOM 15884 C C . ILE F 1 161 ? 86.61639 94.86103 115.98808 1.000 11.31551 141 ILE F C 1
ATOM 15885 O O . ILE F 1 161 ? 87.69551 95.36484 115.65548 1.000 9.13282 141 ILE F O 1
ATOM 15890 N N . VAL F 1 162 ? 85.57608 94.81883 115.15074 1.000 12.74829 142 VAL F N 1
ATOM 15891 C CA . VAL F 1 162 ? 85.70417 95.39885 113.81541 1.000 6.41513 142 VAL F CA 1
ATOM 15892 C C . VAL F 1 162 ? 85.74997 96.92141 113.88609 1.000 12.20466 142 VAL F C 1
ATOM 15893 O O . VAL F 1 162 ? 86.37574 97.56716 113.03721 1.000 18.67417 142 VAL F O 1
ATOM 15897 N N . ASN F 1 163 ? 85.09506 97.52168 114.88400 1.000 9.38319 143 ASN F N 1
ATOM 15898 C CA . ASN F 1 163 ? 85.20880 98.95991 115.08976 1.000 1.65196 143 ASN F CA 1
ATOM 15899 C C . ASN F 1 163 ? 86.63550 99.34859 115.45253 1.000 7.05121 143 ASN F C 1
ATOM 15900 O O . ASN F 1 163 ? 87.13153 100.39531 115.02014 1.000 9.14159 143 ASN F O 1
ATOM 15905 N N . ALA F 1 164 ? 87.31148 98.51660 116.24819 1.000 4.35684 144 ALA F N 1
ATOM 15906 C CA . ALA F 1 164 ? 88.70287 98.77094 116.59837 1.000 5.48764 144 ALA F CA 1
ATOM 15907 C C . ALA F 1 164 ? 89.64601 98.64774 115.40768 1.000 10.54138 144 ALA F C 1
ATOM 15908 O O . ALA F 1 164 ? 90.79615 99.08644 115.50708 1.000 16.61571 144 ALA F O 1
ATOM 15910 N N . GLY F 1 165 ? 89.19685 98.06795 114.29682 1.000 11.09515 145 GLY F N 1
ATOM 15911 C CA . GLY F 1 165 ? 89.98244 98.06008 113.08075 1.000 8.96603 145 GLY F CA 1
ATOM 15912 C C . GLY F 1 165 ? 90.86918 96.85586 112.86930 1.000 9.87564 145 GLY F C 1
ATOM 15913 O O . GLY F 1 165 ? 91.90022 96.97312 112.19792 1.000 12.32929 145 GLY F O 1
ATOM 15914 N N . VAL F 1 166 ? 90.50074 95.69376 113.41169 1.000 14.49356 146 VAL F N 1
ATOM 15915 C CA . VAL F 1 166 ? 91.32663 94.50391 113.23899 1.000 11.58323 146 VAL F CA 1
ATOM 15916 C C . VAL F 1 166 ? 91.28530 94.03930 111.78622 1.000 11.54426 146 VAL F C 1
ATOM 15917 O O . VAL F 1 166 ? 90.40844 94.41419 110.99911 1.000 19.55173 146 VAL F O 1
ATOM 15921 N N . ASN F 1 167 ? 92.25608 93.19967 111.43019 1.000 13.21924 147 ASN F N 1
ATOM 15922 C CA . ASN F 1 167 ? 92.36579 92.68783 110.06834 1.000 9.15416 147 ASN F CA 1
ATOM 15923 C C . ASN F 1 167 ? 91.60460 91.37571 109.89021 1.000 11.16202 147 ASN F C 1
ATOM 15924 O O . ASN F 1 167 ? 90.70749 91.28135 109.04748 1.000 17.62613 147 ASN F O 1
ATOM 15929 N N . ARG F 1 168 ? 91.95187 90.35777 110.67475 1.000 14.02710 148 ARG F N 1
ATOM 15930 C CA . ARG F 1 168 ? 91.37133 89.02897 110.53478 1.000 9.66682 148 ARG F CA 1
ATOM 15931 C C . ARG F 1 168 ? 90.84538 88.54580 111.87626 1.000 12.67464 148 ARG F C 1
ATOM 15932 O O . ARG F 1 168 ? 91.47266 88.77816 112.91313 1.000 14.10911 148 ARG F O 1
ATOM 15940 N N . ILE F 1 169 ? 89.68832 87.89402 111.85084 1.000 11.59213 149 ILE F N 1
ATOM 15941 C CA . ILE F 1 169 ? 89.15411 87.15938 112.98931 1.000 8.32156 149 ILE F CA 1
ATOM 15942 C C . ILE F 1 169 ? 89.05901 85.70018 112.56632 1.000 9.14492 149 ILE F C 1
ATOM 15943 O O . ILE F 1 169 ? 88.12524 85.31151 111.85575 1.000 18.83143 149 ILE F O 1
ATOM 15948 N N . SER F 1 170 ? 90.01430 84.88725 112.99665 1.000 3.78653 150 SER F N 1
ATOM 15949 C CA . SER F 1 170 ? 89.96295 83.44930 112.79496 1.000 6.33374 150 SER F CA 1
ATOM 15950 C C . SER F 1 170 ? 89.30619 82.81805 114.01029 1.000 4.36116 150 SER F C 1
ATOM 15951 O O . SER F 1 170 ? 89.57460 83.22154 115.14343 1.000 6.77957 150 SER F O 1
ATOM 15954 N N . TYR F 1 171 ? 88.42334 81.85267 113.77777 1.000 9.29280 151 TYR F N 1
ATOM 15955 C CA . TYR F 1 171 ? 87.74963 81.20903 114.89585 1.000 5.64186 151 TYR F CA 1
ATOM 15956 C C . TYR F 1 171 ? 87.74393 79.69886 114.71798 1.000 5.62895 151 TYR F C 1
ATOM 15957 O O . TYR F 1 171 ? 87.78754 79.18213 113.59909 1.000 10.44236 151 TYR F O 1
ATOM 15966 N N . TRP F 1 172 ? 87.69595 79.00486 115.84763 1.000 4.68799 152 TRP F N 1
ATOM 15967 C CA . TRP F 1 172 ? 87.61068 77.55202 115.86600 1.000 3.60566 152 TRP F CA 1
ATOM 15968 C C . TRP F 1 172 ? 86.17604 77.13932 115.55579 1.000 9.73218 152 TRP F C 1
ATOM 15969 O O . TRP F 1 172 ? 85.25702 77.55546 116.26944 1.000 8.97641 152 TRP F O 1
ATOM 15980 N N . PRO F 1 173 ? 85.93678 76.33840 114.51366 1.000 8.68522 153 PRO F N 1
ATOM 15981 C CA . PRO F 1 173 ? 84.56523 76.09265 114.03127 1.000 11.91217 153 PRO F CA 1
ATOM 15982 C C . PRO F 1 173 ? 83.81960 75.04891 114.85806 1.000 9.57693 153 PRO F C 1
ATOM 15983 O O . PRO F 1 173 ? 83.38496 74.00772 114.36099 1.000 17.10817 153 PRO F O 1
ATOM 15987 N N . ALA F 1 174 ? 83.66421 75.33771 116.14067 1.000 9.98808 154 ALA F N 1
ATOM 15988 C CA . ALA F 1 174 ? 82.85147 74.56468 117.06659 1.000 11.39587 154 ALA F CA 1
ATOM 15989 C C . ALA F 1 174 ? 81.73705 75.47062 117.58469 1.000 12.97051 154 ALA F C 1
ATOM 15990 O O . ALA F 1 174 ? 81.49705 76.55436 117.04522 1.000 20.68914 154 ALA F O 1
ATOM 15992 N N . ASP F 1 175 ? 81.02482 74.99502 118.60566 1.000 15.98206 155 ASP F N 1
ATOM 15993 C CA . ASP F 1 175 ? 79.99463 75.77012 119.28760 1.000 16.59455 155 ASP F CA 1
ATOM 15994 C C . ASP F 1 175 ? 80.49028 77.18556 119.56439 1.000 13.86901 155 ASP F C 1
ATOM 15995 O O . ASP F 1 175 ? 81.48748 77.36800 120.27371 1.000 18.74764 155 ASP F O 1
ATOM 16000 N N . PRO F 1 176 ? 79.82831 78.21037 119.01788 1.000 15.81520 156 PRO F N 1
ATOM 16001 C CA . PRO F 1 176 ? 80.32087 79.58464 119.18522 1.000 10.86931 156 PRO F CA 1
ATOM 16002 C C . PRO F 1 176 ? 80.18740 80.10535 120.60694 1.000 10.95243 156 PRO F C 1
ATOM 16003 O O . PRO F 1 176 ? 79.76813 79.37657 121.51115 1.000 16.68345 156 PRO F O 1
ATOM 16007 N N . GLU F 1 177 ? 80.55088 81.37472 120.80451 1.000 11.84855 157 GLU F N 1
ATOM 16008 C CA . GLU F 1 177 ? 80.50518 81.97476 122.13482 1.000 13.52519 157 GLU F CA 1
ATOM 16009 C C . GLU F 1 177 ? 79.09593 81.92573 122.71254 1.000 15.84652 157 GLU F C 1
ATOM 16010 O O . GLU F 1 177 ? 78.89903 81.53532 123.86868 1.000 18.78447 157 GLU F O 1
ATOM 16016 N N . ILE F 1 178 ? 78.10198 82.31966 121.92160 1.000 16.82005 158 ILE F N 1
ATOM 16017 C CA . ILE F 1 178 ? 76.70397 82.12796 122.29256 1.000 16.73149 158 ILE F CA 1
ATOM 16018 C C . ILE F 1 178 ? 76.32272 80.71404 121.86973 1.000 18.25333 158 ILE F C 1
ATOM 16019 O O . ILE F 1 178 ? 76.18975 80.42843 120.67756 1.000 19.97766 158 ILE F O 1
ATOM 16024 N N . SER F 1 179 ? 76.15864 79.82658 122.84841 1.000 21.36647 159 SER F N 1
ATOM 16025 C CA . SER F 1 179 ? 76.03910 78.40252 122.56511 1.000 18.39477 159 SER F CA 1
ATOM 16026 C C . SER F 1 179 ? 74.82473 78.10854 121.69411 1.000 21.26642 159 SER F C 1
ATOM 16027 O O . SER F 1 179 ? 73.71131 78.55790 121.97971 1.000 24.64489 159 SER F O 1
ATOM 16030 N N . LEU F 1 180 ? 75.04983 77.34896 120.62604 1.000 22.37712 160 LEU F N 1
ATOM 16031 C CA . LEU F 1 180 ? 73.98320 76.85292 119.77037 1.000 21.28308 160 LEU F CA 1
ATOM 16032 C C . LEU F 1 180 ? 73.49314 75.47555 120.19180 1.000 22.37618 160 LEU F C 1
ATOM 16033 O O . LEU F 1 180 ? 72.52430 74.97311 119.61369 1.000 21.67813 160 LEU F O 1
ATOM 16038 N N . LEU F 1 181 ? 74.13744 74.85850 121.17986 1.000 24.07712 161 LEU F N 1
ATOM 16039 C CA . LEU F 1 181 ? 73.75270 73.54769 121.68064 1.000 26.47673 161 LEU F CA 1
ATOM 16040 C C . LEU F 1 181 ? 72.86874 73.62334 122.91690 1.000 28.62200 161 LEU F C 1
ATOM 16041 O O . LEU F 1 181 ? 72.53148 72.58045 123.48553 1.000 30.42619 161 LEU F O 1
ATOM 16046 N N . THR F 1 182 ? 72.48806 74.82228 123.34427 1.000 27.35943 162 THR F N 1
ATOM 16047 C CA . THR F 1 182 ? 71.65035 74.98595 124.52545 1.000 30.34595 162 THR F CA 1
ATOM 16048 C C . THR F 1 182 ? 70.18049 74.75347 124.19193 1.000 32.12167 162 THR F C 1
ATOM 16049 O O . THR F 1 182 ? 69.65608 73.65700 124.38590 1.000 31.14290 162 THR F O 1
ATOM 16051 N N . SER F 1 187 ? 68.05739 79.39854 122.31741 1.000 33.85871 167 SER F N 1
ATOM 16052 C CA . SER F 1 187 ? 68.10253 78.84872 120.96818 1.000 34.01651 167 SER F CA 1
ATOM 16053 C C . SER F 1 187 ? 67.85306 79.93373 119.92737 1.000 33.39838 167 SER F C 1
ATOM 16054 O O . SER F 1 187 ? 68.69791 80.18906 119.06979 1.000 34.52615 167 SER F O 1
ATOM 16056 N N . GLU F 1 188 ? 66.67997 80.56616 120.00829 1.000 35.42229 168 GLU F N 1
ATOM 16057 C CA . GLU F 1 188 ? 66.35078 81.63823 119.07468 1.000 32.52719 168 GLU F CA 1
ATOM 16058 C C . GLU F 1 188 ? 67.30093 82.81842 119.23242 1.000 31.96554 168 GLU F C 1
ATOM 16059 O O . GLU F 1 188 ? 67.71874 83.42544 118.23945 1.000 32.86142 168 GLU F O 1
ATOM 16061 N N . ASP F 1 189 ? 67.64634 83.16347 120.47546 1.000 28.81210 169 ASP F N 1
ATOM 16062 C CA . ASP F 1 189 ? 68.57556 84.26436 120.70881 1.000 29.16158 169 ASP F CA 1
ATOM 16063 C C . ASP F 1 189 ? 69.95174 83.96007 120.12928 1.000 25.71721 169 ASP F C 1
ATOM 16064 O O . ASP F 1 189 ? 70.59202 84.83727 119.53882 1.000 25.80763 169 ASP F O 1
ATOM 16066 N N . ALA F 1 190 ? 70.42459 82.72157 120.29052 1.000 26.27999 170 ALA F N 1
ATOM 16067 C CA . ALA F 1 190 ? 71.71877 82.34222 119.73208 1.000 23.63155 170 ALA F CA 1
ATOM 16068 C C . ALA F 1 190 ? 71.70420 82.39607 118.20905 1.000 25.33218 170 ALA F C 1
ATOM 16069 O O . ALA F 1 190 ? 72.67383 82.84758 117.58776 1.000 26.81697 170 ALA F O 1
ATOM 16071 N N . LYS F 1 191 ? 70.61496 81.93672 117.58960 1.000 21.40299 171 LYS F N 1
ATOM 16072 C CA . LYS F 1 191 ? 70.50650 82.00978 116.13647 1.000 22.22804 171 LYS F CA 1
ATOM 16073 C C . LYS F 1 191 ? 70.46994 83.45638 115.65764 1.000 24.20207 171 LYS F C 1
ATOM 16074 O O . LYS F 1 191 ? 71.08955 83.79901 114.64378 1.000 27.83433 171 LYS F O 1
ATOM 16080 N N . LEU F 1 192 ? 69.74892 84.32076 116.37489 1.000 21.94666 172 LEU F N 1
ATOM 16081 C CA . LEU F 1 192 ? 69.72790 85.73638 116.02226 1.000 20.61677 172 LEU F CA 1
ATOM 16082 C C . LEU F 1 192 ? 71.11441 86.35459 116.15267 1.000 23.36834 172 LEU F C 1
ATOM 16083 O O . LEU F 1 192 ? 71.52269 87.16890 115.31580 1.000 26.07869 172 LEU F O 1
ATOM 16088 N N . ASP F 1 193 ? 71.85135 85.98103 117.20129 1.000 21.19100 173 ASP F N 1
ATOM 16089 C CA . ASP F 1 193 ? 73.21517 86.47190 117.36331 1.000 20.81786 173 ASP F CA 1
ATOM 16090 C C . ASP F 1 193 ? 74.10760 86.00409 116.22102 1.000 21.83329 173 ASP F C 1
ATOM 16091 O O . ASP F 1 193 ? 74.94431 86.76644 115.72669 1.000 19.74121 173 ASP F O 1
ATOM 16096 N N . ALA F 1 194 ? 73.94823 84.74968 115.79289 1.000 14.59980 174 ALA F N 1
ATOM 16097 C CA . ALA F 1 194 ? 74.73013 84.24785 114.66596 1.000 18.56002 174 ALA F CA 1
ATOM 16098 C C . ALA F 1 194 ? 74.39704 84.99828 113.38041 1.000 20.96517 174 ALA F C 1
ATOM 16099 O O . ALA F 1 194 ? 75.29281 85.32314 112.58982 1.000 19.24130 174 ALA F O 1
ATOM 16101 N N . LYS F 1 195 ? 73.11120 85.27808 113.15165 1.000 20.21836 175 LYS F N 1
ATOM 16102 C CA . LYS F 1 195 ? 72.72137 86.05735 111.97904 1.000 17.98437 175 LYS F CA 1
ATOM 16103 C C . LYS F 1 195 ? 73.31203 87.46187 112.02826 1.000 18.15338 175 LYS F C 1
ATOM 16104 O O . LYS F 1 195 ? 73.77323 87.98816 111.00751 1.000 21.48400 175 LYS F O 1
ATOM 16110 N N . ALA F 1 196 ? 73.30085 88.08742 113.20751 1.000 17.04312 176 ALA F N 1
ATOM 16111 C CA . ALA F 1 196 ? 73.90746 89.40614 113.35159 1.000 15.86339 176 ALA F CA 1
ATOM 16112 C C . ALA F 1 196 ? 75.41080 89.36160 113.11280 1.000 14.59016 176 ALA F C 1
ATOM 16113 O O . ALA F 1 196 ? 75.96952 90.29023 112.51967 1.000 15.97144 176 ALA F O 1
ATOM 16115 N N . VAL F 1 197 ? 76.07735 88.29907 113.56938 1.000 15.58182 177 VAL F N 1
ATOM 16116 C CA . VAL F 1 197 ? 77.50494 88.13785 113.30706 1.000 16.67075 177 VAL F CA 1
ATOM 16117 C C . VAL F 1 197 ? 77.75969 88.02856 111.81065 1.000 14.85943 177 VAL F C 1
ATOM 16118 O O . VAL F 1 197 ? 78.69429 88.63897 111.27769 1.000 16.53001 177 VAL F O 1
ATOM 16122 N N . GLU F 1 198 ? 76.93375 87.24884 111.10998 1.000 15.94129 178 GLU F N 1
ATOM 16123 C CA . GLU F 1 198 ? 77.09197 87.12056 109.66421 1.000 16.54395 178 GLU F CA 1
ATOM 16124 C C . GLU F 1 198 ? 76.88000 88.45726 108.96183 1.000 15.74761 178 GLU F C 1
ATOM 16125 O O . GLU F 1 198 ? 77.62151 88.80384 108.03390 1.000 20.16223 178 GLU F O 1
ATOM 16131 N N . ARG F 1 199 ? 75.87261 89.22246 109.39115 1.000 17.16890 179 ARG F N 1
ATOM 16132 C CA . ARG F 1 199 ? 75.63171 90.53147 108.78885 1.000 14.91850 179 ARG F CA 1
ATOM 16133 C C . ARG F 1 199 ? 76.79213 91.48622 109.04884 1.000 16.89338 179 ARG F C 1
ATOM 16134 O O . ARG F 1 199 ? 77.19077 92.24332 108.15621 1.000 22.09518 179 ARG F O 1
ATOM 16142 N N . LEU F 1 200 ? 77.34197 91.46920 110.26599 1.000 14.25969 180 LEU F N 1
ATOM 16143 C CA . LEU F 1 200 ? 78.51105 92.28969 110.56704 1.000 12.20298 180 LEU F CA 1
ATOM 16144 C C . LEU F 1 200 ? 79.69895 91.88983 109.70360 1.000 15.35269 180 LEU F C 1
ATOM 16145 O O . LEU F 1 200 ? 80.44576 92.74930 109.22256 1.000 20.30881 180 LEU F O 1
ATOM 16150 N N . LYS F 1 201 ? 79.89121 90.58513 109.50453 1.000 17.15725 181 LYS F N 1
ATOM 16151 C CA . LYS F 1 201 ? 80.98804 90.10262 108.67333 1.000 13.53271 181 LYS F CA 1
ATOM 16152 C C . LYS F 1 201 ? 80.81826 90.53310 107.22162 1.000 17.00471 181 LYS F C 1
ATOM 16153 O O . LYS F 1 201 ? 81.79948 90.87283 106.55074 1.000 20.90871 181 LYS F O 1
ATOM 16159 N N . SER F 1 202 ? 79.58156 90.52188 106.71898 1.000 14.57576 182 SER F N 1
ATOM 16160 C CA . SER F 1 202 ? 79.34631 90.86945 105.32112 1.000 12.99519 182 SER F CA 1
ATOM 16161 C C . SER F 1 202 ? 79.65373 92.33421 105.03084 1.000 16.20263 182 SER F C 1
ATOM 16162 O O . SER F 1 202 ? 80.11430 92.65944 103.93115 1.000 18.80649 182 SER F O 1
ATOM 16165 N N . ASN F 1 203 ? 79.41145 93.22761 105.99073 1.000 22.47317 183 ASN F N 1
ATOM 16166 C CA . ASN F 1 203 ? 79.51286 94.66555 105.77038 1.000 17.15711 183 ASN F CA 1
ATOM 16167 C C . ASN F 1 203 ? 80.69984 95.28928 106.50030 1.000 16.19910 183 ASN F C 1
ATOM 16168 O O . ASN F 1 203 ? 80.65287 96.46151 106.87954 1.000 21.23395 183 ASN F O 1
ATOM 16173 N N . SER F 1 204 ? 81.76925 94.52470 106.70343 1.000 14.20974 184 SER F N 1
ATOM 16174 C CA . SER F 1 204 ? 82.96871 95.02813 107.35430 1.000 14.92311 184 SER F CA 1
ATOM 16175 C C . SER F 1 204 ? 84.19704 94.63727 106.54758 1.000 15.87678 184 SER F C 1
ATOM 16176 O O . SER F 1 204 ? 84.21774 93.60091 105.87854 1.000 17.62048 184 SER F O 1
ATOM 16179 N N . ARG F 1 205 ? 85.22761 95.48057 106.62144 1.000 18.08000 185 ARG F N 1
ATOM 16180 C CA . ARG F 1 205 ? 86.49156 95.17165 105.96759 1.000 12.72278 185 ARG F CA 1
ATOM 16181 C C . ARG F 1 205 ? 87.27363 94.09242 106.70124 1.000 19.03815 185 ARG F C 1
ATOM 16182 O O . ARG F 1 205 ? 88.19524 93.51018 106.11993 1.000 23.74980 185 ARG F O 1
ATOM 16190 N N . ALA F 1 206 ? 86.93187 93.81773 107.95704 1.000 19.04525 186 ALA F N 1
ATOM 16191 C CA . ALA F 1 206 ? 87.55690 92.72042 108.67871 1.000 16.45051 186 ALA F CA 1
ATOM 16192 C C . ALA F 1 206 ? 87.11904 91.38633 108.08921 1.000 16.87124 186 ALA F C 1
ATOM 16193 O O . ALA F 1 206 ? 85.95464 91.19889 107.72690 1.000 18.38899 186 ALA F O 1
ATOM 16195 N N . HIS F 1 207 ? 88.06097 90.45499 108.00064 1.000 11.83998 187 HIS F N 1
ATOM 16196 C CA . HIS F 1 207 ? 87.83171 89.15129 107.39022 1.000 9.38512 187 HIS F CA 1
ATOM 16197 C C . HIS F 1 207 ? 87.63963 88.11535 108.49226 1.000 12.37378 187 HIS F C 1
ATOM 16198 O O . HIS F 1 207 ? 88.58034 87.80080 109.22345 1.000 21.30012 187 HIS F O 1
ATOM 16205 N N . VAL F 1 208 ? 86.42926 87.57666 108.60079 1.000 12.21140 188 VAL F N 1
ATOM 16206 C CA . VAL F 1 208 ? 86.10262 86.55805 109.59298 1.000 12.07532 188 VAL F CA 1
ATOM 16207 C C . VAL F 1 208 ? 86.14766 85.20280 108.90220 1.000 18.05277 188 VAL F C 1
ATOM 16208 O O . VAL F 1 208 ? 85.44846 84.98114 107.90660 1.000 26.40293 188 VAL F O 1
ATOM 16212 N N . CYS F 1 209 ? 86.96848 84.29517 109.42510 1.000 11.96136 189 CYS F N 1
ATOM 16213 C CA . CYS F 1 209 ? 87.26749 83.05895 108.72031 1.000 10.86375 189 CYS F CA 1
ATOM 16214 C C . CYS F 1 209 ? 87.67975 81.96620 109.69856 1.000 11.36909 189 CYS F C 1
ATOM 16215 O O . CYS F 1 209 ? 87.76857 82.17405 110.91357 1.000 18.04210 189 CYS F O 1
ATOM 16218 N N . VAL F 1 210 ? 87.90856 80.78314 109.13662 1.000 11.73345 190 VAL F N 1
ATOM 16219 C CA . VAL F 1 210 ? 88.49110 79.64463 109.83412 1.000 11.76776 190 VAL F CA 1
ATOM 16220 C C . VAL F 1 210 ? 89.84293 79.38427 109.18438 1.000 11.18929 190 VAL F C 1
ATOM 16221 O O . VAL F 1 210 ? 89.91248 78.99650 108.01199 1.000 19.17256 190 VAL F O 1
ATOM 16225 N N . LEU F 1 211 ? 90.92026 79.59965 109.93485 1.000 16.18097 191 LEU F N 1
ATOM 16226 C CA . LEU F 1 211 ? 92.26608 79.56546 109.37945 1.000 10.42676 191 LEU F CA 1
ATOM 16227 C C . LEU F 1 211 ? 93.03844 78.30070 109.72228 1.000 10.50406 191 LEU F C 1
ATOM 16228 O O . LEU F 1 211 ? 94.19122 78.17071 109.30038 1.000 22.68012 191 LEU F O 1
ATOM 16233 N N . LEU F 1 212 ? 92.44981 77.37409 110.47482 1.000 11.37106 192 LEU F N 1
ATOM 16234 C CA . LEU F 1 212 ? 93.17634 76.16885 110.85010 1.000 12.27127 192 LEU F CA 1
ATOM 16235 C C . LEU F 1 212 ? 93.52537 75.35218 109.61106 1.000 16.60752 192 LEU F C 1
ATOM 16236 O O . LEU F 1 212 ? 92.68715 75.14047 108.72989 1.000 16.99058 192 LEU F O 1
ATOM 16241 N N . GLN F 1 213 ? 94.77281 74.91205 109.54124 1.000 16.00590 193 GLN F N 1
ATOM 16242 C CA . GLN F 1 213 ? 95.29636 74.15157 108.42271 1.000 12.26315 193 GLN F CA 1
ATOM 16243 C C . GLN F 1 213 ? 95.51199 72.69930 108.81632 1.000 16.65529 193 GLN F C 1
ATOM 16244 O O . GLN F 1 213 ? 95.67238 72.38193 109.99949 1.000 21.85838 193 GLN F O 1
ATOM 16250 N N . PRO F 1 214 ? 95.50258 71.78223 107.85136 1.000 19.82387 194 PRO F N 1
ATOM 16251 C CA . PRO F 1 214 ? 95.92167 70.41027 108.15236 1.000 19.57331 194 PRO F CA 1
ATOM 16252 C C . PRO F 1 214 ? 97.37719 70.37972 108.59098 1.000 14.74234 194 PRO F C 1
ATOM 16253 O O . PRO F 1 214 ? 98.22401 71.09280 108.04942 1.000 19.09418 194 PRO F O 1
ATOM 16257 N N . LEU F 1 215 ? 97.66196 69.54891 109.58729 1.000 14.81993 195 LEU F N 1
ATOM 16258 C CA . LEU F 1 215 ? 99.03888 69.33320 109.99443 1.000 16.74093 195 LEU F CA 1
ATOM 16259 C C . LEU F 1 215 ? 99.75474 68.46329 108.96693 1.000 22.52422 195 LEU F C 1
ATOM 16260 O O . LEU F 1 215 ? 99.13334 67.71207 108.20997 1.000 24.23938 195 LEU F O 1
ATOM 16265 N N . VAL F 1 216 ? 101.08478 68.57411 108.93934 1.000 25.12035 196 VAL F N 1
ATOM 16266 C CA . VAL F 1 216 ? 101.85475 67.67019 108.09438 1.000 26.32002 196 VAL F CA 1
ATOM 16267 C C . VAL F 1 216 ? 101.71791 66.24433 108.62064 1.000 26.66606 196 VAL F C 1
ATOM 16268 O O . VAL F 1 216 ? 101.27255 66.00242 109.74944 1.000 29.54466 196 VAL F O 1
ATOM 16272 N N . CYS F 1 217 ? 102.10138 65.28319 107.77758 1.000 31.46766 197 CYS F N 1
ATOM 16273 C CA . CYS F 1 217 ? 101.83105 63.87976 108.07930 1.000 32.99363 197 CYS F CA 1
ATOM 16274 C C . CYS F 1 217 ? 102.53179 63.43198 109.35671 1.000 31.85084 197 CYS F C 1
ATOM 16275 O O . CYS F 1 217 ? 101.96752 62.66599 110.14653 1.000 31.47654 197 CYS F O 1
ATOM 16277 N N . TYR F 1 218 ? 103.75790 63.89612 109.57698 1.000 28.41633 198 TYR F N 1
ATOM 16278 C CA . TYR F 1 218 ? 104.57436 63.44423 110.69489 1.000 28.64799 198 TYR F CA 1
ATOM 16279 C C . TYR F 1 218 ? 104.45533 64.34309 111.92438 1.000 29.16242 198 TYR F C 1
ATOM 16280 O O . TYR F 1 218 ? 105.09119 64.06045 112.94462 1.000 32.25683 198 TYR F O 1
ATOM 16289 N N . MET F 1 219 ? 103.64005 65.39979 111.86559 1.000 29.52274 199 MET F N 1
ATOM 16290 C CA . MET F 1 219 ? 103.63329 66.39386 112.93717 1.000 23.90416 199 MET F CA 1
ATOM 16291 C C . MET F 1 219 ? 103.19718 65.78801 114.26639 1.000 27.14872 199 MET F C 1
ATOM 16292 O O . MET F 1 219 ? 103.81833 66.03643 115.30433 1.000 26.78839 199 MET F O 1
ATOM 16297 N N . VAL F 1 220 ? 102.13003 64.98755 114.25651 1.000 26.13782 200 VAL F N 1
ATOM 16298 C CA . VAL F 1 220 ? 101.60007 64.45688 115.50960 1.000 24.83944 200 VAL F CA 1
ATOM 16299 C C . VAL F 1 220 ? 102.55838 63.43612 116.11188 1.000 27.60528 200 VAL F C 1
ATOM 16300 O O . VAL F 1 220 ? 102.80732 63.43723 117.32444 1.000 30.31175 200 VAL F O 1
ATOM 16304 N N . GLN F 1 221 ? 103.11364 62.55286 115.27941 1.000 27.62696 201 GLN F N 1
ATOM 16305 C CA . GLN F 1 221 ? 104.06742 61.56742 115.77730 1.000 23.18075 201 GLN F CA 1
ATOM 16306 C C . GLN F 1 221 ? 105.31784 62.24281 116.32652 1.000 26.40154 201 GLN F C 1
ATOM 16307 O O . GLN F 1 221 ? 105.83947 61.84556 117.37536 1.000 27.51873 201 GLN F O 1
ATOM 16313 N N . PHE F 1 222 ? 105.81062 63.27020 115.63030 1.000 27.17845 202 PHE F N 1
ATOM 16314 C CA . PHE F 1 222 ? 106.97816 64.00477 116.10648 1.000 25.45861 202 PHE F CA 1
ATOM 16315 C C . PHE F 1 222 ? 106.68628 64.72408 117.41751 1.000 23.22417 202 PHE F C 1
ATOM 16316 O O . PHE F 1 222 ? 107.53392 64.75264 118.31854 1.000 24.37537 202 PHE F O 1
ATOM 16324 N N . VAL F 1 223 ? 105.49729 65.31889 117.53892 1.000 20.11969 203 VAL F N 1
ATOM 16325 C CA . VAL F 1 223 ? 105.12764 65.99145 118.78024 1.000 22.84675 203 VAL F CA 1
ATOM 16326 C C . VAL F 1 223 ? 105.05812 64.99049 119.92452 1.000 23.06757 203 VAL F C 1
ATOM 16327 O O . VAL F 1 223 ? 105.52304 65.26756 121.03366 1.000 22.70730 203 VAL F O 1
ATOM 16331 N N . GLU F 1 224 ? 104.48744 63.80953 119.67457 1.000 25.55446 204 GLU F N 1
ATOM 16332 C CA . GLU F 1 224 ? 104.44621 62.77958 120.70967 1.000 26.48695 204 GLU F CA 1
ATOM 16333 C C . GLU F 1 224 ? 105.85008 62.34543 121.11533 1.000 29.71121 204 GLU F C 1
ATOM 16334 O O . GLU F 1 224 ? 106.14991 62.21708 122.31077 1.000 30.42185 204 GLU F O 1
ATOM 16340 N N . GLU F 1 225 ? 106.72756 62.13058 120.13164 1.000 27.42376 205 GLU F N 1
ATOM 16341 C CA . GLU F 1 225 ? 108.08987 61.69673 120.42394 1.000 23.54362 205 GLU F CA 1
ATOM 16342 C C . GLU F 1 225 ? 108.83127 62.73432 121.25652 1.000 27.80068 205 GLU F C 1
ATOM 16343 O O . GLU F 1 225 ? 109.50759 62.39564 122.23449 1.000 31.86847 205 GLU F O 1
ATOM 16349 N N . THR F 1 226 ? 108.71772 64.01008 120.88010 1.000 26.48955 206 THR F N 1
ATOM 16350 C CA . THR F 1 226 ? 109.41745 65.05723 121.61635 1.000 21.76737 206 THR F CA 1
ATOM 16351 C C . THR F 1 226 ? 108.79486 65.30297 122.98500 1.000 25.33437 206 THR F C 1
ATOM 16352 O O . THR F 1 226 ? 109.51185 65.62494 123.93853 1.000 28.77947 206 THR F O 1
ATOM 16356 N N . SER F 1 227 ? 107.47247 65.16364 123.10334 1.000 24.98992 207 SER F N 1
ATOM 16357 C CA . SER F 1 227 ? 106.81192 65.37291 124.38504 1.000 23.21552 207 SER F CA 1
ATOM 16358 C C . SER F 1 227 ? 107.17614 64.28034 125.37792 1.000 26.75187 207 SER F C 1
ATOM 16359 O O . SER F 1 227 ? 107.35816 64.55451 126.56953 1.000 26.90478 207 SER F O 1
ATOM 16362 N N . TYR F 1 228 ? 107.27751 63.03288 124.91207 1.000 30.76696 208 TYR F N 1
ATOM 16363 C CA . TYR F 1 228 ? 107.72340 61.97096 125.80616 1.000 28.75613 208 TYR F CA 1
ATOM 16364 C C . TYR F 1 228 ? 109.17187 62.17373 126.23321 1.000 31.53208 208 TYR F C 1
ATOM 16365 O O . TYR F 1 228 ? 109.56057 61.74619 127.32563 1.000 36.52353 208 TYR F O 1
ATOM 16374 N N . LYS F 1 229 ? 109.97831 62.82402 125.39681 1.000 28.48919 209 LYS F N 1
ATOM 16375 C CA . LYS F 1 229 ? 111.38979 63.04502 125.67644 1.000 27.47388 209 LYS F CA 1
ATOM 16376 C C . LYS F 1 229 ? 111.67700 64.43883 126.22283 1.000 27.21450 209 LYS F C 1
ATOM 16377 O O . LYS F 1 229 ? 112.84704 64.81498 126.34033 1.000 30.41587 209 LYS F O 1
ATOM 16379 N N . CYS F 1 230 ? 110.64642 65.20950 126.56128 1.000 26.51230 210 CYS F N 1
ATOM 16380 C CA . CYS F 1 230 ? 110.85873 66.55166 127.07751 1.000 27.80716 210 CYS F CA 1
ATOM 16381 C C . CYS F 1 230 ? 111.38381 66.49222 128.51088 1.000 28.12071 210 CYS F C 1
ATOM 16382 O O . CYS F 1 230 ? 111.39202 65.44218 129.15744 1.000 29.14136 210 CYS F O 1
ATOM 16385 N N . ASP F 1 231 ? 111.82650 67.65101 129.00597 1.000 29.52341 211 ASP F N 1
ATOM 16386 C CA . ASP F 1 231 ? 112.49763 67.70382 130.30196 1.000 29.35656 211 ASP F CA 1
ATOM 16387 C C . ASP F 1 231 ? 111.59262 67.21807 131.42678 1.000 29.37533 211 ASP F C 1
ATOM 16388 O O . ASP F 1 231 ? 112.04205 66.50316 132.32802 1.000 35.10597 211 ASP F O 1
ATOM 16393 N N . PHE F 1 232 ? 110.31529 67.59707 131.39262 1.000 23.11291 212 PHE F N 1
ATOM 16394 C CA . PHE F 1 232 ? 109.42476 67.32126 132.51582 1.000 23.30845 212 PHE F CA 1
ATOM 16395 C C . PHE F 1 232 ? 109.02999 65.84891 132.57158 1.000 26.79688 212 PHE F C 1
ATOM 16396 O O . PHE F 1 232 ? 109.05278 65.23100 133.64614 1.000 27.17613 212 PHE F O 1
ATOM 16404 N N . ILE F 1 233 ? 108.68391 65.26549 131.42205 1.000 27.29160 213 ILE F N 1
ATOM 16405 C CA . ILE F 1 233 ? 108.35821 63.84424 131.37972 1.000 29.17805 213 ILE F CA 1
ATOM 16406 C C . ILE F 1 233 ? 109.57883 63.01094 131.74558 1.000 29.38862 213 ILE F C 1
ATOM 16407 O O . ILE F 1 233 ? 109.47247 62.01151 132.46552 1.000 29.23569 213 ILE F O 1
ATOM 16412 N N . GLN F 1 234 ? 110.75719 63.41077 131.26136 1.000 32.47690 214 GLN F N 1
ATOM 16413 C CA . GLN F 1 234 ? 111.98201 62.69618 131.60502 1.000 31.63341 214 GLN F CA 1
ATOM 16414 C C . GLN F 1 234 ? 112.28060 62.79712 133.09558 1.000 31.84748 214 GLN F C 1
ATOM 16415 O O . GLN F 1 234 ? 112.72576 61.82354 133.71439 1.000 35.05588 214 GLN F O 1
ATOM 16421 N N . LYS F 1 235 ? 112.04843 63.97091 133.68764 1.000 30.79980 215 LYS F N 1
ATOM 16422 C CA . LYS F 1 235 ? 112.28345 64.14336 135.11680 1.000 31.53021 215 LYS F CA 1
ATOM 16423 C C . LYS F 1 235 ? 111.34313 63.27308 135.93829 1.000 32.02741 215 LYS F C 1
ATOM 16424 O O . LYS F 1 235 ? 111.75486 62.68397 136.94439 1.000 34.84786 215 LYS F O 1
ATOM 16430 N N . ILE F 1 236 ? 110.07589 63.18263 135.53064 1.000 32.01710 216 ILE F N 1
ATOM 16431 C CA . ILE F 1 236 ? 109.15639 62.27965 136.21791 1.000 32.62280 216 ILE F CA 1
ATOM 16432 C C . ILE F 1 236 ? 109.60310 60.83118 136.04999 1.000 33.77539 216 ILE F C 1
ATOM 16433 O O . ILE F 1 236 ? 109.56649 60.04193 137.00197 1.000 34.76370 216 ILE F O 1
ATOM 16438 N N . THR F 1 237 ? 110.02884 60.45837 134.83992 1.000 34.46659 217 THR F N 1
ATOM 16439 C CA . THR F 1 237 ? 110.47056 59.08866 134.59285 1.000 35.88483 217 THR F CA 1
ATOM 16440 C C . THR F 1 237 ? 111.70200 58.74295 135.42232 1.000 38.37742 217 THR F C 1
ATOM 16441 O O . THR F 1 237 ? 111.79460 57.64397 135.98143 1.000 39.27123 217 THR F O 1
ATOM 16445 N N . LYS F 1 238 ? 112.65577 59.67103 135.52180 1.000 37.90879 218 LYS F N 1
ATOM 16446 C CA . LYS F 1 238 ? 113.85792 59.43224 136.31149 1.000 37.62904 218 LYS F CA 1
ATOM 16447 C C . LYS F 1 238 ? 113.58544 59.40917 137.80889 1.000 39.25464 218 LYS F C 1
ATOM 16448 O O . LYS F 1 238 ? 114.47630 59.02943 138.57607 1.000 41.70147 218 LYS F O 1
ATOM 16454 N N . THR F 1 239 ? 112.39300 59.80524 138.24017 1.000 37.65696 219 THR F N 1
ATOM 16455 C CA . THR F 1 239 ? 112.06030 59.83372 139.65693 1.000 39.34469 219 THR F CA 1
ATOM 16456 C C . THR F 1 239 ? 110.98234 58.80830 139.99101 1.000 40.42773 219 THR F C 1
ATOM 16457 O O . THR F 1 239 ? 111.17740 57.60675 139.80873 1.000 42.21470 219 THR F O 1
ATOM 16461 N N . PHE F 1 247 ? 102.99374 56.26710 132.38546 1.000 31.92034 227 PHE F N 1
ATOM 16462 C CA . PHE F 1 247 ? 102.26766 57.33880 133.05501 1.000 32.65633 227 PHE F CA 1
ATOM 16463 C C . PHE F 1 247 ? 101.88893 58.43700 132.06723 1.000 33.08986 227 PHE F C 1
ATOM 16464 O O . PHE F 1 247 ? 100.84973 59.08176 132.20608 1.000 36.00694 227 PHE F O 1
ATOM 16472 N N . TYR F 1 248 ? 102.74861 58.64818 131.06925 1.000 32.67771 228 TYR F N 1
ATOM 16473 C CA . TYR F 1 248 ? 102.52254 59.73143 130.12028 1.000 29.96999 228 TYR F CA 1
ATOM 16474 C C . TYR F 1 248 ? 101.40456 59.38946 129.14363 1.000 32.82848 228 TYR F C 1
ATOM 16475 O O . TYR F 1 248 ? 100.59616 60.25548 128.79167 1.000 33.78736 228 TYR F O 1
ATOM 16484 N N . TYR F 1 249 ? 101.34353 58.13382 128.69294 1.000 35.58816 229 TYR F N 1
ATOM 16485 C CA . TYR F 1 249 ? 100.31977 57.74292 127.72854 1.000 33.47108 229 TYR F CA 1
ATOM 16486 C C . TYR F 1 249 ? 98.92259 57.80861 128.33578 1.000 33.80257 229 TYR F C 1
ATOM 16487 O O . TYR F 1 249 ? 97.96800 58.22029 127.66746 1.000 34.58847 229 TYR F O 1
ATOM 16496 N N . GLU F 1 250 ? 98.77694 57.39816 129.59779 1.000 34.67512 230 GLU F N 1
ATOM 16497 C CA . GLU F 1 250 ? 97.46051 57.43096 130.22984 1.000 35.07421 230 GLU F CA 1
ATOM 16498 C C . GLU F 1 250 ? 96.98782 58.86389 130.45047 1.000 35.29857 230 GLU F C 1
ATOM 16499 O O . GLU F 1 250 ? 95.81168 59.18134 130.22481 1.000 35.71243 230 GLU F O 1
ATOM 16505 N N . CYS F 1 251 ? 97.89048 59.74341 130.89086 1.000 32.87904 231 CYS F N 1
ATOM 16506 C CA . CYS F 1 251 ? 97.54698 61.15606 131.00273 1.000 33.74221 231 CYS F CA 1
ATOM 16507 C C . CYS F 1 251 ? 97.20002 61.73755 129.63972 1.000 31.59703 231 CYS F C 1
ATOM 16508 O O . CYS F 1 251 ? 96.28611 62.56268 129.52174 1.000 29.20805 231 CYS F O 1
ATOM 16511 N N . LYS F 1 252 ? 97.92005 61.31683 128.59649 1.000 27.63803 232 LYS F N 1
ATOM 16512 C CA . LYS F 1 252 ? 97.59676 61.77013 127.24982 1.000 27.71029 232 LYS F CA 1
ATOM 16513 C C . LYS F 1 252 ? 96.19958 61.32788 126.84243 1.000 28.19093 232 LYS F C 1
ATOM 16514 O O . LYS F 1 252 ? 95.45594 62.09779 126.23218 1.000 30.66533 232 LYS F O 1
ATOM 16520 N N . GLN F 1 253 ? 95.82732 60.08956 127.16940 1.000 30.93613 233 GLN F N 1
ATOM 16521 C CA . GLN F 1 253 ? 94.48310 59.61026 126.85760 1.000 30.76942 233 GLN F CA 1
ATOM 16522 C C . GLN F 1 253 ? 93.42293 60.41037 127.60701 1.000 31.36915 233 GLN F C 1
ATOM 16523 O O . GLN F 1 253 ? 92.37194 60.75057 127.04456 1.000 34.11056 233 GLN F O 1
ATOM 16529 N N . GLU F 1 254 ? 93.68047 60.71443 128.88213 1.000 31.57368 234 GLU F N 1
ATOM 16530 C CA . GLU F 1 254 ? 92.74408 61.53122 129.65057 1.000 31.09139 234 GLU F CA 1
ATOM 16531 C C . GLU F 1 254 ? 92.57410 62.91222 129.02674 1.000 30.78433 234 GLU F C 1
ATOM 16532 O O . GLU F 1 254 ? 91.44638 63.40584 128.88268 1.000 32.46105 234 GLU F O 1
ATOM 16538 N N . ARG F 1 255 ? 93.68541 63.54914 128.64713 1.000 29.40316 235 ARG F N 1
ATOM 16539 C CA . ARG F 1 255 ? 93.60343 64.85615 128.00340 1.000 26.26127 235 ARG F CA 1
ATOM 16540 C C . ARG F 1 255 ? 92.90306 64.76541 126.65480 1.000 26.58232 235 ARG F C 1
ATOM 16541 O O . ARG F 1 255 ? 92.15466 65.67240 126.28232 1.000 27.66784 235 ARG F O 1
ATOM 16549 N N . ILE F 1 256 ? 93.13633 63.68389 125.90818 1.000 27.05632 236 ILE F N 1
ATOM 16550 C CA . ILE F 1 256 ? 92.45881 63.49739 124.62834 1.000 25.46914 236 ILE F CA 1
ATOM 16551 C C . ILE F 1 256 ? 90.95333 63.46803 124.83436 1.000 26.85396 236 ILE F C 1
ATOM 16552 O O . ILE F 1 256 ? 90.20270 64.17592 124.15448 1.000 28.45439 236 ILE F O 1
ATOM 16557 N N . LYS F 1 257 ? 90.49266 62.66240 125.79418 1.000 27.67669 237 LYS F N 1
ATOM 16558 C CA . LYS F 1 257 ? 89.05806 62.57746 126.05056 1.000 28.56662 237 LYS F CA 1
ATOM 16559 C C . LYS F 1 257 ? 88.49072 63.92406 126.48727 1.000 28.18442 237 LYS F C 1
ATOM 16560 O O . LYS F 1 257 ? 87.47419 64.38198 125.94594 1.000 32.13681 237 LYS F O 1
ATOM 16562 N N . GLU F 1 258 ? 89.15029 64.58683 127.44251 1.000 25.34521 238 GLU F N 1
ATOM 16563 C CA . GLU F 1 258 ? 88.62664 65.84830 127.95996 1.000 26.25010 238 GLU F CA 1
ATOM 16564 C C . GLU F 1 258 ? 88.59145 66.92765 126.88258 1.000 25.85775 238 GLU F C 1
ATOM 16565 O O . GLU F 1 258 ? 87.59553 67.64979 126.74902 1.000 25.72222 238 GLU F O 1
ATOM 16571 N N . TYR F 1 259 ? 89.65517 67.03952 126.08717 1.000 20.37511 239 TYR F N 1
ATOM 16572 C CA . TYR F 1 259 ? 89.73278 68.09871 125.09187 1.000 19.47830 239 TYR F CA 1
ATOM 16573 C C . TYR F 1 259 ? 88.85727 67.80747 123.88260 1.000 23.07478 239 TYR F C 1
ATOM 16574 O O . TYR F 1 259 ? 88.36177 68.74369 123.24866 1.000 21.37132 239 TYR F O 1
ATOM 16583 N N . GLU F 1 260 ? 88.64644 66.53136 123.54736 1.000 24.94764 240 GLU F N 1
ATOM 16584 C CA . GLU F 1 260 ? 87.68468 66.20269 122.50448 1.000 24.15072 240 GLU F CA 1
ATOM 16585 C C . GLU F 1 260 ? 86.26191 66.48327 122.96229 1.000 25.93107 240 GLU F C 1
ATOM 16586 O O . GLU F 1 260 ? 85.41666 66.87091 122.14873 1.000 28.99517 240 GLU F O 1
ATOM 16592 N N . MET F 1 261 ? 85.97595 66.29161 124.25271 1.000 25.70974 241 MET F N 1
ATOM 16593 C CA . MET F 1 261 ? 84.68444 66.71600 124.78205 1.000 25.27673 241 MET F CA 1
ATOM 16594 C C . MET F 1 261 ? 84.52900 68.23114 124.71590 1.000 26.53269 241 MET F C 1
ATOM 16595 O O . MET F 1 261 ? 83.47159 68.73879 124.32476 1.000 25.94626 241 MET F O 1
ATOM 16600 N N . LEU F 1 262 ? 85.57428 68.96987 125.09314 1.000 23.06660 242 LEU F N 1
ATOM 16601 C CA . LEU F 1 262 ? 85.44894 70.41830 125.22841 1.000 16.18039 242 LEU F CA 1
ATOM 16602 C C . LEU F 1 262 ? 85.44676 71.13811 123.88194 1.000 17.55411 242 LEU F C 1
ATOM 16603 O O . LEU F 1 262 ? 84.70990 72.11389 123.70345 1.000 22.29517 242 LEU F O 1
ATOM 16608 N N . PHE F 1 263 ? 86.25169 70.67873 122.92183 1.000 21.36634 243 PHE F N 1
ATOM 16609 C CA . PHE F 1 263 ? 86.50459 71.44419 121.70954 1.000 17.17345 243 PHE F CA 1
ATOM 16610 C C . PHE F 1 263 ? 85.89261 70.85417 120.44876 1.000 16.41975 243 PHE F C 1
ATOM 16611 O O . PHE F 1 263 ? 85.82042 71.55714 119.43689 1.000 15.02807 243 PHE F O 1
ATOM 16619 N N . LEU F 1 264 ? 85.46559 69.59777 120.47025 1.000 18.60019 244 LEU F N 1
ATOM 16620 C CA . LEU F 1 264 ? 84.90939 68.95761 119.29000 1.000 15.92927 244 LEU F CA 1
ATOM 16621 C C . LEU F 1 264 ? 83.41938 68.70557 119.47047 1.000 17.97333 244 LEU F C 1
ATOM 16622 O O . LEU F 1 264 ? 82.90232 68.64624 120.58889 1.000 25.11450 244 LEU F O 1
ATOM 16627 N N . VAL F 1 265 ? 82.73412 68.56512 118.34302 1.000 24.16590 245 VAL F N 1
ATOM 16628 C CA . VAL F 1 265 ? 81.32233 68.20909 118.30268 1.000 23.62092 245 VAL F CA 1
ATOM 16629 C C . VAL F 1 265 ? 81.25380 66.80203 117.72466 1.000 22.28033 245 VAL F C 1
ATOM 16630 O O . VAL F 1 265 ? 81.32343 66.61549 116.50485 1.000 27.15921 245 VAL F O 1
ATOM 16634 N N . SER F 1 266 ? 81.12669 65.80508 118.60412 1.000 25.94373 246 SER F N 1
ATOM 16635 C CA . SER F 1 266 ? 81.17559 64.41348 118.16467 1.000 29.43970 246 SER F CA 1
ATOM 16636 C C . SER F 1 266 ? 80.02682 64.08589 117.21952 1.000 28.18247 246 SER F C 1
ATOM 16637 O O . SER F 1 266 ? 80.21298 63.36611 116.23151 1.000 29.77567 246 SER F O 1
ATOM 16640 N N . ASN F 1 267 ? 78.83438 64.60134 117.50406 1.000 27.04274 247 ASN F N 1
ATOM 16641 C CA . ASN F 1 267 ? 77.68781 64.36790 116.63593 1.000 27.62825 247 ASN F CA 1
ATOM 16642 C C . ASN F 1 267 ? 77.86944 65.13633 115.33248 1.000 28.84756 247 ASN F C 1
ATOM 16643 O O . ASN F 1 267 ? 77.97739 66.36700 115.33883 1.000 30.33061 247 ASN F O 1
ATOM 16648 N N . GLU F 1 268 ? 77.90733 64.40837 114.21378 1.000 28.01409 248 GLU F N 1
ATOM 16649 C CA . GLU F 1 268 ? 78.12309 65.04975 112.92135 1.000 29.89371 248 GLU F CA 1
ATOM 16650 C C . GLU F 1 268 ? 76.95678 65.94812 112.53045 1.000 32.05166 248 GLU F C 1
ATOM 16651 O O . GLU F 1 268 ? 77.16968 67.00576 111.92877 1.000 33.89518 248 GLU F O 1
ATOM 16657 N N . GLU F 1 269 ? 75.72448 65.55065 112.85515 1.000 29.90252 249 GLU F N 1
ATOM 16658 C CA . GLU F 1 269 ? 74.57531 66.37937 112.50664 1.000 31.36418 249 GLU F CA 1
ATOM 16659 C C . GLU F 1 269 ? 74.52382 67.65170 113.34209 1.000 29.95473 249 GLU F C 1
ATOM 16660 O O . GLU F 1 269 ? 74.16587 68.71518 112.82422 1.000 31.21015 249 GLU F O 1
ATOM 16666 N N . MET F 1 270 ? 74.88027 67.56848 114.62607 1.000 32.97310 250 MET F N 1
ATOM 16667 C CA . MET F 1 270 ? 74.96111 68.77246 115.44695 1.000 30.37978 250 MET F CA 1
ATOM 16668 C C . MET F 1 270 ? 76.02902 69.72179 114.91885 1.000 28.12258 250 MET F C 1
ATOM 16669 O O . MET F 1 270 ? 75.82330 70.94155 114.87391 1.000 31.33878 250 MET F O 1
ATOM 16674 N N . HIS F 1 271 ? 77.17715 69.17813 114.50847 1.000 24.05883 251 HIS F N 1
ATOM 16675 C CA . HIS F 1 271 ? 78.22482 70.01382 113.93425 1.000 25.13228 251 HIS F CA 1
ATOM 16676 C C . HIS F 1 271 ? 77.77224 70.64552 112.62423 1.000 26.29927 251 HIS F C 1
ATOM 16677 O O . HIS F 1 271 ? 78.07776 71.81174 112.35784 1.000 26.36125 251 HIS F O 1
ATOM 16684 N N . LYS F 1 272 ? 77.05318 69.89015 111.78977 1.000 27.43872 252 LYS F N 1
ATOM 16685 C CA . LYS F 1 272 ? 76.52595 70.45437 110.55104 1.000 25.72649 252 LYS F CA 1
ATOM 16686 C C . LYS F 1 272 ? 75.54143 71.57944 110.83796 1.000 27.08268 252 LYS F C 1
ATOM 16687 O O . LYS F 1 272 ? 75.54908 72.61176 110.15750 1.000 31.24437 252 LYS F O 1
ATOM 16693 N N . GLN F 1 273 ? 74.68239 71.39220 111.84175 1.000 25.83473 253 GLN F N 1
ATOM 16694 C CA . GLN F 1 273 ? 73.75109 72.44300 112.23592 1.000 29.11201 253 GLN F CA 1
ATOM 16695 C C . GLN F 1 273 ? 74.49433 73.69212 112.69198 1.000 27.90324 253 GLN F C 1
ATOM 16696 O O . GLN F 1 273 ? 74.13754 74.81357 112.30822 1.000 28.33140 253 GLN F O 1
ATOM 16702 N N . ILE F 1 274 ? 75.54016 73.51436 113.50293 1.000 26.49521 254 ILE F N 1
ATOM 16703 C CA . ILE F 1 274 ? 76.32899 74.65337 113.96590 1.000 21.89100 254 ILE F CA 1
ATOM 16704 C C . ILE F 1 274 ? 76.98309 75.36530 112.78866 1.000 22.19613 254 ILE F C 1
ATOM 16705 O O . ILE F 1 274 ? 76.95182 76.59804 112.69457 1.000 22.57444 254 ILE F O 1
ATOM 16710 N N . LEU F 1 275 ? 77.57865 74.60130 111.86984 1.000 22.32795 255 LEU F N 1
ATOM 16711 C CA . LEU F 1 275 ? 78.27506 75.20236 110.73704 1.000 23.89497 255 LEU F CA 1
ATOM 16712 C C . LEU F 1 275 ? 77.31090 75.95564 109.82956 1.000 26.85020 255 LEU F C 1
ATOM 16713 O O . LEU F 1 275 ? 77.64390 77.03181 109.32042 1.000 26.91091 255 LEU F O 1
ATOM 16718 N N . MET F 1 276 ? 76.11546 75.40370 109.60811 1.000 26.04919 256 MET F N 1
ATOM 16719 C CA . MET F 1 276 ? 75.10598 76.11844 108.83472 1.000 27.30447 256 MET F CA 1
ATOM 16720 C C . MET F 1 276 ? 74.67584 77.39731 109.54150 1.000 28.09412 256 MET F C 1
ATOM 16721 O O . MET F 1 276 ? 74.49017 78.43774 108.89958 1.000 29.07089 256 MET F O 1
ATOM 16726 N N . THR F 1 277 ? 74.50843 77.33844 110.86536 1.000 25.15910 257 THR F N 1
ATOM 16727 C CA . THR F 1 277 ? 74.07627 78.51888 111.60713 1.000 23.60397 257 THR F CA 1
ATOM 16728 C C . THR F 1 277 ? 75.12941 79.62207 111.57104 1.000 26.86810 257 THR F C 1
ATOM 16729 O O . THR F 1 277 ? 74.78981 80.80693 111.47373 1.000 27.57790 257 THR F O 1
ATOM 16733 N N . ILE F 1 278 ? 76.40918 79.25765 111.63598 1.000 20.17426 258 ILE F N 1
ATOM 16734 C CA . ILE F 1 278 ? 77.48076 80.24429 111.72733 1.000 18.27648 258 ILE F CA 1
ATOM 16735 C C . ILE F 1 278 ? 78.01909 80.56474 110.33845 1.000 21.72262 258 ILE F C 1
ATOM 16736 O O . ILE F 1 278 ? 79.11011 81.12849 110.19702 1.000 22.73542 258 ILE F O 1
ATOM 16741 N N . GLY F 1 279 ? 77.25460 80.21833 109.30877 1.000 22.92174 259 GLY F N 1
ATOM 16742 C CA . GLY F 1 279 ? 77.61122 80.57390 107.94598 1.000 20.95477 259 GLY F CA 1
ATOM 16743 C C . GLY F 1 279 ? 78.83006 79.87385 107.38605 1.000 24.96284 259 GLY F C 1
ATOM 16744 O O . GLY F 1 279 ? 79.63709 80.50491 106.69190 1.000 27.86731 259 GLY F O 1
ATOM 16745 N N . LEU F 1 280 ? 78.98525 78.58439 107.66772 1.000 24.87980 260 LEU F N 1
ATOM 16746 C CA . LEU F 1 280 ? 80.05106 77.76856 107.10136 1.000 20.41086 260 LEU F CA 1
ATOM 16747 C C . LEU F 1 280 ? 79.47226 76.66401 106.22505 1.000 23.89984 260 LEU F C 1
ATOM 16748 O O . LEU F 1 280 ? 79.89061 75.50626 106.29012 1.000 26.79034 260 LEU F O 1
ATOM 16753 N N . GLU F 1 281 ? 78.48946 77.02111 105.39321 1.000 26.84898 261 GLU F N 1
ATOM 16754 C CA . GLU F 1 281 ? 77.85149 76.05125 104.51029 1.000 26.84888 261 GLU F CA 1
ATOM 16755 C C . GLU F 1 281 ? 78.82023 75.46608 103.49183 1.000 27.21084 261 GLU F C 1
ATOM 16756 O O . GLU F 1 281 ? 78.58642 74.35842 102.99723 1.000 29.04089 261 GLU F O 1
ATOM 16758 N N . ASN F 1 282 ? 79.89962 76.17998 103.16725 1.000 28.47198 262 ASN F N 1
ATOM 16759 C CA . ASN F 1 282 ? 80.90445 75.65932 102.24911 1.000 28.22162 262 ASN F CA 1
ATOM 16760 C C . ASN F 1 282 ? 81.66437 74.46986 102.82004 1.000 30.16730 262 ASN F C 1
ATOM 16761 O O . ASN F 1 282 ? 82.35919 73.78208 102.06457 1.000 32.51517 262 ASN F O 1
ATOM 16766 N N . LEU F 1 283 ? 81.55220 74.21375 104.12505 1.000 27.91666 263 LEU F N 1
ATOM 16767 C CA . LEU F 1 283 ? 82.23101 73.09841 104.77418 1.000 25.69382 263 LEU F CA 1
ATOM 16768 C C . LEU F 1 283 ? 81.24704 72.10840 105.38723 1.000 27.48742 263 LEU F C 1
ATOM 16769 O O . LEU F 1 283 ? 81.60222 71.38889 106.32478 1.000 30.12905 263 LEU F O 1
ATOM 16774 N N . CYS F 1 284 ? 80.01444 72.06024 104.88382 1.000 29.33535 264 CYS F N 1
ATOM 16775 C CA . CYS F 1 284 ? 78.98153 71.20445 105.45093 1.000 27.19318 264 CYS F CA 1
ATOM 16776 C C . CYS F 1 284 ? 78.77134 69.90956 104.67846 1.000 31.40356 264 CYS F C 1
ATOM 16777 O O . CYS F 1 284 ? 78.02513 69.04485 105.14790 1.000 35.12471 264 CYS F O 1
ATOM 16780 N N . GLU F 1 285 ? 79.40017 69.75157 103.51807 1.000 30.96563 265 GLU F N 1
ATOM 16781 C CA . GLU F 1 285 ? 79.29371 68.52932 102.73722 1.000 31.19236 265 GLU F CA 1
ATOM 16782 C C . GLU F 1 285 ? 80.68196 67.97353 102.45785 1.000 31.20731 265 GLU F C 1
ATOM 16783 O O . GLU F 1 285 ? 81.66360 68.71630 102.37393 1.000 32.54310 265 GLU F O 1
ATOM 16789 N N . ASN F 1 286 ? 80.74808 66.65236 102.32001 1.000 31.20706 266 ASN F N 1
ATOM 16790 C CA . ASN F 1 286 ? 82.02010 65.97413 102.14740 1.000 30.15650 266 ASN F CA 1
ATOM 16791 C C . ASN F 1 286 ? 82.63911 66.32520 100.79436 1.000 31.23842 266 ASN F C 1
ATOM 16792 O O . ASN F 1 286 ? 81.92592 66.64305 99.83948 1.000 33.88208 266 ASN F O 1
ATOM 16797 N N . PRO F 1 287 ? 83.97501 66.27434 100.68455 1.000 27.40833 267 PRO F N 1
ATOM 16798 C CA . PRO F 1 287 ? 84.95312 65.86801 101.70230 1.000 28.94428 267 PRO F CA 1
ATOM 16799 C C . PRO F 1 287 ? 85.36308 67.00521 102.63096 1.000 28.03208 267 PRO F C 1
ATOM 16800 O O . PRO F 1 287 ? 86.11608 66.79424 103.57495 1.000 28.40831 267 PRO F O 1
ATOM 16804 N N . TYR F 1 288 ? 84.87075 68.22040 102.38447 1.000 27.72085 268 TYR F N 1
ATOM 16805 C CA . TYR F 1 288 ? 85.29759 69.37304 103.17194 1.000 26.92066 268 TYR F CA 1
ATOM 16806 C C . TYR F 1 288 ? 84.83549 69.26605 104.61987 1.000 26.11162 268 TYR F C 1
ATOM 16807 O O . TYR F 1 288 ? 85.56337 69.65960 105.53699 1.000 29.25273 268 TYR F O 1
ATOM 16816 N N . PHE F 1 289 ? 83.63093 68.73808 104.84503 1.000 26.64245 269 PHE F N 1
ATOM 16817 C CA . PHE F 1 289 ? 83.15190 68.53387 106.20880 1.000 22.80162 269 PHE F CA 1
ATOM 16818 C C . PHE F 1 289 ? 84.03370 67.54077 106.95746 1.000 24.59172 269 PHE F C 1
ATOM 16819 O O . PHE F 1 289 ? 84.49093 67.81654 108.07649 1.000 26.46564 269 PHE F O 1
ATOM 16827 N N . SER F 1 290 ? 84.30190 66.38712 106.34104 1.000 22.80193 270 SER F N 1
ATOM 16828 C CA . SER F 1 290 ? 85.14841 65.38199 106.97232 1.000 18.86242 270 SER F CA 1
ATOM 16829 C C . SER F 1 290 ? 86.58093 65.87607 107.11396 1.000 18.98883 270 SER F C 1
ATOM 16830 O O . SER F 1 290 ? 87.23995 65.59489 108.11953 1.000 20.69368 270 SER F O 1
ATOM 16833 N N . ASN F 1 291 ? 87.08256 66.60826 106.11626 1.000 20.95558 271 ASN F N 1
ATOM 16834 C CA . ASN F 1 291 ? 88.43109 67.15743 106.21333 1.000 19.09673 271 ASN F CA 1
ATOM 16835 C C . ASN F 1 291 ? 88.54336 68.14069 107.37033 1.000 21.39405 271 ASN F C 1
ATOM 16836 O O . ASN F 1 291 ? 89.52473 68.11604 108.12166 1.000 22.36586 271 ASN F O 1
ATOM 16841 N N . LEU F 1 292 ? 87.54470 69.01238 107.53202 1.000 22.24038 272 LEU F N 1
ATOM 16842 C CA . LEU F 1 292 ? 87.56482 69.96575 108.63561 1.000 17.32619 272 LEU F CA 1
ATOM 16843 C C . LEU F 1 292 ? 87.49815 69.25345 109.97929 1.000 18.76411 272 LEU F C 1
ATOM 16844 O O . LEU F 1 292 ? 88.23074 69.60365 110.91409 1.000 21.99768 272 LEU F O 1
ATOM 16849 N N . ARG F 1 293 ? 86.63024 68.24477 110.09454 1.000 19.10456 273 ARG F N 1
ATOM 16850 C CA . ARG F 1 293 ? 86.53129 67.51605 111.35526 1.000 18.64568 273 ARG F CA 1
ATOM 16851 C C . ARG F 1 293 ? 87.82606 66.77480 111.67154 1.000 21.28596 273 ARG F C 1
ATOM 16852 O O . ARG F 1 293 ? 88.26549 66.74848 112.82689 1.000 24.52385 273 ARG F O 1
ATOM 16860 N N . GLN F 1 294 ? 88.45980 66.18072 110.65758 1.000 19.41791 274 GLN F N 1
ATOM 16861 C CA . GLN F 1 294 ? 89.72090 65.48092 110.87622 1.000 16.84526 274 GLN F CA 1
ATOM 16862 C C . GLN F 1 294 ? 90.83437 66.44691 111.26075 1.000 20.33992 274 GLN F C 1
ATOM 16863 O O . GLN F 1 294 ? 91.67010 66.12808 112.11252 1.000 20.54760 274 GLN F O 1
ATOM 16869 N N . ASN F 1 295 ? 90.86899 67.62813 110.64030 1.000 17.26254 275 ASN F N 1
ATOM 16870 C CA . ASN F 1 295 ? 91.86976 68.62409 111.00723 1.000 15.89357 275 ASN F CA 1
ATOM 16871 C C . ASN F 1 295 ? 91.67652 69.09191 112.44389 1.000 19.65905 275 ASN F C 1
ATOM 16872 O O . ASN F 1 295 ? 92.65116 69.24496 113.19388 1.000 20.74787 275 ASN F O 1
ATOM 16877 N N . MET F 1 296 ? 90.42294 69.31735 112.84501 1.000 14.39099 276 MET F N 1
ATOM 16878 C CA . MET F 1 296 ? 90.14602 69.68760 114.22796 1.000 12.07403 276 MET F CA 1
ATOM 16879 C C . MET F 1 296 ? 90.56665 68.58234 115.18833 1.000 15.77570 276 MET F C 1
ATOM 16880 O O . MET F 1 296 ? 91.15382 68.85791 116.24048 1.000 18.21094 276 MET F O 1
ATOM 16885 N N . LYS F 1 297 ? 90.28109 67.32571 114.83853 1.000 17.59659 277 LYS F N 1
ATOM 16886 C CA . LYS F 1 297 ? 90.68103 66.20682 115.68552 1.000 11.62804 277 LYS F CA 1
ATOM 16887 C C . LYS F 1 297 ? 92.19721 66.11713 115.80649 1.000 13.72523 277 LYS F C 1
ATOM 16888 O O . LYS F 1 297 ? 92.72513 65.84522 116.88970 1.000 17.57764 277 LYS F O 1
ATOM 16894 N N . ASP F 1 298 ? 92.91398 66.33709 114.70248 1.000 13.81329 278 ASP F N 1
ATOM 16895 C CA . ASP F 1 298 ? 94.37218 66.28626 114.73921 1.000 13.81295 278 ASP F CA 1
ATOM 16896 C C . ASP F 1 298 ? 94.94361 67.40056 115.60747 1.000 14.75116 278 ASP F C 1
ATOM 16897 O O . ASP F 1 298 ? 95.88226 67.17505 116.38410 1.000 19.71509 278 ASP F O 1
ATOM 16902 N N . LEU F 1 299 ? 94.38994 68.61027 115.49427 1.000 12.61765 279 LEU F N 1
ATOM 16903 C CA . LEU F 1 299 ? 94.85719 69.69987 116.34405 1.000 11.29656 279 LEU F CA 1
ATOM 16904 C C . LEU F 1 299 ? 94.54030 69.44179 117.81283 1.000 11.79245 279 LEU F C 1
ATOM 16905 O O . LEU F 1 299 ? 95.35247 69.76805 118.68518 1.000 15.63606 279 LEU F O 1
ATOM 16910 N N . ILE F 1 300 ? 93.38397 68.84301 118.10628 1.000 14.08063 280 ILE F N 1
ATOM 16911 C CA . ILE F 1 300 ? 93.05935 68.50074 119.48836 1.000 13.07517 280 ILE F CA 1
ATOM 16912 C C . ILE F 1 300 ? 94.01004 67.43261 120.01376 1.000 12.63862 280 ILE F C 1
ATOM 16913 O O . ILE F 1 300 ? 94.42256 67.46866 121.17829 1.000 15.02532 280 ILE F O 1
ATOM 16918 N N . LEU F 1 301 ? 94.37136 66.46613 119.16804 1.000 14.81682 281 LEU F N 1
ATOM 16919 C CA . LEU F 1 301 ? 95.33752 65.45062 119.57134 1.000 12.39750 281 LEU F CA 1
ATOM 16920 C C . LEU F 1 301 ? 96.69046 66.07565 119.88347 1.000 15.77223 281 LEU F C 1
ATOM 16921 O O . LEU F 1 301 ? 97.33167 65.72408 120.88143 1.000 18.40857 281 LEU F O 1
ATOM 16926 N N . LEU F 1 302 ? 97.13495 67.01330 119.04367 1.000 15.21986 282 LEU F N 1
ATOM 16927 C CA . LEU F 1 302 ? 98.39584 67.70161 119.30431 1.000 12.93336 282 LEU F CA 1
ATOM 16928 C C . LEU F 1 302 ? 98.33097 68.49399 120.60620 1.000 11.95461 282 LEU F C 1
ATOM 16929 O O . LEU F 1 302 ? 99.28512 68.48842 121.39666 1.000 14.51819 282 LEU F O 1
ATOM 16934 N N . LEU F 1 303 ? 97.21362 69.18744 120.84230 1.000 11.35581 283 LEU F N 1
ATOM 16935 C CA . LEU F 1 303 ? 97.06310 69.95513 122.07429 1.000 10.17673 283 LEU F CA 1
ATOM 16936 C C . LEU F 1 303 ? 97.08607 69.04984 123.29792 1.000 11.67823 283 LEU F C 1
ATOM 16937 O O . LEU F 1 303 ? 97.71553 69.37927 124.30824 1.000 14.63318 283 LEU F O 1
ATOM 16942 N N . ALA F 1 304 ? 96.39707 67.90919 123.22919 1.000 12.15696 284 ALA F N 1
ATOM 16943 C CA . ALA F 1 304 ? 96.40961 66.96719 124.34246 1.000 16.57098 284 ALA F CA 1
ATOM 16944 C C . ALA F 1 304 ? 97.81136 66.42547 124.58516 1.000 15.53352 284 ALA F C 1
ATOM 16945 O O . ALA F 1 304 ? 98.24226 66.29135 125.73531 1.000 16.05983 284 ALA F O 1
ATOM 16947 N N . THR F 1 305 ? 98.54076 66.12173 123.51001 1.000 15.60003 285 THR F N 1
ATOM 16948 C CA . THR F 1 305 ? 99.91904 65.65965 123.63955 1.000 16.10129 285 THR F CA 1
ATOM 16949 C C . THR F 1 305 ? 100.78156 66.68943 124.36382 1.000 17.38501 285 THR F C 1
ATOM 16950 O O . THR F 1 305 ? 101.48246 66.36732 125.33477 1.000 17.75431 285 THR F O 1
ATOM 16954 N N . VAL F 1 306 ? 100.72321 67.94508 123.91615 1.000 14.43081 286 VAL F N 1
ATOM 16955 C CA . VAL F 1 306 ? 101.57124 68.97716 124.50572 1.000 12.26705 286 VAL F CA 1
ATOM 16956 C C . VAL F 1 306 ? 101.15995 69.25808 125.94759 1.000 15.85127 286 VAL F C 1
ATOM 16957 O O . VAL F 1 306 ? 102.01258 69.47479 126.81696 1.000 21.22222 286 VAL F O 1
ATOM 16961 N N . ALA F 1 307 ? 99.85432 69.25280 126.23074 1.000 13.14650 287 ALA F N 1
ATOM 16962 C CA . ALA F 1 307 ? 99.39612 69.48416 127.59562 1.000 15.97050 287 ALA F CA 1
ATOM 16963 C C . ALA F 1 307 ? 99.78086 68.33546 128.51542 1.000 17.67581 287 ALA F C 1
ATOM 16964 O O . ALA F 1 307 ? 99.99593 68.54772 129.71380 1.000 24.00493 287 ALA F O 1
ATOM 16966 N N . SER F 1 308 ? 99.86906 67.11847 127.97853 1.000 15.10667 288 SER F N 1
ATOM 16967 C CA . SER F 1 308 ? 100.33241 65.97959 128.75526 1.000 17.84366 288 SER F CA 1
ATOM 16968 C C . SER F 1 308 ? 101.83846 65.98529 128.95508 1.000 19.54324 288 SER F C 1
ATOM 16969 O O . SER F 1 308 ? 102.32484 65.35671 129.90078 1.000 22.07863 288 SER F O 1
ATOM 16972 N N . SER F 1 309 ? 102.58520 66.67461 128.08805 1.000 19.87089 289 SER F N 1
ATOM 16973 C CA . SER F 1 309 ? 104.02543 66.78827 128.29215 1.000 16.32783 289 SER F CA 1
ATOM 16974 C C . SER F 1 309 ? 104.37525 67.48581 129.60374 1.000 19.73964 289 SER F C 1
ATOM 16975 O O . SER F 1 309 ? 105.49474 67.31998 130.09870 1.000 22.44798 289 SER F O 1
ATOM 16978 N N . VAL F 1 310 ? 103.44963 68.24994 130.17710 1.000 15.88194 290 VAL F N 1
ATOM 16979 C CA . VAL F 1 310 ? 103.63391 68.86715 131.48948 1.000 19.86982 290 VAL F CA 1
ATOM 16980 C C . VAL F 1 310 ? 102.45910 68.42344 132.35409 1.000 17.88949 290 VAL F C 1
ATOM 16981 O O . VAL F 1 310 ? 101.52277 69.20247 132.58333 1.000 23.27818 290 VAL F O 1
ATOM 16985 N N . PRO F 1 311 ? 102.46086 67.18782 132.84319 1.000 25.04213 291 PRO F N 1
ATOM 16986 C CA . PRO F 1 311 ? 101.24032 66.61076 133.41056 1.000 24.09423 291 PRO F CA 1
ATOM 16987 C C . PRO F 1 311 ? 101.01445 66.97951 134.86735 1.000 22.96258 291 PRO F C 1
ATOM 16988 O O . PRO F 1 311 ? 101.94278 67.29293 135.61581 1.000 26.62252 291 PRO F O 1
ATOM 16992 N N . ASN F 1 312 ? 99.74049 66.93396 135.25893 1.000 24.22468 292 ASN F N 1
ATOM 16993 C CA . ASN F 1 312 ? 99.34026 67.00932 136.66307 1.000 27.97480 292 ASN F CA 1
ATOM 16994 C C . ASN F 1 312 ? 99.44151 65.60120 137.24373 1.000 30.34598 292 ASN F C 1
ATOM 16995 O O . ASN F 1 312 ? 98.45023 64.89446 137.44283 1.000 32.44570 292 ASN F O 1
ATOM 17000 N N . PHE F 1 313 ? 100.67680 65.18938 137.51750 1.000 32.50339 293 PHE F N 1
ATOM 17001 C CA . PHE F 1 313 ? 100.98399 63.81516 137.88841 1.000 33.27014 293 PHE F CA 1
ATOM 17002 C C . PHE F 1 313 ? 101.65104 63.78455 139.25336 1.000 32.61276 293 PHE F C 1
ATOM 17003 O O . PHE F 1 313 ? 102.61479 64.51952 139.49203 1.000 35.50657 293 PHE F O 1
ATOM 17011 N N . LYS F 1 314 ? 101.14038 62.92364 140.13537 1.000 32.54343 294 LYS F N 1
ATOM 17012 C CA . LYS F 1 314 ? 101.68868 62.69078 141.47910 1.000 34.36346 294 LYS F CA 1
ATOM 17013 C C . LYS F 1 314 ? 101.78102 64.04020 142.19200 1.000 34.01190 294 LYS F C 1
ATOM 17014 O O . LYS F 1 314 ? 100.78272 64.77219 142.23466 1.000 36.58945 294 LYS F O 1
ATOM 17016 N N . HIS F 1 315 ? 102.93059 64.40583 142.75504 1.000 32.00659 295 HIS F N 1
ATOM 17017 C CA . HIS F 1 315 ? 103.12642 65.70953 143.37528 1.000 32.92839 295 HIS F CA 1
ATOM 17018 C C . HIS F 1 315 ? 104.18253 66.51832 142.62963 1.000 32.60614 295 HIS F C 1
ATOM 17019 O O . HIS F 1 315 ? 104.86811 67.35431 143.22055 1.000 35.67981 295 HIS F O 1
ATOM 17021 N N . PHE F 1 316 ? 104.32305 66.27619 141.32897 1.000 30.66392 296 PHE F N 1
ATOM 17022 C CA . PHE F 1 316 ? 105.30887 66.98614 140.52722 1.000 31.29548 296 PHE F CA 1
ATOM 17023 C C . PHE F 1 316 ? 104.81280 68.38630 140.19386 1.000 29.77997 296 PHE F C 1
ATOM 17024 O O . PHE F 1 316 ? 103.66325 68.57026 139.78181 1.000 36.61961 296 PHE F O 1
ATOM 17032 N N . GLY F 1 317 ? 105.68380 69.36744 140.37665 1.000 23.30475 297 GLY F N 1
ATOM 17033 C CA . GLY F 1 317 ? 105.35027 70.73889 140.06380 1.000 22.66139 297 GLY F CA 1
ATOM 17034 C C . GLY F 1 317 ? 106.60462 71.57789 140.03084 1.000 20.35960 297 GLY F C 1
ATOM 17035 O O . GLY F 1 317 ? 107.72021 71.06005 140.05305 1.000 24.76915 297 GLY F O 1
ATOM 17036 N N . PHE F 1 318 ? 106.41414 72.88851 139.99346 1.000 17.53102 298 PHE F N 1
ATOM 17037 C CA . PHE F 1 318 ? 107.52894 73.82329 139.94773 1.000 21.25697 298 PHE F CA 1
ATOM 17038 C C . PHE F 1 318 ? 107.83808 74.28658 141.36489 1.000 20.02630 298 PHE F C 1
ATOM 17039 O O . PHE F 1 318 ? 107.02390 74.97283 141.99107 1.000 24.65621 298 PHE F O 1
ATOM 17047 N N . TYR F 1 319 ? 109.00960 73.90410 141.86632 1.000 22.27590 299 TYR F N 1
ATOM 17048 C CA . TYR F 1 319 ? 109.37614 74.17111 143.25389 1.000 22.51268 299 TYR F CA 1
ATOM 17049 C C . TYR F 1 319 ? 110.81028 74.68522 143.30097 1.000 25.25202 299 TYR F C 1
ATOM 17050 O O . TYR F 1 319 ? 111.44267 74.91381 142.26555 1.000 26.14113 299 TYR F O 1
ATOM 17059 N N . ARG F 1 320 ? 111.31060 74.85652 144.52562 1.000 34.56896 300 ARG F N 1
ATOM 17060 C CA . ARG F 1 320 ? 112.62224 75.43725 144.82108 1.000 31.22846 300 ARG F CA 1
ATOM 17061 C C . ARG F 1 320 ? 112.64966 76.91395 144.45344 1.000 31.04982 300 ARG F C 1
ATOM 17062 O O . ARG F 1 320 ? 112.58972 77.77942 145.32652 1.000 35.43111 300 ARG F O 1
ATOM 17070 N N . ASN F 1 331 ? 109.45389 85.54312 145.00710 1.000 25.55998 311 ASN F N 1
ATOM 17071 C CA . ASN F 1 331 ? 109.96398 84.48196 145.86723 1.000 29.84608 311 ASN F CA 1
ATOM 17072 C C . ASN F 1 331 ? 108.91626 83.39431 146.07939 1.000 30.16275 311 ASN F C 1
ATOM 17073 O O . ASN F 1 331 ? 109.25036 82.24626 146.37093 1.000 30.99677 311 ASN F O 1
ATOM 17075 N N . GLN F 1 332 ? 107.64770 83.76363 145.93141 1.000 25.68381 312 GLN F N 1
ATOM 17076 C CA . GLN F 1 332 ? 106.53498 82.83825 146.09304 1.000 24.91464 312 GLN F CA 1
ATOM 17077 C C . GLN F 1 332 ? 106.10495 82.31935 144.72800 1.000 25.20923 312 GLN F C 1
ATOM 17078 O O . GLN F 1 332 ? 105.90400 83.10382 143.79501 1.000 25.55189 312 GLN F O 1
ATOM 17080 N N . SER F 1 333 ? 105.96660 81.00168 144.61631 1.000 23.70487 313 SER F N 1
ATOM 17081 C CA . SER F 1 333 ? 105.60420 80.39503 143.34700 1.000 20.51277 313 SER F CA 1
ATOM 17082 C C . SER F 1 333 ? 104.13635 80.65261 143.01786 1.000 22.42446 313 SER F C 1
ATOM 17083 O O . SER F 1 333 ? 103.31583 80.96739 143.88428 1.000 26.26711 313 SER F O 1
ATOM 17086 N N . LEU F 1 334 ? 103.81644 80.51416 141.73475 1.000 19.36560 314 LEU F N 1
ATOM 17087 C CA . LEU F 1 334 ? 102.45233 80.62010 141.26128 1.000 17.01699 314 LEU F CA 1
ATOM 17088 C C . LEU F 1 334 ? 101.67676 79.36575 141.64585 1.000 18.85277 314 LEU F C 1
ATOM 17089 O O . LEU F 1 334 ? 102.26605 78.35137 142.02619 1.000 23.20956 314 LEU F O 1
ATOM 17094 N N . PRO F 1 335 ? 100.34605 79.40876 141.57975 1.000 19.68482 315 PRO F N 1
ATOM 17095 C CA . PRO F 1 335 ? 99.57983 78.16089 141.65722 1.000 18.00822 315 PRO F CA 1
ATOM 17096 C C . PRO F 1 335 ? 100.03976 77.19968 140.57221 1.000 19.32814 315 PRO F C 1
ATOM 17097 O O . PRO F 1 335 ? 100.31857 77.60056 139.44023 1.000 18.50301 315 PRO F O 1
ATOM 17101 N N . GLN F 1 336 ? 100.13241 75.91902 140.93627 1.000 18.79085 316 GLN F N 1
ATOM 17102 C CA . GLN F 1 336 ? 100.76206 74.94346 140.05276 1.000 13.66446 316 GLN F CA 1
ATOM 17103 C C . GLN F 1 336 ? 100.00456 74.79053 138.74095 1.000 15.47506 316 GLN F C 1
ATOM 17104 O O . GLN F 1 336 ? 100.61338 74.50081 137.70495 1.000 21.36522 316 GLN F O 1
ATOM 17110 N N . GLU F 1 337 ? 98.68493 74.98814 138.76000 1.000 12.16269 317 GLU F N 1
ATOM 17111 C CA . GLU F 1 337 ? 97.90699 74.89432 137.52997 1.000 13.65561 317 GLU F CA 1
ATOM 17112 C C . GLU F 1 337 ? 98.28940 75.98611 136.53652 1.000 16.19509 317 GLU F C 1
ATOM 17113 O O . GLU F 1 337 ? 98.43850 75.71068 135.34023 1.000 22.49396 317 GLU F O 1
ATOM 17119 N N . ILE F 1 338 ? 98.48322 77.21641 137.01116 1.000 13.78394 318 ILE F N 1
ATOM 17120 C CA . ILE F 1 338 ? 98.85919 78.30647 136.11771 1.000 12.26496 318 ILE F CA 1
ATOM 17121 C C . ILE F 1 338 ? 100.28361 78.12332 135.61112 1.000 14.34380 318 ILE F C 1
ATOM 17122 O O . ILE F 1 338 ? 100.58448 78.42060 134.44891 1.000 19.46723 318 ILE F O 1
ATOM 17127 N N . ALA F 1 339 ? 101.18225 77.64102 136.47223 1.000 16.28265 319 ALA F N 1
ATOM 17128 C CA . ALA F 1 339 ? 102.54388 77.36012 136.03356 1.000 13.90020 319 ALA F CA 1
ATOM 17129 C C . ALA F 1 339 ? 102.55956 76.28292 134.95768 1.000 10.80024 319 ALA F C 1
ATOM 17130 O O . ALA F 1 339 ? 103.28056 76.40187 133.96003 1.000 17.70609 319 ALA F O 1
ATOM 17132 N N . ARG F 1 340 ? 101.75396 75.23234 135.13335 1.000 14.24701 320 ARG F N 1
ATOM 17133 C CA . ARG F 1 340 ? 101.65263 74.19798 134.10960 1.000 14.93259 320 ARG F CA 1
ATOM 17134 C C . ARG F 1 340 ? 101.07275 74.75570 132.81560 1.000 11.99176 320 ARG F C 1
ATOM 17135 O O . ARG F 1 340 ? 101.53941 74.41400 131.72428 1.000 17.08987 320 ARG F O 1
ATOM 17143 N N . HIS F 1 341 ? 100.05760 75.61692 132.91730 1.000 7.94769 321 HIS F N 1
ATOM 17144 C CA . HIS F 1 341 ? 99.45502 76.20231 131.72288 1.000 9.18643 321 HIS F CA 1
ATOM 17145 C C . HIS F 1 341 ? 100.46278 77.05125 130.95118 1.000 6.00267 321 HIS F C 1
ATOM 17146 O O . HIS F 1 341 ? 100.56229 76.95212 129.72073 1.000 2.04450 321 HIS F O 1
ATOM 17153 N N . CYS F 1 342 ? 101.23853 77.87435 131.66139 1.000 7.72456 322 CYS F N 1
ATOM 17154 C CA . CYS F 1 342 ? 102.24342 78.70383 131.00048 1.000 3.26155 322 CYS F CA 1
ATOM 17155 C C . CYS F 1 342 ? 103.36466 77.85458 130.41196 1.000 5.01255 322 CYS F C 1
ATOM 17156 O O . CYS F 1 342 ? 103.87287 78.14786 129.31999 1.000 9.81568 322 CYS F O 1
ATOM 17159 N N . MET F 1 343 ? 103.76325 76.79420 131.11689 1.000 10.51517 323 MET F N 1
ATOM 17160 C CA . MET F 1 343 ? 104.78392 75.90602 130.57872 1.000 5.93286 323 MET F CA 1
ATOM 17161 C C . MET F 1 343 ? 104.29301 75.20842 129.31745 1.000 8.28852 323 MET F C 1
ATOM 17162 O O . MET F 1 343 ? 105.06741 74.98793 128.38222 1.000 7.84982 323 MET F O 1
ATOM 17167 N N . VAL F 1 344 ? 103.00821 74.85194 129.27233 1.000 5.96306 324 VAL F N 1
ATOM 17168 C CA . VAL F 1 344 ? 102.44840 74.26395 128.05949 1.000 2.02064 324 VAL F CA 1
ATOM 17169 C C . VAL F 1 344 ? 102.40822 75.29281 126.93425 1.000 1.61908 324 VAL F C 1
ATOM 17170 O O . VAL F 1 344 ? 102.60769 74.95338 125.76293 1.000 7.61839 324 VAL F O 1
ATOM 17174 N N . GLN F 1 345 ? 102.14604 76.56146 127.26340 1.000 8.44533 325 GLN F N 1
ATOM 17175 C CA . GLN F 1 345 ? 102.26237 77.61532 126.25471 1.000 2.56568 325 GLN F CA 1
ATOM 17176 C C . GLN F 1 345 ? 103.66284 77.63561 125.65255 1.000 2.03766 325 GLN F C 1
ATOM 17177 O O . GLN F 1 345 ? 103.83346 77.68596 124.42572 1.000 11.88320 325 GLN F O 1
ATOM 17183 N N . ALA F 1 346 ? 104.68097 77.59660 126.51463 1.000 10.60261 326 ALA F N 1
ATOM 17184 C CA . ALA F 1 346 ? 106.06092 77.60197 126.03647 1.000 0.11540 326 ALA F CA 1
ATOM 17185 C C . ALA F 1 346 ? 106.36956 76.35185 125.21701 1.000 7.46402 326 ALA F C 1
ATOM 17186 O O . ALA F 1 346 ? 107.08416 76.41921 124.21058 1.000 10.61528 326 ALA F O 1
ATOM 17188 N N . ARG F 1 347 ? 105.84082 75.20014 125.63478 1.000 7.40584 327 ARG F N 1
ATOM 17189 C CA . ARG F 1 347 ? 106.05690 73.96351 124.88875 1.000 3.89884 327 ARG F CA 1
ATOM 17190 C C . ARG F 1 347 ? 105.41853 74.03198 123.50693 1.000 4.89436 327 ARG F C 1
ATOM 17191 O O . ARG F 1 347 ? 105.99766 73.55411 122.52496 1.000 11.50301 327 ARG F O 1
ATOM 17199 N N . LEU F 1 348 ? 104.22160 74.61486 123.41488 1.000 8.39951 328 LEU F N 1
ATOM 17200 C CA . LEU F 1 348 ? 103.58644 74.81457 122.11692 1.000 3.82446 328 LEU F CA 1
ATOM 17201 C C . LEU F 1 348 ? 104.41785 75.73909 121.23984 1.000 7.73967 328 LEU F C 1
ATOM 17202 O O . LEU F 1 348 ? 104.55742 75.50453 120.03396 1.000 9.01539 328 LEU F O 1
ATOM 17207 N N . LEU F 1 349 ? 104.97153 76.80249 121.82793 1.000 9.93287 329 LEU F N 1
ATOM 17208 C CA . LEU F 1 349 ? 105.84406 77.69024 121.06395 1.000 9.00400 329 LEU F CA 1
ATOM 17209 C C . LEU F 1 349 ? 107.11118 76.98400 120.59910 1.000 11.35867 329 LEU F C 1
ATOM 17210 O O . LEU F 1 349 ? 107.64642 77.31374 119.53510 1.000 12.78403 329 LEU F O 1
ATOM 17215 N N . ALA F 1 350 ? 107.60642 76.02324 121.38247 1.000 8.07072 330 ALA F N 1
ATOM 17216 C CA . ALA F 1 350 ? 108.84340 75.33071 121.03573 1.000 3.60198 330 ALA F CA 1
ATOM 17217 C C . ALA F 1 350 ? 108.74685 74.57614 119.71535 1.000 10.11881 330 ALA F C 1
ATOM 17218 O O . ALA F 1 350 ? 109.78278 74.25414 119.12465 1.000 19.31349 330 ALA F O 1
ATOM 17220 N N . TYR F 1 351 ? 107.53806 74.29115 119.23703 1.000 11.20327 331 TYR F N 1
ATOM 17221 C CA . TYR F 1 351 ? 107.34528 73.59478 117.97221 1.000 7.28842 331 TYR F CA 1
ATOM 17222 C C . TYR F 1 351 ? 107.37618 74.52639 116.76834 1.000 12.21767 331 TYR F C 1
ATOM 17223 O O . TYR F 1 351 ? 107.24261 74.05555 115.63518 1.000 20.36465 331 TYR F O 1
ATOM 17232 N N . ARG F 1 352 ? 107.54455 75.82710 116.98497 1.000 14.47381 332 ARG F N 1
ATOM 17233 C CA . ARG F 1 352 ? 107.80098 76.78147 115.91679 1.000 10.88247 332 ARG F CA 1
ATOM 17234 C C . ARG F 1 352 ? 109.28726 76.95940 115.65029 1.000 9.85139 332 ARG F C 1
ATOM 17235 O O . ARG F 1 352 ? 109.66513 77.84397 114.87645 1.000 18.63782 332 ARG F O 1
ATOM 17243 N N . THR F 1 353 ? 110.12857 76.14055 116.27592 1.000 10.60883 333 THR F N 1
ATOM 17244 C CA . THR F 1 353 ? 111.56962 76.33341 116.22407 1.000 14.14577 333 THR F CA 1
ATOM 17245 C C . THR F 1 353 ? 112.10161 76.21035 114.80075 1.000 19.30315 333 THR F C 1
ATOM 17246 O O . THR F 1 353 ? 111.58093 75.45572 113.97476 1.000 19.96299 333 THR F O 1
ATOM 17250 N N . GLU F 1 354 ? 113.14432 76.98665 114.51663 1.000 20.81981 334 GLU F N 1
ATOM 17251 C CA . GLU F 1 354 ? 113.91940 76.83328 113.29607 1.000 19.18748 334 GLU F CA 1
ATOM 17252 C C . GLU F 1 354 ? 115.12041 75.91828 113.48433 1.000 21.43836 334 GLU F C 1
ATOM 17253 O O . GLU F 1 354 ? 115.71881 75.49208 112.49106 1.000 26.90444 334 GLU F O 1
ATOM 17259 N N . ASP F 1 355 ? 115.48648 75.61743 114.72832 1.000 23.68814 335 ASP F N 1
ATOM 17260 C CA . ASP F 1 355 ? 116.53012 74.63794 114.98860 1.000 24.55203 335 ASP F CA 1
ATOM 17261 C C . ASP F 1 355 ? 116.08600 73.26377 114.50660 1.000 27.90185 335 ASP F C 1
ATOM 17262 O O . ASP F 1 355 ? 114.94037 72.85447 114.71195 1.000 32.83062 335 ASP F O 1
ATOM 17267 N N . HIS F 1 356 ? 117.00275 72.54863 113.85970 1.000 27.71787 336 HIS F N 1
ATOM 17268 C CA . HIS F 1 356 ? 116.67123 71.26001 113.26924 1.000 28.37780 336 HIS F CA 1
ATOM 17269 C C . HIS F 1 356 ? 116.74030 70.10828 114.26265 1.000 28.68127 336 HIS F C 1
ATOM 17270 O O . HIS F 1 356 ? 116.34695 68.99070 113.91318 1.000 33.14603 336 HIS F O 1
ATOM 17277 N N . LYS F 1 357 ? 117.22496 70.34377 115.47998 1.000 30.61339 337 LYS F N 1
ATOM 17278 C CA . LYS F 1 357 ? 117.36835 69.28330 116.46948 1.000 28.18372 337 LYS F CA 1
ATOM 17279 C C . LYS F 1 357 ? 116.52557 69.51219 117.71343 1.000 31.44426 337 LYS F C 1
ATOM 17280 O O . LYS F 1 357 ? 115.75907 68.62490 118.10616 1.000 35.77087 337 LYS F O 1
ATOM 17286 N N . THR F 1 358 ? 116.63897 70.67744 118.34768 1.000 25.01398 338 THR F N 1
ATOM 17287 C CA . THR F 1 358 ? 116.00451 70.92950 119.63511 1.000 26.99411 338 THR F CA 1
ATOM 17288 C C . THR F 1 358 ? 115.13952 72.17754 119.55388 1.000 25.09778 338 THR F C 1
ATOM 17289 O O . THR F 1 358 ? 115.61075 73.23716 119.12988 1.000 25.92598 338 THR F O 1
ATOM 17293 N N . GLY F 1 359 ? 113.88025 72.04976 119.96537 1.000 17.91927 339 GLY F N 1
ATOM 17294 C CA . GLY F 1 359 ? 112.96700 73.17648 120.02526 1.000 12.72837 339 GLY F CA 1
ATOM 17295 C C . GLY F 1 359 ? 112.79576 73.65900 121.45371 1.000 10.17669 339 GLY F C 1
ATOM 17296 O O . GLY F 1 359 ? 112.52628 72.86907 122.36115 1.000 17.36061 339 GLY F O 1
ATOM 17297 N N . VAL F 1 360 ? 112.95794 74.96593 121.63977 1.000 11.16499 340 VAL F N 1
ATOM 17298 C CA . VAL F 1 360 ? 112.84807 75.60331 122.94572 1.000 11.08998 340 VAL F CA 1
ATOM 17299 C C . VAL F 1 360 ? 111.82984 76.72984 122.85106 1.000 6.89944 340 VAL F C 1
ATOM 17300 O O . VAL F 1 360 ? 111.82866 77.49624 121.88251 1.000 8.39338 340 VAL F O 1
ATOM 17304 N N . GLY F 1 361 ? 110.96167 76.82391 123.84989 1.000 5.16692 341 GLY F N 1
ATOM 17305 C CA . GLY F 1 361 ? 109.97605 77.88426 123.90302 1.000 2.25595 341 GLY F CA 1
ATOM 17306 C C . GLY F 1 361 ? 110.03321 78.61979 125.22471 1.000 4.01925 341 GLY F C 1
ATOM 17307 O O . GLY F 1 361 ? 110.44887 78.07520 126.24621 1.000 6.18323 341 GLY F O 1
ATOM 17308 N N . ALA F 1 362 ? 109.60374 79.88058 125.19011 1.000 7.28675 342 ALA F N 1
ATOM 17309 C CA . ALA F 1 362 ? 109.63592 80.74362 126.36244 1.000 4.53017 342 ALA F CA 1
ATOM 17310 C C . ALA F 1 362 ? 108.44250 81.68555 126.34215 1.000 5.51187 342 ALA F C 1
ATOM 17311 O O . ALA F 1 362 ? 108.13424 82.28127 125.30575 1.000 6.89888 342 ALA F O 1
ATOM 17313 N N . VAL F 1 363 ? 107.77602 81.81032 127.48720 1.000 5.19642 343 VAL F N 1
ATOM 17314 C CA . VAL F 1 363 ? 106.69132 82.76682 127.68052 1.000 8.79689 343 VAL F CA 1
ATOM 17315 C C . VAL F 1 363 ? 106.99304 83.61199 128.90913 1.000 4.78032 343 VAL F C 1
ATOM 17316 O O . VAL F 1 363 ? 107.36699 83.08656 129.95942 1.000 7.67846 343 VAL F O 1
ATOM 17320 N N . ILE F 1 364 ? 106.81224 84.92048 128.78393 1.000 9.18840 344 ILE F N 1
ATOM 17321 C CA . ILE F 1 364 ? 106.96048 85.85430 129.89041 1.000 4.83182 344 ILE F CA 1
ATOM 17322 C C . ILE F 1 364 ? 105.58037 86.38198 130.24516 1.000 5.33299 344 ILE F C 1
ATOM 17323 O O . ILE F 1 364 ? 104.88846 86.95055 129.38945 1.000 10.89617 344 ILE F O 1
ATOM 17328 N N . TRP F 1 365 ? 105.19477 86.19380 131.50665 1.000 6.85070 345 TRP F N 1
ATOM 17329 C CA . TRP F 1 365 ? 103.94304 86.66926 132.07199 1.000 6.67763 345 TRP F CA 1
ATOM 17330 C C . TRP F 1 365 ? 104.26205 87.56271 133.26076 1.000 7.76972 345 TRP F C 1
ATOM 17331 O O . TRP F 1 365 ? 105.34649 87.48047 133.84042 1.000 10.53470 345 TRP F O 1
ATOM 17342 N N . ALA F 1 366 ? 103.32563 88.43863 133.60756 1.000 14.16546 346 ALA F N 1
ATOM 17343 C CA . ALA F 1 366 ? 103.47990 89.29300 134.77452 1.000 8.64837 346 ALA F CA 1
ATOM 17344 C C . ALA F 1 366 ? 102.17999 89.33637 135.56265 1.000 13.89203 346 ALA F C 1
ATOM 17345 O O . ALA F 1 366 ? 101.08727 89.28717 134.99460 1.000 17.95484 346 ALA F O 1
ATOM 17347 N N . GLU F 1 367 ? 102.31503 89.43376 136.88171 1.000 22.17960 347 GLU F N 1
ATOM 17348 C CA . GLU F 1 367 ? 101.18460 89.50451 137.80271 1.000 22.22777 347 GLU F CA 1
ATOM 17349 C C . GLU F 1 367 ? 101.01156 90.96029 138.21938 1.000 23.00727 347 GLU F C 1
ATOM 17350 O O . GLU F 1 367 ? 101.81423 91.49744 138.98643 1.000 27.91630 347 GLU F O 1
ATOM 17356 N N . GLY F 1 368 ? 99.96357 91.59898 137.70570 1.000 24.86447 348 GLY F N 1
ATOM 17357 C CA . GLY F 1 368 ? 99.69342 92.97411 138.07145 1.000 23.42769 348 GLY F CA 1
ATOM 17358 C C . GLY F 1 368 ? 99.24124 93.10157 139.51377 1.000 26.83488 348 GLY F C 1
ATOM 17359 O O . GLY F 1 368 ? 98.69939 92.17160 140.11022 1.000 25.83342 348 GLY F O 1
ATOM 17360 N N . LYS F 1 369 ? 99.47543 94.28485 140.08383 1.000 32.03653 349 LYS F N 1
ATOM 17361 C CA . LYS F 1 369 ? 99.09211 94.52066 141.47184 1.000 32.63332 349 LYS F CA 1
ATOM 17362 C C . LYS F 1 369 ? 97.58439 94.68839 141.61106 1.000 32.89443 349 LYS F C 1
ATOM 17363 O O . LYS F 1 369 ? 96.99073 94.22406 142.59114 1.000 33.35320 349 LYS F O 1
ATOM 17369 N N . SER F 1 370 ? 96.95063 95.34249 140.64537 1.000 29.81349 350 SER F N 1
ATOM 17370 C CA . SER F 1 370 ? 95.52400 95.62004 140.68773 1.000 31.04202 350 SER F CA 1
ATOM 17371 C C . SER F 1 370 ? 94.74407 94.57209 139.90239 1.000 33.75364 350 SER F C 1
ATOM 17372 O O . SER F 1 370 ? 95.28117 93.87990 139.03395 1.000 33.81959 350 SER F O 1
ATOM 17375 N N . ARG F 1 371 ? 93.45799 94.46391 140.22646 1.000 32.36345 351 ARG F N 1
ATOM 17376 C CA . ARG F 1 371 ? 92.58583 93.52174 139.53993 1.000 31.49986 351 ARG F CA 1
ATOM 17377 C C . ARG F 1 371 ? 92.37810 93.94235 138.09065 1.000 32.54509 351 ARG F C 1
ATOM 17378 O O . ARG F 1 371 ? 92.29187 95.13266 137.77711 1.000 33.24019 351 ARG F O 1
ATOM 17380 N N . SER F 1 372 ? 92.30247 92.95565 137.20454 1.000 26.21545 352 SER F N 1
ATOM 17381 C CA . SER F 1 372 ? 92.08823 93.18675 135.78570 1.000 24.67766 352 SER F CA 1
ATOM 17382 C C . SER F 1 372 ? 90.75838 92.58120 135.35560 1.000 20.62830 352 SER F C 1
ATOM 17383 O O . SER F 1 372 ? 90.12924 91.81003 136.08430 1.000 25.39861 352 SER F O 1
ATOM 17386 N N . CYS F 1 373 ? 90.33227 92.95192 134.14965 1.000 18.59780 353 CYS F N 1
ATOM 17387 C CA . CYS F 1 373 ? 89.10650 92.42669 133.56523 1.000 16.90436 353 CYS F CA 1
ATOM 17388 C C . CYS F 1 373 ? 89.29592 91.06602 132.90910 1.000 16.18713 353 CYS F C 1
ATOM 17389 O O . CYS F 1 373 ? 88.30070 90.40272 132.60050 1.000 20.92376 353 CYS F O 1
ATOM 17392 N N . ASP F 1 374 ? 90.53705 90.63966 132.69415 1.000 19.42411 354 ASP F N 1
ATOM 17393 C CA . ASP F 1 374 ? 90.81393 89.41390 131.96329 1.000 14.20520 354 ASP F CA 1
ATOM 17394 C C . ASP F 1 374 ? 90.40792 88.18496 132.77161 1.000 17.73857 354 ASP F C 1
ATOM 17395 O O . ASP F 1 374 ? 90.30667 88.21560 134.00088 1.000 19.00644 354 ASP F O 1
ATOM 17400 N N . GLY F 1 375 ? 90.17302 87.08698 132.05303 1.000 11.74973 355 GLY F N 1
ATOM 17401 C CA . GLY F 1 375 ? 89.94676 85.80416 132.69098 1.000 7.46371 355 GLY F CA 1
ATOM 17402 C C . GLY F 1 375 ? 91.19255 85.17421 133.27304 1.000 10.72977 355 GLY F C 1
ATOM 17403 O O . GLY F 1 375 ? 91.08269 84.18593 134.00635 1.000 22.31528 355 GLY F O 1
ATOM 17404 N N . THR F 1 376 ? 92.36686 85.72030 132.96387 1.000 12.98204 356 THR F N 1
ATOM 17405 C CA . THR F 1 376 ? 93.61962 85.28077 133.56135 1.000 12.17528 356 THR F CA 1
ATOM 17406 C C . THR F 1 376 ? 93.88272 85.93107 134.91232 1.000 13.12369 356 THR F C 1
ATOM 17407 O O . THR F 1 376 ? 94.92072 85.65652 135.52283 1.000 18.16589 356 THR F O 1
ATOM 17411 N N . GLY F 1 377 ? 92.97756 86.78327 135.38643 1.000 13.85855 357 GLY F N 1
ATOM 17412 C CA . GLY F 1 377 ? 93.16046 87.46902 136.64890 1.000 13.40512 357 GLY F CA 1
ATOM 17413 C C . GLY F 1 377 ? 94.15396 88.60653 136.55610 1.000 17.22513 357 GLY F C 1
ATOM 17414 O O . GLY F 1 377 ? 94.19549 89.32294 135.55207 1.000 21.44202 357 GLY F O 1
ATOM 17415 N N . ALA F 1 378 ? 94.96162 88.78453 137.60246 1.000 20.59446 358 ALA F N 1
ATOM 17416 C CA . ALA F 1 378 ? 95.97649 89.82954 137.58907 1.000 19.36348 358 ALA F CA 1
ATOM 17417 C C . ALA F 1 378 ? 97.11549 89.51594 136.62943 1.000 21.61165 358 ALA F C 1
ATOM 17418 O O . ALA F 1 378 ? 97.89565 90.41425 136.29710 1.000 22.04362 358 ALA F O 1
ATOM 17420 N N . MET F 1 379 ? 97.22719 88.27006 136.17934 1.000 19.01494 359 MET F N 1
ATOM 17421 C CA . MET F 1 379 ? 98.29770 87.87901 135.27567 1.000 15.40598 359 MET F CA 1
ATOM 17422 C C . MET F 1 379 ? 97.98626 88.32437 133.85371 1.000 11.15614 359 MET F C 1
ATOM 17423 O O . MET F 1 379 ? 96.87002 88.13394 133.36289 1.000 18.04596 359 MET F O 1
ATOM 17428 N N . TYR F 1 380 ? 98.97467 88.92252 133.19594 1.000 11.44065 360 TYR F N 1
ATOM 17429 C CA . TYR F 1 380 ? 98.84233 89.35113 131.81383 1.000 10.24920 360 TYR F CA 1
ATOM 17430 C C . TYR F 1 380 ? 100.06829 88.91976 131.02335 1.000 4.73006 360 TYR F C 1
ATOM 17431 O O . TYR F 1 380 ? 101.18431 88.87065 131.54663 1.000 4.37899 360 TYR F O 1
ATOM 17440 N N . PHE F 1 381 ? 99.83952 88.59924 129.75460 1.000 5.64905 361 PHE F N 1
ATOM 17441 C CA . PHE F 1 381 ? 100.90395 88.12181 128.88561 1.000 4.47007 361 PHE F CA 1
ATOM 17442 C C . PHE F 1 381 ? 101.85174 89.26095 128.52953 1.000 4.31030 361 PHE F C 1
ATOM 17443 O O . PHE F 1 381 ? 101.42158 90.36074 128.17268 1.000 13.69027 361 PHE F O 1
ATOM 17451 N N . VAL F 1 382 ? 103.15010 88.99255 128.62887 1.000 5.20548 362 VAL F N 1
ATOM 17452 C CA . VAL F 1 382 ? 104.18648 89.98699 128.38362 1.000 6.44578 362 VAL F CA 1
ATOM 17453 C C . VAL F 1 382 ? 104.93080 89.70976 127.08249 1.000 6.51435 362 VAL F C 1
ATOM 17454 O O . VAL F 1 382 ? 105.14244 90.61511 126.27585 1.000 11.51273 362 VAL F O 1
ATOM 17458 N N . GLY F 1 383 ? 105.33480 88.46741 126.86071 1.000 1.76662 363 GLY F N 1
ATOM 17459 C CA . GLY F 1 383 ? 106.12089 88.16701 125.67401 1.000 0.00000 363 GLY F CA 1
ATOM 17460 C C . GLY F 1 383 ? 106.21000 86.67793 125.42739 1.000 2.69889 363 GLY F C 1
ATOM 17461 O O . GLY F 1 383 ? 105.89904 85.86130 126.29564 1.000 9.23678 363 GLY F O 1
ATOM 17462 N N . CYS F 1 384 ? 106.63937 86.33916 124.21516 1.000 2.75079 364 CYS F N 1
ATOM 17463 C CA . CYS F 1 384 ? 106.78859 84.94178 123.83972 1.000 3.09006 364 CYS F CA 1
ATOM 17464 C C . CYS F 1 384 ? 107.90355 84.81591 122.81340 1.000 6.27359 364 CYS F C 1
ATOM 17465 O O . CYS F 1 384 ? 108.23189 85.76988 122.10420 1.000 6.61152 364 CYS F O 1
ATOM 17468 N N . GLY F 1 385 ? 108.48172 83.62303 122.73929 1.000 6.65668 365 GLY F N 1
ATOM 17469 C CA . GLY F 1 385 ? 109.54624 83.38289 121.78582 1.000 2.61390 365 GLY F CA 1
ATOM 17470 C C . GLY F 1 385 ? 109.91631 81.92060 121.71168 1.000 5.75626 365 GLY F C 1
ATOM 17471 O O . GLY F 1 385 ? 109.56084 81.12019 122.58205 1.000 10.22691 365 GLY F O 1
ATOM 17472 N N . TYR F 1 386 ? 110.62974 81.58263 120.64243 1.000 8.08965 366 TYR F N 1
ATOM 17473 C CA . TYR F 1 386 ? 111.20305 80.26198 120.44110 1.000 7.44959 366 TYR F CA 1
ATOM 17474 C C . TYR F 1 386 ? 112.59616 80.43126 119.85293 1.000 4.68040 366 TYR F C 1
ATOM 17475 O O . TYR F 1 386 ? 112.96518 81.50941 119.38159 1.000 11.31239 366 TYR F O 1
ATOM 17484 N N . ASN F 1 387 ? 113.38020 79.35828 119.88186 1.000 5.73130 367 ASN F N 1
ATOM 17485 C CA . ASN F 1 387 ? 114.72619 79.41527 119.33214 1.000 6.65051 367 ASN F CA 1
ATOM 17486 C C . ASN F 1 387 ? 114.66690 79.40590 117.80954 1.000 6.28213 367 ASN F C 1
ATOM 17487 O O . ASN F 1 387 ? 114.08533 78.50157 117.20295 1.000 14.84906 367 ASN F O 1
ATOM 17492 N N . ALA F 1 388 ? 115.25969 80.42651 117.19772 1.000 11.91282 368 ALA F N 1
ATOM 17493 C CA . ALA F 1 388 ? 115.22553 80.58965 115.75213 1.000 10.19405 368 ALA F CA 1
ATOM 17494 C C . ALA F 1 388 ? 116.37876 81.49163 115.34184 1.000 12.70086 368 ALA F C 1
ATOM 17495 O O . ALA F 1 388 ? 117.00010 82.15670 116.17119 1.000 14.72277 368 ALA F O 1
ATOM 17497 N N . PHE F 1 389 ? 116.66329 81.49391 114.04995 1.000 16.35466 369 PHE F N 1
ATOM 17498 C CA . PHE F 1 389 ? 117.66394 82.38169 113.48819 1.000 16.07283 369 PHE F CA 1
ATOM 17499 C C . PHE F 1 389 ? 117.09294 83.79271 113.36062 1.000 14.96160 369 PHE F C 1
ATOM 17500 O O . PHE F 1 389 ? 115.87601 83.98034 113.42672 1.000 20.49569 369 PHE F O 1
ATOM 17508 N N . PRO F 1 390 ? 117.94965 84.80791 113.20375 1.000 15.58237 370 PRO F N 1
ATOM 17509 C CA . PRO F 1 390 ? 117.45494 86.19173 113.21325 1.000 16.05683 370 PRO F CA 1
ATOM 17510 C C . PRO F 1 390 ? 116.37884 86.42477 112.16275 1.000 17.75339 370 PRO F C 1
ATOM 17511 O O . PRO F 1 390 ? 116.41185 85.85106 111.07270 1.000 19.68356 370 PRO F O 1
ATOM 17515 N N . VAL F 1 391 ? 115.40926 87.27130 112.52270 1.000 14.39662 371 VAL F N 1
ATOM 17516 C CA . VAL F 1 391 ? 114.21966 87.47515 111.70501 1.000 19.07169 371 VAL F CA 1
ATOM 17517 C C . VAL F 1 391 ? 114.60766 87.87292 110.28698 1.000 21.95827 371 VAL F C 1
ATOM 17518 O O . VAL F 1 391 ? 115.50030 88.70006 110.07233 1.000 23.61999 371 VAL F O 1
ATOM 17522 N N . GLY F 1 392 ? 113.93034 87.27214 109.31100 1.000 24.73347 372 GLY F N 1
ATOM 17523 C CA . GLY F 1 392 ? 114.21139 87.53193 107.91512 1.000 25.70365 372 GLY F CA 1
ATOM 17524 C C . GLY F 1 392 ? 115.31556 86.69502 107.31636 1.000 28.11792 372 GLY F C 1
ATOM 17525 O O . GLY F 1 392 ? 115.89364 87.09593 106.30036 1.000 32.27233 372 GLY F O 1
ATOM 17526 N N . SER F 1 393 ? 115.62913 85.54771 107.90825 1.000 28.02924 373 SER F N 1
ATOM 17527 C CA . SER F 1 393 ? 116.70739 84.69150 107.43910 1.000 25.92951 373 SER F CA 1
ATOM 17528 C C . SER F 1 393 ? 116.14935 83.52904 106.62999 1.000 28.82724 373 SER F C 1
ATOM 17529 O O . SER F 1 393 ? 115.12707 82.93912 106.99107 1.000 29.55224 373 SER F O 1
ATOM 17532 N N . GLU F 1 394 ? 116.82672 83.20881 105.53210 1.000 31.61086 374 GLU F N 1
ATOM 17533 C CA . GLU F 1 394 ? 116.49188 82.03886 104.74033 1.000 30.99394 374 GLU F CA 1
ATOM 17534 C C . GLU F 1 394 ? 117.05287 80.77984 105.39852 1.000 28.10753 374 GLU F C 1
ATOM 17535 O O . GLU F 1 394 ? 117.81798 80.83691 106.36455 1.000 29.15339 374 GLU F O 1
ATOM 17537 N N . TYR F 1 395 ? 116.65474 79.62454 104.86073 1.000 33.47123 375 TYR F N 1
ATOM 17538 C CA . TYR F 1 395 ? 117.08613 78.35208 105.43244 1.000 30.77826 375 TYR F CA 1
ATOM 17539 C C . TYR F 1 395 ? 118.59867 78.18368 105.34498 1.000 32.94785 375 TYR F C 1
ATOM 17540 O O . TYR F 1 395 ? 119.23228 77.70077 106.29072 1.000 33.04051 375 TYR F O 1
ATOM 17542 N N . ALA F 1 396 ? 119.19521 78.57543 104.22220 1.000 33.58936 376 ALA F N 1
ATOM 17543 C CA . ALA F 1 396 ? 120.62748 78.42590 104.00502 1.000 32.97810 376 ALA F CA 1
ATOM 17544 C C . ALA F 1 396 ? 121.42716 79.65118 104.43246 1.000 31.23984 376 ALA F C 1
ATOM 17545 O O . ALA F 1 396 ? 122.63775 79.69799 104.19189 1.000 32.26121 376 ALA F O 1
ATOM 17547 N N . ASP F 1 397 ? 120.78056 80.64293 105.05014 1.000 30.52690 377 ASP F N 1
ATOM 17548 C CA . ASP F 1 397 ? 121.49086 81.85344 105.45316 1.000 30.17080 377 ASP F CA 1
ATOM 17549 C C . ASP F 1 397 ? 122.55874 81.55782 106.49788 1.000 28.92394 377 ASP F C 1
ATOM 17550 O O . ASP F 1 397 ? 123.67531 82.08292 106.42021 1.000 32.76255 377 ASP F O 1
ATOM 17555 N N . PHE F 1 398 ? 122.24029 80.72132 107.47835 1.000 28.41832 378 PHE F N 1
ATOM 17556 C CA . PHE F 1 398 ? 123.13197 80.49571 108.60182 1.000 28.86205 378 PHE F CA 1
ATOM 17557 C C . PHE F 1 398 ? 123.40188 79.01000 108.76980 1.000 26.41760 378 PHE F C 1
ATOM 17558 O O . PHE F 1 398 ? 122.58518 78.17558 108.36725 1.000 28.17188 378 PHE F O 1
ATOM 17566 N N . PRO F 1 399 ? 124.55013 78.65180 109.34152 1.000 26.91698 379 PRO F N 1
ATOM 17567 C CA . PRO F 1 399 ? 124.82085 77.23688 109.61603 1.000 28.68132 379 PRO F CA 1
ATOM 17568 C C . PRO F 1 399 ? 123.79997 76.65539 110.58305 1.000 30.41507 379 PRO F C 1
ATOM 17569 O O . PRO F 1 399 ? 123.38574 77.30406 111.54572 1.000 30.31591 379 PRO F O 1
ATOM 17573 N N . HIS F 1 400 ? 123.39803 75.41495 110.31579 1.000 31.20298 380 HIS F N 1
ATOM 17574 C CA . HIS F 1 400 ? 122.43953 74.70254 111.14706 1.000 29.31884 380 HIS F CA 1
ATOM 17575 C C . HIS F 1 400 ? 123.07827 73.57927 111.94984 1.000 32.08807 380 HIS F C 1
ATOM 17576 O O . HIS F 1 400 ? 122.36358 72.84305 112.63752 1.000 34.73844 380 HIS F O 1
ATOM 17583 N N . MET F 1 401 ? 124.39758 73.43010 111.88388 1.000 33.86299 381 MET F N 1
ATOM 17584 C CA . MET F 1 401 ? 125.07770 72.29871 112.49020 1.000 35.67825 381 MET F CA 1
ATOM 17585 C C . MET F 1 401 ? 125.25145 72.50131 113.99431 1.000 37.25155 381 MET F C 1
ATOM 17586 O O . MET F 1 401 ? 125.02563 73.58331 114.54176 1.000 36.20672 381 MET F O 1
ATOM 17591 N N . ASP F 1 402 ? 125.67092 71.43140 114.65774 1.000 37.71974 382 ASP F N 1
ATOM 17592 C CA . ASP F 1 402 ? 125.91030 71.38999 116.09302 1.000 36.51598 382 ASP F CA 1
ATOM 17593 C C . ASP F 1 402 ? 127.38471 71.07328 116.34776 1.000 38.67368 382 ASP F C 1
ATOM 17594 O O . ASP F 1 402 ? 128.21630 71.10913 115.43614 1.000 38.68242 382 ASP F O 1
ATOM 17599 N N . ASP F 1 403 ? 127.70381 70.77063 117.60904 1.000 38.75152 383 ASP F N 1
ATOM 17600 C CA . ASP F 1 403 ? 129.08372 70.50060 117.99936 1.000 38.55140 383 ASP F CA 1
ATOM 17601 C C . ASP F 1 403 ? 129.69552 69.33531 117.23109 1.000 39.52361 383 ASP F C 1
ATOM 17602 O O . ASP F 1 403 ? 130.92529 69.22141 117.18374 1.000 41.38496 383 ASP F O 1
ATOM 17604 N N . LYS F 1 404 ? 128.87215 68.46220 116.64282 1.000 41.27615 384 LYS F N 1
ATOM 17605 C CA . LYS F 1 404 ? 129.40655 67.37592 115.82635 1.000 41.70528 384 LYS F CA 1
ATOM 17606 C C . LYS F 1 404 ? 130.21945 67.91366 114.65423 1.000 41.04767 384 LYS F C 1
ATOM 17607 O O . LYS F 1 404 ? 131.20473 67.29368 114.23676 1.000 41.90570 384 LYS F O 1
ATOM 17609 N N . GLN F 1 405 ? 129.81809 69.05810 114.10458 1.000 40.74578 385 GLN F N 1
ATOM 17610 C CA . GLN F 1 405 ? 130.61353 69.70636 113.07116 1.000 42.07394 385 GLN F CA 1
ATOM 17611 C C . GLN F 1 405 ? 131.95927 70.14084 113.63911 1.000 42.54186 385 GLN F C 1
ATOM 17612 O O . GLN F 1 405 ? 132.03883 70.69132 114.74064 1.000 40.18460 385 GLN F O 1
ATOM 17614 N N . LYS F 1 406 ? 133.02486 69.88492 112.87689 1.000 44.20527 386 LYS F N 1
ATOM 17615 C CA . LYS F 1 406 ? 134.37364 70.14671 113.37155 1.000 43.99491 386 LYS F CA 1
ATOM 17616 C C . LYS F 1 406 ? 134.62747 71.64047 113.54261 1.000 43.40750 386 LYS F C 1
ATOM 17617 O O . LYS F 1 406 ? 135.13568 72.07837 114.58127 1.000 43.59224 386 LYS F O 1
ATOM 17619 N N . ASP F 1 407 ? 134.28054 72.43863 112.53661 1.000 42.23094 387 ASP F N 1
ATOM 17620 C CA . ASP F 1 407 ? 134.56906 73.86746 112.56375 1.000 43.03605 387 ASP F CA 1
ATOM 17621 C C . ASP F 1 407 ? 133.52745 74.59233 113.40828 1.000 43.73352 387 ASP F C 1
ATOM 17622 O O . ASP F 1 407 ? 132.32670 74.51473 113.12721 1.000 44.38502 387 ASP F O 1
ATOM 17624 N N . ARG F 1 408 ? 133.98902 75.29673 114.44485 1.000 41.11595 388 ARG F N 1
ATOM 17625 C CA . ARG F 1 408 ? 133.07415 76.05251 115.29377 1.000 39.16995 388 ARG F CA 1
ATOM 17626 C C . ARG F 1 408 ? 132.47073 77.24048 114.55606 1.000 40.42596 388 ARG F C 1
ATOM 17627 O O . ARG F 1 408 ? 131.37997 77.70049 114.91292 1.000 40.09181 388 ARG F O 1
ATOM 17629 N N . GLU F 1 409 ? 133.16124 77.75031 113.53327 1.000 39.34928 389 GLU F N 1
ATOM 17630 C CA . GLU F 1 409 ? 132.65604 78.88991 112.77711 1.000 38.76568 389 GLU F CA 1
ATOM 17631 C C . GLU F 1 409 ? 131.39070 78.55905 111.99746 1.000 38.59217 389 GLU F C 1
ATOM 17632 O O . GLU F 1 409 ? 130.63634 79.47343 111.64939 1.000 39.38973 389 GLU F O 1
ATOM 17634 N N . ILE F 1 410 ? 131.13853 77.28160 111.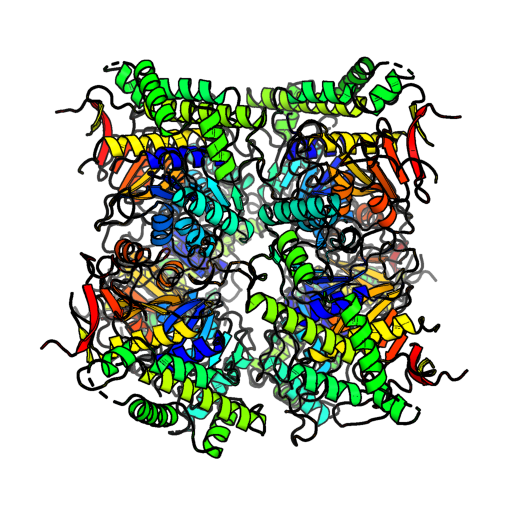72015 1.000 39.21936 390 ILE F N 1
ATOM 17635 C CA . ILE F 1 410 ? 129.97200 76.88019 110.94287 1.000 37.81422 390 ILE F CA 1
ATOM 17636 C C . ILE F 1 410 ? 128.99681 76.12030 111.83286 1.000 39.13926 390 ILE F C 1
ATOM 17637 O O . ILE F 1 410 ? 128.29579 75.21250 111.37286 1.000 39.99138 390 ILE F O 1
ATOM 17642 N N . ARG F 1 411 ? 128.95751 76.47070 113.11352 1.000 35.55562 391 ARG F N 1
ATOM 17643 C CA . ARG F 1 411 ? 127.96764 75.93242 114.03319 1.000 34.37082 391 ARG F CA 1
ATOM 17644 C C . ARG F 1 411 ? 126.85967 76.95228 114.27098 1.000 34.99908 391 ARG F C 1
ATOM 17645 O O . ARG F 1 411 ? 127.06465 78.16244 114.15005 1.000 36.01002 391 ARG F O 1
ATOM 17653 N N . LYS F 1 412 ? 125.67505 76.44215 114.61325 1.000 29.31003 392 LYS F N 1
ATOM 17654 C CA . LYS F 1 412 ? 124.48407 77.27671 114.72954 1.000 27.56748 392 LYS F CA 1
ATOM 17655 C C . LYS F 1 412 ? 124.51501 78.20184 115.93977 1.000 27.39945 392 LYS F C 1
ATOM 17656 O O . LYS F 1 412 ? 123.76985 79.18663 115.96469 1.000 28.78355 392 LYS F O 1
ATOM 17662 N N . PHE F 1 413 ? 125.35591 77.91042 116.93500 1.000 29.35159 393 PHE F N 1
ATOM 17663 C CA . PHE F 1 413 ? 125.18790 78.50500 118.25874 1.000 26.14201 393 PHE F CA 1
ATOM 17664 C C . PHE F 1 413 ? 125.38017 80.01723 118.24104 1.000 26.27907 393 PHE F C 1
ATOM 17665 O O . PHE F 1 413 ? 124.63507 80.74774 118.90446 1.000 30.52433 393 PHE F O 1
ATOM 17673 N N . ARG F 1 414 ? 126.36709 80.50925 117.49532 1.000 21.23992 394 ARG F N 1
ATOM 17674 C CA . ARG F 1 414 ? 126.63014 81.94180 117.46971 1.000 22.50113 394 ARG F CA 1
ATOM 17675 C C . ARG F 1 414 ? 125.62010 82.72244 116.64012 1.000 22.98730 394 ARG F C 1
ATOM 17676 O O . ARG F 1 414 ? 125.65950 83.95713 116.65203 1.000 23.08130 394 ARG F O 1
ATOM 17684 N N . TYR F 1 415 ? 124.72148 82.04401 115.92801 1.000 19.47035 395 TYR F N 1
ATOM 17685 C CA . TYR F 1 415 ? 123.74195 82.71130 115.08729 1.000 18.38430 395 TYR F CA 1
ATOM 17686 C C . TYR F 1 415 ? 122.30014 82.44067 115.48681 1.000 19.73210 395 TYR F C 1
ATOM 17687 O O . TYR F 1 415 ? 121.40052 83.10494 114.96239 1.000 21.88894 395 TYR F O 1
ATOM 17696 N N . ILE F 1 416 ? 122.05172 81.50475 116.39319 1.000 17.75934 396 ILE F N 1
ATOM 17697 C CA . ILE F 1 416 ? 120.69531 81.13784 116.77945 1.000 17.84540 396 ILE F CA 1
ATOM 17698 C C . ILE F 1 416 ? 120.22731 82.05743 117.90278 1.000 10.82615 396 ILE F C 1
ATOM 17699 O O . ILE F 1 416 ? 120.94908 82.28452 118.88129 1.000 17.16483 396 ILE F O 1
ATOM 17704 N N . ILE F 1 417 ? 119.03572 82.62405 117.74173 1.000 8.46914 397 ILE F N 1
ATOM 17705 C CA . ILE F 1 417 ? 118.42337 83.43310 118.79048 1.000 11.29777 397 ILE F CA 1
ATOM 17706 C C . ILE F 1 417 ? 117.65513 82.50257 119.71806 1.000 9.04729 397 ILE F C 1
ATOM 17707 O O . ILE F 1 417 ? 116.78445 81.74956 119.27304 1.000 13.01751 397 ILE F O 1
ATOM 17712 N N . HIS F 1 418 ? 117.97275 82.55378 121.00664 1.000 5.22794 398 HIS F N 1
ATOM 17713 C CA . HIS F 1 418 ? 117.34509 81.65563 121.96123 1.000 7.95963 398 HIS F CA 1
ATOM 17714 C C . HIS F 1 418 ? 115.89929 82.06775 122.22926 1.000 13.62713 398 HIS F C 1
ATOM 17715 O O . HIS F 1 418 ? 115.46731 83.17733 121.90571 1.000 15.89466 398 HIS F O 1
ATOM 17722 N N . ALA F 1 419 ? 115.14580 81.13970 122.82659 1.000 8.43690 399 ALA F N 1
ATOM 17723 C CA . ALA F 1 419 ? 113.72962 81.37975 123.08694 1.000 4.97465 399 ALA F CA 1
ATOM 17724 C C . ALA F 1 419 ? 113.52471 82.55692 124.03234 1.000 3.56004 399 ALA F C 1
ATOM 17725 O O . ALA F 1 419 ? 112.64808 83.39755 123.80494 1.000 9.16836 399 ALA F O 1
ATOM 17727 N N . ALA F 1 420 ? 114.31961 82.63271 125.10179 1.000 4.72343 400 ALA F N 1
ATOM 17728 C CA . ALA F 1 420 ? 114.19405 83.74777 126.03515 1.000 3.62371 400 ALA F CA 1
ATOM 17729 C C . ALA F 1 420 ? 114.60417 85.06264 125.38416 1.000 8.73056 400 ALA F C 1
ATOM 17730 O O . ALA F 1 420 ? 113.99243 86.10703 125.64035 1.000 10.89301 400 ALA F O 1
ATOM 17732 N N . GLN F 1 421 ? 115.63945 85.03042 124.54123 1.000 10.27351 401 GLN F N 1
ATOM 17733 C CA . GLN F 1 421 ? 116.05477 86.23427 123.83014 1.000 11.46986 401 GLN F CA 1
ATOM 17734 C C . GLN F 1 421 ? 114.94539 86.74498 122.92095 1.000 7.21758 401 GLN F C 1
ATOM 17735 O O . GLN F 1 421 ? 114.68944 87.95257 122.85860 1.000 9.20788 401 GLN F O 1
ATOM 17741 N N . ASN F 1 422 ? 114.26906 85.83712 122.21408 1.000 7.48652 402 ASN F N 1
ATOM 17742 C CA . ASN F 1 422 ? 113.16332 86.24027 121.35348 1.000 8.79688 402 ASN F CA 1
ATOM 17743 C C . ASN F 1 422 ? 111.96266 86.70956 122.16336 1.000 3.74275 402 ASN F C 1
ATOM 17744 O O . ASN F 1 422 ? 111.25662 87.63227 121.74262 1.000 6.81945 402 ASN F O 1
ATOM 17749 N N . ALA F 1 423 ? 111.71165 86.08527 123.31578 1.000 6.02452 403 ALA F N 1
ATOM 17750 C CA . ALA F 1 423 ? 110.60600 86.51240 124.16540 1.000 6.43211 403 ALA F CA 1
ATOM 17751 C C . ALA F 1 423 ? 110.83571 87.91839 124.70199 1.000 5.96266 403 ALA F C 1
ATOM 17752 O O . ALA F 1 423 ? 109.89830 88.72034 124.78097 1.000 10.55144 403 ALA F O 1
ATOM 17754 N N . LEU F 1 424 ? 112.07590 88.23366 125.07855 1.000 9.48976 404 LEU F N 1
ATOM 17755 C CA . LEU F 1 424 ? 112.38106 89.57992 125.54923 1.000 5.13584 404 LEU F CA 1
ATOM 17756 C C . LEU F 1 424 ? 112.38256 90.58307 124.40214 1.000 10.36127 404 LEU F C 1
ATOM 17757 O O . LEU F 1 424 ? 111.95993 91.73136 124.57629 1.000 14.77430 404 LEU F O 1
ATOM 17762 N N . THR F 1 425 ? 112.85813 90.17076 123.22499 1.000 9.94231 405 THR F N 1
ATOM 17763 C CA . THR F 1 425 ? 112.95019 91.08887 122.09366 1.000 7.63545 405 THR F CA 1
ATOM 17764 C C . THR F 1 425 ? 111.57112 91.54381 121.63067 1.000 8.74111 405 THR F C 1
ATOM 17765 O O . THR F 1 425 ? 111.33476 92.73919 121.42490 1.000 13.33852 405 THR F O 1
ATOM 17769 N N . PHE F 1 426 ? 110.64472 90.60370 121.46445 1.000 5.88769 406 PHE F N 1
ATOM 17770 C CA . PHE F 1 426 ? 109.32648 90.89260 120.90454 1.000 10.42676 406 PHE F CA 1
ATOM 17771 C C . PHE F 1 426 ? 108.24667 90.92840 121.97634 1.000 11.73191 406 PHE F C 1
ATOM 17772 O O . PHE F 1 426 ? 107.10970 90.50861 121.74560 1.000 20.65721 406 PHE F O 1
ATOM 17780 N N . ARG F 1 427 ? 108.58544 91.42668 123.16119 1.000 8.00760 407 ARG F N 1
ATOM 17781 C CA . ARG F 1 427 ? 107.60549 91.57037 124.22637 1.000 9.17502 407 ARG F CA 1
ATOM 17782 C C . ARG F 1 427 ? 106.59729 92.66009 123.88087 1.000 8.29484 407 ARG F C 1
ATOM 17783 O O . ARG F 1 427 ? 106.94834 93.70338 123.32332 1.000 14.92938 407 ARG F O 1
ATOM 17791 N N . CYS F 1 428 ? 105.33129 92.40431 124.19818 1.000 12.94287 408 CYS F N 1
ATOM 17792 C CA . CYS F 1 428 ? 104.27792 93.38922 123.99915 1.000 10.75365 408 CYS F CA 1
ATOM 17793 C C . CYS F 1 428 ? 104.08116 94.29589 125.20527 1.000 11.33484 408 CYS F C 1
ATOM 17794 O O . CYS F 1 428 ? 103.33157 95.27299 125.11113 1.000 15.59737 408 CYS F O 1
ATOM 17797 N N . GLN F 1 429 ? 104.72996 93.99737 126.32751 1.000 16.03894 409 GLN F N 1
ATOM 17798 C CA . GLN F 1 429 ? 104.59770 94.77548 127.54806 1.000 9.10943 409 GLN F CA 1
ATOM 17799 C C . GLN F 1 429 ? 105.97377 95.02151 128.14588 1.000 11.69182 409 GLN F C 1
ATOM 17800 O O . GLN F 1 429 ? 106.90319 94.23404 127.95166 1.000 19.13613 409 GLN F O 1
ATOM 17806 N N . GLU F 1 430 ? 106.09414 96.12467 128.87679 1.000 16.26512 410 GLU F N 1
ATOM 17807 C CA . GLU F 1 430 ? 107.32197 96.42518 129.59561 1.000 17.53189 410 GLU F CA 1
ATOM 17808 C C . GLU F 1 430 ? 107.35961 95.66131 130.91179 1.000 19.56350 410 GLU F C 1
ATOM 17809 O O . GLU F 1 430 ? 106.32723 95.45109 131.55404 1.000 24.06097 410 GLU F O 1
ATOM 17815 N N . ILE F 1 431 ? 108.55713 95.24229 131.31012 1.000 19.19674 411 ILE F N 1
ATOM 17816 C CA . ILE F 1 431 ? 108.74138 94.54737 132.57994 1.000 18.39518 411 ILE F CA 1
ATOM 17817 C C . ILE F 1 431 ? 108.69714 95.59049 133.69141 1.000 17.14288 411 ILE F C 1
ATOM 17818 O O . ILE F 1 431 ? 109.61837 96.39667 133.83645 1.000 21.89578 411 ILE F O 1
ATOM 17823 N N . LYS F 1 432 ? 107.62756 95.57919 134.47244 1.000 25.73121 412 LYS F N 1
ATOM 17824 C CA . LYS F 1 432 ? 107.48510 96.54258 135.55690 1.000 23.29609 412 LYS F CA 1
ATOM 17825 C C . LYS F 1 432 ? 108.26819 96.06996 136.77671 1.000 23.66161 412 LYS F C 1
ATOM 17826 O O . LYS F 1 432 ? 108.05193 94.94893 137.24707 1.000 25.84030 412 LYS F O 1
ATOM 17832 N N . PRO F 1 433 ? 109.18701 96.88407 137.30202 1.000 27.09095 413 PRO F N 1
ATOM 17833 C CA . PRO F 1 433 ? 110.01586 96.42647 138.43042 1.000 27.15686 413 PRO F CA 1
ATOM 17834 C C . PRO F 1 433 ? 109.21909 96.05853 139.66835 1.000 27.84092 413 PRO F C 1
ATOM 17835 O O . PRO F 1 433 ? 109.60841 95.13216 140.38987 1.000 28.89705 413 PRO F O 1
ATOM 17839 N N . GLU F 1 434 ? 108.11439 96.75344 139.93976 1.000 26.05816 414 GLU F N 1
ATOM 17840 C CA . GLU F 1 434 ? 107.32900 96.47535 141.13472 1.000 27.39012 414 GLU F CA 1
ATOM 17841 C C . GLU F 1 434 ? 106.48099 95.21747 141.00596 1.000 28.23078 414 GLU F C 1
ATOM 17842 O O . GLU F 1 434 ? 106.06522 94.66145 142.02758 1.000 30.17678 414 GLU F O 1
ATOM 17848 N N . GLU F 1 435 ? 106.22125 94.75672 139.78741 1.000 26.59761 415 GLU F N 1
ATOM 17849 C CA . GLU F 1 435 ? 105.38588 93.58811 139.56243 1.000 23.63882 415 GLU F CA 1
ATOM 17850 C C . GLU F 1 435 ? 106.21548 92.31218 139.60597 1.000 22.88100 415 GLU F C 1
ATOM 17851 O O . GLU F 1 435 ? 107.42348 92.32254 139.35617 1.000 25.30727 415 GLU F O 1
ATOM 17857 N N . ARG F 1 436 ? 105.55019 91.20620 139.92793 1.000 20.23246 416 ARG F N 1
ATOM 17858 C CA . ARG F 1 436 ? 106.17016 89.89194 139.83256 1.000 18.57432 416 ARG F CA 1
ATOM 17859 C C . ARG F 1 436 ? 106.11657 89.42066 138.38480 1.000 20.49333 416 ARG F C 1
ATOM 17860 O O . ARG F 1 436 ? 105.03549 89.30647 137.80112 1.000 16.75623 416 ARG F O 1
ATOM 17868 N N . SER F 1 437 ? 107.27565 89.13612 137.80597 1.000 19.42313 417 SER F N 1
ATOM 17869 C CA . SER F 1 437 ? 107.36523 88.71166 136.41811 1.000 12.95811 417 SER F CA 1
ATOM 17870 C C . SER F 1 437 ? 108.01745 87.33986 136.34482 1.000 12.15341 417 SER F C 1
ATOM 17871 O O . SER F 1 437 ? 109.03677 87.08933 136.99314 1.000 19.00246 417 SER F O 1
ATOM 17874 N N . MET F 1 438 ? 107.41831 86.45452 135.55377 1.000 12.10156 418 MET F N 1
ATOM 17875 C CA . MET F 1 438 ? 107.83254 85.06395 135.45973 1.000 11.26599 418 MET F CA 1
ATOM 17876 C C . MET F 1 438 ? 108.10505 84.72359 134.00456 1.000 10.60628 418 MET F C 1
ATOM 17877 O O . MET F 1 438 ? 107.29246 85.03353 133.12825 1.000 10.15376 418 MET F O 1
ATOM 17882 N N . ILE F 1 439 ? 109.23884 84.08147 133.74699 1.000 9.22203 419 ILE F N 1
ATOM 17883 C CA . ILE F 1 439 ? 109.54327 83.52917 132.43311 1.000 9.13935 419 ILE F CA 1
ATOM 17884 C C . ILE F 1 439 ? 109.55111 82.01053 132.54493 1.000 8.97952 419 ILE F C 1
ATOM 17885 O O . ILE F 1 439 ? 110.24142 81.44409 133.39778 1.000 14.39438 419 ILE F O 1
ATOM 17890 N N . PHE F 1 440 ? 108.76845 81.35923 131.69413 1.000 4.86274 420 PHE F N 1
ATOM 17891 C CA . PHE F 1 440 ? 108.66305 79.90950 131.62934 1.000 6.08759 420 PHE F CA 1
ATOM 17892 C C . PHE F 1 440 ? 109.39857 79.46013 130.37945 1.000 5.86765 420 PHE F C 1
ATOM 17893 O O . PHE F 1 440 ? 109.06226 79.89450 129.27266 1.000 12.86507 420 PHE F O 1
ATOM 17901 N N . VAL F 1 441 ? 110.40128 78.60641 130.55358 1.000 7.27830 421 VAL F N 1
ATOM 17902 C CA . VAL F 1 441 ? 111.23050 78.15427 129.44484 1.000 8.35811 421 VAL F CA 1
ATOM 17903 C C . VAL F 1 441 ? 111.32957 76.63554 129.49898 1.000 8.52062 421 VAL F C 1
ATOM 17904 O O . VAL F 1 441 ? 111.56444 76.05909 130.56651 1.000 13.63230 421 VAL F O 1
ATOM 17908 N N . THR F 1 442 ? 111.12455 75.98971 128.34817 1.000 11.01928 422 THR F N 1
ATOM 17909 C CA . THR F 1 442 ? 111.05031 74.53394 128.29468 1.000 9.74780 422 THR F CA 1
ATOM 17910 C C . THR F 1 442 ? 112.39485 73.86563 128.54587 1.000 14.78898 422 THR F C 1
ATOM 17911 O O . THR F 1 442 ? 112.43003 72.67161 128.85875 1.000 20.53484 422 THR F O 1
ATOM 17915 N N . LYS F 1 443 ? 113.49274 74.60148 128.41335 1.000 16.61275 423 LYS F N 1
ATOM 17916 C CA . LYS F 1 443 ? 114.82779 74.08599 128.66249 1.000 15.53201 423 LYS F CA 1
ATOM 17917 C C . LYS F 1 443 ? 115.51951 75.01913 129.64625 1.000 18.47100 423 LYS F C 1
ATOM 17918 O O . LYS F 1 443 ? 115.16521 76.19333 129.76276 1.000 23.30330 423 LYS F O 1
ATOM 17924 N N . CYS F 1 444 ? 116.49331 74.48358 130.37323 1.000 21.92966 424 CYS F N 1
ATOM 17925 C CA . CYS F 1 444 ? 117.22871 75.29229 131.33452 1.000 21.68574 424 CYS F CA 1
ATOM 17926 C C . CYS F 1 444 ? 117.86762 76.48260 130.62490 1.000 20.22453 424 CYS F C 1
ATOM 17927 O O . CYS F 1 444 ? 118.48889 76.30574 129.56868 1.000 21.08641 424 CYS F O 1
ATOM 17930 N N . PRO F 1 445 ? 117.71124 77.70058 131.14239 1.000 23.48874 425 PRO F N 1
ATOM 17931 C CA . PRO F 1 445 ? 118.31018 78.86360 130.47698 1.000 23.06571 425 PRO F CA 1
ATOM 17932 C C . PRO F 1 445 ? 119.82563 78.74734 130.41090 1.000 21.07271 425 PRO F C 1
ATOM 17933 O O . PRO F 1 445 ? 120.47786 78.30591 131.35898 1.000 24.95900 425 PRO F O 1
ATOM 17937 N N . CYS F 1 446 ? 120.38190 79.15603 129.27440 1.000 19.45643 426 CYS F N 1
ATOM 17938 C CA . CYS F 1 446 ? 121.81092 79.04587 129.03544 1.000 18.55891 426 CYS F CA 1
ATOM 17939 C C . CYS F 1 446 ? 122.54765 80.24315 129.63480 1.000 22.93544 426 CYS F C 1
ATOM 17940 O O . CYS F 1 446 ? 121.94845 81.16048 130.20231 1.000 21.33348 426 CYS F O 1
ATOM 17943 N N . ASP F 1 447 ? 123.87666 80.23136 129.50472 1.000 27.43001 427 ASP F N 1
ATOM 17944 C CA . ASP F 1 447 ? 124.70630 81.23290 130.16437 1.000 19.99654 427 ASP F CA 1
ATOM 17945 C C . ASP F 1 447 ? 124.63853 82.60073 129.49844 1.000 23.31667 427 ASP F C 1
ATOM 17946 O O . ASP F 1 447 ? 125.04539 83.58925 130.11570 1.000 28.38883 427 ASP F O 1
ATOM 17951 N N . GLU F 1 448 ? 124.16137 82.68916 128.25945 1.000 20.80910 428 GLU F N 1
ATOM 17952 C CA . GLU F 1 448 ? 123.94866 83.98333 127.62656 1.000 20.26793 428 GLU F CA 1
ATOM 17953 C C . GLU F 1 448 ? 122.50320 84.45050 127.72111 1.000 22.56272 428 GLU F C 1
ATOM 17954 O O . GLU F 1 448 ? 122.19528 85.56137 127.28092 1.000 27.15229 428 GLU F O 1
ATOM 17960 N N . CYS F 1 449 ? 121.61504 83.63477 128.28653 1.000 24.23914 429 CYS F N 1
ATOM 17961 C CA . CYS F 1 449 ? 120.22955 84.02274 128.51519 1.000 18.92902 429 CYS F CA 1
ATOM 17962 C C . CYS F 1 449 ? 119.95381 84.43241 129.95232 1.000 17.38901 429 CYS F C 1
ATOM 17963 O O . CYS F 1 449 ? 119.14256 85.33461 130.18141 1.000 16.16139 429 CYS F O 1
ATOM 17966 N N . VAL F 1 450 ? 120.60390 83.78164 130.92001 1.000 15.99857 430 VAL F N 1
ATOM 17967 C CA . VAL F 1 450 ? 120.38251 84.12322 132.32614 1.000 15.45817 430 VAL F CA 1
ATOM 17968 C C . VAL F 1 450 ? 120.73021 85.57829 132.62505 1.000 20.56066 430 VAL F C 1
ATOM 17969 O O . VAL F 1 450 ? 119.93107 86.25423 133.29384 1.000 21.66309 430 VAL F O 1
ATOM 17973 N N . PRO F 1 451 ? 121.87788 86.11861 132.19093 1.000 19.04881 431 PRO F N 1
ATOM 17974 C CA . PRO F 1 451 ? 122.11925 87.55330 132.41508 1.000 12.81159 431 PRO F CA 1
ATOM 17975 C C . PRO F 1 451 ? 121.08399 88.44937 131.76281 1.000 9.83053 431 PRO F C 1
ATOM 17976 O O . PRO F 1 451 ? 120.73701 89.48646 132.33569 1.000 14.71091 431 PRO F O 1
ATOM 17980 N N . LEU F 1 452 ? 120.56818 88.08064 130.58843 1.000 14.53559 432 LEU F N 1
ATOM 17981 C CA . LEU F 1 452 ? 119.52714 88.88758 129.95895 1.000 11.39936 432 LEU F CA 1
ATOM 17982 C C . LEU F 1 452 ? 118.23754 88.85851 130.76869 1.000 13.41392 432 LEU F C 1
ATOM 17983 O O . LEU F 1 452 ? 117.57467 89.88996 130.92801 1.000 19.11596 432 LEU F O 1
ATOM 17988 N N . ILE F 1 453 ? 117.86504 87.68517 131.28327 1.000 14.42092 433 ILE F N 1
ATOM 17989 C CA . ILE F 1 453 ? 116.67016 87.57847 132.11600 1.000 14.35518 433 ILE F CA 1
ATOM 17990 C C . ILE F 1 453 ? 116.83765 88.40403 133.38490 1.000 11.97700 433 ILE F C 1
ATOM 17991 O O . ILE F 1 453 ? 115.91996 89.11366 133.81343 1.000 13.17493 433 ILE F O 1
ATOM 17996 N N . LYS F 1 454 ? 118.01704 88.32049 134.00491 1.000 12.43891 434 LYS F N 1
ATOM 17997 C CA . LYS F 1 454 ? 118.27389 89.08069 135.22389 1.000 13.96111 434 LYS F CA 1
ATOM 17998 C C . LYS F 1 454 ? 118.24840 90.58294 134.96292 1.000 16.11544 434 LYS F C 1
ATOM 17999 O O . LYS F 1 454 ? 117.66813 91.34562 135.74423 1.000 19.70194 434 LYS F O 1
ATOM 18005 N N . GLY F 1 455 ? 118.86893 91.02776 133.86787 1.000 13.40897 435 GLY F N 1
ATOM 18006 C CA . GLY F 1 455 ? 118.89167 92.44569 133.55895 1.000 10.26083 435 GLY F CA 1
ATOM 18007 C C . GLY F 1 455 ? 117.54880 92.98834 133.11993 1.000 9.48320 435 GLY F C 1
ATOM 18008 O O . GLY F 1 455 ? 117.27138 94.17814 133.29295 1.000 13.07476 435 GLY F O 1
ATOM 18009 N N . ALA F 1 456 ? 116.69983 92.13497 132.54555 1.000 11.12807 436 ALA F N 1
ATOM 18010 C CA . ALA F 1 456 ? 115.36568 92.56726 132.15313 1.000 7.67077 436 ALA F CA 1
ATOM 18011 C C . ALA F 1 456 ? 114.46147 92.81296 133.35146 1.000 11.91165 436 ALA F C 1
ATOM 18012 O O . ALA F 1 456 ? 113.40434 93.43235 133.19693 1.000 20.58216 436 ALA F O 1
ATOM 18014 N N . GLY F 1 457 ? 114.85148 92.35040 134.53447 1.000 13.40344 437 GLY F N 1
ATOM 18015 C CA . GLY F 1 457 ? 114.04152 92.51003 135.72047 1.000 11.28579 437 GLY F CA 1
ATOM 18016 C C . GLY F 1 457 ? 113.07648 91.38241 135.99650 1.000 12.66480 437 GLY F C 1
ATOM 18017 O O . GLY F 1 457 ? 112.22468 91.52488 136.88102 1.000 19.52092 437 GLY F O 1
ATOM 18018 N N . ILE F 1 458 ? 113.17760 90.26842 135.27116 1.000 12.62379 438 ILE F N 1
ATOM 18019 C CA . ILE F 1 458 ? 112.27300 89.14723 135.48862 1.000 14.16360 438 ILE F CA 1
ATOM 18020 C C . ILE F 1 458 ? 112.56894 88.51662 136.84211 1.000 14.16642 438 ILE F C 1
ATOM 18021 O O . ILE F 1 458 ? 113.71871 88.18033 137.15289 1.000 13.99604 438 ILE F O 1
ATOM 18026 N N . LYS F 1 459 ? 111.52514 88.35468 137.65693 1.000 8.93958 439 LYS F N 1
ATOM 18027 C CA . LYS F 1 459 ? 111.71318 87.94441 139.04374 1.000 11.39252 439 LYS F CA 1
ATOM 18028 C C . LYS F 1 459 ? 111.85718 86.43401 139.18458 1.000 12.93099 439 LYS F C 1
ATOM 18029 O O . LYS F 1 459 ? 112.60746 85.96060 140.04423 1.000 16.65827 439 LYS F O 1
ATOM 18035 N N . GLN F 1 460 ? 111.14171 85.66278 138.36896 1.000 13.81829 440 GLN F N 1
ATOM 18036 C CA . GLN F 1 460 ? 111.08257 84.21703 138.52406 1.000 15.36978 440 GLN F CA 1
ATOM 18037 C C . GLN F 1 460 ? 111.33136 83.52815 137.19092 1.000 13.51787 440 GLN F C 1
ATOM 18038 O O . GLN F 1 460 ? 110.87962 83.99524 136.14129 1.000 16.84734 440 GLN F O 1
ATOM 18044 N N . ILE F 1 461 ? 112.06404 82.42019 137.24396 1.000 12.88280 441 ILE F N 1
ATOM 18045 C CA . ILE F 1 461 ? 112.31078 81.56528 136.09001 1.000 9.25891 441 ILE F CA 1
ATOM 18046 C C . ILE F 1 461 ? 111.76319 80.18156 136.40220 1.000 13.35823 441 ILE F C 1
ATOM 18047 O O . ILE F 1 461 ? 112.23068 79.52276 137.33613 1.000 17.73656 441 ILE F O 1
ATOM 18052 N N . TYR F 1 462 ? 110.79918 79.73207 135.60730 1.000 14.87437 442 TYR F N 1
ATOM 18053 C CA . TYR F 1 462 ? 110.24367 78.38859 135.70056 1.000 13.16112 442 TYR F CA 1
ATOM 18054 C C . TYR F 1 462 ? 110.81721 77.56923 134.55498 1.000 13.59074 442 TYR F C 1
ATOM 18055 O O . TYR F 1 462 ? 110.81394 78.02158 133.40288 1.000 12.73634 442 TYR F O 1
ATOM 18064 N N . ALA F 1 463 ? 111.33579 76.38524 134.87299 1.000 21.76337 443 ALA F N 1
ATOM 18065 C CA . ALA F 1 463 ? 112.02315 75.60939 133.85236 1.000 19.71856 443 ALA F CA 1
ATOM 18066 C C . ALA F 1 463 ? 112.09324 74.13503 134.22294 1.000 19.58436 443 ALA F C 1
ATOM 18067 O O . ALA F 1 463 ? 111.82800 73.73187 135.36146 1.000 23.00201 443 ALA F O 1
ATOM 18069 N N . GLY F 1 464 ? 112.41987 73.33254 133.21264 1.000 24.18413 444 GLY F N 1
ATOM 18070 C CA . GLY F 1 464 ? 112.98686 72.01732 133.43256 1.000 29.64056 444 GLY F CA 1
ATOM 18071 C C . GLY F 1 464 ? 114.50244 72.12251 133.37316 1.000 29.59245 444 GLY F C 1
ATOM 18072 O O . GLY F 1 464 ? 115.05296 72.90759 132.60481 1.000 28.38084 444 GLY F O 1
ATOM 18073 N N . ASP F 1 465 ? 115.17153 71.31796 134.19431 1.000 32.68253 445 ASP F N 1
ATOM 18074 C CA . ASP F 1 465 ? 116.60529 71.48991 134.39267 1.000 29.23324 445 ASP F CA 1
ATOM 18075 C C . ASP F 1 465 ? 117.38222 70.21664 134.08385 1.000 31.36415 445 ASP F C 1
ATOM 18076 O O . ASP F 1 465 ? 118.20686 69.77336 134.88836 1.000 33.70990 445 ASP F O 1
ATOM 18081 N N . VAL F 1 466 ? 117.11424 69.61218 132.92613 1.000 32.53727 446 VAL F N 1
ATOM 18082 C CA . VAL F 1 466 ? 117.89213 68.45279 132.50315 1.000 29.20910 446 VAL F CA 1
ATOM 18083 C C . VAL F 1 466 ? 119.32759 68.85801 132.18533 1.000 32.15564 446 VAL F C 1
ATOM 18084 O O . VAL F 1 466 ? 120.28132 68.16736 132.56479 1.000 34.74409 446 VAL F O 1
ATOM 18088 N N . ASP F 1 467 ? 119.50649 69.98881 131.50631 1.000 33.90475 447 ASP F N 1
ATOM 18089 C CA . ASP F 1 467 ? 120.81266 70.41556 131.02225 1.000 30.80888 447 ASP F CA 1
ATOM 18090 C C . ASP F 1 467 ? 121.57131 71.29904 132.00472 1.000 32.22363 447 ASP F C 1
ATOM 18091 O O . ASP F 1 467 ? 122.63897 71.80717 131.64829 1.000 31.92300 447 ASP F O 1
ATOM 18096 N N . VAL F 1 468 ? 121.05352 71.50805 133.21820 1.000 30.77629 448 VAL F N 1
ATOM 18097 C CA . VAL F 1 468 ? 121.74053 72.37292 134.17125 1.000 29.46965 448 VAL F CA 1
ATOM 18098 C C . VAL F 1 468 ? 123.10135 71.77842 134.50790 1.000 32.35915 448 VAL F C 1
ATOM 18099 O O . VAL F 1 468 ? 123.23265 70.57438 134.76322 1.000 32.58583 448 VAL F O 1
ATOM 18103 N N . GLY F 1 469 ? 124.13244 72.62081 134.47219 1.000 30.17190 449 GLY F N 1
ATOM 18104 C CA . GLY F 1 469 ? 125.48811 72.18995 134.72432 1.000 30.85639 449 GLY F CA 1
ATOM 18105 C C . GLY F 1 469 ? 126.25899 71.74245 133.50159 1.000 31.46941 449 GLY F C 1
ATOM 18106 O O . GLY F 1 469 ? 127.47451 71.53147 133.60067 1.000 35.03575 449 GLY F O 1
ATOM 18107 N N . LYS F 1 470 ? 125.59942 71.58830 132.35646 1.000 29.57153 450 LYS F N 1
ATOM 18108 C CA . LYS F 1 470 ? 126.29602 71.18811 131.14255 1.000 31.87911 450 LYS F CA 1
ATOM 18109 C C . LYS F 1 470 ? 127.17451 72.32542 130.63622 1.000 33.18513 450 LYS F C 1
ATOM 18110 O O . LYS F 1 470 ? 126.78465 73.49592 130.66731 1.000 31.02341 450 LYS F O 1
ATOM 18116 N N . LYS F 1 471 ? 128.37022 71.97356 130.16413 1.000 35.02714 451 LYS F N 1
ATOM 18117 C CA . LYS F 1 471 ? 129.36241 72.94385 129.70050 1.000 35.72039 451 LYS F CA 1
ATOM 18118 C C . LYS F 1 471 ? 129.88815 72.46943 128.34798 1.000 37.23579 451 LYS F C 1
ATOM 18119 O O . LYS F 1 471 ? 130.80070 71.64199 128.27755 1.000 40.29136 451 LYS F O 1
ATOM 18125 N N . LYS F 1 472 ? 129.29814 72.98362 127.27512 1.000 33.90820 452 LYS F N 1
ATOM 18126 C CA . LYS F 1 472 ? 129.76175 72.71409 125.92353 1.000 34.23946 452 LYS F CA 1
ATOM 18127 C C . LYS F 1 472 ? 130.56041 73.90394 125.39927 1.000 36.69626 452 LYS F C 1
ATOM 18128 O O . LYS F 1 472 ? 130.62851 74.96520 126.02344 1.000 35.11111 452 LYS F O 1
ATOM 18134 N N . ALA F 1 473 ? 131.17745 73.70734 124.23126 1.000 37.66495 453 ALA F N 1
ATOM 18135 C CA . ALA F 1 473 ? 132.10622 74.70342 123.70467 1.000 37.31453 453 ALA F CA 1
ATOM 18136 C C . ALA F 1 473 ? 131.41161 76.02831 123.41264 1.000 36.85295 453 ALA F C 1
ATOM 18137 O O . ALA F 1 473 ? 131.93822 77.09785 123.74124 1.000 38.85571 453 ALA F O 1
ATOM 18139 N N . ASP F 1 474 ? 130.23109 75.98281 122.79936 1.000 36.02763 454 ASP F N 1
ATOM 18140 C CA . ASP F 1 474 ? 129.53671 77.19146 122.37943 1.000 36.16384 454 ASP F CA 1
ATOM 18141 C C . ASP F 1 474 ? 128.27889 77.48174 123.18690 1.000 34.68773 454 ASP F C 1
ATOM 18142 O O . ASP F 1 474 ? 127.59287 78.46844 122.90045 1.000 35.37521 454 ASP F O 1
ATOM 18144 N N . ILE F 1 475 ? 127.95874 76.66171 124.18397 1.000 33.82935 455 ILE F N 1
ATOM 18145 C CA . ILE F 1 475 ? 126.78500 76.88876 125.02060 1.000 31.55891 455 ILE F CA 1
ATOM 18146 C C . ILE F 1 475 ? 127.01503 76.19446 126.35540 1.000 31.26257 455 ILE F C 1
ATOM 18147 O O . ILE F 1 475 ? 127.54780 75.08358 126.40976 1.000 35.23686 455 ILE F O 1
ATOM 18152 N N . SER F 1 476 ? 126.62351 76.86613 127.43574 1.000 30.55442 456 SER F N 1
ATOM 18153 C CA . SER F 1 476 ? 126.83245 76.35101 128.77982 1.000 30.82180 456 SER F CA 1
ATOM 18154 C C . SER F 1 476 ? 125.62003 76.66967 129.64173 1.000 30.24253 456 SER F C 1
ATOM 18155 O O . SER F 1 476 ? 124.80842 77.53869 129.31568 1.000 29.42084 456 SER F O 1
ATOM 18158 N N . TYR F 1 477 ? 125.50851 75.94840 130.75372 1.000 30.95268 457 TYR F N 1
ATOM 18159 C CA . TYR F 1 477 ? 124.39021 76.06878 131.68310 1.000 29.25080 457 TYR F CA 1
ATOM 18160 C C . TYR F 1 477 ? 124.89957 76.15343 133.11500 1.000 29.68071 457 TYR F C 1
ATOM 18161 O O . TYR F 1 477 ? 124.40541 75.48098 134.02180 1.000 35.29050 457 TYR F O 1
ATOM 18170 N N . MET F 1 478 ? 125.90993 76.99245 133.33456 1.000 30.54367 458 MET F N 1
ATOM 18171 C CA . MET F 1 478 ? 126.50794 77.13178 134.65600 1.000 29.81442 458 MET F CA 1
ATOM 18172 C C . MET F 1 478 ? 125.91532 78.27860 135.46142 1.000 32.17670 458 MET F C 1
ATOM 18173 O O . MET F 1 478 ? 125.89165 78.20956 136.69554 1.000 36.47259 458 MET F O 1
ATOM 18178 N N . ARG F 1 479 ? 125.43567 79.33063 134.79798 1.000 29.61685 459 ARG F N 1
ATOM 18179 C CA . ARG F 1 479 ? 124.96430 80.51146 135.50933 1.000 30.39269 459 ARG F CA 1
ATOM 18180 C C . ARG F 1 479 ? 123.56749 80.34231 136.09168 1.000 30.26914 459 ARG F C 1
ATOM 18181 O O . ARG F 1 479 ? 123.18041 81.12597 136.96435 1.000 32.24746 459 ARG F O 1
ATOM 18189 N N . PHE F 1 480 ? 122.80311 79.34720 135.63695 1.000 28.90211 460 PHE F N 1
ATOM 18190 C CA . PHE F 1 480 ? 121.46204 79.15522 136.18000 1.000 27.52321 460 PHE F CA 1
ATOM 18191 C C . PHE F 1 480 ? 121.51015 78.58216 137.59082 1.000 29.94508 460 PHE F C 1
ATOM 18192 O O . PHE F 1 480 ? 120.74663 79.00784 138.46388 1.000 32.63630 460 PHE F O 1
ATOM 18200 N N . GLY F 1 481 ? 122.39961 77.61812 137.83447 1.000 33.11864 461 GLY F N 1
ATOM 18201 C CA . GLY F 1 481 ? 122.48277 77.01716 139.15471 1.000 31.29450 461 GLY F CA 1
ATOM 18202 C C . GLY F 1 481 ? 122.92868 77.98766 140.22966 1.000 33.60825 461 GLY F C 1
ATOM 18203 O O . GLY F 1 481 ? 122.47843 77.90138 141.37506 1.000 36.37512 461 GLY F O 1
ATOM 18204 N N . GLU F 1 482 ? 123.81327 78.91952 139.88176 1.000 36.53433 462 GLU F N 1
ATOM 18205 C CA . GLU F 1 482 ? 124.36151 79.88468 140.82356 1.000 35.47612 462 GLU F CA 1
ATOM 18206 C C . GLU F 1 482 ? 123.70085 81.25376 140.71877 1.000 34.85083 462 GLU F C 1
ATOM 18207 O O . GLU F 1 482 ? 124.20845 82.21975 141.29630 1.000 33.81215 462 GLU F O 1
ATOM 18213 N N . LEU F 1 483 ? 122.58654 81.35883 139.99894 1.000 35.02006 463 LEU F N 1
ATOM 18214 C CA . LEU F 1 483 ? 121.96113 82.65278 139.75865 1.000 31.87451 463 LEU F CA 1
ATOM 18215 C C . LEU F 1 483 ? 121.41547 83.24381 141.05362 1.000 32.27768 463 LEU F C 1
ATOM 18216 O O . LEU F 1 483 ? 120.70165 82.57308 141.80515 1.000 33.86504 463 LEU F O 1
ATOM 18221 N N . GLU F 1 484 ? 121.74988 84.50597 141.30766 1.000 29.22880 464 GLU F N 1
ATOM 18222 C CA . GLU F 1 484 ? 121.30965 85.22330 142.49377 1.000 30.39195 464 GLU F CA 1
ATOM 18223 C C . GLU F 1 484 ? 120.36312 86.35278 142.10825 1.000 31.79654 464 GLU F C 1
ATOM 18224 O O . GLU F 1 484 ? 120.50483 86.97305 141.05078 1.000 36.18353 464 GLU F O 1
ATOM 18230 N N . GLY F 1 485 ? 119.39082 86.61197 142.98067 1.000 27.46173 465 GLY F N 1
ATOM 18231 C CA . GLY F 1 485 ? 118.44736 87.68986 142.78898 1.000 25.88538 465 GLY F CA 1
ATOM 18232 C C . GLY F 1 485 ? 117.22540 87.33692 141.97167 1.000 27.65337 465 GLY F C 1
ATOM 18233 O O . GLY F 1 485 ? 116.30519 88.15874 141.87773 1.000 26.22114 465 GLY F O 1
ATOM 18234 N N . VAL F 1 486 ? 117.18547 86.14898 141.37602 1.000 25.41125 466 VAL F N 1
ATOM 18235 C CA . VAL F 1 486 ? 116.03681 85.67504 140.61556 1.000 23.98515 466 VAL F CA 1
ATOM 18236 C C . VAL F 1 486 ? 115.59836 84.34444 141.20720 1.000 22.30344 466 VAL F C 1
ATOM 18237 O O . VAL F 1 486 ? 116.40948 83.41990 141.33454 1.000 29.60401 466 VAL F O 1
ATOM 18241 N N . SER F 1 487 ? 114.32348 84.25182 141.57416 1.000 17.60994 467 SER F N 1
ATOM 18242 C CA . SER F 1 487 ? 113.78039 82.99438 142.06722 1.000 19.49949 467 SER F CA 1
ATOM 18243 C C . SER F 1 487 ? 113.74535 81.97422 140.93795 1.000 20.40740 467 SER F C 1
ATOM 18244 O O . SER F 1 487 ? 113.38617 82.30215 139.80409 1.000 21.01376 467 SER F O 1
ATOM 18247 N N . LYS F 1 488 ? 114.14527 80.74304 141.23992 1.000 23.32851 468 LYS F N 1
ATOM 18248 C CA . LYS F 1 488 ? 114.18952 79.66894 140.25681 1.000 17.19349 468 LYS F CA 1
ATOM 18249 C C . LYS F 1 488 ? 113.26944 78.54638 140.70714 1.000 21.56341 468 LYS F C 1
ATOM 18250 O O . LYS F 1 488 ? 113.45082 77.98942 141.79401 1.000 26.30749 468 LYS F O 1
ATOM 18256 N N . PHE F 1 489 ? 112.29256 78.21324 139.87106 1.000 23.87557 469 PHE F N 1
ATOM 18257 C CA . PHE F 1 489 ? 111.38574 77.10357 140.10967 1.000 19.36742 469 PHE F CA 1
ATOM 18258 C C . PHE F 1 489 ? 111.57408 76.08023 139.00177 1.000 17.96821 469 PHE F C 1
ATOM 18259 O O . PHE F 1 489 ? 111.46293 76.40653 137.81349 1.000 20.41616 469 PHE F O 1
ATOM 18267 N N . THR F 1 490 ? 111.87167 74.85298 139.39901 1.000 20.86611 470 THR F N 1
ATOM 18268 C CA . THR F 1 490 ? 112.14463 73.77087 138.47175 1.000 21.55519 470 THR F CA 1
ATOM 18269 C C . THR F 1 490 ? 111.08848 72.68903 138.62192 1.000 18.86738 470 THR F C 1
ATOM 18270 O O . THR F 1 490 ? 110.45886 72.55307 139.67818 1.000 19.49352 470 THR F O 1
ATOM 18274 N N . TRP F 1 491 ? 110.88027 71.95058 137.53448 1.000 23.34663 471 TRP F N 1
ATOM 18275 C CA . TRP F 1 491 ? 110.04751 70.75622 137.59720 1.000 22.46895 471 TRP F CA 1
ATOM 18276 C C . TRP F 1 491 ? 110.68473 69.74448 138.54073 1.000 25.62470 471 TRP F C 1
ATOM 18277 O O . TRP F 1 491 ? 111.85054 69.37370 138.37615 1.000 29.75111 471 TRP F O 1
ATOM 18288 N N . GLN F 1 492 ? 109.91224 69.28631 139.52122 1.000 26.31199 472 GLN F N 1
ATOM 18289 C CA . GLN F 1 492 ? 110.48682 68.59274 140.66403 1.000 25.96609 472 GLN F CA 1
ATOM 18290 C C . GLN F 1 492 ? 109.35977 68.05431 141.53192 1.000 30.14055 472 GLN F C 1
ATOM 18291 O O . GLN F 1 492 ? 108.24094 68.57509 141.50585 1.000 30.19443 472 GLN F O 1
ATOM 18297 N N . LEU F 1 493 ? 109.66273 67.00548 142.29342 1.000 34.88340 473 LEU F N 1
ATOM 18298 C CA . LEU F 1 493 ? 108.76641 66.59533 143.36454 1.000 33.18996 473 LEU F CA 1
ATOM 18299 C C . LEU F 1 493 ? 108.68925 67.69242 144.41691 1.000 34.16814 473 LEU F C 1
ATOM 18300 O O . LEU F 1 493 ? 109.66121 68.41359 144.65600 1.000 36.45439 473 LEU F O 1
ATOM 18305 N N . ASN F 1 494 ? 107.52702 67.82378 145.03900 1.000 34.05696 474 ASN F N 1
ATOM 18306 C CA . ASN F 1 494 ? 107.35611 68.81224 146.09199 1.000 32.76792 474 ASN F CA 1
ATOM 18307 C C . ASN F 1 494 ? 108.26010 68.46198 147.26907 1.000 37.01784 474 ASN F C 1
ATOM 18308 O O . ASN F 1 494 ? 108.15311 67.35140 147.81168 1.000 38.42994 474 ASN F O 1
ATOM 18313 N N . PRO F 1 495 ? 109.16290 69.35419 147.68438 1.000 40.89471 475 PRO F N 1
ATOM 18314 C CA . PRO F 1 495 ? 110.01467 69.04674 148.84467 1.000 39.44930 475 PRO F CA 1
ATOM 18315 C C . PRO F 1 495 ? 109.23793 68.86030 150.13435 1.000 40.25796 475 PRO F C 1
ATOM 18316 O O . PRO F 1 495 ? 109.74992 68.21963 151.06066 1.000 40.56872 475 PRO F O 1
ATOM 18320 N N . SER F 1 496 ? 108.02488 69.39486 150.22643 1.000 41.37186 476 SER F N 1
ATOM 18321 C CA . SER F 1 496 ? 107.20088 69.23035 151.41653 1.000 41.86368 476 SER F CA 1
ATOM 18322 C C . SER F 1 496 ? 105.97540 68.37483 151.11329 1.000 42.29874 476 SER F C 1
ATOM 18323 O O . SER F 1 496 ? 106.03991 67.14599 151.14876 1.000 43.31706 476 SER F O 1
#